Protein 2CTT (pdb70)

Nearest PDB structures (foldseek):
  2ctt-assembly1_A  TM=7.002E-01  e=6.666E-19  Homo sapiens
  1exk-assembly1_A  TM=6.443E-01  e=7.193E-05  Escherichia coli
  6ak2-assembly1_A  TM=3.833E-01  e=8.171E+00  Rattus norvegicus
  2p4e-assembly3_A  TM=3.391E-01  e=7.148E+00  Homo sapiens
  2ctt-assembly1_A  TM=6.867E-01  e=6.403E-18  Homo sapiens

Sequence (104 aa):
GSSGSSGMELTFNQAAKGVNKEFTVNIMDTCERCNGKGNEPGTKVQHCHYCGGSGMETINTGPFVMRSTCRRCGGRGSIIISPCVVCRGAGQAKQKKRSGPSSGGSSGSSGMELTFNQAAKGVNKEFTVNIMDTCERCNGKGNEPGTKVQHCHYCGGSGMETINTGPFVMRSTCRRCGGRGSIIISPCVVCRGAGQAKQKKRSGPSSGGSSGSSGMELTFNQAAKGVNKEFTVNIMDTCERCNGKGNEPGTKVQHCHYCGGSGMETINTGPFVMRSTCRRCGGRGSIIISPCVVCRGAGQAKQKKRSGPSSGGSSGSSGMELTFNQAAKGVNKEFTVNIMDTCERCNGKGNEPGTKVQHCHYCGGSGMETINTGPFVMRSTCRRCGGRGSIIISPCVVCRGAGQAKQKKRSGPSSGGSSGSSGMELTFNQAAKGVNKEFTVNIMDTCERCNGKGNEPGTKVQHCHYCGGSGMETINTGPFVMRSTCRRCGGRGSIIISPCVVCRGAGQAKQKKRSGPSSGGSSGSSGMELTFNQAAKGVNKEFTVNIMDTCERCNGKGNEPGTKVQHCHYCGGSGMETINTGPFVMRSTCRRCGGRGSIIISPCVVCRGAGQAKQKKRSGPSSGGSSGSSGMELTFNQAAKGVNKEFTVNIMDTCERCNGKGNEPGTKVQHCHYCGGSGMETINTGPFVMRSTCRRCGGRGSIIISPCVVCRGAGQAKQKKRSGPSSGGSSGSSGMELTFNQAAKGVNKEFTVNIMDTCERCNGKGNEPGTKVQHCHYCGGSGMETINTGPFVMRSTCRRCGGRGSIIISPCVVCRGAGQAKQKKRSGPSSGGSSGSSGMELTFNQAAKGVNKEFTVNIMDTCERCNGKGNEPGTKVQHCHYCGGSGMETINTGPFVMRSTCRRCGGRGSIIISPCVVCRGAGQAKQKKRSGPSSGGSSGSSGMELTFNQAAKGVNKEFTVNIMDTCERCNGKGNEPGTKVQHCHYCGGSGMETINTGPFVMRSTCRRCGGRGSIIISPCVVCRGAGQAKQKKRSGPSSGGSSGSSGMELTFNQAAKGVNKEFTVNIMDTCERCNGKGNEPGTKVQHCHYCGGSGMETINTGPFVMRSTCRRCGGRGSIIISPCVVCRGAGQAKQKKRSGPSSGGSSGSSGMELTFNQAAKGVNKEFTVNIMDTCERCNGKGNEPGTKVQHCHYCGGSGMETINTGPFVMRSTCRRCGGRGSIIISPCVVCRGAGQAKQKKRSGPSSGGSSGSSGMELTFNQAAKGVNKEFTVNIMDTCERCNGKGNEPGTKVQHCHYCGGSGMETINTGPFVMRSTCRRCGGRGSIIISPCVVCRGAGQAKQKKRSGPSSGGSSGSSGMELTFNQAAKGVNKEFTVNIMDTCERCNGKGNEPGTKVQHCHYCGGSGMETINTGPFVMRSTCRRCGGRGSIIISPCVVCRGAGQAKQKKRSGPSSGGSSGSSGMELTFNQAAKGVNKEFTVNIMDTCERCNGKGNEPGTKVQHCHYCGGSGMETINTGPFVMRSTCRRCGGRGSIIISPCVVCRGAGQAKQKKRSGPSSGGSSGSSGMELTFNQAAKGVNKEFTVNIMDTCERCNGKGNEPGTKVQHCHYCGGSGMETINTGPFVMRSTCRRCGGRGSIIISPCVVCRGAGQAKQKKRSGPSSGGSSGSSGMELTFNQAAKGVNKEFTVNIMDTCERCNGKGNEPGTKVQHCHYCGGSGMETINTGPFVMRSTCRRCGGRGSIIISPCVVCRGAGQAKQKKRSGPSSGGSSGSSGMELTFNQAAKGVNKEFTVNIMDTCERCNGKGNEPGTKVQHCHYCGGSGMETINTGPFVMRSTCRRCGGRGSIIISPCVVCRGAGQAKQKKRSGPSSGGSSGSSGMELTFNQAAKGVNKEFTVNIMDTCERCNGKGNEPGTKVQHCHYCGGSGMETINTGPFVMRSTCRRCGGRGSIIISPCVVCRGAGQAKQKKRSGPSSGGSSGSSGMELTFNQAAKGVNKEFTVNIMDTCERCNGKGNEPGTKVQHCHYCGGSGMETINTGPFVMRSTCRRCGGRGSIIISPCVVCRGAGQAKQKKRSGPSSG

GO terms:
  GO:0005515 protein binding (F, IPI)
  GO:0005133 type II interferon receptor binding (F, IDA)
  GO:0042645 mitochondrial nucleoid (C, IDA)
  GO:0034341 response to type II interferon (P, IDA)
  GO:0005634 nucleus (C, IDA)
  GO:0005737 cytoplasm (C, IDA)
  GO:0005759 mitochondrial matrix (C, IDA)
  GO:0043066 negative regulation of apoptotic process (P, IDA)
  GO:0044877 protein-containing complex binding (F, IDA)
  GO:0031398 positive regulation of protein ubiquitination (P, IDA)
  GO:0060336 negative regulation of type II interferon-mediated signaling pathway (P, IDA)
  GO:0006457 protein folding (P, IDA)
  GO:0007528 neuromuscular junction development (P, IDA)
  GO:0106137 IkappaB kinase complex binding (F, IDA)
  GO:0005829 cytosol (C, IMP)
  GO:0051059 NF-kappaB binding (F, IPI)
  GO:0019901 protein kinase binding (F, IPI)
  GO:0140662 ATP-dependent protein folding chaperone (F, IMP)
  GO:0005739 mitochondrion (C, HTP)
  GO:0005739 mitochondrion (C, IDA)

Organism: Homo sapiens (NCBI:txid9606)

Radius of gyration: 23.82 Å; Cα contacts (8 Å, |Δi|>4): 148; chains: 1; bounding box: 48×72×36 Å

Solvent-accessible surface area: 9103 Å² total; per-residue (Å²): 134,120,120,81,115,122,63,182,155,127,102,183,124,121,70,76,194,67,114,79,151,162,160,88,143,98,64,108,56,69,4,121,123,6,112,33,128,0,22,35,97,72,55,170,65,110,111,0,151,125,22,43,48,83,10,57,22,62,60,126,51,64,136,112,77,88,176,62,86,5,187,150,19,45,37,109,3,29,42,28,102,37,75,2,81,77,9,182,31,77,15,96,5,155,28,201,101,233,96,34,92,118,114,111

InterPro domains:
  IPR001305 Heat shock protein DnaJ, cysteine-rich domain [PF00684] (236-296)
  IPR001305 Heat shock protein DnaJ, cysteine-rich domain [PS51188] (223-301)
  IPR001305 Heat shock protein DnaJ, cysteine-rich domain [cd10719] (236-296)
  IPR001623 DnaJ domain [PF00226] (93-155)
  IPR001623 DnaJ domain [PR00625] (95-113)
  IPR001623 DnaJ domain [PR00625] (113-128)
  IPR001623 DnaJ domain [PR00625] (130-150)
  IPR001623 DnaJ domain [PR00625] (150-169)
  IPR001623 DnaJ domain [PS50076] (93-158)
  IPR001623 DnaJ domain [SM00271] (92-150)
  IPR001623 DnaJ domain [cd06257] (93-147)
  IPR002939 Chaperone DnaJ, C-terminal [PF01556] (210-413)
  IPR008971 HSP40/DnaJ peptide-binding [SSF49493] (338-424)
  IPR012724 Chaperone DnaJ [MF_01152] (90-477)
  IPR018253 DnaJ domain, conserved site [PS00636] (135-154)
  IPR036410 Heat shock protein DnaJ, cysteine-rich domain superfamily [SSF57938] (223-299)
  IPR036869 Chaperone J-domain superfamily [G3DSA:1.10.287.110] (89-203)
  IPR036869 Chaperone J-domain superfamily [SSF46565] (90-196)
  IPR051938 Apoptosis and cytoskeleton modulation protein [PTHR44145] (1-462)

Foldseek 3Di:
DDDDDDDDDDDDDDDDDDADPADDPPQKFFDDQCRLQFAGPPDDWAFDDQVQAAQKHWADDPPDIDIDGDDQCRGGGIHHPGTDDQCNRVRMHRDRDRDDPDDD

CATH classification: 2.10.230.10

Structure (mmCIF, N/CA/C/O backbone):
data_2CTT
#
_entry.id   2CTT
#
loop_
_entity.id
_entity.type
_entity.pdbx_description
1 polymer 'DnaJ homolog subfamily A member 3'
2 non-polymer 'ZINC ION'
#
loop_
_atom_site.group_PDB
_atom_site.id
_atom_site.type_symbol
_atom_site.label_atom_id
_atom_site.label_alt_id
_atom_site.label_comp_id
_atom_site.label_asym_id
_atom_site.label_entity_id
_atom_site.label_seq_id
_atom_site.pdbx_PDB_ins_code
_atom_site.Cartn_x
_atom_site.Cartn_y
_atom_site.Cartn_z
_atom_site.occupancy
_atom_site.B_iso_or_equiv
_atom_site.auth_seq_id
_atom_site.auth_comp_id
_atom_site.auth_asym_id
_atom_site.auth_atom_id
_atom_site.pdbx_PDB_model_num
ATOM 1 N N . GLY A 1 1 ? 32.613 63.372 -23.659 1.00 0.00 1 GLY A N 1
ATOM 2 C CA . GLY A 1 1 ? 31.652 62.576 -24.400 1.00 0.00 1 GLY A CA 1
ATOM 3 C C . GLY A 1 1 ? 30.220 62.984 -24.118 1.00 0.00 1 GLY A C 1
ATOM 4 O O . GLY A 1 1 ? 29.846 63.206 -22.966 1.00 0.00 1 GLY A O 1
ATOM 8 N N . SER A 1 2 ? 29.416 63.085 -25.171 1.00 0.00 2 SER A N 1
ATOM 9 C CA . SER A 1 2 ? 28.018 63.475 -25.032 1.00 0.00 2 SER A CA 1
ATOM 10 C C . SER A 1 2 ? 27.274 63.312 -26.354 1.00 0.00 2 SER A C 1
ATOM 11 O O . SER A 1 2 ? 27.770 63.702 -27.410 1.00 0.00 2 SER A O 1
ATOM 19 N N . SER A 1 3 ? 26.080 62.732 -26.286 1.00 0.00 3 SER A N 1
ATOM 20 C CA . SER A 1 3 ? 25.267 62.514 -27.477 1.00 0.00 3 SER A CA 1
ATOM 21 C C . SER A 1 3 ? 23.850 62.094 -27.098 1.00 0.00 3 SER A C 1
ATOM 22 O O . SER A 1 3 ? 23.564 61.812 -25.935 1.00 0.00 3 SER A O 1
ATOM 30 N N . GLY A 1 4 ? 22.967 62.054 -28.091 1.00 0.00 4 GLY A N 1
ATOM 31 C CA . GLY A 1 4 ? 21.590 61.667 -27.843 1.00 0.00 4 GLY A CA 1
ATOM 32 C C . GLY A 1 4 ? 20.767 61.607 -29.115 1.00 0.00 4 GLY A C 1
ATOM 33 O O . GLY A 1 4 ? 19.856 62.411 -29.311 1.00 0.00 4 GLY A O 1
ATOM 37 N N . SER A 1 5 ? 21.089 60.652 -29.981 1.00 0.00 5 SER A N 1
ATOM 38 C CA . SER A 1 5 ? 20.376 60.493 -31.244 1.00 0.00 5 SER A CA 1
ATOM 39 C C . SER A 1 5 ? 19.456 59.277 -31.198 1.00 0.00 5 SER A C 1
ATOM 40 O O . SER A 1 5 ? 19.453 58.523 -30.226 1.00 0.00 5 SER A O 1
ATOM 48 N N . SER A 1 6 ? 18.676 59.094 -32.259 1.00 0.00 6 SER A N 1
ATOM 49 C CA . SER A 1 6 ? 17.748 57.972 -32.340 1.00 0.00 6 SER A CA 1
ATOM 50 C C . SER A 1 6 ? 17.890 57.244 -33.673 1.00 0.00 6 SER A C 1
ATOM 51 O O . SER A 1 6 ? 18.472 57.770 -34.621 1.00 0.00 6 SER A O 1
ATOM 59 N N . GLY A 1 7 ? 17.354 56.029 -33.737 1.00 0.00 7 GLY A N 1
ATOM 60 C CA . GLY A 1 7 ? 17.432 55.247 -34.958 1.00 0.00 7 GLY A CA 1
ATOM 61 C C . GLY A 1 7 ? 16.542 54.021 -34.918 1.00 0.00 7 GLY A C 1
ATOM 62 O O . GLY A 1 7 ? 15.860 53.709 -35.894 1.00 0.00 7 GLY A O 1
ATOM 66 N N . MET A 1 8 ? 16.550 53.322 -33.788 1.00 0.00 8 MET A N 1
ATOM 67 C CA . MET A 1 8 ? 15.737 52.122 -33.626 1.00 0.00 8 MET A CA 1
ATOM 68 C C . MET A 1 8 ? 16.096 51.077 -34.678 1.00 0.00 8 MET A C 1
ATOM 69 O O . MET A 1 8 ? 15.220 50.401 -35.217 1.00 0.00 8 MET A O 1
ATOM 83 N N . GLU A 1 9 ? 17.388 50.950 -34.964 1.00 0.00 9 GLU A N 1
ATOM 84 C CA . GLU A 1 9 ? 17.860 49.988 -35.952 1.00 0.00 9 GLU A CA 1
ATOM 85 C C . GLU A 1 9 ? 17.688 48.559 -35.445 1.00 0.00 9 GLU A C 1
ATOM 86 O O . GLU A 1 9 ? 16.901 47.785 -35.992 1.00 0.00 9 GLU A O 1
ATOM 98 N N . LEU A 1 10 ? 18.429 48.215 -34.398 1.00 0.00 10 LEU A N 1
ATOM 99 C CA . LEU A 1 10 ? 18.359 46.879 -33.816 1.00 0.00 10 LEU A CA 1
ATOM 100 C C . LEU A 1 10 ? 17.992 46.948 -32.337 1.00 0.00 10 LEU A C 1
ATOM 101 O O . LEU A 1 10 ? 17.968 48.025 -31.741 1.00 0.00 10 LEU A O 1
ATOM 117 N N . THR A 1 11 ? 17.707 45.790 -31.749 1.00 0.00 11 THR A N 1
ATOM 118 C CA . THR A 1 11 ? 17.342 45.717 -30.340 1.00 0.00 11 THR A CA 1
ATOM 119 C C . THR A 1 11 ? 18.305 44.824 -29.568 1.00 0.00 11 THR A C 1
ATOM 120 O O . THR A 1 11 ? 18.309 43.605 -29.738 1.00 0.00 11 THR A O 1
ATOM 131 N N . PHE A 1 12 ? 19.121 45.438 -28.717 1.00 0.00 12 PHE A N 1
ATOM 132 C CA . PHE A 1 12 ? 20.091 44.698 -27.918 1.00 0.00 12 PHE A CA 1
ATOM 133 C C . PHE A 1 12 ? 19.980 45.074 -26.443 1.00 0.00 12 PHE A C 1
ATOM 134 O O . PHE A 1 12 ? 20.982 45.138 -25.732 1.00 0.00 12 PHE A O 1
ATOM 151 N N . ASN A 1 13 ? 18.755 45.324 -25.992 1.00 0.00 13 ASN A N 1
ATOM 152 C CA . ASN A 1 13 ? 18.513 45.695 -24.603 1.00 0.00 13 ASN A CA 1
ATOM 153 C C . ASN A 1 13 ? 18.425 44.457 -23.716 1.00 0.00 13 ASN A C 1
ATOM 154 O O . ASN A 1 13 ? 19.182 44.315 -22.756 1.00 0.00 13 ASN A O 1
ATOM 165 N N . GLN A 1 14 ? 17.496 43.565 -24.045 1.00 0.00 14 GLN A N 1
ATOM 166 C CA . GLN A 1 14 ? 17.309 42.340 -23.278 1.00 0.00 14 GLN A CA 1
ATOM 167 C C . GLN A 1 14 ? 17.695 41.117 -24.104 1.00 0.00 14 GLN A C 1
ATOM 168 O O . GLN A 1 14 ? 17.930 41.217 -25.308 1.00 0.00 14 GLN A O 1
ATOM 182 N N . ALA A 1 15 ? 17.758 39.962 -23.448 1.00 0.00 15 ALA A N 1
ATOM 183 C CA . ALA A 1 15 ? 18.114 38.720 -24.122 1.00 0.00 15 ALA A CA 1
ATOM 184 C C . ALA A 1 15 ? 16.911 38.123 -24.844 1.00 0.00 15 ALA A C 1
ATOM 185 O O . ALA A 1 15 ? 15.799 38.641 -24.751 1.00 0.00 15 ALA A O 1
ATOM 192 N N . ALA A 1 16 ? 17.142 37.030 -25.564 1.00 0.00 16 ALA A N 1
ATOM 193 C CA . ALA A 1 16 ? 16.076 36.361 -26.301 1.00 0.00 16 ALA A CA 1
ATOM 194 C C . ALA A 1 16 ? 14.837 36.180 -25.430 1.00 0.00 16 ALA A C 1
ATOM 195 O O . ALA A 1 16 ? 14.864 36.452 -24.230 1.00 0.00 16 ALA A O 1
ATOM 202 N N . LYS A 1 17 ? 13.752 35.719 -26.043 1.00 0.00 17 LYS A N 1
ATOM 203 C CA . LYS A 1 17 ? 12.502 35.500 -25.324 1.00 0.00 17 LYS A CA 1
ATOM 204 C C . LYS A 1 17 ? 12.511 34.148 -24.617 1.00 0.00 17 LYS A C 1
ATOM 205 O O . LYS A 1 17 ? 12.085 34.034 -23.469 1.00 0.00 17 LYS A O 1
ATOM 224 N N . GLY A 1 18 ? 12.999 33.125 -25.312 1.00 0.00 18 GLY A N 1
ATOM 225 C CA . GLY A 1 18 ? 13.055 31.795 -24.734 1.00 0.00 18 GLY A CA 1
ATOM 226 C C . GLY A 1 18 ? 13.809 31.765 -23.419 1.00 0.00 18 GLY A C 1
ATOM 227 O O . GLY A 1 18 ? 13.251 31.399 -22.384 1.00 0.00 18 GLY A O 1
ATOM 231 N N . VAL A 1 19 ? 15.080 32.150 -23.459 1.00 0.00 19 VAL A N 1
ATOM 232 C CA . VAL A 1 19 ? 15.912 32.165 -22.262 1.00 0.00 19 VAL A CA 1
ATOM 233 C C . VAL A 1 19 ? 15.417 33.205 -21.262 1.00 0.00 19 VAL A C 1
ATOM 234 O O . VAL A 1 19 ? 15.908 34.333 -21.231 1.00 0.00 19 VAL A O 1
ATOM 247 N N . ASN A 1 20 ? 14.442 32.817 -20.447 1.00 0.00 20 ASN A N 1
ATOM 248 C CA . ASN A 1 20 ? 13.881 33.716 -19.445 1.00 0.00 20 ASN A CA 1
ATOM 249 C C . ASN A 1 20 ? 14.909 34.039 -18.366 1.00 0.00 20 ASN A C 1
ATOM 250 O O . ASN A 1 20 ? 15.593 33.150 -17.858 1.00 0.00 20 ASN A O 1
ATOM 261 N N . LYS A 1 21 ? 15.014 35.318 -18.020 1.00 0.00 21 LYS A N 1
ATOM 262 C CA . LYS A 1 21 ? 15.957 35.760 -17.000 1.00 0.00 21 LYS A CA 1
ATOM 263 C C . LYS A 1 21 ? 15.472 35.374 -15.606 1.00 0.00 21 LYS A C 1
ATOM 264 O O . LYS A 1 21 ? 14.310 35.586 -15.263 1.00 0.00 21 LYS A O 1
ATOM 283 N N . GLU A 1 22 ? 16.372 34.808 -14.807 1.00 0.00 22 GLU A N 1
ATOM 284 C CA . GLU A 1 22 ? 16.034 34.394 -13.450 1.00 0.00 22 GLU A CA 1
ATOM 285 C C . GLU A 1 22 ? 14.952 33.317 -13.464 1.00 0.00 22 GLU A C 1
ATOM 286 O O . GLU A 1 22 ? 14.012 33.357 -12.670 1.00 0.00 22 GLU A O 1
ATOM 298 N N . PHE A 1 23 ? 15.092 32.357 -14.372 1.00 0.00 23 PHE A N 1
ATOM 299 C CA . PHE A 1 23 ? 14.127 31.271 -14.491 1.00 0.00 23 PHE A CA 1
ATOM 300 C C . PHE A 1 23 ? 13.754 30.721 -13.117 1.00 0.00 23 PHE A C 1
ATOM 301 O O . PHE A 1 23 ? 12.584 30.719 -12.732 1.00 0.00 23 PHE A O 1
ATOM 318 N N . THR A 1 24 ? 14.758 30.255 -12.380 1.00 0.00 24 THR A N 1
ATOM 319 C CA . THR A 1 24 ? 14.537 29.701 -11.050 1.00 0.00 24 THR A CA 1
ATOM 320 C C . THR A 1 24 ? 15.855 29.520 -10.305 1.00 0.00 24 THR A C 1
ATOM 321 O O . THR A 1 24 ? 16.736 28.785 -10.751 1.00 0.00 24 THR A O 1
ATOM 332 N N . VAL A 1 25 ? 15.983 30.194 -9.166 1.00 0.00 25 VAL A N 1
ATOM 333 C CA . VAL A 1 25 ? 17.192 30.105 -8.357 1.00 0.00 25 VAL A CA 1
ATOM 334 C C . VAL A 1 25 ? 17.570 28.652 -8.090 1.00 0.00 25 VAL A C 1
ATOM 335 O O . VAL A 1 25 ? 18.658 28.207 -8.451 1.00 0.00 25 VAL A O 1
ATOM 348 N N . ASN A 1 26 ? 16.661 27.918 -7.455 1.00 0.00 26 ASN A N 1
ATOM 349 C CA . ASN A 1 26 ? 16.899 26.514 -7.139 1.00 0.00 26 ASN A CA 1
ATOM 350 C C . ASN A 1 26 ? 17.510 25.784 -8.331 1.00 0.00 26 ASN A C 1
ATOM 351 O O . ASN A 1 26 ? 17.072 25.957 -9.469 1.00 0.00 26 ASN A O 1
ATOM 362 N N . ILE A 1 27 ? 18.524 24.968 -8.062 1.00 0.00 27 ILE A N 1
ATOM 363 C CA . ILE A 1 27 ? 19.194 24.211 -9.111 1.00 0.00 27 ILE A CA 1
ATOM 364 C C . ILE A 1 27 ? 18.873 22.724 -9.006 1.00 0.00 27 ILE A C 1
ATOM 365 O O . ILE A 1 27 ? 19.028 22.119 -7.945 1.00 0.00 27 ILE A O 1
ATOM 381 N N . MET A 1 28 ? 18.428 22.140 -10.114 1.00 0.00 28 MET A N 1
ATOM 382 C CA . MET A 1 28 ? 18.089 20.722 -10.147 1.00 0.00 28 MET A CA 1
ATOM 383 C C . MET A 1 28 ? 18.795 20.021 -11.303 1.00 0.00 28 MET A C 1
ATOM 384 O O . MET A 1 28 ? 18.574 20.350 -12.468 1.00 0.00 28 MET A O 1
ATOM 398 N N . ASP A 1 29 ? 19.644 19.054 -10.973 1.00 0.00 29 ASP A N 1
ATOM 399 C CA . ASP A 1 29 ? 20.382 18.306 -11.984 1.00 0.00 29 ASP A CA 1
ATOM 400 C C . ASP A 1 29 ? 20.339 16.810 -11.692 1.00 0.00 29 ASP A C 1
ATOM 401 O O . ASP A 1 29 ? 19.858 16.384 -10.641 1.00 0.00 29 ASP A O 1
ATOM 410 N N . THR A 1 30 ? 20.845 16.014 -12.629 1.00 0.00 30 THR A N 1
ATOM 411 C CA . THR A 1 30 ? 20.863 14.565 -12.473 1.00 0.00 30 THR A CA 1
ATOM 412 C C . THR A 1 30 ? 21.755 14.147 -11.310 1.00 0.00 30 THR A C 1
ATOM 413 O O . THR A 1 30 ? 22.906 14.574 -11.212 1.00 0.00 30 THR A O 1
ATOM 424 N N . CYS A 1 31 ? 21.217 13.311 -10.429 1.00 0.00 31 CYS A N 1
ATOM 425 C CA . CYS A 1 31 ? 21.964 12.834 -9.271 1.00 0.00 31 CYS A CA 1
ATOM 426 C C . CYS A 1 31 ? 23.348 12.340 -9.682 1.00 0.00 31 CYS A C 1
ATOM 427 O O . CYS A 1 31 ? 23.597 12.069 -10.856 1.00 0.00 31 CYS A O 1
ATOM 434 N N . GLU A 1 32 ? 24.243 12.226 -8.706 1.00 0.00 32 GLU A N 1
ATOM 435 C CA . GLU A 1 32 ? 25.602 11.766 -8.967 1.00 0.00 32 GLU A CA 1
ATOM 436 C C . GLU A 1 32 ? 25.867 10.432 -8.275 1.00 0.00 32 GLU A C 1
ATOM 437 O O . GLU A 1 32 ? 26.597 9.586 -8.792 1.00 0.00 32 GLU A O 1
ATOM 449 N N . ARG A 1 33 ? 25.268 10.251 -7.102 1.00 0.00 33 ARG A N 1
ATOM 450 C CA . ARG A 1 33 ? 25.439 9.022 -6.337 1.00 0.00 33 ARG A CA 1
ATOM 451 C C . ARG A 1 33 ? 24.826 7.834 -7.073 1.00 0.00 33 ARG A C 1
ATOM 452 O O . ARG A 1 33 ? 25.405 6.748 -7.113 1.00 0.00 33 ARG A O 1
ATOM 473 N N . CYS A 1 34 ? 23.650 8.048 -7.653 1.00 0.00 34 CYS A N 1
ATOM 474 C CA . CYS A 1 34 ? 22.956 6.996 -8.387 1.00 0.00 34 CYS A CA 1
ATOM 475 C C . CYS A 1 34 ? 23.039 7.236 -9.891 1.00 0.00 34 CYS A C 1
ATOM 476 O O . CYS A 1 34 ? 22.702 6.363 -10.689 1.00 0.00 34 CYS A O 1
ATOM 483 N N . ASN A 1 35 ? 23.489 8.428 -10.270 1.00 0.00 35 ASN A N 1
ATOM 484 C CA . ASN A 1 35 ? 23.616 8.784 -11.679 1.00 0.00 35 ASN A CA 1
ATOM 485 C C . ASN A 1 35 ? 22.254 8.779 -12.366 1.00 0.00 35 ASN A C 1
ATOM 486 O O . ASN A 1 35 ? 22.125 8.342 -13.509 1.00 0.00 35 ASN A O 1
ATOM 497 N N . GLY A 1 36 ? 21.238 9.268 -11.660 1.00 0.00 36 GLY A N 1
ATOM 498 C CA . GLY A 1 36 ? 19.899 9.311 -12.218 1.00 0.00 36 GLY A CA 1
ATOM 499 C C . GLY A 1 36 ? 19.269 7.936 -12.317 1.00 0.00 36 GLY A C 1
ATOM 500 O O . GLY A 1 36 ? 18.490 7.666 -13.232 1.00 0.00 36 GLY A O 1
ATOM 504 N N . LYS A 1 37 ? 19.606 7.063 -11.375 1.00 0.00 37 LYS A N 1
ATOM 505 C CA . LYS A 1 37 ? 19.068 5.707 -11.359 1.00 0.00 37 LYS A CA 1
ATOM 506 C C . LYS A 1 37 ? 18.006 5.556 -10.274 1.00 0.00 37 LYS A C 1
ATOM 507 O O . LYS A 1 37 ? 16.914 5.050 -10.527 1.00 0.00 37 LYS A O 1
ATOM 526 N N . GLY A 1 38 ? 18.335 6.000 -9.064 1.00 0.00 38 GLY A N 1
ATOM 527 C CA . GLY A 1 38 ? 17.398 5.906 -7.960 1.00 0.00 38 GLY A CA 1
ATOM 528 C C . GLY A 1 38 ? 17.721 4.760 -7.022 1.00 0.00 38 GLY A C 1
ATOM 529 O O . GLY A 1 38 ? 16.826 4.183 -6.405 1.00 0.00 38 GLY A O 1
ATOM 533 N N . ASN A 1 39 ? 19.003 4.428 -6.915 1.00 0.00 39 ASN A N 1
ATOM 534 C CA . ASN A 1 39 ? 19.442 3.342 -6.046 1.00 0.00 39 ASN A CA 1
ATOM 535 C C . ASN A 1 39 ? 20.892 3.540 -5.617 1.00 0.00 39 ASN A C 1
ATOM 536 O O . ASN A 1 39 ? 21.661 4.223 -6.292 1.00 0.00 39 ASN A O 1
ATOM 547 N N . GLU A 1 40 ? 21.258 2.938 -4.489 1.00 0.00 40 GLU A N 1
ATOM 548 C CA . GLU A 1 40 ? 22.616 3.049 -3.970 1.00 0.00 40 GLU A CA 1
ATOM 549 C C . GLU A 1 40 ? 23.620 2.428 -4.937 1.00 0.00 40 GLU A C 1
ATOM 550 O O . GLU A 1 40 ? 23.389 1.365 -5.513 1.00 0.00 40 GLU A O 1
ATOM 562 N N . PRO A 1 41 ? 24.763 3.107 -5.119 1.00 0.00 41 PRO A N 1
ATOM 563 C CA . PRO A 1 41 ? 25.826 2.641 -6.014 1.00 0.00 41 PRO A CA 1
ATOM 564 C C . PRO A 1 41 ? 26.533 1.401 -5.479 1.00 0.00 41 PRO A C 1
ATOM 565 O O . PRO A 1 41 ? 27.503 0.925 -6.067 1.00 0.00 41 PRO A O 1
ATOM 576 N N . GLY A 1 42 ? 26.040 0.881 -4.359 1.00 0.00 42 GLY A N 1
ATOM 577 C CA . GLY A 1 42 ? 26.638 -0.300 -3.763 1.00 0.00 42 GLY A CA 1
ATOM 578 C C . GLY A 1 42 ? 25.603 -1.331 -3.358 1.00 0.00 42 GLY A C 1
ATOM 579 O O . GLY A 1 42 ? 25.821 -2.108 -2.427 1.00 0.00 42 GLY A O 1
ATOM 583 N N . THR A 1 43 ? 24.472 -1.339 -4.056 1.00 0.00 43 THR A N 1
ATOM 584 C CA . THR A 1 43 ? 23.399 -2.280 -3.762 1.00 0.00 43 THR A CA 1
ATOM 585 C C . THR A 1 43 ? 22.881 -2.939 -5.035 1.00 0.00 43 THR A C 1
ATOM 586 O O . THR A 1 43 ? 23.153 -2.474 -6.142 1.00 0.00 43 THR A O 1
ATOM 597 N N . LYS A 1 44 ? 22.131 -4.024 -4.872 1.00 0.00 44 LYS A N 1
ATOM 598 C CA . LYS A 1 44 ? 21.572 -4.746 -6.008 1.00 0.00 44 LYS A CA 1
ATOM 599 C C . LYS A 1 44 ? 20.114 -4.359 -6.236 1.00 0.00 44 LYS A C 1
ATOM 600 O O . LYS A 1 44 ? 19.567 -3.516 -5.524 1.00 0.00 44 LYS A O 1
ATOM 619 N N . VAL A 1 45 ? 19.490 -4.980 -7.232 1.00 0.00 45 VAL A N 1
ATOM 620 C CA . VAL A 1 45 ? 18.095 -4.701 -7.551 1.00 0.00 45 VAL A CA 1
ATOM 621 C C . VAL A 1 45 ? 17.345 -5.982 -7.900 1.00 0.00 45 VAL A C 1
ATOM 622 O O . VAL A 1 45 ? 17.940 -6.954 -8.365 1.00 0.00 45 VAL A O 1
ATOM 635 N N . GLN A 1 46 ? 16.036 -5.975 -7.673 1.00 0.00 46 GLN A N 1
ATOM 636 C CA . GLN A 1 46 ? 15.204 -7.137 -7.963 1.00 0.00 46 GLN A CA 1
ATOM 637 C C . GLN A 1 46 ? 14.191 -6.822 -9.058 1.00 0.00 46 GLN A C 1
ATOM 638 O O . GLN A 1 46 ? 13.778 -5.674 -9.224 1.00 0.00 46 GLN A O 1
ATOM 652 N N . HIS A 1 47 ? 13.795 -7.848 -9.805 1.00 0.00 47 HIS A N 1
ATOM 653 C CA . HIS A 1 47 ? 12.830 -7.680 -10.885 1.00 0.00 47 HIS A CA 1
ATOM 654 C C . HIS A 1 47 ? 11.416 -7.528 -10.331 1.00 0.00 47 HIS A C 1
ATOM 655 O O . HIS A 1 47 ? 10.994 -8.288 -9.459 1.00 0.00 47 HIS A O 1
ATOM 669 N N . CYS A 1 48 ? 10.689 -6.540 -10.843 1.00 0.00 48 CYS A N 1
ATOM 670 C CA . CYS A 1 48 ? 9.323 -6.287 -10.400 1.00 0.00 48 CYS A CA 1
ATOM 671 C C . CYS A 1 48 ? 8.322 -7.065 -11.249 1.00 0.00 48 CYS A C 1
ATOM 672 O O . CYS A 1 48 ? 8.457 -7.144 -12.470 1.00 0.00 48 CYS A O 1
ATOM 679 N N . HIS A 1 49 ? 7.319 -7.639 -10.592 1.00 0.00 49 HIS A N 1
ATOM 680 C CA . HIS A 1 49 ? 6.294 -8.411 -11.286 1.00 0.00 49 HIS A CA 1
ATOM 681 C C . HIS A 1 49 ? 5.075 -7.546 -11.591 1.00 0.00 49 HIS A C 1
ATOM 682 O O . HIS A 1 49 ? 4.518 -7.604 -12.687 1.00 0.00 49 HIS A O 1
ATOM 696 N N . TYR A 1 50 ? 4.665 -6.746 -10.613 1.00 0.00 50 TYR A N 1
ATOM 697 C CA . TYR A 1 50 ? 3.510 -5.871 -10.775 1.00 0.00 50 TYR A CA 1
ATOM 698 C C . TYR A 1 50 ? 3.402 -5.372 -12.213 1.00 0.00 50 TYR A C 1
ATOM 699 O O . TYR A 1 50 ? 2.419 -5.642 -12.904 1.00 0.00 50 TYR A O 1
ATOM 717 N N . CYS A 1 51 ? 4.420 -4.643 -12.657 1.00 0.00 51 CYS A N 1
ATOM 718 C CA . CYS A 1 51 ? 4.442 -4.105 -14.012 1.00 0.00 51 CYS A CA 1
ATOM 719 C C . CYS A 1 51 ? 5.151 -5.063 -14.966 1.00 0.00 51 CYS A C 1
ATOM 720 O O . CYS A 1 51 ? 4.739 -5.233 -16.112 1.00 0.00 51 CYS A O 1
ATOM 727 N N . GLY A 1 52 ? 6.222 -5.686 -14.482 1.00 0.00 52 GLY A N 1
ATOM 728 C CA . GLY A 1 52 ? 6.971 -6.619 -15.304 1.00 0.00 52 GLY A CA 1
ATOM 729 C C . GLY A 1 52 ? 8.063 -5.938 -16.105 1.00 0.00 52 GLY A C 1
ATOM 730 O O . GLY A 1 52 ? 8.572 -6.498 -17.075 1.00 0.00 52 GLY A O 1
ATOM 734 N N . GLY A 1 53 ? 8.423 -4.724 -15.700 1.00 0.00 53 GLY A N 1
ATOM 735 C CA . GLY A 1 53 ? 9.458 -3.985 -16.399 1.00 0.00 53 GLY A CA 1
ATOM 736 C C . GLY A 1 53 ? 8.893 -2.883 -17.273 1.00 0.00 53 GLY A C 1
ATOM 737 O O . GLY A 1 53 ? 9.596 -2.334 -18.122 1.00 0.00 53 GLY A O 1
ATOM 741 N N . SER A 1 54 ? 7.620 -2.560 -17.068 1.00 0.00 54 SER A N 1
ATOM 742 C CA . SER A 1 54 ? 6.960 -1.521 -17.848 1.00 0.00 54 SER A CA 1
ATOM 743 C C . SER A 1 54 ? 6.639 -0.309 -16.978 1.00 0.00 54 SER A C 1
ATOM 744 O O . SER A 1 54 ? 6.330 0.768 -17.484 1.00 0.00 54 SER A O 1
ATOM 752 N N . GLY A 1 55 ? 6.716 -0.495 -15.664 1.00 0.00 55 GLY A N 1
ATOM 753 C CA . GLY A 1 55 ? 6.432 0.590 -14.743 1.00 0.00 55 GLY A CA 1
ATOM 754 C C . GLY A 1 55 ? 4.970 0.990 -14.753 1.00 0.00 55 GLY A C 1
ATOM 755 O O . GLY A 1 55 ? 4.625 2.113 -14.386 1.00 0.00 55 GLY A O 1
ATOM 759 N N . MET A 1 56 ? 4.109 0.070 -15.175 1.00 0.00 56 MET A N 1
ATOM 760 C CA . MET A 1 56 ? 2.676 0.334 -15.232 1.00 0.00 56 MET A CA 1
ATOM 761 C C . MET A 1 56 ? 1.899 -0.705 -14.429 1.00 0.00 56 MET A C 1
ATOM 762 O O . MET A 1 56 ? 2.178 -1.901 -14.512 1.00 0.00 56 MET A O 1
ATOM 776 N N . GLU A 1 57 ? 0.925 -0.240 -13.654 1.00 0.00 57 GLU A N 1
ATOM 777 C CA . GLU A 1 57 ? 0.110 -1.131 -12.836 1.00 0.00 57 GLU A CA 1
ATOM 778 C C . GLU A 1 57 ? -1.363 -1.028 -13.221 1.00 0.00 57 GLU A C 1
ATOM 779 O O . GLU A 1 57 ? -1.812 -0.003 -13.736 1.00 0.00 57 GLU A O 1
ATOM 791 N N . THR A 1 58 ? -2.111 -2.097 -12.968 1.00 0.00 58 THR A N 1
ATOM 792 C CA . THR A 1 58 ? -3.533 -2.129 -13.289 1.00 0.00 58 THR A CA 1
ATOM 793 C C . THR A 1 58 ? -4.363 -2.510 -12.070 1.00 0.00 58 THR A C 1
ATOM 794 O O . THR A 1 58 ? -4.038 -3.461 -11.358 1.00 0.00 58 THR A O 1
ATOM 805 N N . ILE A 1 59 ? -5.437 -1.764 -11.834 1.00 0.00 59 ILE A N 1
ATOM 806 C CA . ILE A 1 59 ? -6.315 -2.026 -10.701 1.00 0.00 59 ILE A CA 1
ATOM 807 C C . ILE A 1 59 ? -7.649 -2.603 -11.161 1.00 0.00 59 ILE A C 1
ATOM 808 O O . ILE A 1 59 ? -8.525 -1.876 -11.626 1.00 0.00 59 ILE A O 1
ATOM 824 N N . ASN A 1 60 ? -7.797 -3.918 -11.026 1.00 0.00 60 ASN A N 1
ATOM 825 C CA . ASN A 1 60 ? -9.025 -4.594 -11.427 1.00 0.00 60 ASN A CA 1
ATOM 826 C C . ASN A 1 60 ? -10.071 -4.525 -10.319 1.00 0.00 60 ASN A C 1
ATOM 827 O O . ASN A 1 60 ? -10.015 -5.280 -9.348 1.00 0.00 60 ASN A O 1
ATOM 838 N N . THR A 1 61 ? -11.027 -3.613 -10.471 1.00 0.00 61 THR A N 1
ATOM 839 C CA . THR A 1 61 ? -12.085 -3.444 -9.483 1.00 0.00 61 THR A CA 1
ATOM 840 C C . THR A 1 61 ? -13.461 -3.593 -10.122 1.00 0.00 61 THR A C 1
ATOM 841 O O . THR A 1 61 ? -13.910 -2.719 -10.863 1.00 0.00 61 THR A O 1
ATOM 852 N N . GLY A 1 62 ? -14.128 -4.705 -9.828 1.00 0.00 62 GLY A N 1
ATOM 853 C CA . GLY A 1 62 ? -15.447 -4.948 -10.382 1.00 0.00 62 GLY A CA 1
ATOM 854 C C . GLY A 1 62 ? -15.421 -5.122 -11.888 1.00 0.00 62 GLY A C 1
ATOM 855 O O . GLY A 1 62 ? -14.426 -5.558 -12.467 1.00 0.00 62 GLY A O 1
ATOM 859 N N . PRO A 1 63 ? -16.537 -4.776 -12.547 1.00 0.00 63 PRO A N 1
ATOM 860 C CA . PRO A 1 63 ? -16.664 -4.889 -14.003 1.00 0.00 63 PRO A CA 1
ATOM 861 C C . PRO A 1 63 ? -15.797 -3.874 -14.740 1.00 0.00 63 PRO A C 1
ATOM 862 O O . PRO A 1 63 ? -15.772 -3.842 -15.971 1.00 0.00 63 PRO A O 1
ATOM 873 N N . PHE A 1 64 ? -15.088 -3.046 -13.981 1.00 0.00 64 PHE A N 1
ATOM 874 C CA . PHE A 1 64 ? -14.220 -2.029 -14.563 1.00 0.00 64 PHE A CA 1
ATOM 875 C C . PHE A 1 64 ? -12.792 -2.169 -14.042 1.00 0.00 64 PHE A C 1
ATOM 876 O O . PHE A 1 64 ? -12.523 -2.964 -13.141 1.00 0.00 64 PHE A O 1
ATOM 893 N N . VAL A 1 65 ? -11.881 -1.390 -14.615 1.00 0.00 65 VAL A N 1
ATOM 894 C CA . VAL A 1 65 ? -10.481 -1.425 -14.209 1.00 0.00 65 VAL A CA 1
ATOM 895 C C . VAL A 1 65 ? -9.843 -0.044 -14.311 1.00 0.00 65 VAL A C 1
ATOM 896 O O . VAL A 1 65 ? -10.206 0.755 -15.174 1.00 0.00 65 VAL A O 1
ATOM 909 N N . MET A 1 66 ? -8.891 0.229 -13.426 1.00 0.00 66 MET A N 1
ATOM 910 C CA . MET A 1 66 ? -8.201 1.514 -13.418 1.00 0.00 66 MET A CA 1
ATOM 911 C C . MET A 1 66 ? -6.748 1.354 -13.852 1.00 0.00 66 MET A C 1
ATOM 912 O O . MET A 1 66 ? -6.258 0.236 -14.012 1.00 0.00 66 MET A O 1
ATOM 926 N N . ARG A 1 67 ? -6.064 2.478 -14.040 1.00 0.00 67 ARG A N 1
ATOM 927 C CA . ARG A 1 67 ? -4.666 2.461 -14.456 1.00 0.00 67 ARG A CA 1
ATOM 928 C C . ARG A 1 67 ? -3.849 3.473 -13.659 1.00 0.00 67 ARG A C 1
ATOM 929 O O . ARG A 1 67 ? -4.138 4.670 -13.675 1.00 0.00 67 ARG A O 1
ATOM 950 N N . SER A 1 68 ? -2.829 2.984 -12.962 1.00 0.00 68 SER A N 1
ATOM 951 C CA . SER A 1 68 ? -1.972 3.845 -12.154 1.00 0.00 68 SER A CA 1
ATOM 952 C C . SER A 1 68 ? -0.537 3.327 -12.142 1.00 0.00 68 SER A C 1
ATOM 953 O O . SER A 1 68 ? -0.297 2.125 -12.260 1.00 0.00 68 SER A O 1
ATOM 961 N N . THR A 1 69 ? 0.415 4.243 -12.000 1.00 0.00 69 THR A N 1
ATOM 962 C CA . THR A 1 69 ? 1.827 3.881 -11.973 1.00 0.00 69 THR A CA 1
ATOM 963 C C . THR A 1 69 ? 2.115 2.873 -10.867 1.00 0.00 69 THR A C 1
ATOM 964 O O . THR A 1 69 ? 1.673 3.041 -9.729 1.00 0.00 69 THR A O 1
ATOM 975 N N . CYS A 1 70 ? 2.860 1.826 -11.206 1.00 0.00 70 CYS A N 1
ATOM 976 C CA . CYS A 1 70 ? 3.208 0.790 -10.241 1.00 0.00 70 CYS A CA 1
ATOM 977 C C . CYS A 1 70 ? 3.560 1.403 -8.888 1.00 0.00 70 CYS A C 1
ATOM 978 O O . CYS A 1 70 ? 4.020 2.542 -8.812 1.00 0.00 70 CYS A O 1
ATOM 985 N N . ARG A 1 71 ? 3.341 0.639 -7.823 1.00 0.00 71 ARG A N 1
ATOM 986 C CA . ARG A 1 71 ? 3.634 1.106 -6.474 1.00 0.00 71 ARG A CA 1
ATOM 987 C C . ARG A 1 71 ? 4.838 0.370 -5.893 1.00 0.00 71 ARG A C 1
ATOM 988 O O . ARG A 1 71 ? 5.637 0.950 -5.157 1.00 0.00 71 ARG A O 1
ATOM 1009 N N . ARG A 1 72 ? 4.961 -0.910 -6.229 1.00 0.00 72 ARG A N 1
ATOM 1010 C CA . ARG A 1 72 ? 6.066 -1.726 -5.739 1.00 0.00 72 ARG A CA 1
ATOM 1011 C C . ARG A 1 72 ? 7.405 -1.162 -6.204 1.00 0.00 72 ARG A C 1
ATOM 1012 O O . ARG A 1 72 ? 8.342 -1.030 -5.416 1.00 0.00 72 ARG A O 1
ATOM 1033 N N . CYS A 1 73 ? 7.488 -0.830 -7.488 1.00 0.00 73 CYS A N 1
ATOM 1034 C CA . CYS A 1 73 ? 8.712 -0.281 -8.059 1.00 0.00 73 CYS A CA 1
ATOM 1035 C C . CYS A 1 73 ? 8.618 1.236 -8.190 1.00 0.00 73 CYS A C 1
ATOM 1036 O O . CYS A 1 73 ? 9.575 1.955 -7.905 1.00 0.00 73 CYS A O 1
ATOM 1043 N N . GLY A 1 74 ? 7.457 1.717 -8.624 1.00 0.00 74 GLY A N 1
ATOM 1044 C CA . GLY A 1 74 ? 7.259 3.145 -8.785 1.00 0.00 74 GLY A CA 1
ATOM 1045 C C . GLY A 1 74 ? 7.456 3.600 -10.218 1.00 0.00 74 GLY A C 1
ATOM 1046 O O . GLY A 1 74 ? 7.936 4.705 -10.465 1.00 0.00 74 GLY A O 1
ATOM 1050 N N . GLY A 1 75 ? 7.086 2.743 -11.165 1.00 0.00 75 GLY A N 1
ATOM 1051 C CA . GLY A 1 75 ? 7.235 3.080 -12.569 1.00 0.00 75 GLY A CA 1
ATOM 1052 C C . GLY A 1 75 ? 8.665 2.940 -13.051 1.00 0.00 75 GLY A C 1
ATOM 1053 O O . GLY A 1 75 ? 9.131 3.730 -13.871 1.00 0.00 75 GLY A O 1
ATOM 1057 N N . ARG A 1 76 ? 9.364 1.932 -12.539 1.00 0.00 76 ARG A N 1
ATOM 1058 C CA . ARG A 1 76 ? 10.751 1.692 -12.920 1.00 0.00 76 ARG A CA 1
ATOM 1059 C C . ARG A 1 76 ? 10.908 0.318 -13.564 1.00 0.00 76 ARG A C 1
ATOM 1060 O O . ARG A 1 76 ? 11.672 0.149 -14.513 1.00 0.00 76 ARG A O 1
ATOM 1081 N N . GLY A 1 77 ? 10.178 -0.663 -13.041 1.00 0.00 77 GLY A N 1
ATOM 1082 C CA . GLY A 1 77 ? 10.251 -2.010 -13.577 1.00 0.00 77 GLY A CA 1
ATOM 1083 C C . GLY A 1 77 ? 11.117 -2.923 -12.732 1.00 0.00 77 GLY A C 1
ATOM 1084 O O . GLY A 1 77 ? 11.471 -4.023 -13.158 1.00 0.00 77 GLY A O 1
ATOM 1088 N N . SER A 1 78 ? 11.460 -2.468 -11.531 1.00 0.00 78 SER A N 1
ATOM 1089 C CA . SER A 1 78 ? 12.295 -3.250 -10.627 1.00 0.00 78 SER A CA 1
ATOM 1090 C C . SER A 1 78 ? 12.228 -2.693 -9.208 1.00 0.00 78 SER A C 1
ATOM 1091 O O . SER A 1 78 ? 11.967 -1.506 -9.007 1.00 0.00 78 SER A O 1
ATOM 1099 N N . ILE A 1 79 ? 12.467 -3.558 -8.228 1.00 0.00 79 ILE A N 1
ATOM 1100 C CA . ILE A 1 79 ? 12.435 -3.153 -6.828 1.00 0.00 79 ILE A CA 1
ATOM 1101 C C . ILE A 1 79 ? 13.835 -2.826 -6.319 1.00 0.00 79 ILE A C 1
ATOM 1102 O O . ILE A 1 79 ? 14.738 -3.662 -6.376 1.00 0.00 79 ILE A O 1
ATOM 1118 N N . ILE A 1 80 ? 14.007 -1.607 -5.819 1.00 0.00 80 ILE A N 1
ATOM 1119 C CA . ILE A 1 80 ? 15.296 -1.172 -5.297 1.00 0.00 80 ILE A CA 1
ATOM 1120 C C . ILE A 1 80 ? 15.416 -1.474 -3.807 1.00 0.00 80 ILE A C 1
ATOM 1121 O O . ILE A 1 80 ? 14.972 -0.691 -2.967 1.00 0.00 80 ILE A O 1
ATOM 1137 N N . ILE A 1 81 ? 16.020 -2.613 -3.487 1.00 0.00 81 ILE A N 1
ATOM 1138 C CA . ILE A 1 81 ? 16.201 -3.017 -2.098 1.00 0.00 81 ILE A CA 1
ATOM 1139 C C . ILE A 1 81 ? 16.615 -1.833 -1.230 1.00 0.00 81 ILE A C 1
ATOM 1140 O O . ILE A 1 81 ? 16.181 -1.708 -0.085 1.00 0.00 81 ILE A O 1
ATOM 1156 N N . SER A 1 82 ? 17.456 -0.966 -1.785 1.00 0.00 82 SER A N 1
ATOM 1157 C CA . SER A 1 82 ? 17.931 0.208 -1.061 1.00 0.00 82 SER A CA 1
ATOM 1158 C C . SER A 1 82 ? 17.943 1.436 -1.966 1.00 0.00 82 SER A C 1
ATOM 1159 O O . SER A 1 82 ? 18.805 1.592 -2.832 1.00 0.00 82 SER A O 1
ATOM 1167 N N . PRO A 1 83 ? 16.964 2.330 -1.764 1.00 0.00 83 PRO A N 1
ATOM 1168 C CA . PRO A 1 83 ? 16.840 3.560 -2.551 1.00 0.00 83 PRO A CA 1
ATOM 1169 C C . PRO A 1 83 ? 17.950 4.559 -2.243 1.00 0.00 83 PRO A C 1
ATOM 1170 O O . PRO A 1 83 ? 18.378 4.694 -1.096 1.00 0.00 83 PRO A O 1
ATOM 1181 N N . CYS A 1 84 ? 18.413 5.259 -3.274 1.00 0.00 84 CYS A N 1
ATOM 1182 C CA . CYS A 1 84 ? 19.473 6.247 -3.114 1.00 0.00 84 CYS A CA 1
ATOM 1183 C C . CYS A 1 84 ? 19.329 6.990 -1.789 1.00 0.00 84 CYS A C 1
ATOM 1184 O O . CYS A 1 84 ? 18.235 7.083 -1.232 1.00 0.00 84 CYS A O 1
ATOM 1191 N N . VAL A 1 85 ? 20.442 7.518 -1.289 1.00 0.00 85 VAL A N 1
ATOM 1192 C CA . VAL A 1 85 ? 20.440 8.255 -0.031 1.00 0.00 85 VAL A CA 1
ATOM 1193 C C . VAL A 1 85 ? 20.532 9.757 -0.273 1.00 0.00 85 VAL A C 1
ATOM 1194 O O . VAL A 1 85 ? 20.446 10.554 0.661 1.00 0.00 85 VAL A O 1
ATOM 1207 N N . VAL A 1 86 ? 20.708 10.138 -1.534 1.00 0.00 86 VAL A N 1
ATOM 1208 C CA . VAL A 1 86 ? 20.809 11.545 -1.901 1.00 0.00 86 VAL A CA 1
ATOM 1209 C C . VAL A 1 86 ? 19.510 12.047 -2.521 1.00 0.00 86 VAL A C 1
ATOM 1210 O O . VAL A 1 86 ? 18.947 13.050 -2.083 1.00 0.00 86 VAL A O 1
ATOM 1223 N N . CYS A 1 87 ? 19.039 11.342 -3.545 1.00 0.00 87 CYS A N 1
ATOM 1224 C CA . CYS A 1 87 ? 17.806 11.715 -4.227 1.00 0.00 87 CYS A CA 1
ATOM 1225 C C . CYS A 1 87 ? 16.635 10.870 -3.734 1.00 0.00 87 CYS A C 1
ATOM 1226 O O . CYS A 1 87 ? 15.497 11.057 -4.165 1.00 0.00 87 CYS A O 1
ATOM 1233 N N . ARG A 1 88 ? 16.922 9.941 -2.828 1.00 0.00 88 ARG A N 1
ATOM 1234 C CA . ARG A 1 88 ? 15.894 9.068 -2.276 1.00 0.00 88 ARG A CA 1
ATOM 1235 C C . ARG A 1 88 ? 15.076 8.420 -3.390 1.00 0.00 88 ARG A C 1
ATOM 1236 O O . ARG A 1 88 ? 13.881 8.174 -3.233 1.00 0.00 88 ARG A O 1
ATOM 1257 N N . GLY A 1 89 ? 15.729 8.148 -4.516 1.00 0.00 89 GLY A N 1
ATOM 1258 C CA . GLY A 1 89 ? 15.047 7.533 -5.639 1.00 0.00 89 GLY A CA 1
ATOM 1259 C C . GLY A 1 89 ? 14.240 8.531 -6.445 1.00 0.00 89 GLY A C 1
ATOM 1260 O O . GLY A 1 89 ? 13.167 8.207 -6.952 1.00 0.00 89 GLY A O 1
ATOM 1264 N N . ALA A 1 90 ? 14.756 9.751 -6.561 1.00 0.00 90 ALA A N 1
ATOM 1265 C CA . ALA A 1 90 ? 14.076 10.800 -7.311 1.00 0.00 90 ALA A CA 1
ATOM 1266 C C . ALA A 1 90 ? 14.619 10.899 -8.732 1.00 0.00 90 ALA A C 1
ATOM 1267 O O . ALA A 1 90 ? 13.879 11.187 -9.672 1.00 0.00 90 ALA A O 1
ATOM 1274 N N . GLY A 1 91 ? 15.918 10.658 -8.883 1.00 0.00 91 GLY A N 1
ATOM 1275 C CA . GLY A 1 91 ? 16.538 10.725 -10.194 1.00 0.00 91 GLY A CA 1
ATOM 1276 C C . GLY A 1 91 ? 17.281 12.028 -10.417 1.00 0.00 91 GLY A C 1
ATOM 1277 O O . GLY A 1 91 ? 18.025 12.166 -11.387 1.00 0.00 91 GLY A O 1
ATOM 1281 N N . GLN A 1 92 ? 17.076 12.986 -9.518 1.00 0.00 92 GLN A N 1
ATOM 1282 C CA . GLN A 1 92 ? 17.731 14.284 -9.624 1.00 0.00 92 GLN A CA 1
ATOM 1283 C C . GLN A 1 92 ? 17.949 14.898 -8.245 1.00 0.00 92 GLN A C 1
ATOM 1284 O O . GLN A 1 92 ? 17.219 14.601 -7.300 1.00 0.00 92 GLN A O 1
ATOM 1298 N N . ALA A 1 93 ? 18.960 15.754 -8.137 1.00 0.00 93 ALA A N 1
ATOM 1299 C CA . ALA A 1 93 ? 19.274 16.410 -6.874 1.00 0.00 93 ALA A CA 1
ATOM 1300 C C . ALA A 1 93 ? 19.843 17.805 -7.107 1.00 0.00 93 ALA A C 1
ATOM 1301 O O . ALA A 1 93 ? 19.932 18.270 -8.244 1.00 0.00 93 ALA A O 1
ATOM 1308 N N . LYS A 1 94 ? 20.228 18.471 -6.023 1.00 0.00 94 LYS A N 1
ATOM 1309 C CA . LYS A 1 94 ? 20.790 19.814 -6.108 1.00 0.00 94 LYS A CA 1
ATOM 1310 C C . LYS A 1 94 ? 22.286 19.760 -6.398 1.00 0.00 94 LYS A C 1
ATOM 1311 O O . LYS A 1 94 ? 23.071 19.297 -5.570 1.00 0.00 94 LYS A O 1
ATOM 1330 N N . GLN A 1 95 ? 22.674 20.237 -7.576 1.00 0.00 95 GLN A N 1
ATOM 1331 C CA . GLN A 1 95 ? 24.077 20.243 -7.973 1.00 0.00 95 GLN A CA 1
ATOM 1332 C C . GLN A 1 95 ? 24.593 21.670 -8.125 1.00 0.00 95 GLN A C 1
ATOM 1333 O O . GLN A 1 95 ? 24.484 22.270 -9.195 1.00 0.00 95 GLN A O 1
ATOM 1347 N N . LYS A 1 96 ? 25.157 22.208 -7.049 1.00 0.00 96 LYS A N 1
ATOM 1348 C CA . LYS A 1 96 ? 25.692 23.564 -7.062 1.00 0.00 96 LYS A CA 1
ATOM 1349 C C . LYS A 1 96 ? 26.477 23.827 -8.343 1.00 0.00 96 LYS A C 1
ATOM 1350 O O . LYS A 1 96 ? 27.588 23.326 -8.516 1.00 0.00 96 LYS A O 1
ATOM 1369 N N . LYS A 1 97 ? 25.893 24.617 -9.237 1.00 0.00 97 LYS A N 1
ATOM 1370 C CA . LYS A 1 97 ? 26.538 24.950 -10.502 1.00 0.00 97 LYS A CA 1
ATOM 1371 C C . LYS A 1 97 ? 26.547 26.459 -10.728 1.00 0.00 97 LYS A C 1
ATOM 1372 O O . LYS A 1 97 ? 25.656 27.170 -10.265 1.00 0.00 97 LYS A O 1
ATOM 1391 N N . ARG A 1 98 ? 27.559 26.939 -11.443 1.00 0.00 98 ARG A N 1
ATOM 1392 C CA . ARG A 1 98 ? 27.683 28.363 -11.730 1.00 0.00 98 ARG A CA 1
ATOM 1393 C C . ARG A 1 98 ? 27.232 28.672 -13.155 1.00 0.00 98 ARG A C 1
ATOM 1394 O O . ARG A 1 98 ? 26.367 29.520 -13.374 1.00 0.00 98 ARG A O 1
ATOM 1415 N N . SER A 1 99 ? 27.825 27.977 -14.121 1.00 0.00 99 SER A N 1
ATOM 1416 C CA . SER A 1 99 ? 27.488 28.180 -15.526 1.00 0.00 99 SER A CA 1
ATOM 1417 C C . SER A 1 99 ? 26.421 27.187 -15.977 1.00 0.00 99 SER A C 1
ATOM 1418 O O . SER A 1 99 ? 25.331 27.577 -16.392 1.00 0.00 99 SER A O 1
ATOM 1426 N N . GLY A 1 100 ? 26.745 25.900 -15.891 1.00 0.00 100 GLY A N 1
ATOM 1427 C CA . GLY A 1 100 ? 25.805 24.870 -16.294 1.00 0.00 100 GLY A CA 1
ATOM 1428 C C . GLY A 1 100 ? 25.599 24.828 -17.795 1.00 0.00 100 GLY A C 1
ATOM 1429 O O . GLY A 1 100 ? 24.573 25.267 -18.315 1.00 0.00 100 GLY A O 1
ATOM 1433 N N . PRO A 1 101 ? 26.593 24.291 -18.518 1.00 0.00 101 PRO A N 1
ATOM 1434 C CA . PRO A 1 101 ? 26.540 24.181 -19.979 1.00 0.00 101 PRO A CA 1
ATOM 1435 C C . PRO A 1 101 ? 25.514 23.155 -20.447 1.00 0.00 101 PRO A C 1
ATOM 1436 O O . PRO A 1 101 ? 25.775 21.952 -20.435 1.00 0.00 101 PRO A O 1
ATOM 1447 N N . SER A 1 102 ? 24.346 23.639 -20.859 1.00 0.00 102 SER A N 1
ATOM 1448 C CA . SER A 1 102 ? 23.279 22.763 -21.328 1.00 0.00 102 SER A CA 1
ATOM 1449 C C . SER A 1 102 ? 23.830 21.682 -22.252 1.00 0.00 102 SER A C 1
ATOM 1450 O O . SER A 1 102 ? 23.722 20.490 -21.965 1.00 0.00 102 SER A O 1
ATOM 1458 N N . SER A 1 103 ? 24.422 22.108 -23.364 1.00 0.00 103 SER A N 1
ATOM 1459 C CA . SER A 1 103 ? 24.987 21.177 -24.334 1.00 0.00 103 SER A CA 1
ATOM 1460 C C . SER A 1 103 ? 26.309 20.604 -23.830 1.00 0.00 103 SER A C 1
ATOM 1461 O O . SER A 1 103 ? 27.348 21.260 -23.897 1.00 0.00 103 SER A O 1
ATOM 1469 N N . GLY A 1 104 ? 26.260 19.375 -23.326 1.00 0.00 104 GLY A N 1
ATOM 1470 C CA . GLY A 1 104 ? 27.458 18.733 -22.818 1.00 0.00 104 GLY A CA 1
ATOM 1471 C C . GLY A 1 104 ? 27.163 17.757 -21.697 1.00 0.00 104 GLY A C 1
ATOM 1472 O O . GLY A 1 104 ? 26.321 18.055 -20.851 1.00 0.00 104 GLY A O 1
ATOM 1478 N N . GLY A 1 1 ? 60.925 63.387 -9.364 1.00 0.00 1 GLY A N 2
ATOM 1479 C CA . GLY A 1 1 ? 61.140 62.103 -10.006 1.00 0.00 1 GLY A CA 2
ATOM 1480 C C . GLY A 1 1 ? 59.899 61.593 -10.711 1.00 0.00 1 GLY A C 2
ATOM 1481 O O . GLY A 1 1 ? 58.785 61.746 -10.210 1.00 0.00 1 GLY A O 2
ATOM 1485 N N . SER A 1 2 ? 60.090 60.984 -11.877 1.00 0.00 2 SER A N 2
ATOM 1486 C CA . SER A 1 2 ? 58.976 60.454 -12.655 1.00 0.00 2 SER A CA 2
ATOM 1487 C C . SER A 1 2 ? 59.458 59.394 -13.640 1.00 0.00 2 SER A C 2
ATOM 1488 O O . SER A 1 2 ? 60.659 59.162 -13.782 1.00 0.00 2 SER A O 2
ATOM 1496 N N . SER A 1 3 ? 58.512 58.752 -14.318 1.00 0.00 3 SER A N 2
ATOM 1497 C CA . SER A 1 3 ? 58.838 57.713 -15.288 1.00 0.00 3 SER A CA 2
ATOM 1498 C C . SER A 1 3 ? 57.589 57.255 -16.034 1.00 0.00 3 SER A C 2
ATOM 1499 O O . SER A 1 3 ? 56.481 57.709 -15.750 1.00 0.00 3 SER A O 2
ATOM 1507 N N . GLY A 1 4 ? 57.776 56.352 -16.992 1.00 0.00 4 GLY A N 2
ATOM 1508 C CA . GLY A 1 4 ? 56.657 55.848 -17.766 1.00 0.00 4 GLY A CA 2
ATOM 1509 C C . GLY A 1 4 ? 57.079 54.809 -18.786 1.00 0.00 4 GLY A C 2
ATOM 1510 O O . GLY A 1 4 ? 58.207 54.835 -19.279 1.00 0.00 4 GLY A O 2
ATOM 1514 N N . SER A 1 5 ? 56.172 53.890 -19.103 1.00 0.00 5 SER A N 2
ATOM 1515 C CA . SER A 1 5 ? 56.457 52.834 -20.067 1.00 0.00 5 SER A CA 2
ATOM 1516 C C . SER A 1 5 ? 55.209 52.003 -20.348 1.00 0.00 5 SER A C 2
ATOM 1517 O O . SER A 1 5 ? 54.293 51.943 -19.528 1.00 0.00 5 SER A O 2
ATOM 1525 N N . SER A 1 6 ? 55.182 51.363 -21.512 1.00 0.00 6 SER A N 2
ATOM 1526 C CA . SER A 1 6 ? 54.046 50.538 -21.905 1.00 0.00 6 SER A CA 2
ATOM 1527 C C . SER A 1 6 ? 54.333 49.802 -23.210 1.00 0.00 6 SER A C 2
ATOM 1528 O O . SER A 1 6 ? 55.206 50.200 -23.981 1.00 0.00 6 SER A O 2
ATOM 1536 N N . GLY A 1 7 ? 53.591 48.726 -23.452 1.00 0.00 7 GLY A N 2
ATOM 1537 C CA . GLY A 1 7 ? 53.781 47.951 -24.664 1.00 0.00 7 GLY A CA 2
ATOM 1538 C C . GLY A 1 7 ? 52.538 47.917 -25.531 1.00 0.00 7 GLY A C 2
ATOM 1539 O O . GLY A 1 7 ? 51.543 48.575 -25.227 1.00 0.00 7 GLY A O 2
ATOM 1543 N N . MET A 1 8 ? 52.595 47.150 -26.614 1.00 0.00 8 MET A N 2
ATOM 1544 C CA . MET A 1 8 ? 51.464 47.034 -27.528 1.00 0.00 8 MET A CA 2
ATOM 1545 C C . MET A 1 8 ? 51.602 45.796 -28.409 1.00 0.00 8 MET A C 2
ATOM 1546 O O . MET A 1 8 ? 52.705 45.433 -28.816 1.00 0.00 8 MET A O 2
ATOM 1560 N N . GLU A 1 9 ? 50.475 45.153 -28.699 1.00 0.00 9 GLU A N 2
ATOM 1561 C CA . GLU A 1 9 ? 50.473 43.955 -29.531 1.00 0.00 9 GLU A CA 2
ATOM 1562 C C . GLU A 1 9 ? 49.460 44.083 -30.665 1.00 0.00 9 GLU A C 2
ATOM 1563 O O . GLU A 1 9 ? 48.607 44.971 -30.654 1.00 0.00 9 GLU A O 2
ATOM 1575 N N . LEU A 1 10 ? 49.561 43.190 -31.643 1.00 0.00 10 LEU A N 2
ATOM 1576 C CA . LEU A 1 10 ? 48.654 43.202 -32.787 1.00 0.00 10 LEU A CA 2
ATOM 1577 C C . LEU A 1 10 ? 48.436 41.791 -33.323 1.00 0.00 10 LEU A C 2
ATOM 1578 O O . LEU A 1 10 ? 49.345 40.960 -33.306 1.00 0.00 10 LEU A O 2
ATOM 1594 N N . THR A 1 11 ? 47.224 41.526 -33.802 1.00 0.00 11 THR A N 2
ATOM 1595 C CA . THR A 1 11 ? 46.886 40.217 -34.345 1.00 0.00 11 THR A CA 2
ATOM 1596 C C . THR A 1 11 ? 45.577 40.266 -35.124 1.00 0.00 11 THR A C 2
ATOM 1597 O O . THR A 1 11 ? 44.803 41.215 -34.999 1.00 0.00 11 THR A O 2
ATOM 1608 N N . PHE A 1 12 ? 45.334 39.236 -35.929 1.00 0.00 12 PHE A N 2
ATOM 1609 C CA . PHE A 1 12 ? 44.117 39.162 -36.729 1.00 0.00 12 PHE A CA 2
ATOM 1610 C C . PHE A 1 12 ? 43.458 37.793 -36.591 1.00 0.00 12 PHE A C 2
ATOM 1611 O O . PHE A 1 12 ? 43.581 36.942 -37.471 1.00 0.00 12 PHE A O 2
ATOM 1628 N N . ASN A 1 13 ? 42.758 37.590 -35.480 1.00 0.00 13 ASN A N 2
ATOM 1629 C CA . ASN A 1 13 ? 42.079 36.324 -35.226 1.00 0.00 13 ASN A CA 2
ATOM 1630 C C . ASN A 1 13 ? 41.240 36.403 -33.953 1.00 0.00 13 ASN A C 2
ATOM 1631 O O . ASN A 1 13 ? 41.749 36.734 -32.883 1.00 0.00 13 ASN A O 2
ATOM 1642 N N . GLN A 1 14 ? 39.954 36.096 -34.080 1.00 0.00 14 GLN A N 2
ATOM 1643 C CA . GLN A 1 14 ? 39.045 36.132 -32.940 1.00 0.00 14 GLN A CA 2
ATOM 1644 C C . GLN A 1 14 ? 37.697 35.515 -33.299 1.00 0.00 14 GLN A C 2
ATOM 1645 O O . GLN A 1 14 ? 37.140 35.792 -34.361 1.00 0.00 14 GLN A O 2
ATOM 1659 N N . ALA A 1 15 ? 37.179 34.678 -32.406 1.00 0.00 15 ALA A N 2
ATOM 1660 C CA . ALA A 1 15 ? 35.896 34.023 -32.628 1.00 0.00 15 ALA A CA 2
ATOM 1661 C C . ALA A 1 15 ? 35.405 33.332 -31.360 1.00 0.00 15 ALA A C 2
ATOM 1662 O O . ALA A 1 15 ? 36.026 32.385 -30.878 1.00 0.00 15 ALA A O 2
ATOM 1669 N N . ALA A 1 16 ? 34.288 33.812 -30.825 1.00 0.00 16 ALA A N 2
ATOM 1670 C CA . ALA A 1 16 ? 33.714 33.240 -29.614 1.00 0.00 16 ALA A CA 2
ATOM 1671 C C . ALA A 1 16 ? 32.323 33.806 -29.344 1.00 0.00 16 ALA A C 2
ATOM 1672 O O . ALA A 1 16 ? 32.143 35.021 -29.255 1.00 0.00 16 ALA A O 2
ATOM 1679 N N . LYS A 1 17 ? 31.343 32.919 -29.216 1.00 0.00 17 LYS A N 2
ATOM 1680 C CA . LYS A 1 17 ? 29.968 33.329 -28.956 1.00 0.00 17 LYS A CA 2
ATOM 1681 C C . LYS A 1 17 ? 29.322 32.432 -27.905 1.00 0.00 17 LYS A C 2
ATOM 1682 O O . LYS A 1 17 ? 28.993 31.278 -28.177 1.00 0.00 17 LYS A O 2
ATOM 1701 N N . GLY A 1 18 ? 29.142 32.971 -26.703 1.00 0.00 18 GLY A N 2
ATOM 1702 C CA . GLY A 1 18 ? 28.535 32.206 -25.630 1.00 0.00 18 GLY A CA 2
ATOM 1703 C C . GLY A 1 18 ? 27.021 32.199 -25.708 1.00 0.00 18 GLY A C 2
ATOM 1704 O O . GLY A 1 18 ? 26.444 32.513 -26.749 1.00 0.00 18 GLY A O 2
ATOM 1708 N N . VAL A 1 19 ? 26.374 31.837 -24.604 1.00 0.00 19 VAL A N 2
ATOM 1709 C CA . VAL A 1 19 ? 24.918 31.790 -24.551 1.00 0.00 19 VAL A CA 2
ATOM 1710 C C . VAL A 1 19 ? 24.374 32.751 -23.501 1.00 0.00 19 VAL A C 2
ATOM 1711 O O . VAL A 1 19 ? 24.984 32.949 -22.451 1.00 0.00 19 VAL A O 2
ATOM 1724 N N . ASN A 1 20 ? 23.222 33.346 -23.792 1.00 0.00 20 ASN A N 2
ATOM 1725 C CA . ASN A 1 20 ? 22.595 34.288 -22.872 1.00 0.00 20 ASN A CA 2
ATOM 1726 C C . ASN A 1 20 ? 21.288 33.724 -22.322 1.00 0.00 20 ASN A C 2
ATOM 1727 O O . ASN A 1 20 ? 20.331 33.506 -23.066 1.00 0.00 20 ASN A O 2
ATOM 1738 N N . LYS A 1 21 ? 21.255 33.490 -21.015 1.00 0.00 21 LYS A N 2
ATOM 1739 C CA . LYS A 1 21 ? 20.066 32.953 -20.363 1.00 0.00 21 LYS A CA 2
ATOM 1740 C C . LYS A 1 21 ? 19.988 33.411 -18.910 1.00 0.00 21 LYS A C 2
ATOM 1741 O O . LYS A 1 21 ? 20.994 33.427 -18.201 1.00 0.00 21 LYS A O 2
ATOM 1760 N N . GLU A 1 22 ? 18.788 33.780 -18.474 1.00 0.00 22 GLU A N 2
ATOM 1761 C CA . GLU A 1 22 ? 18.581 34.237 -17.105 1.00 0.00 22 GLU A CA 2
ATOM 1762 C C . GLU A 1 22 ? 18.293 33.061 -16.176 1.00 0.00 22 GLU A C 2
ATOM 1763 O O . GLU A 1 22 ? 17.167 32.884 -15.710 1.00 0.00 22 GLU A O 2
ATOM 1775 N N . PHE A 1 23 ? 19.319 32.258 -15.913 1.00 0.00 23 PHE A N 2
ATOM 1776 C CA . PHE A 1 23 ? 19.177 31.098 -15.041 1.00 0.00 23 PHE A CA 2
ATOM 1777 C C . PHE A 1 23 ? 18.742 31.519 -13.641 1.00 0.00 23 PHE A C 2
ATOM 1778 O O . PHE A 1 23 ? 19.168 32.556 -13.131 1.00 0.00 23 PHE A O 2
ATOM 1795 N N . THR A 1 24 ? 17.889 30.707 -13.023 1.00 0.00 24 THR A N 2
ATOM 1796 C CA . THR A 1 24 ? 17.394 30.995 -11.683 1.00 0.00 24 THR A CA 2
ATOM 1797 C C . THR A 1 24 ? 18.308 30.398 -10.619 1.00 0.00 24 THR A C 2
ATOM 1798 O O . THR A 1 24 ? 19.166 29.568 -10.918 1.00 0.00 24 THR A O 2
ATOM 1809 N N . VAL A 1 25 ? 18.119 30.827 -9.375 1.00 0.00 25 VAL A N 2
ATOM 1810 C CA . VAL A 1 25 ? 18.926 30.333 -8.265 1.00 0.00 25 VAL A CA 2
ATOM 1811 C C . VAL A 1 25 ? 18.395 29.000 -7.750 1.00 0.00 25 VAL A C 2
ATOM 1812 O O . VAL A 1 25 ? 18.328 28.772 -6.543 1.00 0.00 25 VAL A O 2
ATOM 1825 N N . ASN A 1 26 ? 18.019 28.122 -8.675 1.00 0.00 26 ASN A N 2
ATOM 1826 C CA . ASN A 1 26 ? 17.493 26.810 -8.314 1.00 0.00 26 ASN A CA 2
ATOM 1827 C C . ASN A 1 26 ? 18.119 25.718 -9.175 1.00 0.00 26 ASN A C 2
ATOM 1828 O O . ASN A 1 26 ? 17.548 25.306 -10.185 1.00 0.00 26 ASN A O 2
ATOM 1839 N N . ILE A 1 27 ? 19.296 25.253 -8.769 1.00 0.00 27 ILE A N 2
ATOM 1840 C CA . ILE A 1 27 ? 19.999 24.208 -9.502 1.00 0.00 27 ILE A CA 2
ATOM 1841 C C . ILE A 1 27 ? 19.378 22.840 -9.239 1.00 0.00 27 ILE A C 2
ATOM 1842 O O . ILE A 1 27 ? 19.410 22.338 -8.116 1.00 0.00 27 ILE A O 2
ATOM 1858 N N . MET A 1 28 ? 18.815 22.241 -10.283 1.00 0.00 28 MET A N 2
ATOM 1859 C CA . MET A 1 28 ? 18.189 20.929 -10.166 1.00 0.00 28 MET A CA 2
ATOM 1860 C C . MET A 1 28 ? 18.611 20.020 -11.316 1.00 0.00 28 MET A C 2
ATOM 1861 O O . MET A 1 28 ? 18.184 20.206 -12.455 1.00 0.00 28 MET A O 2
ATOM 1875 N N . ASP A 1 29 ? 19.452 19.038 -11.010 1.00 0.00 29 ASP A N 2
ATOM 1876 C CA . ASP A 1 29 ? 19.931 18.100 -12.019 1.00 0.00 29 ASP A CA 2
ATOM 1877 C C . ASP A 1 29 ? 19.742 16.659 -11.555 1.00 0.00 29 ASP A C 2
ATOM 1878 O O . ASP A 1 29 ? 19.462 16.405 -10.383 1.00 0.00 29 ASP A O 2
ATOM 1887 N N . THR A 1 30 ? 19.896 15.719 -12.482 1.00 0.00 30 THR A N 2
ATOM 1888 C CA . THR A 1 30 ? 19.740 14.304 -12.169 1.00 0.00 30 THR A CA 2
ATOM 1889 C C . THR A 1 30 ? 20.855 13.818 -11.251 1.00 0.00 30 THR A C 2
ATOM 1890 O O . THR A 1 30 ? 22.024 14.151 -11.447 1.00 0.00 30 THR A O 2
ATOM 1901 N N . CYS A 1 31 ? 20.487 13.028 -10.247 1.00 0.00 31 CYS A N 2
ATOM 1902 C CA . CYS A 1 31 ? 21.457 12.495 -9.298 1.00 0.00 31 CYS A CA 2
ATOM 1903 C C . CYS A 1 31 ? 22.612 11.814 -10.025 1.00 0.00 31 CYS A C 2
ATOM 1904 O O . CYS A 1 31 ? 22.479 11.408 -11.179 1.00 0.00 31 CYS A O 2
ATOM 1911 N N . GLU A 1 32 ? 23.746 11.694 -9.342 1.00 0.00 32 GLU A N 2
ATOM 1912 C CA . GLU A 1 32 ? 24.925 11.063 -9.923 1.00 0.00 32 GLU A CA 2
ATOM 1913 C C . GLU A 1 32 ? 25.255 9.759 -9.203 1.00 0.00 32 GLU A C 2
ATOM 1914 O O . GLU A 1 32 ? 25.707 8.794 -9.820 1.00 0.00 32 GLU A O 2
ATOM 1926 N N . ARG A 1 33 ? 25.027 9.738 -7.894 1.00 0.00 33 ARG A N 2
ATOM 1927 C CA . ARG A 1 33 ? 25.302 8.555 -7.089 1.00 0.00 33 ARG A CA 2
ATOM 1928 C C . ARG A 1 33 ? 24.507 7.355 -7.597 1.00 0.00 33 ARG A C 2
ATOM 1929 O O . ARG A 1 33 ? 25.031 6.245 -7.693 1.00 0.00 33 ARG A O 2
ATOM 1950 N N . CYS A 1 34 ? 23.239 7.586 -7.920 1.00 0.00 34 CYS A N 2
ATOM 1951 C CA . CYS A 1 34 ? 22.370 6.526 -8.417 1.00 0.00 34 CYS A CA 2
ATOM 1952 C C . CYS A 1 34 ? 22.060 6.726 -9.897 1.00 0.00 34 CYS A C 2
ATOM 1953 O O . CYS A 1 34 ? 21.482 5.854 -10.544 1.00 0.00 34 CYS A O 2
ATOM 1960 N N . ASN A 1 35 ? 22.448 7.882 -10.427 1.00 0.00 35 ASN A N 2
ATOM 1961 C CA . ASN A 1 35 ? 22.211 8.198 -11.831 1.00 0.00 35 ASN A CA 2
ATOM 1962 C C . ASN A 1 35 ? 20.717 8.259 -12.130 1.00 0.00 35 ASN A C 2
ATOM 1963 O O . ASN A 1 35 ? 20.257 7.755 -13.154 1.00 0.00 35 ASN A O 2
ATOM 1974 N N . GLY A 1 36 ? 19.963 8.880 -11.228 1.00 0.00 36 GLY A N 2
ATOM 1975 C CA . GLY A 1 36 ? 18.528 8.995 -11.413 1.00 0.00 36 GLY A CA 2
ATOM 1976 C C . GLY A 1 36 ? 17.816 7.664 -11.275 1.00 0.00 36 GLY A C 2
ATOM 1977 O O . GLY A 1 36 ? 16.691 7.501 -11.747 1.00 0.00 36 GLY A O 2
ATOM 1981 N N . LYS A 1 37 ? 18.473 6.708 -10.627 1.00 0.00 37 LYS A N 2
ATOM 1982 C CA . LYS A 1 37 ? 17.897 5.384 -10.427 1.00 0.00 37 LYS A CA 2
ATOM 1983 C C . LYS A 1 37 ? 17.055 5.343 -9.156 1.00 0.00 37 LYS A C 2
ATOM 1984 O O . LYS A 1 37 ? 15.864 5.036 -9.198 1.00 0.00 37 LYS A O 2
ATOM 2003 N N . GLY A 1 38 ? 17.681 5.656 -8.026 1.00 0.00 38 GLY A N 2
ATOM 2004 C CA . GLY A 1 38 ? 16.973 5.650 -6.759 1.00 0.00 38 GLY A CA 2
ATOM 2005 C C . GLY A 1 38 ? 17.513 4.609 -5.798 1.00 0.00 38 GLY A C 2
ATOM 2006 O O . GLY A 1 38 ? 16.837 4.225 -4.845 1.00 0.00 38 GLY A O 2
ATOM 2010 N N . ASN A 1 39 ? 18.735 4.150 -6.050 1.00 0.00 39 ASN A N 2
ATOM 2011 C CA . ASN A 1 39 ? 19.364 3.146 -5.201 1.00 0.00 39 ASN A CA 2
ATOM 2012 C C . ASN A 1 39 ? 20.872 3.365 -5.124 1.00 0.00 39 ASN A C 2
ATOM 2013 O O . ASN A 1 39 ? 21.455 4.037 -5.974 1.00 0.00 39 ASN A O 2
ATOM 2024 N N . GLU A 1 40 ? 21.496 2.793 -4.100 1.00 0.00 40 GLU A N 2
ATOM 2025 C CA . GLU A 1 40 ? 22.936 2.927 -3.912 1.00 0.00 40 GLU A CA 2
ATOM 2026 C C . GLU A 1 40 ? 23.698 2.263 -5.056 1.00 0.00 40 GLU A C 2
ATOM 2027 O O . GLU A 1 40 ? 23.340 1.185 -5.531 1.00 0.00 40 GLU A O 2
ATOM 2039 N N . PRO A 1 41 ? 24.774 2.922 -5.511 1.00 0.00 41 PRO A N 2
ATOM 2040 C CA . PRO A 1 41 ? 25.609 2.416 -6.604 1.00 0.00 41 PRO A CA 2
ATOM 2041 C C . PRO A 1 41 ? 26.412 1.185 -6.198 1.00 0.00 41 PRO A C 2
ATOM 2042 O O . PRO A 1 41 ? 27.243 0.695 -6.961 1.00 0.00 41 PRO A O 2
ATOM 2053 N N . GLY A 1 42 ? 26.159 0.690 -4.990 1.00 0.00 42 GLY A N 2
ATOM 2054 C CA . GLY A 1 42 ? 26.867 -0.479 -4.504 1.00 0.00 42 GLY A CA 2
ATOM 2055 C C . GLY A 1 42 ? 25.944 -1.658 -4.265 1.00 0.00 42 GLY A C 2
ATOM 2056 O O . GLY A 1 42 ? 26.401 -2.786 -4.077 1.00 0.00 42 GLY A O 2
ATOM 2060 N N . THR A 1 43 ? 24.641 -1.398 -4.272 1.00 0.00 43 THR A N 2
ATOM 2061 C CA . THR A 1 43 ? 23.651 -2.445 -4.051 1.00 0.00 43 THR A CA 2
ATOM 2062 C C . THR A 1 43 ? 23.082 -2.950 -5.372 1.00 0.00 43 THR A C 2
ATOM 2063 O O . THR A 1 43 ? 23.362 -2.394 -6.434 1.00 0.00 43 THR A O 2
ATOM 2074 N N . LYS A 1 44 ? 22.279 -4.007 -5.300 1.00 0.00 44 LYS A N 2
ATOM 2075 C CA . LYS A 1 44 ? 21.667 -4.586 -6.490 1.00 0.00 44 LYS A CA 2
ATOM 2076 C C . LYS A 1 44 ? 20.207 -4.162 -6.612 1.00 0.00 44 LYS A C 2
ATOM 2077 O O . LYS A 1 44 ? 19.674 -3.476 -5.740 1.00 0.00 44 LYS A O 2
ATOM 2096 N N . VAL A 1 45 ? 19.565 -4.575 -7.700 1.00 0.00 45 VAL A N 2
ATOM 2097 C CA . VAL A 1 45 ? 18.166 -4.239 -7.935 1.00 0.00 45 VAL A CA 2
ATOM 2098 C C . VAL A 1 45 ? 17.385 -5.453 -8.429 1.00 0.00 45 VAL A C 2
ATOM 2099 O O . VAL A 1 45 ? 17.926 -6.306 -9.132 1.00 0.00 45 VAL A O 2
ATOM 2112 N N . GLN A 1 46 ? 16.111 -5.521 -8.057 1.00 0.00 46 GLN A N 2
ATOM 2113 C CA . GLN A 1 46 ? 15.256 -6.631 -8.462 1.00 0.00 46 GLN A CA 2
ATOM 2114 C C . GLN A 1 46 ? 14.211 -6.171 -9.474 1.00 0.00 46 GLN A C 2
ATOM 2115 O O . GLN A 1 46 ? 13.746 -5.032 -9.428 1.00 0.00 46 GLN A O 2
ATOM 2129 N N . HIS A 1 47 ? 13.847 -7.065 -10.389 1.00 0.00 47 HIS A N 2
ATOM 2130 C CA . HIS A 1 47 ? 12.857 -6.751 -11.412 1.00 0.00 47 HIS A CA 2
ATOM 2131 C C . HIS A 1 47 ? 11.445 -6.800 -10.835 1.00 0.00 47 HIS A C 2
ATOM 2132 O O . HIS A 1 47 ? 11.088 -7.736 -10.120 1.00 0.00 47 HIS A O 2
ATOM 2146 N N . CYS A 1 48 ? 10.647 -5.785 -11.151 1.00 0.00 48 CYS A N 2
ATOM 2147 C CA . CYS A 1 48 ? 9.275 -5.712 -10.664 1.00 0.00 48 CYS A CA 2
ATOM 2148 C C . CYS A 1 48 ? 8.304 -6.311 -11.677 1.00 0.00 48 CYS A C 2
ATOM 2149 O O . CYS A 1 48 ? 8.394 -6.039 -12.875 1.00 0.00 48 CYS A O 2
ATOM 2156 N N . HIS A 1 49 ? 7.377 -7.129 -11.189 1.00 0.00 49 HIS A N 2
ATOM 2157 C CA . HIS A 1 49 ? 6.389 -7.766 -12.052 1.00 0.00 49 HIS A CA 2
ATOM 2158 C C . HIS A 1 49 ? 5.145 -6.894 -12.191 1.00 0.00 49 HIS A C 2
ATOM 2159 O O . HIS A 1 49 ? 4.602 -6.740 -13.285 1.00 0.00 49 HIS A O 2
ATOM 2173 N N . TYR A 1 50 ? 4.699 -6.326 -11.076 1.00 0.00 50 TYR A N 2
ATOM 2174 C CA . TYR A 1 50 ? 3.517 -5.472 -11.073 1.00 0.00 50 TYR A CA 2
ATOM 2175 C C . TYR A 1 50 ? 3.409 -4.688 -12.377 1.00 0.00 50 TYR A C 2
ATOM 2176 O O . TYR A 1 50 ? 2.433 -4.819 -13.115 1.00 0.00 50 TYR A O 2
ATOM 2194 N N . CYS A 1 51 ? 4.420 -3.871 -12.654 1.00 0.00 51 CYS A N 2
ATOM 2195 C CA . CYS A 1 51 ? 4.442 -3.065 -13.869 1.00 0.00 51 CYS A CA 2
ATOM 2196 C C . CYS A 1 51 ? 5.248 -3.754 -14.966 1.00 0.00 51 CYS A C 2
ATOM 2197 O O . CYS A 1 51 ? 4.871 -3.728 -16.137 1.00 0.00 51 CYS A O 2
ATOM 2204 N N . GLY A 1 52 ? 6.360 -4.371 -14.577 1.00 0.00 52 GLY A N 2
ATOM 2205 C CA . GLY A 1 52 ? 7.201 -5.059 -15.538 1.00 0.00 52 GLY A CA 2
ATOM 2206 C C . GLY A 1 52 ? 8.297 -4.169 -16.091 1.00 0.00 52 GLY A C 2
ATOM 2207 O O . GLY A 1 52 ? 8.863 -4.452 -17.146 1.00 0.00 52 GLY A O 2
ATOM 2211 N N . GLY A 1 53 ? 8.596 -3.088 -15.377 1.00 0.00 53 GLY A N 2
ATOM 2212 C CA . GLY A 1 53 ? 9.628 -2.169 -15.820 1.00 0.00 53 GLY A CA 2
ATOM 2213 C C . GLY A 1 53 ? 9.061 -0.968 -16.550 1.00 0.00 53 GLY A C 2
ATOM 2214 O O . GLY A 1 53 ? 9.670 -0.462 -17.493 1.00 0.00 53 GLY A O 2
ATOM 2218 N N . SER A 1 54 ? 7.892 -0.510 -16.114 1.00 0.00 54 SER A N 2
ATOM 2219 C CA . SER A 1 54 ? 7.239 0.636 -16.736 1.00 0.00 54 SER A CA 2
ATOM 2220 C C . SER A 1 54 ? 6.850 1.674 -15.688 1.00 0.00 54 SER A C 2
ATOM 2221 O O . SER A 1 54 ? 6.801 2.870 -15.972 1.00 0.00 54 SER A O 2
ATOM 2229 N N . GLY A 1 55 ? 6.574 1.207 -14.475 1.00 0.00 55 GLY A N 2
ATOM 2230 C CA . GLY A 1 55 ? 6.193 2.106 -13.402 1.00 0.00 55 GLY A CA 2
ATOM 2231 C C . GLY A 1 55 ? 4.706 2.402 -13.394 1.00 0.00 55 GLY A C 2
ATOM 2232 O O . GLY A 1 55 ? 4.284 3.486 -12.993 1.00 0.00 55 GLY A O 2
ATOM 2236 N N . MET A 1 56 ? 3.910 1.435 -13.840 1.00 0.00 56 MET A N 2
ATOM 2237 C CA . MET A 1 56 ? 2.461 1.598 -13.883 1.00 0.00 56 MET A CA 2
ATOM 2238 C C . MET A 1 56 ? 1.758 0.318 -13.443 1.00 0.00 56 MET A C 2
ATOM 2239 O O . MET A 1 56 ? 2.168 -0.783 -13.808 1.00 0.00 56 MET A O 2
ATOM 2253 N N . GLU A 1 57 ? 0.697 0.472 -12.656 1.00 0.00 57 GLU A N 2
ATOM 2254 C CA . GLU A 1 57 ? -0.062 -0.672 -12.166 1.00 0.00 57 GLU A CA 2
ATOM 2255 C C . GLU A 1 57 ? -1.498 -0.634 -12.681 1.00 0.00 57 GLU A C 2
ATOM 2256 O O . GLU A 1 57 ? -2.056 0.438 -12.922 1.00 0.00 57 GLU A O 2
ATOM 2268 N N . THR A 1 58 ? -2.093 -1.811 -12.849 1.00 0.00 58 THR A N 2
ATOM 2269 C CA . THR A 1 58 ? -3.462 -1.913 -13.336 1.00 0.00 58 THR A CA 2
ATOM 2270 C C . THR A 1 58 ? -4.363 -2.589 -12.309 1.00 0.00 58 THR A C 2
ATOM 2271 O O . THR A 1 58 ? -4.047 -3.669 -11.808 1.00 0.00 58 THR A O 2
ATOM 2282 N N . ILE A 1 59 ? -5.484 -1.947 -11.999 1.00 0.00 59 ILE A N 2
ATOM 2283 C CA . ILE A 1 59 ? -6.431 -2.489 -11.032 1.00 0.00 59 ILE A CA 2
ATOM 2284 C C . ILE A 1 59 ? -7.670 -3.042 -11.726 1.00 0.00 59 ILE A C 2
ATOM 2285 O O . ILE A 1 59 ? -8.602 -2.302 -12.038 1.00 0.00 59 ILE A O 2
ATOM 2301 N N . ASN A 1 60 ? -7.674 -4.350 -11.964 1.00 0.00 60 ASN A N 2
ATOM 2302 C CA . ASN A 1 60 ? -8.800 -5.004 -12.621 1.00 0.00 60 ASN A CA 2
ATOM 2303 C C . ASN A 1 60 ? -9.907 -5.318 -11.619 1.00 0.00 60 ASN A C 2
ATOM 2304 O O . ASN A 1 60 ? -9.847 -6.317 -10.902 1.00 0.00 60 ASN A O 2
ATOM 2315 N N . THR A 1 61 ? -10.919 -4.457 -11.574 1.00 0.00 61 THR A N 2
ATOM 2316 C CA . THR A 1 61 ? -12.040 -4.640 -10.661 1.00 0.00 61 THR A CA 2
ATOM 2317 C C . THR A 1 61 ? -13.359 -4.724 -11.419 1.00 0.00 61 THR A C 2
ATOM 2318 O O . THR A 1 61 ? -13.872 -3.718 -11.906 1.00 0.00 61 THR A O 2
ATOM 2329 N N . GLY A 1 62 ? -13.905 -5.933 -11.516 1.00 0.00 62 GLY A N 2
ATOM 2330 C CA . GLY A 1 62 ? -15.162 -6.126 -12.216 1.00 0.00 62 GLY A CA 2
ATOM 2331 C C . GLY A 1 62 ? -15.037 -5.884 -13.708 1.00 0.00 62 GLY A C 2
ATOM 2332 O O . GLY A 1 62 ? -13.979 -6.086 -14.304 1.00 0.00 62 GLY A O 2
ATOM 2336 N N . PRO A 1 63 ? -16.138 -5.444 -14.334 1.00 0.00 63 PRO A N 2
ATOM 2337 C CA . PRO A 1 63 ? -16.173 -5.166 -15.773 1.00 0.00 63 PRO A CA 2
ATOM 2338 C C . PRO A 1 63 ? -15.350 -3.938 -16.147 1.00 0.00 63 PRO A C 2
ATOM 2339 O O . PRO A 1 63 ? -15.238 -3.588 -17.322 1.00 0.00 63 PRO A O 2
ATOM 2350 N N . PHE A 1 64 ? -14.774 -3.288 -15.140 1.00 0.00 64 PHE A N 2
ATOM 2351 C CA . PHE A 1 64 ? -13.961 -2.099 -15.364 1.00 0.00 64 PHE A CA 2
ATOM 2352 C C . PHE A 1 64 ? -12.584 -2.254 -14.727 1.00 0.00 64 PHE A C 2
ATOM 2353 O O . PHE A 1 64 ? -12.360 -3.153 -13.916 1.00 0.00 64 PHE A O 2
ATOM 2370 N N . VAL A 1 65 ? -11.663 -1.371 -15.100 1.00 0.00 65 VAL A N 2
ATOM 2371 C CA . VAL A 1 65 ? -10.307 -1.409 -14.566 1.00 0.00 65 VAL A CA 2
ATOM 2372 C C . VAL A 1 65 ? -9.749 -0.002 -14.382 1.00 0.00 65 VAL A C 2
ATOM 2373 O O . VAL A 1 65 ? -9.925 0.863 -15.240 1.00 0.00 65 VAL A O 2
ATOM 2386 N N . MET A 1 66 ? -9.077 0.220 -13.257 1.00 0.00 66 MET A N 2
ATOM 2387 C CA . MET A 1 66 ? -8.492 1.523 -12.961 1.00 0.00 66 MET A CA 2
ATOM 2388 C C . MET A 1 66 ? -7.010 1.548 -13.322 1.00 0.00 66 MET A C 2
ATOM 2389 O O . MET A 1 66 ? -6.424 0.516 -13.652 1.00 0.00 66 MET A O 2
ATOM 2403 N N . ARG A 1 67 ? -6.409 2.732 -13.257 1.00 0.00 67 ARG A N 2
ATOM 2404 C CA . ARG A 1 67 ? -4.996 2.890 -13.578 1.00 0.00 67 ARG A CA 2
ATOM 2405 C C . ARG A 1 67 ? -4.306 3.797 -12.563 1.00 0.00 67 ARG A C 2
ATOM 2406 O O . ARG A 1 67 ? -4.632 4.979 -12.449 1.00 0.00 67 ARG A O 2
ATOM 2427 N N . SER A 1 68 ? -3.352 3.235 -11.827 1.00 0.00 68 SER A N 2
ATOM 2428 C CA . SER A 1 68 ? -2.620 3.991 -10.818 1.00 0.00 68 SER A CA 2
ATOM 2429 C C . SER A 1 68 ? -1.151 3.578 -10.789 1.00 0.00 68 SER A C 2
ATOM 2430 O O . SER A 1 68 ? -0.806 2.445 -11.129 1.00 0.00 68 SER A O 2
ATOM 2438 N N . THR A 1 69 ? -0.290 4.504 -10.381 1.00 0.00 69 THR A N 2
ATOM 2439 C CA . THR A 1 69 ? 1.141 4.238 -10.308 1.00 0.00 69 THR A CA 2
ATOM 2440 C C . THR A 1 69 ? 1.428 3.002 -9.463 1.00 0.00 69 THR A C 2
ATOM 2441 O O . THR A 1 69 ? 0.813 2.795 -8.417 1.00 0.00 69 THR A O 2
ATOM 2452 N N . CYS A 1 70 ? 2.367 2.182 -9.923 1.00 0.00 70 CYS A N 2
ATOM 2453 C CA . CYS A 1 70 ? 2.737 0.965 -9.210 1.00 0.00 70 CYS A CA 2
ATOM 2454 C C . CYS A 1 70 ? 2.901 1.238 -7.717 1.00 0.00 70 CYS A C 2
ATOM 2455 O O . CYS A 1 70 ? 3.091 2.381 -7.302 1.00 0.00 70 CYS A O 2
ATOM 2462 N N . ARG A 1 71 ? 2.827 0.180 -6.917 1.00 0.00 71 ARG A N 2
ATOM 2463 C CA . ARG A 1 71 ? 2.967 0.305 -5.471 1.00 0.00 71 ARG A CA 2
ATOM 2464 C C . ARG A 1 71 ? 4.172 -0.486 -4.970 1.00 0.00 71 ARG A C 2
ATOM 2465 O O . ARG A 1 71 ? 4.838 -0.083 -4.017 1.00 0.00 71 ARG A O 2
ATOM 2486 N N . ARG A 1 72 ? 4.446 -1.612 -5.620 1.00 0.00 72 ARG A N 2
ATOM 2487 C CA . ARG A 1 72 ? 5.569 -2.460 -5.241 1.00 0.00 72 ARG A CA 2
ATOM 2488 C C . ARG A 1 72 ? 6.892 -1.721 -5.417 1.00 0.00 72 ARG A C 2
ATOM 2489 O O . ARG A 1 72 ? 7.698 -1.638 -4.489 1.00 0.00 72 ARG A O 2
ATOM 2510 N N . CYS A 1 73 ? 7.110 -1.185 -6.613 1.00 0.00 73 CYS A N 2
ATOM 2511 C CA . CYS A 1 73 ? 8.335 -0.453 -6.912 1.00 0.00 73 CYS A CA 2
ATOM 2512 C C . CYS A 1 73 ? 8.170 1.032 -6.606 1.00 0.00 73 CYS A C 2
ATOM 2513 O O . CYS A 1 73 ? 9.047 1.656 -6.010 1.00 0.00 73 CYS A O 2
ATOM 2520 N N . GLY A 1 74 ? 7.037 1.594 -7.018 1.00 0.00 74 GLY A N 2
ATOM 2521 C CA . GLY A 1 74 ? 6.777 3.001 -6.778 1.00 0.00 74 GLY A CA 2
ATOM 2522 C C . GLY A 1 74 ? 6.953 3.844 -8.026 1.00 0.00 74 GLY A C 2
ATOM 2523 O O . GLY A 1 74 ? 7.355 5.004 -7.949 1.00 0.00 74 GLY A O 2
ATOM 2527 N N . GLY A 1 75 ? 6.652 3.258 -9.181 1.00 0.00 75 GLY A N 2
ATOM 2528 C CA . GLY A 1 75 ? 6.788 3.977 -10.435 1.00 0.00 75 GLY A CA 2
ATOM 2529 C C . GLY A 1 75 ? 8.225 4.042 -10.913 1.00 0.00 75 GLY A C 2
ATOM 2530 O O . GLY A 1 75 ? 8.664 5.062 -11.444 1.00 0.00 75 GLY A O 2
ATOM 2534 N N . ARG A 1 76 ? 8.959 2.950 -10.725 1.00 0.00 76 ARG A N 2
ATOM 2535 C CA . ARG A 1 76 ? 10.356 2.889 -11.139 1.00 0.00 76 ARG A CA 2
ATOM 2536 C C . ARG A 1 76 ? 10.581 1.746 -12.125 1.00 0.00 76 ARG A C 2
ATOM 2537 O O . ARG A 1 76 ? 11.391 1.856 -13.044 1.00 0.00 76 ARG A O 2
ATOM 2558 N N . GLY A 1 77 ? 9.858 0.648 -11.925 1.00 0.00 77 GLY A N 2
ATOM 2559 C CA . GLY A 1 77 ? 9.993 -0.499 -12.803 1.00 0.00 77 GLY A CA 2
ATOM 2560 C C . GLY A 1 77 ? 10.777 -1.629 -12.165 1.00 0.00 77 GLY A C 2
ATOM 2561 O O . GLY A 1 77 ? 10.873 -2.721 -12.725 1.00 0.00 77 GLY A O 2
ATOM 2565 N N . SER A 1 78 ? 11.341 -1.366 -10.990 1.00 0.00 78 SER A N 2
ATOM 2566 C CA . SER A 1 78 ? 12.125 -2.368 -10.277 1.00 0.00 78 SER A CA 2
ATOM 2567 C C . SER A 1 78 ? 12.108 -2.102 -8.775 1.00 0.00 78 SER A C 2
ATOM 2568 O O . SER A 1 78 ? 11.782 -1.001 -8.332 1.00 0.00 78 SER A O 2
ATOM 2576 N N . ILE A 1 79 ? 12.463 -3.119 -7.997 1.00 0.00 79 ILE A N 2
ATOM 2577 C CA . ILE A 1 79 ? 12.490 -2.996 -6.545 1.00 0.00 79 ILE A CA 2
ATOM 2578 C C . ILE A 1 79 ? 13.884 -2.626 -6.051 1.00 0.00 79 ILE A C 2
ATOM 2579 O O . ILE A 1 79 ? 14.863 -3.307 -6.356 1.00 0.00 79 ILE A O 2
ATOM 2595 N N . ILE A 1 80 ? 13.966 -1.543 -5.284 1.00 0.00 80 ILE A N 2
ATOM 2596 C CA . ILE A 1 80 ? 15.240 -1.084 -4.745 1.00 0.00 80 ILE A CA 2
ATOM 2597 C C . ILE A 1 80 ? 15.477 -1.640 -3.345 1.00 0.00 80 ILE A C 2
ATOM 2598 O O . ILE A 1 80 ? 14.677 -1.420 -2.435 1.00 0.00 80 ILE A O 2
ATOM 2614 N N . ILE A 1 81 ? 16.581 -2.360 -3.179 1.00 0.00 81 ILE A N 2
ATOM 2615 C CA . ILE A 1 81 ? 16.925 -2.945 -1.889 1.00 0.00 81 ILE A CA 2
ATOM 2616 C C . ILE A 1 81 ? 17.500 -1.894 -0.945 1.00 0.00 81 ILE A C 2
ATOM 2617 O O . ILE A 1 81 ? 17.327 -1.976 0.271 1.00 0.00 81 ILE A O 2
ATOM 2633 N N . SER A 1 82 ? 18.183 -0.906 -1.514 1.00 0.00 82 SER A N 2
ATOM 2634 C CA . SER A 1 82 ? 18.786 0.161 -0.723 1.00 0.00 82 SER A CA 2
ATOM 2635 C C . SER A 1 82 ? 18.555 1.519 -1.378 1.00 0.00 82 SER A C 2
ATOM 2636 O O . SER A 1 82 ? 19.017 1.789 -2.487 1.00 0.00 82 SER A O 2
ATOM 2644 N N . PRO A 1 83 ? 17.823 2.397 -0.675 1.00 0.00 83 PRO A N 2
ATOM 2645 C CA . PRO A 1 83 ? 17.514 3.743 -1.167 1.00 0.00 83 PRO A CA 2
ATOM 2646 C C . PRO A 1 83 ? 18.744 4.644 -1.200 1.00 0.00 83 PRO A C 2
ATOM 2647 O O . PRO A 1 83 ? 19.512 4.698 -0.240 1.00 0.00 83 PRO A O 2
ATOM 2658 N N . CYS A 1 84 ? 18.924 5.352 -2.311 1.00 0.00 84 CYS A N 2
ATOM 2659 C CA . CYS A 1 84 ? 20.059 6.252 -2.469 1.00 0.00 84 CYS A CA 2
ATOM 2660 C C . CYS A 1 84 ? 20.290 7.065 -1.199 1.00 0.00 84 CYS A C 2
ATOM 2661 O O . CYS A 1 84 ? 19.375 7.258 -0.398 1.00 0.00 84 CYS A O 2
ATOM 2668 N N . VAL A 1 85 ? 21.518 7.541 -1.022 1.00 0.00 85 VAL A N 2
ATOM 2669 C CA . VAL A 1 85 ? 21.870 8.335 0.149 1.00 0.00 85 VAL A CA 2
ATOM 2670 C C . VAL A 1 85 ? 22.028 9.808 -0.213 1.00 0.00 85 VAL A C 2
ATOM 2671 O O . VAL A 1 85 ? 22.250 10.651 0.656 1.00 0.00 85 VAL A O 2
ATOM 2684 N N . VAL A 1 86 ? 21.912 10.110 -1.502 1.00 0.00 86 VAL A N 2
ATOM 2685 C CA . VAL A 1 86 ? 22.040 11.482 -1.979 1.00 0.00 86 VAL A CA 2
ATOM 2686 C C . VAL A 1 86 ? 20.675 12.085 -2.291 1.00 0.00 86 VAL A C 2
ATOM 2687 O O . VAL A 1 86 ? 20.354 13.186 -1.842 1.00 0.00 86 VAL A O 2
ATOM 2700 N N . CYS A 1 87 ? 19.875 11.358 -3.062 1.00 0.00 87 CYS A N 2
ATOM 2701 C CA . CYS A 1 87 ? 18.543 11.820 -3.435 1.00 0.00 87 CYS A CA 2
ATOM 2702 C C . CYS A 1 87 ? 17.473 11.135 -2.590 1.00 0.00 87 CYS A C 2
ATOM 2703 O O . CYS A 1 87 ? 16.324 11.575 -2.548 1.00 0.00 87 CYS A O 2
ATOM 2710 N N . ARG A 1 88 ? 17.860 10.055 -1.917 1.00 0.00 88 ARG A N 2
ATOM 2711 C CA . ARG A 1 88 ? 16.934 9.308 -1.074 1.00 0.00 88 ARG A CA 2
ATOM 2712 C C . ARG A 1 88 ? 15.844 8.650 -1.914 1.00 0.00 88 ARG A C 2
ATOM 2713 O O . ARG A 1 88 ? 14.658 8.755 -1.604 1.00 0.00 88 ARG A O 2
ATOM 2734 N N . GLY A 1 89 ? 16.254 7.971 -2.981 1.00 0.00 89 GLY A N 2
ATOM 2735 C CA . GLY A 1 89 ? 15.301 7.306 -3.850 1.00 0.00 89 GLY A CA 2
ATOM 2736 C C . GLY A 1 89 ? 14.366 8.281 -4.538 1.00 0.00 89 GLY A C 2
ATOM 2737 O O . GLY A 1 89 ? 13.156 8.061 -4.587 1.00 0.00 89 GLY A O 2
ATOM 2741 N N . ALA A 1 90 ? 14.927 9.362 -5.069 1.00 0.00 90 ALA A N 2
ATOM 2742 C CA . ALA A 1 90 ? 14.135 10.374 -5.757 1.00 0.00 90 ALA A CA 2
ATOM 2743 C C . ALA A 1 90 ? 14.452 10.398 -7.249 1.00 0.00 90 ALA A C 2
ATOM 2744 O O . ALA A 1 90 ? 13.567 10.604 -8.078 1.00 0.00 90 ALA A O 2
ATOM 2751 N N . GLY A 1 91 ? 15.721 10.186 -7.583 1.00 0.00 91 GLY A N 2
ATOM 2752 C CA . GLY A 1 91 ? 16.132 10.188 -8.975 1.00 0.00 91 GLY A CA 2
ATOM 2753 C C . GLY A 1 91 ? 16.668 11.535 -9.419 1.00 0.00 91 GLY A C 2
ATOM 2754 O O . GLY A 1 91 ? 17.176 11.671 -10.532 1.00 0.00 91 GLY A O 2
ATOM 2758 N N . GLN A 1 92 ? 16.554 12.532 -8.548 1.00 0.00 92 GLN A N 2
ATOM 2759 C CA . GLN A 1 92 ? 17.030 13.875 -8.858 1.00 0.00 92 GLN A CA 2
ATOM 2760 C C . GLN A 1 92 ? 17.768 14.479 -7.668 1.00 0.00 92 GLN A C 2
ATOM 2761 O O . GLN A 1 92 ? 17.574 14.061 -6.527 1.00 0.00 92 GLN A O 2
ATOM 2775 N N . ALA A 1 93 ? 18.615 15.466 -7.943 1.00 0.00 93 ALA A N 2
ATOM 2776 C CA . ALA A 1 93 ? 19.381 16.129 -6.895 1.00 0.00 93 ALA A CA 2
ATOM 2777 C C . ALA A 1 93 ? 19.921 17.472 -7.376 1.00 0.00 93 ALA A C 2
ATOM 2778 O O . ALA A 1 93 ? 19.668 17.886 -8.508 1.00 0.00 93 ALA A O 2
ATOM 2785 N N . LYS A 1 94 ? 20.665 18.150 -6.509 1.00 0.00 94 LYS A N 2
ATOM 2786 C CA . LYS A 1 94 ? 21.242 19.446 -6.844 1.00 0.00 94 LYS A CA 2
ATOM 2787 C C . LYS A 1 94 ? 22.673 19.291 -7.348 1.00 0.00 94 LYS A C 2
ATOM 2788 O O . LYS A 1 94 ? 23.626 19.384 -6.574 1.00 0.00 94 LYS A O 2
ATOM 2807 N N . GLN A 1 95 ? 22.816 19.056 -8.648 1.00 0.00 95 GLN A N 2
ATOM 2808 C CA . GLN A 1 95 ? 24.132 18.889 -9.253 1.00 0.00 95 GLN A CA 2
ATOM 2809 C C . GLN A 1 95 ? 24.520 20.123 -10.062 1.00 0.00 95 GLN A C 2
ATOM 2810 O O . GLN A 1 95 ? 24.165 20.247 -11.235 1.00 0.00 95 GLN A O 2
ATOM 2824 N N . LYS A 1 96 ? 25.250 21.035 -9.428 1.00 0.00 96 LYS A N 2
ATOM 2825 C CA . LYS A 1 96 ? 25.687 22.259 -10.088 1.00 0.00 96 LYS A CA 2
ATOM 2826 C C . LYS A 1 96 ? 27.054 22.070 -10.737 1.00 0.00 96 LYS A C 2
ATOM 2827 O O . LYS A 1 96 ? 28.068 22.540 -10.221 1.00 0.00 96 LYS A O 2
ATOM 2846 N N . LYS A 1 97 ? 27.075 21.378 -11.871 1.00 0.00 97 LYS A N 2
ATOM 2847 C CA . LYS A 1 97 ? 28.318 21.128 -12.592 1.00 0.00 97 LYS A CA 2
ATOM 2848 C C . LYS A 1 97 ? 28.181 21.514 -14.062 1.00 0.00 97 LYS A C 2
ATOM 2849 O O . LYS A 1 97 ? 27.198 21.165 -14.716 1.00 0.00 97 LYS A O 2
ATOM 2868 N N . ARG A 1 98 ? 29.173 22.235 -14.574 1.00 0.00 98 ARG A N 2
ATOM 2869 C CA . ARG A 1 98 ? 29.162 22.668 -15.966 1.00 0.00 98 ARG A CA 2
ATOM 2870 C C . ARG A 1 98 ? 27.740 22.961 -16.434 1.00 0.00 98 ARG A C 2
ATOM 2871 O O . ARG A 1 98 ? 27.343 22.568 -17.532 1.00 0.00 98 ARG A O 2
ATOM 2892 N N . SER A 1 99 ? 26.976 23.652 -15.594 1.00 0.00 99 SER A N 2
ATOM 2893 C CA . SER A 1 99 ? 25.596 23.993 -15.919 1.00 0.00 99 SER A CA 2
ATOM 2894 C C . SER A 1 99 ? 25.543 25.065 -17.004 1.00 0.00 99 SER A C 2
ATOM 2895 O O . SER A 1 99 ? 24.787 24.952 -17.968 1.00 0.00 99 SER A O 2
ATOM 2903 N N . GLY A 1 100 ? 26.352 26.107 -16.837 1.00 0.00 100 GLY A N 2
ATOM 2904 C CA . GLY A 1 100 ? 26.383 27.185 -17.808 1.00 0.00 100 GLY A CA 2
ATOM 2905 C C . GLY A 1 100 ? 27.427 28.233 -17.478 1.00 0.00 100 GLY A C 2
ATOM 2906 O O . GLY A 1 100 ? 28.276 28.042 -16.607 1.00 0.00 100 GLY A O 2
ATOM 2910 N N . PRO A 1 101 ? 27.373 29.371 -18.186 1.00 0.00 101 PRO A N 2
ATOM 2911 C CA . PRO A 1 101 ? 28.315 30.476 -17.982 1.00 0.00 101 PRO A CA 2
ATOM 2912 C C . PRO A 1 101 ? 28.101 31.181 -16.647 1.00 0.00 101 PRO A C 2
ATOM 2913 O O . PRO A 1 101 ? 27.050 31.778 -16.411 1.00 0.00 101 PRO A O 2
ATOM 2924 N N . SER A 1 102 ? 29.103 31.109 -15.777 1.00 0.00 102 SER A N 2
ATOM 2925 C CA . SER A 1 102 ? 29.023 31.738 -14.464 1.00 0.00 102 SER A CA 2
ATOM 2926 C C . SER A 1 102 ? 30.041 32.868 -14.340 1.00 0.00 102 SER A C 2
ATOM 2927 O O . SER A 1 102 ? 29.677 34.027 -14.143 1.00 0.00 102 SER A O 2
ATOM 2935 N N . SER A 1 103 ? 31.318 32.521 -14.458 1.00 0.00 103 SER A N 2
ATOM 2936 C CA . SER A 1 103 ? 32.390 33.504 -14.355 1.00 0.00 103 SER A CA 2
ATOM 2937 C C . SER A 1 103 ? 33.108 33.667 -15.692 1.00 0.00 103 SER A C 2
ATOM 2938 O O . SER A 1 103 ? 32.944 32.854 -16.601 1.00 0.00 103 SER A O 2
ATOM 2946 N N . GLY A 1 104 ? 33.905 34.726 -15.804 1.00 0.00 104 GLY A N 2
ATOM 2947 C CA . GLY A 1 104 ? 34.635 34.978 -17.032 1.00 0.00 104 GLY A CA 2
ATOM 2948 C C . GLY A 1 104 ? 35.314 36.334 -17.035 1.00 0.00 104 GLY A C 2
ATOM 2949 O O . GLY A 1 104 ? 36.479 36.420 -17.420 1.00 0.00 104 GLY A O 2
ATOM 2955 N N . GLY A 1 1 ? 62.628 -25.388 -48.666 1.00 0.00 1 GLY A N 3
ATOM 2956 C CA . GLY A 1 1 ? 61.721 -24.257 -48.610 1.00 0.00 1 GLY A CA 3
ATOM 2957 C C . GLY A 1 1 ? 61.316 -23.909 -47.191 1.00 0.00 1 GLY A C 3
ATOM 2958 O O . GLY A 1 1 ? 61.132 -24.794 -46.356 1.00 0.00 1 GLY A O 3
ATOM 2962 N N . SER A 1 2 ? 61.179 -22.616 -46.917 1.00 0.00 2 SER A N 3
ATOM 2963 C CA . SER A 1 2 ? 60.799 -22.152 -45.588 1.00 0.00 2 SER A CA 3
ATOM 2964 C C . SER A 1 2 ? 59.938 -20.896 -45.676 1.00 0.00 2 SER A C 3
ATOM 2965 O O . SER A 1 2 ? 59.806 -20.294 -46.742 1.00 0.00 2 SER A O 3
ATOM 2973 N N . SER A 1 3 ? 59.353 -20.506 -44.548 1.00 0.00 3 SER A N 3
ATOM 2974 C CA . SER A 1 3 ? 58.501 -19.324 -44.497 1.00 0.00 3 SER A CA 3
ATOM 2975 C C . SER A 1 3 ? 58.317 -18.848 -43.059 1.00 0.00 3 SER A C 3
ATOM 2976 O O . SER A 1 3 ? 58.585 -19.584 -42.111 1.00 0.00 3 SER A O 3
ATOM 2984 N N . GLY A 1 4 ? 57.858 -17.609 -42.907 1.00 0.00 4 GLY A N 3
ATOM 2985 C CA . GLY A 1 4 ? 57.646 -17.055 -41.583 1.00 0.00 4 GLY A CA 3
ATOM 2986 C C . GLY A 1 4 ? 56.569 -15.989 -41.566 1.00 0.00 4 GLY A C 3
ATOM 2987 O O . GLY A 1 4 ? 56.283 -15.370 -42.591 1.00 0.00 4 GLY A O 3
ATOM 2991 N N . SER A 1 5 ? 55.969 -15.774 -40.400 1.00 0.00 5 SER A N 3
ATOM 2992 C CA . SER A 1 5 ? 54.913 -14.779 -40.255 1.00 0.00 5 SER A CA 3
ATOM 2993 C C . SER A 1 5 ? 54.793 -14.320 -38.805 1.00 0.00 5 SER A C 3
ATOM 2994 O O . SER A 1 5 ? 55.249 -15.002 -37.887 1.00 0.00 5 SER A O 3
ATOM 3002 N N . SER A 1 6 ? 54.177 -13.159 -38.607 1.00 0.00 6 SER A N 3
ATOM 3003 C CA . SER A 1 6 ? 54.001 -12.605 -37.270 1.00 0.00 6 SER A CA 3
ATOM 3004 C C . SER A 1 6 ? 52.936 -11.512 -37.270 1.00 0.00 6 SER A C 3
ATOM 3005 O O . SER A 1 6 ? 52.771 -10.792 -38.253 1.00 0.00 6 SER A O 3
ATOM 3013 N N . GLY A 1 7 ? 52.216 -11.396 -36.158 1.00 0.00 7 GLY A N 3
ATOM 3014 C CA . GLY A 1 7 ? 51.176 -10.389 -36.050 1.00 0.00 7 GLY A CA 3
ATOM 3015 C C . GLY A 1 7 ? 50.937 -9.954 -34.618 1.00 0.00 7 GLY A C 3
ATOM 3016 O O . GLY A 1 7 ? 51.348 -10.635 -33.679 1.00 0.00 7 GLY A O 3
ATOM 3020 N N . MET A 1 8 ? 50.273 -8.815 -34.451 1.00 0.00 8 MET A N 3
ATOM 3021 C CA . MET A 1 8 ? 49.981 -8.290 -33.122 1.00 0.00 8 MET A CA 3
ATOM 3022 C C . MET A 1 8 ? 48.622 -7.598 -33.098 1.00 0.00 8 MET A C 3
ATOM 3023 O O . MET A 1 8 ? 47.961 -7.474 -34.128 1.00 0.00 8 MET A O 3
ATOM 3037 N N . GLU A 1 9 ? 48.211 -7.150 -31.915 1.00 0.00 9 GLU A N 3
ATOM 3038 C CA . GLU A 1 9 ? 46.930 -6.472 -31.758 1.00 0.00 9 GLU A CA 3
ATOM 3039 C C . GLU A 1 9 ? 46.965 -5.509 -30.575 1.00 0.00 9 GLU A C 3
ATOM 3040 O O . GLU A 1 9 ? 47.771 -5.665 -29.657 1.00 0.00 9 GLU A O 3
ATOM 3052 N N . LEU A 1 10 ? 46.087 -4.513 -30.605 1.00 0.00 10 LEU A N 3
ATOM 3053 C CA . LEU A 1 10 ? 46.016 -3.523 -29.536 1.00 0.00 10 LEU A CA 3
ATOM 3054 C C . LEU A 1 10 ? 44.574 -3.093 -29.286 1.00 0.00 10 LEU A C 3
ATOM 3055 O O . LEU A 1 10 ? 43.663 -3.483 -30.016 1.00 0.00 10 LEU A O 3
ATOM 3071 N N . THR A 1 11 ? 44.374 -2.286 -28.249 1.00 0.00 11 THR A N 3
ATOM 3072 C CA . THR A 1 11 ? 43.044 -1.802 -27.903 1.00 0.00 11 THR A CA 3
ATOM 3073 C C . THR A 1 11 ? 43.107 -0.404 -27.298 1.00 0.00 11 THR A C 3
ATOM 3074 O O . THR A 1 11 ? 44.189 0.145 -27.091 1.00 0.00 11 THR A O 3
ATOM 3085 N N . PHE A 1 12 ? 41.941 0.168 -27.017 1.00 0.00 12 PHE A N 3
ATOM 3086 C CA . PHE A 1 12 ? 41.864 1.503 -26.437 1.00 0.00 12 PHE A CA 3
ATOM 3087 C C . PHE A 1 12 ? 40.565 1.683 -25.656 1.00 0.00 12 PHE A C 3
ATOM 3088 O O . PHE A 1 12 ? 39.539 1.096 -25.995 1.00 0.00 12 PHE A O 3
ATOM 3105 N N . ASN A 1 13 ? 40.620 2.499 -24.609 1.00 0.00 13 ASN A N 3
ATOM 3106 C CA . ASN A 1 13 ? 39.448 2.756 -23.778 1.00 0.00 13 ASN A CA 3
ATOM 3107 C C . ASN A 1 13 ? 39.237 4.255 -23.585 1.00 0.00 13 ASN A C 3
ATOM 3108 O O . ASN A 1 13 ? 40.098 5.062 -23.933 1.00 0.00 13 ASN A O 3
ATOM 3119 N N . GLN A 1 14 ? 38.086 4.617 -23.027 1.00 0.00 14 GLN A N 3
ATOM 3120 C CA . GLN A 1 14 ? 37.763 6.019 -22.787 1.00 0.00 14 GLN A CA 3
ATOM 3121 C C . GLN A 1 14 ? 37.135 6.204 -21.409 1.00 0.00 14 GLN A C 3
ATOM 3122 O O . GLN A 1 14 ? 36.671 5.245 -20.794 1.00 0.00 14 GLN A O 3
ATOM 3136 N N . ALA A 1 15 ? 37.125 7.444 -20.932 1.00 0.00 15 ALA A N 3
ATOM 3137 C CA . ALA A 1 15 ? 36.552 7.756 -19.628 1.00 0.00 15 ALA A CA 3
ATOM 3138 C C . ALA A 1 15 ? 36.360 9.259 -19.457 1.00 0.00 15 ALA A C 3
ATOM 3139 O O . ALA A 1 15 ? 36.718 10.043 -20.335 1.00 0.00 15 ALA A O 3
ATOM 3146 N N . ALA A 1 16 ? 35.792 9.653 -18.323 1.00 0.00 16 ALA A N 3
ATOM 3147 C CA . ALA A 1 16 ? 35.553 11.063 -18.037 1.00 0.00 16 ALA A CA 3
ATOM 3148 C C . ALA A 1 16 ? 35.008 11.252 -16.626 1.00 0.00 16 ALA A C 3
ATOM 3149 O O . ALA A 1 16 ? 33.909 10.799 -16.307 1.00 0.00 16 ALA A O 3
ATOM 3156 N N . LYS A 1 17 ? 35.784 11.925 -15.782 1.00 0.00 17 LYS A N 3
ATOM 3157 C CA . LYS A 1 17 ? 35.379 12.175 -14.404 1.00 0.00 17 LYS A CA 3
ATOM 3158 C C . LYS A 1 17 ? 36.296 13.202 -13.746 1.00 0.00 17 LYS A C 3
ATOM 3159 O O . LYS A 1 17 ? 37.516 13.142 -13.892 1.00 0.00 17 LYS A O 3
ATOM 3178 N N . GLY A 1 18 ? 35.700 14.142 -13.019 1.00 0.00 18 GLY A N 3
ATOM 3179 C CA . GLY A 1 18 ? 36.478 15.166 -12.349 1.00 0.00 18 GLY A CA 3
ATOM 3180 C C . GLY A 1 18 ? 35.808 15.671 -11.086 1.00 0.00 18 GLY A C 3
ATOM 3181 O O . GLY A 1 18 ? 34.684 15.279 -10.772 1.00 0.00 18 GLY A O 3
ATOM 3185 N N . VAL A 1 19 ? 36.499 16.542 -10.358 1.00 0.00 19 VAL A N 3
ATOM 3186 C CA . VAL A 1 19 ? 35.964 17.101 -9.122 1.00 0.00 19 VAL A CA 3
ATOM 3187 C C . VAL A 1 19 ? 35.287 18.444 -9.374 1.00 0.00 19 VAL A C 3
ATOM 3188 O O . VAL A 1 19 ? 35.721 19.219 -10.225 1.00 0.00 19 VAL A O 3
ATOM 3201 N N . ASN A 1 20 ? 34.221 18.712 -8.627 1.00 0.00 20 ASN A N 3
ATOM 3202 C CA . ASN A 1 20 ? 33.483 19.962 -8.769 1.00 0.00 20 ASN A CA 3
ATOM 3203 C C . ASN A 1 20 ? 33.118 20.536 -7.404 1.00 0.00 20 ASN A C 3
ATOM 3204 O O . ASN A 1 20 ? 32.468 19.876 -6.593 1.00 0.00 20 ASN A O 3
ATOM 3215 N N . LYS A 1 21 ? 33.541 21.771 -7.155 1.00 0.00 21 LYS A N 3
ATOM 3216 C CA . LYS A 1 21 ? 33.258 22.437 -5.889 1.00 0.00 21 LYS A CA 3
ATOM 3217 C C . LYS A 1 21 ? 33.747 23.882 -5.913 1.00 0.00 21 LYS A C 3
ATOM 3218 O O . LYS A 1 21 ? 34.948 24.139 -5.982 1.00 0.00 21 LYS A O 3
ATOM 3237 N N . GLU A 1 22 ? 32.807 24.821 -5.855 1.00 0.00 22 GLU A N 3
ATOM 3238 C CA . GLU A 1 22 ? 33.143 26.239 -5.870 1.00 0.00 22 GLU A CA 3
ATOM 3239 C C . GLU A 1 22 ? 32.510 26.961 -4.684 1.00 0.00 22 GLU A C 3
ATOM 3240 O O . GLU A 1 22 ? 33.187 27.674 -3.943 1.00 0.00 22 GLU A O 3
ATOM 3252 N N . PHE A 1 23 ? 31.206 26.772 -4.512 1.00 0.00 23 PHE A N 3
ATOM 3253 C CA . PHE A 1 23 ? 30.479 27.406 -3.418 1.00 0.00 23 PHE A CA 3
ATOM 3254 C C . PHE A 1 23 ? 29.031 26.925 -3.376 1.00 0.00 23 PHE A C 3
ATOM 3255 O O . PHE A 1 23 ? 28.599 26.143 -4.224 1.00 0.00 23 PHE A O 3
ATOM 3272 N N . THR A 1 24 ? 28.285 27.397 -2.382 1.00 0.00 24 THR A N 3
ATOM 3273 C CA . THR A 1 24 ? 26.888 27.016 -2.228 1.00 0.00 24 THR A CA 3
ATOM 3274 C C . THR A 1 24 ? 25.969 27.974 -2.977 1.00 0.00 24 THR A C 3
ATOM 3275 O O . THR A 1 24 ? 25.981 29.180 -2.732 1.00 0.00 24 THR A O 3
ATOM 3286 N N . VAL A 1 25 ? 25.174 27.430 -3.893 1.00 0.00 25 VAL A N 3
ATOM 3287 C CA . VAL A 1 25 ? 24.247 28.237 -4.677 1.00 0.00 25 VAL A CA 3
ATOM 3288 C C . VAL A 1 25 ? 23.018 27.429 -5.077 1.00 0.00 25 VAL A C 3
ATOM 3289 O O . VAL A 1 25 ? 23.021 26.201 -5.010 1.00 0.00 25 VAL A O 3
ATOM 3302 N N . ASN A 1 26 ? 21.967 28.128 -5.494 1.00 0.00 26 ASN A N 3
ATOM 3303 C CA . ASN A 1 26 ? 20.729 27.476 -5.906 1.00 0.00 26 ASN A CA 3
ATOM 3304 C C . ASN A 1 26 ? 20.953 26.620 -7.149 1.00 0.00 26 ASN A C 3
ATOM 3305 O O . ASN A 1 26 ? 20.842 27.103 -8.276 1.00 0.00 26 ASN A O 3
ATOM 3316 N N . ILE A 1 27 ? 21.267 25.347 -6.935 1.00 0.00 27 ILE A N 3
ATOM 3317 C CA . ILE A 1 27 ? 21.504 24.423 -8.037 1.00 0.00 27 ILE A CA 3
ATOM 3318 C C . ILE A 1 27 ? 20.952 23.037 -7.721 1.00 0.00 27 ILE A C 3
ATOM 3319 O O . ILE A 1 27 ? 21.339 22.415 -6.733 1.00 0.00 27 ILE A O 3
ATOM 3335 N N . MET A 1 28 ? 20.047 22.559 -8.569 1.00 0.00 28 MET A N 3
ATOM 3336 C CA . MET A 1 28 ? 19.445 21.244 -8.382 1.00 0.00 28 MET A CA 3
ATOM 3337 C C . MET A 1 28 ? 19.199 20.563 -9.724 1.00 0.00 28 MET A C 3
ATOM 3338 O O . MET A 1 28 ? 18.273 20.920 -10.453 1.00 0.00 28 MET A O 3
ATOM 3352 N N . ASP A 1 29 ? 20.035 19.581 -10.046 1.00 0.00 29 ASP A N 3
ATOM 3353 C CA . ASP A 1 29 ? 19.908 18.849 -11.300 1.00 0.00 29 ASP A CA 3
ATOM 3354 C C . ASP A 1 29 ? 19.846 17.345 -11.049 1.00 0.00 29 ASP A C 3
ATOM 3355 O O . ASP A 1 29 ? 20.149 16.875 -9.951 1.00 0.00 29 ASP A O 3
ATOM 3364 N N . THR A 1 30 ? 19.451 16.595 -12.072 1.00 0.00 30 THR A N 3
ATOM 3365 C CA . THR A 1 30 ? 19.347 15.145 -11.962 1.00 0.00 30 THR A CA 3
ATOM 3366 C C . THR A 1 30 ? 20.548 14.562 -11.226 1.00 0.00 30 THR A C 3
ATOM 3367 O O . THR A 1 30 ? 21.691 14.945 -11.480 1.00 0.00 30 THR A O 3
ATOM 3378 N N . CYS A 1 31 ? 20.284 13.634 -10.313 1.00 0.00 31 CYS A N 3
ATOM 3379 C CA . CYS A 1 31 ? 21.343 12.997 -9.540 1.00 0.00 31 CYS A CA 3
ATOM 3380 C C . CYS A 1 31 ? 22.390 12.376 -10.461 1.00 0.00 31 CYS A C 3
ATOM 3381 O O . CYS A 1 31 ? 22.155 12.201 -11.655 1.00 0.00 31 CYS A O 3
ATOM 3388 N N . GLU A 1 32 ? 23.547 12.046 -9.894 1.00 0.00 32 GLU A N 3
ATOM 3389 C CA . GLU A 1 32 ? 24.630 11.446 -10.664 1.00 0.00 32 GLU A CA 3
ATOM 3390 C C . GLU A 1 32 ? 24.973 10.058 -10.130 1.00 0.00 32 GLU A C 3
ATOM 3391 O O . GLU A 1 32 ? 25.297 9.150 -10.895 1.00 0.00 32 GLU A O 3
ATOM 3403 N N . ARG A 1 33 ? 24.899 9.903 -8.812 1.00 0.00 33 ARG A N 3
ATOM 3404 C CA . ARG A 1 33 ? 25.203 8.627 -8.175 1.00 0.00 33 ARG A CA 3
ATOM 3405 C C . ARG A 1 33 ? 24.279 7.528 -8.690 1.00 0.00 33 ARG A C 3
ATOM 3406 O O . ARG A 1 33 ? 24.699 6.386 -8.879 1.00 0.00 33 ARG A O 3
ATOM 3427 N N . CYS A 1 34 ? 23.018 7.881 -8.915 1.00 0.00 34 CYS A N 3
ATOM 3428 C CA . CYS A 1 34 ? 22.032 6.925 -9.407 1.00 0.00 34 CYS A CA 3
ATOM 3429 C C . CYS A 1 34 ? 21.563 7.301 -10.810 1.00 0.00 34 CYS A C 3
ATOM 3430 O O . CYS A 1 34 ? 20.862 6.534 -11.468 1.00 0.00 34 CYS A O 3
ATOM 3437 N N . ASN A 1 35 ? 21.955 8.489 -11.260 1.00 0.00 35 ASN A N 3
ATOM 3438 C CA . ASN A 1 35 ? 21.575 8.967 -12.585 1.00 0.00 35 ASN A CA 3
ATOM 3439 C C . ASN A 1 35 ? 20.061 9.122 -12.693 1.00 0.00 35 ASN A C 3
ATOM 3440 O O . ASN A 1 35 ? 19.451 8.691 -13.670 1.00 0.00 35 ASN A O 3
ATOM 3451 N N . GLY A 1 36 ? 19.460 9.741 -11.681 1.00 0.00 36 GLY A N 3
ATOM 3452 C CA . GLY A 1 36 ? 18.023 9.942 -11.681 1.00 0.00 36 GLY A CA 3
ATOM 3453 C C . GLY A 1 36 ? 17.255 8.635 -11.671 1.00 0.00 36 GLY A C 3
ATOM 3454 O O . GLY A 1 36 ? 16.191 8.527 -12.280 1.00 0.00 36 GLY A O 3
ATOM 3458 N N . LYS A 1 37 ? 17.796 7.638 -10.979 1.00 0.00 37 LYS A N 3
ATOM 3459 C CA . LYS A 1 37 ? 17.155 6.331 -10.891 1.00 0.00 37 LYS A CA 3
ATOM 3460 C C . LYS A 1 37 ? 16.532 6.122 -9.515 1.00 0.00 37 LYS A C 3
ATOM 3461 O O . LYS A 1 37 ? 15.347 5.813 -9.400 1.00 0.00 37 LYS A O 3
ATOM 3480 N N . GLY A 1 38 ? 17.340 6.293 -8.472 1.00 0.00 38 GLY A N 3
ATOM 3481 C CA . GLY A 1 38 ? 16.849 6.120 -7.117 1.00 0.00 38 GLY A CA 3
ATOM 3482 C C . GLY A 1 38 ? 17.467 4.921 -6.426 1.00 0.00 38 GLY A C 3
ATOM 3483 O O . GLY A 1 38 ? 16.884 4.364 -5.496 1.00 0.00 38 GLY A O 3
ATOM 3487 N N . ASN A 1 39 ? 18.650 4.521 -6.881 1.00 0.00 39 ASN A N 3
ATOM 3488 C CA . ASN A 1 39 ? 19.346 3.379 -6.301 1.00 0.00 39 ASN A CA 3
ATOM 3489 C C . ASN A 1 39 ? 20.858 3.551 -6.409 1.00 0.00 39 ASN A C 3
ATOM 3490 O O . ASN A 1 39 ? 21.353 4.212 -7.322 1.00 0.00 39 ASN A O 3
ATOM 3501 N N . GLU A 1 40 ? 21.585 2.951 -5.472 1.00 0.00 40 GLU A N 3
ATOM 3502 C CA . GLU A 1 40 ? 23.041 3.039 -5.463 1.00 0.00 40 GLU A CA 3
ATOM 3503 C C . GLU A 1 40 ? 23.633 2.386 -6.708 1.00 0.00 40 GLU A C 3
ATOM 3504 O O . GLU A 1 40 ? 23.166 1.348 -7.177 1.00 0.00 40 GLU A O 3
ATOM 3516 N N . PRO A 1 41 ? 24.687 3.008 -7.258 1.00 0.00 41 PRO A N 3
ATOM 3517 C CA . PRO A 1 41 ? 25.366 2.506 -8.456 1.00 0.00 41 PRO A CA 3
ATOM 3518 C C . PRO A 1 41 ? 26.141 1.220 -8.187 1.00 0.00 41 PRO A C 3
ATOM 3519 O O . PRO A 1 41 ? 26.921 0.767 -9.024 1.00 0.00 41 PRO A O 3
ATOM 3530 N N . GLY A 1 42 ? 25.921 0.636 -7.013 1.00 0.00 42 GLY A N 3
ATOM 3531 C CA . GLY A 1 42 ? 26.607 -0.592 -6.655 1.00 0.00 42 GLY A CA 3
ATOM 3532 C C . GLY A 1 42 ? 25.748 -1.509 -5.807 1.00 0.00 42 GLY A C 3
ATOM 3533 O O . GLY A 1 42 ? 26.264 -2.333 -5.051 1.00 0.00 42 GLY A O 3
ATOM 3537 N N . THR A 1 43 ? 24.432 -1.367 -5.931 1.00 0.00 43 THR A N 3
ATOM 3538 C CA . THR A 1 43 ? 23.499 -2.187 -5.168 1.00 0.00 43 THR A CA 3
ATOM 3539 C C . THR A 1 43 ? 22.683 -3.089 -6.086 1.00 0.00 43 THR A C 3
ATOM 3540 O O . THR A 1 43 ? 22.692 -2.923 -7.306 1.00 0.00 43 THR A O 3
ATOM 3551 N N . LYS A 1 44 ? 21.975 -4.044 -5.493 1.00 0.00 44 LYS A N 3
ATOM 3552 C CA . LYS A 1 44 ? 21.150 -4.973 -6.257 1.00 0.00 44 LYS A CA 3
ATOM 3553 C C . LYS A 1 44 ? 19.734 -4.431 -6.425 1.00 0.00 44 LYS A C 3
ATOM 3554 O O . LYS A 1 44 ? 19.357 -3.444 -5.792 1.00 0.00 44 LYS A O 3
ATOM 3573 N N . VAL A 1 45 ? 18.953 -5.083 -7.281 1.00 0.00 45 VAL A N 3
ATOM 3574 C CA . VAL A 1 45 ? 17.578 -4.668 -7.530 1.00 0.00 45 VAL A CA 3
ATOM 3575 C C . VAL A 1 45 ? 16.679 -5.872 -7.787 1.00 0.00 45 VAL A C 3
ATOM 3576 O O . VAL A 1 45 ? 17.121 -6.883 -8.331 1.00 0.00 45 VAL A O 3
ATOM 3589 N N . GLN A 1 46 ? 15.415 -5.754 -7.394 1.00 0.00 46 GLN A N 3
ATOM 3590 C CA . GLN A 1 46 ? 14.453 -6.834 -7.583 1.00 0.00 46 GLN A CA 3
ATOM 3591 C C . GLN A 1 46 ? 13.424 -6.466 -8.646 1.00 0.00 46 GLN A C 3
ATOM 3592 O O . GLN A 1 46 ? 12.844 -5.380 -8.615 1.00 0.00 46 GLN A O 3
ATOM 3606 N N . HIS A 1 47 ? 13.201 -7.378 -9.588 1.00 0.00 47 HIS A N 3
ATOM 3607 C CA . HIS A 1 47 ? 12.241 -7.150 -10.662 1.00 0.00 47 HIS A CA 3
ATOM 3608 C C . HIS A 1 47 ? 10.817 -7.111 -10.118 1.00 0.00 47 HIS A C 3
ATOM 3609 O O . HIS A 1 47 ? 10.333 -8.087 -9.545 1.00 0.00 47 HIS A O 3
ATOM 3623 N N . CYS A 1 48 ? 10.150 -5.976 -10.300 1.00 0.00 48 CYS A N 3
ATOM 3624 C CA . CYS A 1 48 ? 8.781 -5.808 -9.827 1.00 0.00 48 CYS A CA 3
ATOM 3625 C C . CYS A 1 48 ? 7.793 -6.499 -10.763 1.00 0.00 48 CYS A C 3
ATOM 3626 O O . CYS A 1 48 ? 7.815 -6.283 -11.975 1.00 0.00 48 CYS A O 3
ATOM 3633 N N . HIS A 1 49 ? 6.928 -7.331 -10.191 1.00 0.00 49 HIS A N 3
ATOM 3634 C CA . HIS A 1 49 ? 5.932 -8.054 -10.974 1.00 0.00 49 HIS A CA 3
ATOM 3635 C C . HIS A 1 49 ? 4.695 -7.191 -11.208 1.00 0.00 49 HIS A C 3
ATOM 3636 O O . HIS A 1 49 ? 4.126 -7.187 -12.300 1.00 0.00 49 HIS A O 3
ATOM 3650 N N . TYR A 1 50 ? 4.284 -6.464 -10.175 1.00 0.00 50 TYR A N 3
ATOM 3651 C CA . TYR A 1 50 ? 3.113 -5.600 -10.267 1.00 0.00 50 TYR A CA 3
ATOM 3652 C C . TYR A 1 50 ? 2.991 -4.993 -11.662 1.00 0.00 50 TYR A C 3
ATOM 3653 O O . TYR A 1 50 ? 2.000 -5.206 -12.360 1.00 0.00 50 TYR A O 3
ATOM 3671 N N . CYS A 1 51 ? 4.008 -4.237 -12.061 1.00 0.00 51 CYS A N 3
ATOM 3672 C CA . CYS A 1 51 ? 4.018 -3.598 -13.372 1.00 0.00 51 CYS A CA 3
ATOM 3673 C C . CYS A 1 51 ? 4.828 -4.419 -14.371 1.00 0.00 51 CYS A C 3
ATOM 3674 O O . CYS A 1 51 ? 4.466 -4.526 -15.541 1.00 0.00 51 CYS A O 3
ATOM 3681 N N . GLY A 1 52 ? 5.929 -4.997 -13.898 1.00 0.00 52 GLY A N 3
ATOM 3682 C CA . GLY A 1 52 ? 6.773 -5.801 -14.762 1.00 0.00 52 GLY A CA 3
ATOM 3683 C C . GLY A 1 52 ? 7.842 -4.979 -15.455 1.00 0.00 52 GLY A C 3
ATOM 3684 O O . GLY A 1 52 ? 8.459 -5.435 -16.418 1.00 0.00 52 GLY A O 3
ATOM 3688 N N . GLY A 1 53 ? 8.062 -3.763 -14.966 1.00 0.00 53 GLY A N 3
ATOM 3689 C CA . GLY A 1 53 ? 9.063 -2.895 -15.558 1.00 0.00 53 GLY A CA 3
ATOM 3690 C C . GLY A 1 53 ? 8.449 -1.746 -16.333 1.00 0.00 53 GLY A C 3
ATOM 3691 O O . GLY A 1 53 ? 9.136 -1.062 -17.091 1.00 0.00 53 GLY A O 3
ATOM 3695 N N . SER A 1 54 ? 7.150 -1.535 -16.145 1.00 0.00 54 SER A N 3
ATOM 3696 C CA . SER A 1 54 ? 6.441 -0.465 -16.838 1.00 0.00 54 SER A CA 3
ATOM 3697 C C . SER A 1 54 ? 6.155 0.697 -15.892 1.00 0.00 54 SER A C 3
ATOM 3698 O O . SER A 1 54 ? 5.992 1.838 -16.323 1.00 0.00 54 SER A O 3
ATOM 3706 N N . GLY A 1 55 ? 6.094 0.398 -14.598 1.00 0.00 55 GLY A N 3
ATOM 3707 C CA . GLY A 1 55 ? 5.827 1.427 -13.610 1.00 0.00 55 GLY A CA 3
ATOM 3708 C C . GLY A 1 55 ? 4.354 1.776 -13.520 1.00 0.00 55 GLY A C 3
ATOM 3709 O O . GLY A 1 55 ? 3.997 2.903 -13.179 1.00 0.00 55 GLY A O 3
ATOM 3713 N N . MET A 1 56 ? 3.498 0.807 -13.828 1.00 0.00 56 MET A N 3
ATOM 3714 C CA . MET A 1 56 ? 2.056 1.019 -13.781 1.00 0.00 56 MET A CA 3
ATOM 3715 C C . MET A 1 56 ? 1.347 -0.201 -13.201 1.00 0.00 56 MET A C 3
ATOM 3716 O O . MET A 1 56 ? 1.692 -1.339 -13.518 1.00 0.00 56 MET A O 3
ATOM 3730 N N . GLU A 1 57 ? 0.355 0.046 -12.351 1.00 0.00 57 GLU A N 3
ATOM 3731 C CA . GLU A 1 57 ? -0.401 -1.034 -11.727 1.00 0.00 57 GLU A CA 3
ATOM 3732 C C . GLU A 1 57 ? -1.790 -1.155 -12.348 1.00 0.00 57 GLU A C 3
ATOM 3733 O O . GLU A 1 57 ? -2.388 -0.161 -12.760 1.00 0.00 57 GLU A O 3
ATOM 3745 N N . THR A 1 58 ? -2.297 -2.383 -12.414 1.00 0.00 58 THR A N 3
ATOM 3746 C CA . THR A 1 58 ? -3.613 -2.636 -12.986 1.00 0.00 58 THR A CA 3
ATOM 3747 C C . THR A 1 58 ? -4.603 -3.078 -11.914 1.00 0.00 58 THR A C 3
ATOM 3748 O O . THR A 1 58 ? -4.341 -4.020 -11.165 1.00 0.00 58 THR A O 3
ATOM 3759 N N . ILE A 1 59 ? -5.740 -2.394 -11.847 1.00 0.00 59 ILE A N 3
ATOM 3760 C CA . ILE A 1 59 ? -6.769 -2.719 -10.868 1.00 0.00 59 ILE A CA 3
ATOM 3761 C C . ILE A 1 59 ? -7.947 -3.431 -11.524 1.00 0.00 59 ILE A C 3
ATOM 3762 O O . ILE A 1 59 ? -8.772 -2.805 -12.188 1.00 0.00 59 ILE A O 3
ATOM 3778 N N . ASN A 1 60 ? -8.020 -4.744 -11.331 1.00 0.00 60 ASN A N 3
ATOM 3779 C CA . ASN A 1 60 ? -9.098 -5.542 -11.902 1.00 0.00 60 ASN A CA 3
ATOM 3780 C C . ASN A 1 60 ? -10.367 -5.425 -11.063 1.00 0.00 60 ASN A C 3
ATOM 3781 O O . ASN A 1 60 ? -10.495 -6.064 -10.018 1.00 0.00 60 ASN A O 3
ATOM 3792 N N . THR A 1 61 ? -11.303 -4.603 -11.527 1.00 0.00 61 THR A N 3
ATOM 3793 C CA . THR A 1 61 ? -12.561 -4.401 -10.819 1.00 0.00 61 THR A CA 3
ATOM 3794 C C . THR A 1 61 ? -13.750 -4.528 -11.764 1.00 0.00 61 THR A C 3
ATOM 3795 O O . THR A 1 61 ? -13.944 -3.695 -12.649 1.00 0.00 61 THR A O 3
ATOM 3806 N N . GLY A 1 62 ? -14.545 -5.576 -11.571 1.00 0.00 62 GLY A N 3
ATOM 3807 C CA . GLY A 1 62 ? -15.706 -5.793 -12.414 1.00 0.00 62 GLY A CA 3
ATOM 3808 C C . GLY A 1 62 ? -15.335 -6.012 -13.867 1.00 0.00 62 GLY A C 3
ATOM 3809 O O . GLY A 1 62 ? -14.226 -6.441 -14.189 1.00 0.00 62 GLY A O 3
ATOM 3813 N N . PRO A 1 63 ? -16.277 -5.716 -14.774 1.00 0.00 63 PRO A N 3
ATOM 3814 C CA . PRO A 1 63 ? -16.067 -5.876 -16.216 1.00 0.00 63 PRO A CA 3
ATOM 3815 C C . PRO A 1 63 ? -15.072 -4.863 -16.773 1.00 0.00 63 PRO A C 3
ATOM 3816 O O . PRO A 1 63 ? -14.695 -4.928 -17.943 1.00 0.00 63 PRO A O 3
ATOM 3827 N N . PHE A 1 64 ? -14.651 -3.928 -15.928 1.00 0.00 64 PHE A N 3
ATOM 3828 C CA . PHE A 1 64 ? -13.701 -2.900 -16.337 1.00 0.00 64 PHE A CA 3
ATOM 3829 C C . PHE A 1 64 ? -12.423 -2.981 -15.507 1.00 0.00 64 PHE A C 3
ATOM 3830 O O . PHE A 1 64 ? -12.341 -3.744 -14.544 1.00 0.00 64 PHE A O 3
ATOM 3847 N N . VAL A 1 65 ? -11.426 -2.188 -15.888 1.00 0.00 65 VAL A N 3
ATOM 3848 C CA . VAL A 1 65 ? -10.151 -2.168 -15.180 1.00 0.00 65 VAL A CA 3
ATOM 3849 C C . VAL A 1 65 ? -9.584 -0.755 -15.110 1.00 0.00 65 VAL A C 3
ATOM 3850 O O . VAL A 1 65 ? -9.645 -0.002 -16.082 1.00 0.00 65 VAL A O 3
ATOM 3863 N N . MET A 1 66 ? -9.031 -0.402 -13.955 1.00 0.00 66 MET A N 3
ATOM 3864 C CA . MET A 1 66 ? -8.450 0.921 -13.758 1.00 0.00 66 MET A CA 3
ATOM 3865 C C . MET A 1 66 ? -6.939 0.887 -13.965 1.00 0.00 66 MET A C 3
ATOM 3866 O O . MET A 1 66 ? -6.347 -0.182 -14.119 1.00 0.00 66 MET A O 3
ATOM 3880 N N . ARG A 1 67 ? -6.320 2.063 -13.968 1.00 0.00 67 ARG A N 3
ATOM 3881 C CA . ARG A 1 67 ? -4.878 2.167 -14.157 1.00 0.00 67 ARG A CA 3
ATOM 3882 C C . ARG A 1 67 ? -4.288 3.247 -13.255 1.00 0.00 67 ARG A C 3
ATOM 3883 O O . ARG A 1 67 ? -4.574 4.433 -13.420 1.00 0.00 67 ARG A O 3
ATOM 3904 N N . SER A 1 68 ? -3.463 2.828 -12.300 1.00 0.00 68 SER A N 3
ATOM 3905 C CA . SER A 1 68 ? -2.837 3.759 -11.369 1.00 0.00 68 SER A CA 3
ATOM 3906 C C . SER A 1 68 ? -1.371 3.398 -11.145 1.00 0.00 68 SER A C 3
ATOM 3907 O O . SER A 1 68 ? -1.002 2.223 -11.135 1.00 0.00 68 SER A O 3
ATOM 3915 N N . THR A 1 69 ? -0.538 4.419 -10.964 1.00 0.00 69 THR A N 3
ATOM 3916 C CA . THR A 1 69 ? 0.887 4.211 -10.741 1.00 0.00 69 THR A CA 3
ATOM 3917 C C . THR A 1 69 ? 1.130 3.067 -9.763 1.00 0.00 69 THR A C 3
ATOM 3918 O O . THR A 1 69 ? 0.445 2.949 -8.747 1.00 0.00 69 THR A O 3
ATOM 3929 N N . CYS A 1 70 ? 2.109 2.225 -10.077 1.00 0.00 70 CYS A N 3
ATOM 3930 C CA . CYS A 1 70 ? 2.443 1.089 -9.226 1.00 0.00 70 CYS A CA 3
ATOM 3931 C C . CYS A 1 70 ? 2.600 1.526 -7.773 1.00 0.00 70 CYS A C 3
ATOM 3932 O O . CYS A 1 70 ? 2.806 2.706 -7.487 1.00 0.00 70 CYS A O 3
ATOM 3939 N N . ARG A 1 71 ? 2.502 0.566 -6.858 1.00 0.00 71 ARG A N 3
ATOM 3940 C CA . ARG A 1 71 ? 2.632 0.851 -5.434 1.00 0.00 71 ARG A CA 3
ATOM 3941 C C . ARG A 1 71 ? 3.847 0.139 -4.846 1.00 0.00 71 ARG A C 3
ATOM 3942 O O . ARG A 1 71 ? 4.486 0.641 -3.922 1.00 0.00 71 ARG A O 3
ATOM 3963 N N . ARG A 1 72 ? 4.158 -1.034 -5.388 1.00 0.00 72 ARG A N 3
ATOM 3964 C CA . ARG A 1 72 ? 5.294 -1.816 -4.916 1.00 0.00 72 ARG A CA 3
ATOM 3965 C C . ARG A 1 72 ? 6.611 -1.138 -5.282 1.00 0.00 72 ARG A C 3
ATOM 3966 O O . ARG A 1 72 ? 7.500 -0.989 -4.443 1.00 0.00 72 ARG A O 3
ATOM 3987 N N . CYS A 1 73 ? 6.730 -0.729 -6.541 1.00 0.00 73 CYS A N 3
ATOM 3988 C CA . CYS A 1 73 ? 7.938 -0.068 -7.020 1.00 0.00 73 CYS A CA 3
ATOM 3989 C C . CYS A 1 73 ? 7.791 1.450 -6.950 1.00 0.00 73 CYS A C 3
ATOM 3990 O O . CYS A 1 73 ? 8.712 2.155 -6.541 1.00 0.00 73 CYS A O 3
ATOM 3997 N N . GLY A 1 74 ? 6.625 1.945 -7.354 1.00 0.00 74 GLY A N 3
ATOM 3998 C CA . GLY A 1 74 ? 6.378 3.375 -7.330 1.00 0.00 74 GLY A CA 3
ATOM 3999 C C . GLY A 1 74 ? 6.609 4.026 -8.679 1.00 0.00 74 GLY A C 3
ATOM 4000 O O . GLY A 1 74 ? 7.024 5.181 -8.756 1.00 0.00 74 GLY A O 3
ATOM 4004 N N . GLY A 1 75 ? 6.339 3.282 -9.748 1.00 0.00 75 GLY A N 3
ATOM 4005 C CA . GLY A 1 75 ? 6.528 3.810 -11.086 1.00 0.00 75 GLY A CA 3
ATOM 4006 C C . GLY A 1 75 ? 7.980 3.783 -11.521 1.00 0.00 75 GLY A C 3
ATOM 4007 O O . GLY A 1 75 ? 8.453 4.705 -12.184 1.00 0.00 75 GLY A O 3
ATOM 4011 N N . ARG A 1 76 ? 8.688 2.723 -11.146 1.00 0.00 76 ARG A N 3
ATOM 4012 C CA . ARG A 1 76 ? 10.096 2.581 -11.499 1.00 0.00 76 ARG A CA 3
ATOM 4013 C C . ARG A 1 76 ? 10.322 1.327 -12.340 1.00 0.00 76 ARG A C 3
ATOM 4014 O O . ARG A 1 76 ? 11.079 1.346 -13.309 1.00 0.00 76 ARG A O 3
ATOM 4035 N N . GLY A 1 77 ? 9.659 0.239 -11.960 1.00 0.00 77 GLY A N 3
ATOM 4036 C CA . GLY A 1 77 ? 9.801 -1.008 -12.689 1.00 0.00 77 GLY A CA 3
ATOM 4037 C C . GLY A 1 77 ? 10.468 -2.090 -11.863 1.00 0.00 77 GLY A C 3
ATOM 4038 O O . GLY A 1 77 ? 10.448 -3.264 -12.232 1.00 0.00 77 GLY A O 3
ATOM 4042 N N . SER A 1 78 ? 11.062 -1.694 -10.741 1.00 0.00 78 SER A N 3
ATOM 4043 C CA . SER A 1 78 ? 11.742 -2.638 -9.863 1.00 0.00 78 SER A CA 3
ATOM 4044 C C . SER A 1 78 ? 11.811 -2.100 -8.437 1.00 0.00 78 SER A C 3
ATOM 4045 O O . SER A 1 78 ? 11.613 -0.908 -8.201 1.00 0.00 78 SER A O 3
ATOM 4053 N N . ILE A 1 79 ? 12.094 -2.988 -7.489 1.00 0.00 79 ILE A N 3
ATOM 4054 C CA . ILE A 1 79 ? 12.190 -2.603 -6.087 1.00 0.00 79 ILE A CA 3
ATOM 4055 C C . ILE A 1 79 ? 13.637 -2.330 -5.690 1.00 0.00 79 ILE A C 3
ATOM 4056 O O . ILE A 1 79 ? 14.509 -3.182 -5.859 1.00 0.00 79 ILE A O 3
ATOM 4072 N N . ILE A 1 80 ? 13.883 -1.137 -5.159 1.00 0.00 80 ILE A N 3
ATOM 4073 C CA . ILE A 1 80 ? 15.224 -0.752 -4.735 1.00 0.00 80 ILE A CA 3
ATOM 4074 C C . ILE A 1 80 ? 15.489 -1.180 -3.296 1.00 0.00 80 ILE A C 3
ATOM 4075 O O . ILE A 1 80 ? 14.856 -0.683 -2.364 1.00 0.00 80 ILE A O 3
ATOM 4091 N N . ILE A 1 81 ? 16.429 -2.103 -3.122 1.00 0.00 81 ILE A N 3
ATOM 4092 C CA . ILE A 1 81 ? 16.780 -2.595 -1.796 1.00 0.00 81 ILE A CA 3
ATOM 4093 C C . ILE A 1 81 ? 17.539 -1.538 -1.000 1.00 0.00 81 ILE A C 3
ATOM 4094 O O . ILE A 1 81 ? 17.396 -1.443 0.218 1.00 0.00 81 ILE A O 3
ATOM 4110 N N . SER A 1 82 ? 18.345 -0.745 -1.699 1.00 0.00 82 SER A N 3
ATOM 4111 C CA . SER A 1 82 ? 19.128 0.304 -1.058 1.00 0.00 82 SER A CA 3
ATOM 4112 C C . SER A 1 82 ? 18.926 1.642 -1.764 1.00 0.00 82 SER A C 3
ATOM 4113 O O . SER A 1 82 ? 19.375 1.852 -2.891 1.00 0.00 82 SER A O 3
ATOM 4121 N N . PRO A 1 83 ? 18.233 2.569 -1.086 1.00 0.00 83 PRO A N 3
ATOM 4122 C CA . PRO A 1 83 ? 17.955 3.902 -1.627 1.00 0.00 83 PRO A CA 3
ATOM 4123 C C . PRO A 1 83 ? 19.209 4.765 -1.717 1.00 0.00 83 PRO A C 3
ATOM 4124 O O . PRO A 1 83 ? 20.025 4.790 -0.795 1.00 0.00 83 PRO A O 3
ATOM 4135 N N . CYS A 1 84 ? 19.357 5.471 -2.833 1.00 0.00 84 CYS A N 3
ATOM 4136 C CA . CYS A 1 84 ? 20.512 6.335 -3.044 1.00 0.00 84 CYS A CA 3
ATOM 4137 C C . CYS A 1 84 ? 20.915 7.031 -1.747 1.00 0.00 84 CYS A C 3
ATOM 4138 O O . CYS A 1 84 ? 20.074 7.310 -0.892 1.00 0.00 84 CYS A O 3
ATOM 4145 N N . VAL A 1 85 ? 22.207 7.309 -1.607 1.00 0.00 85 VAL A N 3
ATOM 4146 C CA . VAL A 1 85 ? 22.722 7.973 -0.416 1.00 0.00 85 VAL A CA 3
ATOM 4147 C C . VAL A 1 85 ? 22.983 9.452 -0.681 1.00 0.00 85 VAL A C 3
ATOM 4148 O O . VAL A 1 85 ? 23.431 10.182 0.203 1.00 0.00 85 VAL A O 3
ATOM 4161 N N . VAL A 1 86 ? 22.700 9.887 -1.904 1.00 0.00 86 VAL A N 3
ATOM 4162 C CA . VAL A 1 86 ? 22.903 11.279 -2.286 1.00 0.00 86 VAL A CA 3
ATOM 4163 C C . VAL A 1 86 ? 21.571 11.994 -2.485 1.00 0.00 86 VAL A C 3
ATOM 4164 O O . VAL A 1 86 ? 21.415 13.156 -2.109 1.00 0.00 86 VAL A O 3
ATOM 4177 N N . CYS A 1 87 ? 20.612 11.292 -3.079 1.00 0.00 87 CYS A N 3
ATOM 4178 C CA . CYS A 1 87 ? 19.292 11.858 -3.328 1.00 0.00 87 CYS A CA 3
ATOM 4179 C C . CYS A 1 87 ? 18.237 11.182 -2.458 1.00 0.00 87 CYS A C 3
ATOM 4180 O O . CYS A 1 87 ? 17.150 11.722 -2.249 1.00 0.00 87 CYS A O 3
ATOM 4187 N N . ARG A 1 88 ? 18.565 9.998 -1.952 1.00 0.00 88 ARG A N 3
ATOM 4188 C CA . ARG A 1 88 ? 17.646 9.247 -1.105 1.00 0.00 88 ARG A CA 3
ATOM 4189 C C . ARG A 1 88 ? 16.445 8.755 -1.908 1.00 0.00 88 ARG A C 3
ATOM 4190 O O . ARG A 1 88 ? 15.319 8.741 -1.414 1.00 0.00 88 ARG A O 3
ATOM 4211 N N . GLY A 1 89 ? 16.695 8.352 -3.150 1.00 0.00 89 GLY A N 3
ATOM 4212 C CA . GLY A 1 89 ? 15.625 7.866 -4.002 1.00 0.00 89 GLY A CA 3
ATOM 4213 C C . GLY A 1 89 ? 14.768 8.988 -4.554 1.00 0.00 89 GLY A C 3
ATOM 4214 O O . GLY A 1 89 ? 13.553 8.844 -4.681 1.00 0.00 89 GLY A O 3
ATOM 4218 N N . ALA A 1 90 ? 15.402 10.109 -4.881 1.00 0.00 90 ALA A N 3
ATOM 4219 C CA . ALA A 1 90 ? 14.690 11.260 -5.422 1.00 0.00 90 ALA A CA 3
ATOM 4220 C C . ALA A 1 90 ? 15.008 11.457 -6.900 1.00 0.00 90 ALA A C 3
ATOM 4221 O O . ALA A 1 90 ? 14.133 11.805 -7.692 1.00 0.00 90 ALA A O 3
ATOM 4228 N N . GLY A 1 91 ? 16.266 11.232 -7.265 1.00 0.00 91 GLY A N 3
ATOM 4229 C CA . GLY A 1 91 ? 16.677 11.391 -8.648 1.00 0.00 91 GLY A CA 3
ATOM 4230 C C . GLY A 1 91 ? 17.078 12.817 -8.973 1.00 0.00 91 GLY A C 3
ATOM 4231 O O . GLY A 1 91 ? 17.092 13.213 -10.138 1.00 0.00 91 GLY A O 3
ATOM 4235 N N . GLN A 1 92 ? 17.403 13.589 -7.941 1.00 0.00 92 GLN A N 3
ATOM 4236 C CA . GLN A 1 92 ? 17.804 14.979 -8.124 1.00 0.00 92 GLN A CA 3
ATOM 4237 C C . GLN A 1 92 ? 18.699 15.442 -6.980 1.00 0.00 92 GLN A C 3
ATOM 4238 O O . GLN A 1 92 ? 18.409 15.190 -5.811 1.00 0.00 92 GLN A O 3
ATOM 4252 N N . ALA A 1 93 ? 19.788 16.121 -7.325 1.00 0.00 93 ALA A N 3
ATOM 4253 C CA . ALA A 1 93 ? 20.725 16.621 -6.326 1.00 0.00 93 ALA A CA 3
ATOM 4254 C C . ALA A 1 93 ? 21.349 17.940 -6.771 1.00 0.00 93 ALA A C 3
ATOM 4255 O O . ALA A 1 93 ? 20.986 18.492 -7.809 1.00 0.00 93 ALA A O 3
ATOM 4262 N N . LYS A 1 94 ? 22.290 18.441 -5.977 1.00 0.00 94 LYS A N 3
ATOM 4263 C CA . LYS A 1 94 ? 22.966 19.694 -6.289 1.00 0.00 94 LYS A CA 3
ATOM 4264 C C . LYS A 1 94 ? 23.960 19.508 -7.430 1.00 0.00 94 LYS A C 3
ATOM 4265 O O . LYS A 1 94 ? 25.171 19.470 -7.210 1.00 0.00 94 LYS A O 3
ATOM 4284 N N . GLN A 1 95 ? 23.441 19.393 -8.648 1.00 0.00 95 GLN A N 3
ATOM 4285 C CA . GLN A 1 95 ? 24.285 19.211 -9.824 1.00 0.00 95 GLN A CA 3
ATOM 4286 C C . GLN A 1 95 ? 24.392 20.506 -10.622 1.00 0.00 95 GLN A C 3
ATOM 4287 O O . GLN A 1 95 ? 23.383 21.113 -10.981 1.00 0.00 95 GLN A O 3
ATOM 4301 N N . LYS A 1 96 ? 25.623 20.925 -10.898 1.00 0.00 96 LYS A N 3
ATOM 4302 C CA . LYS A 1 96 ? 25.864 22.147 -11.655 1.00 0.00 96 LYS A CA 3
ATOM 4303 C C . LYS A 1 96 ? 24.904 22.254 -12.836 1.00 0.00 96 LYS A C 3
ATOM 4304 O O . LYS A 1 96 ? 24.249 21.280 -13.207 1.00 0.00 96 LYS A O 3
ATOM 4323 N N . LYS A 1 97 ? 24.828 23.443 -13.425 1.00 0.00 97 LYS A N 3
ATOM 4324 C CA . LYS A 1 97 ? 23.951 23.676 -14.566 1.00 0.00 97 LYS A CA 3
ATOM 4325 C C . LYS A 1 97 ? 24.557 23.104 -15.844 1.00 0.00 97 LYS A C 3
ATOM 4326 O O . LYS A 1 97 ? 25.602 23.562 -16.305 1.00 0.00 97 LYS A O 3
ATOM 4345 N N . ARG A 1 98 ? 23.893 22.102 -16.411 1.00 0.00 98 ARG A N 3
ATOM 4346 C CA . ARG A 1 98 ? 24.366 21.468 -17.635 1.00 0.00 98 ARG A CA 3
ATOM 4347 C C . ARG A 1 98 ? 23.483 21.847 -18.820 1.00 0.00 98 ARG A C 3
ATOM 4348 O O . ARG A 1 98 ? 23.979 22.246 -19.874 1.00 0.00 98 ARG A O 3
ATOM 4369 N N . SER A 1 99 ? 22.173 21.720 -18.640 1.00 0.00 99 SER A N 3
ATOM 4370 C CA . SER A 1 99 ? 21.221 22.045 -19.696 1.00 0.00 99 SER A CA 3
ATOM 4371 C C . SER A 1 99 ? 19.864 22.422 -19.107 1.00 0.00 99 SER A C 3
ATOM 4372 O O . SER A 1 99 ? 19.135 21.568 -18.603 1.00 0.00 99 SER A O 3
ATOM 4380 N N . GLY A 1 100 ? 19.533 23.707 -19.176 1.00 0.00 100 GLY A N 3
ATOM 4381 C CA . GLY A 1 100 ? 18.266 24.176 -18.646 1.00 0.00 100 GLY A CA 3
ATOM 4382 C C . GLY A 1 100 ? 17.399 24.826 -19.706 1.00 0.00 100 GLY A C 3
ATOM 4383 O O . GLY A 1 100 ? 16.428 24.242 -20.188 1.00 0.00 100 GLY A O 3
ATOM 4387 N N . PRO A 1 101 ? 17.748 26.064 -20.085 1.00 0.00 101 PRO A N 3
ATOM 4388 C CA . PRO A 1 101 ? 17.007 26.821 -21.098 1.00 0.00 101 PRO A CA 3
ATOM 4389 C C . PRO A 1 101 ? 17.179 26.239 -22.497 1.00 0.00 101 PRO A C 3
ATOM 4390 O O . PRO A 1 101 ? 16.601 26.739 -23.462 1.00 0.00 101 PRO A O 3
ATOM 4401 N N . SER A 1 102 ? 17.976 25.181 -22.599 1.00 0.00 102 SER A N 3
ATOM 4402 C CA . SER A 1 102 ? 18.227 24.533 -23.881 1.00 0.00 102 SER A CA 3
ATOM 4403 C C . SER A 1 102 ? 17.819 23.063 -23.836 1.00 0.00 102 SER A C 3
ATOM 4404 O O . SER A 1 102 ? 18.072 22.368 -22.853 1.00 0.00 102 SER A O 3
ATOM 4412 N N . SER A 1 103 ? 17.186 22.598 -24.908 1.00 0.00 103 SER A N 3
ATOM 4413 C CA . SER A 1 103 ? 16.740 21.212 -24.991 1.00 0.00 103 SER A CA 3
ATOM 4414 C C . SER A 1 103 ? 15.729 20.901 -23.892 1.00 0.00 103 SER A C 3
ATOM 4415 O O . SER A 1 103 ? 15.908 19.963 -23.116 1.00 0.00 103 SER A O 3
ATOM 4423 N N . GLY A 1 104 ? 14.665 21.696 -23.832 1.00 0.00 104 GLY A N 3
ATOM 4424 C CA . GLY A 1 104 ? 13.641 21.490 -22.825 1.00 0.00 104 GLY A CA 3
ATOM 4425 C C . GLY A 1 104 ? 12.281 21.203 -23.431 1.00 0.00 104 GLY A C 3
ATOM 4426 O O . GLY A 1 104 ? 11.642 22.127 -23.932 1.00 0.00 104 GLY A O 3
ATOM 4432 N N . GLY A 1 1 ? 38.211 -30.218 -55.958 1.00 0.00 1 GLY A N 4
ATOM 4433 C CA . GLY A 1 1 ? 38.172 -29.720 -54.596 1.00 0.00 1 GLY A CA 4
ATOM 4434 C C . GLY A 1 1 ? 39.502 -29.145 -54.151 1.00 0.00 1 GLY A C 4
ATOM 4435 O O . GLY A 1 1 ? 40.496 -29.865 -54.053 1.00 0.00 1 GLY A O 4
ATOM 4439 N N . SER A 1 2 ? 39.522 -27.844 -53.882 1.00 0.00 2 SER A N 4
ATOM 4440 C CA . SER A 1 2 ? 40.742 -27.171 -53.451 1.00 0.00 2 SER A CA 4
ATOM 4441 C C . SER A 1 2 ? 40.418 -25.849 -52.761 1.00 0.00 2 SER A C 4
ATOM 4442 O O . SER A 1 2 ? 39.405 -25.215 -53.053 1.00 0.00 2 SER A O 4
ATOM 4450 N N . SER A 1 3 ? 41.288 -25.440 -51.842 1.00 0.00 3 SER A N 4
ATOM 4451 C CA . SER A 1 3 ? 41.094 -24.196 -51.107 1.00 0.00 3 SER A CA 4
ATOM 4452 C C . SER A 1 3 ? 39.898 -24.301 -50.166 1.00 0.00 3 SER A C 4
ATOM 4453 O O . SER A 1 3 ? 39.099 -23.373 -50.054 1.00 0.00 3 SER A O 4
ATOM 4461 N N . GLY A 1 4 ? 39.782 -25.442 -49.492 1.00 0.00 4 GLY A N 4
ATOM 4462 C CA . GLY A 1 4 ? 38.681 -25.649 -48.570 1.00 0.00 4 GLY A CA 4
ATOM 4463 C C . GLY A 1 4 ? 38.690 -24.658 -47.423 1.00 0.00 4 GLY A C 4
ATOM 4464 O O . GLY A 1 4 ? 39.738 -24.120 -47.067 1.00 0.00 4 GLY A O 4
ATOM 4468 N N . SER A 1 5 ? 37.518 -24.414 -46.845 1.00 0.00 5 SER A N 4
ATOM 4469 C CA . SER A 1 5 ? 37.394 -23.476 -45.735 1.00 0.00 5 SER A CA 4
ATOM 4470 C C . SER A 1 5 ? 35.993 -23.526 -45.135 1.00 0.00 5 SER A C 4
ATOM 4471 O O . SER A 1 5 ? 35.123 -24.248 -45.622 1.00 0.00 5 SER A O 4
ATOM 4479 N N . SER A 1 6 ? 35.782 -22.753 -44.074 1.00 0.00 6 SER A N 4
ATOM 4480 C CA . SER A 1 6 ? 34.487 -22.712 -43.404 1.00 0.00 6 SER A CA 4
ATOM 4481 C C . SER A 1 6 ? 33.974 -21.279 -43.303 1.00 0.00 6 SER A C 4
ATOM 4482 O O . SER A 1 6 ? 34.646 -20.336 -43.718 1.00 0.00 6 SER A O 4
ATOM 4490 N N . GLY A 1 7 ? 32.776 -21.124 -42.747 1.00 0.00 7 GLY A N 4
ATOM 4491 C CA . GLY A 1 7 ? 32.191 -19.804 -42.601 1.00 0.00 7 GLY A CA 4
ATOM 4492 C C . GLY A 1 7 ? 32.220 -19.312 -41.167 1.00 0.00 7 GLY A C 4
ATOM 4493 O O . GLY A 1 7 ? 33.014 -19.789 -40.357 1.00 0.00 7 GLY A O 4
ATOM 4497 N N . MET A 1 8 ? 31.353 -18.355 -40.853 1.00 0.00 8 MET A N 4
ATOM 4498 C CA . MET A 1 8 ? 31.284 -17.799 -39.507 1.00 0.00 8 MET A CA 4
ATOM 4499 C C . MET A 1 8 ? 29.872 -17.315 -39.191 1.00 0.00 8 MET A C 4
ATOM 4500 O O . MET A 1 8 ? 28.979 -17.385 -40.035 1.00 0.00 8 MET A O 4
ATOM 4514 N N . GLU A 1 9 ? 29.678 -16.825 -37.971 1.00 0.00 9 GLU A N 4
ATOM 4515 C CA . GLU A 1 9 ? 28.374 -16.330 -37.545 1.00 0.00 9 GLU A CA 4
ATOM 4516 C C . GLU A 1 9 ? 28.414 -14.824 -37.308 1.00 0.00 9 GLU A C 4
ATOM 4517 O O . GLU A 1 9 ? 29.468 -14.194 -37.416 1.00 0.00 9 GLU A O 4
ATOM 4529 N N . LEU A 1 10 ? 27.260 -14.251 -36.985 1.00 0.00 10 LEU A N 4
ATOM 4530 C CA . LEU A 1 10 ? 27.162 -12.817 -36.732 1.00 0.00 10 LEU A CA 4
ATOM 4531 C C . LEU A 1 10 ? 26.465 -12.545 -35.403 1.00 0.00 10 LEU A C 4
ATOM 4532 O O . LEU A 1 10 ? 26.016 -13.469 -34.724 1.00 0.00 10 LEU A O 4
ATOM 4548 N N . THR A 1 11 ? 26.377 -11.270 -35.037 1.00 0.00 11 THR A N 4
ATOM 4549 C CA . THR A 1 11 ? 25.735 -10.876 -33.790 1.00 0.00 11 THR A CA 4
ATOM 4550 C C . THR A 1 11 ? 25.052 -9.520 -33.928 1.00 0.00 11 THR A C 4
ATOM 4551 O O . THR A 1 11 ? 25.460 -8.687 -34.738 1.00 0.00 11 THR A O 4
ATOM 4562 N N . PHE A 1 12 ? 24.010 -9.303 -33.132 1.00 0.00 12 PHE A N 4
ATOM 4563 C CA . PHE A 1 12 ? 23.270 -8.047 -33.166 1.00 0.00 12 PHE A CA 4
ATOM 4564 C C . PHE A 1 12 ? 23.387 -7.311 -31.835 1.00 0.00 12 PHE A C 4
ATOM 4565 O O . PHE A 1 12 ? 23.920 -7.844 -30.863 1.00 0.00 12 PHE A O 4
ATOM 4582 N N . ASN A 1 13 ? 22.885 -6.080 -31.800 1.00 0.00 13 ASN A N 4
ATOM 4583 C CA . ASN A 1 13 ? 22.935 -5.269 -30.589 1.00 0.00 13 ASN A CA 4
ATOM 4584 C C . ASN A 1 13 ? 21.602 -4.566 -30.351 1.00 0.00 13 ASN A C 4
ATOM 4585 O O . ASN A 1 13 ? 20.679 -4.674 -31.158 1.00 0.00 13 ASN A O 4
ATOM 4596 N N . GLN A 1 14 ? 21.510 -3.845 -29.238 1.00 0.00 14 GLN A N 4
ATOM 4597 C CA . GLN A 1 14 ? 20.290 -3.124 -28.894 1.00 0.00 14 GLN A CA 4
ATOM 4598 C C . GLN A 1 14 ? 20.585 -1.653 -28.622 1.00 0.00 14 GLN A C 4
ATOM 4599 O O . GLN A 1 14 ? 21.735 -1.220 -28.678 1.00 0.00 14 GLN A O 4
ATOM 4613 N N . ALA A 1 15 ? 19.538 -0.889 -28.328 1.00 0.00 15 ALA A N 4
ATOM 4614 C CA . ALA A 1 15 ? 19.685 0.534 -28.047 1.00 0.00 15 ALA A CA 4
ATOM 4615 C C . ALA A 1 15 ? 18.746 0.972 -26.928 1.00 0.00 15 ALA A C 4
ATOM 4616 O O . ALA A 1 15 ? 17.846 0.230 -26.534 1.00 0.00 15 ALA A O 4
ATOM 4623 N N . ALA A 1 16 ? 18.962 2.181 -26.420 1.00 0.00 16 ALA A N 4
ATOM 4624 C CA . ALA A 1 16 ? 18.133 2.718 -25.348 1.00 0.00 16 ALA A CA 4
ATOM 4625 C C . ALA A 1 16 ? 17.799 4.185 -25.595 1.00 0.00 16 ALA A C 4
ATOM 4626 O O . ALA A 1 16 ? 18.304 4.798 -26.536 1.00 0.00 16 ALA A O 4
ATOM 4633 N N . LYS A 1 17 ? 16.945 4.744 -24.744 1.00 0.00 17 LYS A N 4
ATOM 4634 C CA . LYS A 1 17 ? 16.543 6.140 -24.868 1.00 0.00 17 LYS A CA 4
ATOM 4635 C C . LYS A 1 17 ? 16.123 6.708 -23.516 1.00 0.00 17 LYS A C 4
ATOM 4636 O O . LYS A 1 17 ? 15.577 5.995 -22.675 1.00 0.00 17 LYS A O 4
ATOM 4655 N N . GLY A 1 18 ? 16.380 7.997 -23.315 1.00 0.00 18 GLY A N 4
ATOM 4656 C CA . GLY A 1 18 ? 16.021 8.638 -22.064 1.00 0.00 18 GLY A CA 4
ATOM 4657 C C . GLY A 1 18 ? 15.670 10.102 -22.243 1.00 0.00 18 GLY A C 4
ATOM 4658 O O . GLY A 1 18 ? 16.077 10.731 -23.220 1.00 0.00 18 GLY A O 4
ATOM 4662 N N . VAL A 1 19 ? 14.909 10.646 -21.299 1.00 0.00 19 VAL A N 4
ATOM 4663 C CA . VAL A 1 19 ? 14.501 12.045 -21.357 1.00 0.00 19 VAL A CA 4
ATOM 4664 C C . VAL A 1 19 ? 14.133 12.568 -19.973 1.00 0.00 19 VAL A C 4
ATOM 4665 O O . VAL A 1 19 ? 13.660 11.818 -19.121 1.00 0.00 19 VAL A O 4
ATOM 4678 N N . ASN A 1 20 ? 14.353 13.861 -19.757 1.00 0.00 20 ASN A N 4
ATOM 4679 C CA . ASN A 1 20 ? 14.044 14.485 -18.476 1.00 0.00 20 ASN A CA 4
ATOM 4680 C C . ASN A 1 20 ? 13.896 15.996 -18.628 1.00 0.00 20 ASN A C 4
ATOM 4681 O O . ASN A 1 20 ? 14.644 16.633 -19.370 1.00 0.00 20 ASN A O 4
ATOM 4692 N N . LYS A 1 21 ? 12.925 16.564 -17.921 1.00 0.00 21 LYS A N 4
ATOM 4693 C CA . LYS A 1 21 ? 12.678 18.000 -17.975 1.00 0.00 21 LYS A CA 4
ATOM 4694 C C . LYS A 1 21 ? 12.233 18.527 -16.615 1.00 0.00 21 LYS A C 4
ATOM 4695 O O . LYS A 1 21 ? 11.694 17.782 -15.797 1.00 0.00 21 LYS A O 4
ATOM 4714 N N . GLU A 1 22 ? 12.462 19.815 -16.381 1.00 0.00 22 GLU A N 4
ATOM 4715 C CA . GLU A 1 22 ? 12.084 20.441 -15.119 1.00 0.00 22 GLU A CA 4
ATOM 4716 C C . GLU A 1 22 ? 12.210 21.959 -15.205 1.00 0.00 22 GLU A C 4
ATOM 4717 O O . GLU A 1 22 ? 12.962 22.486 -16.026 1.00 0.00 22 GLU A O 4
ATOM 4729 N N . PHE A 1 23 ? 11.466 22.658 -14.354 1.00 0.00 23 PHE A N 4
ATOM 4730 C CA . PHE A 1 23 ? 11.492 24.116 -14.334 1.00 0.00 23 PHE A CA 4
ATOM 4731 C C . PHE A 1 23 ? 11.785 24.636 -12.930 1.00 0.00 23 PHE A C 4
ATOM 4732 O O . PHE A 1 23 ? 10.870 24.963 -12.172 1.00 0.00 23 PHE A O 4
ATOM 4749 N N . THR A 1 24 ? 13.067 24.708 -12.587 1.00 0.00 24 THR A N 4
ATOM 4750 C CA . THR A 1 24 ? 13.482 25.186 -11.274 1.00 0.00 24 THR A CA 4
ATOM 4751 C C . THR A 1 24 ? 14.671 26.134 -11.385 1.00 0.00 24 THR A C 4
ATOM 4752 O O . THR A 1 24 ? 15.683 25.807 -12.004 1.00 0.00 24 THR A O 4
ATOM 4763 N N . VAL A 1 25 ? 14.542 27.310 -10.779 1.00 0.00 25 VAL A N 4
ATOM 4764 C CA . VAL A 1 25 ? 15.607 28.306 -10.808 1.00 0.00 25 VAL A CA 4
ATOM 4765 C C . VAL A 1 25 ? 16.752 27.912 -9.882 1.00 0.00 25 VAL A C 4
ATOM 4766 O O . VAL A 1 25 ? 17.903 28.280 -10.111 1.00 0.00 25 VAL A O 4
ATOM 4779 N N . ASN A 1 26 ? 16.427 27.161 -8.834 1.00 0.00 26 ASN A N 4
ATOM 4780 C CA . ASN A 1 26 ? 17.429 26.717 -7.872 1.00 0.00 26 ASN A CA 4
ATOM 4781 C C . ASN A 1 26 ? 18.265 25.577 -8.445 1.00 0.00 26 ASN A C 4
ATOM 4782 O O . ASN A 1 26 ? 17.789 24.801 -9.274 1.00 0.00 26 ASN A O 4
ATOM 4793 N N . ILE A 1 27 ? 19.512 25.481 -7.996 1.00 0.00 27 ILE A N 4
ATOM 4794 C CA . ILE A 1 27 ? 20.413 24.434 -8.462 1.00 0.00 27 ILE A CA 4
ATOM 4795 C C . ILE A 1 27 ? 19.757 23.061 -8.367 1.00 0.00 27 ILE A C 4
ATOM 4796 O O . ILE A 1 27 ? 19.729 22.448 -7.301 1.00 0.00 27 ILE A O 4
ATOM 4812 N N . MET A 1 28 ? 19.231 22.584 -9.490 1.00 0.00 28 MET A N 4
ATOM 4813 C CA . MET A 1 28 ? 18.577 21.281 -9.534 1.00 0.00 28 MET A CA 4
ATOM 4814 C C . MET A 1 28 ? 18.866 20.573 -10.854 1.00 0.00 28 MET A C 4
ATOM 4815 O O . MET A 1 28 ? 18.574 21.098 -11.928 1.00 0.00 28 MET A O 4
ATOM 4829 N N . ASP A 1 29 ? 19.441 19.378 -10.765 1.00 0.00 29 ASP A N 4
ATOM 4830 C CA . ASP A 1 29 ? 19.768 18.597 -11.953 1.00 0.00 29 ASP A CA 4
ATOM 4831 C C . ASP A 1 29 ? 19.695 17.102 -11.657 1.00 0.00 29 ASP A C 4
ATOM 4832 O O . ASP A 1 29 ? 19.426 16.694 -10.527 1.00 0.00 29 ASP A O 4
ATOM 4841 N N . THR A 1 30 ? 19.936 16.289 -12.681 1.00 0.00 30 THR A N 4
ATOM 4842 C CA . THR A 1 30 ? 19.895 14.840 -12.532 1.00 0.00 30 THR A CA 4
ATOM 4843 C C . THR A 1 30 ? 20.981 14.355 -11.578 1.00 0.00 30 THR A C 4
ATOM 4844 O O . THR A 1 30 ? 22.150 14.719 -11.715 1.00 0.00 30 THR A O 4
ATOM 4855 N N . CYS A 1 31 ? 20.589 13.531 -10.612 1.00 0.00 31 CYS A N 4
ATOM 4856 C CA . CYS A 1 31 ? 21.528 12.995 -9.635 1.00 0.00 31 CYS A CA 4
ATOM 4857 C C . CYS A 1 31 ? 22.771 12.438 -10.324 1.00 0.00 31 CYS A C 4
ATOM 4858 O O . CYS A 1 31 ? 22.736 12.095 -11.505 1.00 0.00 31 CYS A O 4
ATOM 4865 N N . GLU A 1 32 ? 23.866 12.350 -9.576 1.00 0.00 32 GLU A N 4
ATOM 4866 C CA . GLU A 1 32 ? 25.119 11.834 -10.115 1.00 0.00 32 GLU A CA 4
ATOM 4867 C C . GLU A 1 32 ? 25.468 10.488 -9.488 1.00 0.00 32 GLU A C 4
ATOM 4868 O O . GLU A 1 32 ? 26.125 9.653 -10.110 1.00 0.00 32 GLU A O 4
ATOM 4880 N N . ARG A 1 33 ? 25.024 10.284 -8.252 1.00 0.00 33 ARG A N 4
ATOM 4881 C CA . ARG A 1 33 ? 25.290 9.040 -7.540 1.00 0.00 33 ARG A CA 4
ATOM 4882 C C . ARG A 1 33 ? 24.548 7.874 -8.186 1.00 0.00 33 ARG A C 4
ATOM 4883 O O . ARG A 1 33 ? 25.118 6.804 -8.400 1.00 0.00 33 ARG A O 4
ATOM 4904 N N . CYS A 1 34 ? 23.273 8.088 -8.493 1.00 0.00 34 CYS A N 4
ATOM 4905 C CA . CYS A 1 34 ? 22.451 7.056 -9.113 1.00 0.00 34 CYS A CA 4
ATOM 4906 C C . CYS A 1 34 ? 22.235 7.351 -10.595 1.00 0.00 34 CYS A C 4
ATOM 4907 O O . CYS A 1 34 ? 21.701 6.522 -11.331 1.00 0.00 34 CYS A O 4
ATOM 4914 N N . ASN A 1 35 ? 22.654 8.537 -11.024 1.00 0.00 35 ASN A N 4
ATOM 4915 C CA . ASN A 1 35 ? 22.506 8.941 -12.418 1.00 0.00 35 ASN A CA 4
ATOM 4916 C C . ASN A 1 35 ? 21.034 9.001 -12.813 1.00 0.00 35 ASN A C 4
ATOM 4917 O O . ASN A 1 35 ? 20.661 8.617 -13.921 1.00 0.00 35 ASN A O 4
ATOM 4928 N N . GLY A 1 36 ? 20.200 9.488 -11.898 1.00 0.00 36 GLY A N 4
ATOM 4929 C CA . GLY A 1 36 ? 18.778 9.590 -12.170 1.00 0.00 36 GLY A CA 4
ATOM 4930 C C . GLY A 1 36 ? 18.094 8.238 -12.195 1.00 0.00 36 GLY A C 4
ATOM 4931 O O . GLY A 1 36 ? 17.139 8.030 -12.944 1.00 0.00 36 GLY A O 4
ATOM 4935 N N . LYS A 1 37 ? 18.582 7.315 -11.374 1.00 0.00 37 LYS A N 4
ATOM 4936 C CA . LYS A 1 37 ? 18.013 5.974 -11.303 1.00 0.00 37 LYS A CA 4
ATOM 4937 C C . LYS A 1 37 ? 17.153 5.813 -10.053 1.00 0.00 37 LYS A C 4
ATOM 4938 O O . LYS A 1 37 ? 15.990 5.423 -10.134 1.00 0.00 37 LYS A O 4
ATOM 4957 N N . GLY A 1 38 ? 17.735 6.119 -8.897 1.00 0.00 38 GLY A N 4
ATOM 4958 C CA . GLY A 1 38 ? 17.007 6.003 -7.647 1.00 0.00 38 GLY A CA 4
ATOM 4959 C C . GLY A 1 38 ? 17.544 4.893 -6.765 1.00 0.00 38 GLY A C 4
ATOM 4960 O O . GLY A 1 38 ? 16.846 4.405 -5.877 1.00 0.00 38 GLY A O 4
ATOM 4964 N N . ASN A 1 39 ? 18.786 4.491 -7.011 1.00 0.00 39 ASN A N 4
ATOM 4965 C CA . ASN A 1 39 ? 19.415 3.430 -6.234 1.00 0.00 39 ASN A CA 4
ATOM 4966 C C . ASN A 1 39 ? 20.925 3.633 -6.157 1.00 0.00 39 ASN A C 4
ATOM 4967 O O . ASN A 1 39 ? 21.525 4.239 -7.043 1.00 0.00 39 ASN A O 4
ATOM 4978 N N . GLU A 1 40 ? 21.532 3.121 -5.090 1.00 0.00 40 GLU A N 4
ATOM 4979 C CA . GLU A 1 40 ? 22.972 3.246 -4.898 1.00 0.00 40 GLU A CA 4
ATOM 4980 C C . GLU A 1 40 ? 23.734 2.530 -6.009 1.00 0.00 40 GLU A C 4
ATOM 4981 O O . GLU A 1 40 ? 23.374 1.433 -6.437 1.00 0.00 40 GLU A O 4
ATOM 4993 N N . PRO A 1 41 ? 24.813 3.165 -6.490 1.00 0.00 41 PRO A N 4
ATOM 4994 C CA . PRO A 1 41 ? 25.649 2.608 -7.558 1.00 0.00 41 PRO A CA 4
ATOM 4995 C C . PRO A 1 41 ? 26.448 1.395 -7.096 1.00 0.00 41 PRO A C 4
ATOM 4996 O O . PRO A 1 41 ? 27.417 0.995 -7.740 1.00 0.00 41 PRO A O 4
ATOM 5007 N N . GLY A 1 42 ? 26.034 0.812 -5.975 1.00 0.00 42 GLY A N 4
ATOM 5008 C CA . GLY A 1 42 ? 26.723 -0.351 -5.445 1.00 0.00 42 GLY A CA 4
ATOM 5009 C C . GLY A 1 42 ? 25.765 -1.402 -4.918 1.00 0.00 42 GLY A C 4
ATOM 5010 O O . GLY A 1 42 ? 26.184 -2.487 -4.513 1.00 0.00 42 GLY A O 4
ATOM 5014 N N . THR A 1 43 ? 24.476 -1.080 -4.922 1.00 0.00 43 THR A N 4
ATOM 5015 C CA . THR A 1 43 ? 23.456 -2.003 -4.438 1.00 0.00 43 THR A CA 4
ATOM 5016 C C . THR A 1 43 ? 22.813 -2.765 -5.591 1.00 0.00 43 THR A C 4
ATOM 5017 O O . THR A 1 43 ? 22.910 -2.358 -6.749 1.00 0.00 43 THR A O 4
ATOM 5028 N N . LYS A 1 44 ? 22.154 -3.872 -5.267 1.00 0.00 44 LYS A N 4
ATOM 5029 C CA . LYS A 1 44 ? 21.492 -4.692 -6.275 1.00 0.00 44 LYS A CA 4
ATOM 5030 C C . LYS A 1 44 ? 20.035 -4.272 -6.446 1.00 0.00 44 LYS A C 4
ATOM 5031 O O . LYS A 1 44 ? 19.584 -3.300 -5.841 1.00 0.00 44 LYS A O 4
ATOM 5050 N N . VAL A 1 45 ? 19.304 -5.012 -7.274 1.00 0.00 45 VAL A N 4
ATOM 5051 C CA . VAL A 1 45 ? 17.898 -4.718 -7.522 1.00 0.00 45 VAL A CA 4
ATOM 5052 C C . VAL A 1 45 ? 17.100 -5.998 -7.745 1.00 0.00 45 VAL A C 4
ATOM 5053 O O . VAL A 1 45 ? 17.626 -6.988 -8.253 1.00 0.00 45 VAL A O 4
ATOM 5066 N N . GLN A 1 46 ? 15.828 -5.969 -7.361 1.00 0.00 46 GLN A N 4
ATOM 5067 C CA . GLN A 1 46 ? 14.957 -7.128 -7.519 1.00 0.00 46 GLN A CA 4
ATOM 5068 C C . GLN A 1 46 ? 13.876 -6.859 -8.562 1.00 0.00 46 GLN A C 4
ATOM 5069 O O . GLN A 1 46 ? 13.113 -5.900 -8.446 1.00 0.00 46 GLN A O 4
ATOM 5083 N N . HIS A 1 47 ? 13.818 -7.712 -9.580 1.00 0.00 47 HIS A N 4
ATOM 5084 C CA . HIS A 1 47 ? 12.830 -7.566 -10.643 1.00 0.00 47 HIS A CA 4
ATOM 5085 C C . HIS A 1 47 ? 11.417 -7.518 -10.069 1.00 0.00 47 HIS A C 4
ATOM 5086 O O . HIS A 1 47 ? 11.023 -8.385 -9.289 1.00 0.00 47 HIS A O 4
ATOM 5100 N N . CYS A 1 48 ? 10.659 -6.499 -10.460 1.00 0.00 48 CYS A N 4
ATOM 5101 C CA . CYS A 1 48 ? 9.291 -6.336 -9.984 1.00 0.00 48 CYS A CA 4
ATOM 5102 C C . CYS A 1 48 ? 8.327 -7.200 -10.794 1.00 0.00 48 CYS A C 4
ATOM 5103 O O . CYS A 1 48 ? 8.574 -7.495 -11.963 1.00 0.00 48 CYS A O 4
ATOM 5110 N N . HIS A 1 49 ? 7.229 -7.601 -10.163 1.00 0.00 49 HIS A N 4
ATOM 5111 C CA . HIS A 1 49 ? 6.227 -8.430 -10.824 1.00 0.00 49 HIS A CA 4
ATOM 5112 C C . HIS A 1 49 ? 4.977 -7.617 -11.148 1.00 0.00 49 HIS A C 4
ATOM 5113 O O . HIS A 1 49 ? 4.413 -7.735 -12.235 1.00 0.00 49 HIS A O 4
ATOM 5127 N N . TYR A 1 50 ? 4.550 -6.794 -10.197 1.00 0.00 50 TYR A N 4
ATOM 5128 C CA . TYR A 1 50 ? 3.365 -5.964 -10.380 1.00 0.00 50 TYR A CA 4
ATOM 5129 C C . TYR A 1 50 ? 3.262 -5.472 -11.820 1.00 0.00 50 TYR A C 4
ATOM 5130 O O . TYR A 1 50 ? 2.328 -5.822 -12.543 1.00 0.00 50 TYR A O 4
ATOM 5148 N N . CYS A 1 51 ? 4.228 -4.659 -12.232 1.00 0.00 51 CYS A N 4
ATOM 5149 C CA . CYS A 1 51 ? 4.249 -4.117 -13.585 1.00 0.00 51 CYS A CA 4
ATOM 5150 C C . CYS A 1 51 ? 5.029 -5.032 -14.525 1.00 0.00 51 CYS A C 4
ATOM 5151 O O . CYS A 1 51 ? 4.686 -5.172 -15.698 1.00 0.00 51 CYS A O 4
ATOM 5158 N N . GLY A 1 52 ? 6.080 -5.654 -14.000 1.00 0.00 52 GLY A N 4
ATOM 5159 C CA . GLY A 1 52 ? 6.892 -6.548 -14.805 1.00 0.00 52 GLY A CA 4
ATOM 5160 C C . GLY A 1 52 ? 7.974 -5.814 -15.573 1.00 0.00 52 GLY A C 4
ATOM 5161 O O . GLY A 1 52 ? 8.512 -6.334 -16.550 1.00 0.00 52 GLY A O 4
ATOM 5165 N N . GLY A 1 53 ? 8.292 -4.601 -15.131 1.00 0.00 53 GLY A N 4
ATOM 5166 C CA . GLY A 1 53 ? 9.314 -3.814 -15.797 1.00 0.00 53 GLY A CA 4
ATOM 5167 C C . GLY A 1 53 ? 8.728 -2.772 -16.729 1.00 0.00 53 GLY A C 4
ATOM 5168 O O . GLY A 1 53 ? 9.388 -2.329 -17.668 1.00 0.00 53 GLY A O 4
ATOM 5172 N N . SER A 1 54 ? 7.483 -2.382 -16.471 1.00 0.00 54 SER A N 4
ATOM 5173 C CA . SER A 1 54 ? 6.806 -1.390 -17.297 1.00 0.00 54 SER A CA 4
ATOM 5174 C C . SER A 1 54 ? 6.492 -0.134 -16.491 1.00 0.00 54 SER A C 4
ATOM 5175 O O . SER A 1 54 ? 6.271 0.938 -17.052 1.00 0.00 54 SER A O 4
ATOM 5183 N N . GLY A 1 55 ? 6.476 -0.276 -15.169 1.00 0.00 55 GLY A N 4
ATOM 5184 C CA . GLY A 1 55 ? 6.188 0.855 -14.305 1.00 0.00 55 GLY A CA 4
ATOM 5185 C C . GLY A 1 55 ? 4.728 1.260 -14.347 1.00 0.00 55 GLY A C 4
ATOM 5186 O O . GLY A 1 55 ? 4.403 2.444 -14.269 1.00 0.00 55 GLY A O 4
ATOM 5190 N N . MET A 1 56 ? 3.845 0.274 -14.473 1.00 0.00 56 MET A N 4
ATOM 5191 C CA . MET A 1 56 ? 2.412 0.535 -14.526 1.00 0.00 56 MET A CA 4
ATOM 5192 C C . MET A 1 56 ? 1.628 -0.604 -13.882 1.00 0.00 56 MET A C 4
ATOM 5193 O O . MET A 1 56 ? 1.923 -1.777 -14.107 1.00 0.00 56 MET A O 4
ATOM 5207 N N . GLU A 1 57 ? 0.628 -0.249 -13.081 1.00 0.00 57 GLU A N 4
ATOM 5208 C CA . GLU A 1 57 ? -0.197 -1.243 -12.404 1.00 0.00 57 GLU A CA 4
ATOM 5209 C C . GLU A 1 57 ? -1.641 -1.176 -12.892 1.00 0.00 57 GLU A C 4
ATOM 5210 O O . GLU A 1 57 ? -2.121 -0.119 -13.303 1.00 0.00 57 GLU A O 4
ATOM 5222 N N . THR A 1 58 ? -2.329 -2.312 -12.845 1.00 0.00 58 THR A N 4
ATOM 5223 C CA . THR A 1 58 ? -3.717 -2.384 -13.283 1.00 0.00 58 THR A CA 4
ATOM 5224 C C . THR A 1 58 ? -4.623 -2.878 -12.162 1.00 0.00 58 THR A C 4
ATOM 5225 O O . THR A 1 58 ? -4.331 -3.883 -11.512 1.00 0.00 58 THR A O 4
ATOM 5236 N N . ILE A 1 59 ? -5.723 -2.167 -11.939 1.00 0.00 59 ILE A N 4
ATOM 5237 C CA . ILE A 1 59 ? -6.673 -2.535 -10.897 1.00 0.00 59 ILE A CA 4
ATOM 5238 C C . ILE A 1 59 ? -7.934 -3.150 -11.494 1.00 0.00 59 ILE A C 4
ATOM 5239 O O . ILE A 1 59 ? -8.784 -2.445 -12.036 1.00 0.00 59 ILE A O 4
ATOM 5255 N N . ASN A 1 60 ? -8.049 -4.470 -11.389 1.00 0.00 60 ASN A N 4
ATOM 5256 C CA . ASN A 1 60 ? -9.207 -5.181 -11.918 1.00 0.00 60 ASN A CA 4
ATOM 5257 C C . ASN A 1 60 ? -10.370 -5.137 -10.931 1.00 0.00 60 ASN A C 4
ATOM 5258 O O . ASN A 1 60 ? -10.424 -5.922 -9.982 1.00 0.00 60 ASN A O 4
ATOM 5269 N N . THR A 1 61 ? -11.299 -4.215 -11.160 1.00 0.00 61 THR A N 4
ATOM 5270 C CA . THR A 1 61 ? -12.460 -4.068 -10.291 1.00 0.00 61 THR A CA 4
ATOM 5271 C C . THR A 1 61 ? -13.757 -4.145 -11.089 1.00 0.00 61 THR A C 4
ATOM 5272 O O . THR A 1 61 ? -14.013 -3.313 -11.958 1.00 0.00 61 THR A O 4
ATOM 5283 N N . GLY A 1 62 ? -14.574 -5.149 -10.786 1.00 0.00 62 GLY A N 4
ATOM 5284 C CA . GLY A 1 62 ? -15.835 -5.316 -11.484 1.00 0.00 62 GLY A CA 4
ATOM 5285 C C . GLY A 1 62 ? -15.660 -5.387 -12.988 1.00 0.00 62 GLY A C 4
ATOM 5286 O O . GLY A 1 62 ? -14.597 -5.745 -13.495 1.00 0.00 62 GLY A O 4
ATOM 5290 N N . PRO A 1 63 ? -16.725 -5.043 -13.729 1.00 0.00 63 PRO A N 4
ATOM 5291 C CA . PRO A 1 63 ? -16.709 -5.063 -15.195 1.00 0.00 63 PRO A CA 4
ATOM 5292 C C . PRO A 1 63 ? -15.824 -3.968 -15.780 1.00 0.00 63 PRO A C 4
ATOM 5293 O O . PRO A 1 63 ? -15.736 -3.812 -16.998 1.00 0.00 63 PRO A O 4
ATOM 5304 N N . PHE A 1 64 ? -15.171 -3.211 -14.905 1.00 0.00 64 PHE A N 4
ATOM 5305 C CA . PHE A 1 64 ? -14.293 -2.129 -15.335 1.00 0.00 64 PHE A CA 4
ATOM 5306 C C . PHE A 1 64 ? -12.887 -2.311 -14.769 1.00 0.00 64 PHE A C 4
ATOM 5307 O O . PHE A 1 64 ? -12.650 -3.186 -13.937 1.00 0.00 64 PHE A O 4
ATOM 5324 N N . VAL A 1 65 ? -11.959 -1.478 -15.228 1.00 0.00 65 VAL A N 4
ATOM 5325 C CA . VAL A 1 65 ? -10.577 -1.546 -14.768 1.00 0.00 65 VAL A CA 4
ATOM 5326 C C . VAL A 1 65 ? -9.954 -0.156 -14.693 1.00 0.00 65 VAL A C 4
ATOM 5327 O O . VAL A 1 65 ? -10.251 0.713 -15.513 1.00 0.00 65 VAL A O 4
ATOM 5340 N N . MET A 1 66 ? -9.088 0.046 -13.705 1.00 0.00 66 MET A N 4
ATOM 5341 C CA . MET A 1 66 ? -8.422 1.331 -13.525 1.00 0.00 66 MET A CA 4
ATOM 5342 C C . MET A 1 66 ? -6.945 1.234 -13.896 1.00 0.00 66 MET A C 4
ATOM 5343 O O . MET A 1 66 ? -6.432 0.146 -14.160 1.00 0.00 66 MET A O 4
ATOM 5357 N N . ARG A 1 67 ? -6.268 2.377 -13.915 1.00 0.00 67 ARG A N 4
ATOM 5358 C CA . ARG A 1 67 ? -4.851 2.420 -14.255 1.00 0.00 67 ARG A CA 4
ATOM 5359 C C . ARG A 1 67 ? -4.097 3.364 -13.323 1.00 0.00 67 ARG A C 4
ATOM 5360 O O . ARG A 1 67 ? -4.335 4.571 -13.320 1.00 0.00 67 ARG A O 4
ATOM 5381 N N . SER A 1 68 ? -3.186 2.804 -12.533 1.00 0.00 68 SER A N 4
ATOM 5382 C CA . SER A 1 68 ? -2.399 3.594 -11.594 1.00 0.00 68 SER A CA 4
ATOM 5383 C C . SER A 1 68 ? -0.941 3.144 -11.592 1.00 0.00 68 SER A C 4
ATOM 5384 O O . SER A 1 68 ? -0.644 1.961 -11.765 1.00 0.00 68 SER A O 4
ATOM 5392 N N . THR A 1 69 ? -0.034 4.095 -11.394 1.00 0.00 69 THR A N 4
ATOM 5393 C CA . THR A 1 69 ? 1.392 3.799 -11.370 1.00 0.00 69 THR A CA 4
ATOM 5394 C C . THR A 1 69 ? 1.721 2.767 -10.298 1.00 0.00 69 THR A C 4
ATOM 5395 O O . THR A 1 69 ? 1.147 2.784 -9.209 1.00 0.00 69 THR A O 4
ATOM 5406 N N . CYS A 1 70 ? 2.650 1.870 -10.611 1.00 0.00 70 CYS A N 4
ATOM 5407 C CA . CYS A 1 70 ? 3.057 0.830 -9.674 1.00 0.00 70 CYS A CA 4
ATOM 5408 C C . CYS A 1 70 ? 3.482 1.436 -8.340 1.00 0.00 70 CYS A C 4
ATOM 5409 O O . CYS A 1 70 ? 4.081 2.511 -8.297 1.00 0.00 70 CYS A O 4
ATOM 5416 N N . ARG A 1 71 ? 3.166 0.740 -7.253 1.00 0.00 71 ARG A N 4
ATOM 5417 C CA . ARG A 1 71 ? 3.514 1.209 -5.917 1.00 0.00 71 ARG A CA 4
ATOM 5418 C C . ARG A 1 71 ? 4.618 0.349 -5.309 1.00 0.00 71 ARG A C 4
ATOM 5419 O O . ARG A 1 71 ? 5.339 0.789 -4.413 1.00 0.00 71 ARG A O 4
ATOM 5440 N N . ARG A 1 72 ? 4.743 -0.879 -5.801 1.00 0.00 72 ARG A N 4
ATOM 5441 C CA . ARG A 1 72 ? 5.758 -1.801 -5.305 1.00 0.00 72 ARG A CA 4
ATOM 5442 C C . ARG A 1 72 ? 7.157 -1.326 -5.685 1.00 0.00 72 ARG A C 4
ATOM 5443 O O . ARG A 1 72 ? 8.079 -1.358 -4.869 1.00 0.00 72 ARG A O 4
ATOM 5464 N N . CYS A 1 73 ? 7.309 -0.886 -6.930 1.00 0.00 73 CYS A N 4
ATOM 5465 C CA . CYS A 1 73 ? 8.595 -0.406 -7.420 1.00 0.00 73 CYS A CA 4
ATOM 5466 C C . CYS A 1 73 ? 8.613 1.118 -7.497 1.00 0.00 73 CYS A C 4
ATOM 5467 O O . CYS A 1 73 ? 9.627 1.753 -7.210 1.00 0.00 73 CYS A O 4
ATOM 5474 N N . GLY A 1 74 ? 7.481 1.699 -7.886 1.00 0.00 74 GLY A N 4
ATOM 5475 C CA . GLY A 1 74 ? 7.388 3.143 -7.993 1.00 0.00 74 GLY A CA 4
ATOM 5476 C C . GLY A 1 74 ? 7.539 3.630 -9.420 1.00 0.00 74 GLY A C 4
ATOM 5477 O O . GLY A 1 74 ? 8.040 4.728 -9.660 1.00 0.00 74 GLY A O 4
ATOM 5481 N N . GLY A 1 75 ? 7.105 2.810 -10.373 1.00 0.00 75 GLY A N 4
ATOM 5482 C CA . GLY A 1 75 ? 7.205 3.179 -11.773 1.00 0.00 75 GLY A CA 4
ATOM 5483 C C . GLY A 1 75 ? 8.620 3.059 -12.304 1.00 0.00 75 GLY A C 4
ATOM 5484 O O . GLY A 1 75 ? 9.058 3.878 -13.112 1.00 0.00 75 GLY A O 4
ATOM 5488 N N . ARG A 1 76 ? 9.336 2.036 -11.850 1.00 0.00 76 ARG A N 4
ATOM 5489 C CA . ARG A 1 76 ? 10.710 1.813 -12.283 1.00 0.00 76 ARG A CA 4
ATOM 5490 C C . ARG A 1 76 ? 10.852 0.455 -12.964 1.00 0.00 76 ARG A C 4
ATOM 5491 O O . ARG A 1 76 ? 11.640 0.295 -13.895 1.00 0.00 76 ARG A O 4
ATOM 5512 N N . GLY A 1 77 ? 10.083 -0.522 -12.491 1.00 0.00 77 GLY A N 4
ATOM 5513 C CA . GLY A 1 77 ? 10.139 -1.854 -13.066 1.00 0.00 77 GLY A CA 4
ATOM 5514 C C . GLY A 1 77 ? 10.768 -2.864 -12.127 1.00 0.00 77 GLY A C 4
ATOM 5515 O O . GLY A 1 77 ? 10.705 -4.069 -12.369 1.00 0.00 77 GLY A O 4
ATOM 5519 N N . SER A 1 78 ? 11.378 -2.372 -11.054 1.00 0.00 78 SER A N 4
ATOM 5520 C CA . SER A 1 78 ? 12.027 -3.241 -10.078 1.00 0.00 78 SER A CA 4
ATOM 5521 C C . SER A 1 78 ? 12.044 -2.590 -8.698 1.00 0.00 78 SER A C 4
ATOM 5522 O O . SER A 1 78 ? 11.858 -1.380 -8.569 1.00 0.00 78 SER A O 4
ATOM 5530 N N . ILE A 1 79 ? 12.267 -3.402 -7.671 1.00 0.00 79 ILE A N 4
ATOM 5531 C CA . ILE A 1 79 ? 12.309 -2.907 -6.301 1.00 0.00 79 ILE A CA 4
ATOM 5532 C C . ILE A 1 79 ? 13.738 -2.589 -5.875 1.00 0.00 79 ILE A C 4
ATOM 5533 O O . ILE A 1 79 ? 14.625 -3.439 -5.956 1.00 0.00 79 ILE A O 4
ATOM 5549 N N . ILE A 1 80 ? 13.954 -1.359 -5.419 1.00 0.00 80 ILE A N 4
ATOM 5550 C CA . ILE A 1 80 ? 15.275 -0.930 -4.978 1.00 0.00 80 ILE A CA 4
ATOM 5551 C C . ILE A 1 80 ? 15.509 -1.288 -3.514 1.00 0.00 80 ILE A C 4
ATOM 5552 O O . ILE A 1 80 ? 14.982 -0.634 -2.613 1.00 0.00 80 ILE A O 4
ATOM 5568 N N . ILE A 1 81 ? 16.303 -2.328 -3.284 1.00 0.00 81 ILE A N 4
ATOM 5569 C CA . ILE A 1 81 ? 16.608 -2.771 -1.929 1.00 0.00 81 ILE A CA 4
ATOM 5570 C C . ILE A 1 81 ? 17.151 -1.623 -1.085 1.00 0.00 81 ILE A C 4
ATOM 5571 O O . ILE A 1 81 ? 16.825 -1.498 0.095 1.00 0.00 81 ILE A O 4
ATOM 5587 N N . SER A 1 82 ? 17.981 -0.785 -1.699 1.00 0.00 82 SER A N 4
ATOM 5588 C CA . SER A 1 82 ? 18.571 0.353 -1.004 1.00 0.00 82 SER A CA 4
ATOM 5589 C C . SER A 1 82 ? 18.475 1.617 -1.853 1.00 0.00 82 SER A C 4
ATOM 5590 O O . SER A 1 82 ? 19.135 1.756 -2.883 1.00 0.00 82 SER A O 4
ATOM 5598 N N . PRO A 1 83 ? 17.633 2.563 -1.410 1.00 0.00 83 PRO A N 4
ATOM 5599 C CA . PRO A 1 83 ? 17.430 3.834 -2.112 1.00 0.00 83 PRO A CA 4
ATOM 5600 C C . PRO A 1 83 ? 18.651 4.743 -2.030 1.00 0.00 83 PRO A C 4
ATOM 5601 O O . PRO A 1 83 ? 19.383 4.730 -1.039 1.00 0.00 83 PRO A O 4
ATOM 5612 N N . CYS A 1 84 ? 18.866 5.534 -3.076 1.00 0.00 84 CYS A N 4
ATOM 5613 C CA . CYS A 1 84 ? 19.999 6.451 -3.122 1.00 0.00 84 CYS A CA 4
ATOM 5614 C C . CYS A 1 84 ? 20.208 7.125 -1.770 1.00 0.00 84 CYS A C 4
ATOM 5615 O O . CYS A 1 84 ? 19.305 7.158 -0.933 1.00 0.00 84 CYS A O 4
ATOM 5622 N N . VAL A 1 85 ? 21.406 7.663 -1.562 1.00 0.00 85 VAL A N 4
ATOM 5623 C CA . VAL A 1 85 ? 21.735 8.338 -0.312 1.00 0.00 85 VAL A CA 4
ATOM 5624 C C . VAL A 1 85 ? 21.935 9.833 -0.531 1.00 0.00 85 VAL A C 4
ATOM 5625 O O . VAL A 1 85 ? 22.053 10.601 0.424 1.00 0.00 85 VAL A O 4
ATOM 5638 N N . VAL A 1 86 ? 21.973 10.240 -1.796 1.00 0.00 86 VAL A N 4
ATOM 5639 C CA . VAL A 1 86 ? 22.157 11.645 -2.142 1.00 0.00 86 VAL A CA 4
ATOM 5640 C C . VAL A 1 86 ? 20.841 12.283 -2.571 1.00 0.00 86 VAL A C 4
ATOM 5641 O O . VAL A 1 86 ? 20.571 13.443 -2.262 1.00 0.00 86 VAL A O 4
ATOM 5654 N N . CYS A 1 87 ? 20.024 11.516 -3.286 1.00 0.00 87 CYS A N 4
ATOM 5655 C CA . CYS A 1 87 ? 18.735 12.005 -3.759 1.00 0.00 87 CYS A CA 4
ATOM 5656 C C . CYS A 1 87 ? 17.588 11.267 -3.073 1.00 0.00 87 CYS A C 4
ATOM 5657 O O . CYS A 1 87 ? 16.432 11.682 -3.155 1.00 0.00 87 CYS A O 4
ATOM 5664 N N . ARG A 1 88 ? 17.918 10.171 -2.398 1.00 0.00 88 ARG A N 4
ATOM 5665 C CA . ARG A 1 88 ? 16.916 9.374 -1.699 1.00 0.00 88 ARG A CA 4
ATOM 5666 C C . ARG A 1 88 ? 15.837 8.891 -2.663 1.00 0.00 88 ARG A C 4
ATOM 5667 O O . ARG A 1 88 ? 14.644 9.040 -2.400 1.00 0.00 88 ARG A O 4
ATOM 5688 N N . GLY A 1 89 ? 16.264 8.312 -3.781 1.00 0.00 89 GLY A N 4
ATOM 5689 C CA . GLY A 1 89 ? 15.322 7.816 -4.767 1.00 0.00 89 GLY A CA 4
ATOM 5690 C C . GLY A 1 89 ? 14.457 8.918 -5.346 1.00 0.00 89 GLY A C 4
ATOM 5691 O O . GLY A 1 89 ? 13.276 8.708 -5.622 1.00 0.00 89 GLY A O 4
ATOM 5695 N N . ALA A 1 90 ? 15.044 10.095 -5.530 1.00 0.00 90 ALA A N 4
ATOM 5696 C CA . ALA A 1 90 ? 14.319 11.233 -6.081 1.00 0.00 90 ALA A CA 4
ATOM 5697 C C . ALA A 1 90 ? 14.570 11.371 -7.579 1.00 0.00 90 ALA A C 4
ATOM 5698 O O . ALA A 1 90 ? 13.689 11.788 -8.330 1.00 0.00 90 ALA A O 4
ATOM 5705 N N . GLY A 1 91 ? 15.779 11.019 -8.007 1.00 0.00 91 GLY A N 4
ATOM 5706 C CA . GLY A 1 91 ? 16.123 11.112 -9.413 1.00 0.00 91 GLY A CA 4
ATOM 5707 C C . GLY A 1 91 ? 16.847 12.401 -9.749 1.00 0.00 91 GLY A C 4
ATOM 5708 O O . GLY A 1 91 ? 17.372 12.556 -10.851 1.00 0.00 91 GLY A O 4
ATOM 5712 N N . GLN A 1 92 ? 16.872 13.328 -8.798 1.00 0.00 92 GLN A N 4
ATOM 5713 C CA . GLN A 1 92 ? 17.535 14.612 -9.000 1.00 0.00 92 GLN A CA 4
ATOM 5714 C C . GLN A 1 92 ? 18.200 15.089 -7.713 1.00 0.00 92 GLN A C 4
ATOM 5715 O O . GLN A 1 92 ? 17.748 14.772 -6.614 1.00 0.00 92 GLN A O 4
ATOM 5729 N N . ALA A 1 93 ? 19.278 15.854 -7.859 1.00 0.00 93 ALA A N 4
ATOM 5730 C CA . ALA A 1 93 ? 20.004 16.377 -6.709 1.00 0.00 93 ALA A CA 4
ATOM 5731 C C . ALA A 1 93 ? 20.651 17.719 -7.032 1.00 0.00 93 ALA A C 4
ATOM 5732 O O . ALA A 1 93 ? 20.689 18.140 -8.189 1.00 0.00 93 ALA A O 4
ATOM 5739 N N . LYS A 1 94 ? 21.158 18.390 -6.003 1.00 0.00 94 LYS A N 4
ATOM 5740 C CA . LYS A 1 94 ? 21.805 19.685 -6.177 1.00 0.00 94 LYS A CA 4
ATOM 5741 C C . LYS A 1 94 ? 23.190 19.523 -6.793 1.00 0.00 94 LYS A C 4
ATOM 5742 O O . LYS A 1 94 ? 24.111 19.022 -6.149 1.00 0.00 94 LYS A O 4
ATOM 5761 N N . GLN A 1 95 ? 23.331 19.953 -8.043 1.00 0.00 95 GLN A N 4
ATOM 5762 C CA . GLN A 1 95 ? 24.605 19.856 -8.745 1.00 0.00 95 GLN A CA 4
ATOM 5763 C C . GLN A 1 95 ? 25.224 21.236 -8.943 1.00 0.00 95 GLN A C 4
ATOM 5764 O O . GLN A 1 95 ? 24.979 21.899 -9.951 1.00 0.00 95 GLN A O 4
ATOM 5778 N N . LYS A 1 96 ? 26.027 21.664 -7.975 1.00 0.00 96 LYS A N 4
ATOM 5779 C CA . LYS A 1 96 ? 26.682 22.964 -8.042 1.00 0.00 96 LYS A CA 4
ATOM 5780 C C . LYS A 1 96 ? 27.227 23.228 -9.442 1.00 0.00 96 LYS A C 4
ATOM 5781 O O . LYS A 1 96 ? 27.682 22.310 -10.126 1.00 0.00 96 LYS A O 4
ATOM 5800 N N . LYS A 1 97 ? 27.179 24.487 -9.864 1.00 0.00 97 LYS A N 4
ATOM 5801 C CA . LYS A 1 97 ? 27.669 24.872 -11.182 1.00 0.00 97 LYS A CA 4
ATOM 5802 C C . LYS A 1 97 ? 29.182 25.068 -11.163 1.00 0.00 97 LYS A C 4
ATOM 5803 O O . LYS A 1 97 ? 29.713 25.800 -10.328 1.00 0.00 97 LYS A O 4
ATOM 5822 N N . ARG A 1 98 ? 29.871 24.409 -12.089 1.00 0.00 98 ARG A N 4
ATOM 5823 C CA . ARG A 1 98 ? 31.322 24.511 -12.179 1.00 0.00 98 ARG A CA 4
ATOM 5824 C C . ARG A 1 98 ? 31.764 25.971 -12.201 1.00 0.00 98 ARG A C 4
ATOM 5825 O O . ARG A 1 98 ? 32.432 26.441 -11.280 1.00 0.00 98 ARG A O 4
ATOM 5846 N N . SER A 1 99 ? 31.387 26.682 -13.258 1.00 0.00 99 SER A N 4
ATOM 5847 C CA . SER A 1 99 ? 31.749 28.088 -13.402 1.00 0.00 99 SER A CA 4
ATOM 5848 C C . SER A 1 99 ? 31.347 28.882 -12.162 1.00 0.00 99 SER A C 4
ATOM 5849 O O . SER A 1 99 ? 32.197 29.424 -11.457 1.00 0.00 99 SER A O 4
ATOM 5857 N N . GLY A 1 100 ? 30.044 28.945 -11.904 1.00 0.00 100 GLY A N 4
ATOM 5858 C CA . GLY A 1 100 ? 29.552 29.674 -10.750 1.00 0.00 100 GLY A CA 4
ATOM 5859 C C . GLY A 1 100 ? 28.106 29.346 -10.431 1.00 0.00 100 GLY A C 4
ATOM 5860 O O . GLY A 1 100 ? 27.267 29.212 -11.321 1.00 0.00 100 GLY A O 4
ATOM 5864 N N . PRO A 1 101 ? 27.799 29.210 -9.132 1.00 0.00 101 PRO A N 4
ATOM 5865 C CA . PRO A 1 101 ? 26.446 28.893 -8.668 1.00 0.00 101 PRO A CA 4
ATOM 5866 C C . PRO A 1 101 ? 25.475 30.050 -8.877 1.00 0.00 101 PRO A C 4
ATOM 5867 O O . PRO A 1 101 ? 25.860 31.217 -8.804 1.00 0.00 101 PRO A O 4
ATOM 5878 N N . SER A 1 102 ? 24.214 29.720 -9.138 1.00 0.00 102 SER A N 4
ATOM 5879 C CA . SER A 1 102 ? 23.189 30.732 -9.361 1.00 0.00 102 SER A CA 4
ATOM 5880 C C . SER A 1 102 ? 22.871 31.478 -8.068 1.00 0.00 102 SER A C 4
ATOM 5881 O O . SER A 1 102 ? 21.910 31.152 -7.371 1.00 0.00 102 SER A O 4
ATOM 5889 N N . SER A 1 103 ? 23.686 32.480 -7.755 1.00 0.00 103 SER A N 4
ATOM 5890 C CA . SER A 1 103 ? 23.495 33.270 -6.544 1.00 0.00 103 SER A CA 4
ATOM 5891 C C . SER A 1 103 ? 24.352 34.533 -6.579 1.00 0.00 103 SER A C 4
ATOM 5892 O O . SER A 1 103 ? 25.283 34.643 -7.376 1.00 0.00 103 SER A O 4
ATOM 5900 N N . GLY A 1 104 ? 24.028 35.484 -5.709 1.00 0.00 104 GLY A N 4
ATOM 5901 C CA . GLY A 1 104 ? 24.777 36.727 -5.656 1.00 0.00 104 GLY A CA 4
ATOM 5902 C C . GLY A 1 104 ? 24.330 37.718 -6.712 1.00 0.00 104 GLY A C 4
ATOM 5903 O O . GLY A 1 104 ? 25.028 38.704 -6.940 1.00 0.00 104 GLY A O 4
ATOM 5909 N N . GLY A 1 1 ? 34.866 81.471 27.730 1.00 0.00 1 GLY A N 5
ATOM 5910 C CA . GLY A 1 1 ? 33.843 80.472 27.482 1.00 0.00 1 GLY A CA 5
ATOM 5911 C C . GLY A 1 1 ? 34.363 79.058 27.645 1.00 0.00 1 GLY A C 5
ATOM 5912 O O . GLY A 1 1 ? 35.362 78.831 28.327 1.00 0.00 1 GLY A O 5
ATOM 5916 N N . SER A 1 2 ? 33.682 78.103 27.018 1.00 0.00 2 SER A N 5
ATOM 5917 C CA . SER A 1 2 ? 34.078 76.702 27.101 1.00 0.00 2 SER A CA 5
ATOM 5918 C C . SER A 1 2 ? 33.471 75.898 25.956 1.00 0.00 2 SER A C 5
ATOM 5919 O O . SER A 1 2 ? 32.543 76.352 25.287 1.00 0.00 2 SER A O 5
ATOM 5927 N N . SER A 1 3 ? 34.003 74.699 25.736 1.00 0.00 3 SER A N 5
ATOM 5928 C CA . SER A 1 3 ? 33.517 73.832 24.669 1.00 0.00 3 SER A CA 5
ATOM 5929 C C . SER A 1 3 ? 33.760 72.364 25.009 1.00 0.00 3 SER A C 5
ATOM 5930 O O . SER A 1 3 ? 34.799 72.008 25.564 1.00 0.00 3 SER A O 5
ATOM 5938 N N . GLY A 1 4 ? 32.793 71.517 24.672 1.00 0.00 4 GLY A N 5
ATOM 5939 C CA . GLY A 1 4 ? 32.919 70.098 24.949 1.00 0.00 4 GLY A CA 5
ATOM 5940 C C . GLY A 1 4 ? 33.225 69.289 23.704 1.00 0.00 4 GLY A C 5
ATOM 5941 O O . GLY A 1 4 ? 33.781 69.811 22.738 1.00 0.00 4 GLY A O 5
ATOM 5945 N N . SER A 1 5 ? 32.863 68.011 23.727 1.00 0.00 5 SER A N 5
ATOM 5946 C CA . SER A 1 5 ? 33.107 67.126 22.593 1.00 0.00 5 SER A CA 5
ATOM 5947 C C . SER A 1 5 ? 32.448 65.768 22.812 1.00 0.00 5 SER A C 5
ATOM 5948 O O . SER A 1 5 ? 32.081 65.417 23.933 1.00 0.00 5 SER A O 5
ATOM 5956 N N . SER A 1 6 ? 32.300 65.008 21.732 1.00 0.00 6 SER A N 5
ATOM 5957 C CA . SER A 1 6 ? 31.682 63.690 21.803 1.00 0.00 6 SER A CA 5
ATOM 5958 C C . SER A 1 6 ? 32.300 62.743 20.778 1.00 0.00 6 SER A C 5
ATOM 5959 O O . SER A 1 6 ? 33.154 63.140 19.987 1.00 0.00 6 SER A O 5
ATOM 5967 N N . GLY A 1 7 ? 31.860 61.489 20.799 1.00 0.00 7 GLY A N 5
ATOM 5968 C CA . GLY A 1 7 ? 32.379 60.505 19.868 1.00 0.00 7 GLY A CA 5
ATOM 5969 C C . GLY A 1 7 ? 31.351 59.454 19.501 1.00 0.00 7 GLY A C 5
ATOM 5970 O O . GLY A 1 7 ? 30.211 59.503 19.964 1.00 0.00 7 GLY A O 5
ATOM 5974 N N . MET A 1 8 ? 31.752 58.501 18.665 1.00 0.00 8 MET A N 5
ATOM 5975 C CA . MET A 1 8 ? 30.855 57.434 18.236 1.00 0.00 8 MET A CA 5
ATOM 5976 C C . MET A 1 8 ? 31.606 56.391 17.415 1.00 0.00 8 MET A C 5
ATOM 5977 O O . MET A 1 8 ? 32.764 56.592 17.049 1.00 0.00 8 MET A O 5
ATOM 5991 N N . GLU A 1 9 ? 30.940 55.276 17.130 1.00 0.00 9 GLU A N 5
ATOM 5992 C CA . GLU A 1 9 ? 31.546 54.202 16.353 1.00 0.00 9 GLU A CA 5
ATOM 5993 C C . GLU A 1 9 ? 30.531 53.100 16.063 1.00 0.00 9 GLU A C 5
ATOM 5994 O O . GLU A 1 9 ? 29.637 52.836 16.869 1.00 0.00 9 GLU A O 5
ATOM 6006 N N . LEU A 1 10 ? 30.674 52.461 14.907 1.00 0.00 10 LEU A N 5
ATOM 6007 C CA . LEU A 1 10 ? 29.769 51.388 14.509 1.00 0.00 10 LEU A CA 5
ATOM 6008 C C . LEU A 1 10 ? 30.272 50.692 13.249 1.00 0.00 10 LEU A C 5
ATOM 6009 O O . LEU A 1 10 ? 30.613 51.342 12.260 1.00 0.00 10 LEU A O 5
ATOM 6025 N N . THR A 1 11 ? 30.315 49.363 13.289 1.00 0.00 11 THR A N 5
ATOM 6026 C CA . THR A 1 11 ? 30.775 48.578 12.151 1.00 0.00 11 THR A CA 5
ATOM 6027 C C . THR A 1 11 ? 30.341 47.122 12.276 1.00 0.00 11 THR A C 5
ATOM 6028 O O . THR A 1 11 ? 30.208 46.596 13.382 1.00 0.00 11 THR A O 5
ATOM 6039 N N . PHE A 1 12 ? 30.122 46.474 11.137 1.00 0.00 12 PHE A N 5
ATOM 6040 C CA . PHE A 1 12 ? 29.703 45.078 11.119 1.00 0.00 12 PHE A CA 5
ATOM 6041 C C . PHE A 1 12 ? 29.682 44.534 9.694 1.00 0.00 12 PHE A C 5
ATOM 6042 O O . PHE A 1 12 ? 29.323 45.242 8.754 1.00 0.00 12 PHE A O 5
ATOM 6059 N N . ASN A 1 13 ? 30.069 43.272 9.542 1.00 0.00 13 ASN A N 5
ATOM 6060 C CA . ASN A 1 13 ? 30.095 42.633 8.232 1.00 0.00 13 ASN A CA 5
ATOM 6061 C C . ASN A 1 13 ? 30.301 41.127 8.365 1.00 0.00 13 ASN A C 5
ATOM 6062 O O . ASN A 1 13 ? 31.305 40.675 8.913 1.00 0.00 13 ASN A O 5
ATOM 6073 N N . GLN A 1 14 ? 29.343 40.357 7.858 1.00 0.00 14 GLN A N 5
ATOM 6074 C CA . GLN A 1 14 ? 29.420 38.902 7.921 1.00 0.00 14 GLN A CA 5
ATOM 6075 C C . GLN A 1 14 ? 28.812 38.271 6.673 1.00 0.00 14 GLN A C 5
ATOM 6076 O O . GLN A 1 14 ? 28.276 38.967 5.811 1.00 0.00 14 GLN A O 5
ATOM 6090 N N . ALA A 1 15 ? 28.901 36.948 6.582 1.00 0.00 15 ALA A N 5
ATOM 6091 C CA . ALA A 1 15 ? 28.358 36.222 5.440 1.00 0.00 15 ALA A CA 5
ATOM 6092 C C . ALA A 1 15 ? 28.437 34.715 5.659 1.00 0.00 15 ALA A C 5
ATOM 6093 O O . ALA A 1 15 ? 29.515 34.167 5.888 1.00 0.00 15 ALA A O 5
ATOM 6100 N N . ALA A 1 16 ? 27.288 34.051 5.589 1.00 0.00 16 ALA A N 5
ATOM 6101 C CA . ALA A 1 16 ? 27.228 32.607 5.778 1.00 0.00 16 ALA A CA 5
ATOM 6102 C C . ALA A 1 16 ? 25.889 32.047 5.310 1.00 0.00 16 ALA A C 5
ATOM 6103 O O . ALA A 1 16 ? 24.914 32.784 5.163 1.00 0.00 16 ALA A O 5
ATOM 6110 N N . LYS A 1 17 ? 25.848 30.740 5.078 1.00 0.00 17 LYS A N 5
ATOM 6111 C CA . LYS A 1 17 ? 24.629 30.080 4.627 1.00 0.00 17 LYS A CA 5
ATOM 6112 C C . LYS A 1 17 ? 24.284 28.899 5.529 1.00 0.00 17 LYS A C 5
ATOM 6113 O O . LYS A 1 17 ? 24.976 27.882 5.528 1.00 0.00 17 LYS A O 5
ATOM 6132 N N . GLY A 1 18 ? 23.207 29.041 6.297 1.00 0.00 18 GLY A N 5
ATOM 6133 C CA . GLY A 1 18 ? 22.789 27.977 7.191 1.00 0.00 18 GLY A CA 5
ATOM 6134 C C . GLY A 1 18 ? 21.363 28.153 7.674 1.00 0.00 18 GLY A C 5
ATOM 6135 O O . GLY A 1 18 ? 21.118 28.819 8.680 1.00 0.00 18 GLY A O 5
ATOM 6139 N N . VAL A 1 19 ? 20.419 27.555 6.955 1.00 0.00 19 VAL A N 5
ATOM 6140 C CA . VAL A 1 19 ? 19.009 27.649 7.315 1.00 0.00 19 VAL A CA 5
ATOM 6141 C C . VAL A 1 19 ? 18.279 26.343 7.024 1.00 0.00 19 VAL A C 5
ATOM 6142 O O . VAL A 1 19 ? 18.785 25.485 6.302 1.00 0.00 19 VAL A O 5
ATOM 6155 N N . ASN A 1 20 ? 17.085 26.199 7.590 1.00 0.00 20 ASN A N 5
ATOM 6156 C CA . ASN A 1 20 ? 16.285 24.997 7.392 1.00 0.00 20 ASN A CA 5
ATOM 6157 C C . ASN A 1 20 ? 15.177 25.243 6.371 1.00 0.00 20 ASN A C 5
ATOM 6158 O O . ASN A 1 20 ? 14.935 24.418 5.491 1.00 0.00 20 ASN A O 5
ATOM 6169 N N . LYS A 1 21 ? 14.508 26.384 6.496 1.00 0.00 21 LYS A N 5
ATOM 6170 C CA . LYS A 1 21 ? 13.428 26.742 5.585 1.00 0.00 21 LYS A CA 5
ATOM 6171 C C . LYS A 1 21 ? 13.843 26.519 4.134 1.00 0.00 21 LYS A C 5
ATOM 6172 O O . LYS A 1 21 ? 15.013 26.269 3.846 1.00 0.00 21 LYS A O 5
ATOM 6191 N N . GLU A 1 22 ? 12.878 26.612 3.226 1.00 0.00 22 GLU A N 5
ATOM 6192 C CA . GLU A 1 22 ? 13.145 26.421 1.805 1.00 0.00 22 GLU A CA 5
ATOM 6193 C C . GLU A 1 22 ? 12.916 27.715 1.029 1.00 0.00 22 GLU A C 5
ATOM 6194 O O . GLU A 1 22 ? 12.143 28.576 1.450 1.00 0.00 22 GLU A O 5
ATOM 6206 N N . PHE A 1 23 ? 13.595 27.846 -0.106 1.00 0.00 23 PHE A N 5
ATOM 6207 C CA . PHE A 1 23 ? 13.468 29.035 -0.940 1.00 0.00 23 PHE A CA 5
ATOM 6208 C C . PHE A 1 23 ? 13.194 28.654 -2.392 1.00 0.00 23 PHE A C 5
ATOM 6209 O O . PHE A 1 23 ? 13.215 27.476 -2.752 1.00 0.00 23 PHE A O 5
ATOM 6226 N N . THR A 1 24 ? 12.936 29.659 -3.223 1.00 0.00 24 THR A N 5
ATOM 6227 C CA . THR A 1 24 ? 12.657 29.431 -4.635 1.00 0.00 24 THR A CA 5
ATOM 6228 C C . THR A 1 24 ? 13.480 28.268 -5.178 1.00 0.00 24 THR A C 5
ATOM 6229 O O . THR A 1 24 ? 14.686 28.187 -4.947 1.00 0.00 24 THR A O 5
ATOM 6240 N N . VAL A 1 25 ? 12.820 27.369 -5.902 1.00 0.00 25 VAL A N 5
ATOM 6241 C CA . VAL A 1 25 ? 13.492 26.211 -6.479 1.00 0.00 25 VAL A CA 5
ATOM 6242 C C . VAL A 1 25 ? 14.900 26.567 -6.942 1.00 0.00 25 VAL A C 5
ATOM 6243 O O . VAL A 1 25 ? 15.126 27.633 -7.512 1.00 0.00 25 VAL A O 5
ATOM 6256 N N . ASN A 1 26 ? 15.844 25.665 -6.694 1.00 0.00 26 ASN A N 5
ATOM 6257 C CA . ASN A 1 26 ? 17.232 25.883 -7.085 1.00 0.00 26 ASN A CA 5
ATOM 6258 C C . ASN A 1 26 ? 17.646 24.912 -8.187 1.00 0.00 26 ASN A C 5
ATOM 6259 O O . ASN A 1 26 ? 16.911 23.979 -8.514 1.00 0.00 26 ASN A O 5
ATOM 6270 N N . ILE A 1 27 ? 18.825 25.139 -8.755 1.00 0.00 27 ILE A N 5
ATOM 6271 C CA . ILE A 1 27 ? 19.337 24.283 -9.818 1.00 0.00 27 ILE A CA 5
ATOM 6272 C C . ILE A 1 27 ? 18.904 22.835 -9.615 1.00 0.00 27 ILE A C 5
ATOM 6273 O O . ILE A 1 27 ? 19.022 22.289 -8.518 1.00 0.00 27 ILE A O 5
ATOM 6289 N N . MET A 1 28 ? 18.404 22.218 -10.681 1.00 0.00 28 MET A N 5
ATOM 6290 C CA . MET A 1 28 ? 17.956 20.832 -10.620 1.00 0.00 28 MET A CA 5
ATOM 6291 C C . MET A 1 28 ? 18.576 20.010 -11.746 1.00 0.00 28 MET A C 5
ATOM 6292 O O . MET A 1 28 ? 18.322 20.263 -12.924 1.00 0.00 28 MET A O 5
ATOM 6306 N N . ASP A 1 29 ? 19.390 19.028 -11.376 1.00 0.00 29 ASP A N 5
ATOM 6307 C CA . ASP A 1 29 ? 20.046 18.169 -12.355 1.00 0.00 29 ASP A CA 5
ATOM 6308 C C . ASP A 1 29 ? 19.886 16.698 -11.982 1.00 0.00 29 ASP A C 5
ATOM 6309 O O . ASP A 1 29 ? 19.343 16.370 -10.927 1.00 0.00 29 ASP A O 5
ATOM 6318 N N . THR A 1 30 ? 20.363 15.816 -12.855 1.00 0.00 30 THR A N 5
ATOM 6319 C CA . THR A 1 30 ? 20.271 14.381 -12.619 1.00 0.00 30 THR A CA 5
ATOM 6320 C C . THR A 1 30 ? 21.337 13.917 -11.633 1.00 0.00 30 THR A C 5
ATOM 6321 O O . THR A 1 30 ? 22.491 14.340 -11.706 1.00 0.00 30 THR A O 5
ATOM 6332 N N . CYS A 1 31 ? 20.944 13.044 -10.711 1.00 0.00 31 CYS A N 5
ATOM 6333 C CA . CYS A 1 31 ? 21.866 12.521 -9.710 1.00 0.00 31 CYS A CA 5
ATOM 6334 C C . CYS A 1 31 ? 23.143 12.001 -10.365 1.00 0.00 31 CYS A C 5
ATOM 6335 O O . CYS A 1 31 ? 23.176 11.751 -11.570 1.00 0.00 31 CYS A O 5
ATOM 6342 N N . GLU A 1 32 ? 24.190 11.841 -9.563 1.00 0.00 32 GLU A N 5
ATOM 6343 C CA . GLU A 1 32 ? 25.469 11.352 -10.065 1.00 0.00 32 GLU A CA 5
ATOM 6344 C C . GLU A 1 32 ? 25.825 10.010 -9.431 1.00 0.00 32 GLU A C 5
ATOM 6345 O O . GLU A 1 32 ? 26.488 9.177 -10.048 1.00 0.00 32 GLU A O 5
ATOM 6357 N N . ARG A 1 33 ? 25.379 9.809 -8.195 1.00 0.00 33 ARG A N 5
ATOM 6358 C CA . ARG A 1 33 ? 25.651 8.570 -7.477 1.00 0.00 33 ARG A CA 5
ATOM 6359 C C . ARG A 1 33 ? 24.867 7.408 -8.080 1.00 0.00 33 ARG A C 5
ATOM 6360 O O . ARG A 1 33 ? 25.380 6.295 -8.200 1.00 0.00 33 ARG A O 5
ATOM 6381 N N . CYS A 1 34 ? 23.622 7.674 -8.458 1.00 0.00 34 CYS A N 5
ATOM 6382 C CA . CYS A 1 34 ? 22.766 6.652 -9.048 1.00 0.00 34 CYS A CA 5
ATOM 6383 C C . CYS A 1 34 ? 22.562 6.907 -10.538 1.00 0.00 34 CYS A C 5
ATOM 6384 O O . CYS A 1 34 ? 22.046 6.054 -11.259 1.00 0.00 34 CYS A O 5
ATOM 6391 N N . ASN A 1 35 ? 22.972 8.087 -10.993 1.00 0.00 35 ASN A N 5
ATOM 6392 C CA . ASN A 1 35 ? 22.835 8.454 -12.397 1.00 0.00 35 ASN A CA 5
ATOM 6393 C C . ASN A 1 35 ? 21.366 8.503 -12.805 1.00 0.00 35 ASN A C 5
ATOM 6394 O O . ASN A 1 35 ? 21.004 8.100 -13.910 1.00 0.00 35 ASN A O 5
ATOM 6405 N N . GLY A 1 36 ? 20.523 8.999 -11.905 1.00 0.00 36 GLY A N 5
ATOM 6406 C CA . GLY A 1 36 ? 19.103 9.092 -12.190 1.00 0.00 36 GLY A CA 5
ATOM 6407 C C . GLY A 1 36 ? 18.412 7.744 -12.139 1.00 0.00 36 GLY A C 5
ATOM 6408 O O . GLY A 1 36 ? 17.431 7.512 -12.846 1.00 0.00 36 GLY A O 5
ATOM 6412 N N . LYS A 1 37 ? 18.925 6.850 -11.300 1.00 0.00 37 LYS A N 5
ATOM 6413 C CA . LYS A 1 37 ? 18.352 5.516 -11.158 1.00 0.00 37 LYS A CA 5
ATOM 6414 C C . LYS A 1 37 ? 17.481 5.428 -9.909 1.00 0.00 37 LYS A C 5
ATOM 6415 O O . LYS A 1 37 ? 16.324 5.015 -9.974 1.00 0.00 37 LYS A O 5
ATOM 6434 N N . GLY A 1 38 ? 18.046 5.821 -8.771 1.00 0.00 38 GLY A N 5
ATOM 6435 C CA . GLY A 1 38 ? 17.306 5.779 -7.523 1.00 0.00 38 GLY A CA 5
ATOM 6436 C C . GLY A 1 38 ? 17.812 4.702 -6.584 1.00 0.00 38 GLY A C 5
ATOM 6437 O O . GLY A 1 38 ? 17.078 4.228 -5.719 1.00 0.00 38 GLY A O 5
ATOM 6441 N N . ASN A 1 39 ? 19.072 4.313 -6.757 1.00 0.00 39 ASN A N 5
ATOM 6442 C CA . ASN A 1 39 ? 19.675 3.282 -5.919 1.00 0.00 39 ASN A CA 5
ATOM 6443 C C . ASN A 1 39 ? 21.195 3.415 -5.903 1.00 0.00 39 ASN A C 5
ATOM 6444 O O . ASN A 1 39 ? 21.786 4.001 -6.809 1.00 0.00 39 ASN A O 5
ATOM 6455 N N . GLU A 1 40 ? 21.820 2.867 -4.866 1.00 0.00 40 GLU A N 5
ATOM 6456 C CA . GLU A 1 40 ? 23.271 2.925 -4.732 1.00 0.00 40 GLU A CA 5
ATOM 6457 C C . GLU A 1 40 ? 23.953 2.184 -5.878 1.00 0.00 40 GLU A C 5
ATOM 6458 O O . GLU A 1 40 ? 23.500 1.130 -6.327 1.00 0.00 40 GLU A O 5
ATOM 6470 N N . PRO A 1 41 ? 25.069 2.747 -6.365 1.00 0.00 41 PRO A N 5
ATOM 6471 C CA . PRO A 1 41 ? 25.838 2.157 -7.465 1.00 0.00 41 PRO A CA 5
ATOM 6472 C C . PRO A 1 41 ? 26.549 0.872 -7.052 1.00 0.00 41 PRO A C 5
ATOM 6473 O O . PRO A 1 41 ? 27.372 0.341 -7.795 1.00 0.00 41 PRO A O 5
ATOM 6484 N N . GLY A 1 42 ? 26.223 0.378 -5.862 1.00 0.00 42 GLY A N 5
ATOM 6485 C CA . GLY A 1 42 ? 26.840 -0.841 -5.371 1.00 0.00 42 GLY A CA 5
ATOM 6486 C C . GLY A 1 42 ? 25.831 -1.799 -4.768 1.00 0.00 42 GLY A C 5
ATOM 6487 O O . GLY A 1 42 ? 26.197 -2.718 -4.035 1.00 0.00 42 GLY A O 5
ATOM 6491 N N . THR A 1 43 ? 24.556 -1.584 -5.075 1.00 0.00 43 THR A N 5
ATOM 6492 C CA . THR A 1 43 ? 23.491 -2.433 -4.557 1.00 0.00 43 THR A CA 5
ATOM 6493 C C . THR A 1 43 ? 22.863 -3.267 -5.667 1.00 0.00 43 THR A C 5
ATOM 6494 O O . THR A 1 43 ? 23.183 -3.096 -6.844 1.00 0.00 43 THR A O 5
ATOM 6505 N N . LYS A 1 44 ? 21.965 -4.170 -5.287 1.00 0.00 44 LYS A N 5
ATOM 6506 C CA . LYS A 1 44 ? 21.289 -5.030 -6.250 1.00 0.00 44 LYS A CA 5
ATOM 6507 C C . LYS A 1 44 ? 19.816 -4.653 -6.377 1.00 0.00 44 LYS A C 5
ATOM 6508 O O . LYS A 1 44 ? 19.257 -3.993 -5.502 1.00 0.00 44 LYS A O 5
ATOM 6527 N N . VAL A 1 45 ? 19.193 -5.079 -7.471 1.00 0.00 45 VAL A N 5
ATOM 6528 C CA . VAL A 1 45 ? 17.785 -4.788 -7.711 1.00 0.00 45 VAL A CA 5
ATOM 6529 C C . VAL A 1 45 ? 17.038 -6.033 -8.176 1.00 0.00 45 VAL A C 5
ATOM 6530 O O . VAL A 1 45 ? 17.582 -6.856 -8.912 1.00 0.00 45 VAL A O 5
ATOM 6543 N N . GLN A 1 46 ? 15.789 -6.164 -7.742 1.00 0.00 46 GLN A N 5
ATOM 6544 C CA . GLN A 1 46 ? 14.967 -7.310 -8.114 1.00 0.00 46 GLN A CA 5
ATOM 6545 C C . GLN A 1 46 ? 13.838 -6.889 -9.049 1.00 0.00 46 GLN A C 5
ATOM 6546 O O . GLN A 1 46 ? 13.176 -5.876 -8.823 1.00 0.00 46 GLN A O 5
ATOM 6560 N N . HIS A 1 47 ? 13.624 -7.674 -10.100 1.00 0.00 47 HIS A N 5
ATOM 6561 C CA . HIS A 1 47 ? 12.575 -7.383 -11.070 1.00 0.00 47 HIS A CA 5
ATOM 6562 C C . HIS A 1 47 ? 11.210 -7.320 -10.392 1.00 0.00 47 HIS A C 5
ATOM 6563 O O . HIS A 1 47 ? 10.846 -8.210 -9.622 1.00 0.00 47 HIS A O 5
ATOM 6577 N N . CYS A 1 48 ? 10.458 -6.263 -10.681 1.00 0.00 48 CYS A N 5
ATOM 6578 C CA . CYS A 1 48 ? 9.134 -6.082 -10.098 1.00 0.00 48 CYS A CA 5
ATOM 6579 C C . CYS A 1 48 ? 8.077 -6.823 -10.911 1.00 0.00 48 CYS A C 5
ATOM 6580 O O . CYS A 1 48 ? 8.216 -6.994 -12.123 1.00 0.00 48 CYS A O 5
ATOM 6587 N N . HIS A 1 49 ? 7.019 -7.261 -10.236 1.00 0.00 49 HIS A N 5
ATOM 6588 C CA . HIS A 1 49 ? 5.936 -7.983 -10.896 1.00 0.00 49 HIS A CA 5
ATOM 6589 C C . HIS A 1 49 ? 4.736 -7.070 -11.127 1.00 0.00 49 HIS A C 5
ATOM 6590 O O . HIS A 1 49 ? 4.172 -7.035 -12.221 1.00 0.00 49 HIS A O 5
ATOM 6604 N N . TYR A 1 50 ? 4.351 -6.334 -10.091 1.00 0.00 50 TYR A N 5
ATOM 6605 C CA . TYR A 1 50 ? 3.216 -5.423 -10.180 1.00 0.00 50 TYR A CA 5
ATOM 6606 C C . TYR A 1 50 ? 3.132 -4.791 -11.566 1.00 0.00 50 TYR A C 5
ATOM 6607 O O . TYR A 1 50 ? 2.127 -4.927 -12.264 1.00 0.00 50 TYR A O 5
ATOM 6625 N N . CYS A 1 51 ? 4.197 -4.099 -11.958 1.00 0.00 51 CYS A N 5
ATOM 6626 C CA . CYS A 1 51 ? 4.247 -3.445 -13.260 1.00 0.00 51 CYS A CA 5
ATOM 6627 C C . CYS A 1 51 ? 4.997 -4.305 -14.273 1.00 0.00 51 CYS A C 5
ATOM 6628 O O . CYS A 1 51 ? 4.634 -4.359 -15.447 1.00 0.00 51 CYS A O 5
ATOM 6635 N N . GLY A 1 52 ? 6.045 -4.978 -13.808 1.00 0.00 52 GLY A N 5
ATOM 6636 C CA . GLY A 1 52 ? 6.830 -5.827 -14.686 1.00 0.00 52 GLY A CA 5
ATOM 6637 C C . GLY A 1 52 ? 7.886 -5.053 -15.450 1.00 0.00 52 GLY A C 5
ATOM 6638 O O . GLY A 1 52 ? 8.357 -5.498 -16.495 1.00 0.00 52 GLY A O 5
ATOM 6642 N N . GLY A 1 53 ? 8.258 -3.888 -14.927 1.00 0.00 53 GLY A N 5
ATOM 6643 C CA . GLY A 1 53 ? 9.261 -3.069 -15.581 1.00 0.00 53 GLY A CA 5
ATOM 6644 C C . GLY A 1 53 ? 8.652 -1.924 -16.367 1.00 0.00 53 GLY A C 5
ATOM 6645 O O . GLY A 1 53 ? 9.107 -1.606 -17.465 1.00 0.00 53 GLY A O 5
ATOM 6649 N N . SER A 1 54 ? 7.619 -1.305 -15.804 1.00 0.00 54 SER A N 5
ATOM 6650 C CA . SER A 1 54 ? 6.943 -0.193 -16.462 1.00 0.00 54 SER A CA 5
ATOM 6651 C C . SER A 1 54 ? 6.759 0.976 -15.500 1.00 0.00 54 SER A C 5
ATOM 6652 O O . SER A 1 54 ? 6.841 2.138 -15.894 1.00 0.00 54 SER A O 5
ATOM 6660 N N . GLY A 1 55 ? 6.508 0.659 -14.233 1.00 0.00 55 GLY A N 5
ATOM 6661 C CA . GLY A 1 55 ? 6.315 1.693 -13.233 1.00 0.00 55 GLY A CA 5
ATOM 6662 C C . GLY A 1 55 ? 4.863 2.109 -13.102 1.00 0.00 55 GLY A C 5
ATOM 6663 O O . GLY A 1 55 ? 4.568 3.255 -12.765 1.00 0.00 55 GLY A O 5
ATOM 6667 N N . MET A 1 56 ? 3.955 1.177 -13.371 1.00 0.00 56 MET A N 5
ATOM 6668 C CA . MET A 1 56 ? 2.526 1.454 -13.282 1.00 0.00 56 MET A CA 5
ATOM 6669 C C . MET A 1 56 ? 1.754 0.202 -12.880 1.00 0.00 56 MET A C 5
ATOM 6670 O O . MET A 1 56 ? 2.009 -0.887 -13.393 1.00 0.00 56 MET A O 5
ATOM 6684 N N . GLU A 1 57 ? 0.808 0.365 -11.959 1.00 0.00 57 GLU A N 5
ATOM 6685 C CA . GLU A 1 57 ? 0.000 -0.754 -11.489 1.00 0.00 57 GLU A CA 5
ATOM 6686 C C . GLU A 1 57 ? -1.388 -0.726 -12.122 1.00 0.00 57 GLU A C 5
ATOM 6687 O O . GLU A 1 57 ? -1.893 0.334 -12.494 1.00 0.00 57 GLU A O 5
ATOM 6699 N N . THR A 1 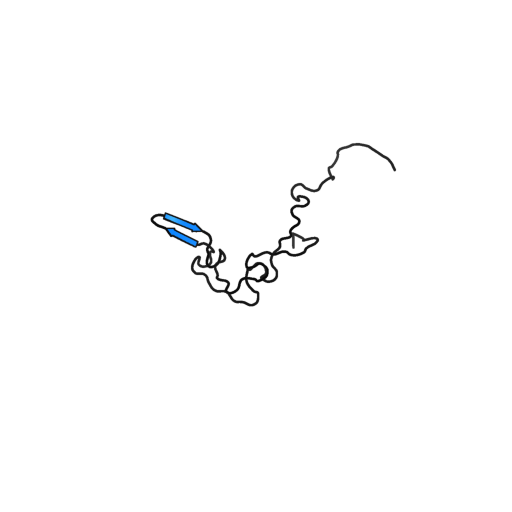58 ? -2.001 -1.900 -12.243 1.00 0.00 58 THR A N 5
ATOM 6700 C CA . THR A 1 58 ? -3.329 -2.012 -12.832 1.00 0.00 58 THR A CA 5
ATOM 6701 C C . THR A 1 58 ? -4.331 -2.569 -11.828 1.00 0.00 58 THR A C 5
ATOM 6702 O O . THR A 1 58 ? -4.095 -3.610 -11.214 1.00 0.00 58 THR A O 5
ATOM 6713 N N . ILE A 1 59 ? -5.450 -1.871 -11.665 1.00 0.00 59 ILE A N 5
ATOM 6714 C CA . ILE A 1 59 ? -6.488 -2.298 -10.736 1.00 0.00 59 ILE A CA 5
ATOM 6715 C C . ILE A 1 59 ? -7.701 -2.845 -11.481 1.00 0.00 59 ILE A C 5
ATOM 6716 O O . ILE A 1 59 ? -8.571 -2.089 -11.911 1.00 0.00 59 ILE A O 5
ATOM 6732 N N . ASN A 1 60 ? -7.753 -4.165 -11.629 1.00 0.00 60 ASN A N 5
ATOM 6733 C CA . ASN A 1 60 ? -8.860 -4.814 -12.321 1.00 0.00 60 ASN A CA 5
ATOM 6734 C C . ASN A 1 60 ? -10.064 -4.968 -11.396 1.00 0.00 60 ASN A C 5
ATOM 6735 O O . ASN A 1 60 ? -10.094 -5.851 -10.539 1.00 0.00 60 ASN A O 5
ATOM 6746 N N . THR A 1 61 ? -11.057 -4.102 -11.577 1.00 0.00 61 THR A N 5
ATOM 6747 C CA . THR A 1 61 ? -12.263 -4.140 -10.759 1.00 0.00 61 THR A CA 5
ATOM 6748 C C . THR A 1 61 ? -13.514 -4.195 -11.628 1.00 0.00 61 THR A C 5
ATOM 6749 O O . THR A 1 61 ? -13.821 -3.249 -12.352 1.00 0.00 61 THR A O 5
ATOM 6760 N N . GLY A 1 62 ? -14.234 -5.311 -11.551 1.00 0.00 62 GLY A N 5
ATOM 6761 C CA . GLY A 1 62 ? -15.445 -5.468 -12.336 1.00 0.00 62 GLY A CA 5
ATOM 6762 C C . GLY A 1 62 ? -15.178 -5.429 -13.827 1.00 0.00 62 GLY A C 5
ATOM 6763 O O . GLY A 1 62 ? -14.090 -5.766 -14.294 1.00 0.00 62 GLY A O 5
ATOM 6767 N N . PRO A 1 63 ? -16.190 -5.011 -14.603 1.00 0.00 63 PRO A N 5
ATOM 6768 C CA . PRO A 1 63 ? -16.084 -4.921 -16.062 1.00 0.00 63 PRO A CA 5
ATOM 6769 C C . PRO A 1 63 ? -15.150 -3.801 -16.507 1.00 0.00 63 PRO A C 5
ATOM 6770 O O . PRO A 1 63 ? -14.992 -3.549 -17.702 1.00 0.00 63 PRO A O 5
ATOM 6781 N N . PHE A 1 64 ? -14.533 -3.131 -15.540 1.00 0.00 64 PHE A N 5
ATOM 6782 C CA . PHE A 1 64 ? -13.615 -2.036 -15.832 1.00 0.00 64 PHE A CA 5
ATOM 6783 C C . PHE A 1 64 ? -12.312 -2.197 -15.055 1.00 0.00 64 PHE A C 5
ATOM 6784 O O . PHE A 1 64 ? -12.208 -3.037 -14.161 1.00 0.00 64 PHE A O 5
ATOM 6801 N N . VAL A 1 65 ? -11.319 -1.385 -15.403 1.00 0.00 65 VAL A N 5
ATOM 6802 C CA . VAL A 1 65 ? -10.022 -1.436 -14.739 1.00 0.00 65 VAL A CA 5
ATOM 6803 C C . VAL A 1 65 ? -9.406 -0.045 -14.628 1.00 0.00 65 VAL A C 5
ATOM 6804 O O . VAL A 1 65 ? -9.503 0.762 -15.552 1.00 0.00 65 VAL A O 5
ATOM 6817 N N . MET A 1 66 ? -8.772 0.227 -13.492 1.00 0.00 66 MET A N 5
ATOM 6818 C CA . MET A 1 66 ? -8.139 1.520 -13.262 1.00 0.00 66 MET A CA 5
ATOM 6819 C C . MET A 1 66 ? -6.635 1.440 -13.505 1.00 0.00 66 MET A C 5
ATOM 6820 O O . MET A 1 66 ? -6.089 0.358 -13.720 1.00 0.00 66 MET A O 5
ATOM 6834 N N . ARG A 1 67 ? -5.972 2.591 -13.468 1.00 0.00 67 ARG A N 5
ATOM 6835 C CA . ARG A 1 67 ? -4.532 2.650 -13.686 1.00 0.00 67 ARG A CA 5
ATOM 6836 C C . ARG A 1 67 ? -3.875 3.630 -12.718 1.00 0.00 67 ARG A C 5
ATOM 6837 O O . ARG A 1 67 ? -4.114 4.836 -12.782 1.00 0.00 67 ARG A O 5
ATOM 6858 N N . SER A 1 68 ? -3.048 3.103 -11.821 1.00 0.00 68 SER A N 5
ATOM 6859 C CA . SER A 1 68 ? -2.360 3.930 -10.836 1.00 0.00 68 SER A CA 5
ATOM 6860 C C . SER A 1 68 ? -0.901 3.508 -10.696 1.00 0.00 68 SER A C 5
ATOM 6861 O O . SER A 1 68 ? -0.570 2.327 -10.808 1.00 0.00 68 SER A O 5
ATOM 6869 N N . THR A 1 69 ? -0.031 4.483 -10.450 1.00 0.00 69 THR A N 5
ATOM 6870 C CA . THR A 1 69 ? 1.393 4.214 -10.296 1.00 0.00 69 THR A CA 5
ATOM 6871 C C . THR A 1 69 ? 1.632 3.021 -9.378 1.00 0.00 69 THR A C 5
ATOM 6872 O O . THR A 1 69 ? 0.928 2.838 -8.385 1.00 0.00 69 THR A O 5
ATOM 6883 N N . CYS A 1 70 ? 2.629 2.210 -9.717 1.00 0.00 70 CYS A N 5
ATOM 6884 C CA . CYS A 1 70 ? 2.961 1.033 -8.924 1.00 0.00 70 CYS A CA 5
ATOM 6885 C C . CYS A 1 70 ? 3.150 1.402 -7.455 1.00 0.00 70 CYS A C 5
ATOM 6886 O O . CYS A 1 70 ? 3.264 2.578 -7.110 1.00 0.00 70 CYS A O 5
ATOM 6893 N N . ARG A 1 71 ? 3.184 0.389 -6.596 1.00 0.00 71 ARG A N 5
ATOM 6894 C CA . ARG A 1 71 ? 3.358 0.607 -5.165 1.00 0.00 71 ARG A CA 5
ATOM 6895 C C . ARG A 1 71 ? 4.575 -0.152 -4.644 1.00 0.00 71 ARG A C 5
ATOM 6896 O O . ARG A 1 71 ? 5.302 0.338 -3.780 1.00 0.00 71 ARG A O 5
ATOM 6917 N N . ARG A 1 72 ? 4.790 -1.351 -5.175 1.00 0.00 72 ARG A N 5
ATOM 6918 C CA . ARG A 1 72 ? 5.917 -2.179 -4.763 1.00 0.00 72 ARG A CA 5
ATOM 6919 C C . ARG A 1 72 ? 7.242 -1.505 -5.108 1.00 0.00 72 ARG A C 5
ATOM 6920 O O . ARG A 1 72 ? 8.105 -1.331 -4.247 1.00 0.00 72 ARG A O 5
ATOM 6941 N N . CYS A 1 73 ? 7.396 -1.127 -6.373 1.00 0.00 73 CYS A N 5
ATOM 6942 C CA . CYS A 1 73 ? 8.614 -0.473 -6.833 1.00 0.00 73 CYS A CA 5
ATOM 6943 C C . CYS A 1 73 ? 8.520 1.040 -6.657 1.00 0.00 73 CYS A C 5
ATOM 6944 O O . CYS A 1 73 ? 9.473 1.686 -6.223 1.00 0.00 73 CYS A O 5
ATOM 6951 N N . GLY A 1 74 ? 7.362 1.599 -6.996 1.00 0.00 74 GLY A N 5
ATOM 6952 C CA . GLY A 1 74 ? 7.164 3.030 -6.868 1.00 0.00 74 GLY A CA 5
ATOM 6953 C C . GLY A 1 74 ? 7.276 3.752 -8.196 1.00 0.00 74 GLY A C 5
ATOM 6954 O O . GLY A 1 74 ? 7.711 4.902 -8.251 1.00 0.00 74 GLY A O 5
ATOM 6958 N N . GLY A 1 75 ? 6.884 3.075 -9.272 1.00 0.00 75 GLY A N 5
ATOM 6959 C CA . GLY A 1 75 ? 6.953 3.675 -10.592 1.00 0.00 75 GLY A CA 5
ATOM 6960 C C . GLY A 1 75 ? 8.358 3.664 -11.161 1.00 0.00 75 GLY A C 5
ATOM 6961 O O . GLY A 1 75 ? 8.790 4.634 -11.784 1.00 0.00 75 GLY A O 5
ATOM 6965 N N . ARG A 1 76 ? 9.074 2.565 -10.945 1.00 0.00 76 ARG A N 5
ATOM 6966 C CA . ARG A 1 76 ? 10.439 2.433 -11.439 1.00 0.00 76 ARG A CA 5
ATOM 6967 C C . ARG A 1 76 ? 10.575 1.210 -12.341 1.00 0.00 76 ARG A C 5
ATOM 6968 O O . ARG A 1 76 ? 11.247 1.257 -13.371 1.00 0.00 76 ARG A O 5
ATOM 6989 N N . GLY A 1 77 ? 9.933 0.115 -11.946 1.00 0.00 77 GLY A N 5
ATOM 6990 C CA . GLY A 1 77 ? 9.996 -1.105 -12.729 1.00 0.00 77 GLY A CA 5
ATOM 6991 C C . GLY A 1 77 ? 10.647 -2.247 -11.973 1.00 0.00 77 GLY A C 5
ATOM 6992 O O . GLY A 1 77 ? 10.548 -3.405 -12.378 1.00 0.00 77 GLY A O 5
ATOM 6996 N N . SER A 1 78 ? 11.315 -1.920 -10.871 1.00 0.00 78 SER A N 5
ATOM 6997 C CA . SER A 1 78 ? 11.989 -2.927 -10.059 1.00 0.00 78 SER A CA 5
ATOM 6998 C C . SER A 1 78 ? 12.004 -2.518 -8.589 1.00 0.00 78 SER A C 5
ATOM 6999 O O . SER A 1 78 ? 11.707 -1.372 -8.250 1.00 0.00 78 SER A O 5
ATOM 7007 N N . ILE A 1 79 ? 12.354 -3.462 -7.723 1.00 0.00 79 ILE A N 5
ATOM 7008 C CA . ILE A 1 79 ? 12.409 -3.201 -6.290 1.00 0.00 79 ILE A CA 5
ATOM 7009 C C . ILE A 1 79 ? 13.826 -2.848 -5.850 1.00 0.00 79 ILE A C 5
ATOM 7010 O O . ILE A 1 79 ? 14.751 -3.647 -6.001 1.00 0.00 79 ILE A O 5
ATOM 7026 N N . ILE A 1 80 ? 13.988 -1.648 -5.304 1.00 0.00 80 ILE A N 5
ATOM 7027 C CA . ILE A 1 80 ? 15.292 -1.190 -4.840 1.00 0.00 80 ILE A CA 5
ATOM 7028 C C . ILE A 1 80 ? 15.504 -1.537 -3.370 1.00 0.00 80 ILE A C 5
ATOM 7029 O O . ILE A 1 80 ? 14.960 -0.880 -2.482 1.00 0.00 80 ILE A O 5
ATOM 7045 N N . ILE A 1 81 ? 16.301 -2.571 -3.120 1.00 0.00 81 ILE A N 5
ATOM 7046 C CA . ILE A 1 81 ? 16.587 -3.003 -1.758 1.00 0.00 81 ILE A CA 5
ATOM 7047 C C . ILE A 1 81 ? 17.225 -1.879 -0.948 1.00 0.00 81 ILE A C 5
ATOM 7048 O O . ILE A 1 81 ? 17.013 -1.773 0.260 1.00 0.00 81 ILE A O 5
ATOM 7064 N N . SER A 1 82 ? 18.007 -1.041 -1.622 1.00 0.00 82 SER A N 5
ATOM 7065 C CA . SER A 1 82 ? 18.678 0.074 -0.965 1.00 0.00 82 SER A CA 5
ATOM 7066 C C . SER A 1 82 ? 18.555 1.348 -1.796 1.00 0.00 82 SER A C 5
ATOM 7067 O O . SER A 1 82 ? 19.168 1.491 -2.854 1.00 0.00 82 SER A O 5
ATOM 7075 N N . PRO A 1 83 ? 17.743 2.297 -1.307 1.00 0.00 83 PRO A N 5
ATOM 7076 C CA . PRO A 1 83 ? 17.520 3.576 -1.987 1.00 0.00 83 PRO A CA 5
ATOM 7077 C C . PRO A 1 83 ? 18.753 4.474 -1.952 1.00 0.00 83 PRO A C 5
ATOM 7078 O O . PRO A 1 83 ? 19.460 4.536 -0.946 1.00 0.00 83 PRO A O 5
ATOM 7089 N N . CYS A 1 84 ? 19.004 5.168 -3.056 1.00 0.00 84 CYS A N 5
ATOM 7090 C CA . CYS A 1 84 ? 20.151 6.063 -3.152 1.00 0.00 84 CYS A CA 5
ATOM 7091 C C . CYS A 1 84 ? 20.329 6.860 -1.863 1.00 0.00 84 CYS A C 5
ATOM 7092 O O . CYS A 1 84 ? 19.399 6.988 -1.066 1.00 0.00 84 CYS A O 5
ATOM 7099 N N . VAL A 1 85 ? 21.530 7.395 -1.665 1.00 0.00 85 VAL A N 5
ATOM 7100 C CA . VAL A 1 85 ? 21.830 8.180 -0.474 1.00 0.00 85 VAL A CA 5
ATOM 7101 C C . VAL A 1 85 ? 21.971 9.660 -0.813 1.00 0.00 85 VAL A C 5
ATOM 7102 O O . VAL A 1 85 ? 22.163 10.495 0.071 1.00 0.00 85 VAL A O 5
ATOM 7115 N N . VAL A 1 86 ? 21.874 9.979 -2.100 1.00 0.00 86 VAL A N 5
ATOM 7116 C CA . VAL A 1 86 ? 21.989 11.358 -2.556 1.00 0.00 86 VAL A CA 5
ATOM 7117 C C . VAL A 1 86 ? 20.629 11.921 -2.953 1.00 0.00 86 VAL A C 5
ATOM 7118 O O . VAL A 1 86 ? 20.207 12.966 -2.455 1.00 0.00 86 VAL A O 5
ATOM 7131 N N . CYS A 1 87 ? 19.945 11.222 -3.853 1.00 0.00 87 CYS A N 5
ATOM 7132 C CA . CYS A 1 87 ? 18.632 11.651 -4.319 1.00 0.00 87 CYS A CA 5
ATOM 7133 C C . CYS A 1 87 ? 17.525 10.876 -3.611 1.00 0.00 87 CYS A C 5
ATOM 7134 O O . CYS A 1 87 ? 16.341 11.080 -3.879 1.00 0.00 87 CYS A O 5
ATOM 7141 N N . ARG A 1 88 ? 17.918 9.986 -2.706 1.00 0.00 88 ARG A N 5
ATOM 7142 C CA . ARG A 1 88 ? 16.960 9.179 -1.961 1.00 0.00 88 ARG A CA 5
ATOM 7143 C C . ARG A 1 88 ? 15.871 8.637 -2.883 1.00 0.00 88 ARG A C 5
ATOM 7144 O O . ARG A 1 88 ? 14.683 8.723 -2.575 1.00 0.00 88 ARG A O 5
ATOM 7165 N N . GLY A 1 89 ? 16.286 8.080 -4.016 1.00 0.00 89 GLY A N 5
ATOM 7166 C CA . GLY A 1 89 ? 15.335 7.534 -4.966 1.00 0.00 89 GLY A CA 5
ATOM 7167 C C . GLY A 1 89 ? 14.460 8.602 -5.590 1.00 0.00 89 GLY A C 5
ATOM 7168 O O . GLY A 1 89 ? 13.265 8.393 -5.798 1.00 0.00 89 GLY A O 5
ATOM 7172 N N . ALA A 1 90 ? 15.055 9.752 -5.889 1.00 0.00 90 ALA A N 5
ATOM 7173 C CA . ALA A 1 90 ? 14.322 10.858 -6.493 1.00 0.00 90 ALA A CA 5
ATOM 7174 C C . ALA A 1 90 ? 14.612 10.958 -7.987 1.00 0.00 90 ALA A C 5
ATOM 7175 O O . ALA A 1 90 ? 13.783 11.438 -8.759 1.00 0.00 90 ALA A O 5
ATOM 7182 N N . GLY A 1 91 ? 15.794 10.501 -8.388 1.00 0.00 91 GLY A N 5
ATOM 7183 C CA . GLY A 1 91 ? 16.172 10.549 -9.788 1.00 0.00 91 GLY A CA 5
ATOM 7184 C C . GLY A 1 91 ? 16.919 11.819 -10.144 1.00 0.00 91 GLY A C 5
ATOM 7185 O O . GLY A 1 91 ? 17.521 11.913 -11.213 1.00 0.00 91 GLY A O 5
ATOM 7189 N N . GLN A 1 92 ? 16.880 12.798 -9.246 1.00 0.00 92 GLN A N 5
ATOM 7190 C CA . GLN A 1 92 ? 17.557 14.069 -9.473 1.00 0.00 92 GLN A CA 5
ATOM 7191 C C . GLN A 1 92 ? 18.078 14.650 -8.162 1.00 0.00 92 GLN A C 5
ATOM 7192 O O . GLN A 1 92 ? 17.597 14.304 -7.084 1.00 0.00 92 GLN A O 5
ATOM 7206 N N . ALA A 1 93 ? 19.065 15.534 -8.264 1.00 0.00 93 ALA A N 5
ATOM 7207 C CA . ALA A 1 93 ? 19.650 16.164 -7.086 1.00 0.00 93 ALA A CA 5
ATOM 7208 C C . ALA A 1 93 ? 19.962 17.634 -7.348 1.00 0.00 93 ALA A C 5
ATOM 7209 O O . ALA A 1 93 ? 19.769 18.132 -8.457 1.00 0.00 93 ALA A O 5
ATOM 7216 N N . LYS A 1 94 ? 20.443 18.324 -6.319 1.00 0.00 94 LYS A N 5
ATOM 7217 C CA . LYS A 1 94 ? 20.782 19.737 -6.437 1.00 0.00 94 LYS A CA 5
ATOM 7218 C C . LYS A 1 94 ? 22.239 19.914 -6.851 1.00 0.00 94 LYS A C 5
ATOM 7219 O O . LYS A 1 94 ? 23.149 19.745 -6.039 1.00 0.00 94 LYS A O 5
ATOM 7238 N N . GLN A 1 95 ? 22.453 20.257 -8.117 1.00 0.00 95 GLN A N 5
ATOM 7239 C CA . GLN A 1 95 ? 23.800 20.458 -8.636 1.00 0.00 95 GLN A CA 5
ATOM 7240 C C . GLN A 1 95 ? 24.213 21.922 -8.527 1.00 0.00 95 GLN A C 5
ATOM 7241 O O . GLN A 1 95 ? 24.090 22.686 -9.485 1.00 0.00 95 GLN A O 5
ATOM 7255 N N . LYS A 1 96 ? 24.703 22.308 -7.354 1.00 0.00 96 LYS A N 5
ATOM 7256 C CA . LYS A 1 96 ? 25.135 23.680 -7.119 1.00 0.00 96 LYS A CA 5
ATOM 7257 C C . LYS A 1 96 ? 26.229 24.083 -8.103 1.00 0.00 96 LYS A C 5
ATOM 7258 O O . LYS A 1 96 ? 26.067 25.030 -8.874 1.00 0.00 96 LYS A O 5
ATOM 7277 N N . LYS A 1 97 ? 27.341 23.358 -8.074 1.00 0.00 97 LYS A N 5
ATOM 7278 C CA . LYS A 1 97 ? 28.461 23.637 -8.966 1.00 0.00 97 LYS A CA 5
ATOM 7279 C C . LYS A 1 97 ? 28.317 22.870 -10.276 1.00 0.00 97 LYS A C 5
ATOM 7280 O O . LYS A 1 97 ? 28.674 21.695 -10.361 1.00 0.00 97 LYS A O 5
ATOM 7299 N N . ARG A 1 98 ? 27.793 23.542 -11.296 1.00 0.00 98 ARG A N 5
ATOM 7300 C CA . ARG A 1 98 ? 27.602 22.924 -12.602 1.00 0.00 98 ARG A CA 5
ATOM 7301 C C . ARG A 1 98 ? 28.130 23.827 -13.713 1.00 0.00 98 ARG A C 5
ATOM 7302 O O . ARG A 1 98 ? 28.626 23.348 -14.733 1.00 0.00 98 ARG A O 5
ATOM 7323 N N . SER A 1 99 ? 28.018 25.135 -13.509 1.00 0.00 99 SER A N 5
ATOM 7324 C CA . SER A 1 99 ? 28.479 26.105 -14.495 1.00 0.00 99 SER A CA 5
ATOM 7325 C C . SER A 1 99 ? 28.483 27.515 -13.910 1.00 0.00 99 SER A C 5
ATOM 7326 O O . SER A 1 99 ? 27.431 28.074 -13.605 1.00 0.00 99 SER A O 5
ATOM 7334 N N . GLY A 1 100 ? 29.675 28.082 -13.758 1.00 0.00 100 GLY A N 5
ATOM 7335 C CA . GLY A 1 100 ? 29.795 29.421 -13.211 1.00 0.00 100 GLY A CA 5
ATOM 7336 C C . GLY A 1 100 ? 30.972 30.181 -13.790 1.00 0.00 100 GLY A C 5
ATOM 7337 O O . GLY A 1 100 ? 32.055 30.229 -13.207 1.00 0.00 100 GLY A O 5
ATOM 7341 N N . PRO A 1 101 ? 30.766 30.792 -14.966 1.00 0.00 101 PRO A N 5
ATOM 7342 C CA . PRO A 1 101 ? 31.807 31.563 -15.651 1.00 0.00 101 PRO A CA 5
ATOM 7343 C C . PRO A 1 101 ? 32.139 32.862 -14.924 1.00 0.00 101 PRO A C 5
ATOM 7344 O O . PRO A 1 101 ? 33.308 33.215 -14.767 1.00 0.00 101 PRO A O 5
ATOM 7355 N N . SER A 1 102 ? 31.104 33.569 -14.481 1.00 0.00 102 SER A N 5
ATOM 7356 C CA . SER A 1 102 ? 31.286 34.830 -13.773 1.00 0.00 102 SER A CA 5
ATOM 7357 C C . SER A 1 102 ? 30.094 35.121 -12.867 1.00 0.00 102 SER A C 5
ATOM 7358 O O . SER A 1 102 ? 29.093 34.405 -12.889 1.00 0.00 102 SER A O 5
ATOM 7366 N N . SER A 1 103 ? 30.209 36.179 -12.070 1.00 0.00 103 SER A N 5
ATOM 7367 C CA . SER A 1 103 ? 29.143 36.564 -11.152 1.00 0.00 103 SER A CA 5
ATOM 7368 C C . SER A 1 103 ? 27.978 37.197 -11.907 1.00 0.00 103 SER A C 5
ATOM 7369 O O . SER A 1 103 ? 28.176 37.921 -12.882 1.00 0.00 103 SER A O 5
ATOM 7377 N N . GLY A 1 104 ? 26.762 36.918 -11.448 1.00 0.00 104 GLY A N 5
ATOM 7378 C CA . GLY A 1 104 ? 25.582 37.467 -12.091 1.00 0.00 104 GLY A CA 5
ATOM 7379 C C . GLY A 1 104 ? 24.310 37.160 -11.327 1.00 0.00 104 GLY A C 5
ATOM 7380 O O . GLY A 1 104 ? 24.374 36.952 -10.116 1.00 0.00 104 GLY A O 5
ATOM 7386 N N . GLY A 1 1 ? 57.889 49.887 -7.328 1.00 0.00 1 GLY A N 6
ATOM 7387 C CA . GLY A 1 1 ? 56.913 49.052 -6.652 1.00 0.00 1 GLY A CA 6
ATOM 7388 C C . GLY A 1 1 ? 55.581 49.017 -7.375 1.00 0.00 1 GLY A C 6
ATOM 7389 O O . GLY A 1 1 ? 55.418 49.644 -8.422 1.00 0.00 1 GLY A O 6
ATOM 7393 N N . SER A 1 2 ? 54.626 48.280 -6.817 1.00 0.00 2 SER A N 6
ATOM 7394 C CA . SER A 1 2 ? 53.303 48.161 -7.418 1.00 0.00 2 SER A CA 6
ATOM 7395 C C . SER A 1 2 ? 52.339 47.447 -6.475 1.00 0.00 2 SER A C 6
ATOM 7396 O O . SER A 1 2 ? 52.725 47.009 -5.391 1.00 0.00 2 SER A O 6
ATOM 7404 N N . SER A 1 3 ? 51.083 47.334 -6.895 1.00 0.00 3 SER A N 6
ATOM 7405 C CA . SER A 1 3 ? 50.063 46.678 -6.087 1.00 0.00 3 SER A CA 6
ATOM 7406 C C . SER A 1 3 ? 48.850 46.311 -6.937 1.00 0.00 3 SER A C 6
ATOM 7407 O O . SER A 1 3 ? 48.779 46.651 -8.117 1.00 0.00 3 SER A O 6
ATOM 7415 N N . GLY A 1 4 ? 47.896 45.615 -6.327 1.00 0.00 4 GLY A N 6
ATOM 7416 C CA . GLY A 1 4 ? 46.698 45.213 -7.041 1.00 0.00 4 GLY A CA 6
ATOM 7417 C C . GLY A 1 4 ? 45.578 44.799 -6.108 1.00 0.00 4 GLY A C 6
ATOM 7418 O O . GLY A 1 4 ? 45.678 44.968 -4.893 1.00 0.00 4 GLY A O 6
ATOM 7422 N N . SER A 1 5 ? 44.506 44.256 -6.676 1.00 0.00 5 SER A N 6
ATOM 7423 C CA . SER A 1 5 ? 43.359 43.821 -5.887 1.00 0.00 5 SER A CA 6
ATOM 7424 C C . SER A 1 5 ? 42.412 42.971 -6.728 1.00 0.00 5 SER A C 6
ATOM 7425 O O . SER A 1 5 ? 42.576 42.856 -7.943 1.00 0.00 5 SER A O 6
ATOM 7433 N N . SER A 1 6 ? 41.419 42.378 -6.073 1.00 0.00 6 SER A N 6
ATOM 7434 C CA . SER A 1 6 ? 40.447 41.535 -6.758 1.00 0.00 6 SER A CA 6
ATOM 7435 C C . SER A 1 6 ? 39.128 41.495 -5.992 1.00 0.00 6 SER A C 6
ATOM 7436 O O . SER A 1 6 ? 38.995 42.099 -4.929 1.00 0.00 6 SER A O 6
ATOM 7444 N N . GLY A 1 7 ? 38.153 40.776 -6.542 1.00 0.00 7 GLY A N 6
ATOM 7445 C CA . GLY A 1 7 ? 36.857 40.669 -5.898 1.00 0.00 7 GLY A CA 6
ATOM 7446 C C . GLY A 1 7 ? 36.274 39.273 -5.996 1.00 0.00 7 GLY A C 6
ATOM 7447 O O . GLY A 1 7 ? 36.863 38.390 -6.619 1.00 0.00 7 GLY A O 6
ATOM 7451 N N . MET A 1 8 ? 35.115 39.073 -5.378 1.00 0.00 8 MET A N 6
ATOM 7452 C CA . MET A 1 8 ? 34.453 37.774 -5.399 1.00 0.00 8 MET A CA 6
ATOM 7453 C C . MET A 1 8 ? 33.236 37.798 -6.318 1.00 0.00 8 MET A C 6
ATOM 7454 O O . MET A 1 8 ? 32.842 36.770 -6.867 1.00 0.00 8 MET A O 6
ATOM 7468 N N . GLU A 1 9 ? 32.645 38.978 -6.479 1.00 0.00 9 GLU A N 6
ATOM 7469 C CA . GLU A 1 9 ? 31.472 39.134 -7.331 1.00 0.00 9 GLU A CA 6
ATOM 7470 C C . GLU A 1 9 ? 30.474 38.004 -7.096 1.00 0.00 9 GLU A C 6
ATOM 7471 O O . GLU A 1 9 ? 30.019 37.355 -8.039 1.00 0.00 9 GLU A O 6
ATOM 7483 N N . LEU A 1 10 ? 30.139 37.772 -5.832 1.00 0.00 10 LEU A N 6
ATOM 7484 C CA . LEU A 1 10 ? 29.196 36.720 -5.470 1.00 0.00 10 LEU A CA 6
ATOM 7485 C C . LEU A 1 10 ? 27.868 36.906 -6.198 1.00 0.00 10 LEU A C 6
ATOM 7486 O O . LEU A 1 10 ? 27.688 37.864 -6.951 1.00 0.00 10 LEU A O 6
ATOM 7502 N N . THR A 1 11 ? 26.938 35.985 -5.966 1.00 0.00 11 THR A N 6
ATOM 7503 C CA . THR A 1 11 ? 25.626 36.047 -6.598 1.00 0.00 11 THR A CA 6
ATOM 7504 C C . THR A 1 11 ? 24.515 36.091 -5.555 1.00 0.00 11 THR A C 6
ATOM 7505 O O . THR A 1 11 ? 24.759 35.894 -4.364 1.00 0.00 11 THR A O 6
ATOM 7516 N N . PHE A 1 12 ? 23.293 36.351 -6.009 1.00 0.00 12 PHE A N 6
ATOM 7517 C CA . PHE A 1 12 ? 22.144 36.421 -5.114 1.00 0.00 12 PHE A CA 6
ATOM 7518 C C . PHE A 1 12 ? 20.838 36.390 -5.903 1.00 0.00 12 PHE A C 6
ATOM 7519 O O . PHE A 1 12 ? 20.740 36.969 -6.984 1.00 0.00 12 PHE A O 6
ATOM 7536 N N . ASN A 1 13 ? 19.838 35.709 -5.353 1.00 0.00 13 ASN A N 6
ATOM 7537 C CA . ASN A 1 13 ? 18.538 35.601 -6.005 1.00 0.00 13 ASN A CA 6
ATOM 7538 C C . ASN A 1 13 ? 17.444 36.225 -5.145 1.00 0.00 13 ASN A C 6
ATOM 7539 O O . ASN A 1 13 ? 17.620 36.414 -3.941 1.00 0.00 13 ASN A O 6
ATOM 7550 N N . GLN A 1 14 ? 16.315 36.543 -5.770 1.00 0.00 14 GLN A N 6
ATOM 7551 C CA . GLN A 1 14 ? 15.193 37.146 -5.061 1.00 0.00 14 GLN A CA 6
ATOM 7552 C C . GLN A 1 14 ? 14.339 36.078 -4.385 1.00 0.00 14 GLN A C 6
ATOM 7553 O O . GLN A 1 14 ? 13.460 35.485 -5.010 1.00 0.00 14 GLN A O 6
ATOM 7567 N N . ALA A 1 15 ? 14.603 35.839 -3.105 1.00 0.00 15 ALA A N 6
ATOM 7568 C CA . ALA A 1 15 ? 13.858 34.844 -2.344 1.00 0.00 15 ALA A CA 6
ATOM 7569 C C . ALA A 1 15 ? 13.691 35.276 -0.891 1.00 0.00 15 ALA A C 6
ATOM 7570 O O . ALA A 1 15 ? 14.436 36.121 -0.395 1.00 0.00 15 ALA A O 6
ATOM 7577 N N . ALA A 1 16 ? 12.709 34.691 -0.213 1.00 0.00 16 ALA A N 6
ATOM 7578 C CA . ALA A 1 16 ? 12.446 35.015 1.183 1.00 0.00 16 ALA A CA 6
ATOM 7579 C C . ALA A 1 16 ? 13.292 34.155 2.115 1.00 0.00 16 ALA A C 6
ATOM 7580 O O . ALA A 1 16 ? 12.799 33.634 3.116 1.00 0.00 16 ALA A O 6
ATOM 7587 N N . LYS A 1 17 ? 14.570 34.009 1.780 1.00 0.00 17 LYS A N 6
ATOM 7588 C CA . LYS A 1 17 ? 15.487 33.212 2.587 1.00 0.00 17 LYS A CA 6
ATOM 7589 C C . LYS A 1 17 ? 16.926 33.679 2.395 1.00 0.00 17 LYS A C 6
ATOM 7590 O O . LYS A 1 17 ? 17.295 34.162 1.326 1.00 0.00 17 LYS A O 6
ATOM 7609 N N . GLY A 1 18 ? 17.736 33.529 3.439 1.00 0.00 18 GLY A N 6
ATOM 7610 C CA . GLY A 1 18 ? 19.126 33.939 3.364 1.00 0.00 18 GLY A CA 6
ATOM 7611 C C . GLY A 1 18 ? 19.976 32.965 2.571 1.00 0.00 18 GLY A C 6
ATOM 7612 O O . GLY A 1 18 ? 20.027 31.776 2.885 1.00 0.00 18 GLY A O 6
ATOM 7616 N N . VAL A 1 19 ? 20.643 33.469 1.538 1.00 0.00 19 VAL A N 6
ATOM 7617 C CA . VAL A 1 19 ? 21.494 32.636 0.697 1.00 0.00 19 VAL A CA 6
ATOM 7618 C C . VAL A 1 19 ? 22.880 33.251 0.537 1.00 0.00 19 VAL A C 6
ATOM 7619 O O . VAL A 1 19 ? 23.484 33.175 -0.532 1.00 0.00 19 VAL A O 6
ATOM 7632 N N . ASN A 1 20 ? 23.378 33.861 1.608 1.00 0.00 20 ASN A N 6
ATOM 7633 C CA . ASN A 1 20 ? 24.694 34.489 1.586 1.00 0.00 20 ASN A CA 6
ATOM 7634 C C . ASN A 1 20 ? 25.750 33.524 1.055 1.00 0.00 20 ASN A C 6
ATOM 7635 O O . ASN A 1 20 ? 26.497 33.850 0.133 1.00 0.00 20 ASN A O 6
ATOM 7646 N N . LYS A 1 21 ? 25.804 32.334 1.643 1.00 0.00 21 LYS A N 6
ATOM 7647 C CA . LYS A 1 21 ? 26.766 31.319 1.230 1.00 0.00 21 LYS A CA 6
ATOM 7648 C C . LYS A 1 21 ? 26.844 31.232 -0.291 1.00 0.00 21 LYS A C 6
ATOM 7649 O O . LYS A 1 21 ? 25.881 31.546 -0.990 1.00 0.00 21 LYS A O 6
ATOM 7668 N N . GLU A 1 22 ? 27.996 30.801 -0.796 1.00 0.00 22 GLU A N 6
ATOM 7669 C CA . GLU A 1 22 ? 28.198 30.672 -2.235 1.00 0.00 22 GLU A CA 6
ATOM 7670 C C . GLU A 1 22 ? 27.138 29.764 -2.853 1.00 0.00 22 GLU A C 6
ATOM 7671 O O . GLU A 1 22 ? 26.364 30.189 -3.710 1.00 0.00 22 GLU A O 6
ATOM 7683 N N . PHE A 1 23 ? 27.112 28.510 -2.413 1.00 0.00 23 PHE A N 6
ATOM 7684 C CA . PHE A 1 23 ? 26.149 27.541 -2.923 1.00 0.00 23 PHE A CA 6
ATOM 7685 C C . PHE A 1 23 ? 24.800 28.202 -3.189 1.00 0.00 23 PHE A C 6
ATOM 7686 O O . PHE A 1 23 ? 24.279 28.938 -2.350 1.00 0.00 23 PHE A O 6
ATOM 7703 N N . THR A 1 24 ? 24.238 27.935 -4.364 1.00 0.00 24 THR A N 6
ATOM 7704 C CA . THR A 1 24 ? 22.951 28.505 -4.742 1.00 0.00 24 THR A CA 6
ATOM 7705 C C . THR A 1 24 ? 21.821 27.507 -4.519 1.00 0.00 24 THR A C 6
ATOM 7706 O O . THR A 1 24 ? 22.032 26.294 -4.562 1.00 0.00 24 THR A O 6
ATOM 7717 N N . VAL A 1 25 ? 20.619 28.023 -4.280 1.00 0.00 25 VAL A N 6
ATOM 7718 C CA . VAL A 1 25 ? 19.455 27.176 -4.052 1.00 0.00 25 VAL A CA 6
ATOM 7719 C C . VAL A 1 25 ? 18.909 26.627 -5.365 1.00 0.00 25 VAL A C 6
ATOM 7720 O O . VAL A 1 25 ? 18.419 25.500 -5.421 1.00 0.00 25 VAL A O 6
ATOM 7733 N N . ASN A 1 26 ? 18.997 27.431 -6.419 1.00 0.00 26 ASN A N 6
ATOM 7734 C CA . ASN A 1 26 ? 18.512 27.025 -7.733 1.00 0.00 26 ASN A CA 6
ATOM 7735 C C . ASN A 1 26 ? 19.487 26.060 -8.399 1.00 0.00 26 ASN A C 6
ATOM 7736 O O . ASN A 1 26 ? 19.917 26.279 -9.532 1.00 0.00 26 ASN A O 6
ATOM 7747 N N . ILE A 1 27 ? 19.832 24.991 -7.688 1.00 0.00 27 ILE A N 6
ATOM 7748 C CA . ILE A 1 27 ? 20.754 23.991 -8.211 1.00 0.00 27 ILE A CA 6
ATOM 7749 C C . ILE A 1 27 ? 20.169 22.588 -8.094 1.00 0.00 27 ILE A C 6
ATOM 7750 O O . ILE A 1 27 ? 20.279 21.944 -7.051 1.00 0.00 27 ILE A O 6
ATOM 7766 N N . MET A 1 28 ? 19.548 22.120 -9.172 1.00 0.00 28 MET A N 6
ATOM 7767 C CA . MET A 1 28 ? 18.948 20.792 -9.191 1.00 0.00 28 MET A CA 6
ATOM 7768 C C . MET A 1 28 ? 19.092 20.150 -10.567 1.00 0.00 28 MET A C 6
ATOM 7769 O O . MET A 1 28 ? 18.528 20.632 -11.550 1.00 0.00 28 MET A O 6
ATOM 7783 N N . ASP A 1 29 ? 19.851 19.061 -10.631 1.00 0.00 29 ASP A N 6
ATOM 7784 C CA . ASP A 1 29 ? 20.068 18.353 -11.887 1.00 0.00 29 ASP A CA 6
ATOM 7785 C C . ASP A 1 29 ? 20.158 16.848 -11.654 1.00 0.00 29 ASP A C 6
ATOM 7786 O O . ASP A 1 29 ? 20.249 16.389 -10.514 1.00 0.00 29 ASP A O 6
ATOM 7795 N N . THR A 1 30 ? 20.129 16.083 -12.741 1.00 0.00 30 THR A N 6
ATOM 7796 C CA . THR A 1 30 ? 20.205 14.630 -12.655 1.00 0.00 30 THR A CA 6
ATOM 7797 C C . THR A 1 30 ? 21.238 14.193 -11.623 1.00 0.00 30 THR A C 6
ATOM 7798 O O . THR A 1 30 ? 22.377 14.660 -11.633 1.00 0.00 30 THR A O 6
ATOM 7809 N N . CYS A 1 31 ? 20.834 13.293 -10.732 1.00 0.00 31 CYS A N 6
ATOM 7810 C CA . CYS A 1 31 ? 21.725 12.792 -9.693 1.00 0.00 31 CYS A CA 6
ATOM 7811 C C . CYS A 1 31 ? 23.060 12.353 -10.286 1.00 0.00 31 CYS A C 6
ATOM 7812 O O . CYS A 1 31 ? 23.176 12.148 -11.494 1.00 0.00 31 CYS A O 6
ATOM 7819 N N . GLU A 1 32 ? 24.065 12.210 -9.427 1.00 0.00 32 GLU A N 6
ATOM 7820 C CA . GLU A 1 32 ? 25.392 11.795 -9.867 1.00 0.00 32 GLU A CA 6
ATOM 7821 C C . GLU A 1 32 ? 25.764 10.440 -9.272 1.00 0.00 32 GLU A C 6
ATOM 7822 O O . GLU A 1 32 ? 26.521 9.675 -9.869 1.00 0.00 32 GLU A O 6
ATOM 7834 N N . ARG A 1 33 ? 25.226 10.151 -8.091 1.00 0.00 33 ARG A N 6
ATOM 7835 C CA . ARG A 1 33 ? 25.502 8.890 -7.414 1.00 0.00 33 ARG A CA 6
ATOM 7836 C C . ARG A 1 33 ? 24.783 7.734 -8.103 1.00 0.00 33 ARG A C 6
ATOM 7837 O O . ARG A 1 33 ? 25.371 6.679 -8.344 1.00 0.00 33 ARG A O 6
ATOM 7858 N N . CYS A 1 34 ? 23.509 7.940 -8.418 1.00 0.00 34 CYS A N 6
ATOM 7859 C CA . CYS A 1 34 ? 22.709 6.915 -9.079 1.00 0.00 34 CYS A CA 6
ATOM 7860 C C . CYS A 1 34 ? 22.602 7.191 -10.576 1.00 0.00 34 CYS A C 6
ATOM 7861 O O . CYS A 1 34 ? 22.171 6.333 -11.346 1.00 0.00 34 CYS A O 6
ATOM 7868 N N . ASN A 1 35 ? 22.998 8.393 -10.981 1.00 0.00 35 ASN A N 6
ATOM 7869 C CA . ASN A 1 35 ? 22.947 8.782 -12.385 1.00 0.00 35 ASN A CA 6
ATOM 7870 C C . ASN A 1 35 ? 21.508 8.802 -12.892 1.00 0.00 35 ASN A C 6
ATOM 7871 O O . ASN A 1 35 ? 21.222 8.351 -14.000 1.00 0.00 35 ASN A O 6
ATOM 7882 N N . GLY A 1 36 ? 20.604 9.331 -12.071 1.00 0.00 36 GLY A N 6
ATOM 7883 C CA . GLY A 1 36 ? 19.206 9.401 -12.453 1.00 0.00 36 GLY A CA 6
ATOM 7884 C C . GLY A 1 36 ? 18.552 8.034 -12.513 1.00 0.00 36 GLY A C 6
ATOM 7885 O O . GLY A 1 36 ? 17.647 7.805 -13.316 1.00 0.00 36 GLY A O 6
ATOM 7889 N N . LYS A 1 37 ? 19.011 7.123 -11.663 1.00 0.00 37 LYS A N 6
ATOM 7890 C CA . LYS A 1 37 ? 18.466 5.771 -11.621 1.00 0.00 37 LYS A CA 6
ATOM 7891 C C . LYS A 1 37 ? 17.557 5.588 -10.410 1.00 0.00 37 LYS A C 6
ATOM 7892 O O . LYS A 1 37 ? 16.442 5.083 -10.530 1.00 0.00 37 LYS A O 6
ATOM 7911 N N . GLY A 1 38 ? 18.042 6.003 -9.244 1.00 0.00 38 GLY A N 6
ATOM 7912 C CA . GLY A 1 38 ? 17.259 5.877 -8.028 1.00 0.00 38 GLY A CA 6
ATOM 7913 C C . GLY A 1 38 ? 17.697 4.702 -7.176 1.00 0.00 38 GLY A C 6
ATOM 7914 O O . GLY A 1 38 ? 16.882 4.088 -6.488 1.00 0.00 38 GLY A O 6
ATOM 7918 N N . ASN A 1 39 ? 18.987 4.386 -7.224 1.00 0.00 39 ASN A N 6
ATOM 7919 C CA . ASN A 1 39 ? 19.530 3.274 -6.452 1.00 0.00 39 ASN A CA 6
ATOM 7920 C C . ASN A 1 39 ? 21.027 3.456 -6.216 1.00 0.00 39 ASN A C 6
ATOM 7921 O O . ASN A 1 39 ? 21.708 4.134 -6.984 1.00 0.00 39 ASN A O 6
ATOM 7932 N N . GLU A 1 40 ? 21.531 2.845 -5.149 1.00 0.00 40 GLU A N 6
ATOM 7933 C CA . GLU A 1 40 ? 22.946 2.940 -4.812 1.00 0.00 40 GLU A CA 6
ATOM 7934 C C . GLU A 1 40 ? 23.809 2.321 -5.908 1.00 0.00 40 GLU A C 6
ATOM 7935 O O . GLU A 1 40 ? 23.488 1.272 -6.468 1.00 0.00 40 GLU A O 6
ATOM 7947 N N . PRO A 1 41 ? 24.931 2.985 -6.224 1.00 0.00 41 PRO A N 6
ATOM 7948 C CA . PRO A 1 41 ? 25.863 2.520 -7.255 1.00 0.00 41 PRO A CA 6
ATOM 7949 C C . PRO A 1 41 ? 26.611 1.260 -6.834 1.00 0.00 41 PRO A C 6
ATOM 7950 O O . PRO A 1 41 ? 27.577 0.855 -7.480 1.00 0.00 41 PRO A O 6
ATOM 7961 N N . GLY A 1 42 ? 26.158 0.644 -5.746 1.00 0.00 42 GLY A N 6
ATOM 7962 C CA . GLY A 1 42 ? 26.797 -0.564 -5.258 1.00 0.00 42 GLY A CA 6
ATOM 7963 C C . GLY A 1 42 ? 25.842 -1.454 -4.487 1.00 0.00 42 GLY A C 6
ATOM 7964 O O . GLY A 1 42 ? 26.217 -2.054 -3.479 1.00 0.00 42 GLY A O 6
ATOM 7968 N N . THR A 1 43 ? 24.602 -1.539 -4.960 1.00 0.00 43 THR A N 6
ATOM 7969 C CA . THR A 1 43 ? 23.590 -2.359 -4.307 1.00 0.00 43 THR A CA 6
ATOM 7970 C C . THR A 1 43 ? 22.882 -3.261 -5.311 1.00 0.00 43 THR A C 6
ATOM 7971 O O . THR A 1 43 ? 23.196 -3.251 -6.501 1.00 0.00 43 THR A O 6
ATOM 7982 N N . LYS A 1 44 ? 21.923 -4.042 -4.824 1.00 0.00 44 LYS A N 6
ATOM 7983 C CA . LYS A 1 44 ? 21.167 -4.950 -5.679 1.00 0.00 44 LYS A CA 6
ATOM 7984 C C . LYS A 1 44 ? 19.712 -4.506 -5.792 1.00 0.00 44 LYS A C 6
ATOM 7985 O O . LYS A 1 44 ? 19.204 -3.784 -4.934 1.00 0.00 44 LYS A O 6
ATOM 8004 N N . VAL A 1 45 ? 19.046 -4.943 -6.856 1.00 0.00 45 VAL A N 6
ATOM 8005 C CA . VAL A 1 45 ? 17.648 -4.593 -7.080 1.00 0.00 45 VAL A CA 6
ATOM 8006 C C . VAL A 1 45 ? 16.896 -5.736 -7.751 1.00 0.00 45 VAL A C 6
ATOM 8007 O O . VAL A 1 45 ? 17.484 -6.537 -8.478 1.00 0.00 45 VAL A O 6
ATOM 8020 N N . GLN A 1 46 ? 15.592 -5.806 -7.503 1.00 0.00 46 GLN A N 6
ATOM 8021 C CA . GLN A 1 46 ? 14.759 -6.852 -8.084 1.00 0.00 46 GLN A CA 6
ATOM 8022 C C . GLN A 1 46 ? 13.840 -6.282 -9.159 1.00 0.00 46 GLN A C 6
ATOM 8023 O O . GLN A 1 46 ? 13.636 -5.070 -9.237 1.00 0.00 46 GLN A O 6
ATOM 8037 N N . HIS A 1 47 ? 13.286 -7.164 -9.986 1.00 0.00 47 HIS A N 6
ATOM 8038 C CA . HIS A 1 47 ? 12.388 -6.748 -11.057 1.00 0.00 47 HIS A CA 6
ATOM 8039 C C . HIS A 1 47 ? 10.936 -6.772 -10.588 1.00 0.00 47 HIS A C 6
ATOM 8040 O O . HIS A 1 47 ? 10.411 -7.820 -10.212 1.00 0.00 47 HIS A O 6
ATOM 8054 N N . CYS A 1 48 ? 10.292 -5.609 -10.612 1.00 0.00 48 CYS A N 6
ATOM 8055 C CA . CYS A 1 48 ? 8.902 -5.496 -10.188 1.00 0.00 48 CYS A CA 6
ATOM 8056 C C . CYS A 1 48 ? 7.962 -6.061 -11.249 1.00 0.00 48 CYS A C 6
ATOM 8057 O O . CYS A 1 48 ? 7.942 -5.594 -12.389 1.00 0.00 48 CYS A O 6
ATOM 8064 N N . HIS A 1 49 ? 7.185 -7.070 -10.867 1.00 0.00 49 HIS A N 6
ATOM 8065 C CA . HIS A 1 49 ? 6.242 -7.699 -11.785 1.00 0.00 49 HIS A CA 6
ATOM 8066 C C . HIS A 1 49 ? 4.961 -6.879 -11.894 1.00 0.00 49 HIS A C 6
ATOM 8067 O O . HIS A 1 49 ? 4.339 -6.819 -12.955 1.00 0.00 49 HIS A O 6
ATOM 8081 N N . TYR A 1 50 ? 4.572 -6.248 -10.792 1.00 0.00 50 TYR A N 6
ATOM 8082 C CA . TYR A 1 50 ? 3.363 -5.434 -10.763 1.00 0.00 50 TYR A CA 6
ATOM 8083 C C . TYR A 1 50 ? 3.222 -4.622 -12.047 1.00 0.00 50 TYR A C 6
ATOM 8084 O O . TYR A 1 50 ? 2.227 -4.738 -12.763 1.00 0.00 50 TYR A O 6
ATOM 8102 N N . CYS A 1 51 ? 4.226 -3.800 -12.333 1.00 0.00 51 CYS A N 6
ATOM 8103 C CA . CYS A 1 51 ? 4.217 -2.968 -13.530 1.00 0.00 51 CYS A CA 6
ATOM 8104 C C . CYS A 1 51 ? 5.056 -3.599 -14.637 1.00 0.00 51 CYS A C 6
ATOM 8105 O O . CYS A 1 51 ? 4.694 -3.546 -15.812 1.00 0.00 51 CYS A O 6
ATOM 8112 N N . GLY A 1 52 ? 6.179 -4.198 -14.253 1.00 0.00 52 GLY A N 6
ATOM 8113 C CA . GLY A 1 52 ? 7.052 -4.832 -15.225 1.00 0.00 52 GLY A CA 6
ATOM 8114 C C . GLY A 1 52 ? 8.130 -3.895 -15.733 1.00 0.00 52 GLY A C 6
ATOM 8115 O O . GLY A 1 52 ? 8.739 -4.145 -16.772 1.00 0.00 52 GLY A O 6
ATOM 8119 N N . GLY A 1 53 ? 8.365 -2.812 -14.998 1.00 0.00 53 GLY A N 6
ATOM 8120 C CA . GLY A 1 53 ? 9.376 -1.850 -15.398 1.00 0.00 53 GLY A CA 6
ATOM 8121 C C . GLY A 1 53 ? 8.777 -0.599 -16.008 1.00 0.00 53 GLY A C 6
ATOM 8122 O O . GLY A 1 53 ? 9.493 0.232 -16.566 1.00 0.00 53 GLY A O 6
ATOM 8126 N N . SER A 1 54 ? 7.458 -0.465 -15.905 1.00 0.00 54 SER A N 6
ATOM 8127 C CA . SER A 1 54 ? 6.762 0.691 -16.457 1.00 0.00 54 SER A CA 6
ATOM 8128 C C . SER A 1 54 ? 6.475 1.722 -15.369 1.00 0.00 54 SER A C 6
ATOM 8129 O O . SER A 1 54 ? 6.321 2.910 -15.650 1.00 0.00 54 SER A O 6
ATOM 8137 N N . GLY A 1 55 ? 6.404 1.258 -14.125 1.00 0.00 55 GLY A N 6
ATOM 8138 C CA . GLY A 1 55 ? 6.136 2.151 -13.014 1.00 0.00 55 GLY A CA 6
ATOM 8139 C C . GLY A 1 55 ? 4.662 2.475 -12.874 1.00 0.00 55 GLY A C 6
ATOM 8140 O O . GLY A 1 55 ? 4.298 3.541 -12.378 1.00 0.00 55 GLY A O 6
ATOM 8144 N N . MET A 1 56 ? 3.810 1.554 -13.313 1.00 0.00 56 MET A N 6
ATOM 8145 C CA . MET A 1 56 ? 2.367 1.748 -13.234 1.00 0.00 56 MET A CA 6
ATOM 8146 C C . MET A 1 56 ? 1.659 0.435 -12.914 1.00 0.00 56 MET A C 6
ATOM 8147 O O . MET A 1 56 ? 2.011 -0.616 -13.447 1.00 0.00 56 MET A O 6
ATOM 8161 N N . GLU A 1 57 ? 0.660 0.505 -12.039 1.00 0.00 57 GLU A N 6
ATOM 8162 C CA . GLU A 1 57 ? -0.096 -0.680 -11.649 1.00 0.00 57 GLU A CA 6
ATOM 8163 C C . GLU A 1 57 ? -1.488 -0.668 -12.274 1.00 0.00 57 GLU A C 6
ATOM 8164 O O . GLU A 1 57 ? -1.998 0.384 -12.662 1.00 0.00 57 GLU A O 6
ATOM 8176 N N . THR A 1 58 ? -2.097 -1.846 -12.371 1.00 0.00 58 THR A N 6
ATOM 8177 C CA . THR A 1 58 ? -3.428 -1.972 -12.950 1.00 0.00 58 THR A CA 6
ATOM 8178 C C . THR A 1 58 ? -4.379 -2.683 -11.994 1.00 0.00 58 THR A C 6
ATOM 8179 O O . THR A 1 58 ? -4.073 -3.764 -11.489 1.00 0.00 58 THR A O 6
ATOM 8190 N N . ILE A 1 59 ? -5.532 -2.071 -11.750 1.00 0.00 59 ILE A N 6
ATOM 8191 C CA . ILE A 1 59 ? -6.528 -2.647 -10.855 1.00 0.00 59 ILE A CA 6
ATOM 8192 C C . ILE A 1 59 ? -7.695 -3.239 -11.639 1.00 0.00 59 ILE A C 6
ATOM 8193 O O . ILE A 1 59 ? -8.629 -2.529 -12.012 1.00 0.00 59 ILE A O 6
ATOM 8209 N N . ASN A 1 60 ? -7.635 -4.543 -11.885 1.00 0.00 60 ASN A N 6
ATOM 8210 C CA . ASN A 1 60 ? -8.687 -5.231 -12.624 1.00 0.00 60 ASN A CA 6
ATOM 8211 C C . ASN A 1 60 ? -9.887 -5.514 -11.725 1.00 0.00 60 ASN A C 6
ATOM 8212 O O . ASN A 1 60 ? -9.890 -6.477 -10.958 1.00 0.00 60 ASN A O 6
ATOM 8223 N N . THR A 1 61 ? -10.908 -4.668 -11.826 1.00 0.00 61 THR A N 6
ATOM 8224 C CA . THR A 1 61 ? -12.113 -4.825 -11.022 1.00 0.00 61 THR A CA 6
ATOM 8225 C C . THR A 1 61 ? -13.357 -4.884 -11.903 1.00 0.00 61 THR A C 6
ATOM 8226 O O . THR A 1 61 ? -13.656 -3.942 -12.635 1.00 0.00 61 THR A O 6
ATOM 8237 N N . GLY A 1 62 ? -14.079 -5.998 -11.825 1.00 0.00 62 GLY A N 6
ATOM 8238 C CA . GLY A 1 62 ? -15.282 -6.158 -12.620 1.00 0.00 62 GLY A CA 6
ATOM 8239 C C . GLY A 1 62 ? -15.014 -6.045 -14.107 1.00 0.00 62 GLY A C 6
ATOM 8240 O O . GLY A 1 62 ? -13.903 -6.287 -14.580 1.00 0.00 62 GLY A O 6
ATOM 8244 N N . PRO A 1 63 ? -16.050 -5.670 -14.873 1.00 0.00 63 PRO A N 6
ATOM 8245 C CA . PRO A 1 63 ? -15.946 -5.518 -16.327 1.00 0.00 63 PRO A CA 6
ATOM 8246 C C . PRO A 1 63 ? -15.092 -4.319 -16.725 1.00 0.00 63 PRO A C 6
ATOM 8247 O O . PRO A 1 63 ? -14.949 -4.011 -17.908 1.00 0.00 63 PRO A O 6
ATOM 8258 N N . PHE A 1 64 ? -14.525 -3.646 -15.729 1.00 0.00 64 PHE A N 6
ATOM 8259 C CA . PHE A 1 64 ? -13.685 -2.480 -15.975 1.00 0.00 64 PHE A CA 6
ATOM 8260 C C . PHE A 1 64 ? -12.350 -2.607 -15.246 1.00 0.00 64 PHE A C 6
ATOM 8261 O O . PHE A 1 64 ? -12.141 -3.538 -14.468 1.00 0.00 64 PHE A O 6
ATOM 8278 N N . VAL A 1 65 ? -11.449 -1.665 -15.505 1.00 0.00 65 VAL A N 6
ATOM 8279 C CA . VAL A 1 65 ? -10.135 -1.670 -14.874 1.00 0.00 65 VAL A CA 6
ATOM 8280 C C . VAL A 1 65 ? -9.644 -0.250 -14.615 1.00 0.00 65 VAL A C 6
ATOM 8281 O O . VAL A 1 65 ? -9.890 0.657 -15.410 1.00 0.00 65 VAL A O 6
ATOM 8294 N N . MET A 1 66 ? -8.947 -0.065 -13.499 1.00 0.00 66 MET A N 6
ATOM 8295 C CA . MET A 1 66 ? -8.420 1.245 -13.136 1.00 0.00 66 MET A CA 6
ATOM 8296 C C . MET A 1 66 ? -6.916 1.313 -13.381 1.00 0.00 66 MET A C 6
ATOM 8297 O O . MET A 1 66 ? -6.286 0.308 -13.713 1.00 0.00 66 MET A O 6
ATOM 8311 N N . ARG A 1 67 ? -6.346 2.502 -13.217 1.00 0.00 67 ARG A N 6
ATOM 8312 C CA . ARG A 1 67 ? -4.917 2.700 -13.422 1.00 0.00 67 ARG A CA 6
ATOM 8313 C C . ARG A 1 67 ? -4.338 3.628 -12.358 1.00 0.00 67 ARG A C 6
ATOM 8314 O O . ARG A 1 67 ? -4.701 4.802 -12.280 1.00 0.00 67 ARG A O 6
ATOM 8335 N N . SER A 1 68 ? -3.437 3.094 -11.541 1.00 0.00 68 SER A N 6
ATOM 8336 C CA . SER A 1 68 ? -2.811 3.872 -10.478 1.00 0.00 68 SER A CA 6
ATOM 8337 C C . SER A 1 68 ? -1.338 3.503 -10.330 1.00 0.00 68 SER A C 6
ATOM 8338 O O . SER A 1 68 ? -0.948 2.355 -10.546 1.00 0.00 68 SER A O 6
ATOM 8346 N N . THR A 1 69 ? -0.523 4.485 -9.958 1.00 0.00 69 THR A N 6
ATOM 8347 C CA . THR A 1 69 ? 0.907 4.266 -9.782 1.00 0.00 69 THR A CA 6
ATOM 8348 C C . THR A 1 69 ? 1.174 3.000 -8.976 1.00 0.00 69 THR A C 6
ATOM 8349 O O . THR A 1 69 ? 0.510 2.739 -7.972 1.00 0.00 69 THR A O 6
ATOM 8360 N N . CYS A 1 70 ? 2.150 2.216 -9.421 1.00 0.00 70 CYS A N 6
ATOM 8361 C CA . CYS A 1 70 ? 2.506 0.976 -8.741 1.00 0.00 70 CYS A CA 6
ATOM 8362 C C . CYS A 1 70 ? 2.730 1.218 -7.251 1.00 0.00 70 CYS A C 6
ATOM 8363 O O . CYS A 1 70 ? 3.063 2.328 -6.835 1.00 0.00 70 CYS A O 6
ATOM 8370 N N . ARG A 1 71 ? 2.546 0.171 -6.453 1.00 0.00 71 ARG A N 6
ATOM 8371 C CA . ARG A 1 71 ? 2.728 0.269 -5.010 1.00 0.00 71 ARG A CA 6
ATOM 8372 C C . ARG A 1 71 ? 3.961 -0.510 -4.563 1.00 0.00 71 ARG A C 6
ATOM 8373 O O . ARG A 1 71 ? 4.611 -0.152 -3.581 1.00 0.00 71 ARG A O 6
ATOM 8394 N N . ARG A 1 72 ? 4.276 -1.577 -5.289 1.00 0.00 72 ARG A N 6
ATOM 8395 C CA . ARG A 1 72 ? 5.429 -2.408 -4.967 1.00 0.00 72 ARG A CA 6
ATOM 8396 C C . ARG A 1 72 ? 6.729 -1.633 -5.160 1.00 0.00 72 ARG A C 6
ATOM 8397 O O . ARG A 1 72 ? 7.550 -1.537 -4.247 1.00 0.00 72 ARG A O 6
ATOM 8418 N N . CYS A 1 73 ? 6.911 -1.081 -6.356 1.00 0.00 73 CYS A N 6
ATOM 8419 C CA . CYS A 1 73 ? 8.110 -0.315 -6.671 1.00 0.00 73 CYS A CA 6
ATOM 8420 C C . CYS A 1 73 ? 7.900 1.168 -6.379 1.00 0.00 73 CYS A C 6
ATOM 8421 O O . CYS A 1 73 ? 8.793 1.844 -5.869 1.00 0.00 73 CYS A O 6
ATOM 8428 N N . GLY A 1 74 ? 6.713 1.668 -6.708 1.00 0.00 74 GLY A N 6
ATOM 8429 C CA . GLY A 1 74 ? 6.407 3.067 -6.474 1.00 0.00 74 GLY A CA 6
ATOM 8430 C C . GLY A 1 74 ? 6.624 3.922 -7.707 1.00 0.00 74 GLY A C 6
ATOM 8431 O O . GLY A 1 74 ? 7.010 5.086 -7.604 1.00 0.00 74 GLY A O 6
ATOM 8435 N N . GLY A 1 75 ? 6.376 3.343 -8.878 1.00 0.00 75 GLY A N 6
ATOM 8436 C CA . GLY A 1 75 ? 6.554 4.074 -10.119 1.00 0.00 75 GLY A CA 6
ATOM 8437 C C . GLY A 1 75 ? 8.004 4.132 -10.555 1.00 0.00 75 GLY A C 6
ATOM 8438 O O . GLY A 1 75 ? 8.450 5.130 -11.121 1.00 0.00 75 GLY A O 6
ATOM 8442 N N . ARG A 1 76 ? 8.744 3.060 -10.289 1.00 0.00 76 ARG A N 6
ATOM 8443 C CA . ARG A 1 76 ? 10.153 2.994 -10.656 1.00 0.00 76 ARG A CA 6
ATOM 8444 C C . ARG A 1 76 ? 10.393 1.913 -11.706 1.00 0.00 76 ARG A C 6
ATOM 8445 O O . ARG A 1 76 ? 11.152 2.111 -12.653 1.00 0.00 76 ARG A O 6
ATOM 8466 N N . GLY A 1 77 ? 9.738 0.769 -11.530 1.00 0.00 77 GLY A N 6
ATOM 8467 C CA . GLY A 1 77 ? 9.893 -0.326 -12.469 1.00 0.00 77 GLY A CA 6
ATOM 8468 C C . GLY A 1 77 ? 10.739 -1.454 -11.910 1.00 0.00 77 GLY A C 6
ATOM 8469 O O . GLY A 1 77 ? 10.974 -2.456 -12.585 1.00 0.00 77 GLY A O 6
ATOM 8473 N N . SER A 1 78 ? 11.198 -1.290 -10.674 1.00 0.00 78 SER A N 6
ATOM 8474 C CA . SER A 1 78 ? 12.027 -2.300 -10.026 1.00 0.00 78 SER A CA 6
ATOM 8475 C C . SER A 1 78 ? 12.099 -2.060 -8.521 1.00 0.00 78 SER A C 6
ATOM 8476 O O . SER A 1 78 ? 11.887 -0.943 -8.049 1.00 0.00 78 SER A O 6
ATOM 8484 N N . ILE A 1 79 ? 12.399 -3.118 -7.774 1.00 0.00 79 ILE A N 6
ATOM 8485 C CA . ILE A 1 79 ? 12.500 -3.023 -6.323 1.00 0.00 79 ILE A CA 6
ATOM 8486 C C . ILE A 1 79 ? 13.940 -2.777 -5.887 1.00 0.00 79 ILE A C 6
ATOM 8487 O O . ILE A 1 79 ? 14.747 -3.705 -5.823 1.00 0.00 79 ILE A O 6
ATOM 8503 N N . ILE A 1 80 ? 14.255 -1.521 -5.587 1.00 0.00 80 ILE A N 6
ATOM 8504 C CA . ILE A 1 80 ? 15.597 -1.154 -5.154 1.00 0.00 80 ILE A CA 6
ATOM 8505 C C . ILE A 1 80 ? 15.786 -1.419 -3.664 1.00 0.00 80 ILE A C 6
ATOM 8506 O O . ILE A 1 80 ? 15.479 -0.569 -2.828 1.00 0.00 80 ILE A O 6
ATOM 8522 N N . ILE A 1 81 ? 16.295 -2.603 -3.340 1.00 0.00 81 ILE A N 6
ATOM 8523 C CA . ILE A 1 81 ? 16.528 -2.979 -1.951 1.00 0.00 81 ILE A CA 6
ATOM 8524 C C . ILE A 1 81 ? 17.204 -1.849 -1.181 1.00 0.00 81 ILE A C 6
ATOM 8525 O O . ILE A 1 81 ? 17.009 -1.703 0.025 1.00 0.00 81 ILE A O 6
ATOM 8541 N N . SER A 1 82 ? 17.998 -1.051 -1.888 1.00 0.00 82 SER A N 6
ATOM 8542 C CA . SER A 1 82 ? 18.704 0.065 -1.271 1.00 0.00 82 SER A CA 6
ATOM 8543 C C . SER A 1 82 ? 18.575 1.326 -2.121 1.00 0.00 82 SER A C 6
ATOM 8544 O O . SER A 1 82 ? 19.282 1.513 -3.111 1.00 0.00 82 SER A O 6
ATOM 8552 N N . PRO A 1 83 ? 17.649 2.212 -1.725 1.00 0.00 83 PRO A N 6
ATOM 8553 C CA . PRO A 1 83 ? 17.405 3.471 -2.435 1.00 0.00 83 PRO A CA 6
ATOM 8554 C C . PRO A 1 83 ? 18.557 4.458 -2.280 1.00 0.00 83 PRO A C 6
ATOM 8555 O O . PRO A 1 83 ? 19.139 4.584 -1.202 1.00 0.00 83 PRO A O 6
ATOM 8566 N N . CYS A 1 84 ? 18.882 5.156 -3.363 1.00 0.00 84 CYS A N 6
ATOM 8567 C CA . CYS A 1 84 ? 19.965 6.131 -3.348 1.00 0.00 84 CYS A CA 6
ATOM 8568 C C . CYS A 1 84 ? 20.025 6.857 -2.007 1.00 0.00 84 CYS A C 6
ATOM 8569 O O . CYS A 1 84 ? 19.020 6.971 -1.305 1.00 0.00 84 CYS A O 6
ATOM 8576 N N . VAL A 1 85 ? 21.211 7.347 -1.658 1.00 0.00 85 VAL A N 6
ATOM 8577 C CA . VAL A 1 85 ? 21.402 8.063 -0.403 1.00 0.00 85 VAL A CA 6
ATOM 8578 C C . VAL A 1 85 ? 21.536 9.563 -0.640 1.00 0.00 85 VAL A C 6
ATOM 8579 O O . VAL A 1 85 ? 21.615 10.347 0.305 1.00 0.00 85 VAL A O 6
ATOM 8592 N N . VAL A 1 86 ? 21.561 9.955 -1.910 1.00 0.00 86 VAL A N 6
ATOM 8593 C CA . VAL A 1 86 ? 21.684 11.362 -2.273 1.00 0.00 86 VAL A CA 6
ATOM 8594 C C . VAL A 1 86 ? 20.342 11.935 -2.714 1.00 0.00 86 VAL A C 6
ATOM 8595 O O . VAL A 1 86 ? 19.944 13.017 -2.281 1.00 0.00 86 VAL A O 6
ATOM 8608 N N . CYS A 1 87 ? 19.648 11.202 -3.578 1.00 0.00 87 CYS A N 6
ATOM 8609 C CA . CYS A 1 87 ? 18.349 11.636 -4.079 1.00 0.00 87 CYS A CA 6
ATOM 8610 C C . CYS A 1 87 ? 17.223 10.823 -3.448 1.00 0.00 87 CYS A C 6
ATOM 8611 O O . CYS A 1 87 ? 16.048 11.167 -3.575 1.00 0.00 87 CYS A O 6
ATOM 8618 N N . ARG A 1 88 ? 17.591 9.742 -2.767 1.00 0.00 88 ARG A N 6
ATOM 8619 C CA . ARG A 1 88 ? 16.612 8.879 -2.117 1.00 0.00 88 ARG A CA 6
ATOM 8620 C C . ARG A 1 88 ? 15.595 8.354 -3.126 1.00 0.00 88 ARG A C 6
ATOM 8621 O O . ARG A 1 88 ? 14.404 8.263 -2.832 1.00 0.00 88 ARG A O 6
ATOM 8642 N N . GLY A 1 89 ? 16.075 8.009 -4.317 1.00 0.00 89 GLY A N 6
ATOM 8643 C CA . GLY A 1 89 ? 15.195 7.498 -5.351 1.00 0.00 89 GLY A CA 6
ATOM 8644 C C . GLY A 1 89 ? 14.331 8.581 -5.966 1.00 0.00 89 GLY A C 6
ATOM 8645 O O . GLY A 1 89 ? 13.157 8.358 -6.257 1.00 0.00 89 GLY A O 6
ATOM 8649 N N . ALA A 1 90 ? 14.913 9.760 -6.161 1.00 0.00 90 ALA A N 6
ATOM 8650 C CA . ALA A 1 90 ? 14.189 10.882 -6.745 1.00 0.00 90 ALA A CA 6
ATOM 8651 C C . ALA A 1 90 ? 14.537 11.053 -8.220 1.00 0.00 90 ALA A C 6
ATOM 8652 O O . ALA A 1 90 ? 13.678 11.383 -9.036 1.00 0.00 90 ALA A O 6
ATOM 8659 N N . GLY A 1 91 ? 15.804 10.826 -8.554 1.00 0.00 91 GLY A N 6
ATOM 8660 C CA . GLY A 1 91 ? 16.243 10.960 -9.931 1.00 0.00 91 GLY A CA 6
ATOM 8661 C C . GLY A 1 91 ? 17.021 12.239 -10.169 1.00 0.00 91 GLY A C 6
ATOM 8662 O O . GLY A 1 91 ? 17.613 12.424 -11.232 1.00 0.00 91 GLY A O 6
ATOM 8666 N N . GLN A 1 92 ? 17.018 13.125 -9.178 1.00 0.00 92 GLN A N 6
ATOM 8667 C CA . GLN A 1 92 ? 17.727 14.394 -9.287 1.00 0.00 92 GLN A CA 6
ATOM 8668 C C . GLN A 1 92 ? 18.368 14.775 -7.956 1.00 0.00 92 GLN A C 6
ATOM 8669 O O . GLN A 1 92 ? 17.905 14.364 -6.893 1.00 0.00 92 GLN A O 6
ATOM 8683 N N . ALA A 1 93 ? 19.436 15.564 -8.023 1.00 0.00 93 ALA A N 6
ATOM 8684 C CA . ALA A 1 93 ? 20.139 16.002 -6.824 1.00 0.00 93 ALA A CA 6
ATOM 8685 C C . ALA A 1 93 ? 20.700 17.409 -7.000 1.00 0.00 93 ALA A C 6
ATOM 8686 O O . ALA A 1 93 ? 20.502 18.043 -8.037 1.00 0.00 93 ALA A O 6
ATOM 8693 N N . LYS A 1 94 ? 21.402 17.893 -5.980 1.00 0.00 94 LYS A N 6
ATOM 8694 C CA . LYS A 1 94 ? 21.993 19.225 -6.021 1.00 0.00 94 LYS A CA 6
ATOM 8695 C C . LYS A 1 94 ? 23.188 19.260 -6.969 1.00 0.00 94 LYS A C 6
ATOM 8696 O O . LYS A 1 94 ? 24.336 19.147 -6.538 1.00 0.00 94 LYS A O 6
ATOM 8715 N N . GLN A 1 95 ? 22.910 19.420 -8.258 1.00 0.00 95 GLN A N 6
ATOM 8716 C CA . GLN A 1 95 ? 23.964 19.472 -9.265 1.00 0.00 95 GLN A CA 6
ATOM 8717 C C . GLN A 1 95 ? 23.980 20.825 -9.968 1.00 0.00 95 GLN A C 6
ATOM 8718 O O . GLN A 1 95 ? 23.008 21.211 -10.618 1.00 0.00 95 GLN A O 6
ATOM 8732 N N . LYS A 1 96 ? 25.090 21.543 -9.833 1.00 0.00 96 LYS A N 6
ATOM 8733 C CA . LYS A 1 96 ? 25.234 22.854 -10.455 1.00 0.00 96 LYS A CA 6
ATOM 8734 C C . LYS A 1 96 ? 24.519 22.899 -11.802 1.00 0.00 96 LYS A C 6
ATOM 8735 O O . LYS A 1 96 ? 24.926 22.234 -12.755 1.00 0.00 96 LYS A O 6
ATOM 8754 N N . LYS A 1 97 ? 23.452 23.687 -11.875 1.00 0.00 97 LYS A N 6
ATOM 8755 C CA . LYS A 1 97 ? 22.682 23.822 -13.106 1.00 0.00 97 LYS A CA 6
ATOM 8756 C C . LYS A 1 97 ? 23.415 24.703 -14.113 1.00 0.00 97 LYS A C 6
ATOM 8757 O O . LYS A 1 97 ? 24.097 25.656 -13.737 1.00 0.00 97 LYS A O 6
ATOM 8776 N N . ARG A 1 98 ? 23.269 24.377 -15.393 1.00 0.00 98 ARG A N 6
ATOM 8777 C CA . ARG A 1 98 ? 23.917 25.140 -16.454 1.00 0.00 98 ARG A CA 6
ATOM 8778 C C . ARG A 1 98 ? 23.488 24.632 -17.827 1.00 0.00 98 ARG A C 6
ATOM 8779 O O . ARG A 1 98 ? 23.706 23.468 -18.166 1.00 0.00 98 ARG A O 6
ATOM 8800 N N . SER A 1 99 ? 22.878 25.512 -18.614 1.00 0.00 99 SER A N 6
ATOM 8801 C CA . SER A 1 99 ? 22.415 25.152 -19.949 1.00 0.00 99 SER A CA 6
ATOM 8802 C C . SER A 1 99 ? 21.543 23.901 -19.903 1.00 0.00 99 SER A C 6
ATOM 8803 O O . SER A 1 99 ? 21.661 23.017 -20.749 1.00 0.00 99 SER A O 6
ATOM 8811 N N . GLY A 1 100 ? 20.665 23.836 -18.906 1.00 0.00 100 GLY A N 6
ATOM 8812 C CA . GLY A 1 100 ? 19.785 22.690 -18.766 1.00 0.00 100 GLY A CA 6
ATOM 8813 C C . GLY A 1 100 ? 18.331 23.043 -19.009 1.00 0.00 100 GLY A C 6
ATOM 8814 O O . GLY A 1 100 ? 17.698 23.740 -18.215 1.00 0.00 100 GLY A O 6
ATOM 8818 N N . PRO A 1 101 ? 17.780 22.557 -20.131 1.00 0.00 101 PRO A N 6
ATOM 8819 C CA . PRO A 1 101 ? 16.386 22.813 -20.504 1.00 0.00 101 PRO A CA 6
ATOM 8820 C C . PRO A 1 101 ? 15.400 22.092 -19.590 1.00 0.00 101 PRO A C 6
ATOM 8821 O O . PRO A 1 101 ? 15.799 21.336 -18.705 1.00 0.00 101 PRO A O 6
ATOM 8832 N N . SER A 1 102 ? 14.111 22.331 -19.812 1.00 0.00 102 SER A N 6
ATOM 8833 C CA . SER A 1 102 ? 13.069 21.706 -19.007 1.00 0.00 102 SER A CA 6
ATOM 8834 C C . SER A 1 102 ? 11.734 21.712 -19.747 1.00 0.00 102 SER A C 6
ATOM 8835 O O . SER A 1 102 ? 11.344 22.718 -20.338 1.00 0.00 102 SER A O 6
ATOM 8843 N N . SER A 1 103 ? 11.039 20.579 -19.708 1.00 0.00 103 SER A N 6
ATOM 8844 C CA . SER A 1 103 ? 9.749 20.451 -20.378 1.00 0.00 103 SER A CA 6
ATOM 8845 C C . SER A 1 103 ? 9.111 19.100 -20.072 1.00 0.00 103 SER A C 6
ATOM 8846 O O . SER A 1 103 ? 9.698 18.264 -19.387 1.00 0.00 103 SER A O 6
ATOM 8854 N N . GLY A 1 104 ? 7.902 18.894 -20.586 1.00 0.00 104 GLY A N 6
ATOM 8855 C CA . GLY A 1 104 ? 7.202 17.644 -20.358 1.00 0.00 104 GLY A CA 6
ATOM 8856 C C . GLY A 1 104 ? 7.006 16.847 -21.633 1.00 0.00 104 GLY A C 6
ATOM 8857 O O . GLY A 1 104 ? 7.128 17.414 -22.717 1.00 0.00 104 GLY A O 6
ATOM 8863 N N . GLY A 1 1 ? 65.194 39.128 22.963 1.00 0.00 1 GLY A N 7
ATOM 8864 C CA . GLY A 1 1 ? 64.015 38.359 23.316 1.00 0.00 1 GLY A CA 7
ATOM 8865 C C . GLY A 1 1 ? 63.004 38.297 22.189 1.00 0.00 1 GLY A C 7
ATOM 8866 O O . GLY A 1 1 ? 63.154 38.975 21.173 1.00 0.00 1 GLY A O 7
ATOM 8870 N N . SER A 1 2 ? 61.970 37.480 22.367 1.00 0.00 2 SER A N 7
ATOM 8871 C CA . SER A 1 2 ? 60.933 37.327 21.354 1.00 0.00 2 SER A CA 7
ATOM 8872 C C . SER A 1 2 ? 59.650 36.777 21.969 1.00 0.00 2 SER A C 7
ATOM 8873 O O . SER A 1 2 ? 59.611 36.436 23.151 1.00 0.00 2 SER A O 7
ATOM 8881 N N . SER A 1 3 ? 58.600 36.695 21.158 1.00 0.00 3 SER A N 7
ATOM 8882 C CA . SER A 1 3 ? 57.313 36.190 21.622 1.00 0.00 3 SER A CA 7
ATOM 8883 C C . SER A 1 3 ? 56.416 35.824 20.443 1.00 0.00 3 SER A C 7
ATOM 8884 O O . SER A 1 3 ? 56.753 36.082 19.289 1.00 0.00 3 SER A O 7
ATOM 8892 N N . GLY A 1 4 ? 55.271 35.220 20.744 1.00 0.00 4 GLY A N 7
ATOM 8893 C CA . GLY A 1 4 ? 54.342 34.827 19.700 1.00 0.00 4 GLY A CA 7
ATOM 8894 C C . GLY A 1 4 ? 52.903 34.816 20.178 1.00 0.00 4 GLY A C 7
ATOM 8895 O O . GLY A 1 4 ? 52.622 35.152 21.328 1.00 0.00 4 GLY A O 7
ATOM 8899 N N . SER A 1 5 ? 51.990 34.431 19.292 1.00 0.00 5 SER A N 7
ATOM 8900 C CA . SER A 1 5 ? 50.572 34.383 19.628 1.00 0.00 5 SER A CA 7
ATOM 8901 C C . SER A 1 5 ? 49.762 33.786 18.481 1.00 0.00 5 SER A C 7
ATOM 8902 O O . SER A 1 5 ? 50.278 33.583 17.382 1.00 0.00 5 SER A O 7
ATOM 8910 N N . SER A 1 6 ? 48.490 33.507 18.746 1.00 0.00 6 SER A N 7
ATOM 8911 C CA . SER A 1 6 ? 47.608 32.930 17.738 1.00 0.00 6 SER A CA 7
ATOM 8912 C C . SER A 1 6 ? 46.150 33.263 18.038 1.00 0.00 6 SER A C 7
ATOM 8913 O O . SER A 1 6 ? 45.840 33.893 19.048 1.00 0.00 6 SER A O 7
ATOM 8921 N N . GLY A 1 7 ? 45.257 32.834 17.150 1.00 0.00 7 GLY A N 7
ATOM 8922 C CA . GLY A 1 7 ? 43.842 33.096 17.336 1.00 0.00 7 GLY A CA 7
ATOM 8923 C C . GLY A 1 7 ? 42.968 32.177 16.505 1.00 0.00 7 GLY A C 7
ATOM 8924 O O . GLY A 1 7 ? 43.466 31.266 15.845 1.00 0.00 7 GLY A O 7
ATOM 8928 N N . MET A 1 8 ? 41.661 32.417 16.537 1.00 0.00 8 MET A N 7
ATOM 8929 C CA . MET A 1 8 ? 40.717 31.603 15.780 1.00 0.00 8 MET A CA 7
ATOM 8930 C C . MET A 1 8 ? 39.423 32.370 15.523 1.00 0.00 8 MET A C 7
ATOM 8931 O O . MET A 1 8 ? 39.095 33.311 16.245 1.00 0.00 8 MET A O 7
ATOM 8945 N N . GLU A 1 9 ? 38.694 31.961 14.490 1.00 0.00 9 GLU A N 7
ATOM 8946 C CA . GLU A 1 9 ? 37.437 32.611 14.138 1.00 0.00 9 GLU A CA 7
ATOM 8947 C C . GLU A 1 9 ? 36.258 31.665 14.347 1.00 0.00 9 GLU A C 7
ATOM 8948 O O . GLU A 1 9 ? 36.430 30.448 14.427 1.00 0.00 9 GLU A O 7
ATOM 8960 N N . LEU A 1 10 ? 35.060 32.233 14.435 1.00 0.00 10 LEU A N 7
ATOM 8961 C CA . LEU A 1 10 ? 33.851 31.442 14.635 1.00 0.00 10 LEU A CA 7
ATOM 8962 C C . LEU A 1 10 ? 32.612 32.222 14.206 1.00 0.00 10 LEU A C 7
ATOM 8963 O O . LEU A 1 10 ? 32.690 33.411 13.895 1.00 0.00 10 LEU A O 7
ATOM 8979 N N . THR A 1 11 ? 31.468 31.545 14.192 1.00 0.00 11 THR A N 7
ATOM 8980 C CA . THR A 1 11 ? 30.213 32.174 13.802 1.00 0.00 11 THR A CA 7
ATOM 8981 C C . THR A 1 11 ? 29.210 32.158 14.951 1.00 0.00 11 THR A C 7
ATOM 8982 O O . THR A 1 11 ? 29.470 31.581 16.007 1.00 0.00 11 THR A O 7
ATOM 8993 N N . PHE A 1 12 ? 28.064 32.795 14.737 1.00 0.00 12 PHE A N 7
ATOM 8994 C CA . PHE A 1 12 ? 27.021 32.855 15.756 1.00 0.00 12 PHE A CA 7
ATOM 8995 C C . PHE A 1 12 ? 25.743 33.467 15.190 1.00 0.00 12 PHE A C 7
ATOM 8996 O O . PHE A 1 12 ? 25.789 34.425 14.420 1.00 0.00 12 PHE A O 7
ATOM 9013 N N . ASN A 1 13 ? 24.603 32.905 15.579 1.00 0.00 13 ASN A N 7
ATOM 9014 C CA . ASN A 1 13 ? 23.311 33.394 15.110 1.00 0.00 13 ASN A CA 7
ATOM 9015 C C . ASN A 1 13 ? 22.168 32.679 15.823 1.00 0.00 13 ASN A C 7
ATOM 9016 O O . ASN A 1 13 ? 22.361 31.618 16.416 1.00 0.00 13 ASN A O 7
ATOM 9027 N N . GLN A 1 14 ? 20.978 33.267 15.759 1.00 0.00 14 GLN A N 7
ATOM 9028 C CA . GLN A 1 14 ? 19.803 32.685 16.398 1.00 0.00 14 GLN A CA 7
ATOM 9029 C C . GLN A 1 14 ? 19.559 31.265 15.898 1.00 0.00 14 GLN A C 7
ATOM 9030 O O . GLN A 1 14 ? 20.051 30.876 14.840 1.00 0.00 14 GLN A O 7
ATOM 9044 N N . ALA A 1 15 ? 18.794 30.496 16.667 1.00 0.00 15 ALA A N 7
ATOM 9045 C CA . ALA A 1 15 ? 18.483 29.120 16.301 1.00 0.00 15 ALA A CA 7
ATOM 9046 C C . ALA A 1 15 ? 17.138 29.032 15.588 1.00 0.00 15 ALA A C 7
ATOM 9047 O O . ALA A 1 15 ? 16.089 29.251 16.193 1.00 0.00 15 ALA A O 7
ATOM 9054 N N . ALA A 1 16 ? 17.177 28.711 14.299 1.00 0.00 16 ALA A N 7
ATOM 9055 C CA . ALA A 1 16 ? 15.960 28.593 13.505 1.00 0.00 16 ALA A CA 7
ATOM 9056 C C . ALA A 1 16 ? 15.584 27.131 13.290 1.00 0.00 16 ALA A C 7
ATOM 9057 O O . ALA A 1 16 ? 16.453 26.268 13.158 1.00 0.00 16 ALA A O 7
ATOM 9064 N N . LYS A 1 17 ? 14.284 26.858 13.255 1.00 0.00 17 LYS A N 7
ATOM 9065 C CA . LYS A 1 17 ? 13.792 25.500 13.056 1.00 0.00 17 LYS A CA 7
ATOM 9066 C C . LYS A 1 17 ? 12.991 25.396 11.762 1.00 0.00 17 LYS A C 7
ATOM 9067 O O . LYS A 1 17 ? 11.972 24.709 11.705 1.00 0.00 17 LYS A O 7
ATOM 9086 N N . GLY A 1 18 ? 13.460 26.083 10.724 1.00 0.00 18 GLY A N 7
ATOM 9087 C CA . GLY A 1 18 ? 12.775 26.053 9.445 1.00 0.00 18 GLY A CA 7
ATOM 9088 C C . GLY A 1 18 ? 13.736 26.009 8.274 1.00 0.00 18 GLY A C 7
ATOM 9089 O O . GLY A 1 18 ? 14.950 25.914 8.460 1.00 0.00 18 GLY A O 7
ATOM 9093 N N . VAL A 1 19 ? 13.194 26.075 7.062 1.00 0.00 19 VAL A N 7
ATOM 9094 C CA . VAL A 1 19 ? 14.011 26.041 5.855 1.00 0.00 19 VAL A CA 7
ATOM 9095 C C . VAL A 1 19 ? 14.271 27.448 5.328 1.00 0.00 19 VAL A C 7
ATOM 9096 O O . VAL A 1 19 ? 13.369 28.283 5.287 1.00 0.00 19 VAL A O 7
ATOM 9109 N N . ASN A 1 20 ? 15.512 27.703 4.925 1.00 0.00 20 ASN A N 7
ATOM 9110 C CA . ASN A 1 20 ? 15.891 29.010 4.400 1.00 0.00 20 ASN A CA 7
ATOM 9111 C C . ASN A 1 20 ? 14.928 29.456 3.304 1.00 0.00 20 ASN A C 7
ATOM 9112 O O . ASN A 1 20 ? 14.556 28.672 2.431 1.00 0.00 20 ASN A O 7
ATOM 9123 N N . LYS A 1 21 ? 14.528 30.722 3.355 1.00 0.00 21 LYS A N 7
ATOM 9124 C CA . LYS A 1 21 ? 13.609 31.276 2.367 1.00 0.00 21 LYS A CA 7
ATOM 9125 C C . LYS A 1 21 ? 14.370 32.018 1.273 1.00 0.00 21 LYS A C 7
ATOM 9126 O O . LYS A 1 21 ? 15.361 32.695 1.544 1.00 0.00 21 LYS A O 7
ATOM 9145 N N . GLU A 1 22 ? 13.899 31.886 0.037 1.00 0.00 22 GLU A N 7
ATOM 9146 C CA . GLU A 1 22 ? 14.536 32.546 -1.097 1.00 0.00 22 GLU A CA 7
ATOM 9147 C C . GLU A 1 22 ? 13.719 32.347 -2.371 1.00 0.00 22 GLU A C 7
ATOM 9148 O O . GLU A 1 22 ? 13.513 31.219 -2.819 1.00 0.00 22 GLU A O 7
ATOM 9160 N N . PHE A 1 23 ? 13.257 33.451 -2.948 1.00 0.00 23 PHE A N 7
ATOM 9161 C CA . PHE A 1 23 ? 12.462 33.399 -4.169 1.00 0.00 23 PHE A CA 7
ATOM 9162 C C . PHE A 1 23 ? 13.355 33.468 -5.404 1.00 0.00 23 PHE A C 7
ATOM 9163 O O . PHE A 1 23 ? 13.132 34.279 -6.303 1.00 0.00 23 PHE A O 7
ATOM 9180 N N . THR A 1 24 ? 14.371 32.610 -5.441 1.00 0.00 24 THR A N 7
ATOM 9181 C CA . THR A 1 24 ? 15.300 32.574 -6.563 1.00 0.00 24 THR A CA 7
ATOM 9182 C C . THR A 1 24 ? 15.590 31.140 -6.991 1.00 0.00 24 THR A C 7
ATOM 9183 O O . THR A 1 24 ? 16.092 30.336 -6.205 1.00 0.00 24 THR A O 7
ATOM 9194 N N . VAL A 1 25 ? 15.270 30.825 -8.242 1.00 0.00 25 VAL A N 7
ATOM 9195 C CA . VAL A 1 25 ? 15.498 29.487 -8.776 1.00 0.00 25 VAL A CA 7
ATOM 9196 C C . VAL A 1 25 ? 16.752 28.862 -8.175 1.00 0.00 25 VAL A C 7
ATOM 9197 O O . VAL A 1 25 ? 17.768 29.533 -7.998 1.00 0.00 25 VAL A O 7
ATOM 9210 N N . ASN A 1 26 ? 16.673 27.573 -7.864 1.00 0.00 26 ASN A N 7
ATOM 9211 C CA . ASN A 1 26 ? 17.802 26.856 -7.282 1.00 0.00 26 ASN A CA 7
ATOM 9212 C C . ASN A 1 26 ? 18.408 25.885 -8.291 1.00 0.00 26 ASN A C 7
ATOM 9213 O O . ASN A 1 26 ? 17.778 25.540 -9.291 1.00 0.00 26 ASN A O 7
ATOM 9224 N N . ILE A 1 27 ? 19.633 25.447 -8.021 1.00 0.00 27 ILE A N 7
ATOM 9225 C CA . ILE A 1 27 ? 20.323 24.515 -8.904 1.00 0.00 27 ILE A CA 7
ATOM 9226 C C . ILE A 1 27 ? 19.799 23.094 -8.720 1.00 0.00 27 ILE A C 7
ATOM 9227 O O . ILE A 1 27 ? 19.838 22.545 -7.620 1.00 0.00 27 ILE A O 7
ATOM 9243 N N . MET A 1 28 ? 19.310 22.505 -9.806 1.00 0.00 28 MET A N 7
ATOM 9244 C CA . MET A 1 28 ? 18.782 21.146 -9.765 1.00 0.00 28 MET A CA 7
ATOM 9245 C C . MET A 1 28 ? 19.100 20.400 -11.057 1.00 0.00 28 MET A C 7
ATOM 9246 O O . MET A 1 28 ? 18.572 20.728 -12.120 1.00 0.00 28 MET A O 7
ATOM 9260 N N . ASP A 1 29 ? 19.965 19.397 -10.958 1.00 0.00 29 ASP A N 7
ATOM 9261 C CA . ASP A 1 29 ? 20.353 18.604 -12.119 1.00 0.00 29 ASP A CA 7
ATOM 9262 C C . ASP A 1 29 ? 20.216 17.113 -11.828 1.00 0.00 29 ASP A C 7
ATOM 9263 O O . ASP A 1 29 ? 19.791 16.716 -10.742 1.00 0.00 29 ASP A O 7
ATOM 9272 N N . THR A 1 30 ? 20.580 16.288 -12.806 1.00 0.00 30 THR A N 7
ATOM 9273 C CA . THR A 1 30 ? 20.496 14.841 -12.656 1.00 0.00 30 THR A CA 7
ATOM 9274 C C . THR A 1 30 ? 21.516 14.333 -11.643 1.00 0.00 30 THR A C 7
ATOM 9275 O O . THR A 1 30 ? 22.704 14.644 -11.732 1.00 0.00 30 THR A O 7
ATOM 9286 N N . CYS A 1 31 ? 21.044 13.550 -10.678 1.00 0.00 31 CYS A N 7
ATOM 9287 C CA . CYS A 1 31 ? 21.914 12.998 -9.647 1.00 0.00 31 CYS A CA 7
ATOM 9288 C C . CYS A 1 31 ? 23.201 12.449 -10.257 1.00 0.00 31 CYS A C 7
ATOM 9289 O O . CYS A 1 31 ? 23.272 12.200 -11.460 1.00 0.00 31 CYS A O 7
ATOM 9296 N N . GLU A 1 32 ? 24.215 12.264 -9.418 1.00 0.00 32 GLU A N 7
ATOM 9297 C CA . GLU A 1 32 ? 25.499 11.745 -9.875 1.00 0.00 32 GLU A CA 7
ATOM 9298 C C . GLU A 1 32 ? 25.785 10.379 -9.259 1.00 0.00 32 GLU A C 7
ATOM 9299 O O . GLU A 1 32 ? 26.426 9.529 -9.877 1.00 0.00 32 GLU A O 7
ATOM 9311 N N . ARG A 1 33 ? 25.305 10.176 -8.036 1.00 0.00 33 ARG A N 7
ATOM 9312 C CA . ARG A 1 33 ? 25.510 8.914 -7.334 1.00 0.00 33 ARG A CA 7
ATOM 9313 C C . ARG A 1 33 ? 24.714 7.791 -7.993 1.00 0.00 33 ARG A C 7
ATOM 9314 O O . ARG A 1 33 ? 25.228 6.691 -8.200 1.00 0.00 33 ARG A O 7
ATOM 9335 N N . CYS A 1 34 ? 23.458 8.075 -8.319 1.00 0.00 34 CYS A N 7
ATOM 9336 C CA . CYS A 1 34 ? 22.590 7.090 -8.952 1.00 0.00 34 CYS A CA 7
ATOM 9337 C C . CYS A 1 34 ? 22.467 7.356 -10.450 1.00 0.00 34 CYS A C 7
ATOM 9338 O O . CYS A 1 34 ? 21.966 6.520 -11.200 1.00 0.00 34 CYS A O 7
ATOM 9345 N N . ASN A 1 35 ? 22.928 8.527 -10.877 1.00 0.00 35 ASN A N 7
ATOM 9346 C CA . ASN A 1 35 ? 22.870 8.905 -12.284 1.00 0.00 35 ASN A CA 7
ATOM 9347 C C . ASN A 1 35 ? 21.424 8.987 -12.766 1.00 0.00 35 ASN A C 7
ATOM 9348 O O . ASN A 1 35 ? 21.106 8.574 -13.880 1.00 0.00 35 ASN A O 7
ATOM 9359 N N . GLY A 1 36 ? 20.553 9.524 -11.917 1.00 0.00 36 GLY A N 7
ATOM 9360 C CA . GLY A 1 36 ? 19.152 9.651 -12.274 1.00 0.00 36 GLY A CA 7
ATOM 9361 C C . GLY A 1 36 ? 18.443 8.312 -12.325 1.00 0.00 36 GLY A C 7
ATOM 9362 O O . GLY A 1 36 ? 17.537 8.111 -13.134 1.00 0.00 36 GLY A O 7
ATOM 9366 N N . LYS A 1 37 ? 18.857 7.391 -11.461 1.00 0.00 37 LYS A N 7
ATOM 9367 C CA . LYS A 1 37 ? 18.256 6.064 -11.411 1.00 0.00 37 LYS A CA 7
ATOM 9368 C C . LYS A 1 37 ? 17.383 5.908 -10.169 1.00 0.00 37 LYS A C 7
ATOM 9369 O O . LYS A 1 37 ? 16.268 5.395 -10.244 1.00 0.00 37 LYS A O 7
ATOM 9388 N N . GLY A 1 38 ? 17.899 6.356 -9.029 1.00 0.00 38 GLY A N 7
ATOM 9389 C CA . GLY A 1 38 ? 17.152 6.258 -7.788 1.00 0.00 38 GLY A CA 7
ATOM 9390 C C . GLY A 1 38 ? 17.578 5.071 -6.947 1.00 0.00 38 GLY A C 7
ATOM 9391 O O . GLY A 1 38 ? 16.783 4.527 -6.182 1.00 0.00 38 GLY A O 7
ATOM 9395 N N . ASN A 1 39 ? 18.837 4.668 -7.090 1.00 0.00 39 ASN A N 7
ATOM 9396 C CA . ASN A 1 39 ? 19.366 3.536 -6.338 1.00 0.00 39 ASN A CA 7
ATOM 9397 C C . ASN A 1 39 ? 20.867 3.690 -6.108 1.00 0.00 39 ASN A C 7
ATOM 9398 O O . ASN A 1 39 ? 21.575 4.266 -6.933 1.00 0.00 39 ASN A O 7
ATOM 9409 N N . GLU A 1 40 ? 21.343 3.170 -4.980 1.00 0.00 40 GLU A N 7
ATOM 9410 C CA . GLU A 1 40 ? 22.759 3.251 -4.642 1.00 0.00 40 GLU A CA 7
ATOM 9411 C C . GLU A 1 40 ? 23.606 2.493 -5.661 1.00 0.00 40 GLU A C 7
ATOM 9412 O O . GLU A 1 40 ? 23.241 1.414 -6.128 1.00 0.00 40 GLU A O 7
ATOM 9424 N N . PRO A 1 41 ? 24.764 3.070 -6.013 1.00 0.00 41 PRO A N 7
ATOM 9425 C CA . PRO A 1 41 ? 25.687 2.467 -6.980 1.00 0.00 41 PRO A CA 7
ATOM 9426 C C . PRO A 1 41 ? 26.365 1.216 -6.431 1.00 0.00 41 PRO A C 7
ATOM 9427 O O . PRO A 1 41 ? 27.273 0.667 -7.053 1.00 0.00 41 PRO A O 7
ATOM 9438 N N . GLY A 1 42 ? 25.916 0.770 -5.262 1.00 0.00 42 GLY A N 7
ATOM 9439 C CA . GLY A 1 42 ? 26.491 -0.414 -4.650 1.00 0.00 42 GLY A CA 7
ATOM 9440 C C . GLY A 1 42 ? 25.436 -1.355 -4.105 1.00 0.00 42 GLY A C 7
ATOM 9441 O O . GLY A 1 42 ? 25.700 -2.133 -3.187 1.00 0.00 42 GLY A O 7
ATOM 9445 N N . THR A 1 43 ? 24.234 -1.286 -4.670 1.00 0.00 43 THR A N 7
ATOM 9446 C CA . THR A 1 43 ? 23.134 -2.137 -4.234 1.00 0.00 43 THR A CA 7
ATOM 9447 C C . THR A 1 43 ? 22.551 -2.923 -5.402 1.00 0.00 43 THR A C 7
ATOM 9448 O O . THR A 1 43 ? 22.833 -2.630 -6.564 1.00 0.00 43 THR A O 7
ATOM 9459 N N . LYS A 1 44 ? 21.736 -3.924 -5.087 1.00 0.00 44 LYS A N 7
ATOM 9460 C CA . LYS A 1 44 ? 21.110 -4.753 -6.110 1.00 0.00 44 LYS A CA 7
ATOM 9461 C C . LYS A 1 44 ? 19.670 -4.315 -6.360 1.00 0.00 44 LYS A C 7
ATOM 9462 O O . LYS A 1 44 ? 19.172 -3.391 -5.718 1.00 0.00 44 LYS A O 7
ATOM 9481 N N . VAL A 1 45 ? 19.007 -4.986 -7.296 1.00 0.00 45 VAL A N 7
ATOM 9482 C CA . VAL A 1 45 ? 17.623 -4.667 -7.629 1.00 0.00 45 VAL A CA 7
ATOM 9483 C C . VAL A 1 45 ? 16.841 -5.925 -7.989 1.00 0.00 45 VAL A C 7
ATOM 9484 O O . VAL A 1 45 ? 17.395 -6.875 -8.541 1.00 0.00 45 VAL A O 7
ATOM 9497 N N . GLN A 1 46 ? 15.550 -5.923 -7.673 1.00 0.00 46 GLN A N 7
ATOM 9498 C CA . GLN A 1 46 ? 14.691 -7.065 -7.964 1.00 0.00 46 GLN A CA 7
ATOM 9499 C C . GLN A 1 46 ? 13.649 -6.709 -9.019 1.00 0.00 46 GLN A C 7
ATOM 9500 O O . GLN A 1 46 ? 13.017 -5.654 -8.951 1.00 0.00 46 GLN A O 7
ATOM 9514 N N . HIS A 1 47 ? 13.476 -7.594 -9.996 1.00 0.00 47 HIS A N 7
ATOM 9515 C CA . HIS A 1 47 ? 12.510 -7.372 -11.066 1.00 0.00 47 HIS A CA 7
ATOM 9516 C C . HIS A 1 47 ? 11.087 -7.348 -10.517 1.00 0.00 47 HIS A C 7
ATOM 9517 O O . HIS A 1 47 ? 10.640 -8.301 -9.879 1.00 0.00 47 HIS A O 7
ATOM 9531 N N . CYS A 1 48 ? 10.380 -6.251 -10.769 1.00 0.00 48 CYS A N 7
ATOM 9532 C CA . CYS A 1 48 ? 9.008 -6.100 -10.299 1.00 0.00 48 CYS A CA 7
ATOM 9533 C C . CYS A 1 48 ? 8.034 -6.825 -11.224 1.00 0.00 48 CYS A C 7
ATOM 9534 O O . CYS A 1 48 ? 8.135 -6.729 -12.448 1.00 0.00 48 CYS A O 7
ATOM 9541 N N . HIS A 1 49 ? 7.091 -7.549 -10.630 1.00 0.00 49 HIS A N 7
ATOM 9542 C CA . HIS A 1 49 ? 6.098 -8.290 -11.400 1.00 0.00 49 HIS A CA 7
ATOM 9543 C C . HIS A 1 49 ? 4.842 -7.451 -11.616 1.00 0.00 49 HIS A C 7
ATOM 9544 O O . HIS A 1 49 ? 4.213 -7.517 -12.673 1.00 0.00 49 HIS A O 7
ATOM 9558 N N . TYR A 1 50 ? 4.482 -6.663 -10.608 1.00 0.00 50 TYR A N 7
ATOM 9559 C CA . TYR A 1 50 ? 3.299 -5.814 -10.687 1.00 0.00 50 TYR A CA 7
ATOM 9560 C C . TYR A 1 50 ? 3.162 -5.198 -12.076 1.00 0.00 50 TYR A C 7
ATOM 9561 O O . TYR A 1 50 ? 2.170 -5.419 -12.771 1.00 0.00 50 TYR A O 7
ATOM 9579 N N . CYS A 1 51 ? 4.166 -4.424 -12.474 1.00 0.00 51 CYS A N 7
ATOM 9580 C CA . CYS A 1 51 ? 4.160 -3.775 -13.779 1.00 0.00 51 CYS A CA 7
ATOM 9581 C C . CYS A 1 51 ? 4.917 -4.612 -14.807 1.00 0.00 51 CYS A C 7
ATOM 9582 O O . CYS A 1 51 ? 4.508 -4.714 -15.962 1.00 0.00 51 CYS A O 7
ATOM 9589 N N . GLY A 1 52 ? 6.023 -5.210 -14.376 1.00 0.00 52 GLY A N 7
ATOM 9590 C CA . GLY A 1 52 ? 6.820 -6.030 -15.269 1.00 0.00 52 GLY A CA 7
ATOM 9591 C C . GLY A 1 52 ? 7.883 -5.232 -15.997 1.00 0.00 52 GLY A C 7
ATOM 9592 O O . GLY A 1 52 ? 8.373 -5.648 -17.045 1.00 0.00 52 GLY A O 7
ATOM 9596 N N . GLY A 1 53 ? 8.240 -4.079 -15.439 1.00 0.00 53 GLY A N 7
ATOM 9597 C CA . GLY A 1 53 ? 9.248 -3.237 -16.056 1.00 0.00 53 GLY A CA 7
ATOM 9598 C C . GLY A 1 53 ? 8.645 -2.151 -16.925 1.00 0.00 53 GLY A C 7
ATOM 9599 O O . GLY A 1 53 ? 9.223 -1.768 -17.942 1.00 0.00 53 GLY A O 7
ATOM 9603 N N . SER A 1 54 ? 7.478 -1.656 -16.525 1.00 0.00 54 SER A N 7
ATOM 9604 C CA . SER A 1 54 ? 6.793 -0.611 -17.278 1.00 0.00 54 SER A CA 7
ATOM 9605 C C . SER A 1 54 ? 6.440 0.566 -16.375 1.00 0.00 54 SER A C 7
ATOM 9606 O O . SER A 1 54 ? 6.334 1.704 -16.831 1.00 0.00 54 SER A O 7
ATOM 9614 N N . GLY A 1 55 ? 6.257 0.284 -15.088 1.00 0.00 55 GLY A N 7
ATOM 9615 C CA . GLY A 1 55 ? 5.917 1.328 -14.140 1.00 0.00 55 GLY A CA 7
ATOM 9616 C C . GLY A 1 55 ? 4.434 1.642 -14.130 1.00 0.00 55 GLY A C 7
ATOM 9617 O O . GLY A 1 55 ? 4.035 2.777 -13.870 1.00 0.00 55 GLY A O 7
ATOM 9621 N N . MET A 1 56 ? 3.616 0.635 -14.416 1.00 0.00 56 MET A N 7
ATOM 9622 C CA . MET A 1 56 ? 2.168 0.809 -14.439 1.00 0.00 56 MET A CA 7
ATOM 9623 C C . MET A 1 56 ? 1.465 -0.403 -13.838 1.00 0.00 56 MET A C 7
ATOM 9624 O O . MET A 1 56 ? 1.699 -1.537 -14.255 1.00 0.00 56 MET A O 7
ATOM 9638 N N . GLU A 1 57 ? 0.603 -0.156 -12.856 1.00 0.00 57 GLU A N 7
ATOM 9639 C CA . GLU A 1 57 ? -0.133 -1.229 -12.198 1.00 0.00 57 GLU A CA 7
ATOM 9640 C C . GLU A 1 57 ? -1.562 -1.312 -12.727 1.00 0.00 57 GLU A C 7
ATOM 9641 O O . GLU A 1 57 ? -2.149 -0.305 -13.125 1.00 0.00 57 GLU A O 7
ATOM 9653 N N . THR A 1 58 ? -2.117 -2.520 -12.727 1.00 0.00 58 THR A N 7
ATOM 9654 C CA . THR A 1 58 ? -3.476 -2.736 -13.208 1.00 0.00 58 THR A CA 7
ATOM 9655 C C . THR A 1 58 ? -4.406 -3.134 -12.067 1.00 0.00 58 THR A C 7
ATOM 9656 O O . THR A 1 58 ? -4.189 -4.147 -11.402 1.00 0.00 58 THR A O 7
ATOM 9667 N N . ILE A 1 59 ? -5.441 -2.331 -11.847 1.00 0.00 59 ILE A N 7
ATOM 9668 C CA . ILE A 1 59 ? -6.405 -2.600 -10.787 1.00 0.00 59 ILE A CA 7
ATOM 9669 C C . ILE A 1 59 ? -7.684 -3.211 -11.349 1.00 0.00 59 ILE A C 7
ATOM 9670 O O . ILE A 1 59 ? -8.573 -2.497 -11.811 1.00 0.00 59 ILE A O 7
ATOM 9686 N N . ASN A 1 60 ? -7.770 -4.536 -11.305 1.00 0.00 60 ASN A N 7
ATOM 9687 C CA . ASN A 1 60 ? -8.942 -5.244 -11.809 1.00 0.00 60 ASN A CA 7
ATOM 9688 C C . ASN A 1 60 ? -10.083 -5.195 -10.798 1.00 0.00 60 ASN A C 7
ATOM 9689 O O . ASN A 1 60 ? -10.113 -5.968 -9.840 1.00 0.00 60 ASN A O 7
ATOM 9700 N N . THR A 1 61 ? -11.023 -4.281 -11.019 1.00 0.00 61 THR A N 7
ATOM 9701 C CA . THR A 1 61 ? -12.167 -4.130 -10.128 1.00 0.00 61 THR A CA 7
ATOM 9702 C C . THR A 1 61 ? -13.480 -4.250 -10.894 1.00 0.00 61 THR A C 7
ATOM 9703 O O . THR A 1 61 ? -13.839 -3.366 -11.670 1.00 0.00 61 THR A O 7
ATOM 9714 N N . GLY A 1 62 ? -14.193 -5.349 -10.669 1.00 0.00 62 GLY A N 7
ATOM 9715 C CA . GLY A 1 62 ? -15.459 -5.563 -11.345 1.00 0.00 62 GLY A CA 7
ATOM 9716 C C . GLY A 1 62 ? -15.298 -5.708 -12.845 1.00 0.00 62 GLY A C 7
ATOM 9717 O O . GLY A 1 62 ? -14.269 -6.172 -13.339 1.00 0.00 62 GLY A O 7
ATOM 9721 N N . PRO A 1 63 ? -16.333 -5.306 -13.597 1.00 0.00 63 PRO A N 7
ATOM 9722 C CA . PRO A 1 63 ? -16.326 -5.385 -15.061 1.00 0.00 63 PRO A CA 7
ATOM 9723 C C . PRO A 1 63 ? -15.357 -4.390 -15.690 1.00 0.00 63 PRO A C 7
ATOM 9724 O O . PRO A 1 63 ? -15.101 -4.434 -16.894 1.00 0.00 63 PRO A O 7
ATOM 9735 N N . PHE A 1 64 ? -14.820 -3.494 -14.869 1.00 0.00 64 PHE A N 7
ATOM 9736 C CA . PHE A 1 64 ? -13.879 -2.488 -15.346 1.00 0.00 64 PHE A CA 7
ATOM 9737 C C . PHE A 1 64 ? -12.529 -2.631 -14.649 1.00 0.00 64 PHE A C 7
ATOM 9738 O O . PHE A 1 64 ? -12.382 -3.418 -13.713 1.00 0.00 64 PHE A O 7
ATOM 9755 N N . VAL A 1 65 ? -11.546 -1.866 -15.112 1.00 0.00 65 VAL A N 7
ATOM 9756 C CA . VAL A 1 65 ? -10.208 -1.907 -14.534 1.00 0.00 65 VAL A CA 7
ATOM 9757 C C . VAL A 1 65 ? -9.593 -0.513 -14.474 1.00 0.00 65 VAL A C 7
ATOM 9758 O O . VAL A 1 65 ? -9.695 0.263 -15.423 1.00 0.00 65 VAL A O 7
ATOM 9771 N N . MET A 1 66 ? -8.953 -0.203 -13.351 1.00 0.00 66 MET A N 7
ATOM 9772 C CA . MET A 1 66 ? -8.319 1.097 -13.168 1.00 0.00 66 MET A CA 7
ATOM 9773 C C . MET A 1 66 ? -6.807 0.995 -13.342 1.00 0.00 66 MET A C 7
ATOM 9774 O O . MET A 1 66 ? -6.200 -0.018 -12.994 1.00 0.00 66 MET A O 7
ATOM 9788 N N . ARG A 1 67 ? -6.205 2.049 -13.884 1.00 0.00 67 ARG A N 7
ATOM 9789 C CA . ARG A 1 67 ? -4.765 2.076 -14.106 1.00 0.00 67 ARG A CA 7
ATOM 9790 C C . ARG A 1 67 ? -4.100 3.135 -13.232 1.00 0.00 67 ARG A C 7
ATOM 9791 O O . ARG A 1 67 ? -4.347 4.330 -13.392 1.00 0.00 67 ARG A O 7
ATOM 9812 N N . SER A 1 68 ? -3.255 2.688 -12.308 1.00 0.00 68 SER A N 7
ATOM 9813 C CA . SER A 1 68 ? -2.558 3.597 -11.406 1.00 0.00 68 SER A CA 7
ATOM 9814 C C . SER A 1 68 ? -1.084 3.222 -11.289 1.00 0.00 68 SER A C 7
ATOM 9815 O O . SER A 1 68 ? -0.720 2.048 -11.377 1.00 0.00 68 SER A O 7
ATOM 9823 N N . THR A 1 69 ? -0.237 4.227 -11.089 1.00 0.00 69 THR A N 7
ATOM 9824 C CA . THR A 1 69 ? 1.198 4.005 -10.961 1.00 0.00 69 THR A CA 7
ATOM 9825 C C . THR A 1 69 ? 1.494 2.887 -9.968 1.00 0.00 69 THR A C 7
ATOM 9826 O O . THR A 1 69 ? 0.973 2.879 -8.853 1.00 0.00 69 THR A O 7
ATOM 9837 N N . CYS A 1 70 ? 2.335 1.944 -10.379 1.00 0.00 70 CYS A N 7
ATOM 9838 C CA . CYS A 1 70 ? 2.702 0.821 -9.526 1.00 0.00 70 CYS A CA 7
ATOM 9839 C C . CYS A 1 70 ? 3.008 1.293 -8.107 1.00 0.00 70 CYS A C 7
ATOM 9840 O O . CYS A 1 70 ? 3.487 2.408 -7.903 1.00 0.00 70 CYS A O 7
ATOM 9847 N N . ARG A 1 71 ? 2.728 0.435 -7.131 1.00 0.00 71 ARG A N 7
ATOM 9848 C CA . ARG A 1 71 ? 2.972 0.765 -5.732 1.00 0.00 71 ARG A CA 7
ATOM 9849 C C . ARG A 1 71 ? 4.190 0.014 -5.201 1.00 0.00 71 ARG A C 7
ATOM 9850 O O . ARG A 1 71 ? 4.906 0.510 -4.331 1.00 0.00 71 ARG A O 7
ATOM 9871 N N . ARG A 1 72 ? 4.418 -1.183 -5.731 1.00 0.00 72 ARG A N 7
ATOM 9872 C CA . ARG A 1 72 ? 5.548 -2.002 -5.310 1.00 0.00 72 ARG A CA 7
ATOM 9873 C C . ARG A 1 72 ? 6.871 -1.336 -5.680 1.00 0.00 72 ARG A C 7
ATOM 9874 O O . ARG A 1 72 ? 7.721 -1.100 -4.821 1.00 0.00 72 ARG A O 7
ATOM 9895 N N . CYS A 1 73 ? 7.037 -1.037 -6.964 1.00 0.00 73 CYS A N 7
ATOM 9896 C CA . CYS A 1 73 ? 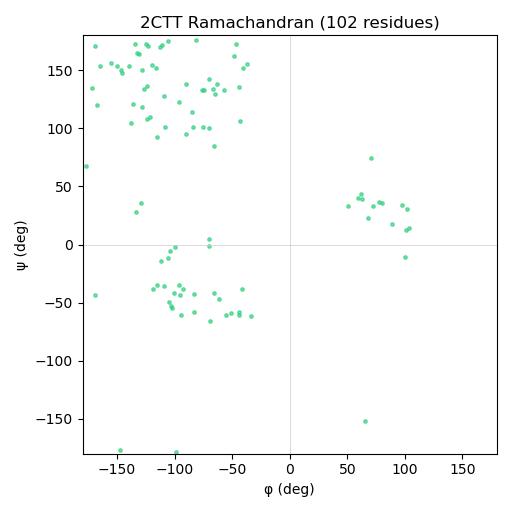8.255 -0.400 -7.449 1.00 0.00 73 CYS A CA 7
ATOM 9897 C C . CYS A 1 73 ? 8.136 1.120 -7.386 1.00 0.00 73 CYS A C 7
ATOM 9898 O O . CYS A 1 73 ? 9.092 1.814 -7.042 1.00 0.00 73 CYS A O 7
ATOM 9905 N N . GLY A 1 74 ? 6.955 1.630 -7.720 1.00 0.00 74 GLY A N 7
ATOM 9906 C CA . GLY A 1 74 ? 6.732 3.064 -7.695 1.00 0.00 74 GLY A CA 7
ATOM 9907 C C . GLY A 1 74 ? 6.900 3.701 -9.060 1.00 0.00 74 GLY A C 7
ATOM 9908 O O . GLY A 1 74 ? 7.314 4.855 -9.167 1.00 0.00 74 GLY A O 7
ATOM 9912 N N . GLY A 1 75 ? 6.580 2.947 -10.107 1.00 0.00 75 GLY A N 7
ATOM 9913 C CA . GLY A 1 75 ? 6.706 3.462 -11.458 1.00 0.00 75 GLY A CA 7
ATOM 9914 C C . GLY A 1 75 ? 8.139 3.448 -11.952 1.00 0.00 75 GLY A C 7
ATOM 9915 O O . GLY A 1 75 ? 8.595 4.401 -12.584 1.00 0.00 75 GLY A O 7
ATOM 9919 N N . ARG A 1 76 ? 8.853 2.364 -11.662 1.00 0.00 76 ARG A N 7
ATOM 9920 C CA . ARG A 1 76 ? 10.243 2.231 -12.079 1.00 0.00 76 ARG A CA 7
ATOM 9921 C C . ARG A 1 76 ? 10.452 0.946 -12.874 1.00 0.00 76 ARG A C 7
ATOM 9922 O O . ARG A 1 76 ? 11.221 0.916 -13.834 1.00 0.00 76 ARG A O 7
ATOM 9943 N N . GLY A 1 77 ? 9.763 -0.115 -12.466 1.00 0.00 77 GLY A N 7
ATOM 9944 C CA . GLY A 1 77 ? 9.887 -1.388 -13.151 1.00 0.00 77 GLY A CA 7
ATOM 9945 C C . GLY A 1 77 ? 10.512 -2.458 -12.277 1.00 0.00 77 GLY A C 7
ATOM 9946 O O . GLY A 1 77 ? 10.392 -3.649 -12.561 1.00 0.00 77 GLY A O 7
ATOM 9950 N N . SER A 1 78 ? 11.184 -2.032 -11.212 1.00 0.00 78 SER A N 7
ATOM 9951 C CA . SER A 1 78 ? 11.836 -2.961 -10.297 1.00 0.00 78 SER A CA 7
ATOM 9952 C C . SER A 1 78 ? 11.820 -2.420 -8.871 1.00 0.00 78 SER A C 7
ATOM 9953 O O . SER A 1 78 ? 11.595 -1.230 -8.649 1.00 0.00 78 SER A O 7
ATOM 9961 N N . ILE A 1 79 ? 12.062 -3.303 -7.908 1.00 0.00 79 ILE A N 7
ATOM 9962 C CA . ILE A 1 79 ? 12.077 -2.915 -6.503 1.00 0.00 79 ILE A CA 7
ATOM 9963 C C . ILE A 1 79 ? 13.494 -2.601 -6.035 1.00 0.00 79 ILE A C 7
ATOM 9964 O O . ILE A 1 79 ? 14.369 -3.467 -6.048 1.00 0.00 79 ILE A O 7
ATOM 9980 N N . ILE A 1 80 ? 13.712 -1.358 -5.619 1.00 0.00 80 ILE A N 7
ATOM 9981 C CA . ILE A 1 80 ? 15.022 -0.931 -5.143 1.00 0.00 80 ILE A CA 7
ATOM 9982 C C . ILE A 1 80 ? 15.198 -1.245 -3.662 1.00 0.00 80 ILE A C 7
ATOM 9983 O O . ILE A 1 80 ? 14.679 -0.534 -2.800 1.00 0.00 80 ILE A O 7
ATOM 9999 N N . ILE A 1 81 ? 15.935 -2.312 -3.372 1.00 0.00 81 ILE A N 7
ATOM 10000 C CA . ILE A 1 81 ? 16.183 -2.718 -1.994 1.00 0.00 81 ILE A CA 7
ATOM 10001 C C . ILE A 1 81 ? 16.763 -1.568 -1.178 1.00 0.00 81 ILE A C 7
ATOM 10002 O O . ILE A 1 81 ? 16.427 -1.393 -0.007 1.00 0.00 81 ILE A O 7
ATOM 10018 N N . SER A 1 82 ? 17.634 -0.784 -1.805 1.00 0.00 82 SER A N 7
ATOM 10019 C CA . SER A 1 82 ? 18.263 0.349 -1.137 1.00 0.00 82 SER A CA 7
ATOM 10020 C C . SER A 1 82 ? 18.256 1.582 -2.036 1.00 0.00 82 SER A C 7
ATOM 10021 O O . SER A 1 82 ? 19.010 1.680 -3.004 1.00 0.00 82 SER A O 7
ATOM 10029 N N . PRO A 1 83 ? 17.384 2.547 -1.708 1.00 0.00 83 PRO A N 7
ATOM 10030 C CA . PRO A 1 83 ? 17.258 3.792 -2.472 1.00 0.00 83 PRO A CA 7
ATOM 10031 C C . PRO A 1 83 ? 18.473 4.699 -2.308 1.00 0.00 83 PRO A C 7
ATOM 10032 O O . PRO A 1 83 ? 19.181 4.629 -1.304 1.00 0.00 83 PRO A O 7
ATOM 10043 N N . CYS A 1 84 ? 18.708 5.549 -3.301 1.00 0.00 84 CYS A N 7
ATOM 10044 C CA . CYS A 1 84 ? 19.838 6.471 -3.268 1.00 0.00 84 CYS A CA 7
ATOM 10045 C C . CYS A 1 84 ? 19.901 7.205 -1.932 1.00 0.00 84 CYS A C 7
ATOM 10046 O O . CYS A 1 84 ? 18.919 7.258 -1.193 1.00 0.00 84 CYS A O 7
ATOM 10053 N N . VAL A 1 85 ? 21.066 7.771 -1.629 1.00 0.00 85 VAL A N 7
ATOM 10054 C CA . VAL A 1 85 ? 21.258 8.504 -0.384 1.00 0.00 85 VAL A CA 7
ATOM 10055 C C . VAL A 1 85 ? 21.404 9.999 -0.643 1.00 0.00 85 VAL A C 7
ATOM 10056 O O . VAL A 1 85 ? 21.461 10.799 0.291 1.00 0.00 85 VAL A O 7
ATOM 10069 N N . VAL A 1 86 ? 21.463 10.370 -1.918 1.00 0.00 86 VAL A N 7
ATOM 10070 C CA . VAL A 1 86 ? 21.600 11.770 -2.301 1.00 0.00 86 VAL A CA 7
ATOM 10071 C C . VAL A 1 86 ? 20.267 12.346 -2.765 1.00 0.00 86 VAL A C 7
ATOM 10072 O O . VAL A 1 86 ? 19.823 13.386 -2.277 1.00 0.00 86 VAL A O 7
ATOM 10085 N N . CYS A 1 87 ? 19.632 11.664 -3.711 1.00 0.00 87 CYS A N 7
ATOM 10086 C CA . CYS A 1 87 ? 18.348 12.106 -4.243 1.00 0.00 87 CYS A CA 7
ATOM 10087 C C . CYS A 1 87 ? 17.200 11.316 -3.622 1.00 0.00 87 CYS A C 7
ATOM 10088 O O . CYS A 1 87 ? 16.030 11.637 -3.826 1.00 0.00 87 CYS A O 7
ATOM 10095 N N . ARG A 1 88 ? 17.545 10.281 -2.862 1.00 0.00 88 ARG A N 7
ATOM 10096 C CA . ARG A 1 88 ? 16.544 9.444 -2.212 1.00 0.00 88 ARG A CA 7
ATOM 10097 C C . ARG A 1 88 ? 15.507 8.955 -3.218 1.00 0.00 88 ARG A C 7
ATOM 10098 O O . ARG A 1 88 ? 14.311 8.925 -2.929 1.00 0.00 88 ARG A O 7
ATOM 10119 N N . GLY A 1 89 ? 15.974 8.571 -4.403 1.00 0.00 89 GLY A N 7
ATOM 10120 C CA . GLY A 1 89 ? 15.074 8.089 -5.434 1.00 0.00 89 GLY A CA 7
ATOM 10121 C C . GLY A 1 89 ? 14.245 9.201 -6.046 1.00 0.00 89 GLY A C 7
ATOM 10122 O O . GLY A 1 89 ? 13.062 9.017 -6.331 1.00 0.00 89 GLY A O 7
ATOM 10126 N N . ALA A 1 90 ? 14.867 10.358 -6.248 1.00 0.00 90 ALA A N 7
ATOM 10127 C CA . ALA A 1 90 ? 14.178 11.503 -6.830 1.00 0.00 90 ALA A CA 7
ATOM 10128 C C . ALA A 1 90 ? 14.534 11.667 -8.304 1.00 0.00 90 ALA A C 7
ATOM 10129 O O . ALA A 1 90 ? 13.721 12.131 -9.101 1.00 0.00 90 ALA A O 7
ATOM 10136 N N . GLY A 1 91 ? 15.757 11.283 -8.659 1.00 0.00 91 GLY A N 7
ATOM 10137 C CA . GLY A 1 91 ? 16.199 11.396 -10.036 1.00 0.00 91 GLY A CA 7
ATOM 10138 C C . GLY A 1 91 ? 17.043 12.633 -10.275 1.00 0.00 91 GLY A C 7
ATOM 10139 O O . GLY A 1 91 ? 17.682 12.763 -11.318 1.00 0.00 91 GLY A O 7
ATOM 10143 N N . GLN A 1 92 ? 17.043 13.543 -9.306 1.00 0.00 92 GLN A N 7
ATOM 10144 C CA . GLN A 1 92 ? 17.812 14.776 -9.418 1.00 0.00 92 GLN A CA 7
ATOM 10145 C C . GLN A 1 92 ? 18.394 15.179 -8.066 1.00 0.00 92 GLN A C 7
ATOM 10146 O O . GLN A 1 92 ? 17.885 14.784 -7.018 1.00 0.00 92 GLN A O 7
ATOM 10160 N N . ALA A 1 93 ? 19.463 15.968 -8.099 1.00 0.00 93 ALA A N 7
ATOM 10161 C CA . ALA A 1 93 ? 20.113 16.425 -6.877 1.00 0.00 93 ALA A CA 7
ATOM 10162 C C . ALA A 1 93 ? 20.832 17.751 -7.102 1.00 0.00 93 ALA A C 7
ATOM 10163 O O . ALA A 1 93 ? 21.001 18.193 -8.238 1.00 0.00 93 ALA A O 7
ATOM 10170 N N . LYS A 1 94 ? 21.254 18.382 -6.011 1.00 0.00 94 LYS A N 7
ATOM 10171 C CA . LYS A 1 94 ? 21.957 19.657 -6.087 1.00 0.00 94 LYS A CA 7
ATOM 10172 C C . LYS A 1 94 ? 23.328 19.485 -6.732 1.00 0.00 94 LYS A C 7
ATOM 10173 O O . LYS A 1 94 ? 24.181 18.765 -6.214 1.00 0.00 94 LYS A O 7
ATOM 10192 N N . GLN A 1 95 ? 23.534 20.152 -7.863 1.00 0.00 95 GLN A N 7
ATOM 10193 C CA . GLN A 1 95 ? 24.803 20.072 -8.577 1.00 0.00 95 GLN A CA 7
ATOM 10194 C C . GLN A 1 95 ? 25.584 21.375 -8.445 1.00 0.00 95 GLN A C 7
ATOM 10195 O O . GLN A 1 95 ? 25.234 22.386 -9.054 1.00 0.00 95 GLN A O 7
ATOM 10209 N N . LYS A 1 96 ? 26.644 21.345 -7.644 1.00 0.00 96 LYS A N 7
ATOM 10210 C CA . LYS A 1 96 ? 27.477 22.523 -7.432 1.00 0.00 96 LYS A CA 7
ATOM 10211 C C . LYS A 1 96 ? 26.663 23.663 -6.828 1.00 0.00 96 LYS A C 7
ATOM 10212 O O . LYS A 1 96 ? 26.675 24.785 -7.336 1.00 0.00 96 LYS A O 7
ATOM 10231 N N . LYS A 1 97 ? 25.957 23.370 -5.742 1.00 0.00 97 LYS A N 7
ATOM 10232 C CA . LYS A 1 97 ? 25.139 24.371 -5.067 1.00 0.00 97 LYS A CA 7
ATOM 10233 C C . LYS A 1 97 ? 25.935 25.079 -3.975 1.00 0.00 97 LYS A C 7
ATOM 10234 O O . LYS A 1 97 ? 26.655 24.441 -3.206 1.00 0.00 97 LYS A O 7
ATOM 10253 N N . ARG A 1 98 ? 25.801 26.399 -3.913 1.00 0.00 98 ARG A N 7
ATOM 10254 C CA . ARG A 1 98 ? 26.508 27.193 -2.916 1.00 0.00 98 ARG A CA 7
ATOM 10255 C C . ARG A 1 98 ? 25.543 28.103 -2.161 1.00 0.00 98 ARG A C 7
ATOM 10256 O O . ARG A 1 98 ? 25.678 29.326 -2.188 1.00 0.00 98 ARG A O 7
ATOM 10277 N N . SER A 1 99 ? 24.569 27.497 -1.489 1.00 0.00 99 SER A N 7
ATOM 10278 C CA . SER A 1 99 ? 23.579 28.253 -0.731 1.00 0.00 99 SER A CA 7
ATOM 10279 C C . SER A 1 99 ? 24.109 28.605 0.655 1.00 0.00 99 SER A C 7
ATOM 10280 O O . SER A 1 99 ? 24.359 29.771 0.959 1.00 0.00 99 SER A O 7
ATOM 10288 N N . GLY A 1 100 ? 24.279 27.587 1.494 1.00 0.00 100 GLY A N 7
ATOM 10289 C CA . GLY A 1 100 ? 24.778 27.808 2.838 1.00 0.00 100 GLY A CA 7
ATOM 10290 C C . GLY A 1 100 ? 25.982 28.729 2.865 1.00 0.00 100 GLY A C 7
ATOM 10291 O O . GLY A 1 100 ? 26.874 28.645 2.020 1.00 0.00 100 GLY A O 7
ATOM 10295 N N . PRO A 1 101 ? 26.018 29.634 3.855 1.00 0.00 101 PRO A N 7
ATOM 10296 C CA . PRO A 1 101 ? 27.116 30.592 4.012 1.00 0.00 101 PRO A CA 7
ATOM 10297 C C . PRO A 1 101 ? 28.414 29.921 4.447 1.00 0.00 101 PRO A C 7
ATOM 10298 O O . PRO A 1 101 ? 29.482 30.204 3.905 1.00 0.00 101 PRO A O 7
ATOM 10309 N N . SER A 1 102 ? 28.314 29.030 5.428 1.00 0.00 102 SER A N 7
ATOM 10310 C CA . SER A 1 102 ? 29.482 28.320 5.937 1.00 0.00 102 SER A CA 7
ATOM 10311 C C . SER A 1 102 ? 29.693 27.010 5.185 1.00 0.00 102 SER A C 7
ATOM 10312 O O . SER A 1 102 ? 29.171 25.966 5.575 1.00 0.00 102 SER A O 7
ATOM 10320 N N . SER A 1 103 ? 30.462 27.074 4.102 1.00 0.00 103 SER A N 7
ATOM 10321 C CA . SER A 1 103 ? 30.740 25.895 3.291 1.00 0.00 103 SER A CA 7
ATOM 10322 C C . SER A 1 103 ? 32.237 25.603 3.252 1.00 0.00 103 SER A C 7
ATOM 10323 O O . SER A 1 103 ? 33.011 26.349 2.654 1.00 0.00 103 SER A O 7
ATOM 10331 N N . GLY A 1 104 ? 32.637 24.510 3.896 1.00 0.00 104 GLY A N 7
ATOM 10332 C CA . GLY A 1 104 ? 34.039 24.137 3.923 1.00 0.00 104 GLY A CA 7
ATOM 10333 C C . GLY A 1 104 ? 34.453 23.344 2.700 1.00 0.00 104 GLY A C 7
ATOM 10334 O O . GLY A 1 104 ? 33.911 23.581 1.621 1.00 0.00 104 GLY A O 7
ATOM 10340 N N . GLY A 1 1 ? 61.846 45.844 38.277 1.00 0.00 1 GLY A N 8
ATOM 10341 C CA . GLY A 1 1 ? 61.202 44.733 37.601 1.00 0.00 1 GLY A CA 8
ATOM 10342 C C . GLY A 1 1 ? 59.905 45.137 36.928 1.00 0.00 1 GLY A C 8
ATOM 10343 O O . GLY A 1 1 ? 59.156 45.961 37.453 1.00 0.00 1 GLY A O 8
ATOM 10347 N N . SER A 1 2 ? 59.639 44.557 35.762 1.00 0.00 2 SER A N 8
ATOM 10348 C CA . SER A 1 2 ? 58.427 44.866 35.014 1.00 0.00 2 SER A CA 8
ATOM 10349 C C . SER A 1 2 ? 58.008 43.683 34.146 1.00 0.00 2 SER A C 8
ATOM 10350 O O . SER A 1 2 ? 58.741 42.702 34.018 1.00 0.00 2 SER A O 8
ATOM 10358 N N . SER A 1 3 ? 56.822 43.782 33.553 1.00 0.00 3 SER A N 8
ATOM 10359 C CA . SER A 1 3 ? 56.303 42.720 32.700 1.00 0.00 3 SER A CA 8
ATOM 10360 C C . SER A 1 3 ? 55.508 43.299 31.533 1.00 0.00 3 SER A C 8
ATOM 10361 O O . SER A 1 3 ? 54.754 44.257 31.696 1.00 0.00 3 SER A O 8
ATOM 10369 N N . GLY A 1 4 ? 55.685 42.709 30.355 1.00 0.00 4 GLY A N 8
ATOM 10370 C CA . GLY A 1 4 ? 54.979 43.179 29.177 1.00 0.00 4 GLY A CA 8
ATOM 10371 C C . GLY A 1 4 ? 54.669 42.060 28.202 1.00 0.00 4 GLY A C 8
ATOM 10372 O O . GLY A 1 4 ? 55.149 40.938 28.361 1.00 0.00 4 GLY A O 8
ATOM 10376 N N . SER A 1 5 ? 53.862 42.366 27.191 1.00 0.00 5 SER A N 8
ATOM 10377 C CA . SER A 1 5 ? 53.484 41.376 26.189 1.00 0.00 5 SER A CA 8
ATOM 10378 C C . SER A 1 5 ? 53.004 42.054 24.909 1.00 0.00 5 SER A C 8
ATOM 10379 O O . SER A 1 5 ? 52.325 43.079 24.954 1.00 0.00 5 SER A O 8
ATOM 10387 N N . SER A 1 6 ? 53.364 41.473 23.769 1.00 0.00 6 SER A N 8
ATOM 10388 C CA . SER A 1 6 ? 52.975 42.022 22.476 1.00 0.00 6 SER A CA 8
ATOM 10389 C C . SER A 1 6 ? 51.957 41.118 21.786 1.00 0.00 6 SER A C 8
ATOM 10390 O O . SER A 1 6 ? 50.834 41.532 21.503 1.00 0.00 6 SER A O 8
ATOM 10398 N N . GLY A 1 7 ? 52.360 39.880 21.518 1.00 0.00 7 GLY A N 8
ATOM 10399 C CA . GLY A 1 7 ? 51.473 38.936 20.864 1.00 0.00 7 GLY A CA 8
ATOM 10400 C C . GLY A 1 7 ? 51.420 39.135 19.362 1.00 0.00 7 GLY A C 8
ATOM 10401 O O . GLY A 1 7 ? 51.712 40.222 18.863 1.00 0.00 7 GLY A O 8
ATOM 10405 N N . MET A 1 8 ? 51.049 38.083 18.640 1.00 0.00 8 MET A N 8
ATOM 10406 C CA . MET A 1 8 ? 50.959 38.148 17.186 1.00 0.00 8 MET A CA 8
ATOM 10407 C C . MET A 1 8 ? 50.309 36.888 16.624 1.00 0.00 8 MET A C 8
ATOM 10408 O O . MET A 1 8 ? 50.025 35.944 17.362 1.00 0.00 8 MET A O 8
ATOM 10422 N N . GLU A 1 9 ? 50.075 36.881 15.316 1.00 0.00 9 GLU A N 8
ATOM 10423 C CA . GLU A 1 9 ? 49.456 35.736 14.657 1.00 0.00 9 GLU A CA 8
ATOM 10424 C C . GLU A 1 9 ? 49.452 35.916 13.142 1.00 0.00 9 GLU A C 8
ATOM 10425 O O . GLU A 1 9 ? 49.837 36.968 12.630 1.00 0.00 9 GLU A O 8
ATOM 10437 N N . LEU A 1 10 ? 49.016 34.883 12.430 1.00 0.00 10 LEU A N 8
ATOM 10438 C CA . LEU A 1 10 ? 48.962 34.926 10.973 1.00 0.00 10 LEU A CA 8
ATOM 10439 C C . LEU A 1 10 ? 47.882 33.990 10.440 1.00 0.00 10 LEU A C 8
ATOM 10440 O O . LEU A 1 10 ? 47.839 32.810 10.790 1.00 0.00 10 LEU A O 8
ATOM 10456 N N . THR A 1 11 ? 47.010 34.524 9.590 1.00 0.00 11 THR A N 8
ATOM 10457 C CA . THR A 1 11 ? 45.931 33.737 9.008 1.00 0.00 11 THR A CA 8
ATOM 10458 C C . THR A 1 11 ? 45.860 33.932 7.498 1.00 0.00 11 THR A C 8
ATOM 10459 O O . THR A 1 11 ? 45.777 35.060 7.011 1.00 0.00 11 THR A O 8
ATOM 10470 N N . PHE A 1 12 ? 45.893 32.827 6.760 1.00 0.00 12 PHE A N 8
ATOM 10471 C CA . PHE A 1 12 ? 45.833 32.878 5.304 1.00 0.00 12 PHE A CA 8
ATOM 10472 C C . PHE A 1 12 ? 44.387 32.958 4.822 1.00 0.00 12 PHE A C 8
ATOM 10473 O O . PHE A 1 12 ? 44.010 33.889 4.112 1.00 0.00 12 PHE A O 8
ATOM 10490 N N . ASN A 1 13 ? 43.584 31.974 5.213 1.00 0.00 13 ASN A N 8
ATOM 10491 C CA . ASN A 1 13 ? 42.180 31.932 4.820 1.00 0.00 13 ASN A CA 8
ATOM 10492 C C . ASN A 1 13 ? 42.024 32.212 3.328 1.00 0.00 13 ASN A C 8
ATOM 10493 O O . ASN A 1 13 ? 41.151 32.977 2.919 1.00 0.00 13 ASN A O 8
ATOM 10504 N N . GLN A 1 14 ? 42.875 31.586 2.522 1.00 0.00 14 GLN A N 8
ATOM 10505 C CA . GLN A 1 14 ? 42.832 31.767 1.076 1.00 0.00 14 GLN A CA 8
ATOM 10506 C C . GLN A 1 14 ? 42.156 30.580 0.399 1.00 0.00 14 GLN A C 8
ATOM 10507 O O . GLN A 1 14 ? 42.739 29.502 0.287 1.00 0.00 14 GLN A O 8
ATOM 10521 N N . ALA A 1 15 ? 40.922 30.785 -0.051 1.00 0.00 15 ALA A N 8
ATOM 10522 C CA . ALA A 1 15 ? 40.167 29.732 -0.719 1.00 0.00 15 ALA A CA 8
ATOM 10523 C C . ALA A 1 15 ? 40.773 29.401 -2.078 1.00 0.00 15 ALA A C 8
ATOM 10524 O O . ALA A 1 15 ? 40.693 30.196 -3.014 1.00 0.00 15 ALA A O 8
ATOM 10531 N N . ALA A 1 16 ? 41.379 28.222 -2.179 1.00 0.00 16 ALA A N 8
ATOM 10532 C CA . ALA A 1 16 ? 41.997 27.785 -3.425 1.00 0.00 16 ALA A CA 8
ATOM 10533 C C . ALA A 1 16 ? 40.992 27.805 -4.573 1.00 0.00 16 ALA A C 8
ATOM 10534 O O . ALA A 1 16 ? 40.066 26.995 -4.615 1.00 0.00 16 ALA A O 8
ATOM 10541 N N . LYS A 1 17 ? 41.181 28.735 -5.502 1.00 0.00 17 LYS A N 8
ATOM 10542 C CA . LYS A 1 17 ? 40.292 28.861 -6.651 1.00 0.00 17 LYS A CA 8
ATOM 10543 C C . LYS A 1 17 ? 40.847 29.860 -7.661 1.00 0.00 17 LYS A C 8
ATOM 10544 O O . LYS A 1 17 ? 41.629 30.742 -7.311 1.00 0.00 17 LYS A O 8
ATOM 10563 N N . GLY A 1 18 ? 40.434 29.716 -8.917 1.00 0.00 18 GLY A N 8
ATOM 10564 C CA . GLY A 1 18 ? 40.899 30.614 -9.958 1.00 0.00 18 GLY A CA 8
ATOM 10565 C C . GLY A 1 18 ? 39.781 31.456 -10.540 1.00 0.00 18 GLY A C 8
ATOM 10566 O O . GLY A 1 18 ? 39.075 32.153 -9.810 1.00 0.00 18 GLY A O 8
ATOM 10570 N N . VAL A 1 19 ? 39.619 31.394 -11.858 1.00 0.00 19 VAL A N 8
ATOM 10571 C CA . VAL A 1 19 ? 38.579 32.157 -12.537 1.00 0.00 19 VAL A CA 8
ATOM 10572 C C . VAL A 1 19 ? 37.303 31.336 -12.685 1.00 0.00 19 VAL A C 8
ATOM 10573 O O . VAL A 1 19 ? 37.286 30.316 -13.372 1.00 0.00 19 VAL A O 8
ATOM 10586 N N . ASN A 1 20 ? 36.236 31.790 -12.036 1.00 0.00 20 ASN A N 8
ATOM 10587 C CA . ASN A 1 20 ? 34.954 31.097 -12.096 1.00 0.00 20 ASN A CA 8
ATOM 10588 C C . ASN A 1 20 ? 33.818 32.015 -11.655 1.00 0.00 20 ASN A C 8
ATOM 10589 O O . ASN A 1 20 ? 34.048 33.043 -11.017 1.00 0.00 20 ASN A O 8
ATOM 10600 N N . LYS A 1 21 ? 32.592 31.637 -11.998 1.00 0.00 21 LYS A N 8
ATOM 10601 C CA . LYS A 1 21 ? 31.418 32.424 -11.637 1.00 0.00 21 LYS A CA 8
ATOM 10602 C C . LYS A 1 21 ? 30.230 31.518 -11.330 1.00 0.00 21 LYS A C 8
ATOM 10603 O O . LYS A 1 21 ? 30.043 30.486 -11.973 1.00 0.00 21 LYS A O 8
ATOM 10622 N N . GLU A 1 22 ? 29.428 31.914 -10.346 1.00 0.00 22 GLU A N 8
ATOM 10623 C CA . GLU A 1 22 ? 28.257 31.138 -9.956 1.00 0.00 22 GLU A CA 8
ATOM 10624 C C . GLU A 1 22 ? 27.339 31.955 -9.052 1.00 0.00 22 GLU A C 8
ATOM 10625 O O . GLU A 1 22 ? 27.802 32.728 -8.213 1.00 0.00 22 GLU A O 8
ATOM 10637 N N . PHE A 1 23 ? 26.034 31.779 -9.230 1.00 0.00 23 PHE A N 8
ATOM 10638 C CA . PHE A 1 23 ? 25.049 32.501 -8.433 1.00 0.00 23 PHE A CA 8
ATOM 10639 C C . PHE A 1 23 ? 24.207 31.535 -7.605 1.00 0.00 23 PHE A C 8
ATOM 10640 O O . PHE A 1 23 ? 24.234 30.324 -7.823 1.00 0.00 23 PHE A O 8
ATOM 10657 N N . THR A 1 24 ? 23.457 32.081 -6.652 1.00 0.00 24 THR A N 8
ATOM 10658 C CA . THR A 1 24 ? 22.607 31.269 -5.789 1.00 0.00 24 THR A CA 8
ATOM 10659 C C . THR A 1 24 ? 21.232 31.060 -6.412 1.00 0.00 24 THR A C 8
ATOM 10660 O O . THR A 1 24 ? 20.288 31.793 -6.117 1.00 0.00 24 THR A O 8
ATOM 10671 N N . VAL A 1 25 ? 21.124 30.054 -7.274 1.00 0.00 25 VAL A N 8
ATOM 10672 C CA . VAL A 1 25 ? 19.863 29.748 -7.938 1.00 0.00 25 VAL A CA 8
ATOM 10673 C C . VAL A 1 25 ? 19.421 28.318 -7.644 1.00 0.00 25 VAL A C 8
ATOM 10674 O O . VAL A 1 25 ? 20.062 27.606 -6.873 1.00 0.00 25 VAL A O 8
ATOM 10687 N N . ASN A 1 26 ? 18.321 27.905 -8.265 1.00 0.00 26 ASN A N 8
ATOM 10688 C CA . ASN A 1 26 ? 17.793 26.560 -8.070 1.00 0.00 26 ASN A CA 8
ATOM 10689 C C . ASN A 1 26 ? 18.437 25.576 -9.043 1.00 0.00 26 ASN A C 8
ATOM 10690 O O . ASN A 1 26 ? 17.948 25.378 -10.155 1.00 0.00 26 ASN A O 8
ATOM 10701 N N . ILE A 1 27 ? 19.536 24.964 -8.614 1.00 0.00 27 ILE A N 8
ATOM 10702 C CA . ILE A 1 27 ? 20.246 24.000 -9.446 1.00 0.00 27 ILE A CA 8
ATOM 10703 C C . ILE A 1 27 ? 19.717 22.588 -9.224 1.00 0.00 27 ILE A C 8
ATOM 10704 O O . ILE A 1 27 ? 19.817 22.042 -8.126 1.00 0.00 27 ILE A O 8
ATOM 10720 N N . MET A 1 28 ? 19.155 22.000 -10.276 1.00 0.00 28 MET A N 8
ATOM 10721 C CA . MET A 1 28 ? 18.613 20.648 -10.196 1.00 0.00 28 MET A CA 8
ATOM 10722 C C . MET A 1 28 ? 19.032 19.822 -11.408 1.00 0.00 28 MET A C 8
ATOM 10723 O O . MET A 1 28 ? 18.487 19.985 -12.500 1.00 0.00 28 MET A O 8
ATOM 10737 N N . ASP A 1 29 ? 20.003 18.937 -11.208 1.00 0.00 29 ASP A N 8
ATOM 10738 C CA . ASP A 1 29 ? 20.494 18.086 -12.285 1.00 0.00 29 ASP A CA 8
ATOM 10739 C C . ASP A 1 29 ? 20.326 16.611 -11.931 1.00 0.00 29 ASP A C 8
ATOM 10740 O O . ASP A 1 29 ? 19.717 16.270 -10.916 1.00 0.00 29 ASP A O 8
ATOM 10749 N N . THR A 1 30 ? 20.868 15.739 -12.776 1.00 0.00 30 THR A N 8
ATOM 10750 C CA . THR A 1 30 ? 20.776 14.302 -12.554 1.00 0.00 30 THR A CA 8
ATOM 10751 C C . THR A 1 30 ? 21.747 13.850 -11.469 1.00 0.00 30 THR A C 8
ATOM 10752 O O . THR A 1 30 ? 22.930 14.190 -11.500 1.00 0.00 30 THR A O 8
ATOM 10763 N N . CYS A 1 31 ? 21.240 13.081 -10.511 1.00 0.00 31 CYS A N 8
ATOM 10764 C CA . CYS A 1 31 ? 22.062 12.582 -9.416 1.00 0.00 31 CYS A CA 8
ATOM 10765 C C . CYS A 1 31 ? 23.306 11.876 -9.947 1.00 0.00 31 CYS A C 8
ATOM 10766 O O . CYS A 1 31 ? 23.314 11.372 -11.069 1.00 0.00 31 CYS A O 8
ATOM 10773 N N . GLU A 1 32 ? 24.356 11.846 -9.132 1.00 0.00 32 GLU A N 8
ATOM 10774 C CA . GLU A 1 32 ? 25.606 11.203 -9.521 1.00 0.00 32 GLU A CA 8
ATOM 10775 C C . GLU A 1 32 ? 25.820 9.912 -8.736 1.00 0.00 32 GLU A C 8
ATOM 10776 O O . GLU A 1 32 ? 26.376 8.943 -9.254 1.00 0.00 32 GLU A O 8
ATOM 10788 N N . ARG A 1 33 ? 25.376 9.907 -7.484 1.00 0.00 33 ARG A N 8
ATOM 10789 C CA . ARG A 1 33 ? 25.521 8.736 -6.626 1.00 0.00 33 ARG A CA 8
ATOM 10790 C C . ARG A 1 33 ? 24.756 7.546 -7.198 1.00 0.00 33 ARG A C 8
ATOM 10791 O O . ARG A 1 33 ? 25.219 6.407 -7.130 1.00 0.00 33 ARG A O 8
ATOM 10812 N N . CYS A 1 34 ? 23.583 7.818 -7.759 1.00 0.00 34 CYS A N 8
ATOM 10813 C CA . CYS A 1 34 ? 22.753 6.770 -8.342 1.00 0.00 34 CYS A CA 8
ATOM 10814 C C . CYS A 1 34 ? 22.621 6.957 -9.851 1.00 0.00 34 CYS A C 8
ATOM 10815 O O . CYS A 1 34 ? 22.022 6.131 -10.538 1.00 0.00 34 CYS A O 8
ATOM 10822 N N . ASN A 1 35 ? 23.185 8.048 -10.358 1.00 0.00 35 ASN A N 8
ATOM 10823 C CA . ASN A 1 35 ? 23.131 8.343 -11.785 1.00 0.00 35 ASN A CA 8
ATOM 10824 C C . ASN A 1 35 ? 21.690 8.540 -12.245 1.00 0.00 35 ASN A C 8
ATOM 10825 O O . ASN A 1 35 ? 21.283 8.021 -13.284 1.00 0.00 35 ASN A O 8
ATOM 10836 N N . GLY A 1 36 ? 20.922 9.293 -11.464 1.00 0.00 36 GLY A N 8
ATOM 10837 C CA . GLY A 1 36 ? 19.535 9.546 -11.808 1.00 0.00 36 GLY A CA 8
ATOM 10838 C C . GLY A 1 36 ? 18.712 8.274 -11.868 1.00 0.00 36 GLY A C 8
ATOM 10839 O O . GLY A 1 36 ? 17.780 8.165 -12.665 1.00 0.00 36 GLY A O 8
ATOM 10843 N N . LYS A 1 37 ? 19.057 7.308 -11.023 1.00 0.00 37 LYS A N 8
ATOM 10844 C CA . LYS A 1 37 ? 18.344 6.036 -10.983 1.00 0.00 37 LYS A CA 8
ATOM 10845 C C . LYS A 1 37 ? 17.448 5.954 -9.751 1.00 0.00 37 LYS A C 8
ATOM 10846 O O . LYS A 1 37 ? 16.254 5.676 -9.858 1.00 0.00 37 LYS A O 8
ATOM 10865 N N . GLY A 1 38 ? 18.032 6.199 -8.582 1.00 0.00 38 GLY A N 8
ATOM 10866 C CA . GLY A 1 38 ? 17.271 6.148 -7.348 1.00 0.00 38 GLY A CA 8
ATOM 10867 C C . GLY A 1 38 ? 17.668 4.979 -6.469 1.00 0.00 38 GLY A C 8
ATOM 10868 O O . GLY A 1 38 ? 16.913 4.573 -5.586 1.00 0.00 38 GLY A O 8
ATOM 10872 N N . ASN A 1 39 ? 18.857 4.436 -6.711 1.00 0.00 39 ASN A N 8
ATOM 10873 C CA . ASN A 1 39 ? 19.352 3.305 -5.935 1.00 0.00 39 ASN A CA 8
ATOM 10874 C C . ASN A 1 39 ? 20.815 3.507 -5.551 1.00 0.00 39 ASN A C 8
ATOM 10875 O O . ASN A 1 39 ? 21.578 4.135 -6.284 1.00 0.00 39 ASN A O 8
ATOM 10886 N N . GLU A 1 40 ? 21.198 2.970 -4.397 1.00 0.00 40 GLU A N 8
ATOM 10887 C CA . GLU A 1 40 ? 22.569 3.093 -3.916 1.00 0.00 40 GLU A CA 8
ATOM 10888 C C . GLU A 1 40 ? 23.543 2.401 -4.865 1.00 0.00 40 GLU A C 8
ATOM 10889 O O . GLU A 1 40 ? 23.264 1.332 -5.409 1.00 0.00 40 GLU A O 8
ATOM 10901 N N . PRO A 1 41 ? 24.713 3.024 -5.070 1.00 0.00 41 PRO A N 8
ATOM 10902 C CA . PRO A 1 41 ? 25.752 2.486 -5.953 1.00 0.00 41 PRO A CA 8
ATOM 10903 C C . PRO A 1 41 ? 26.407 1.233 -5.383 1.00 0.00 41 PRO A C 8
ATOM 10904 O O . PRO A 1 41 ? 27.432 0.774 -5.883 1.00 0.00 41 PRO A O 8
ATOM 10915 N N . GLY A 1 42 ? 25.807 0.684 -4.331 1.00 0.00 42 GLY A N 8
ATOM 10916 C CA . GLY A 1 42 ? 26.347 -0.512 -3.710 1.00 0.00 42 GLY A CA 8
ATOM 10917 C C . GLY A 1 42 ? 25.278 -1.547 -3.419 1.00 0.00 42 GLY A C 8
ATOM 10918 O O . GLY A 1 42 ? 25.518 -2.512 -2.692 1.00 0.00 42 GLY A O 8
ATOM 10922 N N . THR A 1 43 ? 24.092 -1.347 -3.986 1.00 0.00 43 THR A N 8
ATOM 10923 C CA . THR A 1 43 ? 22.982 -2.269 -3.782 1.00 0.00 43 THR A CA 8
ATOM 10924 C C . THR A 1 43 ? 22.591 -2.956 -5.086 1.00 0.00 43 THR A C 8
ATOM 10925 O O . THR A 1 43 ? 23.245 -2.778 -6.114 1.00 0.00 43 THR A O 8
ATOM 10936 N N . LYS A 1 44 ? 21.520 -3.740 -5.037 1.00 0.00 44 LYS A N 8
ATOM 10937 C CA . LYS A 1 44 ? 21.039 -4.453 -6.215 1.00 0.00 44 LYS A CA 8
ATOM 10938 C C . LYS A 1 44 ? 19.619 -4.022 -6.569 1.00 0.00 44 LYS A C 8
ATOM 10939 O O . LYS A 1 44 ? 19.030 -3.176 -5.897 1.00 0.00 44 LYS A O 8
ATOM 10958 N N . VAL A 1 45 ? 19.074 -4.612 -7.629 1.00 0.00 45 VAL A N 8
ATOM 10959 C CA . VAL A 1 45 ? 17.722 -4.291 -8.071 1.00 0.00 45 VAL A CA 8
ATOM 10960 C C . VAL A 1 45 ? 17.033 -5.514 -8.664 1.00 0.00 45 VAL A C 8
ATOM 10961 O O . VAL A 1 45 ? 17.658 -6.314 -9.359 1.00 0.00 45 VAL A O 8
ATOM 10974 N N . GLN A 1 46 ? 15.740 -5.652 -8.386 1.00 0.00 46 GLN A N 8
ATOM 10975 C CA . GLN A 1 46 ? 14.966 -6.779 -8.892 1.00 0.00 46 GLN A CA 8
ATOM 10976 C C . GLN A 1 46 ? 13.951 -6.318 -9.933 1.00 0.00 46 GLN A C 8
ATOM 10977 O O . GLN A 1 46 ? 13.547 -5.154 -9.948 1.00 0.00 46 GLN A O 8
ATOM 10991 N N . HIS A 1 47 ? 13.541 -7.237 -10.801 1.00 0.00 47 HIS A N 8
ATOM 10992 C CA . HIS A 1 47 ? 12.572 -6.924 -11.845 1.00 0.00 47 HIS A CA 8
ATOM 10993 C C . HIS A 1 47 ? 11.149 -6.970 -11.297 1.00 0.00 47 HIS A C 8
ATOM 10994 O O . HIS A 1 47 ? 10.669 -8.023 -10.873 1.00 0.00 47 HIS A O 8
ATOM 11008 N N . CYS A 1 48 ? 10.479 -5.823 -11.307 1.00 0.00 48 CYS A N 8
ATOM 11009 C CA . CYS A 1 48 ? 9.111 -5.731 -10.810 1.00 0.00 48 CYS A CA 8
ATOM 11010 C C . CYS A 1 48 ? 8.121 -6.273 -11.837 1.00 0.00 48 CYS A C 8
ATOM 11011 O O . CYS A 1 48 ? 8.176 -5.918 -13.015 1.00 0.00 48 CYS A O 8
ATOM 11018 N N . HIS A 1 49 ? 7.217 -7.134 -11.383 1.00 0.00 49 HIS A N 8
ATOM 11019 C CA . HIS A 1 49 ? 6.214 -7.725 -12.262 1.00 0.00 49 HIS A CA 8
ATOM 11020 C C . HIS A 1 49 ? 4.959 -6.859 -12.313 1.00 0.00 49 HIS A C 8
ATOM 11021 O O . HIS A 1 49 ? 4.351 -6.691 -13.370 1.00 0.00 49 HIS A O 8
ATOM 11035 N N . TYR A 1 50 ? 4.576 -6.312 -11.164 1.00 0.00 50 TYR A N 8
ATOM 11036 C CA . TYR A 1 50 ? 3.392 -5.466 -11.077 1.00 0.00 50 TYR A CA 8
ATOM 11037 C C . TYR A 1 50 ? 3.219 -4.638 -12.347 1.00 0.00 50 TYR A C 8
ATOM 11038 O O . TYR A 1 50 ? 2.235 -4.789 -13.072 1.00 0.00 50 TYR A O 8
ATOM 11056 N N . CYS A 1 51 ? 4.184 -3.763 -12.611 1.00 0.00 51 CYS A N 8
ATOM 11057 C CA . CYS A 1 51 ? 4.142 -2.910 -13.792 1.00 0.00 51 CYS A CA 8
ATOM 11058 C C . CYS A 1 51 ? 4.894 -3.552 -14.954 1.00 0.00 51 CYS A C 8
ATOM 11059 O O . CYS A 1 51 ? 4.476 -3.455 -16.107 1.00 0.00 51 CYS A O 8
ATOM 11066 N N . GLY A 1 52 ? 6.007 -4.209 -14.640 1.00 0.00 52 GLY A N 8
ATOM 11067 C CA . GLY A 1 52 ? 6.800 -4.858 -15.668 1.00 0.00 52 GLY A CA 8
ATOM 11068 C C . GLY A 1 52 ? 7.830 -3.929 -16.279 1.00 0.00 52 GLY A C 8
ATOM 11069 O O . GLY A 1 52 ? 8.299 -4.157 -17.393 1.00 0.00 52 GLY A O 8
ATOM 11073 N N . GLY A 1 53 ? 8.183 -2.876 -15.547 1.00 0.00 53 GLY A N 8
ATOM 11074 C CA . GLY A 1 53 ? 9.160 -1.924 -16.040 1.00 0.00 53 GLY A CA 8
ATOM 11075 C C . GLY A 1 53 ? 8.516 -0.701 -16.661 1.00 0.00 53 GLY A C 8
ATOM 11076 O O . GLY A 1 53 ? 9.068 -0.101 -17.584 1.00 0.00 53 GLY A O 8
ATOM 11080 N N . SER A 1 54 ? 7.344 -0.330 -16.156 1.00 0.00 54 SER A N 8
ATOM 11081 C CA . SER A 1 54 ? 6.621 0.827 -16.671 1.00 0.00 54 SER A CA 8
ATOM 11082 C C . SER A 1 54 ? 6.284 1.801 -15.547 1.00 0.00 54 SER A C 8
ATOM 11083 O O . SER A 1 54 ? 6.153 3.004 -15.771 1.00 0.00 54 SER A O 8
ATOM 11091 N N . GLY A 1 55 ? 6.144 1.272 -14.335 1.00 0.00 55 GLY A N 8
ATOM 11092 C CA . GLY A 1 55 ? 5.823 2.108 -13.193 1.00 0.00 55 GLY A CA 8
ATOM 11093 C C . GLY A 1 55 ? 4.337 2.383 -13.075 1.00 0.00 55 GLY A C 8
ATOM 11094 O O . GLY A 1 55 ? 3.931 3.425 -12.562 1.00 0.00 55 GLY A O 8
ATOM 11098 N N . MET A 1 56 ? 3.524 1.445 -13.551 1.00 0.00 56 MET A N 8
ATOM 11099 C CA . MET A 1 56 ? 2.074 1.592 -13.496 1.00 0.00 56 MET A CA 8
ATOM 11100 C C . MET A 1 56 ? 1.409 0.277 -13.102 1.00 0.00 56 MET A C 8
ATOM 11101 O O . MET A 1 56 ? 1.740 -0.780 -13.636 1.00 0.00 56 MET A O 8
ATOM 11115 N N . GLU A 1 57 ? 0.470 0.352 -12.163 1.00 0.00 57 GLU A N 8
ATOM 11116 C CA . GLU A 1 57 ? -0.240 -0.833 -11.698 1.00 0.00 57 GLU A CA 8
ATOM 11117 C C . GLU A 1 57 ? -1.660 -0.871 -12.255 1.00 0.00 57 GLU A C 8
ATOM 11118 O O . GLU A 1 57 ? -2.297 0.167 -12.436 1.00 0.00 57 GLU A O 8
ATOM 11130 N N . THR A 1 58 ? -2.150 -2.077 -12.527 1.00 0.00 58 THR A N 8
ATOM 11131 C CA . THR A 1 58 ? -3.493 -2.252 -13.066 1.00 0.00 58 THR A CA 8
ATOM 11132 C C . THR A 1 58 ? -4.400 -2.955 -12.063 1.00 0.00 58 THR A C 8
ATOM 11133 O O . THR A 1 58 ? -4.087 -4.047 -11.588 1.00 0.00 58 THR A O 8
ATOM 11144 N N . ILE A 1 59 ? -5.526 -2.324 -11.746 1.00 0.00 59 ILE A N 8
ATOM 11145 C CA . ILE A 1 59 ? -6.479 -2.892 -10.801 1.00 0.00 59 ILE A CA 8
ATOM 11146 C C . ILE A 1 59 ? -7.690 -3.474 -11.523 1.00 0.00 59 ILE A C 8
ATOM 11147 O O . ILE A 1 59 ? -8.619 -2.751 -11.880 1.00 0.00 59 ILE A O 8
ATOM 11163 N N . ASN A 1 60 ? -7.672 -4.786 -11.734 1.00 0.00 60 ASN A N 8
ATOM 11164 C CA . ASN A 1 60 ? -8.769 -5.466 -12.413 1.00 0.00 60 ASN A CA 8
ATOM 11165 C C . ASN A 1 60 ? -9.935 -5.703 -11.459 1.00 0.00 60 ASN A C 8
ATOM 11166 O O . ASN A 1 60 ? -9.908 -6.626 -10.644 1.00 0.00 60 ASN A O 8
ATOM 11177 N N . THR A 1 61 ? -10.960 -4.864 -11.565 1.00 0.00 61 THR A N 8
ATOM 11178 C CA . THR A 1 61 ? -12.136 -4.981 -10.713 1.00 0.00 61 THR A CA 8
ATOM 11179 C C . THR A 1 61 ? -13.416 -4.999 -11.541 1.00 0.00 61 THR A C 8
ATOM 11180 O O . THR A 1 61 ? -13.843 -3.971 -12.065 1.00 0.00 61 THR A O 8
ATOM 11191 N N . GLY A 1 62 ? -14.026 -6.175 -11.653 1.00 0.00 62 GLY A N 8
ATOM 11192 C CA . GLY A 1 62 ? -15.252 -6.305 -12.418 1.00 0.00 62 GLY A CA 8
ATOM 11193 C C . GLY A 1 62 ? -15.034 -6.094 -13.904 1.00 0.00 62 GLY A C 8
ATOM 11194 O O . GLY A 1 62 ? -13.940 -6.303 -14.428 1.00 0.00 62 GLY A O 8
ATOM 11198 N N . PRO A 1 63 ? -16.094 -5.670 -14.607 1.00 0.00 63 PRO A N 8
ATOM 11199 C CA . PRO A 1 63 ? -16.039 -5.422 -16.051 1.00 0.00 63 PRO A CA 8
ATOM 11200 C C . PRO A 1 63 ? -15.196 -4.199 -16.397 1.00 0.00 63 PRO A C 8
ATOM 11201 O O . PRO A 1 63 ? -15.082 -3.821 -17.563 1.00 0.00 63 PRO A O 8
ATOM 11212 N N . PHE A 1 64 ? -14.608 -3.583 -15.377 1.00 0.00 64 PHE A N 8
ATOM 11213 C CA . PHE A 1 64 ? -13.776 -2.402 -15.573 1.00 0.00 64 PHE A CA 8
ATOM 11214 C C . PHE A 1 64 ? -12.427 -2.565 -14.880 1.00 0.00 64 PHE A C 8
ATOM 11215 O O . PHE A 1 64 ? -12.213 -3.517 -14.130 1.00 0.00 64 PHE A O 8
ATOM 11232 N N . VAL A 1 65 ? -11.519 -1.628 -15.136 1.00 0.00 65 VAL A N 8
ATOM 11233 C CA . VAL A 1 65 ? -10.191 -1.667 -14.537 1.00 0.00 65 VAL A CA 8
ATOM 11234 C C . VAL A 1 65 ? -9.681 -0.261 -14.240 1.00 0.00 65 VAL A C 8
ATOM 11235 O O . VAL A 1 65 ? -9.893 0.665 -15.022 1.00 0.00 65 VAL A O 8
ATOM 11248 N N . MET A 1 66 ? -9.008 -0.110 -13.104 1.00 0.00 66 MET A N 8
ATOM 11249 C CA . MET A 1 66 ? -8.467 1.184 -12.703 1.00 0.00 66 MET A CA 8
ATOM 11250 C C . MET A 1 66 ? -6.970 1.258 -12.988 1.00 0.00 66 MET A C 8
ATOM 11251 O O . MET A 1 66 ? -6.350 0.263 -13.364 1.00 0.00 66 MET A O 8
ATOM 11265 N N . ARG A 1 67 ? -6.396 2.443 -12.806 1.00 0.00 67 ARG A N 8
ATOM 11266 C CA . ARG A 1 67 ? -4.972 2.646 -13.045 1.00 0.00 67 ARG A CA 8
ATOM 11267 C C . ARG A 1 67 ? -4.358 3.522 -11.957 1.00 0.00 67 ARG A C 8
ATOM 11268 O O . ARG A 1 67 ? -4.712 4.692 -11.815 1.00 0.00 67 ARG A O 8
ATOM 11289 N N . SER A 1 68 ? -3.436 2.946 -11.191 1.00 0.00 68 SER A N 8
ATOM 11290 C CA . SER A 1 68 ? -2.776 3.673 -10.113 1.00 0.00 68 SER A CA 8
ATOM 11291 C C . SER A 1 68 ? -1.285 3.348 -10.073 1.00 0.00 68 SER A C 8
ATOM 11292 O O . SER A 1 68 ? -0.869 2.241 -10.416 1.00 0.00 68 SER A O 8
ATOM 11300 N N . THR A 1 69 ? -0.485 4.322 -9.650 1.00 0.00 69 THR A N 8
ATOM 11301 C CA . THR A 1 69 ? 0.959 4.142 -9.565 1.00 0.00 69 THR A CA 8
ATOM 11302 C C . THR A 1 69 ? 1.310 2.855 -8.829 1.00 0.00 69 THR A C 8
ATOM 11303 O O . THR A 1 69 ? 0.702 2.524 -7.810 1.00 0.00 69 THR A O 8
ATOM 11314 N N . CYS A 1 70 ? 2.295 2.131 -9.349 1.00 0.00 70 CYS A N 8
ATOM 11315 C CA . CYS A 1 70 ? 2.729 0.879 -8.741 1.00 0.00 70 CYS A CA 8
ATOM 11316 C C . CYS A 1 70 ? 2.978 1.058 -7.246 1.00 0.00 70 CYS A C 8
ATOM 11317 O O . CYS A 1 70 ? 3.136 2.179 -6.763 1.00 0.00 70 CYS A O 8
ATOM 11324 N N . ARG A 1 71 ? 3.013 -0.055 -6.520 1.00 0.00 71 ARG A N 8
ATOM 11325 C CA . ARG A 1 71 ? 3.243 -0.021 -5.081 1.00 0.00 71 ARG A CA 8
ATOM 11326 C C . ARG A 1 71 ? 4.475 -0.839 -4.707 1.00 0.00 71 ARG A C 8
ATOM 11327 O O . ARG A 1 71 ? 5.170 -0.527 -3.740 1.00 0.00 71 ARG A O 8
ATOM 11348 N N . ARG A 1 72 ? 4.741 -1.887 -5.481 1.00 0.00 72 ARG A N 8
ATOM 11349 C CA . ARG A 1 72 ? 5.888 -2.750 -5.231 1.00 0.00 72 ARG A CA 8
ATOM 11350 C C . ARG A 1 72 ? 7.195 -2.008 -5.495 1.00 0.00 72 ARG A C 8
ATOM 11351 O O . ARG A 1 72 ? 8.094 -1.993 -4.653 1.00 0.00 72 ARG A O 8
ATOM 11372 N N . CYS A 1 73 ? 7.294 -1.395 -6.669 1.00 0.00 73 CYS A N 8
ATOM 11373 C CA . CYS A 1 73 ? 8.490 -0.652 -7.046 1.00 0.00 73 CYS A CA 8
ATOM 11374 C C . CYS A 1 73 ? 8.353 0.823 -6.678 1.00 0.00 73 CYS A C 8
ATOM 11375 O O . CYS A 1 73 ? 9.274 1.425 -6.129 1.00 0.00 73 CYS A O 8
ATOM 11382 N N . GLY A 1 74 ? 7.194 1.399 -6.985 1.00 0.00 74 GLY A N 8
ATOM 11383 C CA . GLY A 1 74 ? 6.957 2.797 -6.680 1.00 0.00 74 GLY A CA 8
ATOM 11384 C C . GLY A 1 74 ? 7.027 3.679 -7.910 1.00 0.00 74 GLY A C 8
ATOM 11385 O O . GLY A 1 74 ? 7.426 4.840 -7.829 1.00 0.00 74 GLY A O 8
ATOM 11389 N N . GLY A 1 75 ? 6.638 3.127 -9.056 1.00 0.00 75 GLY A N 8
ATOM 11390 C CA . GLY A 1 75 ? 6.668 3.885 -10.293 1.00 0.00 75 GLY A CA 8
ATOM 11391 C C . GLY A 1 75 ? 8.062 3.982 -10.880 1.00 0.00 75 GLY A C 8
ATOM 11392 O O . GLY A 1 75 ? 8.446 5.022 -11.416 1.00 0.00 75 GLY A O 8
ATOM 11396 N N . ARG A 1 76 ? 8.823 2.897 -10.778 1.00 0.00 76 ARG A N 8
ATOM 11397 C CA . ARG A 1 76 ? 10.183 2.866 -11.300 1.00 0.00 76 ARG A CA 8
ATOM 11398 C C . ARG A 1 76 ? 10.353 1.733 -12.308 1.00 0.00 76 ARG A C 8
ATOM 11399 O O . ARG A 1 76 ? 11.067 1.872 -13.300 1.00 0.00 76 ARG A O 8
ATOM 11420 N N . GLY A 1 77 ? 9.690 0.610 -12.045 1.00 0.00 77 GLY A N 8
ATOM 11421 C CA . GLY A 1 77 ? 9.781 -0.531 -12.938 1.00 0.00 77 GLY A CA 8
ATOM 11422 C C . GLY A 1 77 ? 10.602 -1.662 -12.351 1.00 0.00 77 GLY A C 8
ATOM 11423 O O . GLY A 1 77 ? 10.665 -2.752 -12.919 1.00 0.00 77 GLY A O 8
ATOM 11427 N N . SER A 1 78 ? 11.234 -1.403 -11.210 1.00 0.00 78 SER A N 8
ATOM 11428 C CA . SER A 1 78 ? 12.059 -2.407 -10.549 1.00 0.00 78 SER A CA 8
ATOM 11429 C C . SER A 1 78 ? 12.090 -2.177 -9.041 1.00 0.00 78 SER A C 8
ATOM 11430 O O . SER A 1 78 ? 11.737 -1.100 -8.559 1.00 0.00 78 SER A O 8
ATOM 11438 N N . ILE A 1 79 ? 12.514 -3.196 -8.302 1.00 0.00 79 ILE A N 8
ATOM 11439 C CA . ILE A 1 79 ? 12.592 -3.106 -6.849 1.00 0.00 79 ILE A CA 8
ATOM 11440 C C . ILE A 1 79 ? 13.986 -2.681 -6.399 1.00 0.00 79 ILE A C 8
ATOM 11441 O O . ILE A 1 79 ? 14.975 -3.355 -6.688 1.00 0.00 79 ILE A O 8
ATOM 11457 N N . ILE A 1 80 ? 14.056 -1.561 -5.688 1.00 0.00 80 ILE A N 8
ATOM 11458 C CA . ILE A 1 80 ? 15.328 -1.048 -5.195 1.00 0.00 80 ILE A CA 8
ATOM 11459 C C . ILE A 1 80 ? 15.555 -1.447 -3.740 1.00 0.00 80 ILE A C 8
ATOM 11460 O O . ILE A 1 80 ? 15.052 -0.797 -2.823 1.00 0.00 80 ILE A O 8
ATOM 11476 N N . ILE A 1 81 ? 16.316 -2.517 -3.537 1.00 0.00 81 ILE A N 8
ATOM 11477 C CA . ILE A 1 81 ? 16.611 -3.000 -2.194 1.00 0.00 81 ILE A CA 8
ATOM 11478 C C . ILE A 1 81 ? 16.836 -1.840 -1.230 1.00 0.00 81 ILE A C 8
ATOM 11479 O O . ILE A 1 81 ? 16.409 -1.887 -0.077 1.00 0.00 81 ILE A O 8
ATOM 11495 N N . SER A 1 82 ? 17.508 -0.799 -1.711 1.00 0.00 82 SER A N 8
ATOM 11496 C CA . SER A 1 82 ? 17.791 0.373 -0.892 1.00 0.00 82 SER A CA 8
ATOM 11497 C C . SER A 1 82 ? 17.785 1.642 -1.738 1.00 0.00 82 SER A C 8
ATOM 11498 O O . SER A 1 82 ? 18.513 1.765 -2.723 1.00 0.00 82 SER A O 8
ATOM 11506 N N . PRO A 1 83 ? 16.943 2.610 -1.346 1.00 0.00 83 PRO A N 8
ATOM 11507 C CA . PRO A 1 83 ? 16.821 3.888 -2.053 1.00 0.00 83 PRO A CA 8
ATOM 11508 C C . PRO A 1 83 ? 18.059 4.763 -1.888 1.00 0.00 83 PRO A C 8
ATOM 11509 O O . PRO A 1 83 ? 18.658 4.813 -0.813 1.00 0.00 83 PRO A O 8
ATOM 11520 N N . CYS A 1 84 ? 18.439 5.451 -2.960 1.00 0.00 84 CYS A N 8
ATOM 11521 C CA . CYS A 1 84 ? 19.606 6.324 -2.934 1.00 0.00 84 CYS A CA 8
ATOM 11522 C C . CYS A 1 84 ? 19.660 7.122 -1.635 1.00 0.00 84 CYS A C 8
ATOM 11523 O O . CYS A 1 84 ? 18.653 7.273 -0.943 1.00 0.00 84 CYS A O 8
ATOM 11530 N N . VAL A 1 85 ? 20.844 7.631 -1.309 1.00 0.00 85 VAL A N 8
ATOM 11531 C CA . VAL A 1 85 ? 21.031 8.415 -0.093 1.00 0.00 85 VAL A CA 8
ATOM 11532 C C . VAL A 1 85 ? 21.302 9.879 -0.420 1.00 0.00 85 VAL A C 8
ATOM 11533 O O . VAL A 1 85 ? 21.419 10.715 0.477 1.00 0.00 85 VAL A O 8
ATOM 11546 N N . VAL A 1 86 ? 21.402 10.183 -1.710 1.00 0.00 86 VAL A N 8
ATOM 11547 C CA . VAL A 1 86 ? 21.658 11.548 -2.156 1.00 0.00 86 VAL A CA 8
ATOM 11548 C C . VAL A 1 86 ? 20.368 12.237 -2.585 1.00 0.00 86 VAL A C 8
ATOM 11549 O O . VAL A 1 86 ? 20.041 13.322 -2.103 1.00 0.00 86 VAL A O 8
ATOM 11562 N N . CYS A 1 87 ? 19.638 11.601 -3.495 1.00 0.00 87 CYS A N 8
ATOM 11563 C CA . CYS A 1 87 ? 18.383 12.152 -3.991 1.00 0.00 87 CYS A CA 8
ATOM 11564 C C . CYS A 1 87 ? 17.189 11.437 -3.363 1.00 0.00 87 CYS A C 8
ATOM 11565 O O . CYS A 1 87 ? 16.056 11.911 -3.444 1.00 0.00 87 CYS A O 8
ATOM 11572 N N . ARG A 1 88 ? 17.453 10.295 -2.736 1.00 0.00 88 ARG A N 8
ATOM 11573 C CA . ARG A 1 88 ? 16.402 9.515 -2.095 1.00 0.00 88 ARG A CA 8
ATOM 11574 C C . ARG A 1 88 ? 15.402 9.000 -3.125 1.00 0.00 88 ARG A C 8
ATOM 11575 O O . ARG A 1 88 ? 14.191 9.125 -2.947 1.00 0.00 88 ARG A O 8
ATOM 11596 N N . GLY A 1 89 ? 15.918 8.420 -4.205 1.00 0.00 89 GLY A N 8
ATOM 11597 C CA . GLY A 1 89 ? 15.057 7.896 -5.249 1.00 0.00 89 GLY A CA 8
ATOM 11598 C C . GLY A 1 89 ? 14.276 8.985 -5.958 1.00 0.00 89 GLY A C 8
ATOM 11599 O O . GLY A 1 89 ? 13.091 8.820 -6.246 1.00 0.00 89 GLY A O 8
ATOM 11603 N N . ALA A 1 90 ? 14.941 10.101 -6.238 1.00 0.00 90 ALA A N 8
ATOM 11604 C CA . ALA A 1 90 ? 14.302 11.220 -6.918 1.00 0.00 90 ALA A CA 8
ATOM 11605 C C . ALA A 1 90 ? 14.734 11.295 -8.379 1.00 0.00 90 ALA A C 8
ATOM 11606 O O . ALA A 1 90 ? 13.952 11.677 -9.249 1.00 0.00 90 ALA A O 8
ATOM 11613 N N . GLY A 1 91 ? 15.985 10.928 -8.641 1.00 0.00 91 GLY A N 8
ATOM 11614 C CA . GLY A 1 91 ? 16.499 10.962 -9.997 1.00 0.00 91 GLY A CA 8
ATOM 11615 C C . GLY A 1 91 ? 17.285 12.225 -10.288 1.00 0.00 91 GLY A C 8
ATOM 11616 O O . GLY A 1 91 ? 18.038 12.284 -11.259 1.00 0.00 91 GLY A O 8
ATOM 11620 N N . GLN A 1 92 ? 17.108 13.237 -9.446 1.00 0.00 92 GLN A N 8
ATOM 11621 C CA . GLN A 1 92 ? 17.806 14.506 -9.619 1.00 0.00 92 GLN A CA 8
ATOM 11622 C C . GLN A 1 92 ? 18.133 15.136 -8.270 1.00 0.00 92 GLN A C 8
ATOM 11623 O O . GLN A 1 92 ? 17.380 14.992 -7.307 1.00 0.00 92 GLN A O 8
ATOM 11637 N N . ALA A 1 93 ? 19.262 15.835 -8.207 1.00 0.00 93 ALA A N 8
ATOM 11638 C CA . ALA A 1 93 ? 19.688 16.489 -6.976 1.00 0.00 93 ALA A CA 8
ATOM 11639 C C . ALA A 1 93 ? 20.375 17.818 -7.269 1.00 0.00 93 ALA A C 8
ATOM 11640 O O . ALA A 1 93 ? 20.593 18.174 -8.428 1.00 0.00 93 ALA A O 8
ATOM 11647 N N . LYS A 1 94 ? 20.712 18.551 -6.213 1.00 0.00 94 LYS A N 8
ATOM 11648 C CA . LYS A 1 94 ? 21.374 19.842 -6.357 1.00 0.00 94 LYS A CA 8
ATOM 11649 C C . LYS A 1 94 ? 22.840 19.662 -6.738 1.00 0.00 94 LYS A C 8
ATOM 11650 O O . LYS A 1 94 ? 23.646 19.192 -5.935 1.00 0.00 94 LYS A O 8
ATOM 11669 N N . GLN A 1 95 ? 23.178 20.040 -7.967 1.00 0.00 95 GLN A N 8
ATOM 11670 C CA . GLN A 1 95 ? 24.548 19.920 -8.452 1.00 0.00 95 GLN A CA 8
ATOM 11671 C C . GLN A 1 95 ? 25.231 21.283 -8.495 1.00 0.00 95 GLN A C 8
ATOM 11672 O O . GLN A 1 95 ? 24.592 22.316 -8.298 1.00 0.00 95 GLN A O 8
ATOM 11686 N N . LYS A 1 96 ? 26.535 21.278 -8.753 1.00 0.00 96 LYS A N 8
ATOM 11687 C CA . LYS A 1 96 ? 27.306 22.513 -8.823 1.00 0.00 96 LYS A CA 8
ATOM 11688 C C . LYS A 1 96 ? 27.548 22.922 -10.272 1.00 0.00 96 LYS A C 8
ATOM 11689 O O . LYS A 1 96 ? 28.667 23.269 -10.652 1.00 0.00 96 LYS A O 8
ATOM 11708 N N . LYS A 1 97 ? 26.493 22.881 -11.078 1.00 0.00 97 LYS A N 8
ATOM 11709 C CA . LYS A 1 97 ? 26.589 23.250 -12.486 1.00 0.00 97 LYS A CA 8
ATOM 11710 C C . LYS A 1 97 ? 25.792 24.518 -12.771 1.00 0.00 97 LYS A C 8
ATOM 11711 O O . LYS A 1 97 ? 24.759 24.767 -12.149 1.00 0.00 97 LYS A O 8
ATOM 11730 N N . ARG A 1 98 ? 26.277 25.316 -13.717 1.00 0.00 98 ARG A N 8
ATOM 11731 C CA . ARG A 1 98 ? 25.608 26.559 -14.085 1.00 0.00 98 ARG A CA 8
ATOM 11732 C C . ARG A 1 98 ? 24.731 26.360 -15.317 1.00 0.00 98 ARG A C 8
ATOM 11733 O O . ARG A 1 98 ? 25.218 26.369 -16.447 1.00 0.00 98 ARG A O 8
ATOM 11754 N N . SER A 1 99 ? 23.433 26.179 -15.090 1.00 0.00 99 SER A N 8
ATOM 11755 C CA . SER A 1 99 ? 22.488 25.973 -16.181 1.00 0.00 99 SER A CA 8
ATOM 11756 C C . SER A 1 99 ? 22.456 27.185 -17.108 1.00 0.00 99 SER A C 8
ATOM 11757 O O . SER A 1 99 ? 23.134 28.182 -16.867 1.00 0.00 99 SER A O 8
ATOM 11765 N N . GLY A 1 100 ? 21.661 27.089 -18.170 1.00 0.00 100 GLY A N 8
ATOM 11766 C CA . GLY A 1 100 ? 21.554 28.183 -19.117 1.00 0.00 100 GLY A CA 8
ATOM 11767 C C . GLY A 1 100 ? 21.781 27.735 -20.547 1.00 0.00 100 GLY A C 8
ATOM 11768 O O . GLY A 1 100 ? 22.396 26.700 -20.806 1.00 0.00 100 GLY A O 8
ATOM 11772 N N . PRO A 1 101 ? 21.275 28.525 -21.506 1.00 0.00 101 PRO A N 8
ATOM 11773 C CA . PRO A 1 101 ? 21.412 28.223 -22.934 1.00 0.00 101 PRO A CA 8
ATOM 11774 C C . PRO A 1 101 ? 22.847 28.382 -23.425 1.00 0.00 101 PRO A C 8
ATOM 11775 O O . PRO A 1 101 ? 23.247 27.767 -24.414 1.00 0.00 101 PRO A O 8
ATOM 11786 N N . SER A 1 102 ? 23.619 29.209 -22.727 1.00 0.00 102 SER A N 8
ATOM 11787 C CA . SER A 1 102 ? 25.009 29.451 -23.094 1.00 0.00 102 SER A CA 8
ATOM 11788 C C . SER A 1 102 ? 25.850 28.194 -22.894 1.00 0.00 102 SER A C 8
ATOM 11789 O O . SER A 1 102 ? 26.471 28.008 -21.848 1.00 0.00 102 SER A O 8
ATOM 11797 N N . SER A 1 103 ? 25.865 27.332 -23.907 1.00 0.00 103 SER A N 8
ATOM 11798 C CA . SER A 1 103 ? 26.625 26.090 -23.842 1.00 0.00 103 SER A CA 8
ATOM 11799 C C . SER A 1 103 ? 27.635 26.011 -24.983 1.00 0.00 103 SER A C 8
ATOM 11800 O O . SER A 1 103 ? 28.838 25.892 -24.756 1.00 0.00 103 SER A O 8
ATOM 11808 N N . GLY A 1 104 ? 27.134 26.078 -26.213 1.00 0.00 104 GLY A N 8
ATOM 11809 C CA . GLY A 1 104 ? 28.004 26.012 -27.373 1.00 0.00 104 GLY A CA 8
ATOM 11810 C C . GLY A 1 104 ? 27.269 25.578 -28.625 1.00 0.00 104 GLY A C 8
ATOM 11811 O O . GLY A 1 104 ? 27.764 24.704 -29.337 1.00 0.00 104 GLY A O 8
ATOM 11817 N N . GLY A 1 1 ? 37.693 76.068 -28.929 1.00 0.00 1 GLY A N 9
ATOM 11818 C CA . GLY A 1 1 ? 39.069 75.606 -28.935 1.00 0.00 1 GLY A CA 9
ATOM 11819 C C . GLY A 1 1 ? 39.196 74.171 -29.406 1.00 0.00 1 GLY A C 9
ATOM 11820 O O . GLY A 1 1 ? 38.194 73.498 -29.646 1.00 0.00 1 GLY A O 9
ATOM 11824 N N . SER A 1 2 ? 40.432 73.701 -29.539 1.00 0.00 2 SER A N 9
ATOM 11825 C CA . SER A 1 2 ? 40.688 72.338 -29.990 1.00 0.00 2 SER A CA 9
ATOM 11826 C C . SER A 1 2 ? 41.892 71.743 -29.266 1.00 0.00 2 SER A C 9
ATOM 11827 O O . SER A 1 2 ? 42.761 72.469 -28.784 1.00 0.00 2 SER A O 9
ATOM 11835 N N . SER A 1 3 ? 41.936 70.417 -29.195 1.00 0.00 3 SER A N 9
ATOM 11836 C CA . SER A 1 3 ? 43.031 69.723 -28.527 1.00 0.00 3 SER A CA 9
ATOM 11837 C C . SER A 1 3 ? 43.669 68.695 -29.456 1.00 0.00 3 SER A C 9
ATOM 11838 O O . SER A 1 3 ? 44.866 68.754 -29.737 1.00 0.00 3 SER A O 9
ATOM 11846 N N . GLY A 1 4 ? 42.861 67.753 -29.932 1.00 0.00 4 GLY A N 9
ATOM 11847 C CA . GLY A 1 4 ? 43.363 66.725 -30.824 1.00 0.00 4 GLY A CA 9
ATOM 11848 C C . GLY A 1 4 ? 44.276 65.741 -30.120 1.00 0.00 4 GLY A C 9
ATOM 11849 O O . GLY A 1 4 ? 45.018 66.113 -29.211 1.00 0.00 4 GLY A O 9
ATOM 11853 N N . SER A 1 5 ? 44.220 64.480 -30.538 1.00 0.00 5 SER A N 9
ATOM 11854 C CA . SER A 1 5 ? 45.044 63.438 -29.937 1.00 0.00 5 SER A CA 9
ATOM 11855 C C . SER A 1 5 ? 44.925 62.133 -30.718 1.00 0.00 5 SER A C 9
ATOM 11856 O O . SER A 1 5 ? 44.139 62.030 -31.660 1.00 0.00 5 SER A O 9
ATOM 11864 N N . SER A 1 6 ? 45.712 61.139 -30.320 1.00 0.00 6 SER A N 9
ATOM 11865 C CA . SER A 1 6 ? 45.699 59.841 -30.984 1.00 0.00 6 SER A CA 9
ATOM 11866 C C . SER A 1 6 ? 45.836 58.710 -29.970 1.00 0.00 6 SER A C 9
ATOM 11867 O O . SER A 1 6 ? 46.029 58.949 -28.779 1.00 0.00 6 SER A O 9
ATOM 11875 N N . GLY A 1 7 ? 45.736 57.475 -30.452 1.00 0.00 7 GLY A N 9
ATOM 11876 C CA . GLY A 1 7 ? 45.851 56.324 -29.575 1.00 0.00 7 GLY A CA 9
ATOM 11877 C C . GLY A 1 7 ? 46.368 55.095 -30.297 1.00 0.00 7 GLY A C 9
ATOM 11878 O O . GLY A 1 7 ? 46.824 55.182 -31.436 1.00 0.00 7 GLY A O 9
ATOM 11882 N N . MET A 1 8 ? 46.298 53.947 -29.631 1.00 0.00 8 MET A N 9
ATOM 11883 C CA . MET A 1 8 ? 46.764 52.695 -30.216 1.00 0.00 8 MET A CA 9
ATOM 11884 C C . MET A 1 8 ? 45.692 51.614 -30.111 1.00 0.00 8 MET A C 9
ATOM 11885 O O . MET A 1 8 ? 44.872 51.629 -29.194 1.00 0.00 8 MET A O 9
ATOM 11899 N N . GLU A 1 9 ? 45.706 50.679 -31.056 1.00 0.00 9 GLU A N 9
ATOM 11900 C CA . GLU A 1 9 ? 44.734 49.592 -31.068 1.00 0.00 9 GLU A CA 9
ATOM 11901 C C . GLU A 1 9 ? 45.332 48.321 -30.472 1.00 0.00 9 GLU A C 9
ATOM 11902 O O . GLU A 1 9 ? 46.521 48.270 -30.155 1.00 0.00 9 GLU A O 9
ATOM 11914 N N . LEU A 1 10 ? 44.499 47.297 -30.322 1.00 0.00 10 LEU A N 9
ATOM 11915 C CA . LEU A 1 10 ? 44.944 46.024 -29.764 1.00 0.00 10 LEU A CA 9
ATOM 11916 C C . LEU A 1 10 ? 43.997 44.896 -30.159 1.00 0.00 10 LEU A C 9
ATOM 11917 O O . LEU A 1 10 ? 42.952 45.131 -30.767 1.00 0.00 10 LEU A O 9
ATOM 11933 N N . THR A 1 11 ? 44.369 43.668 -29.809 1.00 0.00 11 THR A N 9
ATOM 11934 C CA . THR A 1 11 ? 43.553 42.503 -30.126 1.00 0.00 11 THR A CA 9
ATOM 11935 C C . THR A 1 11 ? 42.970 41.880 -28.863 1.00 0.00 11 THR A C 9
ATOM 11936 O O . THR A 1 11 ? 43.556 41.974 -27.784 1.00 0.00 11 THR A O 9
ATOM 11947 N N . PHE A 1 12 ? 41.812 41.243 -29.003 1.00 0.00 12 PHE A N 9
ATOM 11948 C CA . PHE A 1 12 ? 41.149 40.604 -27.872 1.00 0.00 12 PHE A CA 9
ATOM 11949 C C . PHE A 1 12 ? 40.041 39.670 -28.348 1.00 0.00 12 PHE A C 9
ATOM 11950 O O . PHE A 1 12 ? 39.455 39.875 -29.411 1.00 0.00 12 PHE A O 9
ATOM 11967 N N . ASN A 1 13 ? 39.759 38.642 -27.554 1.00 0.00 13 ASN A N 9
ATOM 11968 C CA . ASN A 1 13 ? 38.721 37.675 -27.894 1.00 0.00 13 ASN A CA 9
ATOM 11969 C C . ASN A 1 13 ? 37.971 37.220 -26.646 1.00 0.00 13 ASN A C 9
ATOM 11970 O O . ASN A 1 13 ? 38.528 37.202 -25.548 1.00 0.00 13 ASN A O 9
ATOM 11981 N N . GLN A 1 14 ? 36.706 36.854 -26.823 1.00 0.00 14 GLN A N 9
ATOM 11982 C CA . GLN A 1 14 ? 35.880 36.399 -25.710 1.00 0.00 14 GLN A CA 9
ATOM 11983 C C . GLN A 1 14 ? 34.718 35.547 -26.209 1.00 0.00 14 GLN A C 9
ATOM 11984 O O . GLN A 1 14 ? 34.532 35.376 -27.413 1.00 0.00 14 GLN A O 9
ATOM 11998 N N . ALA A 1 15 ? 33.938 35.014 -25.274 1.00 0.00 15 ALA A N 9
ATOM 11999 C CA . ALA A 1 15 ? 32.793 34.181 -25.618 1.00 0.00 15 ALA A CA 9
ATOM 12000 C C . ALA A 1 15 ? 31.523 34.686 -24.941 1.00 0.00 15 ALA A C 9
ATOM 12001 O O . ALA A 1 15 ? 31.574 35.571 -24.087 1.00 0.00 15 ALA A O 9
ATOM 12008 N N . ALA A 1 16 ? 30.386 34.118 -25.328 1.00 0.00 16 ALA A N 9
ATOM 12009 C CA . ALA A 1 16 ? 29.103 34.511 -24.757 1.00 0.00 16 ALA A CA 9
ATOM 12010 C C . ALA A 1 16 ? 28.675 33.547 -23.656 1.00 0.00 16 ALA A C 9
ATOM 12011 O O . ALA A 1 16 ? 27.846 32.663 -23.877 1.00 0.00 16 ALA A O 9
ATOM 12018 N N . LYS A 1 17 ? 29.244 33.722 -22.468 1.00 0.00 17 LYS A N 9
ATOM 12019 C CA . LYS A 1 17 ? 28.921 32.869 -21.331 1.00 0.00 17 LYS A CA 9
ATOM 12020 C C . LYS A 1 17 ? 28.421 33.699 -20.152 1.00 0.00 17 LYS A C 9
ATOM 12021 O O . LYS A 1 17 ? 28.692 34.895 -20.064 1.00 0.00 17 LYS A O 9
ATOM 12040 N N . GLY A 1 18 ? 27.690 33.054 -19.248 1.00 0.00 18 GLY A N 9
ATOM 12041 C CA . GLY A 1 18 ? 27.166 33.748 -18.086 1.00 0.00 18 GLY A CA 9
ATOM 12042 C C . GLY A 1 18 ? 25.940 33.069 -17.510 1.00 0.00 18 GLY A C 9
ATOM 12043 O O . GLY A 1 18 ? 24.917 32.941 -18.183 1.00 0.00 18 GLY A O 9
ATOM 12047 N N . VAL A 1 19 ? 26.042 32.629 -16.259 1.00 0.00 19 VAL A N 9
ATOM 12048 C CA . VAL A 1 19 ? 24.933 31.958 -15.592 1.00 0.00 19 VAL A CA 9
ATOM 12049 C C . VAL A 1 19 ? 23.842 32.951 -15.206 1.00 0.00 19 VAL A C 9
ATOM 12050 O O . VAL A 1 19 ? 24.035 34.163 -15.288 1.00 0.00 19 VAL A O 9
ATOM 12063 N N . ASN A 1 20 ? 22.695 32.427 -14.786 1.00 0.00 20 ASN A N 9
ATOM 12064 C CA . ASN A 1 20 ? 21.571 33.268 -14.387 1.00 0.00 20 ASN A CA 9
ATOM 12065 C C . ASN A 1 20 ? 21.336 33.184 -12.882 1.00 0.00 20 ASN A C 9
ATOM 12066 O O . ASN A 1 20 ? 21.650 32.176 -12.248 1.00 0.00 20 ASN A O 9
ATOM 12077 N N . LYS A 1 21 ? 20.782 34.250 -12.315 1.00 0.00 21 LYS A N 9
ATOM 12078 C CA . LYS A 1 21 ? 20.502 34.299 -10.885 1.00 0.00 21 LYS A CA 9
ATOM 12079 C C . LYS A 1 21 ? 19.097 34.832 -10.623 1.00 0.00 21 LYS A C 9
ATOM 12080 O O . LYS A 1 21 ? 18.919 36.011 -10.319 1.00 0.00 21 LYS A O 9
ATOM 12099 N N . GLU A 1 22 ? 18.105 33.956 -10.742 1.00 0.00 22 GLU A N 9
ATOM 12100 C CA . GLU A 1 22 ? 16.716 34.341 -10.517 1.00 0.00 22 GLU A CA 9
ATOM 12101 C C . GLU A 1 22 ? 16.362 34.260 -9.035 1.00 0.00 22 GLU A C 9
ATOM 12102 O O . GLU A 1 22 ? 17.137 33.745 -8.228 1.00 0.00 22 GLU A O 9
ATOM 12114 N N . PHE A 1 23 ? 15.187 34.771 -8.684 1.00 0.00 23 PHE A N 9
ATOM 12115 C CA . PHE A 1 23 ? 14.730 34.758 -7.299 1.00 0.00 23 PHE A CA 9
ATOM 12116 C C . PHE A 1 23 ? 14.382 33.341 -6.855 1.00 0.00 23 PHE A C 9
ATOM 12117 O O . PHE A 1 23 ? 14.969 32.812 -5.910 1.00 0.00 23 PHE A O 9
ATOM 12134 N N . THR A 1 24 ? 13.423 32.730 -7.543 1.00 0.00 24 THR A N 9
ATOM 12135 C CA . THR A 1 24 ? 12.994 31.375 -7.219 1.00 0.00 24 THR A CA 9
ATOM 12136 C C . THR A 1 24 ? 13.691 30.351 -8.108 1.00 0.00 24 THR A C 9
ATOM 12137 O O . THR A 1 24 ? 13.191 29.999 -9.176 1.00 0.00 24 THR A O 9
ATOM 12148 N N . VAL A 1 25 ? 14.848 29.875 -7.659 1.00 0.00 25 VAL A N 9
ATOM 12149 C CA . VAL A 1 25 ? 15.613 28.889 -8.413 1.00 0.00 25 VAL A CA 9
ATOM 12150 C C . VAL A 1 25 ? 16.829 28.416 -7.624 1.00 0.00 25 VAL A C 9
ATOM 12151 O O . VAL A 1 25 ? 17.345 29.135 -6.769 1.00 0.00 25 VAL A O 9
ATOM 12164 N N . ASN A 1 26 ? 17.282 27.201 -7.917 1.00 0.00 26 ASN A N 9
ATOM 12165 C CA . ASN A 1 26 ? 18.437 26.631 -7.234 1.00 0.00 26 ASN A CA 9
ATOM 12166 C C . ASN A 1 26 ? 19.096 25.552 -8.088 1.00 0.00 26 ASN A C 9
ATOM 12167 O O . ASN A 1 26 ? 18.431 24.877 -8.874 1.00 0.00 26 ASN A O 9
ATOM 12178 N N . ILE A 1 27 ? 20.406 25.396 -7.928 1.00 0.00 27 ILE A N 9
ATOM 12179 C CA . ILE A 1 27 ? 21.154 24.399 -8.683 1.00 0.00 27 ILE A CA 9
ATOM 12180 C C . ILE A 1 27 ? 20.460 23.041 -8.638 1.00 0.00 27 ILE A C 9
ATOM 12181 O O . ILE A 1 27 ? 20.415 22.391 -7.594 1.00 0.00 27 ILE A O 9
ATOM 12197 N N . MET A 1 28 ? 19.923 22.620 -9.778 1.00 0.00 28 MET A N 9
ATOM 12198 C CA . MET A 1 28 ? 19.234 21.338 -9.869 1.00 0.00 28 MET A CA 9
ATOM 12199 C C . MET A 1 28 ? 19.659 20.580 -11.123 1.00 0.00 28 MET A C 9
ATOM 12200 O O . MET A 1 28 ? 19.313 20.967 -12.240 1.00 0.00 28 MET A O 9
ATOM 12214 N N . ASP A 1 29 ? 20.410 19.502 -10.931 1.00 0.00 29 ASP A N 9
ATOM 12215 C CA . ASP A 1 29 ? 20.881 18.690 -12.047 1.00 0.00 29 ASP A CA 9
ATOM 12216 C C . ASP A 1 29 ? 20.734 17.203 -11.738 1.00 0.00 29 ASP A C 9
ATOM 12217 O O . ASP A 1 29 ? 20.482 16.817 -10.596 1.00 0.00 29 ASP A O 9
ATOM 12226 N N . THR A 1 30 ? 20.893 16.372 -12.763 1.00 0.00 30 THR A N 9
ATOM 12227 C CA . THR A 1 30 ? 20.776 14.928 -12.602 1.00 0.00 30 THR A CA 9
ATOM 12228 C C . THR A 1 30 ? 21.744 14.413 -11.542 1.00 0.00 30 THR A C 9
ATOM 12229 O O . THR A 1 30 ? 22.928 14.750 -11.552 1.00 0.00 30 THR A O 9
ATOM 12240 N N . CYS A 1 31 ? 21.232 13.594 -10.629 1.00 0.00 31 CYS A N 9
ATOM 12241 C CA . CYS A 1 31 ? 22.051 13.032 -9.562 1.00 0.00 31 CYS A CA 9
ATOM 12242 C C . CYS A 1 31 ? 23.349 12.454 -10.119 1.00 0.00 31 CYS A C 9
ATOM 12243 O O . CYS A 1 31 ? 23.407 12.034 -11.274 1.00 0.00 31 CYS A O 9
ATOM 12250 N N . GLU A 1 32 ? 24.387 12.437 -9.288 1.00 0.00 32 GLU A N 9
ATOM 12251 C CA . GLU A 1 32 ? 25.684 11.912 -9.698 1.00 0.00 32 GLU A CA 9
ATOM 12252 C C . GLU A 1 32 ? 25.934 10.539 -9.083 1.00 0.00 32 GLU A C 9
ATOM 12253 O O . GLU A 1 32 ? 26.636 9.707 -9.659 1.00 0.00 32 GLU A O 9
ATOM 12265 N N . ARG A 1 33 ? 25.356 10.309 -7.908 1.00 0.00 33 ARG A N 9
ATOM 12266 C CA . ARG A 1 33 ? 25.517 9.038 -7.213 1.00 0.00 33 ARG A CA 9
ATOM 12267 C C . ARG A 1 33 ? 24.815 7.913 -7.967 1.00 0.00 33 ARG A C 9
ATOM 12268 O O . ARG A 1 33 ? 25.430 6.901 -8.307 1.00 0.00 33 ARG A O 9
ATOM 12289 N N . CYS A 1 34 ? 23.525 8.096 -8.226 1.00 0.00 34 CYS A N 9
ATOM 12290 C CA . CYS A 1 34 ? 22.738 7.096 -8.939 1.00 0.00 34 CYS A CA 9
ATOM 12291 C C . CYS A 1 34 ? 22.718 7.387 -10.437 1.00 0.00 34 CYS A C 9
ATOM 12292 O O . CYS A 1 34 ? 22.279 6.560 -11.234 1.00 0.00 34 CYS A O 9
ATOM 12299 N N . ASN A 1 35 ? 23.199 8.569 -10.811 1.00 0.00 35 ASN A N 9
ATOM 12300 C CA . ASN A 1 35 ? 23.236 8.969 -12.212 1.00 0.00 35 ASN A CA 9
ATOM 12301 C C . ASN A 1 35 ? 21.827 9.057 -12.791 1.00 0.00 35 ASN A C 9
ATOM 12302 O O . ASN A 1 35 ? 21.587 8.657 -13.929 1.00 0.00 35 ASN A O 9
ATOM 12313 N N . GLY A 1 36 ? 20.899 9.584 -11.998 1.00 0.00 36 GLY A N 9
ATOM 12314 C CA . GLY A 1 36 ? 19.526 9.715 -12.449 1.00 0.00 36 GLY A CA 9
ATOM 12315 C C . GLY A 1 36 ? 18.824 8.377 -12.565 1.00 0.00 36 GLY A C 9
ATOM 12316 O O . GLY A 1 36 ? 17.917 8.211 -13.381 1.00 0.00 36 GLY A O 9
ATOM 12320 N N . LYS A 1 37 ? 19.243 7.417 -11.747 1.00 0.00 37 LYS A N 9
ATOM 12321 C CA . LYS A 1 37 ? 18.649 6.085 -11.761 1.00 0.00 37 LYS A CA 9
ATOM 12322 C C . LYS A 1 37 ? 17.649 5.924 -10.621 1.00 0.00 37 LYS A C 9
ATOM 12323 O O . LYS A 1 37 ? 16.538 5.436 -10.821 1.00 0.00 37 LYS A O 9
ATOM 12342 N N . GLY A 1 38 ? 18.052 6.339 -9.423 1.00 0.00 38 GLY A N 9
ATOM 12343 C CA . GLY A 1 38 ? 17.178 6.233 -8.269 1.00 0.00 38 GLY A CA 9
ATOM 12344 C C . GLY A 1 38 ? 17.624 5.154 -7.302 1.00 0.00 38 GLY A C 9
ATOM 12345 O O . GLY A 1 38 ? 16.898 4.808 -6.371 1.00 0.00 38 GLY A O 9
ATOM 12349 N N . ASN A 1 39 ? 18.821 4.621 -7.523 1.00 0.00 39 ASN A N 9
ATOM 12350 C CA . ASN A 1 39 ? 19.362 3.574 -6.664 1.00 0.00 39 ASN A CA 9
ATOM 12351 C C . ASN A 1 39 ? 20.846 3.803 -6.395 1.00 0.00 39 ASN A C 9
ATOM 12352 O O . ASN A 1 39 ? 21.522 4.502 -7.149 1.00 0.00 39 ASN A O 9
ATOM 12363 N N . GLU A 1 40 ? 21.345 3.208 -5.316 1.00 0.00 40 GLU A N 9
ATOM 12364 C CA . GLU A 1 40 ? 22.749 3.348 -4.948 1.00 0.00 40 GLU A CA 9
ATOM 12365 C C . GLU A 1 40 ? 23.655 2.748 -6.019 1.00 0.00 40 GLU A C 9
ATOM 12366 O O . GLU A 1 40 ? 23.364 1.701 -6.599 1.00 0.00 40 GLU A O 9
ATOM 12378 N N . PRO A 1 41 ? 24.780 3.425 -6.290 1.00 0.00 41 PRO A N 9
ATOM 12379 C CA . PRO A 1 41 ? 25.752 2.979 -7.293 1.00 0.00 41 PRO A CA 9
ATOM 12380 C C . PRO A 1 41 ? 26.497 1.721 -6.857 1.00 0.00 41 PRO A C 9
ATOM 12381 O O . PRO A 1 41 ? 27.519 1.361 -7.440 1.00 0.00 41 PRO A O 9
ATOM 12392 N N . GLY A 1 42 ? 25.978 1.057 -5.829 1.00 0.00 42 GLY A N 9
ATOM 12393 C CA . GLY A 1 42 ? 26.608 -0.153 -5.334 1.00 0.00 42 GLY A CA 9
ATOM 12394 C C . GLY A 1 42 ? 25.651 -1.023 -4.543 1.00 0.00 42 GLY A C 9
ATOM 12395 O O . GLY A 1 42 ? 26.014 -1.572 -3.502 1.00 0.00 42 GLY A O 9
ATOM 12399 N N . THR A 1 43 ? 24.422 -1.148 -5.036 1.00 0.00 43 THR A N 9
ATOM 12400 C CA . THR A 1 43 ? 23.409 -1.954 -4.367 1.00 0.00 43 THR A CA 9
ATOM 12401 C C . THR A 1 43 ? 22.745 -2.922 -5.341 1.00 0.00 43 THR A C 9
ATOM 12402 O O . THR A 1 43 ? 23.145 -3.023 -6.501 1.00 0.00 43 THR A O 9
ATOM 12413 N N . LYS A 1 44 ? 21.729 -3.631 -4.862 1.00 0.00 44 LYS A N 9
ATOM 12414 C CA . LYS A 1 44 ? 21.007 -4.590 -5.690 1.00 0.00 44 LYS A CA 9
ATOM 12415 C C . LYS A 1 44 ? 19.545 -4.184 -5.843 1.00 0.00 44 LYS A C 9
ATOM 12416 O O . LYS A 1 44 ? 18.996 -3.475 -4.999 1.00 0.00 44 LYS A O 9
ATOM 12435 N N . VAL A 1 45 ? 18.918 -4.640 -6.923 1.00 0.00 45 VAL A N 9
ATOM 12436 C CA . VAL A 1 45 ? 17.519 -4.327 -7.184 1.00 0.00 45 VAL A CA 9
ATOM 12437 C C . VAL A 1 45 ? 16.814 -5.492 -7.871 1.00 0.00 45 VAL A C 9
ATOM 12438 O O . VAL A 1 45 ? 17.439 -6.272 -8.588 1.00 0.00 45 VAL A O 9
ATOM 12451 N N . GLN A 1 46 ? 15.508 -5.602 -7.646 1.00 0.00 46 GLN A N 9
ATOM 12452 C CA . GLN A 1 46 ? 14.719 -6.672 -8.243 1.00 0.00 46 GLN A CA 9
ATOM 12453 C C . GLN A 1 46 ? 13.782 -6.124 -9.315 1.00 0.00 46 GLN A C 9
ATOM 12454 O O . GLN A 1 46 ? 13.500 -4.926 -9.354 1.00 0.00 46 GLN A O 9
ATOM 12468 N N . HIS A 1 47 ? 13.301 -7.009 -10.183 1.00 0.00 47 HIS A N 9
ATOM 12469 C CA . HIS A 1 47 ? 12.395 -6.614 -11.255 1.00 0.00 47 HIS A CA 9
ATOM 12470 C C . HIS A 1 47 ? 10.945 -6.661 -10.786 1.00 0.00 47 HIS A C 9
ATOM 12471 O O . HIS A 1 47 ? 10.431 -7.721 -10.429 1.00 0.00 47 HIS A O 9
ATOM 12485 N N . CYS A 1 48 ? 10.289 -5.505 -10.789 1.00 0.00 48 CYS A N 9
ATOM 12486 C CA . CYS A 1 48 ? 8.898 -5.413 -10.362 1.00 0.00 48 CYS A CA 9
ATOM 12487 C C . CYS A 1 48 ? 7.973 -6.084 -11.374 1.00 0.00 48 CYS A C 9
ATOM 12488 O O . CYS A 1 48 ? 8.037 -5.803 -12.571 1.00 0.00 48 CYS A O 9
ATOM 12495 N N . HIS A 1 49 ? 7.114 -6.972 -10.884 1.00 0.00 49 HIS A N 9
ATOM 12496 C CA . HIS A 1 49 ? 6.175 -7.683 -11.745 1.00 0.00 49 HIS A CA 9
ATOM 12497 C C . HIS A 1 49 ? 4.885 -6.887 -11.915 1.00 0.00 49 HIS A C 9
ATOM 12498 O O . HIS A 1 49 ? 4.330 -6.812 -13.012 1.00 0.00 49 HIS A O 9
ATOM 12512 N N . TYR A 1 50 ? 4.412 -6.295 -10.824 1.00 0.00 50 TYR A N 9
ATOM 12513 C CA . TYR A 1 50 ? 3.185 -5.508 -10.851 1.00 0.00 50 TYR A CA 9
ATOM 12514 C C . TYR A 1 50 ? 3.071 -4.722 -12.154 1.00 0.00 50 TYR A C 9
ATOM 12515 O O . TYR A 1 50 ? 2.144 -4.927 -12.938 1.00 0.00 50 TYR A O 9
ATOM 12533 N N . CYS A 1 51 ? 4.023 -3.822 -12.379 1.00 0.00 51 CYS A N 9
ATOM 12534 C CA . CYS A 1 51 ? 4.032 -3.004 -13.586 1.00 0.00 51 CYS A CA 9
ATOM 12535 C C . CYS A 1 51 ? 4.876 -3.656 -14.678 1.00 0.00 51 CYS A C 9
ATOM 12536 O O . CYS A 1 51 ? 4.531 -3.604 -15.858 1.00 0.00 51 CYS A O 9
ATOM 12543 N N . GLY A 1 52 ? 5.984 -4.270 -14.275 1.00 0.00 52 GLY A N 9
ATOM 12544 C CA . GLY A 1 52 ? 6.860 -4.922 -15.230 1.00 0.00 52 GLY A CA 9
ATOM 12545 C C . GLY A 1 52 ? 7.914 -3.985 -15.786 1.00 0.00 52 GLY A C 9
ATOM 12546 O O . GLY A 1 52 ? 8.506 -4.254 -16.830 1.00 0.00 52 GLY A O 9
ATOM 12550 N N . GLY A 1 53 ? 8.149 -2.879 -15.085 1.00 0.00 53 GLY A N 9
ATOM 12551 C CA . GLY A 1 53 ? 9.137 -1.915 -15.531 1.00 0.00 53 GLY A CA 9
ATOM 12552 C C . GLY A 1 53 ? 8.511 -0.728 -16.238 1.00 0.00 53 GLY A C 9
ATOM 12553 O O . GLY A 1 53 ? 9.099 -0.168 -17.163 1.00 0.00 53 GLY A O 9
ATOM 12557 N N . SER A 1 54 ? 7.315 -0.346 -15.804 1.00 0.00 54 SER A N 9
ATOM 12558 C CA . SER A 1 54 ? 6.606 0.778 -16.405 1.00 0.00 54 SER A CA 9
ATOM 12559 C C . SER A 1 54 ? 6.142 1.762 -15.336 1.00 0.00 54 SER A C 9
ATOM 12560 O O . SER A 1 54 ? 6.005 2.957 -15.594 1.00 0.00 54 SER A O 9
ATOM 12568 N N . GLY A 1 55 ? 5.902 1.250 -14.133 1.00 0.00 55 GLY A N 9
ATOM 12569 C CA . GLY A 1 55 ? 5.456 2.096 -13.042 1.00 0.00 55 GLY A CA 9
ATOM 12570 C C . GLY A 1 55 ? 3.954 2.304 -13.045 1.00 0.00 55 GLY A C 9
ATOM 12571 O O . GLY A 1 55 ? 3.464 3.344 -12.608 1.00 0.00 55 GLY A O 9
ATOM 12575 N N . MET A 1 56 ? 3.223 1.311 -13.541 1.00 0.00 56 MET A N 9
ATOM 12576 C CA . MET A 1 56 ? 1.768 1.390 -13.600 1.00 0.00 56 MET A CA 9
ATOM 12577 C C . MET A 1 56 ? 1.134 0.071 -13.169 1.00 0.00 56 MET A C 9
ATOM 12578 O O . MET A 1 56 ? 1.447 -0.986 -13.717 1.00 0.00 56 MET A O 9
ATOM 12592 N N . GLU A 1 57 ? 0.243 0.142 -12.185 1.00 0.00 57 GLU A N 9
ATOM 12593 C CA . GLU A 1 57 ? -0.433 -1.048 -11.681 1.00 0.00 57 GLU A CA 9
ATOM 12594 C C . GLU A 1 57 ? -1.816 -1.195 -12.309 1.00 0.00 57 GLU A C 9
ATOM 12595 O O . GLU A 1 57 ? -2.462 -0.206 -12.656 1.00 0.00 57 GLU A O 9
ATOM 12607 N N . THR A 1 58 ? -2.265 -2.438 -12.453 1.00 0.00 58 THR A N 9
ATOM 12608 C CA . THR A 1 58 ? -3.569 -2.717 -13.041 1.00 0.00 58 THR A CA 9
ATOM 12609 C C . THR A 1 58 ? -4.536 -3.266 -11.998 1.00 0.00 58 THR A C 9
ATOM 12610 O O . THR A 1 58 ? -4.248 -4.263 -11.335 1.00 0.00 58 THR A O 9
ATOM 12621 N N . ILE A 1 59 ? -5.683 -2.610 -11.859 1.00 0.00 59 ILE A N 9
ATOM 12622 C CA . ILE A 1 59 ? -6.693 -3.035 -10.897 1.00 0.00 59 ILE A CA 9
ATOM 12623 C C . ILE A 1 59 ? -7.902 -3.640 -11.602 1.00 0.00 59 ILE A C 9
ATOM 12624 O O . ILE A 1 59 ? -8.801 -2.923 -12.039 1.00 0.00 59 ILE A O 9
ATOM 12640 N N . ASN A 1 60 ? -7.918 -4.965 -11.706 1.00 0.00 60 ASN A N 9
ATOM 12641 C CA . ASN A 1 60 ? -9.018 -5.668 -12.356 1.00 0.00 60 ASN A CA 9
ATOM 12642 C C . ASN A 1 60 ? -10.228 -5.758 -11.431 1.00 0.00 60 ASN A C 9
ATOM 12643 O O . ASN A 1 60 ? -10.272 -6.592 -10.526 1.00 0.00 60 ASN A O 9
ATOM 12654 N N . THR A 1 61 ? -11.211 -4.893 -11.665 1.00 0.00 61 THR A N 9
ATOM 12655 C CA . THR A 1 61 ? -12.421 -4.874 -10.853 1.00 0.00 61 THR A CA 9
ATOM 12656 C C . THR A 1 61 ? -13.666 -5.025 -11.720 1.00 0.00 61 THR A C 9
ATOM 12657 O O . THR A 1 61 ? -14.002 -4.137 -12.502 1.00 0.00 61 THR A O 9
ATOM 12668 N N . GLY A 1 62 ? -14.348 -6.157 -11.575 1.00 0.00 62 GLY A N 9
ATOM 12669 C CA . GLY A 1 62 ? -15.550 -6.404 -12.351 1.00 0.00 62 GLY A CA 9
ATOM 12670 C C . GLY A 1 62 ? -15.293 -6.370 -13.844 1.00 0.00 62 GLY A C 9
ATOM 12671 O O . GLY A 1 62 ? -14.196 -6.674 -14.314 1.00 0.00 62 GLY A O 9
ATOM 12675 N N . PRO A 1 63 ? -16.322 -5.993 -14.617 1.00 0.00 63 PRO A N 9
ATOM 12676 C CA . PRO A 1 63 ? -16.227 -5.913 -16.078 1.00 0.00 63 PRO A CA 9
ATOM 12677 C C . PRO A 1 63 ? -15.334 -4.766 -16.539 1.00 0.00 63 PRO A C 9
ATOM 12678 O O . PRO A 1 63 ? -15.195 -4.516 -17.736 1.00 0.00 63 PRO A O 9
ATOM 12689 N N . PHE A 1 64 ? -14.730 -4.071 -15.581 1.00 0.00 64 PHE A N 9
ATOM 12690 C CA . PHE A 1 64 ? -13.850 -2.950 -15.888 1.00 0.00 64 PHE A CA 9
ATOM 12691 C C . PHE A 1 64 ? -12.516 -3.089 -15.161 1.00 0.00 64 PHE A C 9
ATOM 12692 O O . PHE A 1 64 ? -12.332 -3.993 -14.346 1.00 0.00 64 PHE A O 9
ATOM 12709 N N . VAL A 1 65 ? -11.588 -2.186 -15.461 1.00 0.00 65 VAL A N 9
ATOM 12710 C CA . VAL A 1 65 ? -10.271 -2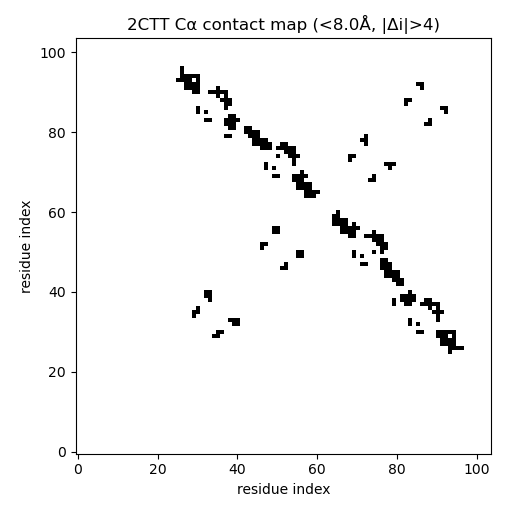.207 -14.836 1.00 0.00 65 VAL A CA 9
ATOM 12711 C C . VAL A 1 65 ? -9.749 -0.793 -14.606 1.00 0.00 65 VAL A C 9
ATOM 12712 O O . VAL A 1 65 ? -9.846 0.065 -15.483 1.00 0.00 65 VAL A O 9
ATOM 12725 N N . MET A 1 66 ? -9.196 -0.558 -13.421 1.00 0.00 66 MET A N 9
ATOM 12726 C CA . MET A 1 66 ? -8.657 0.752 -13.076 1.00 0.00 66 MET A CA 9
ATOM 12727 C C . MET A 1 66 ? -7.133 0.750 -13.148 1.00 0.00 66 MET A C 9
ATOM 12728 O O . MET A 1 66 ? -6.495 -0.285 -12.956 1.00 0.00 66 MET A O 9
ATOM 12742 N N . ARG A 1 67 ? -6.556 1.915 -13.426 1.00 0.00 67 ARG A N 9
ATOM 12743 C CA . ARG A 1 67 ? -5.108 2.045 -13.524 1.00 0.00 67 ARG A CA 9
ATOM 12744 C C . ARG A 1 67 ? -4.581 3.044 -12.498 1.00 0.00 67 ARG A C 9
ATOM 12745 O O . ARG A 1 67 ? -4.873 4.238 -12.572 1.00 0.00 67 ARG A O 9
ATOM 12766 N N . SER A 1 68 ? -3.803 2.548 -11.542 1.00 0.00 68 SER A N 9
ATOM 12767 C CA . SER A 1 68 ? -3.239 3.395 -10.498 1.00 0.00 68 SER A CA 9
ATOM 12768 C C . SER A 1 68 ? -1.740 3.151 -10.351 1.00 0.00 68 SER A C 9
ATOM 12769 O O . SER A 1 68 ? -1.250 2.050 -10.604 1.00 0.00 68 SER A O 9
ATOM 12777 N N . THR A 1 69 ? -1.015 4.186 -9.938 1.00 0.00 69 THR A N 9
ATOM 12778 C CA . THR A 1 69 ? 0.427 4.086 -9.757 1.00 0.00 69 THR A CA 9
ATOM 12779 C C . THR A 1 69 ? 0.796 2.842 -8.957 1.00 0.00 69 THR A C 9
ATOM 12780 O O . THR A 1 69 ? 0.162 2.530 -7.948 1.00 0.00 69 THR A O 9
ATOM 12791 N N . CYS A 1 70 ? 1.826 2.136 -9.411 1.00 0.00 70 CYS A N 9
ATOM 12792 C CA . CYS A 1 70 ? 2.280 0.926 -8.736 1.00 0.00 70 CYS A CA 9
ATOM 12793 C C . CYS A 1 70 ? 2.537 1.192 -7.256 1.00 0.00 70 CYS A C 9
ATOM 12794 O O . CYS A 1 70 ? 2.844 2.317 -6.861 1.00 0.00 70 CYS A O 9
ATOM 12801 N N . ARG A 1 71 ? 2.410 0.149 -6.442 1.00 0.00 71 ARG A N 9
ATOM 12802 C CA . ARG A 1 71 ? 2.627 0.269 -5.006 1.00 0.00 71 ARG A CA 9
ATOM 12803 C C . ARG A 1 71 ? 3.860 -0.520 -4.574 1.00 0.00 71 ARG A C 9
ATOM 12804 O O . ARG A 1 71 ? 4.537 -0.155 -3.613 1.00 0.00 71 ARG A O 9
ATOM 12825 N N . ARG A 1 72 ? 4.145 -1.602 -5.292 1.00 0.00 72 ARG A N 9
ATOM 12826 C CA . ARG A 1 72 ? 5.295 -2.443 -4.982 1.00 0.00 72 ARG A CA 9
ATOM 12827 C C . ARG A 1 72 ? 6.599 -1.683 -5.202 1.00 0.00 72 ARG A C 9
ATOM 12828 O O . ARG A 1 72 ? 7.496 -1.709 -4.358 1.00 0.00 72 ARG A O 9
ATOM 12849 N N . CYS A 1 73 ? 6.699 -1.006 -6.341 1.00 0.00 73 CYS A N 9
ATOM 12850 C CA . CYS A 1 73 ? 7.893 -0.239 -6.674 1.00 0.00 73 CYS A CA 9
ATOM 12851 C C . CYS A 1 73 ? 7.682 1.246 -6.393 1.00 0.00 73 CYS A C 9
ATOM 12852 O O . CYS A 1 73 ? 8.568 1.923 -5.874 1.00 0.00 73 CYS A O 9
ATOM 12859 N N . GLY A 1 74 ? 6.500 1.746 -6.740 1.00 0.00 74 GLY A N 9
ATOM 12860 C CA . GLY A 1 74 ? 6.192 3.147 -6.518 1.00 0.00 74 GLY A CA 9
ATOM 12861 C C . GLY A 1 74 ? 6.394 3.989 -7.762 1.00 0.00 74 GLY A C 9
ATOM 12862 O O . GLY A 1 74 ? 6.835 5.135 -7.680 1.00 0.00 74 GLY A O 9
ATOM 12866 N N . GLY A 1 75 ? 6.072 3.419 -8.919 1.00 0.00 75 GLY A N 9
ATOM 12867 C CA . GLY A 1 75 ? 6.228 4.139 -10.170 1.00 0.00 75 GLY A CA 9
ATOM 12868 C C . GLY A 1 75 ? 7.677 4.239 -10.603 1.00 0.00 75 GLY A C 9
ATOM 12869 O O . GLY A 1 75 ? 8.116 5.282 -11.089 1.00 0.00 75 GLY A O 9
ATOM 12873 N N . ARG A 1 76 ? 8.423 3.153 -10.426 1.00 0.00 76 ARG A N 9
ATOM 12874 C CA . ARG A 1 76 ? 9.832 3.125 -10.800 1.00 0.00 76 ARG A CA 9
ATOM 12875 C C . ARG A 1 76 ? 10.096 2.042 -11.842 1.00 0.00 76 ARG A C 9
ATOM 12876 O O . ARG A 1 76 ? 10.871 2.241 -12.776 1.00 0.00 76 ARG A O 9
ATOM 12897 N N . GLY A 1 77 ? 9.446 0.894 -11.673 1.00 0.00 77 GLY A N 9
ATOM 12898 C CA . GLY A 1 77 ? 9.624 -0.203 -12.606 1.00 0.00 77 GLY A CA 9
ATOM 12899 C C . GLY A 1 77 ? 10.448 -1.333 -12.021 1.00 0.00 77 GLY A C 9
ATOM 12900 O O . GLY A 1 77 ? 10.590 -2.390 -12.636 1.00 0.00 77 GLY A O 9
ATOM 12904 N N . SER A 1 78 ? 10.995 -1.109 -10.830 1.00 0.00 78 SER A N 9
ATOM 12905 C CA . SER A 1 78 ? 11.814 -2.115 -10.164 1.00 0.00 78 SER A CA 9
ATOM 12906 C C . SER A 1 78 ? 11.906 -1.837 -8.667 1.00 0.00 78 SER A C 9
ATOM 12907 O O . SER A 1 78 ? 11.752 -0.698 -8.226 1.00 0.00 78 SER A O 9
ATOM 12915 N N . ILE A 1 79 ? 12.157 -2.886 -7.891 1.00 0.00 79 ILE A N 9
ATOM 12916 C CA . ILE A 1 79 ? 12.270 -2.756 -6.444 1.00 0.00 79 ILE A CA 9
ATOM 12917 C C . ILE A 1 79 ? 13.721 -2.551 -6.022 1.00 0.00 79 ILE A C 9
ATOM 12918 O O . ILE A 1 79 ? 14.498 -3.504 -5.952 1.00 0.00 79 ILE A O 9
ATOM 12934 N N . ILE A 1 80 ? 14.079 -1.303 -5.740 1.00 0.00 80 ILE A N 9
ATOM 12935 C CA . ILE A 1 80 ? 15.436 -0.974 -5.321 1.00 0.00 80 ILE A CA 9
ATOM 12936 C C . ILE A 1 80 ? 15.639 -1.262 -3.838 1.00 0.00 80 ILE A C 9
ATOM 12937 O O . ILE A 1 80 ? 15.367 -0.413 -2.988 1.00 0.00 80 ILE A O 9
ATOM 12953 N N . ILE A 1 81 ? 16.120 -2.462 -3.534 1.00 0.00 81 ILE A N 9
ATOM 12954 C CA . ILE A 1 81 ? 16.362 -2.860 -2.153 1.00 0.00 81 ILE A CA 9
ATOM 12955 C C . ILE A 1 81 ? 16.995 -1.724 -1.356 1.00 0.00 81 ILE A C 9
ATOM 12956 O O . ILE A 1 81 ? 16.725 -1.561 -0.166 1.00 0.00 81 ILE A O 9
ATOM 12972 N N . SER A 1 82 ? 17.836 -0.940 -2.021 1.00 0.00 82 SER A N 9
ATOM 12973 C CA . SER A 1 82 ? 18.509 0.181 -1.375 1.00 0.00 82 SER A CA 9
ATOM 12974 C C . SER A 1 82 ? 18.446 1.430 -2.248 1.00 0.00 82 SER A C 9
ATOM 12975 O O . SER A 1 82 ? 19.217 1.599 -3.193 1.00 0.00 82 SER A O 9
ATOM 12983 N N . PRO A 1 83 ? 17.503 2.329 -1.927 1.00 0.00 83 PRO A N 9
ATOM 12984 C CA . PRO A 1 83 ? 17.315 3.579 -2.669 1.00 0.00 83 PRO A CA 9
ATOM 12985 C C . PRO A 1 83 ? 18.462 4.560 -2.453 1.00 0.00 83 PRO A C 9
ATOM 12986 O O . PRO A 1 83 ? 19.063 4.600 -1.379 1.00 0.00 83 PRO A O 9
ATOM 12997 N N . CYS A 1 84 ? 18.760 5.350 -3.479 1.00 0.00 84 CYS A N 9
ATOM 12998 C CA . CYS A 1 84 ? 19.835 6.331 -3.401 1.00 0.00 84 CYS A CA 9
ATOM 12999 C C . CYS A 1 84 ? 19.770 7.107 -2.089 1.00 0.00 84 CYS A C 9
ATOM 13000 O O . CYS A 1 84 ? 18.697 7.280 -1.510 1.00 0.00 84 CYS A O 9
ATOM 13007 N N . VAL A 1 85 ? 20.925 7.573 -1.625 1.00 0.00 85 VAL A N 9
ATOM 13008 C CA . VAL A 1 85 ? 21.000 8.332 -0.383 1.00 0.00 85 VAL A CA 9
ATOM 13009 C C . VAL A 1 85 ? 21.298 9.802 -0.654 1.00 0.00 85 VAL A C 9
ATOM 13010 O O . VAL A 1 85 ? 21.494 10.589 0.273 1.00 0.00 85 VAL A O 9
ATOM 13023 N N . VAL A 1 86 ? 21.331 10.168 -1.931 1.00 0.00 86 VAL A N 9
ATOM 13024 C CA . VAL A 1 86 ? 21.604 11.545 -2.325 1.00 0.00 86 VAL A CA 9
ATOM 13025 C C . VAL A 1 86 ? 20.335 12.241 -2.804 1.00 0.00 86 VAL A C 9
ATOM 13026 O O . VAL A 1 86 ? 20.060 13.382 -2.430 1.00 0.00 86 VAL A O 9
ATOM 13039 N N . CYS A 1 87 ? 19.563 11.548 -3.634 1.00 0.00 87 CYS A N 9
ATOM 13040 C CA . CYS A 1 87 ? 18.322 12.098 -4.165 1.00 0.00 87 CYS A CA 9
ATOM 13041 C C . CYS A 1 87 ? 17.112 11.369 -3.586 1.00 0.00 87 CYS A C 9
ATOM 13042 O O . CYS A 1 87 ? 15.984 11.855 -3.669 1.00 0.00 87 CYS A O 9
ATOM 13049 N N . ARG A 1 88 ? 17.356 10.201 -3.001 1.00 0.00 88 ARG A N 9
ATOM 13050 C CA . ARG A 1 88 ? 16.288 9.405 -2.409 1.00 0.00 88 ARG A CA 9
ATOM 13051 C C . ARG A 1 88 ? 15.343 8.879 -3.485 1.00 0.00 88 ARG A C 9
ATOM 13052 O O . ARG A 1 88 ? 14.125 9.009 -3.373 1.00 0.00 88 ARG A O 9
ATOM 13073 N N . GLY A 1 89 ? 15.914 8.284 -4.528 1.00 0.00 89 GLY A N 9
ATOM 13074 C CA . GLY A 1 89 ? 15.108 7.748 -5.610 1.00 0.00 89 GLY A CA 9
ATOM 13075 C C . GLY A 1 89 ? 14.313 8.820 -6.327 1.00 0.00 89 GLY A C 9
ATOM 13076 O O . GLY A 1 89 ? 13.143 8.622 -6.652 1.00 0.00 89 GLY A O 9
ATOM 13080 N N . ALA A 1 90 ? 14.949 9.961 -6.574 1.00 0.00 90 ALA A N 9
ATOM 13081 C CA . ALA A 1 90 ? 14.294 11.069 -7.258 1.00 0.00 90 ALA A CA 9
ATOM 13082 C C . ALA A 1 90 ? 14.820 11.224 -8.681 1.00 0.00 90 ALA A C 9
ATOM 13083 O O . ALA A 1 90 ? 14.066 11.540 -9.600 1.00 0.00 90 ALA A O 9
ATOM 13090 N N . GLY A 1 91 ? 16.119 11.000 -8.855 1.00 0.00 91 GLY A N 9
ATOM 13091 C CA . GLY A 1 91 ? 16.723 11.120 -10.169 1.00 0.00 91 GLY A CA 9
ATOM 13092 C C . GLY A 1 91 ? 17.470 12.428 -10.345 1.00 0.00 91 GLY A C 9
ATOM 13093 O O . GLY A 1 91 ? 18.299 12.558 -11.245 1.00 0.00 91 GLY A O 9
ATOM 13097 N N . GLN A 1 92 ? 17.174 13.397 -9.486 1.00 0.00 92 GLN A N 9
ATOM 13098 C CA . GLN A 1 92 ? 17.823 14.701 -9.553 1.00 0.00 92 GLN A CA 9
ATOM 13099 C C . GLN A 1 92 ? 18.393 15.097 -8.195 1.00 0.00 92 GLN A C 9
ATOM 13100 O O . GLN A 1 92 ? 17.976 14.577 -7.161 1.00 0.00 92 GLN A O 9
ATOM 13114 N N . ALA A 1 93 ? 19.350 16.019 -8.207 1.00 0.00 93 ALA A N 9
ATOM 13115 C CA . ALA A 1 93 ? 19.977 16.485 -6.976 1.00 0.00 93 ALA A CA 9
ATOM 13116 C C . ALA A 1 93 ? 20.836 17.719 -7.230 1.00 0.00 93 ALA A C 9
ATOM 13117 O O . ALA A 1 93 ? 21.098 18.080 -8.378 1.00 0.00 93 ALA A O 9
ATOM 13124 N N . LYS A 1 94 ? 21.272 18.362 -6.153 1.00 0.00 94 LYS A N 9
ATOM 13125 C CA . LYS A 1 94 ? 22.103 19.556 -6.258 1.00 0.00 94 LYS A CA 9
ATOM 13126 C C . LYS A 1 94 ? 23.532 19.192 -6.646 1.00 0.00 94 LYS A C 9
ATOM 13127 O O . LYS A 1 94 ? 24.300 18.694 -5.823 1.00 0.00 94 LYS A O 9
ATOM 13146 N N . GLN A 1 95 ? 23.883 19.446 -7.903 1.00 0.00 95 GLN A N 9
ATOM 13147 C CA . GLN A 1 95 ? 25.221 19.145 -8.398 1.00 0.00 95 GLN A CA 9
ATOM 13148 C C . GLN A 1 95 ? 25.969 20.424 -8.758 1.00 0.00 95 GLN A C 9
ATOM 13149 O O . GLN A 1 95 ? 25.875 20.915 -9.883 1.00 0.00 95 GLN A O 9
ATOM 13163 N N . LYS A 1 96 ? 26.712 20.960 -7.795 1.00 0.00 96 LYS A N 9
ATOM 13164 C CA . LYS A 1 96 ? 27.477 22.182 -8.010 1.00 0.00 96 LYS A CA 9
ATOM 13165 C C . LYS A 1 96 ? 28.084 22.206 -9.409 1.00 0.00 96 LYS A C 9
ATOM 13166 O O . LYS A 1 96 ? 27.981 23.202 -10.125 1.00 0.00 96 LYS A O 9
ATOM 13185 N N . LYS A 1 97 ? 28.715 21.102 -9.794 1.00 0.00 97 LYS A N 9
ATOM 13186 C CA . LYS A 1 97 ? 29.336 20.994 -11.109 1.00 0.00 97 LYS A CA 9
ATOM 13187 C C . LYS A 1 97 ? 28.513 20.096 -12.027 1.00 0.00 97 LYS A C 9
ATOM 13188 O O . LYS A 1 97 ? 28.010 19.055 -11.605 1.00 0.00 97 LYS A O 9
ATOM 13207 N N . ARG A 1 98 ? 28.381 20.506 -13.285 1.00 0.00 98 ARG A N 9
ATOM 13208 C CA . ARG A 1 98 ? 27.620 19.738 -14.263 1.00 0.00 98 ARG A CA 9
ATOM 13209 C C . ARG A 1 98 ? 28.540 18.849 -15.093 1.00 0.00 98 ARG A C 9
ATOM 13210 O O . ARG A 1 98 ? 29.506 19.324 -15.690 1.00 0.00 98 ARG A O 9
ATOM 13231 N N . SER A 1 99 ? 28.235 17.556 -15.124 1.00 0.00 99 SER A N 9
ATOM 13232 C CA . SER A 1 99 ? 29.038 16.599 -15.877 1.00 0.00 99 SER A CA 9
ATOM 13233 C C . SER A 1 99 ? 28.168 15.802 -16.844 1.00 0.00 99 SER A C 9
ATOM 13234 O O . SER A 1 99 ? 27.236 15.111 -16.434 1.00 0.00 99 SER A O 9
ATOM 13242 N N . GLY A 1 100 ? 28.479 15.906 -18.133 1.00 0.00 100 GLY A N 9
ATOM 13243 C CA . GLY A 1 100 ? 27.717 15.191 -19.140 1.00 0.00 100 GLY A CA 9
ATOM 13244 C C . GLY A 1 100 ? 26.420 15.893 -19.493 1.00 0.00 100 GLY A C 9
ATOM 13245 O O . GLY A 1 100 ? 25.647 16.290 -18.621 1.00 0.00 100 GLY A O 9
ATOM 13249 N N . PRO A 1 101 ? 26.169 16.057 -20.800 1.00 0.00 101 PRO A N 9
ATOM 13250 C CA . PRO A 1 101 ? 24.958 16.718 -21.296 1.00 0.00 101 PRO A CA 9
ATOM 13251 C C . PRO A 1 101 ? 23.703 15.884 -21.059 1.00 0.00 101 PRO A C 9
ATOM 13252 O O . PRO A 1 101 ? 23.769 14.796 -20.486 1.00 0.00 101 PRO A O 9
ATOM 13263 N N . SER A 1 102 ? 22.562 16.401 -21.503 1.00 0.00 102 SER A N 9
ATOM 13264 C CA . SER A 1 102 ? 21.292 15.705 -21.335 1.00 0.00 102 SER A CA 9
ATOM 13265 C C . SER A 1 102 ? 21.398 14.258 -21.809 1.00 0.00 102 SER A C 9
ATOM 13266 O O . SER A 1 102 ? 21.971 13.979 -22.862 1.00 0.00 102 SER A O 9
ATOM 13274 N N . SER A 1 103 ? 20.842 13.342 -21.022 1.00 0.00 103 SER A N 9
ATOM 13275 C CA . SER A 1 103 ? 20.877 11.924 -21.358 1.00 0.00 103 SER A CA 9
ATOM 13276 C C . SER A 1 103 ? 19.672 11.537 -22.211 1.00 0.00 103 SER A C 9
ATOM 13277 O O . SER A 1 103 ? 18.685 12.268 -22.278 1.00 0.00 103 SER A O 9
ATOM 13285 N N . GLY A 1 104 ? 19.763 10.382 -22.863 1.00 0.00 104 GLY A N 9
ATOM 13286 C CA . GLY A 1 104 ? 18.675 9.917 -23.704 1.00 0.00 104 GLY A CA 9
ATOM 13287 C C . GLY A 1 104 ? 17.432 9.576 -22.907 1.00 0.00 104 GLY A C 9
ATOM 13288 O O . GLY A 1 104 ? 16.396 10.207 -23.113 1.00 0.00 104 GLY A O 9
ATOM 13294 N N . GLY A 1 1 ? 20.014 7.150 57.112 1.00 0.00 1 GLY A N 10
ATOM 13295 C CA . GLY A 1 1 ? 21.323 7.514 56.603 1.00 0.00 1 GLY A CA 10
ATOM 13296 C C . GLY A 1 1 ? 21.491 7.171 55.136 1.00 0.00 1 GLY A C 10
ATOM 13297 O O . GLY A 1 1 ? 20.863 6.239 54.634 1.00 0.00 1 GLY A O 10
ATOM 13301 N N . SER A 1 2 ? 22.339 7.928 54.446 1.00 0.00 2 SER A N 10
ATOM 13302 C CA . SER A 1 2 ? 22.583 7.703 53.026 1.00 0.00 2 SER A CA 10
ATOM 13303 C C . SER A 1 2 ? 23.907 8.327 52.597 1.00 0.00 2 SER A C 10
ATOM 13304 O O . SER A 1 2 ? 24.119 9.530 52.752 1.00 0.00 2 SER A O 10
ATOM 13312 N N . SER A 1 3 ? 24.796 7.499 52.057 1.00 0.00 3 SER A N 10
ATOM 13313 C CA . SER A 1 3 ? 26.102 7.967 51.609 1.00 0.00 3 SER A CA 10
ATOM 13314 C C . SER A 1 3 ? 25.971 8.822 50.352 1.00 0.00 3 SER A C 10
ATOM 13315 O O . SER A 1 3 ? 26.473 9.944 50.295 1.00 0.00 3 SER A O 10
ATOM 13323 N N . GLY A 1 4 ? 25.291 8.282 49.345 1.00 0.00 4 GLY A N 10
ATOM 13324 C CA . GLY A 1 4 ? 25.105 9.007 48.102 1.00 0.00 4 GLY A CA 10
ATOM 13325 C C . GLY A 1 4 ? 26.056 8.547 47.014 1.00 0.00 4 GLY A C 10
ATOM 13326 O O . GLY A 1 4 ? 26.823 7.605 47.209 1.00 0.00 4 GLY A O 10
ATOM 13330 N N . SER A 1 5 ? 26.004 9.212 45.864 1.00 0.00 5 SER A N 10
ATOM 13331 C CA . SER A 1 5 ? 26.863 8.862 44.739 1.00 0.00 5 SER A CA 10
ATOM 13332 C C . SER A 1 5 ? 27.035 10.050 43.797 1.00 0.00 5 SER A C 10
ATOM 13333 O O . SER A 1 5 ? 26.366 11.073 43.942 1.00 0.00 5 SER A O 10
ATOM 13341 N N . SER A 1 6 ? 27.938 9.906 42.832 1.00 0.00 6 SER A N 10
ATOM 13342 C CA . SER A 1 6 ? 28.202 10.968 41.868 1.00 0.00 6 SER A CA 10
ATOM 13343 C C . SER A 1 6 ? 28.839 10.404 40.601 1.00 0.00 6 SER A C 10
ATOM 13344 O O . SER A 1 6 ? 29.126 9.211 40.515 1.00 0.00 6 SER A O 10
ATOM 13352 N N . GLY A 1 7 ? 29.057 11.274 39.619 1.00 0.00 7 GLY A N 10
ATOM 13353 C CA . GLY A 1 7 ? 29.658 10.846 38.370 1.00 0.00 7 GLY A CA 10
ATOM 13354 C C . GLY A 1 7 ? 30.294 11.993 37.609 1.00 0.00 7 GLY A C 10
ATOM 13355 O O . GLY A 1 7 ? 30.410 13.102 38.129 1.00 0.00 7 GLY A O 10
ATOM 13359 N N . MET A 1 8 ? 30.710 11.725 36.376 1.00 0.00 8 MET A N 10
ATOM 13360 C CA . MET A 1 8 ? 31.338 12.744 35.543 1.00 0.00 8 MET A CA 10
ATOM 13361 C C . MET A 1 8 ? 31.039 12.501 34.067 1.00 0.00 8 MET A C 10
ATOM 13362 O O . MET A 1 8 ? 30.725 11.381 33.665 1.00 0.00 8 MET A O 10
ATOM 13376 N N . GLU A 1 9 ? 31.139 13.557 33.266 1.00 0.00 9 GLU A N 10
ATOM 13377 C CA . GLU A 1 9 ? 30.877 13.457 31.835 1.00 0.00 9 GLU A CA 10
ATOM 13378 C C . GLU A 1 9 ? 31.718 14.464 31.056 1.00 0.00 9 GLU A C 10
ATOM 13379 O O . GLU A 1 9 ? 31.612 15.673 31.267 1.00 0.00 9 GLU A O 10
ATOM 13391 N N . LEU A 1 10 ? 32.554 13.958 30.156 1.00 0.00 10 LEU A N 10
ATOM 13392 C CA . LEU A 1 10 ? 33.414 14.812 29.345 1.00 0.00 10 LEU A CA 10
ATOM 13393 C C . LEU A 1 10 ? 32.944 14.839 27.895 1.00 0.00 10 LEU A C 10
ATOM 13394 O O . LEU A 1 10 ? 32.834 15.903 27.285 1.00 0.00 10 LEU A O 10
ATOM 13410 N N . THR A 1 11 ? 32.664 13.660 27.347 1.00 0.00 11 THR A N 10
ATOM 13411 C CA . THR A 1 11 ? 32.203 13.548 25.968 1.00 0.00 11 THR A CA 10
ATOM 13412 C C . THR A 1 11 ? 33.001 14.463 25.046 1.00 0.00 11 THR A C 10
ATOM 13413 O O . THR A 1 11 ? 32.431 15.228 24.268 1.00 0.00 11 THR A O 10
ATOM 13424 N N . PHE A 1 12 ? 34.325 14.379 25.138 1.00 0.00 12 PHE A N 10
ATOM 13425 C CA . PHE A 1 12 ? 35.202 15.200 24.311 1.00 0.00 12 PHE A CA 10
ATOM 13426 C C . PHE A 1 12 ? 34.639 15.346 22.900 1.00 0.00 12 PHE A C 10
ATOM 13427 O O . PHE A 1 12 ? 34.014 14.428 22.372 1.00 0.00 12 PHE A O 10
ATOM 13444 N N . ASN A 1 13 ? 34.867 16.508 22.296 1.00 0.00 13 ASN A N 10
ATOM 13445 C CA . ASN A 1 13 ? 34.382 16.776 20.947 1.00 0.00 13 ASN A CA 10
ATOM 13446 C C . ASN A 1 13 ? 35.383 17.625 20.169 1.00 0.00 13 ASN A C 10
ATOM 13447 O O . ASN A 1 13 ? 36.305 18.200 20.746 1.00 0.00 13 ASN A O 10
ATOM 13458 N N . GLN A 1 14 ? 35.192 17.700 18.856 1.00 0.00 14 GLN A N 10
ATOM 13459 C CA . GLN A 1 14 ? 36.077 18.479 17.998 1.00 0.00 14 GLN A CA 10
ATOM 13460 C C . GLN A 1 14 ? 35.276 19.330 17.019 1.00 0.00 14 GLN A C 10
ATOM 13461 O O . GLN A 1 14 ? 34.515 18.808 16.206 1.00 0.00 14 GLN A O 10
ATOM 13475 N N . ALA A 1 15 ? 35.453 20.645 17.103 1.00 0.00 15 ALA A N 10
ATOM 13476 C CA . ALA A 1 15 ? 34.748 21.568 16.223 1.00 0.00 15 ALA A CA 10
ATOM 13477 C C . ALA A 1 15 ? 34.818 21.105 14.772 1.00 0.00 15 ALA A C 10
ATOM 13478 O O . ALA A 1 15 ? 35.846 21.250 14.112 1.00 0.00 15 ALA A O 10
ATOM 13485 N N . ALA A 1 16 ? 33.716 20.546 14.281 1.00 0.00 16 ALA A N 10
ATOM 13486 C CA . ALA A 1 16 ? 33.652 20.062 12.907 1.00 0.00 16 ALA A CA 10
ATOM 13487 C C . ALA A 1 16 ? 32.761 20.956 12.052 1.00 0.00 16 ALA A C 10
ATOM 13488 O O . ALA A 1 16 ? 31.566 21.092 12.313 1.00 0.00 16 ALA A O 10
ATOM 13495 N N . LYS A 1 17 ? 33.350 21.565 11.028 1.00 0.00 17 LYS A N 10
ATOM 13496 C CA . LYS A 1 17 ? 32.610 22.446 10.133 1.00 0.00 17 LYS A CA 10
ATOM 13497 C C . LYS A 1 17 ? 32.736 21.981 8.685 1.00 0.00 17 LYS A C 10
ATOM 13498 O O . LYS A 1 17 ? 33.838 21.885 8.147 1.00 0.00 17 LYS A O 10
ATOM 13517 N N . GLY A 1 18 ? 31.598 21.695 8.059 1.00 0.00 18 GLY A N 10
ATOM 13518 C CA . GLY A 1 18 ? 31.604 21.245 6.679 1.00 0.00 18 GLY A CA 10
ATOM 13519 C C . GLY A 1 18 ? 30.227 21.296 6.048 1.00 0.00 18 GLY A C 10
ATOM 13520 O O . GLY A 1 18 ? 29.527 20.285 5.984 1.00 0.00 18 GLY A O 10
ATOM 13524 N N . VAL A 1 19 ? 29.835 22.477 5.580 1.00 0.00 19 VAL A N 10
ATOM 13525 C CA . VAL A 1 19 ? 28.532 22.656 4.951 1.00 0.00 19 VAL A CA 10
ATOM 13526 C C . VAL A 1 19 ? 28.654 23.441 3.649 1.00 0.00 19 VAL A C 10
ATOM 13527 O O . VAL A 1 19 ? 29.198 24.544 3.626 1.00 0.00 19 VAL A O 10
ATOM 13540 N N . ASN A 1 20 ? 28.142 22.864 2.567 1.00 0.00 20 ASN A N 10
ATOM 13541 C CA . ASN A 1 20 ? 28.194 23.510 1.260 1.00 0.00 20 ASN A CA 10
ATOM 13542 C C . ASN A 1 20 ? 26.791 23.857 0.770 1.00 0.00 20 ASN A C 10
ATOM 13543 O O . ASN A 1 20 ? 26.550 24.957 0.272 1.00 0.00 20 ASN A O 10
ATOM 13554 N N . LYS A 1 21 ? 25.869 22.912 0.914 1.00 0.00 21 LYS A N 10
ATOM 13555 C CA . LYS A 1 21 ? 24.489 23.117 0.489 1.00 0.00 21 LYS A CA 10
ATOM 13556 C C . LYS A 1 21 ? 23.513 22.545 1.512 1.00 0.00 21 LYS A C 10
ATOM 13557 O O . LYS A 1 21 ? 23.682 21.420 1.981 1.00 0.00 21 LYS A O 10
ATOM 13576 N N . GLU A 1 22 ? 22.493 23.326 1.851 1.00 0.00 22 GLU A N 10
ATOM 13577 C CA . GLU A 1 22 ? 21.490 22.895 2.819 1.00 0.00 22 GLU A CA 10
ATOM 13578 C C . GLU A 1 22 ? 20.081 23.124 2.280 1.00 0.00 22 GLU A C 10
ATOM 13579 O O . GLU A 1 22 ? 19.335 22.176 2.039 1.00 0.00 22 GLU A O 10
ATOM 13591 N N . PHE A 1 23 ? 19.724 24.391 2.094 1.00 0.00 23 PHE A N 10
ATOM 13592 C CA . PHE A 1 23 ? 18.404 24.746 1.586 1.00 0.00 23 PHE A CA 10
ATOM 13593 C C . PHE A 1 23 ? 18.292 24.431 0.097 1.00 0.00 23 PHE A C 10
ATOM 13594 O O . PHE A 1 23 ? 19.272 24.051 -0.546 1.00 0.00 23 PHE A O 10
ATOM 13611 N N . THR A 1 24 ? 17.089 24.592 -0.447 1.00 0.00 24 THR A N 10
ATOM 13612 C CA . THR A 1 24 ? 16.847 24.324 -1.859 1.00 0.00 24 THR A CA 10
ATOM 13613 C C . THR A 1 24 ? 16.803 25.617 -2.665 1.00 0.00 24 THR A C 10
ATOM 13614 O O . THR A 1 24 ? 15.728 26.140 -2.960 1.00 0.00 24 THR A O 10
ATOM 13625 N N . VAL A 1 25 ? 17.978 26.128 -3.018 1.00 0.00 25 VAL A N 10
ATOM 13626 C CA . VAL A 1 25 ? 18.073 27.361 -3.792 1.00 0.00 25 VAL A CA 10
ATOM 13627 C C . VAL A 1 25 ? 19.000 27.187 -4.990 1.00 0.00 25 VAL A C 10
ATOM 13628 O O . VAL A 1 25 ? 18.699 27.644 -6.092 1.00 0.00 25 VAL A O 10
ATOM 13641 N N . ASN A 1 26 ? 20.128 26.522 -4.767 1.00 0.00 26 ASN A N 10
ATOM 13642 C CA . ASN A 1 26 ? 21.100 26.287 -5.829 1.00 0.00 26 ASN A CA 10
ATOM 13643 C C . ASN A 1 26 ? 20.541 25.329 -6.876 1.00 0.00 26 ASN A C 10
ATOM 13644 O O . ASN A 1 26 ? 19.762 24.431 -6.557 1.00 0.00 26 ASN A O 10
ATOM 13655 N N . ILE A 1 27 ? 20.944 25.528 -8.127 1.00 0.00 27 ILE A N 10
ATOM 13656 C CA . ILE A 1 27 ? 20.484 24.681 -9.221 1.00 0.00 27 ILE A CA 10
ATOM 13657 C C . ILE A 1 27 ? 20.641 23.204 -8.876 1.00 0.00 27 ILE A C 10
ATOM 13658 O O . ILE A 1 27 ? 21.619 22.804 -8.245 1.00 0.00 27 ILE A O 10
ATOM 13674 N N . MET A 1 28 ? 19.672 22.398 -9.296 1.00 0.00 28 MET A N 10
ATOM 13675 C CA . MET A 1 28 ? 19.704 20.964 -9.034 1.00 0.00 28 MET A CA 10
ATOM 13676 C C . MET A 1 28 ? 19.526 20.171 -10.326 1.00 0.00 28 MET A C 10
ATOM 13677 O O . MET A 1 28 ? 18.513 20.305 -11.012 1.00 0.00 28 MET A O 10
ATOM 13691 N N . ASP A 1 29 ? 20.516 19.347 -10.650 1.00 0.00 29 ASP A N 10
ATOM 13692 C CA . ASP A 1 29 ? 20.468 18.533 -11.858 1.00 0.00 29 ASP A CA 10
ATOM 13693 C C . ASP A 1 29 ? 20.364 17.051 -11.511 1.00 0.00 29 ASP A C 10
ATOM 13694 O O . ASP A 1 29 ? 20.147 16.686 -10.355 1.00 0.00 29 ASP A O 10
ATOM 13703 N N . THR A 1 30 ? 20.521 16.199 -12.520 1.00 0.00 30 THR A N 10
ATOM 13704 C CA . THR A 1 30 ? 20.442 14.758 -12.323 1.00 0.00 30 THR A CA 10
ATOM 13705 C C . THR A 1 30 ? 21.463 14.287 -11.293 1.00 0.00 30 THR A C 10
ATOM 13706 O O . THR A 1 30 ? 22.622 14.703 -11.319 1.00 0.00 30 THR A O 10
ATOM 13717 N N . CYS A 1 31 ? 21.027 13.418 -10.389 1.00 0.00 31 CYS A N 10
ATOM 13718 C CA . CYS A 1 31 ? 21.903 12.890 -9.350 1.00 0.00 31 CYS A CA 10
ATOM 13719 C C . CYS A 1 31 ? 23.190 12.335 -9.954 1.00 0.00 31 CYS A C 10
ATOM 13720 O O . CYS A 1 31 ? 23.249 12.038 -11.146 1.00 0.00 31 CYS A O 10
ATOM 13727 N N . GLU A 1 32 ? 24.217 12.199 -9.121 1.00 0.00 32 GLU A N 10
ATOM 13728 C CA . GLU A 1 32 ? 25.503 11.681 -9.573 1.00 0.00 32 GLU A CA 10
ATOM 13729 C C . GLU A 1 32 ? 25.776 10.305 -8.973 1.00 0.00 32 GLU A C 10
ATOM 13730 O O . GLU A 1 32 ? 26.414 9.458 -9.600 1.00 0.00 32 GLU A O 10
ATOM 13742 N N . ARG A 1 33 ? 25.289 10.089 -7.756 1.00 0.00 33 ARG A N 10
ATOM 13743 C CA . ARG A 1 33 ? 25.482 8.817 -7.070 1.00 0.00 33 ARG A CA 10
ATOM 13744 C C . ARG A 1 33 ? 24.750 7.692 -7.796 1.00 0.00 33 ARG A C 10
ATOM 13745 O O . ARG A 1 33 ? 25.326 6.640 -8.075 1.00 0.00 33 ARG A O 10
ATOM 13766 N N . CYS A 1 34 ? 23.476 7.920 -8.098 1.00 0.00 34 CYS A N 10
ATOM 13767 C CA . CYS A 1 34 ? 22.664 6.927 -8.790 1.00 0.00 34 CYS A CA 10
ATOM 13768 C C . CYS A 1 34 ? 22.581 7.235 -10.282 1.00 0.00 34 CYS A C 10
ATOM 13769 O O . CYS A 1 34 ? 22.112 6.416 -11.071 1.00 0.00 34 CYS A O 10
ATOM 13776 N N . ASN A 1 35 ? 23.041 8.423 -10.661 1.00 0.00 35 ASN A N 10
ATOM 13777 C CA . ASN A 1 35 ? 23.019 8.841 -12.059 1.00 0.00 35 ASN A CA 10
ATOM 13778 C C . ASN A 1 35 ? 21.588 8.914 -12.582 1.00 0.00 35 ASN A C 10
ATOM 13779 O O . ASN A 1 35 ? 21.312 8.535 -13.719 1.00 0.00 35 ASN A O 10
ATOM 13790 N N . GLY A 1 36 ? 20.681 9.406 -11.743 1.00 0.00 36 GLY A N 10
ATOM 13791 C CA . GLY A 1 36 ? 19.290 9.521 -12.138 1.00 0.00 36 GLY A CA 10
ATOM 13792 C C . GLY A 1 36 ? 18.588 8.178 -12.187 1.00 0.00 36 GLY A C 10
ATOM 13793 O O . GLY A 1 36 ? 17.664 7.980 -12.976 1.00 0.00 36 GLY A O 10
ATOM 13797 N N . LYS A 1 37 ? 19.028 7.252 -11.343 1.00 0.00 37 LYS A N 10
ATOM 13798 C CA . LYS A 1 37 ? 18.437 5.920 -11.292 1.00 0.00 37 LYS A CA 10
ATOM 13799 C C . LYS A 1 37 ? 17.463 5.801 -10.124 1.00 0.00 37 LYS A C 10
ATOM 13800 O O . LYS A 1 37 ? 16.321 5.379 -10.297 1.00 0.00 37 LYS A O 10
ATOM 13819 N N . GLY A 1 38 ? 17.923 6.178 -8.935 1.00 0.00 38 GLY A N 10
ATOM 13820 C CA . GLY A 1 38 ? 17.079 6.107 -7.757 1.00 0.00 38 GLY A CA 10
ATOM 13821 C C . GLY A 1 38 ? 17.501 5.005 -6.806 1.00 0.00 38 GLY A C 10
ATOM 13822 O O . GLY A 1 38 ? 16.682 4.475 -6.057 1.00 0.00 38 GLY A O 10
ATOM 13826 N N . ASN A 1 39 ? 18.784 4.658 -6.837 1.00 0.00 39 ASN A N 10
ATOM 13827 C CA . ASN A 1 39 ? 19.313 3.609 -5.973 1.00 0.00 39 ASN A CA 10
ATOM 13828 C C . ASN A 1 39 ? 20.833 3.702 -5.874 1.00 0.00 39 ASN A C 10
ATOM 13829 O O . ASN A 1 39 ? 21.482 4.326 -6.712 1.00 0.00 39 ASN A O 10
ATOM 13840 N N . GLU A 1 40 ? 21.392 3.075 -4.844 1.00 0.00 40 GLU A N 10
ATOM 13841 C CA . GLU A 1 40 ? 22.836 3.087 -4.635 1.00 0.00 40 GLU A CA 10
ATOM 13842 C C . GLU A 1 40 ? 23.557 2.393 -5.787 1.00 0.00 40 GLU A C 10
ATOM 13843 O O . GLU A 1 40 ? 23.163 1.320 -6.244 1.00 0.00 40 GLU A O 10
ATOM 13855 N N . PRO A 1 41 ? 24.641 3.020 -6.269 1.00 0.00 41 PRO A N 10
ATOM 13856 C CA . PRO A 1 41 ? 25.441 2.481 -7.373 1.00 0.00 41 PRO A CA 10
ATOM 13857 C C . PRO A 1 41 ? 26.221 1.235 -6.970 1.00 0.00 41 PRO A C 10
ATOM 13858 O O . PRO A 1 41 ? 26.996 0.694 -7.757 1.00 0.00 41 PRO A O 10
ATOM 13869 N N . GLY A 1 42 ? 26.009 0.782 -5.738 1.00 0.00 42 GLY A N 10
ATOM 13870 C CA . GLY A 1 42 ? 26.699 -0.399 -5.252 1.00 0.00 42 GLY A CA 10
ATOM 13871 C C . GLY A 1 42 ? 25.750 -1.425 -4.666 1.00 0.00 42 GLY A C 10
ATOM 13872 O O . GLY A 1 42 ? 26.164 -2.306 -3.912 1.00 0.00 42 GLY A O 10
ATOM 13876 N N . THR A 1 43 ? 24.471 -1.311 -5.010 1.00 0.00 43 THR A N 10
ATOM 13877 C CA . THR A 1 43 ? 23.460 -2.234 -4.511 1.00 0.00 43 THR A CA 10
ATOM 13878 C C . THR A 1 43 ? 22.823 -3.022 -5.650 1.00 0.00 43 THR A C 10
ATOM 13879 O O . THR A 1 43 ? 23.081 -2.754 -6.824 1.00 0.00 43 THR A O 10
ATOM 13890 N N . LYS A 1 44 ? 21.989 -3.994 -5.298 1.00 0.00 44 LYS A N 10
ATOM 13891 C CA . LYS A 1 44 ? 21.313 -4.820 -6.291 1.00 0.00 44 LYS A CA 10
ATOM 13892 C C . LYS A 1 44 ? 19.872 -4.362 -6.490 1.00 0.00 44 LYS A C 10
ATOM 13893 O O . LYS A 1 44 ? 19.405 -3.440 -5.820 1.00 0.00 44 LYS A O 10
ATOM 13912 N N . VAL A 1 45 ? 19.171 -5.011 -7.414 1.00 0.00 45 VAL A N 10
ATOM 13913 C CA . VAL A 1 45 ? 17.782 -4.672 -7.699 1.00 0.00 45 VAL A CA 10
ATOM 13914 C C . VAL A 1 45 ? 16.975 -5.914 -8.058 1.00 0.00 45 VAL A C 10
ATOM 13915 O O . VAL A 1 45 ? 17.484 -6.832 -8.701 1.00 0.00 45 VAL A O 10
ATOM 13928 N N . GLN A 1 46 ? 15.714 -5.936 -7.638 1.00 0.00 46 GLN A N 10
ATOM 13929 C CA . GLN A 1 46 ? 14.836 -7.066 -7.916 1.00 0.00 46 GLN A CA 10
ATOM 13930 C C . GLN A 1 46 ? 13.762 -6.686 -8.929 1.00 0.00 46 GLN A C 10
ATOM 13931 O O . GLN A 1 46 ? 13.302 -5.544 -8.962 1.00 0.00 46 GLN A O 10
ATOM 13945 N N . HIS A 1 47 ? 13.366 -7.649 -9.755 1.00 0.00 47 HIS A N 10
ATOM 13946 C CA . HIS A 1 47 ? 12.345 -7.415 -10.770 1.00 0.00 47 HIS A CA 10
ATOM 13947 C C . HIS A 1 47 ? 10.963 -7.300 -10.134 1.00 0.00 47 HIS A C 10
ATOM 13948 O O . HIS A 1 47 ? 10.617 -8.065 -9.233 1.00 0.00 47 HIS A O 10
ATOM 13962 N N . CYS A 1 48 ? 10.177 -6.338 -10.608 1.00 0.00 48 CYS A N 10
ATOM 13963 C CA . CYS A 1 48 ? 8.834 -6.122 -10.085 1.00 0.00 48 CYS A CA 10
ATOM 13964 C C . CYS A 1 48 ? 7.795 -6.846 -10.937 1.00 0.00 48 CYS A C 10
ATOM 13965 O O . CYS A 1 48 ? 7.871 -6.838 -12.167 1.00 0.00 48 CYS A O 10
ATOM 13972 N N . HIS A 1 49 ? 6.826 -7.470 -10.276 1.00 0.00 49 HIS A N 10
ATOM 13973 C CA . HIS A 1 49 ? 5.771 -8.198 -10.972 1.00 0.00 49 HIS A CA 10
ATOM 13974 C C . HIS A 1 49 ? 4.565 -7.298 -11.224 1.00 0.00 49 HIS A C 10
ATOM 13975 O O . HIS A 1 49 ? 3.971 -7.327 -12.302 1.00 0.00 49 HIS A O 10
ATOM 13989 N N . TYR A 1 50 ? 4.208 -6.501 -10.223 1.00 0.00 50 TYR A N 10
ATOM 13990 C CA . TYR A 1 50 ? 3.071 -5.595 -10.335 1.00 0.00 50 TYR A CA 10
ATOM 13991 C C . TYR A 1 50 ? 2.934 -5.067 -11.759 1.00 0.00 50 TYR A C 10
ATOM 13992 O O . TYR A 1 50 ? 1.904 -5.254 -12.407 1.00 0.00 50 TYR A O 10
ATOM 14010 N N . CYS A 1 51 ? 3.980 -4.405 -12.241 1.00 0.00 51 CYS A N 10
ATOM 14011 C CA . CYS A 1 51 ? 3.979 -3.848 -13.588 1.00 0.00 51 CYS A CA 10
ATOM 14012 C C . CYS A 1 51 ? 4.712 -4.770 -14.559 1.00 0.00 51 CYS A C 10
ATOM 14013 O O . CYS A 1 51 ? 4.284 -4.957 -15.697 1.00 0.00 51 CYS A O 10
ATOM 14020 N N . GLY A 1 52 ? 5.819 -5.345 -14.099 1.00 0.00 52 GLY A N 10
ATOM 14021 C CA . GLY A 1 52 ? 6.594 -6.240 -14.938 1.00 0.00 52 GLY A CA 10
ATOM 14022 C C . GLY A 1 52 ? 7.689 -5.520 -15.699 1.00 0.00 52 GLY A C 10
ATOM 14023 O O . GLY A 1 52 ? 8.244 -6.055 -16.657 1.00 0.00 52 GLY A O 10
ATOM 14027 N N . GLY A 1 53 ? 8.000 -4.300 -15.272 1.00 0.00 53 GLY A N 10
ATOM 14028 C CA . GLY A 1 53 ? 9.034 -3.524 -15.932 1.00 0.00 53 GLY A CA 10
ATOM 14029 C C . GLY A 1 53 ? 8.464 -2.420 -16.801 1.00 0.00 53 GLY A C 10
ATOM 14030 O O . GLY A 1 53 ? 9.045 -2.066 -17.827 1.00 0.00 53 GLY A O 10
ATOM 14034 N N . SER A 1 54 ? 7.322 -1.876 -16.392 1.00 0.00 54 SER A N 10
ATOM 14035 C CA . SER A 1 54 ? 6.671 -0.810 -17.144 1.00 0.00 54 SER A CA 10
ATOM 14036 C C . SER A 1 54 ? 6.417 0.404 -16.255 1.00 0.00 54 SER A C 10
ATOM 14037 O O . SER A 1 54 ? 6.329 1.533 -16.738 1.00 0.00 54 SER A O 10
ATOM 14045 N N . GLY A 1 55 ? 6.300 0.163 -14.953 1.00 0.00 55 GLY A N 10
ATOM 14046 C CA . GLY A 1 55 ? 6.057 1.245 -14.017 1.00 0.00 55 GLY A CA 10
ATOM 14047 C C . GLY A 1 55 ? 4.593 1.630 -13.943 1.00 0.00 55 GLY A C 10
ATOM 14048 O O . GLY A 1 55 ? 4.260 2.781 -13.662 1.00 0.00 55 GLY A O 10
ATOM 14052 N N . MET A 1 56 ? 3.715 0.665 -14.197 1.00 0.00 56 MET A N 10
ATOM 14053 C CA . MET A 1 56 ? 2.278 0.909 -14.158 1.00 0.00 56 MET A CA 10
ATOM 14054 C C . MET A 1 56 ? 1.540 -0.282 -13.555 1.00 0.00 56 MET A C 10
ATOM 14055 O O . MET A 1 56 ? 1.838 -1.433 -13.873 1.00 0.00 56 MET A O 10
ATOM 14069 N N . GLU A 1 57 ? 0.578 0.003 -12.683 1.00 0.00 57 GLU A N 10
ATOM 14070 C CA . GLU A 1 57 ? -0.201 -1.046 -12.036 1.00 0.00 57 GLU A CA 10
ATOM 14071 C C . GLU A 1 57 ? -1.622 -1.091 -12.591 1.00 0.00 57 GLU A C 10
ATOM 14072 O O . GLU A 1 57 ? -2.135 -0.093 -13.098 1.00 0.00 57 GLU A O 10
ATOM 14084 N N . THR A 1 58 ? -2.253 -2.257 -12.492 1.00 0.00 58 THR A N 10
ATOM 14085 C CA . THR A 1 58 ? -3.613 -2.433 -12.985 1.00 0.00 58 THR A CA 10
ATOM 14086 C C . THR A 1 58 ? -4.569 -2.780 -11.850 1.00 0.00 58 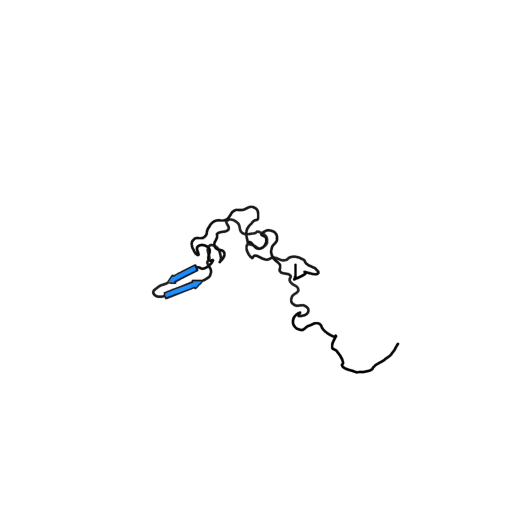THR A C 10
ATOM 14087 O O . THR A 1 58 ? -4.307 -3.689 -11.061 1.00 0.00 58 THR A O 10
ATOM 14098 N N . ILE A 1 59 ? -5.678 -2.052 -11.773 1.00 0.00 59 ILE A N 10
ATOM 14099 C CA . ILE A 1 59 ? -6.673 -2.285 -10.734 1.00 0.00 59 ILE A CA 10
ATOM 14100 C C . ILE A 1 59 ? -7.907 -2.980 -11.301 1.00 0.00 59 ILE A C 10
ATOM 14101 O O . ILE A 1 59 ? -8.789 -2.336 -11.867 1.00 0.00 59 ILE A O 10
ATOM 14117 N N . ASN A 1 60 ? -7.962 -4.299 -11.142 1.00 0.00 60 ASN A N 10
ATOM 14118 C CA . ASN A 1 60 ? -9.089 -5.081 -11.637 1.00 0.00 60 ASN A CA 10
ATOM 14119 C C . ASN A 1 60 ? -10.264 -5.016 -10.667 1.00 0.00 60 ASN A C 10
ATOM 14120 O O . ASN A 1 60 ? -10.301 -5.737 -9.669 1.00 0.00 60 ASN A O 10
ATOM 14131 N N . THR A 1 61 ? -11.225 -4.148 -10.967 1.00 0.00 61 THR A N 10
ATOM 14132 C CA . THR A 1 61 ? -12.402 -3.987 -10.122 1.00 0.00 61 THR A CA 10
ATOM 14133 C C . THR A 1 61 ? -13.682 -4.246 -10.908 1.00 0.00 61 THR A C 10
ATOM 14134 O O . THR A 1 61 ? -14.070 -3.449 -11.760 1.00 0.00 61 THR A O 10
ATOM 14145 N N . GLY A 1 62 ? -14.335 -5.367 -10.614 1.00 0.00 62 GLY A N 10
ATOM 14146 C CA . GLY A 1 62 ? -15.566 -5.710 -11.302 1.00 0.00 62 GLY A CA 10
ATOM 14147 C C . GLY A 1 62 ? -15.361 -5.914 -12.790 1.00 0.00 62 GLY A C 10
ATOM 14148 O O . GLY A 1 62 ? -14.294 -6.334 -13.240 1.00 0.00 62 GLY A O 10
ATOM 14152 N N . PRO A 1 63 ? -16.401 -5.613 -13.581 1.00 0.00 63 PRO A N 10
ATOM 14153 C CA . PRO A 1 63 ? -16.355 -5.759 -15.039 1.00 0.00 63 PRO A CA 10
ATOM 14154 C C . PRO A 1 63 ? -15.435 -4.735 -15.695 1.00 0.00 63 PRO A C 10
ATOM 14155 O O . PRO A 1 63 ? -15.174 -4.800 -16.897 1.00 0.00 63 PRO A O 10
ATOM 14166 N N . PHE A 1 64 ? -14.944 -3.791 -14.899 1.00 0.00 64 PHE A N 10
ATOM 14167 C CA . PHE A 1 64 ? -14.053 -2.753 -15.403 1.00 0.00 64 PHE A CA 10
ATOM 14168 C C . PHE A 1 64 ? -12.700 -2.809 -14.699 1.00 0.00 64 PHE A C 10
ATOM 14169 O O . PHE A 1 64 ? -12.543 -3.489 -13.685 1.00 0.00 64 PHE A O 10
ATOM 14186 N N . VAL A 1 65 ? -11.725 -2.090 -15.246 1.00 0.00 65 VAL A N 10
ATOM 14187 C CA . VAL A 1 65 ? -10.385 -2.056 -14.671 1.00 0.00 65 VAL A CA 10
ATOM 14188 C C . VAL A 1 65 ? -9.753 -0.679 -14.832 1.00 0.00 65 VAL A C 10
ATOM 14189 O O . VAL A 1 65 ? -9.846 -0.062 -15.893 1.00 0.00 65 VAL A O 10
ATOM 14202 N N . MET A 1 66 ? -9.108 -0.202 -13.772 1.00 0.00 66 MET A N 10
ATOM 14203 C CA . MET A 1 66 ? -8.458 1.103 -13.797 1.00 0.00 66 MET A CA 10
ATOM 14204 C C . MET A 1 66 ? -6.960 0.959 -14.049 1.00 0.00 66 MET A C 10
ATOM 14205 O O . MET A 1 66 ? -6.418 -0.145 -14.012 1.00 0.00 66 MET A O 10
ATOM 14219 N N . ARG A 1 67 ? -6.297 2.082 -14.306 1.00 0.00 67 ARG A N 10
ATOM 14220 C CA . ARG A 1 67 ? -4.863 2.081 -14.565 1.00 0.00 67 ARG A CA 10
ATOM 14221 C C . ARG A 1 67 ? -4.171 3.206 -13.802 1.00 0.00 67 ARG A C 10
ATOM 14222 O O . ARG A 1 67 ? -4.410 4.385 -14.062 1.00 0.00 67 ARG A O 10
ATOM 14243 N N . SER A 1 68 ? -3.312 2.834 -12.858 1.00 0.00 68 SER A N 10
ATOM 14244 C CA . SER A 1 68 ? -2.588 3.811 -12.054 1.00 0.00 68 SER A CA 10
ATOM 14245 C C . SER A 1 68 ? -1.128 3.402 -11.885 1.00 0.00 68 SER A C 10
ATOM 14246 O O . SER A 1 68 ? -0.786 2.223 -11.979 1.00 0.00 68 SER A O 10
ATOM 14254 N N . THR A 1 69 ? -0.270 4.386 -11.635 1.00 0.00 69 THR A N 10
ATOM 14255 C CA . THR A 1 69 ? 1.154 4.130 -11.454 1.00 0.00 69 THR A CA 10
ATOM 14256 C C . THR A 1 69 ? 1.388 3.026 -10.429 1.00 0.00 69 THR A C 10
ATOM 14257 O O . THR A 1 69 ? 0.672 2.927 -9.433 1.00 0.00 69 THR A O 10
ATOM 14268 N N . CYS A 1 70 ? 2.396 2.196 -10.681 1.00 0.00 70 CYS A N 10
ATOM 14269 C CA . CYS A 1 70 ? 2.725 1.098 -9.780 1.00 0.00 70 CYS A CA 10
ATOM 14270 C C . CYS A 1 70 ? 2.906 1.602 -8.351 1.00 0.00 70 CYS A C 10
ATOM 14271 O O . CYS A 1 70 ? 3.041 2.803 -8.118 1.00 0.00 70 CYS A O 10
ATOM 14278 N N . ARG A 1 71 ? 2.908 0.675 -7.399 1.00 0.00 71 ARG A N 10
ATOM 14279 C CA . ARG A 1 71 ? 3.071 1.024 -5.993 1.00 0.00 71 ARG A CA 10
ATOM 14280 C C . ARG A 1 71 ? 4.275 0.305 -5.390 1.00 0.00 71 ARG A C 10
ATOM 14281 O O . ARG A 1 71 ? 4.999 0.868 -4.570 1.00 0.00 71 ARG A O 10
ATOM 14302 N N . ARG A 1 72 ? 4.480 -0.941 -5.802 1.00 0.00 72 ARG A N 10
ATOM 14303 C CA . ARG A 1 72 ? 5.594 -1.738 -5.302 1.00 0.00 72 ARG A CA 10
ATOM 14304 C C . ARG A 1 72 ? 6.929 -1.106 -5.685 1.00 0.00 72 ARG A C 10
ATOM 14305 O O . ARG A 1 72 ? 7.788 -0.878 -4.832 1.00 0.00 72 ARG A O 10
ATOM 14326 N N . CYS A 1 73 ? 7.098 -0.826 -6.973 1.00 0.00 73 CYS A N 10
ATOM 14327 C CA . CYS A 1 73 ? 8.328 -0.222 -7.470 1.00 0.00 73 CYS A CA 10
ATOM 14328 C C . CYS A 1 73 ? 8.243 1.301 -7.424 1.00 0.00 73 CYS A C 10
ATOM 14329 O O . CYS A 1 73 ? 9.190 1.974 -7.019 1.00 0.00 73 CYS A O 10
ATOM 14336 N N . GLY A 1 74 ? 7.100 1.838 -7.841 1.00 0.00 74 GLY A N 10
ATOM 14337 C CA . GLY A 1 74 ? 6.912 3.277 -7.840 1.00 0.00 74 GLY A CA 10
ATOM 14338 C C . GLY A 1 74 ? 7.105 3.888 -9.213 1.00 0.00 74 GLY A C 10
ATOM 14339 O O . GLY A 1 74 ? 7.519 5.040 -9.335 1.00 0.00 74 GLY A O 10
ATOM 14343 N N . GLY A 1 75 ? 6.804 3.114 -10.252 1.00 0.00 75 GLY A N 10
ATOM 14344 C CA . GLY A 1 75 ? 6.955 3.603 -11.610 1.00 0.00 75 GLY A CA 10
ATOM 14345 C C . GLY A 1 75 ? 8.382 3.495 -12.110 1.00 0.00 75 GLY A C 10
ATOM 14346 O O . GLY A 1 75 ? 8.895 4.415 -12.747 1.00 0.00 75 GLY A O 10
ATOM 14350 N N . ARG A 1 76 ? 9.025 2.369 -11.820 1.00 0.00 76 ARG A N 10
ATOM 14351 C CA . ARG A 1 76 ? 10.403 2.145 -12.243 1.00 0.00 76 ARG A CA 10
ATOM 14352 C C . ARG A 1 76 ? 10.535 0.819 -12.985 1.00 0.00 76 ARG A C 10
ATOM 14353 O O . ARG A 1 76 ? 11.277 0.713 -13.960 1.00 0.00 76 ARG A O 10
ATOM 14374 N N . GLY A 1 77 ? 9.811 -0.192 -12.514 1.00 0.00 77 GLY A N 10
ATOM 14375 C CA . GLY A 1 77 ? 9.862 -1.498 -13.144 1.00 0.00 77 GLY A CA 10
ATOM 14376 C C . GLY A 1 77 ? 10.545 -2.535 -12.274 1.00 0.00 77 GLY A C 10
ATOM 14377 O O . GLY A 1 77 ? 10.495 -3.730 -12.566 1.00 0.00 77 GLY A O 10
ATOM 14381 N N . SER A 1 78 ? 11.185 -2.078 -11.203 1.00 0.00 78 SER A N 10
ATOM 14382 C CA . SER A 1 78 ? 11.885 -2.974 -10.290 1.00 0.00 78 SER A CA 10
ATOM 14383 C C . SER A 1 78 ? 11.855 -2.430 -8.865 1.00 0.00 78 SER A C 10
ATOM 14384 O O . SER A 1 78 ? 11.538 -1.262 -8.642 1.00 0.00 78 SER A O 10
ATOM 14392 N N . ILE A 1 79 ? 12.187 -3.287 -7.905 1.00 0.00 79 ILE A N 10
ATOM 14393 C CA . ILE A 1 79 ? 12.199 -2.893 -6.502 1.00 0.00 79 ILE A CA 10
ATOM 14394 C C . ILE A 1 79 ? 13.613 -2.558 -6.037 1.00 0.00 79 ILE A C 10
ATOM 14395 O O . ILE A 1 79 ? 14.511 -3.398 -6.093 1.00 0.00 79 ILE A O 10
ATOM 14411 N N . ILE A 1 80 ? 13.802 -1.325 -5.578 1.00 0.00 80 ILE A N 10
ATOM 14412 C CA . ILE A 1 80 ? 15.105 -0.880 -5.100 1.00 0.00 80 ILE A CA 10
ATOM 14413 C C . ILE A 1 80 ? 15.321 -1.275 -3.644 1.00 0.00 80 ILE A C 10
ATOM 14414 O O . ILE A 1 80 ? 14.879 -0.579 -2.729 1.00 0.00 80 ILE A O 10
ATOM 14430 N N . ILE A 1 81 ? 16.006 -2.395 -3.435 1.00 0.00 81 ILE A N 10
ATOM 14431 C CA . ILE A 1 81 ? 16.283 -2.881 -2.090 1.00 0.00 81 ILE A CA 10
ATOM 14432 C C . ILE A 1 81 ? 16.881 -1.780 -1.220 1.00 0.00 81 ILE A C 10
ATOM 14433 O O . ILE A 1 81 ? 16.569 -1.673 -0.034 1.00 0.00 81 ILE A O 10
ATOM 14449 N N . SER A 1 82 ? 17.742 -0.962 -1.819 1.00 0.00 82 SER A N 10
ATOM 14450 C CA . SER A 1 82 ? 18.385 0.130 -1.099 1.00 0.00 82 SER A CA 10
ATOM 14451 C C . SER A 1 82 ? 18.355 1.415 -1.921 1.00 0.00 82 SER A C 10
ATOM 14452 O O . SER A 1 82 ? 19.052 1.556 -2.926 1.00 0.00 82 SER A O 10
ATOM 14460 N N . PRO A 1 83 ? 17.528 2.377 -1.485 1.00 0.00 83 PRO A N 10
ATOM 14461 C CA . PRO A 1 83 ? 17.386 3.668 -2.164 1.00 0.00 83 PRO A CA 10
ATOM 14462 C C . PRO A 1 83 ? 18.630 4.538 -2.022 1.00 0.00 83 PRO A C 10
ATOM 14463 O O . PRO A 1 83 ? 19.362 4.436 -1.037 1.00 0.00 83 PRO A O 10
ATOM 14474 N N . CYS A 1 84 ? 18.864 5.393 -3.011 1.00 0.00 84 CYS A N 10
ATOM 14475 C CA . CYS A 1 84 ? 20.020 6.282 -2.997 1.00 0.00 84 CYS A CA 10
ATOM 14476 C C . CYS A 1 84 ? 20.211 6.904 -1.617 1.00 0.00 84 CYS A C 10
ATOM 14477 O O . CYS A 1 84 ? 19.336 6.811 -0.755 1.00 0.00 84 CYS A O 10
ATOM 14484 N N . VAL A 1 85 ? 21.361 7.539 -1.414 1.00 0.00 85 VAL A N 10
ATOM 14485 C CA . VAL A 1 85 ? 21.667 8.178 -0.139 1.00 0.00 85 VAL A CA 10
ATOM 14486 C C . VAL A 1 85 ? 21.873 9.679 -0.312 1.00 0.00 85 VAL A C 10
ATOM 14487 O O . VAL A 1 85 ? 22.036 10.411 0.664 1.00 0.00 85 VAL A O 10
ATOM 14500 N N . VAL A 1 86 ? 21.863 10.131 -1.562 1.00 0.00 86 VAL A N 10
ATOM 14501 C CA . VAL A 1 86 ? 22.047 11.546 -1.864 1.00 0.00 86 VAL A CA 10
ATOM 14502 C C . VAL A 1 86 ? 20.747 12.177 -2.351 1.00 0.00 86 VAL A C 10
ATOM 14503 O O . VAL A 1 86 ? 20.428 13.314 -2.002 1.00 0.00 86 VAL A O 10
ATOM 14516 N N . CYS A 1 87 ? 20.000 11.433 -3.158 1.00 0.00 87 CYS A N 10
ATOM 14517 C CA . CYS A 1 87 ? 18.734 11.918 -3.694 1.00 0.00 87 CYS A CA 10
ATOM 14518 C C . CYS A 1 87 ? 17.556 11.194 -3.048 1.00 0.00 87 CYS A C 10
ATOM 14519 O O . CYS A 1 87 ? 16.409 11.624 -3.166 1.00 0.00 87 CYS A O 10
ATOM 14526 N N . ARG A 1 88 ? 17.849 10.092 -2.365 1.00 0.00 88 ARG A N 10
ATOM 14527 C CA . ARG A 1 88 ? 16.816 9.307 -1.701 1.00 0.00 88 ARG A CA 10
ATOM 14528 C C . ARG A 1 88 ? 15.774 8.820 -2.704 1.00 0.00 88 ARG A C 10
ATOM 14529 O O . ARG A 1 88 ? 14.572 8.895 -2.452 1.00 0.00 88 ARG A O 10
ATOM 14550 N N . GLY A 1 89 ? 16.245 8.321 -3.843 1.00 0.00 89 GLY A N 10
ATOM 14551 C CA . GLY A 1 89 ? 15.342 7.830 -4.867 1.00 0.00 89 GLY A CA 10
ATOM 14552 C C . GLY A 1 89 ? 14.535 8.940 -5.510 1.00 0.00 89 GLY A C 10
ATOM 14553 O O . GLY A 1 89 ? 13.347 8.774 -5.784 1.00 0.00 89 GLY A O 10
ATOM 14557 N N . ALA A 1 90 ? 15.181 10.077 -5.748 1.00 0.00 90 ALA A N 10
ATOM 14558 C CA . ALA A 1 90 ? 14.515 11.219 -6.363 1.00 0.00 90 ALA A CA 10
ATOM 14559 C C . ALA A 1 90 ? 14.869 11.330 -7.842 1.00 0.00 90 ALA A C 10
ATOM 14560 O O . ALA A 1 90 ? 14.036 11.711 -8.662 1.00 0.00 90 ALA A O 10
ATOM 14567 N N . GLY A 1 91 ? 16.112 10.996 -8.175 1.00 0.00 91 GLY A N 10
ATOM 14568 C CA . GLY A 1 91 ? 16.554 11.066 -9.555 1.00 0.00 91 GLY A CA 10
ATOM 14569 C C . GLY A 1 91 ? 17.354 12.321 -9.845 1.00 0.00 91 GLY A C 10
ATOM 14570 O O . GLY A 1 91 ? 18.024 12.414 -10.873 1.00 0.00 91 GLY A O 10
ATOM 14574 N N . GLN A 1 92 ? 17.282 13.289 -8.937 1.00 0.00 92 GLN A N 10
ATOM 14575 C CA . GLN A 1 92 ? 18.004 14.545 -9.102 1.00 0.00 92 GLN A CA 10
ATOM 14576 C C . GLN A 1 92 ? 18.595 15.012 -7.775 1.00 0.00 92 GLN A C 10
ATOM 14577 O O . GLN A 1 92 ? 18.141 14.607 -6.706 1.00 0.00 92 GLN A O 10
ATOM 14591 N N . ALA A 1 93 ? 19.611 15.865 -7.853 1.00 0.00 93 ALA A N 10
ATOM 14592 C CA . ALA A 1 93 ? 20.263 16.388 -6.659 1.00 0.00 93 ALA A CA 10
ATOM 14593 C C . ALA A 1 93 ? 20.843 17.775 -6.913 1.00 0.00 93 ALA A C 10
ATOM 14594 O O . ALA A 1 93 ? 21.152 18.132 -8.050 1.00 0.00 93 ALA A O 10
ATOM 14601 N N . LYS A 1 94 ? 20.988 18.555 -5.847 1.00 0.00 94 LYS A N 10
ATOM 14602 C CA . LYS A 1 94 ? 21.532 19.903 -5.953 1.00 0.00 94 LYS A CA 10
ATOM 14603 C C . LYS A 1 94 ? 23.010 19.866 -6.328 1.00 0.00 94 LYS A C 10
ATOM 14604 O O . LYS A 1 94 ? 23.870 19.650 -5.474 1.00 0.00 94 LYS A O 10
ATOM 14623 N N . GLN A 1 95 ? 23.297 20.080 -7.608 1.00 0.00 95 GLN A N 10
ATOM 14624 C CA . GLN A 1 95 ? 24.672 20.072 -8.094 1.00 0.00 95 GLN A CA 10
ATOM 14625 C C . GLN A 1 95 ? 25.265 21.477 -8.073 1.00 0.00 95 GLN A C 10
ATOM 14626 O O . GLN A 1 95 ? 26.023 21.830 -7.170 1.00 0.00 95 GLN A O 10
ATOM 14640 N N . LYS A 1 96 ? 24.915 22.276 -9.076 1.00 0.00 96 LYS A N 10
ATOM 14641 C CA . LYS A 1 96 ? 25.412 23.643 -9.174 1.00 0.00 96 LYS A CA 10
ATOM 14642 C C . LYS A 1 96 ? 24.812 24.354 -10.383 1.00 0.00 96 LYS A C 10
ATOM 14643 O O . LYS A 1 96 ? 24.427 23.717 -11.363 1.00 0.00 96 LYS A O 10
ATOM 14662 N N . LYS A 1 97 ? 24.739 25.679 -10.308 1.00 0.00 97 LYS A N 10
ATOM 14663 C CA . LYS A 1 97 ? 24.189 26.478 -11.398 1.00 0.00 97 LYS A CA 10
ATOM 14664 C C . LYS A 1 97 ? 25.221 26.671 -12.505 1.00 0.00 97 LYS A C 10
ATOM 14665 O O . LYS A 1 97 ? 26.306 27.203 -12.269 1.00 0.00 97 LYS A O 10
ATOM 14684 N N . ARG A 1 98 ? 24.875 26.236 -13.712 1.00 0.00 98 ARG A N 10
ATOM 14685 C CA . ARG A 1 98 ? 25.771 26.362 -14.855 1.00 0.00 98 ARG A CA 10
ATOM 14686 C C . ARG A 1 98 ? 25.453 27.619 -15.659 1.00 0.00 98 ARG A C 10
ATOM 14687 O O . ARG A 1 98 ? 24.540 27.625 -16.486 1.00 0.00 98 ARG A O 10
ATOM 14708 N N . SER A 1 99 ? 26.212 28.681 -15.411 1.00 0.00 99 SER A N 10
ATOM 14709 C CA . SER A 1 99 ? 26.009 29.946 -16.109 1.00 0.00 99 SER A CA 10
ATOM 14710 C C . SER A 1 99 ? 26.458 29.842 -17.563 1.00 0.00 99 SER A C 10
ATOM 14711 O O . SER A 1 99 ? 27.609 29.511 -17.847 1.00 0.00 99 SER A O 10
ATOM 14719 N N . GLY A 1 100 ? 25.540 30.127 -18.482 1.00 0.00 100 GLY A N 10
ATOM 14720 C CA . GLY A 1 100 ? 25.860 30.060 -19.896 1.00 0.00 100 GLY A CA 10
ATOM 14721 C C . GLY A 1 100 ? 24.948 29.115 -20.653 1.00 0.00 100 GLY A C 10
ATOM 14722 O O . GLY A 1 100 ? 23.731 29.296 -20.698 1.00 0.00 100 GLY A O 10
ATOM 14726 N N . PRO A 1 101 ? 25.540 28.080 -21.266 1.00 0.00 101 PRO A N 10
ATOM 14727 C CA . PRO A 1 101 ? 24.791 27.083 -22.037 1.00 0.00 101 PRO A CA 10
ATOM 14728 C C . PRO A 1 101 ? 23.930 26.191 -21.149 1.00 0.00 101 PRO A C 10
ATOM 14729 O O . PRO A 1 101 ? 24.353 25.108 -20.744 1.00 0.00 101 PRO A O 10
ATOM 14740 N N . SER A 1 102 ? 22.720 26.652 -20.851 1.00 0.00 102 SER A N 10
ATOM 14741 C CA . SER A 1 102 ? 21.800 25.897 -20.008 1.00 0.00 102 SER A CA 10
ATOM 14742 C C . SER A 1 102 ? 21.190 24.731 -20.779 1.00 0.00 102 SER A C 10
ATOM 14743 O O . SER A 1 102 ? 20.297 24.918 -21.605 1.00 0.00 102 SER A O 10
ATOM 14751 N N . SER A 1 103 ? 21.679 23.526 -20.502 1.00 0.00 103 SER A N 10
ATOM 14752 C CA . SER A 1 103 ? 21.185 22.328 -21.171 1.00 0.00 103 SER A CA 10
ATOM 14753 C C . SER A 1 103 ? 21.389 21.094 -20.298 1.00 0.00 103 SER A C 10
ATOM 14754 O O . SER A 1 103 ? 22.285 21.058 -19.455 1.00 0.00 103 SER A O 10
ATOM 14762 N N . GLY A 1 104 ? 20.550 20.084 -20.505 1.00 0.00 104 GLY A N 10
ATOM 14763 C CA . GLY A 1 104 ? 20.654 18.862 -19.730 1.00 0.00 104 GLY A CA 10
ATOM 14764 C C . GLY A 1 104 ? 21.411 17.773 -20.463 1.00 0.00 104 GLY A C 10
ATOM 14765 O O . GLY A 1 104 ? 21.059 17.460 -21.599 1.00 0.00 104 GLY A O 10
ATOM 14771 N N . GLY A 1 1 ? 57.386 55.382 -68.400 1.00 0.00 1 GLY A N 11
ATOM 14772 C CA . GLY A 1 1 ? 56.201 54.599 -68.103 1.00 0.00 1 GLY A CA 11
ATOM 14773 C C . GLY A 1 1 ? 56.522 53.328 -67.341 1.00 0.00 1 GLY A C 11
ATOM 14774 O O . GLY A 1 1 ? 57.674 52.897 -67.296 1.00 0.00 1 GLY A O 11
ATOM 14778 N N . SER A 1 2 ? 55.501 52.728 -66.738 1.00 0.00 2 SER A N 11
ATOM 14779 C CA . SER A 1 2 ? 55.680 51.502 -65.969 1.00 0.00 2 SER A CA 11
ATOM 14780 C C . SER A 1 2 ? 54.333 50.909 -65.569 1.00 0.00 2 SER A C 11
ATOM 14781 O O . SER A 1 2 ? 53.283 51.506 -65.808 1.00 0.00 2 SER A O 11
ATOM 14789 N N . SER A 1 3 ? 54.370 49.729 -64.957 1.00 0.00 3 SER A N 11
ATOM 14790 C CA . SER A 1 3 ? 53.153 49.052 -64.527 1.00 0.00 3 SER A CA 11
ATOM 14791 C C . SER A 1 3 ? 53.441 48.098 -63.372 1.00 0.00 3 SER A C 11
ATOM 14792 O O . SER A 1 3 ? 54.591 47.918 -62.973 1.00 0.00 3 SER A O 11
ATOM 14800 N N . GLY A 1 4 ? 52.387 47.488 -62.839 1.00 0.00 4 GLY A N 11
ATOM 14801 C CA . GLY A 1 4 ? 52.546 46.559 -61.736 1.00 0.00 4 GLY A CA 11
ATOM 14802 C C . GLY A 1 4 ? 51.660 45.337 -61.873 1.00 0.00 4 GLY A C 11
ATOM 14803 O O . GLY A 1 4 ? 51.178 45.031 -62.964 1.00 0.00 4 GLY A O 11
ATOM 14807 N N . SER A 1 5 ? 51.445 44.636 -60.764 1.00 0.00 5 SER A N 11
ATOM 14808 C CA . SER A 1 5 ? 50.615 43.437 -60.767 1.00 0.00 5 SER A CA 11
ATOM 14809 C C . SER A 1 5 ? 50.004 43.197 -59.390 1.00 0.00 5 SER A C 11
ATOM 14810 O O . SER A 1 5 ? 50.270 43.936 -58.443 1.00 0.00 5 SER A O 11
ATOM 14818 N N . SER A 1 6 ? 49.181 42.157 -59.288 1.00 0.00 6 SER A N 11
ATOM 14819 C CA . SER A 1 6 ? 48.527 41.821 -58.029 1.00 0.00 6 SER A CA 11
ATOM 14820 C C . SER A 1 6 ? 48.459 40.308 -57.840 1.00 0.00 6 SER A C 11
ATOM 14821 O O . SER A 1 6 ? 48.599 39.545 -58.794 1.00 0.00 6 SER A O 11
ATOM 14829 N N . GLY A 1 7 ? 48.243 39.883 -56.599 1.00 0.00 7 GLY A N 11
ATOM 14830 C CA . GLY A 1 7 ? 48.159 38.464 -56.305 1.00 0.00 7 GLY A CA 11
ATOM 14831 C C . GLY A 1 7 ? 46.839 38.080 -55.668 1.00 0.00 7 GLY A C 11
ATOM 14832 O O . GLY A 1 7 ? 45.888 38.862 -55.675 1.00 0.00 7 GLY A O 11
ATOM 14836 N N . MET A 1 8 ? 46.778 36.872 -55.118 1.00 0.00 8 MET A N 11
ATOM 14837 C CA . MET A 1 8 ? 45.563 36.386 -54.474 1.00 0.00 8 MET A CA 11
ATOM 14838 C C . MET A 1 8 ? 45.898 35.508 -53.272 1.00 0.00 8 MET A C 11
ATOM 14839 O O . MET A 1 8 ? 47.064 35.211 -53.016 1.00 0.00 8 MET A O 11
ATOM 14853 N N . GLU A 1 9 ? 44.868 35.096 -52.540 1.00 0.00 9 GLU A N 11
ATOM 14854 C CA . GLU A 1 9 ? 45.055 34.253 -51.365 1.00 0.00 9 GLU A CA 11
ATOM 14855 C C . GLU A 1 9 ? 43.714 33.758 -50.831 1.00 0.00 9 GLU A C 11
ATOM 14856 O O . GLU A 1 9 ? 42.698 34.449 -50.935 1.00 0.00 9 GLU A O 11
ATOM 14868 N N . LEU A 1 10 ? 43.717 32.559 -50.261 1.00 0.00 10 LEU A N 11
ATOM 14869 C CA . LEU A 1 10 ? 42.501 31.970 -49.710 1.00 0.00 10 LEU A CA 11
ATOM 14870 C C . LEU A 1 10 ? 42.720 31.513 -48.272 1.00 0.00 10 LEU A C 11
ATOM 14871 O O . LEU A 1 10 ? 43.813 31.080 -47.905 1.00 0.00 10 LEU A O 11
ATOM 14887 N N . THR A 1 11 ? 41.673 31.611 -47.459 1.00 0.00 11 THR A N 11
ATOM 14888 C CA . THR A 1 11 ? 41.750 31.207 -46.061 1.00 0.00 11 THR A CA 11
ATOM 14889 C C . THR A 1 11 ? 40.365 30.909 -45.497 1.00 0.00 11 THR A C 11
ATOM 14890 O O . THR A 1 11 ? 39.383 31.554 -45.864 1.00 0.00 11 THR A O 11
ATOM 14901 N N . PHE A 1 12 ? 40.294 29.928 -44.603 1.00 0.00 12 PHE A N 11
ATOM 14902 C CA . PHE A 1 12 ? 39.028 29.545 -43.989 1.00 0.00 12 PHE A CA 11
ATOM 14903 C C . PHE A 1 12 ? 38.813 30.291 -42.675 1.00 0.00 12 PHE A C 11
ATOM 14904 O O . PHE A 1 12 ? 39.768 30.704 -42.021 1.00 0.00 12 PHE A O 11
ATOM 14921 N N . ASN A 1 13 ? 37.550 30.459 -42.298 1.00 0.00 13 ASN A N 11
ATOM 14922 C CA . ASN A 1 13 ? 37.208 31.156 -41.063 1.00 0.00 13 ASN A CA 11
ATOM 14923 C C . ASN A 1 13 ? 36.840 30.165 -39.963 1.00 0.00 13 ASN A C 11
ATOM 14924 O O . ASN A 1 13 ? 36.811 28.956 -40.188 1.00 0.00 13 ASN A O 11
ATOM 14935 N N . GLN A 1 14 ? 36.560 30.688 -38.773 1.00 0.00 14 GLN A N 11
ATOM 14936 C CA . GLN A 1 14 ? 36.195 29.849 -37.638 1.00 0.00 14 GLN A CA 11
ATOM 14937 C C . GLN A 1 14 ? 34.923 30.360 -36.970 1.00 0.00 14 GLN A C 11
ATOM 14938 O O . GLN A 1 14 ? 34.459 31.462 -37.259 1.00 0.00 14 GLN A O 11
ATOM 14952 N N . ALA A 1 15 ? 34.363 29.551 -36.076 1.00 0.00 15 ALA A N 11
ATOM 14953 C CA . ALA A 1 15 ? 33.145 29.923 -35.366 1.00 0.00 15 ALA A CA 11
ATOM 14954 C C . ALA A 1 15 ? 33.292 29.691 -33.866 1.00 0.00 15 ALA A C 11
ATOM 14955 O O . ALA A 1 15 ? 33.973 28.761 -33.436 1.00 0.00 15 ALA A O 11
ATOM 14962 N N . ALA A 1 16 ? 32.649 30.543 -33.075 1.00 0.00 16 ALA A N 11
ATOM 14963 C CA . ALA A 1 16 ? 32.707 30.430 -31.623 1.00 0.00 16 ALA A CA 11
ATOM 14964 C C . ALA A 1 16 ? 31.383 29.926 -31.058 1.00 0.00 16 ALA A C 11
ATOM 14965 O O . ALA A 1 16 ? 31.332 28.883 -30.405 1.00 0.00 16 ALA A O 11
ATOM 14972 N N . LYS A 1 17 ? 30.314 30.672 -31.313 1.00 0.00 17 LYS A N 11
ATOM 14973 C CA . LYS A 1 17 ? 28.989 30.300 -30.831 1.00 0.00 17 LYS A CA 11
ATOM 14974 C C . LYS A 1 17 ? 29.076 29.621 -29.468 1.00 0.00 17 LYS A C 11
ATOM 14975 O O . LYS A 1 17 ? 28.378 28.643 -29.205 1.00 0.00 17 LYS A O 11
ATOM 14994 N N . GLY A 1 18 ? 29.939 30.147 -28.604 1.00 0.00 18 GLY A N 11
ATOM 14995 C CA . GLY A 1 18 ? 30.100 29.579 -27.278 1.00 0.00 18 GLY A CA 11
ATOM 14996 C C . GLY A 1 18 ? 29.697 30.544 -26.181 1.00 0.00 18 GLY A C 11
ATOM 14997 O O . GLY A 1 18 ? 30.541 31.019 -25.421 1.00 0.00 18 GLY A O 11
ATOM 15001 N N . VAL A 1 19 ? 28.403 30.836 -26.099 1.00 0.00 19 VAL A N 11
ATOM 15002 C CA . VAL A 1 19 ? 27.889 31.752 -25.087 1.00 0.00 19 VAL A CA 11
ATOM 15003 C C . VAL A 1 19 ? 27.285 30.990 -23.913 1.00 0.00 19 VAL A C 11
ATOM 15004 O O . VAL A 1 19 ? 26.571 30.005 -24.100 1.00 0.00 19 VAL A O 11
ATOM 15017 N N . ASN A 1 20 ? 27.575 31.453 -22.701 1.00 0.00 20 ASN A N 11
ATOM 15018 C CA . ASN A 1 20 ? 27.060 30.815 -21.495 1.00 0.00 20 ASN A CA 11
ATOM 15019 C C . ASN A 1 20 ? 27.012 31.804 -20.335 1.00 0.00 20 ASN A C 11
ATOM 15020 O O . ASN A 1 20 ? 27.954 32.565 -20.113 1.00 0.00 20 ASN A O 11
ATOM 15031 N N . LYS A 1 21 ? 25.908 31.787 -19.596 1.00 0.00 21 LYS A N 11
ATOM 15032 C CA . LYS A 1 21 ? 25.735 32.681 -18.456 1.00 0.00 21 LYS A CA 11
ATOM 15033 C C . LYS A 1 21 ? 25.319 31.902 -17.213 1.00 0.00 21 LYS A C 11
ATOM 15034 O O . LYS A 1 21 ? 25.143 30.685 -17.262 1.00 0.00 21 LYS A O 11
ATOM 15053 N N . GLU A 1 22 ? 25.163 32.612 -16.100 1.00 0.00 22 GLU A N 11
ATOM 15054 C CA . GLU A 1 22 ? 24.766 31.986 -14.844 1.00 0.00 22 GLU A CA 11
ATOM 15055 C C . GLU A 1 22 ? 24.068 32.990 -13.932 1.00 0.00 22 GLU A C 11
ATOM 15056 O O . GLU A 1 22 ? 24.654 33.997 -13.534 1.00 0.00 22 GLU A O 11
ATOM 15068 N N . PHE A 1 23 ? 22.811 32.709 -13.605 1.00 0.00 23 PHE A N 11
ATOM 15069 C CA . PHE A 1 23 ? 22.030 33.587 -12.741 1.00 0.00 23 PHE A CA 11
ATOM 15070 C C . PHE A 1 23 ? 21.520 32.833 -11.517 1.00 0.00 23 PHE A C 11
ATOM 15071 O O . PHE A 1 23 ? 21.405 31.607 -11.531 1.00 0.00 23 PHE A O 11
ATOM 15088 N N . THR A 1 24 ? 21.216 33.575 -10.456 1.00 0.00 24 THR A N 11
ATOM 15089 C CA . THR A 1 24 ? 20.720 32.978 -9.223 1.00 0.00 24 THR A CA 11
ATOM 15090 C C . THR A 1 24 ? 19.396 32.260 -9.454 1.00 0.00 24 THR A C 11
ATOM 15091 O O . THR A 1 24 ? 18.325 32.819 -9.217 1.00 0.00 24 THR A O 11
ATOM 15102 N N . VAL A 1 25 ? 19.475 31.016 -9.917 1.00 0.00 25 VAL A N 11
ATOM 15103 C CA . VAL A 1 25 ? 18.282 30.220 -10.178 1.00 0.00 25 VAL A CA 11
ATOM 15104 C C . VAL A 1 25 ? 18.405 28.829 -9.565 1.00 0.00 25 VAL A C 11
ATOM 15105 O O . VAL A 1 25 ? 19.477 28.226 -9.579 1.00 0.00 25 VAL A O 11
ATOM 15118 N N . ASN A 1 26 ? 17.298 28.326 -9.027 1.00 0.00 26 ASN A N 11
ATOM 15119 C CA . ASN A 1 26 ? 17.281 27.006 -8.409 1.00 0.00 26 ASN A CA 11
ATOM 15120 C C . ASN A 1 26 ? 18.063 26.001 -9.249 1.00 0.00 26 ASN A C 11
ATOM 15121 O O . ASN A 1 26 ? 17.585 25.539 -10.286 1.00 0.00 26 ASN A O 11
ATOM 15132 N N . ILE A 1 27 ? 19.267 25.668 -8.795 1.00 0.00 27 ILE A N 11
ATOM 15133 C CA . ILE A 1 27 ? 20.113 24.717 -9.504 1.00 0.00 27 ILE A CA 11
ATOM 15134 C C . ILE A 1 27 ? 19.715 23.280 -9.183 1.00 0.00 27 ILE A C 11
ATOM 15135 O O . ILE A 1 27 ? 19.911 22.807 -8.064 1.00 0.00 27 ILE A O 11
ATOM 15151 N N . MET A 1 28 ? 19.158 22.591 -10.173 1.00 0.00 28 MET A N 11
ATOM 15152 C CA . MET A 1 28 ? 18.735 21.207 -9.997 1.00 0.00 28 MET A CA 11
ATOM 15153 C C . MET A 1 28 ? 19.135 20.358 -11.200 1.00 0.00 28 MET A C 11
ATOM 15154 O O . MET A 1 28 ? 18.575 20.503 -12.287 1.00 0.00 28 MET A O 11
ATOM 15168 N N . ASP A 1 29 ? 20.106 19.475 -10.999 1.00 0.00 29 ASP A N 11
ATOM 15169 C CA . ASP A 1 29 ? 20.581 18.603 -12.067 1.00 0.00 29 ASP A CA 11
ATOM 15170 C C . ASP A 1 29 ? 20.328 17.138 -11.725 1.00 0.00 29 ASP A C 11
ATOM 15171 O O . ASP A 1 29 ? 19.763 16.822 -10.678 1.00 0.00 29 ASP A O 11
ATOM 15180 N N . THR A 1 30 ? 20.750 16.247 -12.617 1.00 0.00 30 THR A N 11
ATOM 15181 C CA . THR A 1 30 ? 20.568 14.815 -12.411 1.00 0.00 30 THR A CA 11
ATOM 15182 C C . THR A 1 30 ? 21.608 14.262 -11.445 1.00 0.00 30 THR A C 11
ATOM 15183 O O . THR A 1 30 ? 22.798 14.555 -11.562 1.00 0.00 30 THR A O 11
ATOM 15194 N N . CYS A 1 31 ? 21.153 13.459 -10.489 1.00 0.00 31 CYS A N 11
ATOM 15195 C CA . CYS A 1 31 ? 22.044 12.863 -9.501 1.00 0.00 31 CYS A CA 11
ATOM 15196 C C . CYS A 1 31 ? 23.246 12.210 -10.176 1.00 0.00 31 CYS A C 11
ATOM 15197 O O . CYS A 1 31 ? 23.135 11.673 -11.278 1.00 0.00 31 CYS A O 11
ATOM 15204 N N . GLU A 1 32 ? 24.394 12.261 -9.508 1.00 0.00 32 GLU A N 11
ATOM 15205 C CA . GLU A 1 32 ? 25.617 11.675 -10.044 1.00 0.00 32 GLU A CA 11
ATOM 15206 C C . GLU A 1 32 ? 25.913 10.333 -9.382 1.00 0.00 32 GLU A C 11
ATOM 15207 O O . GLU A 1 32 ? 26.487 9.437 -10.000 1.00 0.00 32 GLU A O 11
ATOM 15219 N N . ARG A 1 33 ? 25.517 10.203 -8.120 1.00 0.00 33 ARG A N 11
ATOM 15220 C CA . ARG A 1 33 ? 25.742 8.971 -7.372 1.00 0.00 33 ARG A CA 11
ATOM 15221 C C . ARG A 1 33 ? 24.969 7.810 -7.992 1.00 0.00 33 ARG A C 11
ATOM 15222 O O . ARG A 1 33 ? 25.526 6.740 -8.238 1.00 0.00 33 ARG A O 11
ATOM 15243 N N . CYS A 1 34 ? 23.682 8.029 -8.242 1.00 0.00 34 CYS A N 11
ATOM 15244 C CA . CYS A 1 34 ? 22.832 7.003 -8.832 1.00 0.00 34 CYS A CA 11
ATOM 15245 C C . CYS A 1 34 ? 22.620 7.262 -10.321 1.00 0.00 34 CYS A C 11
ATOM 15246 O O . CYS A 1 34 ? 22.060 6.429 -11.033 1.00 0.00 34 CYS A O 11
ATOM 15253 N N . ASN A 1 35 ? 23.072 8.422 -10.784 1.00 0.00 35 ASN A N 11
ATOM 15254 C CA . ASN A 1 35 ? 22.932 8.792 -12.188 1.00 0.00 35 ASN A CA 11
ATOM 15255 C C . ASN A 1 35 ? 21.461 8.890 -12.581 1.00 0.00 35 ASN A C 11
ATOM 15256 O O . ASN A 1 35 ? 21.065 8.447 -13.658 1.00 0.00 35 ASN A O 11
ATOM 15267 N N . GLY A 1 36 ? 20.656 9.474 -11.698 1.00 0.00 36 GLY A N 11
ATOM 15268 C CA . GLY A 1 36 ? 19.239 9.620 -11.971 1.00 0.00 36 GLY A CA 11
ATOM 15269 C C . GLY A 1 36 ? 18.510 8.291 -11.982 1.00 0.00 36 GLY A C 11
ATOM 15270 O O . GLY A 1 36 ? 17.500 8.134 -12.668 1.00 0.00 36 GLY A O 11
ATOM 15274 N N . LYS A 1 37 ? 19.024 7.330 -11.222 1.00 0.00 37 LYS A N 11
ATOM 15275 C CA . LYS A 1 37 ? 18.417 6.007 -11.146 1.00 0.00 37 LYS A CA 11
ATOM 15276 C C . LYS A 1 37 ? 17.541 5.880 -9.903 1.00 0.00 37 LYS A C 11
ATOM 15277 O O . LYS A 1 37 ? 16.392 5.447 -9.983 1.00 0.00 37 LYS A O 11
ATOM 15296 N N . GLY A 1 38 ? 18.093 6.261 -8.755 1.00 0.00 38 GLY A N 11
ATOM 15297 C CA . GLY A 1 38 ? 17.347 6.183 -7.512 1.00 0.00 38 GLY A CA 11
ATOM 15298 C C . GLY A 1 38 ? 17.746 4.986 -6.671 1.00 0.00 38 GLY A C 11
ATOM 15299 O O . GLY A 1 38 ? 16.961 4.502 -5.857 1.00 0.00 38 GLY A O 11
ATOM 15303 N N . ASN A 1 39 ? 18.970 4.507 -6.869 1.00 0.00 39 ASN A N 11
ATOM 15304 C CA . ASN A 1 39 ? 19.471 3.358 -6.124 1.00 0.00 39 ASN A CA 11
ATOM 15305 C C . ASN A 1 39 ? 20.986 3.436 -5.957 1.00 0.00 39 ASN A C 11
ATOM 15306 O O . ASN A 1 39 ? 21.675 4.071 -6.755 1.00 0.00 39 ASN A O 11
ATOM 15317 N N . GLU A 1 40 ? 21.496 2.786 -4.916 1.00 0.00 40 GLU A N 11
ATOM 15318 C CA . GLU A 1 40 ? 22.928 2.782 -4.645 1.00 0.00 40 GLU A CA 11
ATOM 15319 C C . GLU A 1 40 ? 23.694 2.097 -5.774 1.00 0.00 40 GLU A C 11
ATOM 15320 O O . GLU A 1 40 ? 23.282 1.062 -6.299 1.00 0.00 40 GLU A O 11
ATOM 15332 N N . PRO A 1 41 ? 24.835 2.688 -6.159 1.00 0.00 41 PRO A N 11
ATOM 15333 C CA . PRO A 1 41 ? 25.682 2.153 -7.229 1.00 0.00 41 PRO A CA 11
ATOM 15334 C C . PRO A 1 41 ? 26.374 0.855 -6.826 1.00 0.00 41 PRO A C 11
ATOM 15335 O O . PRO A 1 41 ? 27.152 0.291 -7.594 1.00 0.00 41 PRO A O 11
ATOM 15346 N N . GLY A 1 42 ? 26.086 0.387 -5.615 1.00 0.00 42 GLY A N 11
ATOM 15347 C CA . GLY A 1 42 ? 26.690 -0.841 -5.132 1.00 0.00 42 GLY A CA 11
ATOM 15348 C C . GLY A 1 42 ? 25.682 -1.762 -4.473 1.00 0.00 42 GLY A C 11
ATOM 15349 O O . GLY A 1 42 ? 26.015 -2.495 -3.541 1.00 0.00 42 GLY A O 11
ATOM 15353 N N . THR A 1 43 ? 24.444 -1.724 -4.955 1.00 0.00 43 THR A N 11
ATOM 15354 C CA . THR A 1 43 ? 23.384 -2.559 -4.406 1.00 0.00 43 THR A CA 11
ATOM 15355 C C . THR A 1 43 ? 22.673 -3.340 -5.505 1.00 0.00 43 THR A C 11
ATOM 15356 O O . THR A 1 43 ? 22.871 -3.082 -6.692 1.00 0.00 43 THR A O 11
ATOM 15367 N N . LYS A 1 44 ? 21.843 -4.297 -5.103 1.00 0.00 44 LYS A N 11
ATOM 15368 C CA . LYS A 1 44 ? 21.099 -5.115 -6.054 1.00 0.00 44 LYS A CA 11
ATOM 15369 C C . LYS A 1 44 ? 19.702 -4.549 -6.283 1.00 0.00 44 LYS A C 11
ATOM 15370 O O . LYS A 1 44 ? 19.322 -3.544 -5.682 1.00 0.00 44 LYS A O 11
ATOM 15389 N N . VAL A 1 45 ? 18.939 -5.201 -7.155 1.00 0.00 45 VAL A N 11
ATOM 15390 C CA . VAL A 1 45 ? 17.583 -4.764 -7.461 1.00 0.00 45 VAL A CA 11
ATOM 15391 C C . VAL A 1 45 ? 16.671 -5.954 -7.736 1.00 0.00 45 VAL A C 11
ATOM 15392 O O . VAL A 1 45 ? 17.123 -7.001 -8.200 1.00 0.00 45 VAL A O 11
ATOM 15405 N N . GLN A 1 46 ? 15.384 -5.786 -7.447 1.00 0.00 46 GLN A N 11
ATOM 15406 C CA . GLN A 1 46 ? 14.408 -6.848 -7.663 1.00 0.00 46 GLN A CA 11
ATOM 15407 C C . GLN A 1 46 ? 13.466 -6.497 -8.810 1.00 0.00 46 GLN A C 11
ATOM 15408 O O . GLN A 1 46 ? 12.948 -5.382 -8.882 1.00 0.00 46 GLN A O 11
ATOM 15422 N N . HIS A 1 47 ? 13.249 -7.454 -9.705 1.00 0.00 47 HIS A N 11
ATOM 15423 C CA . HIS A 1 47 ? 12.368 -7.246 -10.849 1.00 0.00 47 HIS A CA 11
ATOM 15424 C C . HIS A 1 47 ? 10.910 -7.175 -10.407 1.00 0.00 47 HIS A C 11
ATOM 15425 O O . HIS A 1 47 ? 10.357 -8.149 -9.896 1.00 0.00 47 HIS A O 11
ATOM 15439 N N . CYS A 1 48 ? 10.293 -6.015 -10.606 1.00 0.00 48 CYS A N 11
ATOM 15440 C CA . CYS A 1 48 ? 8.899 -5.815 -10.226 1.00 0.00 48 CYS A CA 11
ATOM 15441 C C . CYS A 1 48 ? 7.966 -6.579 -11.161 1.00 0.00 48 CYS A C 11
ATOM 15442 O O . CYS A 1 48 ? 8.122 -6.538 -12.382 1.00 0.00 48 CYS A O 11
ATOM 15449 N N . HIS A 1 49 ? 6.996 -7.277 -10.579 1.00 0.00 49 HIS A N 11
ATOM 15450 C CA . HIS A 1 49 ? 6.036 -8.050 -11.360 1.00 0.00 49 HIS A CA 11
ATOM 15451 C C . HIS A 1 49 ? 4.806 -7.212 -11.694 1.00 0.00 49 HIS A C 11
ATOM 15452 O O . HIS A 1 49 ? 4.289 -7.268 -12.810 1.00 0.00 49 HIS A O 11
ATOM 15466 N N . TYR A 1 50 ? 4.343 -6.436 -10.720 1.00 0.00 50 TYR A N 11
ATOM 15467 C CA . TYR A 1 50 ? 3.172 -5.588 -10.910 1.00 0.00 50 TYR A CA 11
ATOM 15468 C C . TYR A 1 50 ? 3.122 -5.038 -12.332 1.00 0.00 50 TYR A C 11
ATOM 15469 O O . TYR A 1 50 ? 2.199 -5.332 -13.092 1.00 0.00 50 TYR A O 11
ATOM 15487 N N . CYS A 1 51 ? 4.123 -4.239 -12.685 1.00 0.00 51 CYS A N 11
ATOM 15488 C CA . CYS A 1 51 ? 4.196 -3.646 -14.015 1.00 0.00 51 CYS A CA 11
ATOM 15489 C C . CYS A 1 51 ? 5.037 -4.511 -14.951 1.00 0.00 51 CYS A C 11
ATOM 15490 O O . CYS A 1 51 ? 4.738 -4.631 -16.138 1.00 0.00 51 CYS A O 11
ATOM 15497 N N . GLY A 1 52 ? 6.090 -5.111 -14.405 1.00 0.00 52 GLY A N 11
ATOM 15498 C CA . GLY A 1 52 ? 6.958 -5.956 -15.204 1.00 0.00 52 GLY A CA 11
ATOM 15499 C C . GLY A 1 52 ? 8.060 -5.173 -15.890 1.00 0.00 52 GLY A C 11
ATOM 15500 O O . GLY A 1 52 ? 8.660 -5.647 -16.853 1.00 0.00 52 GLY A O 11
ATOM 15504 N N . GLY A 1 53 ? 8.326 -3.969 -15.392 1.00 0.00 53 GLY A N 11
ATOM 15505 C CA . GLY A 1 53 ? 9.361 -3.137 -15.977 1.00 0.00 53 GLY A CA 11
ATOM 15506 C C . GLY A 1 53 ? 8.798 -2.075 -16.901 1.00 0.00 53 GLY A C 11
ATOM 15507 O O . GLY A 1 53 ? 9.444 -1.682 -17.872 1.00 0.00 53 GLY A O 11
ATOM 15511 N N . SER A 1 54 ? 7.590 -1.610 -16.599 1.00 0.00 54 SER A N 11
ATOM 15512 C CA . SER A 1 54 ? 6.938 -0.590 -17.412 1.00 0.00 54 SER A CA 11
ATOM 15513 C C . SER A 1 54 ? 6.546 0.615 -16.563 1.00 0.00 54 SER A C 11
ATOM 15514 O O . SER A 1 54 ? 6.366 1.718 -17.076 1.00 0.00 54 SER A O 11
ATOM 15522 N N . GLY A 1 55 ? 6.417 0.394 -15.258 1.00 0.00 55 GLY A N 11
ATOM 15523 C CA . GLY A 1 55 ? 6.047 1.470 -14.357 1.00 0.00 55 GLY A CA 11
ATOM 15524 C C . GLY A 1 55 ? 4.561 1.767 -14.387 1.00 0.00 55 GLY A C 11
ATOM 15525 O O . GLY A 1 55 ? 4.147 2.913 -14.214 1.00 0.00 55 GLY A O 11
ATOM 15529 N N . MET A 1 56 ? 3.757 0.733 -14.609 1.00 0.00 56 MET A N 11
ATOM 15530 C CA . MET A 1 56 ? 2.308 0.889 -14.662 1.00 0.00 56 MET A CA 11
ATOM 15531 C C . MET A 1 56 ? 1.610 -0.270 -13.958 1.00 0.00 56 MET A C 11
ATOM 15532 O O . MET A 1 56 ? 1.966 -1.432 -14.154 1.00 0.00 56 MET A O 11
ATOM 15546 N N . GLU A 1 57 ? 0.615 0.054 -13.138 1.00 0.00 57 GLU A N 11
ATOM 15547 C CA . GLU A 1 57 ? -0.132 -0.962 -12.405 1.00 0.00 57 GLU A CA 11
ATOM 15548 C C . GLU A 1 57 ? -1.577 -1.031 -12.889 1.00 0.00 57 GLU A C 11
ATOM 15549 O O . GLU A 1 57 ? -2.140 -0.034 -13.344 1.00 0.00 57 GLU A O 11
ATOM 15561 N N . THR A 1 58 ? -2.173 -2.215 -12.790 1.00 0.00 58 THR A N 11
ATOM 15562 C CA . THR A 1 58 ? -3.551 -2.416 -13.218 1.00 0.00 58 THR A CA 11
ATOM 15563 C C . THR A 1 58 ? -4.445 -2.789 -12.041 1.00 0.00 58 THR A C 11
ATOM 15564 O O . THR A 1 58 ? -4.146 -3.721 -11.294 1.00 0.00 58 THR A O 11
ATOM 15575 N N . ILE A 1 59 ? -5.542 -2.056 -11.881 1.00 0.00 59 ILE A N 11
ATOM 15576 C CA . ILE A 1 59 ? -6.479 -2.312 -10.795 1.00 0.00 59 ILE A CA 11
ATOM 15577 C C . ILE A 1 59 ? -7.714 -3.053 -11.298 1.00 0.00 59 ILE A C 11
ATOM 15578 O O . ILE A 1 59 ? -8.615 -2.453 -11.883 1.00 0.00 59 ILE A O 11
ATOM 15594 N N . ASN A 1 60 ? -7.749 -4.361 -11.063 1.00 0.00 60 ASN A N 11
ATOM 15595 C CA . ASN A 1 60 ? -8.874 -5.184 -11.491 1.00 0.00 60 ASN A CA 11
ATOM 15596 C C . ASN A 1 60 ? -9.987 -5.169 -10.447 1.00 0.00 60 ASN A C 11
ATOM 15597 O O . ASN A 1 60 ? -9.878 -5.805 -9.398 1.00 0.00 60 ASN A O 11
ATOM 15608 N N . THR A 1 61 ? -11.058 -4.439 -10.742 1.00 0.00 61 THR A N 11
ATOM 15609 C CA . THR A 1 61 ? -12.191 -4.341 -9.830 1.00 0.00 61 THR A CA 11
ATOM 15610 C C . THR A 1 61 ? -13.511 -4.523 -10.571 1.00 0.00 61 THR A C 11
ATOM 15611 O O . THR A 1 61 ? -13.915 -3.669 -11.359 1.00 0.00 61 THR A O 11
ATOM 15622 N N . GLY A 1 62 ? -14.180 -5.642 -10.312 1.00 0.00 62 GLY A N 11
ATOM 15623 C CA . GLY A 1 62 ? -15.448 -5.915 -10.962 1.00 0.00 62 GLY A CA 11
ATOM 15624 C C . GLY A 1 62 ? -15.303 -6.111 -12.458 1.00 0.00 62 GLY A C 11
ATOM 15625 O O . GLY A 1 62 ? -14.250 -6.515 -12.954 1.00 0.00 62 GLY A O 11
ATOM 15629 N N . PRO A 1 63 ? -16.379 -5.821 -13.204 1.00 0.00 63 PRO A N 11
ATOM 15630 C CA . PRO A 1 63 ? -16.392 -5.961 -14.664 1.00 0.00 63 PRO A CA 11
ATOM 15631 C C . PRO A 1 63 ? -15.513 -4.922 -15.353 1.00 0.00 63 PRO A C 11
ATOM 15632 O O . PRO A 1 63 ? -15.326 -4.962 -16.569 1.00 0.00 63 PRO A O 11
ATOM 15643 N N . PHE A 1 64 ? -14.977 -3.994 -14.568 1.00 0.00 64 PHE A N 11
ATOM 15644 C CA . PHE A 1 64 ? -14.118 -2.944 -15.104 1.00 0.00 64 PHE A CA 11
ATOM 15645 C C . PHE A 1 64 ? -12.737 -2.987 -14.455 1.00 0.00 64 PHE A C 11
ATOM 15646 O O . PHE A 1 64 ? -12.523 -3.695 -13.471 1.00 0.00 64 PHE A O 11
ATOM 15663 N N . VAL A 1 65 ? -11.803 -2.225 -15.015 1.00 0.00 65 VAL A N 11
ATOM 15664 C CA . VAL A 1 65 ? -10.443 -2.175 -14.492 1.00 0.00 65 VAL A CA 11
ATOM 15665 C C . VAL A 1 65 ? -9.842 -0.783 -14.657 1.00 0.00 65 VAL A C 11
ATOM 15666 O O . VAL A 1 65 ? -9.981 -0.156 -15.707 1.00 0.00 65 VAL A O 11
ATOM 15679 N N . MET A 1 66 ? -9.172 -0.307 -13.613 1.00 0.00 66 MET A N 11
ATOM 15680 C CA . MET A 1 66 ? -8.548 1.011 -13.642 1.00 0.00 66 MET A CA 11
ATOM 15681 C C . MET A 1 66 ? -7.058 0.900 -13.953 1.00 0.00 66 MET A C 11
ATOM 15682 O O . MET A 1 66 ? -6.514 -0.201 -14.042 1.00 0.00 66 MET A O 11
ATOM 15696 N N . ARG A 1 67 ? -6.406 2.046 -14.117 1.00 0.00 67 ARG A N 11
ATOM 15697 C CA . ARG A 1 67 ? -4.980 2.076 -14.419 1.00 0.00 67 ARG A CA 11
ATOM 15698 C C . ARG A 1 67 ? -4.289 3.210 -13.667 1.00 0.00 67 ARG A C 11
ATOM 15699 O O . ARG A 1 67 ? -4.587 4.384 -13.883 1.00 0.00 67 ARG A O 11
ATOM 15720 N N . SER A 1 68 ? -3.364 2.849 -12.783 1.00 0.00 68 SER A N 11
ATOM 15721 C CA . SER A 1 68 ? -2.633 3.835 -11.995 1.00 0.00 68 SER A CA 11
ATOM 15722 C C . SER A 1 68 ? -1.169 3.434 -11.846 1.00 0.00 68 SER A C 11
ATOM 15723 O O . SER A 1 68 ? -0.836 2.249 -11.821 1.00 0.00 68 SER A O 11
ATOM 15731 N N . THR A 1 69 ? -0.296 4.432 -11.747 1.00 0.00 69 THR A N 11
ATOM 15732 C CA . THR A 1 69 ? 1.133 4.186 -11.601 1.00 0.00 69 THR A CA 11
ATOM 15733 C C . THR A 1 69 ? 1.402 3.106 -10.559 1.00 0.00 69 THR A C 11
ATOM 15734 O O . THR A 1 69 ? 0.771 3.078 -9.502 1.00 0.00 69 THR A O 11
ATOM 15745 N N . CYS A 1 70 ? 2.341 2.217 -10.864 1.00 0.00 70 CYS A N 11
ATOM 15746 C CA . CYS A 1 70 ? 2.694 1.134 -9.954 1.00 0.00 70 CYS A CA 11
ATOM 15747 C C . CYS A 1 70 ? 2.953 1.668 -8.548 1.00 0.00 70 CYS A C 11
ATOM 15748 O O . CYS A 1 70 ? 3.241 2.850 -8.365 1.00 0.00 70 CYS A O 11
ATOM 15755 N N . ARG A 1 71 ? 2.847 0.787 -7.558 1.00 0.00 71 ARG A N 11
ATOM 15756 C CA . ARG A 1 71 ? 3.068 1.169 -6.168 1.00 0.00 71 ARG A CA 11
ATOM 15757 C C . ARG A 1 71 ? 4.247 0.404 -5.575 1.00 0.00 71 ARG A C 11
ATOM 15758 O O . ARG A 1 71 ? 4.989 0.932 -4.747 1.00 0.00 71 ARG A O 11
ATOM 15779 N N . ARG A 1 72 ? 4.414 -0.842 -6.006 1.00 0.00 72 ARG A N 11
ATOM 15780 C CA . ARG A 1 72 ? 5.502 -1.680 -5.516 1.00 0.00 72 ARG A CA 11
ATOM 15781 C C . ARG A 1 72 ? 6.857 -1.077 -5.876 1.00 0.00 72 ARG A C 11
ATOM 15782 O O . ARG A 1 72 ? 7.745 -0.967 -5.030 1.00 0.00 72 ARG A O 11
ATOM 15803 N N . CYS A 1 73 ? 7.009 -0.688 -7.138 1.00 0.00 73 CYS A N 11
ATOM 15804 C CA . CYS A 1 73 ? 8.255 -0.098 -7.611 1.00 0.00 73 CYS A CA 11
ATOM 15805 C C . CYS A 1 73 ? 8.191 1.426 -7.556 1.00 0.00 73 CYS A C 11
ATOM 15806 O O . CYS A 1 73 ? 9.172 2.087 -7.222 1.00 0.00 73 CYS A O 11
ATOM 15813 N N . GLY A 1 74 ? 7.026 1.976 -7.885 1.00 0.00 74 GLY A N 11
ATOM 15814 C CA . GLY A 1 74 ? 6.854 3.417 -7.866 1.00 0.00 74 GLY A CA 11
ATOM 15815 C C . GLY A 1 74 ? 7.001 4.036 -9.242 1.00 0.00 74 GLY A C 11
ATOM 15816 O O . GLY A 1 74 ? 7.387 5.197 -9.369 1.00 0.00 74 GLY A O 11
ATOM 15820 N N . GLY A 1 75 ? 6.693 3.258 -10.275 1.00 0.00 75 GLY A N 11
ATOM 15821 C CA . GLY A 1 75 ? 6.801 3.754 -11.635 1.00 0.00 75 GLY A CA 11
ATOM 15822 C C . GLY A 1 75 ? 8.227 3.730 -12.150 1.00 0.00 75 GLY A C 11
ATOM 15823 O O . GLY A 1 75 ? 8.651 4.637 -12.865 1.00 0.00 75 GLY A O 11
ATOM 15827 N N . ARG A 1 76 ? 8.968 2.689 -11.784 1.00 0.00 76 ARG A N 11
ATOM 15828 C CA . ARG A 1 76 ? 10.355 2.552 -12.211 1.00 0.00 76 ARG A CA 11
ATOM 15829 C C . ARG A 1 76 ? 10.556 1.261 -13.000 1.00 0.00 76 ARG A C 11
ATOM 15830 O O . ARG A 1 76 ? 11.281 1.235 -13.993 1.00 0.00 76 ARG A O 11
ATOM 15851 N N . GLY A 1 77 ? 9.908 0.191 -12.548 1.00 0.00 77 GLY A N 11
ATOM 15852 C CA . GLY A 1 77 ? 10.029 -1.089 -13.223 1.00 0.00 77 GLY A CA 11
ATOM 15853 C C . GLY A 1 77 ? 10.621 -2.161 -12.330 1.00 0.00 77 GLY A C 11
ATOM 15854 O O . GLY A 1 77 ? 10.550 -3.349 -12.644 1.00 0.00 77 GLY A O 11
ATOM 15858 N N . SER A 1 78 ? 11.209 -1.742 -11.214 1.00 0.00 78 SER A N 11
ATOM 15859 C CA . SER A 1 78 ? 11.821 -2.675 -10.275 1.00 0.00 78 SER A CA 11
ATOM 15860 C C . SER A 1 78 ? 11.844 -2.091 -8.866 1.00 0.00 78 SER A C 11
ATOM 15861 O O . SER A 1 78 ? 11.663 -0.887 -8.678 1.00 0.00 78 SER A O 11
ATOM 15869 N N . ILE A 1 79 ? 12.068 -2.952 -7.879 1.00 0.00 79 ILE A N 11
ATOM 15870 C CA . ILE A 1 79 ? 12.115 -2.522 -6.487 1.00 0.00 79 ILE A CA 11
ATOM 15871 C C . ILE A 1 79 ? 13.550 -2.263 -6.041 1.00 0.00 79 ILE A C 11
ATOM 15872 O O . ILE A 1 79 ? 14.395 -3.158 -6.080 1.00 0.00 79 ILE A O 11
ATOM 15888 N N . ILE A 1 80 ? 13.818 -1.033 -5.615 1.00 0.00 80 ILE A N 11
ATOM 15889 C CA . ILE A 1 80 ? 15.150 -0.656 -5.158 1.00 0.00 80 ILE A CA 11
ATOM 15890 C C . ILE A 1 80 ? 15.363 -1.049 -3.700 1.00 0.00 80 ILE A C 11
ATOM 15891 O O . ILE A 1 80 ? 14.951 -0.332 -2.788 1.00 0.00 80 ILE A O 11
ATOM 15907 N N . ILE A 1 81 ? 16.009 -2.190 -3.489 1.00 0.00 81 ILE A N 11
ATOM 15908 C CA . ILE A 1 81 ? 16.279 -2.677 -2.141 1.00 0.00 81 ILE A CA 11
ATOM 15909 C C . ILE A 1 81 ? 16.930 -1.595 -1.287 1.00 0.00 81 ILE A C 11
ATOM 15910 O O . ILE A 1 81 ? 16.738 -1.549 -0.072 1.00 0.00 81 ILE A O 11
ATOM 15926 N N . SER A 1 82 ? 17.701 -0.723 -1.931 1.00 0.00 82 SER A N 11
ATOM 15927 C CA . SER A 1 82 ? 18.383 0.358 -1.229 1.00 0.00 82 SER A CA 11
ATOM 15928 C C . SER A 1 82 ? 18.286 1.662 -2.016 1.00 0.00 82 SER A C 11
ATOM 15929 O O . SER A 1 82 ? 18.943 1.849 -3.040 1.00 0.00 82 SER A O 11
ATOM 15937 N N . PRO A 1 83 ? 17.445 2.586 -1.527 1.00 0.00 83 PRO A N 11
ATOM 15938 C CA . PRO A 1 83 ? 17.241 3.888 -2.168 1.00 0.00 83 PRO A CA 11
ATOM 15939 C C . PRO A 1 83 ? 18.463 4.793 -2.044 1.00 0.00 83 PRO A C 11
ATOM 15940 O O . PRO A 1 83 ? 19.040 4.929 -0.965 1.00 0.00 83 PRO A O 11
ATOM 15951 N N . CYS A 1 84 ? 18.852 5.409 -3.155 1.00 0.00 84 CYS A N 11
ATOM 15952 C CA . CYS A 1 84 ? 20.005 6.301 -3.171 1.00 0.00 84 CYS A CA 11
ATOM 15953 C C . CYS A 1 84 ? 20.111 7.078 -1.862 1.00 0.00 84 CYS A C 11
ATOM 15954 O O . CYS A 1 84 ? 19.105 7.350 -1.206 1.00 0.00 84 CYS A O 11
ATOM 15961 N N . VAL A 1 85 ? 21.336 7.432 -1.488 1.00 0.00 85 VAL A N 11
ATOM 15962 C CA . VAL A 1 85 ? 21.574 8.179 -0.258 1.00 0.00 85 VAL A CA 11
ATOM 15963 C C . VAL A 1 85 ? 21.873 9.644 -0.554 1.00 0.00 85 VAL A C 11
ATOM 15964 O O . VAL A 1 85 ? 22.165 10.425 0.352 1.00 0.00 85 VAL A O 11
ATOM 15977 N N . VAL A 1 86 ? 21.797 10.012 -1.830 1.00 0.00 86 VAL A N 11
ATOM 15978 C CA . VAL A 1 86 ? 22.058 11.385 -2.246 1.00 0.00 86 VAL A CA 11
ATOM 15979 C C . VAL A 1 86 ? 20.760 12.118 -2.565 1.00 0.00 86 VAL A C 11
ATOM 15980 O O . VAL A 1 86 ? 20.461 13.158 -1.977 1.00 0.00 86 VAL A O 11
ATOM 15993 N N . CYS A 1 87 ? 19.991 11.570 -3.500 1.00 0.00 87 CYS A N 11
ATOM 15994 C CA . CYS A 1 87 ? 18.724 12.171 -3.898 1.00 0.00 87 CYS A CA 11
ATOM 15995 C C . CYS A 1 87 ? 17.552 11.466 -3.222 1.00 0.00 87 CYS A C 11
ATOM 15996 O O . CYS A 1 87 ? 16.418 11.944 -3.267 1.00 0.00 87 CYS A O 11
ATOM 16003 N N . ARG A 1 88 ? 17.833 10.328 -2.597 1.00 0.00 88 ARG A N 11
ATOM 16004 C CA . ARG A 1 88 ? 16.803 9.557 -1.913 1.00 0.00 88 ARG A CA 11
ATOM 16005 C C . ARG A 1 88 ? 15.770 9.030 -2.905 1.00 0.00 88 ARG A C 11
ATOM 16006 O O . ARG A 1 88 ? 14.565 9.174 -2.698 1.00 0.00 88 ARG A O 11
ATOM 16027 N N . GLY A 1 89 ? 16.250 8.420 -3.984 1.00 0.00 89 GLY A N 11
ATOM 16028 C CA . GLY A 1 89 ? 15.355 7.882 -4.992 1.00 0.00 89 GLY A CA 11
ATOM 16029 C C . GLY A 1 89 ? 14.481 8.949 -5.621 1.00 0.00 89 GLY A C 11
ATOM 16030 O O . GLY A 1 89 ? 13.282 8.747 -5.806 1.00 0.00 89 GLY A O 11
ATOM 16034 N N . ALA A 1 90 ? 15.083 10.088 -5.947 1.00 0.00 90 ALA A N 11
ATOM 16035 C CA . ALA A 1 90 ? 14.351 11.190 -6.558 1.00 0.00 90 ALA A CA 11
ATOM 16036 C C . ALA A 1 90 ? 14.682 11.313 -8.042 1.00 0.00 90 ALA A C 11
ATOM 16037 O O . ALA A 1 90 ? 13.831 11.686 -8.849 1.00 0.00 90 ALA A O 11
ATOM 16044 N N . GLY A 1 91 ? 15.925 10.998 -8.395 1.00 0.00 91 GLY A N 11
ATOM 16045 C CA . GLY A 1 91 ? 16.346 11.081 -9.781 1.00 0.00 91 GLY A CA 11
ATOM 16046 C C . GLY A 1 91 ? 17.183 12.313 -10.060 1.00 0.00 91 GLY A C 11
ATOM 16047 O O . GLY A 1 91 ? 17.911 12.364 -11.051 1.00 0.00 91 GLY A O 11
ATOM 16051 N N . GLN A 1 92 ? 17.078 13.308 -9.185 1.00 0.00 92 GLN A N 11
ATOM 16052 C CA . GLN A 1 92 ? 17.831 14.547 -9.345 1.00 0.00 92 GLN A CA 11
ATOM 16053 C C . GLN A 1 92 ? 18.449 14.983 -8.020 1.00 0.00 92 GLN A C 11
ATOM 16054 O O . GLN A 1 92 ? 18.001 14.572 -6.950 1.00 0.00 92 GLN A O 11
ATOM 16068 N N . ALA A 1 93 ? 19.480 15.817 -8.101 1.00 0.00 93 ALA A N 11
ATOM 16069 C CA . ALA A 1 93 ? 20.158 16.310 -6.908 1.00 0.00 93 ALA A CA 11
ATOM 16070 C C . ALA A 1 93 ? 20.753 17.694 -7.147 1.00 0.00 93 ALA A C 11
ATOM 16071 O O . ALA A 1 93 ? 20.743 18.200 -8.269 1.00 0.00 93 ALA A O 11
ATOM 16078 N N . LYS A 1 94 ? 21.270 18.302 -6.085 1.00 0.00 94 LYS A N 11
ATOM 16079 C CA . LYS A 1 94 ? 21.870 19.628 -6.178 1.00 0.00 94 LYS A CA 11
ATOM 16080 C C . LYS A 1 94 ? 23.337 19.534 -6.586 1.00 0.00 94 LYS A C 11
ATOM 16081 O O . LYS A 1 94 ? 24.183 19.115 -5.797 1.00 0.00 94 LYS A O 11
ATOM 16100 N N . GLN A 1 95 ? 23.629 19.927 -7.821 1.00 0.00 95 GLN A N 11
ATOM 16101 C CA . GLN A 1 95 ? 24.995 19.888 -8.331 1.00 0.00 95 GLN A CA 11
ATOM 16102 C C . GLN A 1 95 ? 25.723 21.196 -8.041 1.00 0.00 95 GLN A C 11
ATOM 16103 O O . GLN A 1 95 ? 25.755 22.100 -8.876 1.00 0.00 95 GLN A O 11
ATOM 16117 N N . LYS A 1 96 ? 26.306 21.291 -6.851 1.00 0.00 96 LYS A N 11
ATOM 16118 C CA . LYS A 1 96 ? 27.034 22.489 -6.449 1.00 0.00 96 LYS A CA 11
ATOM 16119 C C . LYS A 1 96 ? 26.074 23.635 -6.149 1.00 0.00 96 LYS A C 11
ATOM 16120 O O . LYS A 1 96 ? 26.217 24.735 -6.685 1.00 0.00 96 LYS A O 11
ATOM 16139 N N . LYS A 1 97 ? 25.096 23.372 -5.289 1.00 0.00 97 LYS A N 11
ATOM 16140 C CA . LYS A 1 97 ? 24.114 24.383 -4.915 1.00 0.00 97 LYS A CA 11
ATOM 16141 C C . LYS A 1 97 ? 24.173 24.672 -3.419 1.00 0.00 97 LYS A C 11
ATOM 16142 O O . LYS A 1 97 ? 23.674 23.892 -2.606 1.00 0.00 97 LYS A O 11
ATOM 16161 N N . ARG A 1 98 ? 24.784 25.797 -3.062 1.00 0.00 98 ARG A N 11
ATOM 16162 C CA . ARG A 1 98 ? 24.907 26.188 -1.663 1.00 0.00 98 ARG A CA 11
ATOM 16163 C C . ARG A 1 98 ? 24.293 27.565 -1.427 1.00 0.00 98 ARG A C 11
ATOM 16164 O O . ARG A 1 98 ? 24.898 28.423 -0.785 1.00 0.00 98 ARG A O 11
ATOM 16185 N N . SER A 1 99 ? 23.089 27.768 -1.952 1.00 0.00 99 SER A N 11
ATOM 16186 C CA . SER A 1 99 ? 22.395 29.042 -1.803 1.00 0.00 99 SER A CA 11
ATOM 16187 C C . SER A 1 99 ? 21.094 28.864 -1.027 1.00 0.00 99 SER A C 11
ATOM 16188 O O . SER A 1 99 ? 20.581 27.753 -0.899 1.00 0.00 99 SER A O 11
ATOM 16196 N N . GLY A 1 100 ? 20.565 29.969 -0.509 1.00 0.00 100 GLY A N 11
ATOM 16197 C CA . GLY A 1 100 ? 19.328 29.914 0.248 1.00 0.00 100 GLY A CA 11
ATOM 16198 C C . GLY A 1 100 ? 19.517 30.319 1.697 1.00 0.00 100 GLY A C 11
ATOM 16199 O O . GLY A 1 100 ? 20.640 30.441 2.188 1.00 0.00 100 GLY A O 11
ATOM 16203 N N . PRO A 1 101 ? 18.399 30.535 2.406 1.00 0.00 101 PRO A N 11
ATOM 16204 C CA . PRO A 1 101 ? 18.421 30.932 3.817 1.00 0.00 101 PRO A CA 11
ATOM 16205 C C . PRO A 1 101 ? 18.899 29.807 4.729 1.00 0.00 101 PRO A C 11
ATOM 16206 O O . PRO A 1 101 ? 18.734 28.629 4.415 1.00 0.00 101 PRO A O 11
ATOM 16217 N N . SER A 1 102 ? 19.492 30.179 5.859 1.00 0.00 102 SER A N 11
ATOM 16218 C CA . SER A 1 102 ? 19.997 29.201 6.815 1.00 0.00 102 SER A CA 11
ATOM 16219 C C . SER A 1 102 ? 18.895 28.759 7.773 1.00 0.00 102 SER A C 11
ATOM 16220 O O . SER A 1 102 ? 17.995 29.532 8.101 1.00 0.00 102 SER A O 11
ATOM 16228 N N . SER A 1 103 ? 18.973 27.509 8.219 1.00 0.00 103 SER A N 11
ATOM 16229 C CA . SER A 1 103 ? 17.981 26.962 9.137 1.00 0.00 103 SER A CA 11
ATOM 16230 C C . SER A 1 103 ? 17.987 27.721 10.460 1.00 0.00 103 SER A C 11
ATOM 16231 O O . SER A 1 103 ? 18.887 28.516 10.728 1.00 0.00 103 SER A O 11
ATOM 16239 N N . GLY A 1 104 ? 16.974 27.470 11.284 1.00 0.00 104 GLY A N 11
ATOM 16240 C CA . GLY A 1 104 ? 16.881 28.138 12.569 1.00 0.00 104 GLY A CA 11
ATOM 16241 C C . GLY A 1 104 ? 16.752 27.162 13.722 1.00 0.00 104 GLY A C 11
ATOM 16242 O O . GLY A 1 104 ? 16.765 25.954 13.488 1.00 0.00 104 GLY A O 11
ATOM 16248 N N . GLY A 1 1 ? 71.659 50.054 -1.753 1.00 0.00 1 GLY A N 12
ATOM 16249 C CA . GLY A 1 1 ? 70.986 49.117 -2.634 1.00 0.00 1 GLY A CA 12
ATOM 16250 C C . GLY A 1 1 ? 70.923 49.611 -4.066 1.00 0.00 1 GLY A C 12
ATOM 16251 O O . GLY A 1 1 ? 71.329 50.735 -4.360 1.00 0.00 1 GLY A O 12
ATOM 16255 N N . SER A 1 2 ? 70.414 48.768 -4.958 1.00 0.00 2 SER A N 12
ATOM 16256 C CA . SER A 1 2 ? 70.305 49.122 -6.369 1.00 0.00 2 SER A CA 12
ATOM 16257 C C . SER A 1 2 ? 68.922 48.773 -6.911 1.00 0.00 2 SER A C 12
ATOM 16258 O O . SER A 1 2 ? 68.425 47.665 -6.709 1.00 0.00 2 SER A O 12
ATOM 16266 N N . SER A 1 3 ? 68.305 49.727 -7.601 1.00 0.00 3 SER A N 12
ATOM 16267 C CA . SER A 1 3 ? 66.978 49.523 -8.169 1.00 0.00 3 SER A CA 12
ATOM 16268 C C . SER A 1 3 ? 66.910 50.062 -9.595 1.00 0.00 3 SER A C 12
ATOM 16269 O O . SER A 1 3 ? 67.546 51.062 -9.924 1.00 0.00 3 SER A O 12
ATOM 16277 N N . GLY A 1 4 ? 66.132 49.390 -10.438 1.00 0.00 4 GLY A N 12
ATOM 16278 C CA . GLY A 1 4 ? 65.993 49.814 -11.819 1.00 0.00 4 GLY A CA 12
ATOM 16279 C C . GLY A 1 4 ? 65.509 48.698 -12.723 1.00 0.00 4 GLY A C 12
ATOM 16280 O O . GLY A 1 4 ? 65.709 47.520 -12.428 1.00 0.00 4 GLY A O 12
ATOM 16284 N N . SER A 1 5 ? 64.868 49.069 -13.827 1.00 0.00 5 SER A N 12
ATOM 16285 C CA . SER A 1 5 ? 64.348 48.090 -14.775 1.00 0.00 5 SER A CA 12
ATOM 16286 C C . SER A 1 5 ? 64.028 48.747 -16.114 1.00 0.00 5 SER A C 12
ATOM 16287 O O . SER A 1 5 ? 63.936 49.971 -16.211 1.00 0.00 5 SER A O 12
ATOM 16295 N N . SER A 1 6 ? 63.861 47.924 -17.144 1.00 0.00 6 SER A N 12
ATOM 16296 C CA . SER A 1 6 ? 63.555 48.424 -18.480 1.00 0.00 6 SER A CA 12
ATOM 16297 C C . SER A 1 6 ? 63.029 47.304 -19.372 1.00 0.00 6 SER A C 12
ATOM 16298 O O . SER A 1 6 ? 63.159 46.124 -19.048 1.00 0.00 6 SER A O 12
ATOM 16306 N N . GLY A 1 7 ? 62.433 47.683 -20.498 1.00 0.00 7 GLY A N 12
ATOM 16307 C CA . GLY A 1 7 ? 61.896 46.700 -21.421 1.00 0.00 7 GLY A CA 12
ATOM 16308 C C . GLY A 1 7 ? 61.053 47.329 -22.513 1.00 0.00 7 GLY A C 12
ATOM 16309 O O . GLY A 1 7 ? 61.155 48.528 -22.771 1.00 0.00 7 GLY A O 12
ATOM 16313 N N . MET A 1 8 ? 60.220 46.518 -23.156 1.00 0.00 8 MET A N 12
ATOM 16314 C CA . MET A 1 8 ? 59.357 47.003 -24.227 1.00 0.00 8 MET A CA 12
ATOM 16315 C C . MET A 1 8 ? 58.321 45.950 -24.609 1.00 0.00 8 MET A C 12
ATOM 16316 O O . MET A 1 8 ? 58.462 44.776 -24.268 1.00 0.00 8 MET A O 12
ATOM 16330 N N . GLU A 1 9 ? 57.281 46.380 -25.317 1.00 0.00 9 GLU A N 12
ATOM 16331 C CA . GLU A 1 9 ? 56.221 45.473 -25.743 1.00 0.00 9 GLU A CA 12
ATOM 16332 C C . GLU A 1 9 ? 56.785 44.340 -26.595 1.00 0.00 9 GLU A C 12
ATOM 16333 O O . GLU A 1 9 ? 57.588 44.569 -27.501 1.00 0.00 9 GLU A O 12
ATOM 16345 N N . LEU A 1 10 ? 56.359 43.117 -26.299 1.00 0.00 10 LEU A N 12
ATOM 16346 C CA . LEU A 1 10 ? 56.822 41.946 -27.037 1.00 0.00 10 LEU A CA 12
ATOM 16347 C C . LEU A 1 10 ? 55.643 41.139 -27.572 1.00 0.00 10 LEU A C 12
ATOM 16348 O O . LEU A 1 10 ? 55.468 41.002 -28.784 1.00 0.00 10 LEU A O 12
ATOM 16364 N N . THR A 1 11 ? 54.833 40.609 -26.661 1.00 0.00 11 THR A N 12
ATOM 16365 C CA . THR A 1 11 ? 53.670 39.817 -27.040 1.00 0.00 11 THR A CA 12
ATOM 16366 C C . THR A 1 11 ? 52.478 40.124 -26.141 1.00 0.00 11 THR A C 12
ATOM 16367 O O . THR A 1 11 ? 52.630 40.719 -25.074 1.00 0.00 11 THR A O 12
ATOM 16378 N N . PHE A 1 12 ? 51.292 39.714 -26.578 1.00 0.00 12 PHE A N 12
ATOM 16379 C CA . PHE A 1 12 ? 50.073 39.946 -25.811 1.00 0.00 12 PHE A CA 12
ATOM 16380 C C . PHE A 1 12 ? 49.636 38.676 -25.087 1.00 0.00 12 PHE A C 12
ATOM 16381 O O . PHE A 1 12 ? 50.026 37.571 -25.460 1.00 0.00 12 PHE A O 12
ATOM 16398 N N . ASN A 1 13 ? 48.824 38.844 -24.048 1.00 0.00 13 ASN A N 12
ATOM 16399 C CA . ASN A 1 13 ? 48.334 37.712 -23.270 1.00 0.00 13 ASN A CA 12
ATOM 16400 C C . ASN A 1 13 ? 46.987 37.230 -23.800 1.00 0.00 13 ASN A C 12
ATOM 16401 O O . ASN A 1 13 ? 46.305 37.947 -24.532 1.00 0.00 13 ASN A O 12
ATOM 16412 N N . GLN A 1 14 ? 46.611 36.012 -23.424 1.00 0.00 14 GLN A N 12
ATOM 16413 C CA . GLN A 1 14 ? 45.346 35.435 -23.862 1.00 0.00 14 GLN A CA 12
ATOM 16414 C C . GLN A 1 14 ? 44.183 35.990 -23.046 1.00 0.00 14 GLN A C 12
ATOM 16415 O O . GLN A 1 14 ? 44.323 36.266 -21.855 1.00 0.00 14 GLN A O 12
ATOM 16429 N N . ALA A 1 15 ? 43.035 36.152 -23.696 1.00 0.00 15 ALA A N 12
ATOM 16430 C CA . ALA A 1 15 ? 41.848 36.673 -23.031 1.00 0.00 15 ALA A CA 12
ATOM 16431 C C . ALA A 1 15 ? 40.647 35.761 -23.257 1.00 0.00 15 ALA A C 12
ATOM 16432 O O . ALA A 1 15 ? 40.701 34.838 -24.069 1.00 0.00 15 ALA A O 12
ATOM 16439 N N . ALA A 1 16 ? 39.564 36.025 -22.533 1.00 0.00 16 ALA A N 12
ATOM 16440 C CA . ALA A 1 16 ? 38.350 35.228 -22.655 1.00 0.00 16 ALA A CA 12
ATOM 16441 C C . ALA A 1 16 ? 37.106 36.093 -22.483 1.00 0.00 16 ALA A C 12
ATOM 16442 O O . ALA A 1 16 ? 37.143 37.125 -21.812 1.00 0.00 16 ALA A O 12
ATOM 16449 N N . LYS A 1 17 ? 36.005 35.666 -23.092 1.00 0.00 17 LYS A N 12
ATOM 16450 C CA . LYS A 1 17 ? 34.749 36.400 -23.006 1.00 0.00 17 LYS A CA 12
ATOM 16451 C C . LYS A 1 17 ? 33.818 35.767 -21.977 1.00 0.00 17 LYS A C 12
ATOM 16452 O O . LYS A 1 17 ? 33.122 34.795 -22.270 1.00 0.00 17 LYS A O 12
ATOM 16471 N N . GLY A 1 18 ? 33.808 36.325 -20.770 1.00 0.00 18 GLY A N 12
ATOM 16472 C CA . GLY A 1 18 ? 32.958 35.802 -19.717 1.00 0.00 18 GLY A CA 12
ATOM 16473 C C . GLY A 1 18 ? 31.542 36.338 -19.795 1.00 0.00 18 GLY A C 12
ATOM 16474 O O . GLY A 1 18 ? 31.316 37.444 -20.287 1.00 0.00 18 GLY A O 12
ATOM 16478 N N . VAL A 1 19 ? 30.586 35.553 -19.310 1.00 0.00 19 VAL A N 12
ATOM 16479 C CA . VAL A 1 19 ? 29.184 35.955 -19.327 1.00 0.00 19 VAL A CA 12
ATOM 16480 C C . VAL A 1 19 ? 28.932 37.111 -18.366 1.00 0.00 19 VAL A C 12
ATOM 16481 O O . VAL A 1 19 ? 27.898 37.773 -18.434 1.00 0.00 19 VAL A O 12
ATOM 16494 N N . ASN A 1 20 ? 29.886 37.348 -17.471 1.00 0.00 20 ASN A N 12
ATOM 16495 C CA . ASN A 1 20 ? 29.768 38.424 -16.494 1.00 0.00 20 ASN A CA 12
ATOM 16496 C C . ASN A 1 20 ? 28.388 38.418 -15.843 1.00 0.00 20 ASN A C 12
ATOM 16497 O O . ASN A 1 20 ? 27.745 39.460 -15.714 1.00 0.00 20 ASN A O 12
ATOM 16508 N N . LYS A 1 21 ? 27.939 37.237 -15.432 1.00 0.00 21 LYS A N 12
ATOM 16509 C CA . LYS A 1 21 ? 26.637 37.093 -14.791 1.00 0.00 21 LYS A CA 12
ATOM 16510 C C . LYS A 1 21 ? 26.400 35.650 -14.359 1.00 0.00 21 LYS A C 12
ATOM 16511 O O . LYS A 1 21 ? 26.835 34.713 -15.028 1.00 0.00 21 LYS A O 12
ATOM 16530 N N . GLU A 1 22 ? 25.707 35.479 -13.238 1.00 0.00 22 GLU A N 12
ATOM 16531 C CA . GLU A 1 22 ? 25.412 34.149 -12.718 1.00 0.00 22 GLU A CA 12
ATOM 16532 C C . GLU A 1 22 ? 24.197 34.183 -11.794 1.00 0.00 22 GLU A C 12
ATOM 16533 O O . GLU A 1 22 ? 23.966 35.166 -11.090 1.00 0.00 22 GLU A O 12
ATOM 16545 N N . PHE A 1 23 ? 23.424 33.102 -11.803 1.00 0.00 23 PHE A N 12
ATOM 16546 C CA . PHE A 1 23 ? 22.232 33.007 -10.969 1.00 0.00 23 PHE A CA 12
ATOM 16547 C C . PHE A 1 23 ? 21.893 31.550 -10.668 1.00 0.00 23 PHE A C 12
ATOM 16548 O O . PHE A 1 23 ? 21.764 30.730 -11.578 1.00 0.00 23 PHE A O 12
ATOM 16565 N N . THR A 1 24 ? 21.750 31.234 -9.385 1.00 0.00 24 THR A N 12
ATOM 16566 C CA . THR A 1 24 ? 21.427 29.877 -8.963 1.00 0.00 24 THR A CA 12
ATOM 16567 C C . THR A 1 24 ? 20.330 29.876 -7.904 1.00 0.00 24 THR A C 12
ATOM 16568 O O . THR A 1 24 ? 20.392 30.629 -6.932 1.00 0.00 24 THR A O 12
ATOM 16579 N N . VAL A 1 25 ? 19.327 29.026 -8.099 1.00 0.00 25 VAL A N 12
ATOM 16580 C CA . VAL A 1 25 ? 18.217 28.926 -7.159 1.00 0.00 25 VAL A CA 12
ATOM 16581 C C . VAL A 1 25 ? 17.334 27.725 -7.478 1.00 0.00 25 VAL A C 12
ATOM 16582 O O . VAL A 1 25 ? 16.899 27.545 -8.615 1.00 0.00 25 VAL A O 12
ATOM 16595 N N . ASN A 1 26 ? 17.072 26.905 -6.465 1.00 0.00 26 ASN A N 12
ATOM 16596 C CA . ASN A 1 26 ? 16.240 25.720 -6.637 1.00 0.00 26 ASN A CA 12
ATOM 16597 C C . ASN A 1 26 ? 16.814 24.804 -7.714 1.00 0.00 26 ASN A C 12
ATOM 16598 O O . ASN A 1 26 ? 16.072 24.206 -8.494 1.00 0.00 26 ASN A O 12
ATOM 16609 N N . ILE A 1 27 ? 18.138 24.699 -7.749 1.00 0.00 27 ILE A N 12
ATOM 16610 C CA . ILE A 1 27 ? 18.811 23.855 -8.729 1.00 0.00 27 ILE A CA 12
ATOM 16611 C C . ILE A 1 27 ? 18.369 22.401 -8.598 1.00 0.00 27 ILE A C 12
ATOM 16612 O O . ILE A 1 27 ? 18.491 21.799 -7.532 1.00 0.00 27 ILE A O 12
ATOM 16628 N N . MET A 1 28 ? 17.857 21.844 -9.690 1.00 0.00 28 MET A N 12
ATOM 16629 C CA . MET A 1 28 ? 17.400 20.459 -9.698 1.00 0.00 28 MET A CA 12
ATOM 16630 C C . MET A 1 28 ? 17.802 19.761 -10.994 1.00 0.00 28 MET A C 12
ATOM 16631 O O . MET A 1 28 ? 17.217 20.007 -12.049 1.00 0.00 28 MET A O 12
ATOM 16645 N N . ASP A 1 29 ? 18.802 18.891 -10.906 1.00 0.00 29 ASP A N 12
ATOM 16646 C CA . ASP A 1 29 ? 19.281 18.158 -12.072 1.00 0.00 29 ASP A CA 12
ATOM 16647 C C . ASP A 1 29 ? 19.244 16.654 -11.820 1.00 0.00 29 ASP A C 12
ATOM 16648 O O . ASP A 1 29 ? 18.778 16.199 -10.775 1.00 0.00 29 ASP A O 12
ATOM 16657 N N . THR A 1 30 ? 19.738 15.884 -12.786 1.00 0.00 30 THR A N 12
ATOM 16658 C CA . THR A 1 30 ? 19.759 14.432 -12.670 1.00 0.00 30 THR A CA 12
ATOM 16659 C C . THR A 1 30 ? 20.814 13.975 -11.669 1.00 0.00 30 THR A C 12
ATOM 16660 O O . THR A 1 30 ? 21.976 14.373 -11.751 1.00 0.00 30 THR A O 12
ATOM 16671 N N . CYS A 1 31 ? 20.402 13.137 -10.723 1.00 0.00 31 CYS A N 12
ATOM 16672 C CA . CYS A 1 31 ? 21.311 12.626 -9.705 1.00 0.00 31 CYS A CA 12
ATOM 16673 C C . CYS A 1 31 ? 22.568 12.041 -10.343 1.00 0.00 31 CYS A C 12
ATOM 16674 O O . CYS A 1 31 ? 22.516 11.473 -11.433 1.00 0.00 31 CYS A O 12
ATOM 16681 N N . GLU A 1 32 ? 23.696 12.186 -9.654 1.00 0.00 32 GLU A N 12
ATOM 16682 C CA . GLU A 1 32 ? 24.967 11.672 -10.153 1.00 0.00 32 GLU A CA 12
ATOM 16683 C C . GLU A 1 32 ? 25.351 10.380 -9.438 1.00 0.00 32 GLU A C 12
ATOM 16684 O O . GLU A 1 32 ? 26.012 9.514 -10.011 1.00 0.00 32 GLU A O 12
ATOM 16696 N N . ARG A 1 33 ? 24.932 10.259 -8.183 1.00 0.00 33 ARG A N 12
ATOM 16697 C CA . ARG A 1 33 ? 25.233 9.075 -7.388 1.00 0.00 33 ARG A CA 12
ATOM 16698 C C . ARG A 1 33 ? 24.565 7.838 -7.981 1.00 0.00 33 ARG A C 12
ATOM 16699 O O . ARG A 1 33 ? 25.176 6.772 -8.071 1.00 0.00 33 ARG A O 12
ATOM 16720 N N . CYS A 1 34 ? 23.307 7.986 -8.382 1.00 0.00 34 CYS A N 12
ATOM 16721 C CA . CYS A 1 34 ? 22.555 6.882 -8.966 1.00 0.00 34 CYS A CA 12
ATOM 16722 C C . CYS A 1 34 ? 22.323 7.110 -10.457 1.00 0.00 34 CYS A C 12
ATOM 16723 O O . CYS A 1 34 ? 21.782 6.249 -11.150 1.00 0.00 34 CYS A O 12
ATOM 16730 N N . ASN A 1 35 ? 22.736 8.276 -10.943 1.00 0.00 35 ASN A N 12
ATOM 16731 C CA . ASN A 1 35 ? 22.573 8.617 -12.352 1.00 0.00 35 ASN A CA 12
ATOM 16732 C C . ASN A 1 35 ? 21.097 8.655 -12.735 1.00 0.00 35 ASN A C 12
ATOM 16733 O O . ASN A 1 35 ? 20.704 8.146 -13.784 1.00 0.00 35 ASN A O 12
ATOM 16744 N N . GLY A 1 36 ? 20.283 9.263 -11.877 1.00 0.00 36 GLY A N 12
ATOM 16745 C CA . GLY A 1 36 ? 18.860 9.357 -12.143 1.00 0.00 36 GLY A CA 12
ATOM 16746 C C . GLY A 1 36 ? 18.181 8.002 -12.148 1.00 0.00 36 GLY A C 12
ATOM 16747 O O . GLY A 1 36 ? 17.231 7.777 -12.899 1.00 0.00 36 GLY A O 12
ATOM 16751 N N . LYS A 1 37 ? 18.668 7.094 -11.309 1.00 0.00 37 LYS A N 12
ATOM 16752 C CA . LYS A 1 37 ? 18.103 5.753 -11.219 1.00 0.00 37 LYS A CA 12
ATOM 16753 C C . LYS A 1 37 ? 17.252 5.605 -9.961 1.00 0.00 37 LYS A C 12
ATOM 16754 O O . LYS A 1 37 ? 16.052 5.344 -10.040 1.00 0.00 37 LYS A O 12
ATOM 16773 N N . GLY A 1 38 ? 17.881 5.775 -8.803 1.00 0.00 38 GLY A N 12
ATOM 16774 C CA . GLY A 1 38 ? 17.165 5.658 -7.546 1.00 0.00 38 GLY A CA 12
ATOM 16775 C C . GLY A 1 38 ? 17.713 4.551 -6.667 1.00 0.00 38 GLY A C 12
ATOM 16776 O O . GLY A 1 38 ? 17.061 4.125 -5.715 1.00 0.00 38 GLY A O 12
ATOM 16780 N N . ASN A 1 39 ? 18.915 4.082 -6.989 1.00 0.00 39 ASN A N 12
ATOM 16781 C CA . ASN A 1 39 ? 19.549 3.016 -6.223 1.00 0.00 39 ASN A CA 12
ATOM 16782 C C . ASN A 1 39 ? 21.030 3.310 -6.004 1.00 0.00 39 ASN A C 12
ATOM 16783 O O . ASN A 1 39 ? 21.664 3.987 -6.813 1.00 0.00 39 ASN A O 12
ATOM 16794 N N . GLU A 1 40 ? 21.574 2.795 -4.906 1.00 0.00 40 GLU A N 12
ATOM 16795 C CA . GLU A 1 40 ? 22.981 3.003 -4.581 1.00 0.00 40 GLU A CA 12
ATOM 16796 C C . GLU A 1 40 ? 23.882 2.387 -5.647 1.00 0.00 40 GLU A C 12
ATOM 16797 O O . GLU A 1 40 ? 23.620 1.301 -6.166 1.00 0.00 40 GLU A O 12
ATOM 16809 N N . PRO A 1 41 ? 24.971 3.095 -5.982 1.00 0.00 41 PRO A N 12
ATOM 16810 C CA . PRO A 1 41 ? 25.934 2.637 -6.989 1.00 0.00 41 PRO A CA 12
ATOM 16811 C C . PRO A 1 41 ? 26.742 1.435 -6.513 1.00 0.00 41 PRO A C 12
ATOM 16812 O O . PRO A 1 41 ? 27.828 1.163 -7.024 1.00 0.00 41 PRO A O 12
ATOM 16823 N N . GLY A 1 42 ? 26.205 0.717 -5.531 1.00 0.00 42 GLY A N 12
ATOM 16824 C CA . GLY A 1 42 ? 26.890 -0.449 -5.004 1.00 0.00 42 GLY A CA 12
ATOM 16825 C C . GLY A 1 42 ? 25.957 -1.381 -4.257 1.00 0.00 42 GLY A C 12
ATOM 16826 O O . GLY A 1 42 ? 26.333 -1.965 -3.240 1.00 0.00 42 GLY A O 12
ATOM 16830 N N . THR A 1 43 ? 24.734 -1.521 -4.761 1.00 0.00 43 THR A N 12
ATOM 16831 C CA . THR A 1 43 ? 23.744 -2.387 -4.134 1.00 0.00 43 THR A CA 12
ATOM 16832 C C . THR A 1 43 ? 23.103 -3.320 -5.155 1.00 0.00 43 THR A C 12
ATOM 16833 O O . THR A 1 43 ? 23.480 -3.327 -6.327 1.00 0.00 43 THR A O 12
ATOM 16844 N N . LYS A 1 44 ? 22.132 -4.107 -4.704 1.00 0.00 44 LYS A N 12
ATOM 16845 C CA . LYS A 1 44 ? 21.437 -5.043 -5.578 1.00 0.00 44 LYS A CA 12
ATOM 16846 C C . LYS A 1 44 ? 19.950 -4.714 -5.656 1.00 0.00 44 LYS A C 12
ATOM 16847 O O . LYS A 1 44 ? 19.398 -4.074 -4.761 1.00 0.00 44 LYS A O 12
ATOM 16866 N N . VAL A 1 45 ? 19.306 -5.156 -6.732 1.00 0.00 45 VAL A N 12
ATOM 16867 C CA . VAL A 1 45 ? 17.882 -4.910 -6.925 1.00 0.00 45 VAL A CA 12
ATOM 16868 C C . VAL A 1 45 ? 17.215 -6.078 -7.642 1.00 0.00 45 VAL A C 12
ATOM 16869 O O . VAL A 1 45 ? 17.852 -6.786 -8.420 1.00 0.00 45 VAL A O 12
ATOM 16882 N N . GLN A 1 46 ? 15.927 -6.272 -7.375 1.00 0.00 46 GLN A N 12
ATOM 16883 C CA . GLN A 1 46 ? 15.173 -7.355 -7.995 1.00 0.00 46 GLN A CA 12
ATOM 16884 C C . GLN A 1 46 ? 14.185 -6.812 -9.022 1.00 0.00 46 GLN A C 12
ATOM 16885 O O . GLN A 1 46 ? 13.828 -5.633 -8.992 1.00 0.00 46 GLN A O 12
ATOM 16899 N N . HIS A 1 47 ? 13.746 -7.678 -9.929 1.00 0.00 47 HIS A N 12
ATOM 16900 C CA . HIS A 1 47 ? 12.798 -7.285 -10.966 1.00 0.00 47 HIS A CA 12
ATOM 16901 C C . HIS A 1 47 ? 11.378 -7.230 -10.410 1.00 0.00 47 HIS A C 12
ATOM 16902 O O . HIS A 1 47 ? 10.968 -8.098 -9.639 1.00 0.00 47 HIS A O 12
ATOM 16916 N N . CYS A 1 48 ? 10.631 -6.205 -10.807 1.00 0.00 48 CYS A N 12
ATOM 16917 C CA . CYS A 1 48 ? 9.258 -6.036 -10.348 1.00 0.00 48 CYS A CA 12
ATOM 16918 C C . CYS A 1 48 ? 8.279 -6.713 -11.303 1.00 0.00 48 CYS A C 12
ATOM 16919 O O . CYS A 1 48 ? 8.344 -6.520 -12.517 1.00 0.00 48 CYS A O 12
ATOM 16926 N N . HIS A 1 49 ? 7.371 -7.508 -10.745 1.00 0.00 49 HIS A N 12
ATOM 16927 C CA . HIS A 1 49 ? 6.377 -8.214 -11.546 1.00 0.00 49 HIS A CA 12
ATOM 16928 C C . HIS A 1 49 ? 5.143 -7.345 -11.769 1.00 0.00 49 HIS A C 12
ATOM 16929 O O . HIS A 1 49 ? 4.531 -7.381 -12.837 1.00 0.00 49 HIS A O 12
ATOM 16943 N N . TYR A 1 50 ? 4.782 -6.566 -10.755 1.00 0.00 50 TYR A N 12
ATOM 16944 C CA . TYR A 1 50 ? 3.620 -5.690 -10.840 1.00 0.00 50 TYR A CA 12
ATOM 16945 C C . TYR A 1 50 ? 3.506 -5.068 -12.228 1.00 0.00 50 TYR A C 12
ATOM 16946 O O . TYR A 1 50 ? 2.546 -5.317 -12.957 1.00 0.00 50 TYR A O 12
ATOM 16964 N N . CYS A 1 51 ? 4.495 -4.256 -12.588 1.00 0.00 51 CYS A N 12
ATOM 16965 C CA . CYS A 1 51 ? 4.509 -3.597 -13.888 1.00 0.00 51 CYS A CA 12
ATOM 16966 C C . CYS A 1 51 ? 5.205 -4.466 -14.931 1.00 0.00 51 CYS A C 12
ATOM 16967 O O . CYS A 1 51 ? 4.779 -4.533 -16.083 1.00 0.00 51 CYS A O 12
ATOM 16974 N N . GLY A 1 52 ? 6.281 -5.130 -14.518 1.00 0.00 52 GLY A N 12
ATOM 16975 C CA . GLY A 1 52 ? 7.019 -5.986 -15.428 1.00 0.00 52 GLY A CA 12
ATOM 16976 C C . GLY A 1 52 ? 8.132 -5.247 -16.145 1.00 0.00 52 GLY A C 12
ATOM 16977 O O . GLY A 1 52 ? 8.631 -5.707 -17.171 1.00 0.00 52 GLY A O 12
ATOM 16981 N N . GLY A 1 53 ? 8.520 -4.096 -15.604 1.00 0.00 53 GLY A N 12
ATOM 16982 C CA . GLY A 1 53 ? 9.577 -3.310 -16.213 1.00 0.00 53 GLY A CA 12
ATOM 16983 C C . GLY A 1 53 ? 9.042 -2.126 -16.994 1.00 0.00 53 GLY A C 12
ATOM 16984 O O . GLY A 1 53 ? 9.683 -1.650 -17.931 1.00 0.00 53 GLY A O 12
ATOM 16988 N N . SER A 1 54 ? 7.862 -1.650 -16.610 1.00 0.00 54 SER A N 12
ATOM 16989 C CA . SER A 1 54 ? 7.238 -0.517 -17.284 1.00 0.00 54 SER A CA 12
ATOM 16990 C C . SER A 1 54 ? 6.925 0.600 -16.294 1.00 0.00 54 SER A C 12
ATOM 16991 O O . SER A 1 54 ? 6.691 1.743 -16.684 1.00 0.00 54 SER A O 12
ATOM 16999 N N . GLY A 1 55 ? 6.924 0.260 -15.008 1.00 0.00 55 GLY A N 12
ATOM 17000 C CA . GLY A 1 55 ? 6.639 1.245 -13.981 1.00 0.00 55 GLY A CA 12
ATOM 17001 C C . GLY A 1 55 ? 5.174 1.630 -13.938 1.00 0.00 55 GLY A C 12
ATOM 17002 O O . GLY A 1 55 ? 4.828 2.736 -13.522 1.00 0.00 55 GLY A O 12
ATOM 17006 N N . MET A 1 56 ? 4.310 0.718 -14.371 1.00 0.00 56 MET A N 12
ATOM 17007 C CA . MET A 1 56 ? 2.874 0.969 -14.381 1.00 0.00 56 MET A CA 12
ATOM 17008 C C . MET A 1 56 ? 2.119 -0.162 -13.689 1.00 0.00 56 MET A C 12
ATOM 17009 O O . MET A 1 56 ? 2.435 -1.336 -13.879 1.00 0.00 56 MET A O 12
ATOM 17023 N N . GLU A 1 57 ? 1.123 0.200 -12.888 1.00 0.00 57 GLU A N 12
ATOM 17024 C CA . GLU A 1 57 ? 0.325 -0.786 -12.168 1.00 0.00 57 GLU A CA 12
ATOM 17025 C C . GLU A 1 57 ? -1.117 -0.789 -12.667 1.00 0.00 57 GLU A C 12
ATOM 17026 O O . GLU A 1 57 ? -1.627 0.230 -13.135 1.00 0.00 57 GLU A O 12
ATOM 17038 N N . THR A 1 58 ? -1.770 -1.943 -12.566 1.00 0.00 58 THR A N 12
ATOM 17039 C CA . THR A 1 58 ? -3.151 -2.080 -13.008 1.00 0.00 58 THR A CA 12
ATOM 17040 C C . THR A 1 58 ? -4.073 -2.410 -11.840 1.00 0.00 58 THR A C 12
ATOM 17041 O O . THR A 1 58 ? -3.797 -3.320 -11.057 1.00 0.00 58 THR A O 12
ATOM 17052 N N . ILE A 1 59 ? -5.167 -1.665 -11.727 1.00 0.00 59 ILE A N 12
ATOM 17053 C CA . ILE A 1 59 ? -6.130 -1.880 -10.654 1.00 0.00 59 ILE A CA 12
ATOM 17054 C C . ILE A 1 59 ? -7.433 -2.461 -11.192 1.00 0.00 59 ILE A C 12
ATOM 17055 O O . ILE A 1 59 ? -8.298 -1.730 -11.674 1.00 0.00 59 ILE A O 12
ATOM 17071 N N . ASN A 1 60 ? -7.567 -3.780 -11.106 1.00 0.00 60 ASN A N 12
ATOM 17072 C CA . ASN A 1 60 ? -8.766 -4.460 -11.584 1.00 0.00 60 ASN A CA 12
ATOM 17073 C C . ASN A 1 60 ? -9.910 -4.310 -10.586 1.00 0.00 60 ASN A C 12
ATOM 17074 O O . ASN A 1 60 ? -9.924 -4.956 -9.537 1.00 0.00 60 ASN A O 12
ATOM 17085 N N . THR A 1 61 ? -10.871 -3.454 -10.919 1.00 0.00 61 THR A N 12
ATOM 17086 C CA . THR A 1 61 ? -12.019 -3.218 -10.054 1.00 0.00 61 THR A CA 12
ATOM 17087 C C . THR A 1 61 ? -13.325 -3.324 -10.832 1.00 0.00 61 THR A C 12
ATOM 17088 O O . THR A 1 61 ? -13.625 -2.482 -11.678 1.00 0.00 61 THR A O 12
ATOM 17099 N N . GLY A 1 62 ? -14.101 -4.364 -10.540 1.00 0.00 62 GLY A N 12
ATOM 17100 C CA . GLY A 1 62 ? -15.367 -4.560 -11.222 1.00 0.00 62 GLY A CA 12
ATOM 17101 C C . GLY A 1 62 ? -15.194 -4.793 -12.709 1.00 0.00 62 GLY A C 12
ATOM 17102 O O . GLY A 1 62 ? -14.165 -5.291 -13.166 1.00 0.00 62 GLY A O 12
ATOM 17106 N N . PRO A 1 63 ? -16.221 -4.429 -13.492 1.00 0.00 63 PRO A N 12
ATOM 17107 C CA . PRO A 1 63 ? -16.203 -4.593 -14.949 1.00 0.00 63 PRO A CA 12
ATOM 17108 C C . PRO A 1 63 ? -15.222 -3.643 -15.627 1.00 0.00 63 PRO A C 12
ATOM 17109 O O . PRO A 1 63 ? -15.059 -3.669 -16.847 1.00 0.00 63 PRO A O 12
ATOM 17120 N N . PHE A 1 64 ? -14.569 -2.804 -14.828 1.00 0.00 64 PHE A N 12
ATOM 17121 C CA . PHE A 1 64 ? -13.604 -1.845 -15.352 1.00 0.00 64 PHE A CA 12
ATOM 17122 C C . PHE A 1 64 ? -12.250 -2.007 -14.667 1.00 0.00 64 PHE A C 12
ATOM 17123 O O . PHE A 1 64 ? -12.106 -2.791 -13.729 1.00 0.00 64 PHE A O 12
ATOM 17140 N N . VAL A 1 65 ? -11.259 -1.260 -15.144 1.00 0.00 65 VAL A N 12
ATOM 17141 C CA . VAL A 1 65 ? -9.917 -1.319 -14.578 1.00 0.00 65 VAL A CA 12
ATOM 17142 C C . VAL A 1 65 ? -9.238 0.045 -14.628 1.00 0.00 65 VAL A C 12
ATOM 17143 O O . VAL A 1 65 ? -9.346 0.767 -15.619 1.00 0.00 65 VAL A O 12
ATOM 17156 N N . MET A 1 66 ? -8.539 0.393 -13.553 1.00 0.00 66 MET A N 12
ATOM 17157 C CA . MET A 1 66 ? -7.841 1.671 -13.475 1.00 0.00 66 MET A CA 12
ATOM 17158 C C . MET A 1 66 ? -6.352 1.494 -13.753 1.00 0.00 66 MET A C 12
ATOM 17159 O O . MET A 1 66 ? -5.853 0.371 -13.824 1.00 0.00 66 MET A O 12
ATOM 17173 N N . ARG A 1 67 ? -5.647 2.611 -13.909 1.00 0.00 67 ARG A N 12
ATOM 17174 C CA . ARG A 1 67 ? -4.215 2.578 -14.180 1.00 0.00 67 ARG A CA 12
ATOM 17175 C C . ARG A 1 67 ? -3.483 3.637 -13.361 1.00 0.00 67 ARG A C 12
ATOM 17176 O O . ARG A 1 67 ? -3.690 4.836 -13.550 1.00 0.00 67 ARG A O 12
ATOM 17197 N N . SER A 1 68 ? -2.627 3.185 -12.450 1.00 0.00 68 SER A N 12
ATOM 17198 C CA . SER A 1 68 ? -1.867 4.093 -11.599 1.00 0.00 68 SER A CA 12
ATOM 17199 C C . SER A 1 68 ? -0.420 3.627 -11.462 1.00 0.00 68 SER A C 12
ATOM 17200 O O . SER A 1 68 ? -0.133 2.431 -11.508 1.00 0.00 68 SER A O 12
ATOM 17208 N N . THR A 1 69 ? 0.489 4.583 -11.295 1.00 0.00 69 THR A N 12
ATOM 17209 C CA . THR A 1 69 ? 1.906 4.273 -11.154 1.00 0.00 69 THR A CA 12
ATOM 17210 C C . THR A 1 69 ? 2.123 3.132 -10.166 1.00 0.00 69 THR A C 12
ATOM 17211 O O . THR A 1 69 ? 1.502 3.090 -9.104 1.00 0.00 69 THR A O 12
ATOM 17222 N N . CYS A 1 70 ? 3.010 2.208 -10.522 1.00 0.00 70 CYS A N 12
ATOM 17223 C CA . CYS A 1 70 ? 3.310 1.066 -9.667 1.00 0.00 70 CYS A CA 12
ATOM 17224 C C . CYS A 1 70 ? 3.690 1.524 -8.262 1.00 0.00 70 CYS A C 12
ATOM 17225 O O . CYS A 1 70 ? 4.105 2.665 -8.061 1.00 0.00 70 CYS A O 12
ATOM 17232 N N . ARG A 1 71 ? 3.545 0.625 -7.294 1.00 0.00 71 ARG A N 12
ATOM 17233 C CA . ARG A 1 71 ? 3.872 0.936 -5.907 1.00 0.00 71 ARG A CA 12
ATOM 17234 C C . ARG A 1 71 ? 4.997 0.039 -5.400 1.00 0.00 71 ARG A C 12
ATOM 17235 O O . ARG A 1 71 ? 5.781 0.438 -4.538 1.00 0.00 71 ARG A O 12
ATOM 17256 N N . ARG A 1 72 ? 5.069 -1.173 -5.939 1.00 0.00 72 ARG A N 12
ATOM 17257 C CA . ARG A 1 72 ? 6.097 -2.127 -5.539 1.00 0.00 72 ARG A CA 12
ATOM 17258 C C . ARG A 1 72 ? 7.486 -1.616 -5.908 1.00 0.00 72 ARG A C 12
ATOM 17259 O O . ARG A 1 72 ? 8.403 -1.628 -5.085 1.00 0.00 72 ARG A O 12
ATOM 17280 N N . CYS A 1 73 ? 7.636 -1.167 -7.149 1.00 0.00 73 CYS A N 12
ATOM 17281 C CA . CYS A 1 73 ? 8.913 -0.652 -7.628 1.00 0.00 73 CYS A CA 12
ATOM 17282 C C . CYS A 1 73 ? 8.978 0.866 -7.480 1.00 0.00 73 CYS A C 12
ATOM 17283 O O . CYS A 1 73 ? 9.994 1.416 -7.058 1.00 0.00 73 CYS A O 12
ATOM 17290 N N . GLY A 1 74 ? 7.884 1.536 -7.830 1.00 0.00 74 GLY A N 12
ATOM 17291 C CA . GLY A 1 74 ? 7.837 2.983 -7.728 1.00 0.00 74 GLY A CA 12
ATOM 17292 C C . GLY A 1 74 ? 7.915 3.662 -9.081 1.00 0.00 74 GLY A C 12
ATOM 17293 O O . GLY A 1 74 ? 8.305 4.825 -9.179 1.00 0.00 74 GLY A O 12
ATOM 17297 N N . GLY A 1 75 ? 7.544 2.933 -10.130 1.00 0.00 75 GLY A N 12
ATOM 17298 C CA . GLY A 1 75 ? 7.583 3.488 -11.470 1.00 0.00 75 GLY A CA 12
ATOM 17299 C C . GLY A 1 75 ? 8.949 3.353 -12.114 1.00 0.00 75 GLY A C 12
ATOM 17300 O O . GLY A 1 75 ? 9.377 4.228 -12.867 1.00 0.00 75 GLY A O 12
ATOM 17304 N N . ARG A 1 76 ? 9.635 2.254 -11.818 1.00 0.00 76 ARG A N 12
ATOM 17305 C CA . ARG A 1 76 ? 10.961 2.009 -12.371 1.00 0.00 76 ARG A CA 12
ATOM 17306 C C . ARG A 1 76 ? 11.008 0.667 -13.096 1.00 0.00 76 ARG A C 12
ATOM 17307 O O . ARG A 1 76 ? 11.590 0.552 -14.174 1.00 0.00 76 ARG A O 12
ATOM 17328 N N . GLY A 1 77 ? 10.391 -0.347 -12.496 1.00 0.00 77 GLY A N 12
ATOM 17329 C CA . GLY A 1 77 ? 10.375 -1.667 -13.098 1.00 0.00 77 GLY A CA 12
ATOM 17330 C C . GLY A 1 77 ? 11.137 -2.688 -12.277 1.00 0.00 77 GLY A C 12
ATOM 17331 O O . GLY A 1 77 ? 11.217 -3.859 -12.649 1.00 0.00 77 GLY A O 12
ATOM 17335 N N . SER A 1 78 ? 11.700 -2.244 -11.159 1.00 0.00 78 SER A N 12
ATOM 17336 C CA . SER A 1 78 ? 12.465 -3.126 -10.285 1.00 0.00 78 SER A CA 12
ATOM 17337 C C . SER A 1 78 ? 12.355 -2.681 -8.830 1.00 0.00 78 SER A C 12
ATOM 17338 O O . SER A 1 78 ? 12.147 -1.501 -8.546 1.00 0.00 78 SER A O 12
ATOM 17346 N N . ILE A 1 79 ? 12.495 -3.633 -7.914 1.00 0.00 79 ILE A N 12
ATOM 17347 C CA . ILE A 1 79 ? 12.412 -3.339 -6.489 1.00 0.00 79 ILE A CA 12
ATOM 17348 C C . ILE A 1 79 ? 13.794 -3.076 -5.901 1.00 0.00 79 ILE A C 12
ATOM 17349 O O . ILE A 1 79 ? 14.548 -4.009 -5.621 1.00 0.00 79 ILE A O 12
ATOM 17365 N N . ILE A 1 80 ? 14.119 -1.801 -5.714 1.00 0.00 80 ILE A N 12
ATOM 17366 C CA . ILE A 1 80 ? 15.410 -1.416 -5.156 1.00 0.00 80 ILE A CA 12
ATOM 17367 C C . ILE A 1 80 ? 15.458 -1.676 -3.654 1.00 0.00 80 ILE A C 12
ATOM 17368 O O . ILE A 1 80 ? 14.710 -1.072 -2.885 1.00 0.00 80 ILE A O 12
ATOM 17384 N N . ILE A 1 81 ? 16.344 -2.577 -3.243 1.00 0.00 81 ILE A N 12
ATOM 17385 C CA . ILE A 1 81 ? 16.492 -2.915 -1.833 1.00 0.00 81 ILE A CA 12
ATOM 17386 C C . ILE A 1 81 ? 17.035 -1.732 -1.039 1.00 0.00 81 ILE A C 12
ATOM 17387 O O . ILE A 1 81 ? 16.627 -1.494 0.098 1.00 0.00 81 ILE A O 12
ATOM 17403 N N . SER A 1 82 ? 17.957 -0.991 -1.646 1.00 0.00 82 SER A N 12
ATOM 17404 C CA . SER A 1 82 ? 18.557 0.167 -0.995 1.00 0.00 82 SER A CA 12
ATOM 17405 C C . SER A 1 82 ? 18.346 1.428 -1.828 1.00 0.00 82 SER A C 12
ATOM 17406 O O . SER A 1 82 ? 18.991 1.640 -2.855 1.00 0.00 82 SER A O 12
ATOM 17414 N N . PRO A 1 83 ? 17.421 2.287 -1.375 1.00 0.00 83 PRO A N 12
ATOM 17415 C CA . PRO A 1 83 ? 17.103 3.543 -2.062 1.00 0.00 83 PRO A CA 12
ATOM 17416 C C . PRO A 1 83 ? 18.235 4.560 -1.965 1.00 0.00 83 PRO A C 12
ATOM 17417 O O . PRO A 1 83 ? 18.782 4.794 -0.887 1.00 0.00 83 PRO A O 12
ATOM 17428 N N . CYS A 1 84 ? 18.582 5.161 -3.098 1.00 0.00 84 CYS A N 12
ATOM 17429 C CA . CYS A 1 84 ? 19.649 6.153 -3.142 1.00 0.00 84 CYS A CA 12
ATOM 17430 C C . CYS A 1 84 ? 19.671 6.986 -1.863 1.00 0.00 84 CYS A C 12
ATOM 17431 O O . CYS A 1 84 ? 18.644 7.165 -1.208 1.00 0.00 84 CYS A O 12
ATOM 17438 N N . VAL A 1 85 ? 20.849 7.492 -1.513 1.00 0.00 85 VAL A N 12
ATOM 17439 C CA . VAL A 1 85 ? 21.005 8.307 -0.314 1.00 0.00 85 VAL A CA 12
ATOM 17440 C C . VAL A 1 85 ? 21.173 9.780 -0.668 1.00 0.00 85 VAL A C 12
ATOM 17441 O O . VAL A 1 85 ? 21.314 10.630 0.211 1.00 0.00 85 VAL A O 12
ATOM 17454 N N . VAL A 1 86 ? 21.155 10.077 -1.964 1.00 0.00 86 VAL A N 12
ATOM 17455 C CA . VAL A 1 86 ? 21.303 11.449 -2.436 1.00 0.00 86 VAL A CA 12
ATOM 17456 C C . VAL A 1 86 ? 19.962 12.028 -2.870 1.00 0.00 86 VAL A C 12
ATOM 17457 O O . VAL A 1 86 ? 19.643 13.178 -2.567 1.00 0.00 86 VAL A O 12
ATOM 17470 N N . CYS A 1 87 ? 19.179 11.225 -3.582 1.00 0.00 87 CYS A N 12
ATOM 17471 C CA . CYS A 1 87 ? 17.871 11.656 -4.059 1.00 0.00 87 CYS A CA 12
ATOM 17472 C C . CYS A 1 87 ? 16.759 10.827 -3.422 1.00 0.00 87 CYS A C 12
ATOM 17473 O O . CYS A 1 87 ? 15.595 11.228 -3.420 1.00 0.00 87 CYS A O 12
ATOM 17480 N N . ARG A 1 88 ? 17.126 9.670 -2.883 1.00 0.00 88 ARG A N 12
ATOM 17481 C CA . ARG A 1 88 ? 16.161 8.784 -2.244 1.00 0.00 88 ARG A CA 12
ATOM 17482 C C . ARG A 1 88 ? 15.170 8.232 -3.265 1.00 0.00 88 ARG A C 12
ATOM 17483 O O . ARG A 1 88 ? 13.958 8.295 -3.066 1.00 0.00 88 ARG A O 12
ATOM 17504 N N . GLY A 1 89 ? 15.696 7.693 -4.361 1.00 0.00 89 GLY A N 12
ATOM 17505 C CA . GLY A 1 89 ? 14.844 7.140 -5.398 1.00 0.00 89 GLY A CA 12
ATOM 17506 C C . GLY A 1 89 ? 13.976 8.192 -6.058 1.00 0.00 89 GLY A C 12
ATOM 17507 O O . GLY A 1 89 ? 12.802 7.951 -6.338 1.00 0.00 89 GLY A O 12
ATOM 17511 N N . ALA A 1 90 ? 14.553 9.363 -6.305 1.00 0.00 90 ALA A N 12
ATOM 17512 C CA . ALA A 1 90 ? 13.824 10.456 -6.937 1.00 0.00 90 ALA A CA 12
ATOM 17513 C C . ALA A 1 90 ? 14.222 10.608 -8.401 1.00 0.00 90 ALA A C 12
ATOM 17514 O O . ALA A 1 90 ? 13.392 10.928 -9.250 1.00 0.00 90 ALA A O 12
ATOM 17521 N N . GLY A 1 91 ? 15.500 10.377 -8.689 1.00 0.00 91 GLY A N 12
ATOM 17522 C CA . GLY A 1 91 ? 15.985 10.494 -10.052 1.00 0.00 91 GLY A CA 12
ATOM 17523 C C . GLY A 1 91 ? 16.670 11.821 -10.311 1.00 0.00 91 GLY A C 12
ATOM 17524 O O . GLY A 1 91 ? 17.347 11.989 -11.325 1.00 0.00 91 GLY A O 12
ATOM 17528 N N . GLN A 1 92 ? 16.494 12.765 -9.393 1.00 0.00 92 GLN A N 12
ATOM 17529 C CA . GLN A 1 92 ? 17.099 14.085 -9.529 1.00 0.00 92 GLN A CA 12
ATOM 17530 C C . GLN A 1 92 ? 17.586 14.603 -8.179 1.00 0.00 92 GLN A C 12
ATOM 17531 O O . GLN A 1 92 ? 17.037 14.253 -7.135 1.00 0.00 92 GLN A O 12
ATOM 17545 N N . ALA A 1 93 ? 18.620 15.437 -8.209 1.00 0.00 93 ALA A N 12
ATOM 17546 C CA . ALA A 1 93 ? 19.180 16.004 -6.989 1.00 0.00 93 ALA A CA 12
ATOM 17547 C C . ALA A 1 93 ? 19.731 17.404 -7.236 1.00 0.00 93 ALA A C 12
ATOM 17548 O O . ALA A 1 93 ? 19.703 17.904 -8.361 1.00 0.00 93 ALA A O 12
ATOM 17555 N N . LYS A 1 94 ? 20.233 18.033 -6.179 1.00 0.00 94 LYS A N 12
ATOM 17556 C CA . LYS A 1 94 ? 20.792 19.375 -6.280 1.00 0.00 94 LYS A CA 12
ATOM 17557 C C . LYS A 1 94 ? 22.197 19.336 -6.872 1.00 0.00 94 LYS A C 12
ATOM 17558 O O . LYS A 1 94 ? 23.144 18.904 -6.216 1.00 0.00 94 LYS A O 12
ATOM 17577 N N . GLN A 1 95 ? 22.324 19.792 -8.114 1.00 0.00 95 GLN A N 12
ATOM 17578 C CA . GLN A 1 95 ? 23.615 19.809 -8.793 1.00 0.00 95 GLN A CA 12
ATOM 17579 C C . GLN A 1 95 ? 24.074 21.240 -9.052 1.00 0.00 95 GLN A C 12
ATOM 17580 O O . GLN A 1 95 ? 23.791 21.813 -10.105 1.00 0.00 95 GLN A O 12
ATOM 17594 N N . LYS A 1 96 ? 24.784 21.813 -8.087 1.00 0.00 96 LYS A N 12
ATOM 17595 C CA . LYS A 1 96 ? 25.285 23.177 -8.210 1.00 0.00 96 LYS A CA 12
ATOM 17596 C C . LYS A 1 96 ? 26.409 23.253 -9.238 1.00 0.00 96 LYS A C 12
ATOM 17597 O O . LYS A 1 96 ? 27.568 23.481 -8.890 1.00 0.00 96 LYS A O 12
ATOM 17616 N N . LYS A 1 97 ? 26.059 23.063 -10.506 1.00 0.00 97 LYS A N 12
ATOM 17617 C CA . LYS A 1 97 ? 27.038 23.112 -11.586 1.00 0.00 97 LYS A CA 12
ATOM 17618 C C . LYS A 1 97 ? 26.550 24.008 -12.721 1.00 0.00 97 LYS A C 12
ATOM 17619 O O . LYS A 1 97 ? 25.351 24.092 -12.986 1.00 0.00 97 LYS A O 12
ATOM 17638 N N . ARG A 1 98 ? 27.488 24.673 -13.387 1.00 0.00 98 ARG A N 12
ATOM 17639 C CA . ARG A 1 98 ? 27.153 25.562 -14.494 1.00 0.00 98 ARG A CA 12
ATOM 17640 C C . ARG A 1 98 ? 26.948 24.771 -15.783 1.00 0.00 98 ARG A C 12
ATOM 17641 O O . ARG A 1 98 ? 27.599 25.034 -16.794 1.00 0.00 98 ARG A O 12
ATOM 17662 N N . SER A 1 99 ? 26.041 23.801 -15.739 1.00 0.00 99 SER A N 12
ATOM 17663 C CA . SER A 1 99 ? 25.753 22.970 -16.901 1.00 0.00 99 SER A CA 12
ATOM 17664 C C . SER A 1 99 ? 24.249 22.845 -17.122 1.00 0.00 99 SER A C 12
ATOM 17665 O O . SER A 1 99 ? 23.469 22.841 -16.171 1.00 0.00 99 SER A O 12
ATOM 17673 N N . GLY A 1 100 ? 23.848 22.743 -18.386 1.00 0.00 100 GLY A N 12
ATOM 17674 C CA . GLY A 1 100 ? 22.439 22.620 -18.710 1.00 0.00 100 GLY A CA 12
ATOM 17675 C C . GLY A 1 100 ? 21.848 21.307 -18.237 1.00 0.00 100 GLY A C 12
ATOM 17676 O O . GLY A 1 100 ? 22.530 20.285 -18.166 1.00 0.00 100 GLY A O 12
ATOM 17680 N N . PRO A 1 101 ? 20.549 21.325 -17.902 1.00 0.00 101 PRO A N 12
ATOM 17681 C CA . PRO A 1 101 ? 19.838 20.135 -17.426 1.00 0.00 101 PRO A CA 12
ATOM 17682 C C . PRO A 1 101 ? 19.641 19.098 -18.527 1.00 0.00 101 PRO A C 12
ATOM 17683 O O . PRO A 1 101 ? 19.833 19.389 -19.708 1.00 0.00 101 PRO A O 12
ATOM 17694 N N . SER A 1 102 ? 19.255 17.889 -18.133 1.00 0.00 102 SER A N 12
ATOM 17695 C CA . SER A 1 102 ? 19.034 16.808 -19.087 1.00 0.00 102 SER A CA 12
ATOM 17696 C C . SER A 1 102 ? 17.607 16.280 -18.989 1.00 0.00 102 SER A C 12
ATOM 17697 O O . SER A 1 102 ? 17.023 16.235 -17.906 1.00 0.00 102 SER A O 12
ATOM 17705 N N . SER A 1 103 ? 17.050 15.880 -20.128 1.00 0.00 103 SER A N 12
ATOM 17706 C CA . SER A 1 103 ? 15.690 15.358 -20.172 1.00 0.00 103 SER A CA 12
ATOM 17707 C C . SER A 1 103 ? 15.659 13.977 -20.819 1.00 0.00 103 SER A C 12
ATOM 17708 O O . SER A 1 103 ? 15.803 13.844 -22.034 1.00 0.00 103 SER A O 12
ATOM 17716 N N . GLY A 1 104 ? 15.470 12.949 -19.997 1.00 0.00 104 GLY A N 12
ATOM 17717 C CA . GLY A 1 104 ? 15.424 11.590 -20.506 1.00 0.00 104 GLY A CA 12
ATOM 17718 C C . GLY A 1 104 ? 14.130 11.289 -21.237 1.00 0.00 104 GLY A C 12
ATOM 17719 O O . GLY A 1 104 ? 13.457 12.222 -21.672 1.00 0.00 104 GLY A O 12
ATOM 17725 N N . GLY A 1 1 ? 53.605 53.374 35.708 1.00 0.00 1 GLY A N 13
ATOM 17726 C CA . GLY A 1 1 ? 52.884 52.147 35.426 1.00 0.00 1 GLY A CA 13
ATOM 17727 C C . GLY A 1 1 ? 53.727 51.139 34.671 1.00 0.00 1 GLY A C 13
ATOM 17728 O O . GLY A 1 1 ? 54.739 51.495 34.067 1.00 0.00 1 GLY A O 13
ATOM 17732 N N . SER A 1 2 ? 53.310 49.878 34.705 1.00 0.00 2 SER A N 13
ATOM 17733 C CA . SER A 1 2 ? 54.037 48.814 34.022 1.00 0.00 2 SER A CA 13
ATOM 17734 C C . SER A 1 2 ? 53.239 48.286 32.834 1.00 0.00 2 SER A C 13
ATOM 17735 O O . SER A 1 2 ? 52.084 48.661 32.632 1.00 0.00 2 SER A O 13
ATOM 17743 N N . SER A 1 3 ? 53.864 47.413 32.050 1.00 0.00 3 SER A N 13
ATOM 17744 C CA . SER A 1 3 ? 53.215 46.836 30.879 1.00 0.00 3 SER A CA 13
ATOM 17745 C C . SER A 1 3 ? 54.058 45.708 30.291 1.00 0.00 3 SER A C 13
ATOM 17746 O O . SER A 1 3 ? 55.201 45.498 30.693 1.00 0.00 3 SER A O 13
ATOM 17754 N N . GLY A 1 4 ? 53.484 44.986 29.334 1.00 0.00 4 GLY A N 13
ATOM 17755 C CA . GLY A 1 4 ? 54.196 43.888 28.705 1.00 0.00 4 GLY A CA 13
ATOM 17756 C C . GLY A 1 4 ? 54.056 43.896 27.195 1.00 0.00 4 GLY A C 13
ATOM 17757 O O . GLY A 1 4 ? 53.740 44.926 26.599 1.00 0.00 4 GLY A O 13
ATOM 17761 N N . SER A 1 5 ? 54.292 42.745 26.575 1.00 0.00 5 SER A N 13
ATOM 17762 C CA . SER A 1 5 ? 54.196 42.624 25.125 1.00 0.00 5 SER A CA 13
ATOM 17763 C C . SER A 1 5 ? 54.000 41.168 24.713 1.00 0.00 5 SER A C 13
ATOM 17764 O O . SER A 1 5 ? 54.020 40.266 25.550 1.00 0.00 5 SER A O 13
ATOM 17772 N N . SER A 1 6 ? 53.810 40.947 23.416 1.00 0.00 6 SER A N 13
ATOM 17773 C CA . SER A 1 6 ? 53.606 39.602 22.891 1.00 0.00 6 SER A CA 13
ATOM 17774 C C . SER A 1 6 ? 53.584 39.611 21.366 1.00 0.00 6 SER A C 13
ATOM 17775 O O . SER A 1 6 ? 53.586 40.670 20.740 1.00 0.00 6 SER A O 13
ATOM 17783 N N . GLY A 1 7 ? 53.562 38.421 20.773 1.00 0.00 7 GLY A N 13
ATOM 17784 C CA . GLY A 1 7 ? 53.540 38.313 19.326 1.00 0.00 7 GLY A CA 13
ATOM 17785 C C . GLY A 1 7 ? 53.564 36.874 18.852 1.00 0.00 7 GLY A C 13
ATOM 17786 O O . GLY A 1 7 ? 53.889 35.966 19.617 1.00 0.00 7 GLY A O 13
ATOM 17790 N N . MET A 1 8 ? 53.217 36.663 17.586 1.00 0.00 8 MET A N 13
ATOM 17791 C CA . MET A 1 8 ? 53.200 35.323 17.011 1.00 0.00 8 MET A CA 13
ATOM 17792 C C . MET A 1 8 ? 53.009 35.383 15.499 1.00 0.00 8 MET A C 13
ATOM 17793 O O . MET A 1 8 ? 52.838 36.460 14.929 1.00 0.00 8 MET A O 13
ATOM 17807 N N . GLU A 1 9 ? 53.040 34.219 14.857 1.00 0.00 9 GLU A N 13
ATOM 17808 C CA . GLU A 1 9 ? 52.871 34.141 13.411 1.00 0.00 9 GLU A CA 13
ATOM 17809 C C . GLU A 1 9 ? 52.676 32.696 12.963 1.00 0.00 9 GLU A C 13
ATOM 17810 O O . GLU A 1 9 ? 53.189 31.766 13.586 1.00 0.00 9 GLU A O 13
ATOM 17822 N N . LEU A 1 10 ? 51.930 32.514 11.879 1.00 0.00 10 LEU A N 13
ATOM 17823 C CA . LEU A 1 10 ? 51.665 31.182 11.346 1.00 0.00 10 LEU A CA 13
ATOM 17824 C C . LEU A 1 10 ? 51.059 31.264 9.949 1.00 0.00 10 LEU A C 13
ATOM 17825 O O . LEU A 1 10 ? 50.592 32.321 9.524 1.00 0.00 10 LEU A O 13
ATOM 17841 N N . THR A 1 11 ? 51.068 30.140 9.238 1.00 0.00 11 THR A N 13
ATOM 17842 C CA . THR A 1 11 ? 50.518 30.085 7.890 1.00 0.00 11 THR A CA 13
ATOM 17843 C C . THR A 1 11 ? 50.007 28.687 7.562 1.00 0.00 11 THR A C 13
ATOM 17844 O O . THR A 1 11 ? 50.677 27.690 7.832 1.00 0.00 11 THR A O 13
ATOM 17855 N N . PHE A 1 12 ? 48.815 28.620 6.978 1.00 0.00 12 PHE A N 13
ATOM 17856 C CA . PHE A 1 12 ? 48.213 27.343 6.613 1.00 0.00 12 PHE A CA 13
ATOM 17857 C C . PHE A 1 12 ? 47.023 27.549 5.681 1.00 0.00 12 PHE A C 13
ATOM 17858 O O . PHE A 1 12 ? 46.439 28.631 5.632 1.00 0.00 12 PHE A O 13
ATOM 17875 N N . ASN A 1 13 ? 46.669 26.502 4.942 1.00 0.00 13 ASN A N 13
ATOM 17876 C CA . ASN A 1 13 ? 45.549 26.568 4.010 1.00 0.00 13 ASN A CA 13
ATOM 17877 C C . ASN A 1 13 ? 44.612 25.379 4.200 1.00 0.00 13 ASN A C 13
ATOM 17878 O O . ASN A 1 13 ? 44.917 24.451 4.949 1.00 0.00 13 ASN A O 13
ATOM 17889 N N . GLN A 1 14 ? 43.473 25.416 3.518 1.00 0.00 14 GLN A N 13
ATOM 17890 C CA . GLN A 1 14 ? 42.491 24.341 3.612 1.00 0.00 14 GLN A CA 13
ATOM 17891 C C . GLN A 1 14 ? 41.740 24.173 2.296 1.00 0.00 14 GLN A C 13
ATOM 17892 O O . GLN A 1 14 ? 41.739 25.068 1.452 1.00 0.00 14 GLN A O 13
ATOM 17906 N N . ALA A 1 15 ? 41.103 23.019 2.127 1.00 0.00 15 ALA A N 13
ATOM 17907 C CA . ALA A 1 15 ? 40.347 22.733 0.914 1.00 0.00 15 ALA A CA 13
ATOM 17908 C C . ALA A 1 15 ? 38.847 22.863 1.159 1.00 0.00 15 ALA A C 13
ATOM 17909 O O . ALA A 1 15 ? 38.393 22.857 2.302 1.00 0.00 15 ALA A O 13
ATOM 17916 N N . ALA A 1 16 ? 38.084 22.980 0.077 1.00 0.00 16 ALA A N 13
ATOM 17917 C CA . ALA A 1 16 ? 36.636 23.109 0.175 1.00 0.00 16 ALA A CA 13
ATOM 17918 C C . ALA A 1 16 ? 35.932 21.974 -0.561 1.00 0.00 16 ALA A C 13
ATOM 17919 O O . ALA A 1 16 ? 35.625 22.086 -1.748 1.00 0.00 16 ALA A O 13
ATOM 17926 N N . LYS A 1 17 ? 35.680 20.881 0.150 1.00 0.00 17 LYS A N 13
ATOM 17927 C CA . LYS A 1 17 ? 35.012 19.724 -0.435 1.00 0.00 17 LYS A CA 13
ATOM 17928 C C . LYS A 1 17 ? 33.503 19.806 -0.230 1.00 0.00 17 LYS A C 13
ATOM 17929 O O . LYS A 1 17 ? 33.006 20.710 0.441 1.00 0.00 17 LYS A O 13
ATOM 17948 N N . GLY A 1 18 ? 32.778 18.855 -0.812 1.00 0.00 18 GLY A N 13
ATOM 17949 C CA . GLY A 1 18 ? 31.333 18.838 -0.680 1.00 0.00 18 GLY A CA 13
ATOM 17950 C C . GLY A 1 18 ? 30.884 18.702 0.761 1.00 0.00 18 GLY A C 13
ATOM 17951 O O . GLY A 1 18 ? 30.648 17.594 1.244 1.00 0.00 18 GLY A O 13
ATOM 17955 N N . VAL A 1 19 ? 30.768 19.831 1.453 1.00 0.00 19 VAL A N 13
ATOM 17956 C CA . VAL A 1 19 ? 30.345 19.833 2.848 1.00 0.00 19 VAL A CA 13
ATOM 17957 C C . VAL A 1 19 ? 28.900 20.298 2.984 1.00 0.00 19 VAL A C 13
ATOM 17958 O O . VAL A 1 19 ? 28.385 21.016 2.128 1.00 0.00 19 VAL A O 13
ATOM 17971 N N . ASN A 1 20 ? 28.249 19.882 4.066 1.00 0.00 20 ASN A N 13
ATOM 17972 C CA . ASN A 1 20 ? 26.862 20.256 4.314 1.00 0.00 20 ASN A CA 13
ATOM 17973 C C . ASN A 1 20 ? 26.782 21.533 5.145 1.00 0.00 20 ASN A C 13
ATOM 17974 O O . ASN A 1 20 ? 27.478 21.678 6.150 1.00 0.00 20 ASN A O 13
ATOM 17985 N N . LYS A 1 21 ? 25.929 22.458 4.717 1.00 0.00 21 LYS A N 13
ATOM 17986 C CA . LYS A 1 21 ? 25.756 23.723 5.421 1.00 0.00 21 LYS A CA 13
ATOM 17987 C C . LYS A 1 21 ? 24.287 24.134 5.448 1.00 0.00 21 LYS A C 13
ATOM 17988 O O . LYS A 1 21 ? 23.460 23.557 4.744 1.00 0.00 21 LYS A O 13
ATOM 18007 N N . GLU A 1 22 ? 23.972 25.135 6.264 1.00 0.00 22 GLU A N 13
ATOM 18008 C CA . GLU A 1 22 ? 22.603 25.622 6.381 1.00 0.00 22 GLU A CA 13
ATOM 18009 C C . GLU A 1 22 ? 22.140 26.263 5.076 1.00 0.00 22 GLU A C 13
ATOM 18010 O O . GLU A 1 22 ? 20.975 26.149 4.694 1.00 0.00 22 GLU A O 13
ATOM 18022 N N . PHE A 1 23 ? 23.061 26.938 4.396 1.00 0.00 23 PHE A N 13
ATOM 18023 C CA . PHE A 1 23 ? 22.748 27.599 3.134 1.00 0.00 23 PHE A CA 13
ATOM 18024 C C . PHE A 1 23 ? 22.081 26.629 2.163 1.00 0.00 23 PHE A C 13
ATOM 18025 O O . PHE A 1 23 ? 22.272 25.415 2.249 1.00 0.00 23 PHE A O 13
ATOM 18042 N N . THR A 1 24 ? 21.296 27.173 1.238 1.00 0.00 24 THR A N 13
ATOM 18043 C CA . THR A 1 24 ? 20.599 26.358 0.251 1.00 0.00 24 THR A CA 13
ATOM 18044 C C . THR A 1 24 ? 21.117 26.634 -1.155 1.00 0.00 24 THR A C 13
ATOM 18045 O O . THR A 1 24 ? 21.113 27.775 -1.617 1.00 0.00 24 THR A O 13
ATOM 18056 N N . VAL A 1 25 ? 21.563 25.581 -1.834 1.00 0.00 25 VAL A N 13
ATOM 18057 C CA . VAL A 1 25 ? 22.084 25.710 -3.190 1.00 0.00 25 VAL A CA 13
ATOM 18058 C C . VAL A 1 25 ? 20.952 25.862 -4.200 1.00 0.00 25 VAL A C 13
ATOM 18059 O O . VAL A 1 25 ? 20.056 25.023 -4.275 1.00 0.00 25 VAL A O 13
ATOM 18072 N N . ASN A 1 26 ? 21.001 26.940 -4.977 1.00 0.00 26 ASN A N 13
ATOM 18073 C CA . ASN A 1 26 ? 19.980 27.202 -5.984 1.00 0.00 26 ASN A CA 13
ATOM 18074 C C . ASN A 1 26 ? 20.274 26.436 -7.270 1.00 0.00 26 ASN A C 13
ATOM 18075 O O . ASN A 1 26 ? 20.202 26.992 -8.367 1.00 0.00 26 ASN A O 13
ATOM 18086 N N . ILE A 1 27 ? 20.605 25.157 -7.128 1.00 0.00 27 ILE A N 13
ATOM 18087 C CA . ILE A 1 27 ? 20.908 24.314 -8.278 1.00 0.00 27 ILE A CA 13
ATOM 18088 C C . ILE A 1 27 ? 20.109 23.016 -8.234 1.00 0.00 27 ILE A C 13
ATOM 18089 O O . ILE A 1 27 ? 19.945 22.412 -7.174 1.00 0.00 27 ILE A O 13
ATOM 18105 N N . MET A 1 28 ? 19.616 22.592 -9.393 1.00 0.00 28 MET A N 13
ATOM 18106 C CA . MET A 1 28 ? 18.837 21.363 -9.487 1.00 0.00 28 MET A CA 13
ATOM 18107 C C . MET A 1 28 ? 19.142 20.624 -10.786 1.00 0.00 28 MET A C 13
ATOM 18108 O O . MET A 1 28 ? 18.791 21.086 -11.871 1.00 0.00 28 MET A O 13
ATOM 18122 N N . ASP A 1 29 ? 19.797 19.474 -10.667 1.00 0.00 29 ASP A N 13
ATOM 18123 C CA . ASP A 1 29 ? 20.149 18.671 -11.832 1.00 0.00 29 ASP A CA 13
ATOM 18124 C C . ASP A 1 29 ? 19.944 17.186 -11.550 1.00 0.00 29 ASP A C 13
ATOM 18125 O O . ASP A 1 29 ? 19.447 16.806 -10.489 1.00 0.00 29 ASP A O 13
ATOM 18134 N N . THR A 1 30 ? 20.330 16.348 -12.508 1.00 0.00 30 THR A N 13
ATOM 18135 C CA . THR A 1 30 ? 20.187 14.905 -12.364 1.00 0.00 30 THR A CA 13
ATOM 18136 C C . THR A 1 30 ? 21.256 14.336 -11.438 1.00 0.00 30 THR A C 13
ATOM 18137 O O . THR A 1 30 ? 22.450 14.558 -11.642 1.00 0.00 30 THR A O 13
ATOM 18148 N N . CYS A 1 31 ? 20.821 13.601 -10.420 1.00 0.00 31 CYS A N 13
ATOM 18149 C CA . CYS A 1 31 ? 21.741 12.999 -9.462 1.00 0.00 31 CYS A CA 13
ATOM 18150 C C . CYS A 1 31 ? 22.948 12.395 -10.173 1.00 0.00 31 CYS A C 13
ATOM 18151 O O . CYS A 1 31 ? 22.937 12.213 -11.390 1.00 0.00 31 CYS A O 13
ATOM 18158 N N . GLU A 1 32 ? 23.988 12.086 -9.404 1.00 0.00 32 GLU A N 13
ATOM 18159 C CA . GLU A 1 32 ? 25.203 11.503 -9.961 1.00 0.00 32 GLU A CA 13
ATOM 18160 C C . GLU A 1 32 ? 25.491 10.143 -9.332 1.00 0.00 32 GLU A C 13
ATOM 18161 O O . GLU A 1 32 ? 26.020 9.244 -9.986 1.00 0.00 32 GLU A O 13
ATOM 18173 N N . ARG A 1 33 ? 25.139 10.000 -8.058 1.00 0.00 33 ARG A N 13
ATOM 18174 C CA . ARG A 1 33 ? 25.361 8.751 -7.340 1.00 0.00 33 ARG A CA 13
ATOM 18175 C C . ARG A 1 33 ? 24.492 7.634 -7.909 1.00 0.00 33 ARG A C 13
ATOM 18176 O O . ARG A 1 33 ? 24.930 6.488 -8.023 1.00 0.00 33 ARG A O 13
ATOM 18197 N N . CYS A 1 34 ? 23.258 7.975 -8.267 1.00 0.00 34 CYS A N 13
ATOM 18198 C CA . CYS A 1 34 ? 22.327 7.002 -8.824 1.00 0.00 34 CYS A CA 13
ATOM 18199 C C . CYS A 1 34 ? 22.097 7.258 -10.310 1.00 0.00 34 CYS A C 13
ATOM 18200 O O . CYS A 1 34 ? 21.511 6.433 -11.010 1.00 0.00 34 CYS A O 13
ATOM 18207 N N . ASN A 1 35 ? 22.564 8.408 -10.786 1.00 0.00 35 ASN A N 13
ATOM 18208 C CA . ASN A 1 35 ? 22.410 8.774 -12.189 1.00 0.00 35 ASN A CA 13
ATOM 18209 C C . ASN A 1 35 ? 20.936 8.925 -12.553 1.00 0.00 35 ASN A C 13
ATOM 18210 O O . ASN A 1 35 ? 20.497 8.472 -13.610 1.00 0.00 35 ASN A O 13
ATOM 18221 N N . GLY A 1 36 ? 20.176 9.565 -11.669 1.00 0.00 36 GLY A N 13
ATOM 18222 C CA . GLY A 1 36 ? 18.760 9.764 -11.915 1.00 0.00 36 GLY A CA 13
ATOM 18223 C C . GLY A 1 36 ? 17.983 8.462 -11.921 1.00 0.00 36 GLY A C 13
ATOM 18224 O O . GLY A 1 36 ? 17.029 8.303 -12.683 1.00 0.00 36 GLY A O 13
ATOM 18228 N N . LYS A 1 37 ? 18.392 7.527 -11.071 1.00 0.00 37 LYS A N 13
ATOM 18229 C CA . LYS A 1 37 ? 17.729 6.232 -10.980 1.00 0.00 37 LYS A CA 13
ATOM 18230 C C . LYS A 1 37 ? 16.958 6.106 -9.670 1.00 0.00 37 LYS A C 13
ATOM 18231 O O . LYS A 1 37 ? 15.798 5.697 -9.658 1.00 0.00 37 LYS A O 13
ATOM 18250 N N . GLY A 1 38 ? 17.611 6.462 -8.567 1.00 0.00 38 GLY A N 13
ATOM 18251 C CA . GLY A 1 38 ? 16.970 6.383 -7.268 1.00 0.00 38 GLY A CA 13
ATOM 18252 C C . GLY A 1 38 ? 17.429 5.180 -6.468 1.00 0.00 38 GLY A C 13
ATOM 18253 O O . GLY A 1 38 ? 16.692 4.669 -5.626 1.00 0.00 38 GLY A O 13
ATOM 18257 N N . ASN A 1 39 ? 18.650 4.726 -6.732 1.00 0.00 39 ASN A N 13
ATOM 18258 C CA . ASN A 1 39 ? 19.205 3.574 -6.031 1.00 0.00 39 ASN A CA 13
ATOM 18259 C C . ASN A 1 39 ? 20.708 3.734 -5.827 1.00 0.00 39 ASN A C 13
ATOM 18260 O O . ASN A 1 39 ? 21.380 4.415 -6.601 1.00 0.00 39 ASN A O 13
ATOM 18271 N N . GLU A 1 40 ? 21.228 3.102 -4.779 1.00 0.00 40 GLU A N 13
ATOM 18272 C CA . GLU A 1 40 ? 22.652 3.175 -4.473 1.00 0.00 40 GLU A CA 13
ATOM 18273 C C . GLU A 1 40 ? 23.482 2.560 -5.595 1.00 0.00 40 GLU A C 13
ATOM 18274 O O . GLU A 1 40 ? 23.138 1.520 -6.158 1.00 0.00 40 GLU A O 13
ATOM 18286 N N . PRO A 1 41 ? 24.603 3.216 -5.930 1.00 0.00 41 PRO A N 13
ATOM 18287 C CA . PRO A 1 41 ? 25.506 2.753 -6.987 1.00 0.00 41 PRO A CA 13
ATOM 18288 C C . PRO A 1 41 ? 26.251 1.480 -6.597 1.00 0.00 41 PRO A C 13
ATOM 18289 O O . PRO A 1 41 ? 27.134 1.020 -7.320 1.00 0.00 41 PRO A O 13
ATOM 18300 N N . GLY A 1 42 ? 25.888 0.916 -5.449 1.00 0.00 42 GLY A N 13
ATOM 18301 C CA . GLY A 1 42 ? 26.532 -0.298 -4.984 1.00 0.00 42 GLY A CA 13
ATOM 18302 C C . GLY A 1 42 ? 25.561 -1.248 -4.310 1.00 0.00 42 GLY A C 13
ATOM 18303 O O . GLY A 1 42 ? 25.917 -1.937 -3.354 1.00 0.00 42 GLY A O 13
ATOM 18307 N N . THR A 1 43 ? 24.329 -1.284 -4.809 1.00 0.00 43 THR A N 13
ATOM 18308 C CA . THR A 1 43 ? 23.303 -2.154 -4.248 1.00 0.00 43 THR A CA 13
ATOM 18309 C C . THR A 1 43 ? 22.663 -3.017 -5.329 1.00 0.00 43 THR A C 13
ATOM 18310 O O . THR A 1 43 ? 22.900 -2.816 -6.520 1.00 0.00 43 THR A O 13
ATOM 18321 N N . LYS A 1 44 ? 21.849 -3.979 -4.906 1.00 0.00 44 LYS A N 13
ATOM 18322 C CA . LYS A 1 44 ? 21.172 -4.873 -5.838 1.00 0.00 44 LYS A CA 13
ATOM 18323 C C . LYS A 1 44 ? 19.751 -4.392 -6.118 1.00 0.00 44 LYS A C 13
ATOM 18324 O O . LYS A 1 44 ? 19.239 -3.506 -5.434 1.00 0.00 44 LYS A O 13
ATOM 18343 N N . VAL A 1 45 ? 19.120 -4.983 -7.127 1.00 0.00 45 VAL A N 13
ATOM 18344 C CA . VAL A 1 45 ? 17.757 -4.617 -7.496 1.00 0.00 45 VAL A CA 13
ATOM 18345 C C . VAL A 1 45 ? 16.937 -5.849 -7.862 1.00 0.00 45 VAL A C 13
ATOM 18346 O O . VAL A 1 45 ? 17.474 -6.838 -8.360 1.00 0.00 45 VAL A O 13
ATOM 18359 N N . GLN A 1 46 ? 15.634 -5.782 -7.611 1.00 0.00 46 GLN A N 13
ATOM 18360 C CA . GLN A 1 46 ? 14.739 -6.892 -7.915 1.00 0.00 46 GLN A CA 13
ATOM 18361 C C . GLN A 1 46 ? 13.786 -6.529 -9.048 1.00 0.00 46 GLN A C 13
ATOM 18362 O O . GLN A 1 46 ? 13.325 -5.391 -9.146 1.00 0.00 46 GLN A O 13
ATOM 18376 N N . HIS A 1 47 ? 13.493 -7.504 -9.904 1.00 0.00 47 HIS A N 13
ATOM 18377 C CA . HIS A 1 47 ? 12.593 -7.287 -11.031 1.00 0.00 47 HIS A CA 13
ATOM 18378 C C . HIS A 1 47 ? 11.141 -7.238 -10.566 1.00 0.00 47 HIS A C 13
ATOM 18379 O O . HIS A 1 47 ? 10.620 -8.212 -10.022 1.00 0.00 47 HIS A O 13
ATOM 18393 N N . CYS A 1 48 ? 10.493 -6.098 -10.783 1.00 0.00 48 CYS A N 13
ATOM 18394 C CA . CYS A 1 48 ? 9.102 -5.921 -10.385 1.00 0.00 48 CYS A CA 13
ATOM 18395 C C . CYS A 1 48 ? 8.166 -6.661 -11.337 1.00 0.00 48 CYS A C 13
ATOM 18396 O O . CYS A 1 48 ? 8.324 -6.597 -12.556 1.00 0.00 48 CYS A O 13
ATOM 18403 N N . HIS A 1 49 ? 7.190 -7.364 -10.770 1.00 0.00 49 HIS A N 13
ATOM 18404 C CA . HIS A 1 49 ? 6.227 -8.116 -11.568 1.00 0.00 49 HIS A CA 13
ATOM 18405 C C . HIS A 1 49 ? 4.995 -7.269 -11.872 1.00 0.00 49 HIS A C 13
ATOM 18406 O O . HIS A 1 49 ? 4.487 -7.275 -12.994 1.00 0.00 49 HIS A O 13
ATOM 18420 N N . TYR A 1 50 ? 4.518 -6.544 -10.866 1.00 0.00 50 TYR A N 13
ATOM 18421 C CA . TYR A 1 50 ? 3.344 -5.695 -11.026 1.00 0.00 50 TYR A CA 13
ATOM 18422 C C . TYR A 1 50 ? 3.272 -5.124 -12.438 1.00 0.00 50 TYR A C 13
ATOM 18423 O O . TYR A 1 50 ? 2.300 -5.345 -13.162 1.00 0.00 50 TYR A O 13
ATOM 18441 N N . CYS A 1 51 ? 4.308 -4.389 -12.826 1.00 0.00 51 CYS A N 13
ATOM 18442 C CA . CYS A 1 51 ? 4.365 -3.785 -14.151 1.00 0.00 51 CYS A CA 13
ATOM 18443 C C . CYS A 1 51 ? 5.219 -4.626 -15.096 1.00 0.00 51 CYS A C 13
ATOM 18444 O O . CYS A 1 51 ? 4.880 -4.802 -16.265 1.00 0.00 51 CYS A O 13
ATOM 18451 N N . GLY A 1 52 ? 6.329 -5.144 -14.579 1.00 0.00 52 GLY A N 13
ATOM 18452 C CA . GLY A 1 52 ? 7.214 -5.961 -15.389 1.00 0.00 52 GLY A CA 13
ATOM 18453 C C . GLY A 1 52 ? 8.274 -5.140 -16.096 1.00 0.00 52 GLY A C 13
ATOM 18454 O O . GLY A 1 52 ? 8.860 -5.587 -17.082 1.00 0.00 52 GLY A O 13
ATOM 18458 N N . GLY A 1 53 ? 8.522 -3.935 -15.593 1.00 0.00 53 GLY A N 13
ATOM 18459 C CA . GLY A 1 53 ? 9.517 -3.068 -16.197 1.00 0.00 53 GLY A CA 13
ATOM 18460 C C . GLY A 1 53 ? 8.897 -1.981 -17.051 1.00 0.00 53 GLY A C 13
ATOM 18461 O O . GLY A 1 53 ? 9.562 -1.402 -17.911 1.00 0.00 53 GLY A O 13
ATOM 18465 N N . SER A 1 54 ? 7.618 -1.702 -16.817 1.00 0.00 54 SER A N 13
ATOM 18466 C CA . SER A 1 54 ? 6.907 -0.681 -17.576 1.00 0.00 54 SER A CA 13
ATOM 18467 C C . SER A 1 54 ? 6.576 0.520 -16.694 1.00 0.00 54 SER A C 13
ATOM 18468 O O . SER A 1 54 ? 6.506 1.653 -17.168 1.00 0.00 54 SER A O 13
ATOM 18476 N N . GLY A 1 55 ? 6.374 0.262 -15.405 1.00 0.00 55 GLY A N 13
ATOM 18477 C CA . GLY A 1 55 ? 6.053 1.329 -14.476 1.00 0.00 55 GLY A CA 13
ATOM 18478 C C . GLY A 1 55 ? 4.570 1.643 -14.443 1.00 0.00 55 GLY A C 13
ATOM 18479 O O . GLY A 1 55 ? 4.176 2.789 -14.229 1.00 0.00 55 GLY A O 13
ATOM 18483 N N . MET A 1 56 ? 3.746 0.622 -14.657 1.00 0.00 56 MET A N 13
ATOM 18484 C CA . MET A 1 56 ? 2.298 0.796 -14.651 1.00 0.00 56 MET A CA 13
ATOM 18485 C C . MET A 1 56 ? 1.611 -0.395 -13.990 1.00 0.00 56 MET A C 13
ATOM 18486 O O . MET A 1 56 ? 2.036 -1.538 -14.156 1.00 0.00 56 MET A O 13
ATOM 18500 N N . GLU A 1 57 ? 0.548 -0.119 -13.242 1.00 0.00 57 GLU A N 13
ATOM 18501 C CA . GLU A 1 57 ? -0.196 -1.169 -12.556 1.00 0.00 57 GLU A CA 13
ATOM 18502 C C . GLU A 1 57 ? -1.646 -1.207 -13.031 1.00 0.00 57 GLU A C 13
ATOM 18503 O O . GLU A 1 57 ? -2.177 -0.212 -13.525 1.00 0.00 57 GLU A O 13
ATOM 18515 N N . THR A 1 58 ? -2.282 -2.364 -12.878 1.00 0.00 58 THR A N 13
ATOM 18516 C CA . THR A 1 58 ? -3.669 -2.535 -13.292 1.00 0.00 58 THR A CA 13
ATOM 18517 C C . THR A 1 58 ? -4.540 -2.985 -12.125 1.00 0.00 58 THR A C 13
ATOM 18518 O O . THR A 1 58 ? -4.257 -3.997 -11.482 1.00 0.00 58 THR A O 13
ATOM 18529 N N . ILE A 1 59 ? -5.600 -2.230 -11.857 1.00 0.00 59 ILE A N 13
ATOM 18530 C CA . ILE A 1 59 ? -6.513 -2.554 -10.768 1.00 0.00 59 ILE A CA 13
ATOM 18531 C C . ILE A 1 59 ? -7.778 -3.224 -11.293 1.00 0.00 59 ILE A C 13
ATOM 18532 O O . ILE A 1 59 ? -8.711 -2.554 -11.732 1.00 0.00 59 ILE A O 13
ATOM 18548 N N . ASN A 1 60 ? -7.803 -4.552 -11.242 1.00 0.00 60 ASN A N 13
ATOM 18549 C CA . ASN A 1 60 ? -8.955 -5.314 -11.711 1.00 0.00 60 ASN A CA 13
ATOM 18550 C C . ASN A 1 60 ? -10.068 -5.314 -10.667 1.00 0.00 60 ASN A C 13
ATOM 18551 O O . ASN A 1 60 ? -10.033 -6.081 -9.705 1.00 0.00 60 ASN A O 13
ATOM 18562 N N . THR A 1 61 ? -11.057 -4.448 -10.865 1.00 0.00 61 THR A N 13
ATOM 18563 C CA . THR A 1 61 ? -12.181 -4.347 -9.943 1.00 0.00 61 THR A CA 13
ATOM 18564 C C . THR A 1 61 ? -13.509 -4.505 -10.674 1.00 0.00 61 THR A C 13
ATOM 18565 O O . THR A 1 61 ? -13.833 -3.724 -11.568 1.00 0.00 61 THR A O 13
ATOM 18576 N N . GLY A 1 62 ? -14.275 -5.521 -10.288 1.00 0.00 62 GLY A N 13
ATOM 18577 C CA . GLY A 1 62 ? -15.560 -5.763 -10.918 1.00 0.00 62 GLY A CA 13
ATOM 18578 C C . GLY A 1 62 ? -15.442 -5.974 -12.415 1.00 0.00 62 GLY A C 13
ATOM 18579 O O . GLY A 1 62 ? -14.398 -6.380 -12.925 1.00 0.00 62 GLY A O 13
ATOM 18583 N N . PRO A 1 63 ? -16.533 -5.696 -13.143 1.00 0.00 63 PRO A N 13
ATOM 18584 C CA . PRO A 1 63 ? -16.572 -5.852 -14.600 1.00 0.00 63 PRO A CA 13
ATOM 18585 C C . PRO A 1 63 ? -15.710 -4.819 -15.318 1.00 0.00 63 PRO A C 13
ATOM 18586 O O . PRO A 1 63 ? -15.642 -4.798 -16.547 1.00 0.00 63 PRO A O 13
ATOM 18597 N N . PHE A 1 64 ? -15.053 -3.963 -14.542 1.00 0.00 64 PHE A N 13
ATOM 18598 C CA . PHE A 1 64 ? -14.195 -2.926 -15.104 1.00 0.00 64 PHE A CA 13
ATOM 18599 C C . PHE A 1 64 ? -12.801 -2.980 -14.487 1.00 0.00 64 PHE A C 13
ATOM 18600 O O . PHE A 1 64 ? -12.543 -3.767 -13.576 1.00 0.00 64 PHE A O 13
ATOM 18617 N N . VAL A 1 65 ? -11.905 -2.136 -14.989 1.00 0.00 65 VAL A N 13
ATOM 18618 C CA . VAL A 1 65 ? -10.537 -2.086 -14.487 1.00 0.00 65 VAL A CA 13
ATOM 18619 C C . VAL A 1 65 ? -9.981 -0.668 -14.547 1.00 0.00 65 VAL A C 13
ATOM 18620 O O . VAL A 1 65 ? -10.249 0.075 -15.490 1.00 0.00 65 VAL A O 13
ATOM 18633 N N . MET A 1 66 ? -9.205 -0.300 -13.532 1.00 0.00 66 MET A N 13
ATOM 18634 C CA . MET A 1 66 ? -8.610 1.030 -13.470 1.00 0.00 66 MET A CA 13
ATOM 18635 C C . MET A 1 66 ? -7.143 0.989 -13.885 1.00 0.00 66 MET A C 13
ATOM 18636 O O . MET A 1 66 ? -6.581 -0.084 -14.110 1.00 0.00 66 MET A O 13
ATOM 18650 N N . ARG A 1 67 ? -6.527 2.162 -13.985 1.00 0.00 67 ARG A N 13
ATOM 18651 C CA . ARG A 1 67 ? -5.126 2.260 -14.375 1.00 0.00 67 ARG A CA 13
ATOM 18652 C C . ARG A 1 67 ? -4.406 3.327 -13.556 1.00 0.00 67 ARG A C 13
ATOM 18653 O O . ARG A 1 67 ? -4.731 4.511 -13.638 1.00 0.00 67 ARG A O 13
ATOM 18674 N N . SER A 1 68 ? -3.427 2.898 -12.765 1.00 0.00 68 SER A N 13
ATOM 18675 C CA . SER A 1 68 ? -2.665 3.816 -11.927 1.00 0.00 68 SER A CA 13
ATOM 18676 C C . SER A 1 68 ? -1.206 3.379 -11.830 1.00 0.00 68 SER A C 13
ATOM 18677 O O . SER A 1 68 ? -0.899 2.187 -11.870 1.00 0.00 68 SER A O 13
ATOM 18685 N N . THR A 1 69 ? -0.310 4.353 -11.702 1.00 0.00 69 THR A N 13
ATOM 18686 C CA . THR A 1 69 ? 1.116 4.070 -11.600 1.00 0.00 69 THR A CA 13
ATOM 18687 C C . THR A 1 69 ? 1.383 2.933 -10.620 1.00 0.00 69 THR A C 13
ATOM 18688 O O . THR A 1 69 ? 0.716 2.817 -9.592 1.00 0.00 69 THR A O 13
ATOM 18699 N N . CYS A 1 70 ? 2.363 2.097 -10.945 1.00 0.00 70 CYS A N 13
ATOM 18700 C CA . CYS A 1 70 ? 2.719 0.969 -10.093 1.00 0.00 70 CYS A CA 13
ATOM 18701 C C . CYS A 1 70 ? 2.879 1.411 -8.642 1.00 0.00 70 CYS A C 13
ATOM 18702 O O . CYS A 1 70 ? 2.945 2.606 -8.350 1.00 0.00 70 CYS A O 13
ATOM 18709 N N . ARG A 1 71 ? 2.939 0.441 -7.736 1.00 0.00 71 ARG A N 13
ATOM 18710 C CA . ARG A 1 71 ? 3.090 0.730 -6.315 1.00 0.00 71 ARG A CA 13
ATOM 18711 C C . ARG A 1 71 ? 4.315 0.022 -5.743 1.00 0.00 71 ARG A C 13
ATOM 18712 O O . ARG A 1 71 ? 5.032 0.577 -4.910 1.00 0.00 71 ARG A O 13
ATOM 18733 N N . ARG A 1 72 ? 4.546 -1.206 -6.194 1.00 0.00 72 ARG A N 13
ATOM 18734 C CA . ARG A 1 72 ? 5.683 -1.991 -5.726 1.00 0.00 72 ARG A CA 13
ATOM 18735 C C . ARG A 1 72 ? 6.999 -1.300 -6.070 1.00 0.00 72 ARG A C 13
ATOM 18736 O O . ARG A 1 72 ? 7.845 -1.085 -5.202 1.00 0.00 72 ARG A O 13
ATOM 18757 N N . CYS A 1 73 ? 7.165 -0.954 -7.343 1.00 0.00 73 CYS A N 13
ATOM 18758 C CA . CYS A 1 73 ? 8.377 -0.289 -7.803 1.00 0.00 73 CYS A CA 13
ATOM 18759 C C . CYS A 1 73 ? 8.227 1.228 -7.729 1.00 0.00 73 CYS A C 13
ATOM 18760 O O . CYS A 1 73 ? 9.131 1.931 -7.278 1.00 0.00 73 CYS A O 13
ATOM 18767 N N . GLY A 1 74 ? 7.078 1.726 -8.176 1.00 0.00 74 GLY A N 13
ATOM 18768 C CA . GLY A 1 74 ? 6.830 3.155 -8.151 1.00 0.00 74 GLY A CA 13
ATOM 18769 C C . GLY A 1 74 ? 7.038 3.803 -9.506 1.00 0.00 74 GLY A C 13
ATOM 18770 O O . GLY A 1 74 ? 7.491 4.944 -9.593 1.00 0.00 74 GLY A O 13
ATOM 18774 N N . GLY A 1 75 ? 6.709 3.073 -10.567 1.00 0.00 75 GLY A N 13
ATOM 18775 C CA . GLY A 1 75 ? 6.872 3.599 -11.909 1.00 0.00 75 GLY A CA 13
ATOM 18776 C C . GLY A 1 75 ? 8.320 3.606 -12.357 1.00 0.00 75 GLY A C 13
ATOM 18777 O O . GLY A 1 75 ? 8.779 4.563 -12.981 1.00 0.00 75 GLY A O 13
ATOM 18781 N N . ARG A 1 76 ? 9.042 2.537 -12.038 1.00 0.00 76 ARG A N 13
ATOM 18782 C CA . ARG A 1 76 ? 10.447 2.425 -12.409 1.00 0.00 76 ARG A CA 13
ATOM 18783 C C . ARG A 1 76 ? 10.705 1.134 -13.180 1.00 0.00 76 ARG A C 13
ATOM 18784 O O . ARG A 1 76 ? 11.499 1.107 -14.119 1.00 0.00 76 ARG A O 13
ATOM 18805 N N . GLY A 1 77 ? 10.027 0.064 -12.776 1.00 0.00 77 GLY A N 13
ATOM 18806 C CA . GLY A 1 77 ? 10.196 -1.216 -13.439 1.00 0.00 77 GLY A CA 13
ATOM 18807 C C . GLY A 1 77 ? 10.807 -2.264 -12.529 1.00 0.00 77 GLY A C 13
ATOM 18808 O O . GLY A 1 77 ? 10.701 -3.462 -12.792 1.00 0.00 77 GLY A O 13
ATOM 18812 N N . SER A 1 78 ? 11.449 -1.812 -11.457 1.00 0.00 78 SER A N 13
ATOM 18813 C CA . SER A 1 78 ? 12.084 -2.719 -10.508 1.00 0.00 78 SER A CA 13
ATOM 18814 C C . SER A 1 78 ? 12.006 -2.163 -9.089 1.00 0.00 78 SER A C 13
ATOM 18815 O O . SER A 1 78 ? 11.719 -0.982 -8.889 1.00 0.00 78 SER A O 13
ATOM 18823 N N . ILE A 1 79 ? 12.263 -3.022 -8.109 1.00 0.00 79 ILE A N 13
ATOM 18824 C CA . ILE A 1 79 ? 12.223 -2.617 -6.709 1.00 0.00 79 ILE A CA 13
ATOM 18825 C C . ILE A 1 79 ? 13.622 -2.310 -6.185 1.00 0.00 79 ILE A C 13
ATOM 18826 O O . ILE A 1 79 ? 14.528 -3.138 -6.283 1.00 0.00 79 ILE A O 13
ATOM 18842 N N . ILE A 1 80 ? 13.790 -1.116 -5.628 1.00 0.00 80 ILE A N 13
ATOM 18843 C CA . ILE A 1 80 ? 15.077 -0.700 -5.086 1.00 0.00 80 ILE A CA 13
ATOM 18844 C C . ILE A 1 80 ? 15.189 -1.049 -3.605 1.00 0.00 80 ILE A C 13
ATOM 18845 O O . ILE A 1 80 ? 14.594 -0.386 -2.755 1.00 0.00 80 ILE A O 13
ATOM 18861 N N . ILE A 1 81 ? 15.956 -2.091 -3.305 1.00 0.00 81 ILE A N 13
ATOM 18862 C CA . ILE A 1 81 ? 16.148 -2.526 -1.927 1.00 0.00 81 ILE A CA 13
ATOM 18863 C C . ILE A 1 81 ? 16.761 -1.415 -1.081 1.00 0.00 81 ILE A C 13
ATOM 18864 O O . ILE A 1 81 ? 16.433 -1.265 0.096 1.00 0.00 81 ILE A O 13
ATOM 18880 N N . SER A 1 82 ? 17.650 -0.637 -1.689 1.00 0.00 82 SER A N 13
ATOM 18881 C CA . SER A 1 82 ? 18.311 0.459 -0.991 1.00 0.00 82 SER A CA 13
ATOM 18882 C C . SER A 1 82 ? 18.211 1.753 -1.794 1.00 0.00 82 SER A C 13
ATOM 18883 O O . SER A 1 82 ? 18.857 1.923 -2.828 1.00 0.00 82 SER A O 13
ATOM 18891 N N . PRO A 1 83 ? 17.382 2.688 -1.308 1.00 0.00 83 PRO A N 13
ATOM 18892 C CA . PRO A 1 83 ? 17.177 3.983 -1.963 1.00 0.00 83 PRO A CA 13
ATOM 18893 C C . PRO A 1 83 ? 18.405 4.882 -1.867 1.00 0.00 83 PRO A C 13
ATOM 18894 O O . PRO A 1 83 ? 19.103 4.890 -0.853 1.00 0.00 83 PRO A O 13
ATOM 18905 N N . CYS A 1 84 ? 18.663 5.639 -2.928 1.00 0.00 84 CYS A N 13
ATOM 18906 C CA . CYS A 1 84 ? 19.806 6.543 -2.963 1.00 0.00 84 CYS A CA 13
ATOM 18907 C C . CYS A 1 84 ? 19.893 7.361 -1.678 1.00 0.00 84 CYS A C 13
ATOM 18908 O O . CYS A 1 84 ? 18.879 7.654 -1.046 1.00 0.00 84 CYS A O 13
ATOM 18915 N N . VAL A 1 85 ? 21.113 7.727 -1.298 1.00 0.00 85 VAL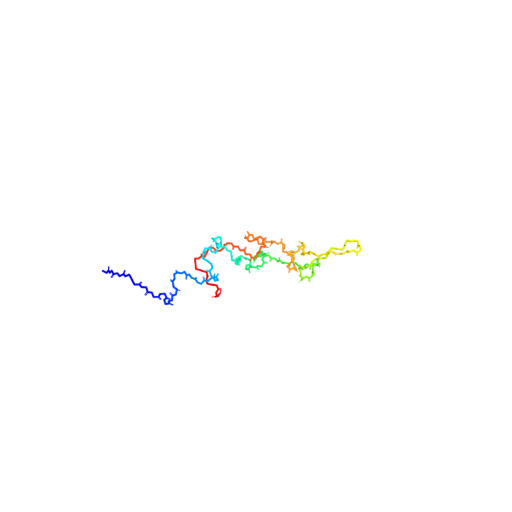 A N 13
ATOM 18916 C CA . VAL A 1 85 ? 21.334 8.512 -0.090 1.00 0.00 85 VAL A CA 13
ATOM 18917 C C . VAL A 1 85 ? 21.608 9.974 -0.426 1.00 0.00 85 VAL A C 13
ATOM 18918 O O . VAL A 1 85 ? 21.804 10.801 0.464 1.00 0.00 85 VAL A O 13
ATOM 18931 N N . VAL A 1 86 ? 21.621 10.285 -1.719 1.00 0.00 86 VAL A N 13
ATOM 18932 C CA . VAL A 1 86 ? 21.870 11.648 -2.174 1.00 0.00 86 VAL A CA 13
ATOM 18933 C C . VAL A 1 86 ? 20.574 12.332 -2.594 1.00 0.00 86 VAL A C 13
ATOM 18934 O O . VAL A 1 86 ? 20.347 13.501 -2.281 1.00 0.00 86 VAL A O 13
ATOM 18947 N N . CYS A 1 87 ? 19.726 11.596 -3.304 1.00 0.00 87 CYS A N 13
ATOM 18948 C CA . CYS A 1 87 ? 18.452 12.131 -3.768 1.00 0.00 87 CYS A CA 13
ATOM 18949 C C . CYS A 1 87 ? 17.286 11.471 -3.036 1.00 0.00 87 CYS A C 13
ATOM 18950 O O . CYS A 1 87 ? 16.150 11.941 -3.105 1.00 0.00 87 CYS A O 13
ATOM 18957 N N . ARG A 1 88 ? 17.577 10.380 -2.334 1.00 0.00 88 ARG A N 13
ATOM 18958 C CA . ARG A 1 88 ? 16.554 9.656 -1.590 1.00 0.00 88 ARG A CA 13
ATOM 18959 C C . ARG A 1 88 ? 15.495 9.089 -2.532 1.00 0.00 88 ARG A C 13
ATOM 18960 O O . ARG A 1 88 ? 14.298 9.173 -2.260 1.00 0.00 88 ARG A O 13
ATOM 18981 N N . GLY A 1 89 ? 15.946 8.513 -3.642 1.00 0.00 89 GLY A N 13
ATOM 18982 C CA . GLY A 1 89 ? 15.025 7.942 -4.608 1.00 0.00 89 GLY A CA 13
ATOM 18983 C C . GLY A 1 89 ? 14.210 8.998 -5.327 1.00 0.00 89 GLY A C 13
ATOM 18984 O O . GLY A 1 89 ? 13.011 8.826 -5.545 1.00 0.00 89 GLY A O 13
ATOM 18988 N N . ALA A 1 90 ? 14.862 10.096 -5.697 1.00 0.00 90 ALA A N 13
ATOM 18989 C CA . ALA A 1 90 ? 14.191 11.185 -6.396 1.00 0.00 90 ALA A CA 13
ATOM 18990 C C . ALA A 1 90 ? 14.675 11.291 -7.838 1.00 0.00 90 ALA A C 13
ATOM 18991 O O . ALA A 1 90 ? 13.903 11.616 -8.740 1.00 0.00 90 ALA A O 13
ATOM 18998 N N . GLY A 1 91 ? 15.958 11.017 -8.049 1.00 0.00 91 GLY A N 13
ATOM 18999 C CA . GLY A 1 91 ? 16.523 11.089 -9.384 1.00 0.00 91 GLY A CA 13
ATOM 19000 C C . GLY A 1 91 ? 17.215 12.411 -9.650 1.00 0.00 91 GLY A C 13
ATOM 19001 O O . GLY A 1 91 ? 18.033 12.517 -10.563 1.00 0.00 91 GLY A O 13
ATOM 19005 N N . GLN A 1 92 ? 16.884 13.422 -8.853 1.00 0.00 92 GLN A N 13
ATOM 19006 C CA . GLN A 1 92 ? 17.478 14.744 -9.009 1.00 0.00 92 GLN A CA 13
ATOM 19007 C C . GLN A 1 92 ? 18.167 15.187 -7.723 1.00 0.00 92 GLN A C 13
ATOM 19008 O O . GLN A 1 92 ? 17.793 14.764 -6.630 1.00 0.00 92 GLN A O 13
ATOM 19022 N N . ALA A 1 93 ? 19.176 16.041 -7.861 1.00 0.00 93 ALA A N 13
ATOM 19023 C CA . ALA A 1 93 ? 19.916 16.543 -6.710 1.00 0.00 93 ALA A CA 13
ATOM 19024 C C . ALA A 1 93 ? 20.659 17.830 -7.053 1.00 0.00 93 ALA A C 13
ATOM 19025 O O . ALA A 1 93 ? 20.559 18.338 -8.170 1.00 0.00 93 ALA A O 13
ATOM 19032 N N . LYS A 1 94 ? 21.404 18.353 -6.086 1.00 0.00 94 LYS A N 13
ATOM 19033 C CA . LYS A 1 94 ? 22.165 19.581 -6.284 1.00 0.00 94 LYS A CA 13
ATOM 19034 C C . LYS A 1 94 ? 23.567 19.274 -6.800 1.00 0.00 94 LYS A C 13
ATOM 19035 O O . LYS A 1 94 ? 24.397 18.725 -6.077 1.00 0.00 94 LYS A O 13
ATOM 19054 N N . GLN A 1 95 ? 23.824 19.634 -8.054 1.00 0.00 95 GLN A N 13
ATOM 19055 C CA . GLN A 1 95 ? 25.126 19.397 -8.665 1.00 0.00 95 GLN A CA 13
ATOM 19056 C C . GLN A 1 95 ? 25.819 20.715 -8.998 1.00 0.00 95 GLN A C 13
ATOM 19057 O O . GLN A 1 95 ? 25.623 21.276 -10.076 1.00 0.00 95 GLN A O 13
ATOM 19071 N N . LYS A 1 96 ? 26.629 21.204 -8.066 1.00 0.00 96 LYS A N 13
ATOM 19072 C CA . LYS A 1 96 ? 27.352 22.455 -8.260 1.00 0.00 96 LYS A CA 13
ATOM 19073 C C . LYS A 1 96 ? 28.045 22.478 -9.618 1.00 0.00 96 LYS A C 13
ATOM 19074 O O . LYS A 1 96 ? 28.006 23.481 -10.330 1.00 0.00 96 LYS A O 13
ATOM 19093 N N . LYS A 1 97 ? 28.679 21.365 -9.972 1.00 0.00 97 LYS A N 13
ATOM 19094 C CA . LYS A 1 97 ? 29.380 21.255 -11.246 1.00 0.00 97 LYS A CA 13
ATOM 19095 C C . LYS A 1 97 ? 28.477 20.643 -12.312 1.00 0.00 97 LYS A C 13
ATOM 19096 O O . LYS A 1 97 ? 27.701 19.730 -12.031 1.00 0.00 97 LYS A O 13
ATOM 19115 N N . ARG A 1 98 ? 28.585 21.151 -13.536 1.00 0.00 98 ARG A N 13
ATOM 19116 C CA . ARG A 1 98 ? 27.779 20.653 -14.643 1.00 0.00 98 ARG A CA 13
ATOM 19117 C C . ARG A 1 98 ? 26.317 21.060 -14.478 1.00 0.00 98 ARG A C 13
ATOM 19118 O O . ARG A 1 98 ? 25.410 20.266 -14.723 1.00 0.00 98 ARG A O 13
ATOM 19139 N N . SER A 1 99 ? 26.099 22.303 -14.060 1.00 0.00 99 SER A N 13
ATOM 19140 C CA . SER A 1 99 ? 24.748 22.814 -13.858 1.00 0.00 99 SER A CA 13
ATOM 19141 C C . SER A 1 99 ? 24.444 23.946 -14.835 1.00 0.00 99 SER A C 13
ATOM 19142 O O . SER A 1 99 ? 24.553 25.123 -14.492 1.00 0.00 99 SER A O 13
ATOM 19150 N N . GLY A 1 100 ? 24.062 23.580 -16.054 1.00 0.00 100 GLY A N 13
ATOM 19151 C CA . GLY A 1 100 ? 23.748 24.575 -17.063 1.00 0.00 100 GLY A CA 13
ATOM 19152 C C . GLY A 1 100 ? 22.332 25.101 -16.937 1.00 0.00 100 GLY A C 13
ATOM 19153 O O . GLY A 1 100 ? 21.358 24.386 -17.173 1.00 0.00 100 GLY A O 13
ATOM 19157 N N . PRO A 1 101 ? 22.203 26.381 -16.557 1.00 0.00 101 PRO A N 13
ATOM 19158 C CA . PRO A 1 101 ? 20.900 27.030 -16.390 1.00 0.00 101 PRO A CA 13
ATOM 19159 C C . PRO A 1 101 ? 20.189 27.253 -17.721 1.00 0.00 101 PRO A C 13
ATOM 19160 O O . PRO A 1 101 ? 20.248 28.341 -18.293 1.00 0.00 101 PRO A O 13
ATOM 19171 N N . SER A 1 102 ? 19.516 26.215 -18.208 1.00 0.00 102 SER A N 13
ATOM 19172 C CA . SER A 1 102 ? 18.797 26.296 -19.474 1.00 0.00 102 SER A CA 13
ATOM 19173 C C . SER A 1 102 ? 17.487 27.061 -19.306 1.00 0.00 102 SER A C 13
ATOM 19174 O O . SER A 1 102 ? 17.128 27.889 -20.142 1.00 0.00 102 SER A O 13
ATOM 19182 N N . SER A 1 103 ? 16.778 26.776 -18.218 1.00 0.00 103 SER A N 13
ATOM 19183 C CA . SER A 1 103 ? 15.507 27.434 -17.941 1.00 0.00 103 SER A CA 13
ATOM 19184 C C . SER A 1 103 ? 14.532 27.243 -19.099 1.00 0.00 103 SER A C 13
ATOM 19185 O O . SER A 1 103 ? 13.947 28.204 -19.597 1.00 0.00 103 SER A O 13
ATOM 19193 N N . GLY A 1 104 ? 14.364 25.994 -19.524 1.00 0.00 104 GLY A N 13
ATOM 19194 C CA . GLY A 1 104 ? 13.461 25.699 -20.621 1.00 0.00 104 GLY A CA 13
ATOM 19195 C C . GLY A 1 104 ? 12.474 24.601 -20.279 1.00 0.00 104 GLY A C 13
ATOM 19196 O O . GLY A 1 104 ? 12.896 23.530 -19.846 1.00 0.00 104 GLY A O 13
ATOM 19202 N N . GLY A 1 1 ? 5.587 -24.141 -55.042 1.00 0.00 1 GLY A N 14
ATOM 19203 C CA . GLY A 1 1 ? 6.616 -23.231 -54.576 1.00 0.00 1 GLY A CA 14
ATOM 19204 C C . GLY A 1 1 ? 7.073 -22.270 -55.656 1.00 0.00 1 GLY A C 14
ATOM 19205 O O . GLY A 1 1 ? 7.010 -22.586 -56.845 1.00 0.00 1 GLY A O 14
ATOM 19209 N N . SER A 1 2 ? 7.533 -21.093 -55.244 1.00 0.00 2 SER A N 14
ATOM 19210 C CA . SER A 1 2 ? 7.997 -20.081 -56.185 1.00 0.00 2 SER A CA 14
ATOM 19211 C C . SER A 1 2 ? 8.991 -19.135 -55.519 1.00 0.00 2 SER A C 14
ATOM 19212 O O . SER A 1 2 ? 9.222 -19.208 -54.312 1.00 0.00 2 SER A O 14
ATOM 19220 N N . SER A 1 3 ? 9.577 -18.246 -56.315 1.00 0.00 3 SER A N 14
ATOM 19221 C CA . SER A 1 3 ? 10.550 -17.287 -55.805 1.00 0.00 3 SER A CA 14
ATOM 19222 C C . SER A 1 3 ? 10.870 -16.228 -56.855 1.00 0.00 3 SER A C 14
ATOM 19223 O O . SER A 1 3 ? 10.401 -16.300 -57.990 1.00 0.00 3 SER A O 14
ATOM 19231 N N . GLY A 1 4 ? 11.675 -15.243 -56.467 1.00 0.00 4 GLY A N 14
ATOM 19232 C CA . GLY A 1 4 ? 12.046 -14.182 -57.385 1.00 0.00 4 GLY A CA 14
ATOM 19233 C C . GLY A 1 4 ? 12.101 -12.825 -56.712 1.00 0.00 4 GLY A C 14
ATOM 19234 O O . GLY A 1 4 ? 11.209 -12.470 -55.941 1.00 0.00 4 GLY A O 14
ATOM 19238 N N . SER A 1 5 ? 13.152 -12.065 -57.001 1.00 0.00 5 SER A N 14
ATOM 19239 C CA . SER A 1 5 ? 13.323 -10.742 -56.414 1.00 0.00 5 SER A CA 14
ATOM 19240 C C . SER A 1 5 ? 14.512 -10.019 -57.040 1.00 0.00 5 SER A C 14
ATOM 19241 O O . SER A 1 5 ? 15.306 -10.619 -57.764 1.00 0.00 5 SER A O 14
ATOM 19249 N N . SER A 1 6 ? 14.626 -8.725 -56.756 1.00 0.00 6 SER A N 14
ATOM 19250 C CA . SER A 1 6 ? 15.715 -7.918 -57.294 1.00 0.00 6 SER A CA 14
ATOM 19251 C C . SER A 1 6 ? 15.790 -6.567 -56.588 1.00 0.00 6 SER A C 14
ATOM 19252 O O . SER A 1 6 ? 14.845 -6.149 -55.921 1.00 0.00 6 SER A O 14
ATOM 19260 N N . GLY A 1 7 ? 16.924 -5.889 -56.740 1.00 0.00 7 GLY A N 14
ATOM 19261 C CA . GLY A 1 7 ? 17.103 -4.594 -56.112 1.00 0.00 7 GLY A CA 14
ATOM 19262 C C . GLY A 1 7 ? 18.563 -4.197 -56.008 1.00 0.00 7 GLY A C 14
ATOM 19263 O O . GLY A 1 7 ? 19.432 -4.846 -56.589 1.00 0.00 7 GLY A O 14
ATOM 19267 N N . MET A 1 8 ? 18.832 -3.127 -55.267 1.00 0.00 8 MET A N 14
ATOM 19268 C CA . MET A 1 8 ? 20.197 -2.645 -55.089 1.00 0.00 8 MET A CA 14
ATOM 19269 C C . MET A 1 8 ? 20.278 -1.657 -53.930 1.00 0.00 8 MET A C 14
ATOM 19270 O O . MET A 1 8 ? 19.305 -0.970 -53.620 1.00 0.00 8 MET A O 14
ATOM 19284 N N . GLU A 1 9 ? 21.443 -1.593 -53.293 1.00 0.00 9 GLU A N 14
ATOM 19285 C CA . GLU A 1 9 ? 21.649 -0.690 -52.167 1.00 0.00 9 GLU A CA 14
ATOM 19286 C C . GLU A 1 9 ? 23.106 -0.246 -52.085 1.00 0.00 9 GLU A C 14
ATOM 19287 O O . GLU A 1 9 ? 23.966 -0.763 -52.799 1.00 0.00 9 GLU A O 14
ATOM 19299 N N . LEU A 1 10 ? 23.377 0.717 -51.210 1.00 0.00 10 LEU A N 14
ATOM 19300 C CA . LEU A 1 10 ? 24.730 1.233 -51.034 1.00 0.00 10 LEU A CA 14
ATOM 19301 C C . LEU A 1 10 ? 24.926 1.776 -49.623 1.00 0.00 10 LEU A C 14
ATOM 19302 O O . LEU A 1 10 ? 23.964 1.960 -48.876 1.00 0.00 10 LEU A O 14
ATOM 19318 N N . THR A 1 11 ? 26.180 2.032 -49.262 1.00 0.00 11 THR A N 14
ATOM 19319 C CA . THR A 1 11 ? 26.503 2.555 -47.940 1.00 0.00 11 THR A CA 14
ATOM 19320 C C . THR A 1 11 ? 25.758 3.856 -47.666 1.00 0.00 11 THR A C 14
ATOM 19321 O O . THR A 1 11 ? 25.384 4.576 -48.592 1.00 0.00 11 THR A O 14
ATOM 19332 N N . PHE A 1 12 ? 25.545 4.153 -46.388 1.00 0.00 12 PHE A N 14
ATOM 19333 C CA . PHE A 1 12 ? 24.844 5.368 -45.993 1.00 0.00 12 PHE A CA 14
ATOM 19334 C C . PHE A 1 12 ? 25.076 5.674 -44.516 1.00 0.00 12 PHE A C 14
ATOM 19335 O O . PHE A 1 12 ? 25.510 4.811 -43.753 1.00 0.00 12 PHE A O 14
ATOM 19352 N N . ASN A 1 13 ? 24.784 6.909 -44.120 1.00 0.00 13 ASN A N 14
ATOM 19353 C CA . ASN A 1 13 ? 24.962 7.330 -42.735 1.00 0.00 13 ASN A CA 14
ATOM 19354 C C . ASN A 1 13 ? 24.230 8.641 -42.467 1.00 0.00 13 ASN A C 14
ATOM 19355 O O . ASN A 1 13 ? 24.019 9.442 -43.377 1.00 0.00 13 ASN A O 14
ATOM 19366 N N . GLN A 1 14 ? 23.848 8.853 -41.212 1.00 0.00 14 GLN A N 14
ATOM 19367 C CA . GLN A 1 14 ? 23.140 10.067 -40.824 1.00 0.00 14 GLN A CA 14
ATOM 19368 C C . GLN A 1 14 ? 23.316 10.349 -39.336 1.00 0.00 14 GLN A C 14
ATOM 19369 O O . GLN A 1 14 ? 23.333 9.429 -38.518 1.00 0.00 14 GLN A O 14
ATOM 19383 N N . ALA A 1 15 ? 23.449 11.626 -38.992 1.00 0.00 15 ALA A N 14
ATOM 19384 C CA . ALA A 1 15 ? 23.623 12.028 -37.602 1.00 0.00 15 ALA A CA 14
ATOM 19385 C C . ALA A 1 15 ? 22.492 12.946 -37.150 1.00 0.00 15 ALA A C 14
ATOM 19386 O O . ALA A 1 15 ? 22.063 13.829 -37.892 1.00 0.00 15 ALA A O 14
ATOM 19393 N N . ALA A 1 16 ? 22.012 12.729 -35.930 1.00 0.00 16 ALA A N 14
ATOM 19394 C CA . ALA A 1 16 ? 20.931 13.538 -35.379 1.00 0.00 16 ALA A CA 14
ATOM 19395 C C . ALA A 1 16 ? 20.869 13.410 -33.861 1.00 0.00 16 ALA A C 14
ATOM 19396 O O . ALA A 1 16 ? 20.821 12.304 -33.322 1.00 0.00 16 ALA A O 14
ATOM 19403 N N . LYS A 1 17 ? 20.870 14.548 -33.176 1.00 0.00 17 LYS A N 14
ATOM 19404 C CA . LYS A 1 17 ? 20.813 14.565 -31.719 1.00 0.00 17 LYS A CA 14
ATOM 19405 C C . LYS A 1 17 ? 20.093 15.812 -31.217 1.00 0.00 17 LYS A C 14
ATOM 19406 O O . LYS A 1 17 ? 19.712 16.679 -32.002 1.00 0.00 17 LYS A O 14
ATOM 19425 N N . GLY A 1 18 ? 19.911 15.897 -29.902 1.00 0.00 18 GLY A N 14
ATOM 19426 C CA . GLY A 1 18 ? 19.239 17.043 -29.319 1.00 0.00 18 GLY A CA 14
ATOM 19427 C C . GLY A 1 18 ? 19.195 16.980 -27.805 1.00 0.00 18 GLY A C 14
ATOM 19428 O O . GLY A 1 18 ? 19.469 15.937 -27.211 1.00 0.00 18 GLY A O 14
ATOM 19432 N N . VAL A 1 19 ? 18.850 18.100 -27.177 1.00 0.00 19 VAL A N 14
ATOM 19433 C CA . VAL A 1 19 ? 18.771 18.168 -25.723 1.00 0.00 19 VAL A CA 14
ATOM 19434 C C . VAL A 1 19 ? 17.625 19.068 -25.276 1.00 0.00 19 VAL A C 14
ATOM 19435 O O . VAL A 1 19 ? 17.249 20.006 -25.978 1.00 0.00 19 VAL A O 14
ATOM 19448 N N . ASN A 1 20 ? 17.073 18.776 -24.103 1.00 0.00 20 ASN A N 14
ATOM 19449 C CA . ASN A 1 20 ? 15.968 19.559 -23.562 1.00 0.00 20 ASN A CA 14
ATOM 19450 C C . ASN A 1 20 ? 16.409 20.989 -23.265 1.00 0.00 20 ASN A C 14
ATOM 19451 O O . ASN A 1 20 ? 17.584 21.329 -23.401 1.00 0.00 20 ASN A O 14
ATOM 19462 N N . LYS A 1 21 ? 15.458 21.823 -22.857 1.00 0.00 21 LYS A N 14
ATOM 19463 C CA . LYS A 1 21 ? 15.747 23.216 -22.539 1.00 0.00 21 LYS A CA 14
ATOM 19464 C C . LYS A 1 21 ? 15.216 23.579 -21.155 1.00 0.00 21 LYS A C 14
ATOM 19465 O O . LYS A 1 21 ? 15.889 24.259 -20.382 1.00 0.00 21 LYS A O 14
ATOM 19484 N N . GLU A 1 22 ? 14.006 23.120 -20.851 1.00 0.00 22 GLU A N 14
ATOM 19485 C CA . GLU A 1 22 ? 13.387 23.396 -19.560 1.00 0.00 22 GLU A CA 14
ATOM 19486 C C . GLU A 1 22 ? 14.435 23.445 -18.453 1.00 0.00 22 GLU A C 14
ATOM 19487 O O . GLU A 1 22 ? 15.349 22.621 -18.412 1.00 0.00 22 GLU A O 14
ATOM 19499 N N . PHE A 1 23 ? 14.297 24.416 -17.557 1.00 0.00 23 PHE A N 14
ATOM 19500 C CA . PHE A 1 23 ? 15.233 24.574 -16.450 1.00 0.00 23 PHE A CA 14
ATOM 19501 C C . PHE A 1 23 ? 14.515 25.068 -15.197 1.00 0.00 23 PHE A C 14
ATOM 19502 O O . PHE A 1 23 ? 13.306 25.306 -15.212 1.00 0.00 23 PHE A O 14
ATOM 19519 N N . THR A 1 24 ? 15.267 25.221 -14.112 1.00 0.00 24 THR A N 14
ATOM 19520 C CA . THR A 1 24 ? 14.704 25.684 -12.850 1.00 0.00 24 THR A CA 14
ATOM 19521 C C . THR A 1 24 ? 15.504 26.855 -12.289 1.00 0.00 24 THR A C 14
ATOM 19522 O O . THR A 1 24 ? 16.733 26.866 -12.350 1.00 0.00 24 THR A O 14
ATOM 19533 N N . VAL A 1 25 ? 14.797 27.839 -11.741 1.00 0.00 25 VAL A N 14
ATOM 19534 C CA . VAL A 1 25 ? 15.442 29.014 -11.167 1.00 0.00 25 VAL A CA 14
ATOM 19535 C C . VAL A 1 25 ? 16.617 28.618 -10.280 1.00 0.00 25 VAL A C 14
ATOM 19536 O O . VAL A 1 25 ? 17.619 29.329 -10.206 1.00 0.00 25 VAL A O 14
ATOM 19549 N N . ASN A 1 26 ? 16.487 27.478 -9.609 1.00 0.00 26 ASN A N 14
ATOM 19550 C CA . ASN A 1 26 ? 17.540 26.987 -8.726 1.00 0.00 26 ASN A CA 14
ATOM 19551 C C . ASN A 1 26 ? 18.410 25.956 -9.439 1.00 0.00 26 ASN A C 14
ATOM 19552 O O . ASN A 1 26 ? 18.136 25.580 -10.579 1.00 0.00 26 ASN A O 14
ATOM 19563 N N . ILE A 1 27 ? 19.458 25.503 -8.759 1.00 0.00 27 ILE A N 14
ATOM 19564 C CA . ILE A 1 27 ? 20.366 24.515 -9.326 1.00 0.00 27 ILE A CA 14
ATOM 19565 C C . ILE A 1 27 ? 19.794 23.107 -9.203 1.00 0.00 27 ILE A C 14
ATOM 19566 O O . ILE A 1 27 ? 19.728 22.547 -8.110 1.00 0.00 27 ILE A O 14
ATOM 19582 N N . MET A 1 28 ? 19.383 22.541 -10.333 1.00 0.00 28 MET A N 14
ATOM 19583 C CA . MET A 1 28 ? 18.818 21.196 -10.352 1.00 0.00 28 MET A CA 14
ATOM 19584 C C . MET A 1 28 ? 19.368 20.392 -11.526 1.00 0.00 28 MET A C 14
ATOM 19585 O O . MET A 1 28 ? 19.057 20.674 -12.683 1.00 0.00 28 MET A O 14
ATOM 19599 N N . ASP A 1 29 ? 20.187 19.392 -11.220 1.00 0.00 29 ASP A N 14
ATOM 19600 C CA . ASP A 1 29 ? 20.779 18.546 -12.251 1.00 0.00 29 ASP A CA 14
ATOM 19601 C C . ASP A 1 29 ? 20.631 17.071 -11.894 1.00 0.00 29 ASP A C 14
ATOM 19602 O O . ASP A 1 29 ? 19.983 16.720 -10.907 1.00 0.00 29 ASP A O 14
ATOM 19611 N N . THR A 1 30 ? 21.235 16.208 -12.705 1.00 0.00 30 THR A N 14
ATOM 19612 C CA . THR A 1 30 ? 21.169 14.770 -12.478 1.00 0.00 30 THR A CA 14
ATOM 19613 C C . THR A 1 30 ? 22.031 14.361 -11.289 1.00 0.00 30 THR A C 14
ATOM 19614 O O . THR A 1 30 ? 23.129 14.883 -11.097 1.00 0.00 30 THR A O 14
ATOM 19625 N N . CYS A 1 31 ? 21.527 13.423 -10.493 1.00 0.00 31 CYS A N 14
ATOM 19626 C CA . CYS A 1 31 ? 22.251 12.944 -9.322 1.00 0.00 31 CYS A CA 14
ATOM 19627 C C . CYS A 1 31 ? 23.661 12.499 -9.699 1.00 0.00 31 CYS A C 14
ATOM 19628 O O . CYS A 1 31 ? 23.901 12.047 -10.818 1.00 0.00 31 CYS A O 14
ATOM 19635 N N . GLU A 1 32 ? 24.590 12.631 -8.757 1.00 0.00 32 GLU A N 14
ATOM 19636 C CA . GLU A 1 32 ? 25.976 12.244 -8.991 1.00 0.00 32 GLU A CA 14
ATOM 19637 C C . GLU A 1 32 ? 26.303 10.937 -8.275 1.00 0.00 32 GLU A C 14
ATOM 19638 O O . GLU A 1 32 ? 27.223 10.216 -8.665 1.00 0.00 32 GLU A O 14
ATOM 19650 N N . ARG A 1 33 ? 25.545 10.638 -7.225 1.00 0.00 33 ARG A N 14
ATOM 19651 C CA . ARG A 1 33 ? 25.756 9.419 -6.453 1.00 0.00 33 ARG A CA 14
ATOM 19652 C C . ARG A 1 33 ? 25.232 8.200 -7.208 1.00 0.00 33 ARG A C 14
ATOM 19653 O O . ARG A 1 33 ? 25.942 7.208 -7.375 1.00 0.00 33 ARG A O 14
ATOM 19674 N N . CYS A 1 34 ? 23.985 8.282 -7.660 1.00 0.00 34 CYS A N 14
ATOM 19675 C CA . CYS A 1 34 ? 23.365 7.186 -8.396 1.00 0.00 34 CYS A CA 14
ATOM 19676 C C . CYS A 1 34 ? 23.471 7.414 -9.901 1.00 0.00 34 CYS A C 14
ATOM 19677 O O . CYS A 1 34 ? 23.202 6.513 -10.696 1.00 0.00 34 CYS A O 14
ATOM 19684 N N . ASN A 1 35 ? 23.864 8.624 -10.285 1.00 0.00 35 ASN A N 14
ATOM 19685 C CA . ASN A 1 35 ? 24.005 8.970 -11.695 1.00 0.00 35 ASN A CA 14
ATOM 19686 C C . ASN A 1 35 ? 22.661 8.890 -12.412 1.00 0.00 35 ASN A C 14
ATOM 19687 O O . ASN A 1 35 ? 22.572 8.388 -13.532 1.00 0.00 35 ASN A O 14
ATOM 19698 N N . GLY A 1 36 ? 21.617 9.389 -11.758 1.00 0.00 36 GLY A N 14
ATOM 19699 C CA . GLY A 1 36 ? 20.291 9.364 -12.348 1.00 0.00 36 GLY A CA 14
ATOM 19700 C C . GLY A 1 36 ? 19.696 7.971 -12.379 1.00 0.00 36 GLY A C 14
ATOM 19701 O O . GLY A 1 36 ? 18.764 7.702 -13.137 1.00 0.00 36 GLY A O 14
ATOM 19705 N N . LYS A 1 37 ? 20.235 7.081 -11.553 1.00 0.00 37 LYS A N 14
ATOM 19706 C CA . LYS A 1 37 ? 19.752 5.706 -11.488 1.00 0.00 37 LYS A CA 14
ATOM 19707 C C . LYS A 1 37 ? 18.583 5.586 -10.516 1.00 0.00 37 LYS A C 14
ATOM 19708 O O . LYS A 1 37 ? 17.516 5.087 -10.872 1.00 0.00 37 LYS A O 14
ATOM 19727 N N . GLY A 1 38 ? 18.791 6.047 -9.286 1.00 0.00 38 GLY A N 14
ATOM 19728 C CA . GLY A 1 38 ? 17.745 5.983 -8.283 1.00 0.00 38 GLY A CA 14
ATOM 19729 C C . GLY A 1 38 ? 18.040 4.962 -7.201 1.00 0.00 38 GLY A C 14
ATOM 19730 O O . GLY A 1 38 ? 17.161 4.605 -6.419 1.00 0.00 38 GLY A O 14
ATOM 19734 N N . ASN A 1 39 ? 19.282 4.490 -7.159 1.00 0.00 39 ASN A N 14
ATOM 19735 C CA . ASN A 1 39 ? 19.691 3.502 -6.167 1.00 0.00 39 ASN A CA 14
ATOM 19736 C C . ASN A 1 39 ? 21.148 3.706 -5.765 1.00 0.00 39 ASN A C 14
ATOM 19737 O O . ASN A 1 39 ? 21.870 4.486 -6.385 1.00 0.00 39 ASN A O 14
ATOM 19748 N N . GLU A 1 40 ? 21.574 2.998 -4.723 1.00 0.00 40 GLU A N 14
ATOM 19749 C CA . GLU A 1 40 ? 22.945 3.102 -4.238 1.00 0.00 40 GLU A CA 14
ATOM 19750 C C . GLU A 1 40 ? 23.925 2.513 -5.249 1.00 0.00 40 GLU A C 14
ATOM 19751 O O . GLU A 1 40 ? 23.670 1.481 -5.870 1.00 0.00 40 GLU A O 14
ATOM 19763 N N . PRO A 1 41 ? 25.074 3.184 -5.419 1.00 0.00 41 PRO A N 14
ATOM 19764 C CA . PRO A 1 41 ? 26.116 2.746 -6.352 1.00 0.00 41 PRO A CA 14
ATOM 19765 C C . PRO A 1 41 ? 26.814 1.474 -5.886 1.00 0.00 41 PRO A C 14
ATOM 19766 O O . PRO A 1 41 ? 27.876 1.115 -6.395 1.00 0.00 41 PRO A O 14
ATOM 19777 N N . GLY A 1 42 ? 26.211 0.794 -4.915 1.00 0.00 42 GLY A N 14
ATOM 19778 C CA . GLY A 1 42 ? 26.790 -0.431 -4.397 1.00 0.00 42 GLY A CA 14
ATOM 19779 C C . GLY A 1 42 ? 25.762 -1.320 -3.727 1.00 0.00 42 GLY A C 14
ATOM 19780 O O . GLY A 1 42 ? 26.024 -1.902 -2.674 1.00 0.00 42 GLY A O 14
ATOM 19784 N N . THR A 1 43 ? 24.585 -1.425 -4.336 1.00 0.00 43 THR A N 14
ATOM 19785 C CA . THR A 1 43 ? 23.512 -2.247 -3.790 1.00 0.00 43 THR A CA 14
ATOM 19786 C C . THR A 1 43 ? 22.893 -3.130 -4.868 1.00 0.00 43 THR A C 14
ATOM 19787 O O . THR A 1 43 ? 23.356 -3.153 -6.008 1.00 0.00 43 THR A O 14
ATOM 19798 N N . LYS A 1 44 ? 21.843 -3.856 -4.500 1.00 0.00 44 LYS A N 14
ATOM 19799 C CA . LYS A 1 44 ? 21.158 -4.740 -5.436 1.00 0.00 44 LYS A CA 14
ATOM 19800 C C . LYS A 1 44 ? 19.711 -4.301 -5.639 1.00 0.00 44 LYS A C 14
ATOM 19801 O O . LYS A 1 44 ? 19.136 -3.612 -4.797 1.00 0.00 44 LYS A O 14
ATOM 19820 N N . VAL A 1 45 ? 19.127 -4.705 -6.763 1.00 0.00 45 VAL A N 14
ATOM 19821 C CA . VAL A 1 45 ? 17.747 -4.355 -7.076 1.00 0.00 45 VAL A CA 14
ATOM 19822 C C . VAL A 1 45 ? 17.056 -5.478 -7.841 1.00 0.00 45 VAL A C 14
ATOM 19823 O O . VAL A 1 45 ? 17.692 -6.206 -8.602 1.00 0.00 45 VAL A O 14
ATOM 19836 N N . GLN A 1 46 ? 15.749 -5.611 -7.634 1.00 0.00 46 GLN A N 14
ATOM 19837 C CA . GLN A 1 46 ? 14.971 -6.646 -8.305 1.00 0.00 46 GLN A CA 14
ATOM 19838 C C . GLN A 1 46 ? 14.060 -6.039 -9.367 1.00 0.00 46 GLN A C 14
ATOM 19839 O O . GLN A 1 46 ? 13.833 -4.829 -9.387 1.00 0.00 46 GLN A O 14
ATOM 19853 N N . HIS A 1 47 ? 13.540 -6.888 -10.248 1.00 0.00 47 HIS A N 14
ATOM 19854 C CA . HIS A 1 47 ? 12.653 -6.435 -11.313 1.00 0.00 47 HIS A CA 14
ATOM 19855 C C . HIS A 1 47 ? 11.194 -6.507 -10.872 1.00 0.00 47 HIS A C 14
ATOM 19856 O O . HIS A 1 47 ? 10.745 -7.521 -10.337 1.00 0.00 47 HIS A O 14
ATOM 19870 N N . CYS A 1 48 ? 10.459 -5.423 -11.100 1.00 0.00 48 CYS A N 14
ATOM 19871 C CA . CYS A 1 48 ? 9.051 -5.361 -10.725 1.00 0.00 48 CYS A CA 14
ATOM 19872 C C . CYS A 1 48 ? 8.176 -6.017 -11.789 1.00 0.00 48 CYS A C 14
ATOM 19873 O O . CYS A 1 48 ? 8.223 -5.646 -12.963 1.00 0.00 48 CYS A O 14
ATOM 19880 N N . HIS A 1 49 ? 7.377 -6.994 -11.371 1.00 0.00 49 HIS A N 14
ATOM 19881 C CA . HIS A 1 49 ? 6.490 -7.702 -12.287 1.00 0.00 49 HIS A CA 14
ATOM 19882 C C . HIS A 1 49 ? 5.201 -6.917 -12.510 1.00 0.00 49 HIS A C 14
ATOM 19883 O O . HIS A 1 49 ? 4.676 -6.870 -13.623 1.00 0.00 49 HIS A O 14
ATOM 19897 N N . TYR A 1 50 ? 4.697 -6.303 -11.446 1.00 0.00 50 TYR A N 14
ATOM 19898 C CA . TYR A 1 50 ? 3.467 -5.523 -11.524 1.00 0.00 50 TYR A CA 14
ATOM 19899 C C . TYR A 1 50 ? 3.367 -4.797 -12.863 1.00 0.00 50 TYR A C 14
ATOM 19900 O O . TYR A 1 50 ? 2.444 -5.033 -13.643 1.00 0.00 50 TYR A O 14
ATOM 19918 N N . CYS A 1 51 ? 4.325 -3.914 -13.123 1.00 0.00 51 CYS A N 14
ATOM 19919 C CA . CYS A 1 51 ? 4.347 -3.153 -14.366 1.00 0.00 51 CYS A CA 14
ATOM 19920 C C . CYS A 1 51 ? 5.242 -3.828 -15.401 1.00 0.00 51 CYS A C 14
ATOM 19921 O O . CYS A 1 51 ? 4.922 -3.857 -16.589 1.00 0.00 51 CYS A O 14
ATOM 19928 N N . GLY A 1 52 ? 6.364 -4.372 -14.941 1.00 0.00 52 GLY A N 14
ATOM 19929 C CA . GLY A 1 52 ? 7.287 -5.041 -15.839 1.00 0.00 52 GLY A CA 14
ATOM 19930 C C . GLY A 1 52 ? 8.308 -4.091 -16.434 1.00 0.00 52 GLY A C 14
ATOM 19931 O O . GLY A 1 52 ? 8.947 -4.404 -17.438 1.00 0.00 52 GLY A O 14
ATOM 19935 N N . GLY A 1 53 ? 8.460 -2.924 -15.814 1.00 0.00 53 GLY A N 14
ATOM 19936 C CA . GLY A 1 53 ? 9.410 -1.942 -16.304 1.00 0.00 53 GLY A CA 14
ATOM 19937 C C . GLY A 1 53 ? 8.737 -0.800 -17.038 1.00 0.00 53 GLY A C 14
ATOM 19938 O O . GLY A 1 53 ? 9.345 -0.161 -17.897 1.00 0.00 53 GLY A O 14
ATOM 19942 N N . SER A 1 54 ? 7.476 -0.544 -16.702 1.00 0.00 54 SER A N 14
ATOM 19943 C CA . SER A 1 54 ? 6.718 0.525 -17.340 1.00 0.00 54 SER A CA 14
ATOM 19944 C C . SER A 1 54 ? 6.220 1.530 -16.306 1.00 0.00 54 SER A C 14
ATOM 19945 O O . SER A 1 54 ? 5.832 2.647 -16.645 1.00 0.00 54 SER A O 14
ATOM 19953 N N . GLY A 1 55 ? 6.234 1.123 -15.040 1.00 0.00 55 GLY A N 14
ATOM 19954 C CA . GLY A 1 55 ? 5.781 1.998 -13.974 1.00 0.00 55 GLY A CA 14
ATOM 19955 C C . GLY A 1 55 ? 4.278 2.190 -13.981 1.00 0.00 55 GLY A C 14
ATOM 19956 O O . GLY A 1 55 ? 3.777 3.230 -13.554 1.00 0.00 55 GLY A O 14
ATOM 19960 N N . MET A 1 56 ? 3.557 1.185 -14.467 1.00 0.00 56 MET A N 14
ATOM 19961 C CA . MET A 1 56 ? 2.101 1.249 -14.528 1.00 0.00 56 MET A CA 14
ATOM 19962 C C . MET A 1 56 ? 1.477 -0.021 -13.958 1.00 0.00 56 MET A C 14
ATOM 19963 O O . MET A 1 56 ? 1.937 -1.127 -14.236 1.00 0.00 56 MET A O 14
ATOM 19977 N N . GLU A 1 57 ? 0.428 0.148 -13.159 1.00 0.00 57 GLU A N 14
ATOM 19978 C CA . GLU A 1 57 ? -0.257 -0.986 -12.550 1.00 0.00 57 GLU A CA 14
ATOM 19979 C C . GLU A 1 57 ? -1.706 -1.064 -13.022 1.00 0.00 57 GLU A C 14
ATOM 19980 O O . GLU A 1 57 ? -2.267 -0.082 -13.510 1.00 0.00 57 GLU A O 14
ATOM 19992 N N . THR A 1 58 ? -2.309 -2.240 -12.873 1.00 0.00 58 THR A N 14
ATOM 19993 C CA . THR A 1 58 ? -3.691 -2.448 -13.285 1.00 0.00 58 THR A CA 14
ATOM 19994 C C . THR A 1 58 ? -4.523 -3.030 -12.147 1.00 0.00 58 THR A C 14
ATOM 19995 O O . THR A 1 58 ? -4.173 -4.063 -11.577 1.00 0.00 58 THR A O 14
ATOM 20006 N N . ILE A 1 59 ? -5.624 -2.360 -11.823 1.00 0.00 59 ILE A N 14
ATOM 20007 C CA . ILE A 1 59 ? -6.505 -2.813 -10.754 1.00 0.00 59 ILE A CA 14
ATOM 20008 C C . ILE A 1 59 ? -7.716 -3.551 -11.316 1.00 0.00 59 ILE A C 14
ATOM 20009 O O . ILE A 1 59 ? -8.409 -3.046 -12.198 1.00 0.00 59 ILE A O 14
ATOM 20025 N N . ASN A 1 60 ? -7.966 -4.749 -10.796 1.00 0.00 60 ASN A N 14
ATOM 20026 C CA . ASN A 1 60 ? -9.094 -5.556 -11.245 1.00 0.00 60 ASN A CA 14
ATOM 20027 C C . ASN A 1 60 ? -10.279 -5.410 -10.295 1.00 0.00 60 ASN A C 14
ATOM 20028 O O . ASN A 1 60 ? -10.343 -6.071 -9.257 1.00 0.00 60 ASN A O 14
ATOM 20039 N N . THR A 1 61 ? -11.218 -4.541 -10.657 1.00 0.00 61 THR A N 14
ATOM 20040 C CA . THR A 1 61 ? -12.400 -4.308 -9.838 1.00 0.00 61 THR A CA 14
ATOM 20041 C C . THR A 1 61 ? -13.677 -4.492 -10.650 1.00 0.00 61 THR A C 14
ATOM 20042 O O . THR A 1 61 ? -13.915 -3.776 -11.622 1.00 0.00 61 THR A O 14
ATOM 20053 N N . GLY A 1 62 ? -14.496 -5.458 -10.246 1.00 0.00 62 GLY A N 14
ATOM 20054 C CA . GLY A 1 62 ? -15.740 -5.718 -10.947 1.00 0.00 62 GLY A CA 14
ATOM 20055 C C . GLY A 1 62 ? -15.526 -5.995 -12.422 1.00 0.00 62 GLY A C 14
ATOM 20056 O O . GLY A 1 62 ? -14.436 -6.370 -12.854 1.00 0.00 62 GLY A O 14
ATOM 20060 N N . PRO A 1 63 ? -16.586 -5.810 -13.223 1.00 0.00 63 PRO A N 14
ATOM 20061 C CA . PRO A 1 63 ? -16.535 -6.037 -14.670 1.00 0.00 63 PRO A CA 14
ATOM 20062 C C . PRO A 1 63 ? -15.686 -4.996 -15.391 1.00 0.00 63 PRO A C 14
ATOM 20063 O O . PRO A 1 63 ? -15.580 -5.008 -16.617 1.00 0.00 63 PRO A O 14
ATOM 20074 N N . PHE A 1 64 ? -15.082 -4.096 -14.621 1.00 0.00 64 PHE A N 14
ATOM 20075 C CA . PHE A 1 64 ? -14.243 -3.046 -15.187 1.00 0.00 64 PHE A CA 14
ATOM 20076 C C . PHE A 1 64 ? -12.830 -3.112 -14.614 1.00 0.00 64 PHE A C 14
ATOM 20077 O O . PHE A 1 64 ? -12.531 -3.951 -13.764 1.00 0.00 64 PHE A O 14
ATOM 20094 N N . VAL A 1 65 ? -11.964 -2.221 -15.086 1.00 0.00 65 VAL A N 14
ATOM 20095 C CA . VAL A 1 65 ? -10.583 -2.176 -14.621 1.00 0.00 65 VAL A CA 14
ATOM 20096 C C . VAL A 1 65 ? -10.079 -0.740 -14.532 1.00 0.00 65 VAL A C 14
ATOM 20097 O O . VAL A 1 65 ? -10.387 0.090 -15.387 1.00 0.00 65 VAL A O 14
ATOM 20110 N N . MET A 1 66 ? -9.302 -0.455 -13.493 1.00 0.00 66 MET A N 14
ATOM 20111 C CA . MET A 1 66 ? -8.754 0.882 -13.293 1.00 0.00 66 MET A CA 14
ATOM 20112 C C . MET A 1 66 ? -7.287 0.935 -13.708 1.00 0.00 66 MET A C 14
ATOM 20113 O O . MET A 1 66 ? -6.689 -0.088 -14.041 1.00 0.00 66 MET A O 14
ATOM 20127 N N . ARG A 1 67 ? -6.713 2.134 -13.687 1.00 0.00 67 ARG A N 14
ATOM 20128 C CA . ARG A 1 67 ? -5.317 2.319 -14.062 1.00 0.00 67 ARG A CA 14
ATOM 20129 C C . ARG A 1 67 ? -4.643 3.348 -13.159 1.00 0.00 67 ARG A C 14
ATOM 20130 O O . ARG A 1 67 ? -4.999 4.527 -13.170 1.00 0.00 67 ARG A O 14
ATOM 20151 N N . SER A 1 68 ? -3.669 2.894 -12.377 1.00 0.00 68 SER A N 14
ATOM 20152 C CA . SER A 1 68 ? -2.948 3.774 -11.464 1.00 0.00 68 SER A CA 14
ATOM 20153 C C . SER A 1 68 ? -1.477 3.380 -11.378 1.00 0.00 68 SER A C 14
ATOM 20154 O O . SER A 1 68 ? -1.125 2.209 -11.531 1.00 0.00 68 SER A O 14
ATOM 20162 N N . THR A 1 69 ? -0.620 4.365 -11.131 1.00 0.00 69 THR A N 14
ATOM 20163 C CA . THR A 1 69 ? 0.813 4.124 -11.025 1.00 0.00 69 THR A CA 14
ATOM 20164 C C . THR A 1 69 ? 1.103 2.909 -10.150 1.00 0.00 69 THR A C 14
ATOM 20165 O O . THR A 1 69 ? 0.425 2.677 -9.148 1.00 0.00 69 THR A O 14
ATOM 20176 N N . CYS A 1 70 ? 2.113 2.137 -10.534 1.00 0.00 70 CYS A N 14
ATOM 20177 C CA . CYS A 1 70 ? 2.493 0.945 -9.785 1.00 0.00 70 CYS A CA 14
ATOM 20178 C C . CYS A 1 70 ? 2.651 1.264 -8.301 1.00 0.00 70 CYS A C 14
ATOM 20179 O O . CYS A 1 70 ? 2.675 2.429 -7.904 1.00 0.00 70 CYS A O 14
ATOM 20186 N N . ARG A 1 71 ? 2.759 0.219 -7.486 1.00 0.00 71 ARG A N 14
ATOM 20187 C CA . ARG A 1 71 ? 2.914 0.387 -6.046 1.00 0.00 71 ARG A CA 14
ATOM 20188 C C . ARG A 1 71 ? 4.148 -0.355 -5.541 1.00 0.00 71 ARG A C 14
ATOM 20189 O O . ARG A 1 71 ? 4.851 0.123 -4.651 1.00 0.00 71 ARG A O 14
ATOM 20210 N N . ARG A 1 72 ? 4.405 -1.525 -6.117 1.00 0.00 72 ARG A N 14
ATOM 20211 C CA . ARG A 1 72 ? 5.553 -2.334 -5.725 1.00 0.00 72 ARG A CA 14
ATOM 20212 C C . ARG A 1 72 ? 6.855 -1.563 -5.925 1.00 0.00 72 ARG A C 14
ATOM 20213 O O . ARG A 1 72 ? 7.691 -1.492 -5.024 1.00 0.00 72 ARG A O 14
ATOM 20234 N N . CYS A 1 73 ? 7.019 -0.988 -7.111 1.00 0.00 73 CYS A N 14
ATOM 20235 C CA . CYS A 1 73 ? 8.219 -0.224 -7.431 1.00 0.00 73 CYS A CA 14
ATOM 20236 C C . CYS A 1 73 ? 7.974 1.272 -7.252 1.00 0.00 73 CYS A C 14
ATOM 20237 O O . CYS A 1 73 ? 8.834 1.997 -6.752 1.00 0.00 73 CYS A O 14
ATOM 20244 N N . GLY A 1 74 ? 6.795 1.727 -7.663 1.00 0.00 74 GLY A N 14
ATOM 20245 C CA . GLY A 1 74 ? 6.458 3.133 -7.540 1.00 0.00 74 GLY A CA 14
ATOM 20246 C C . GLY A 1 74 ? 6.700 3.902 -8.823 1.00 0.00 74 GLY A C 14
ATOM 20247 O O . GLY A 1 74 ? 7.064 5.077 -8.792 1.00 0.00 74 GLY A O 14
ATOM 20251 N N . GLY A 1 75 ? 6.500 3.237 -9.957 1.00 0.00 75 GLY A N 14
ATOM 20252 C CA . GLY A 1 75 ? 6.706 3.881 -11.241 1.00 0.00 75 GLY A CA 14
ATOM 20253 C C . GLY A 1 75 ? 8.172 3.968 -11.618 1.00 0.00 75 GLY A C 14
ATOM 20254 O O . GLY A 1 75 ? 8.629 4.990 -12.128 1.00 0.00 75 GLY A O 14
ATOM 20258 N N . ARG A 1 76 ? 8.911 2.893 -11.364 1.00 0.00 76 ARG A N 14
ATOM 20259 C CA . ARG A 1 76 ? 10.334 2.852 -11.678 1.00 0.00 76 ARG A CA 14
ATOM 20260 C C . ARG A 1 76 ? 10.652 1.692 -12.616 1.00 0.00 76 ARG A C 14
ATOM 20261 O O . ARG A 1 76 ? 11.454 1.828 -13.539 1.00 0.00 76 ARG A O 14
ATOM 20282 N N . GLY A 1 77 ? 10.016 0.550 -12.374 1.00 0.00 77 GLY A N 14
ATOM 20283 C CA . GLY A 1 77 ? 10.244 -0.617 -13.205 1.00 0.00 77 GLY A CA 14
ATOM 20284 C C . GLY A 1 77 ? 11.046 -1.688 -12.493 1.00 0.00 77 GLY A C 14
ATOM 20285 O O . GLY A 1 77 ? 11.169 -2.811 -12.984 1.00 0.00 77 GLY A O 14
ATOM 20289 N N . SER A 1 78 ? 11.594 -1.342 -11.333 1.00 0.00 78 SER A N 14
ATOM 20290 C CA . SER A 1 78 ? 12.394 -2.281 -10.554 1.00 0.00 78 SER A CA 14
ATOM 20291 C C . SER A 1 78 ? 12.320 -1.953 -9.066 1.00 0.00 78 SER A C 14
ATOM 20292 O O . SER A 1 78 ? 12.172 -0.792 -8.682 1.00 0.00 78 SER A O 14
ATOM 20300 N N . ILE A 1 79 ? 12.425 -2.983 -8.234 1.00 0.00 79 ILE A N 14
ATOM 20301 C CA . ILE A 1 79 ? 12.372 -2.805 -6.788 1.00 0.00 79 ILE A CA 14
ATOM 20302 C C . ILE A 1 79 ? 13.771 -2.650 -6.202 1.00 0.00 79 ILE A C 14
ATOM 20303 O O . ILE A 1 79 ? 14.481 -3.635 -5.994 1.00 0.00 79 ILE A O 14
ATOM 20319 N N . ILE A 1 80 ? 14.161 -1.408 -5.935 1.00 0.00 80 ILE A N 14
ATOM 20320 C CA . ILE A 1 80 ? 15.474 -1.124 -5.370 1.00 0.00 80 ILE A CA 14
ATOM 20321 C C . ILE A 1 80 ? 15.476 -1.321 -3.858 1.00 0.00 80 ILE A C 14
ATOM 20322 O O . ILE A 1 80 ? 15.000 -0.467 -3.110 1.00 0.00 80 ILE A O 14
ATOM 20338 N N . ILE A 1 81 ? 16.015 -2.452 -3.415 1.00 0.00 81 ILE A N 14
ATOM 20339 C CA . ILE A 1 81 ? 16.081 -2.760 -1.992 1.00 0.00 81 ILE A CA 14
ATOM 20340 C C . ILE A 1 81 ? 16.616 -1.574 -1.197 1.00 0.00 81 ILE A C 14
ATOM 20341 O O . ILE A 1 81 ? 16.182 -1.320 -0.074 1.00 0.00 81 ILE A O 14
ATOM 20357 N N . SER A 1 82 ? 17.561 -0.850 -1.789 1.00 0.00 82 SER A N 14
ATOM 20358 C CA . SER A 1 82 ? 18.157 0.310 -1.135 1.00 0.00 82 SER A CA 14
ATOM 20359 C C . SER A 1 82 ? 18.153 1.519 -2.065 1.00 0.00 82 SER A C 14
ATOM 20360 O O . SER A 1 82 ? 19.031 1.687 -2.911 1.00 0.00 82 SER A O 14
ATOM 20368 N N . PRO A 1 83 ? 17.140 2.384 -1.905 1.00 0.00 83 PRO A N 14
ATOM 20369 C CA . PRO A 1 83 ? 16.995 3.594 -2.719 1.00 0.00 83 PRO A CA 14
ATOM 20370 C C . PRO A 1 83 ? 18.063 4.636 -2.404 1.00 0.00 83 PRO A C 14
ATOM 20371 O O . PRO A 1 83 ? 18.408 4.855 -1.243 1.00 0.00 83 PRO A O 14
ATOM 20382 N N . CYS A 1 84 ? 18.584 5.276 -3.446 1.00 0.00 84 CYS A N 14
ATOM 20383 C CA . CYS A 1 84 ? 19.613 6.295 -3.281 1.00 0.00 84 CYS A CA 14
ATOM 20384 C C . CYS A 1 84 ? 19.366 7.119 -2.020 1.00 0.00 84 CYS A C 14
ATOM 20385 O O . CYS A 1 84 ? 18.222 7.403 -1.665 1.00 0.00 84 CYS A O 14
ATOM 20392 N N . VAL A 1 85 ? 20.448 7.500 -1.348 1.00 0.00 85 VAL A N 14
ATOM 20393 C CA . VAL A 1 85 ? 20.349 8.292 -0.128 1.00 0.00 85 VAL A CA 14
ATOM 20394 C C . VAL A 1 85 ? 20.587 9.771 -0.411 1.00 0.00 85 VAL A C 14
ATOM 20395 O O . VAL A 1 85 ? 20.635 10.590 0.506 1.00 0.00 85 VAL A O 14
ATOM 20408 N N . VAL A 1 86 ? 20.736 10.106 -1.689 1.00 0.00 86 VAL A N 14
ATOM 20409 C CA . VAL A 1 86 ? 20.968 11.487 -2.095 1.00 0.00 86 VAL A CA 14
ATOM 20410 C C . VAL A 1 86 ? 19.733 12.077 -2.767 1.00 0.00 86 VAL A C 14
ATOM 20411 O O . VAL A 1 86 ? 19.308 13.186 -2.445 1.00 0.00 86 VAL A O 14
ATOM 20424 N N . CYS A 1 87 ? 19.162 11.327 -3.704 1.00 0.00 87 CYS A N 14
ATOM 20425 C CA . CYS A 1 87 ? 17.975 11.775 -4.423 1.00 0.00 87 CYS A CA 14
ATOM 20426 C C . CYS A 1 87 ? 16.766 10.914 -4.067 1.00 0.00 87 CYS A C 14
ATOM 20427 O O . CYS A 1 87 ? 15.714 11.011 -4.699 1.00 0.00 87 CYS A O 14
ATOM 20434 N N . ARG A 1 88 ? 16.925 10.072 -3.051 1.00 0.00 88 ARG A N 14
ATOM 20435 C CA . ARG A 1 88 ? 15.848 9.193 -2.611 1.00 0.00 88 ARG A CA 14
ATOM 20436 C C . ARG A 1 88 ? 15.115 8.592 -3.806 1.00 0.00 88 ARG A C 14
ATOM 20437 O O . ARG A 1 88 ? 13.886 8.529 -3.826 1.00 0.00 88 ARG A O 14
ATOM 20458 N N . GLY A 1 89 ? 15.877 8.152 -4.802 1.00 0.00 89 GLY A N 14
ATOM 20459 C CA . GLY A 1 89 ? 15.283 7.562 -5.988 1.00 0.00 89 GLY A CA 14
ATOM 20460 C C . GLY A 1 89 ? 14.500 8.570 -6.806 1.00 0.00 89 GLY A C 14
ATOM 20461 O O . GLY A 1 89 ? 13.460 8.243 -7.377 1.00 0.00 89 GLY A O 14
ATOM 20465 N N . ALA A 1 90 ? 15.000 9.800 -6.862 1.00 0.00 90 ALA A N 14
ATOM 20466 C CA . ALA A 1 90 ? 14.341 10.859 -7.616 1.00 0.00 90 ALA A CA 14
ATOM 20467 C C . ALA A 1 90 ? 14.929 10.983 -9.017 1.00 0.00 90 ALA A C 14
ATOM 20468 O O . ALA A 1 90 ? 14.233 11.347 -9.964 1.00 0.00 90 ALA A O 14
ATOM 20475 N N . GLY A 1 91 ? 16.217 10.677 -9.143 1.00 0.00 91 GLY A N 14
ATOM 20476 C CA . GLY A 1 91 ? 16.878 10.762 -10.432 1.00 0.00 91 GLY A CA 14
ATOM 20477 C C . GLY A 1 91 ? 17.690 12.033 -10.585 1.00 0.00 91 GLY A C 14
ATOM 20478 O O . GLY A 1 91 ? 18.577 12.111 -11.434 1.00 0.00 91 GLY A O 14
ATOM 20482 N N . GLN A 1 92 ? 17.384 13.031 -9.763 1.00 0.00 92 GLN A N 14
ATOM 20483 C CA . GLN A 1 92 ? 18.091 14.306 -9.813 1.00 0.00 92 GLN A CA 14
ATOM 20484 C C . GLN A 1 92 ? 18.613 14.694 -8.434 1.00 0.00 92 GLN A C 14
ATOM 20485 O O . GLN A 1 92 ? 18.193 14.135 -7.421 1.00 0.00 92 GLN A O 14
ATOM 20499 N N . ALA A 1 93 ? 19.530 15.655 -8.402 1.00 0.00 93 ALA A N 14
ATOM 20500 C CA . ALA A 1 93 ? 20.108 16.119 -7.147 1.00 0.00 93 ALA A CA 14
ATOM 20501 C C . ALA A 1 93 ? 20.580 17.564 -7.261 1.00 0.00 93 ALA A C 14
ATOM 20502 O O . ALA A 1 93 ? 20.717 18.099 -8.362 1.00 0.00 93 ALA A O 14
ATOM 20509 N N . LYS A 1 94 ? 20.826 18.193 -6.117 1.00 0.00 94 LYS A N 14
ATOM 20510 C CA . LYS A 1 94 ? 21.283 19.577 -6.087 1.00 0.00 94 LYS A CA 14
ATOM 20511 C C . LYS A 1 94 ? 22.783 19.661 -6.352 1.00 0.00 94 LYS A C 14
ATOM 20512 O O . LYS A 1 94 ? 23.576 19.835 -5.428 1.00 0.00 94 LYS A O 14
ATOM 20531 N N . GLN A 1 95 ? 23.163 19.537 -7.620 1.00 0.00 95 GLN A N 14
ATOM 20532 C CA . GLN A 1 95 ? 24.568 19.599 -8.005 1.00 0.00 95 GLN A CA 14
ATOM 20533 C C . GLN A 1 95 ? 25.276 20.751 -7.299 1.00 0.00 95 GLN A C 14
ATOM 20534 O O . GLN A 1 95 ? 24.668 21.780 -7.004 1.00 0.00 95 GLN A O 14
ATOM 20548 N N . LYS A 1 96 ? 26.564 20.571 -7.029 1.00 0.00 96 LYS A N 14
ATOM 20549 C CA . LYS A 1 96 ? 27.356 21.594 -6.358 1.00 0.00 96 LYS A CA 14
ATOM 20550 C C . LYS A 1 96 ? 26.883 22.991 -6.747 1.00 0.00 96 LYS A C 14
ATOM 20551 O O . LYS A 1 96 ? 26.860 23.345 -7.926 1.00 0.00 96 LYS A O 14
ATOM 20570 N N . LYS A 1 97 ? 26.505 23.782 -5.748 1.00 0.00 97 LYS A N 14
ATOM 20571 C CA . LYS A 1 97 ? 26.035 25.142 -5.985 1.00 0.00 97 LYS A CA 14
ATOM 20572 C C . LYS A 1 97 ? 27.156 26.152 -5.763 1.00 0.00 97 LYS A C 14
ATOM 20573 O O . LYS A 1 97 ? 28.064 25.920 -4.965 1.00 0.00 97 LYS A O 14
ATOM 20592 N N . ARG A 1 98 ? 27.085 27.273 -6.473 1.00 0.00 98 ARG A N 14
ATOM 20593 C CA . ARG A 1 98 ? 28.094 28.319 -6.353 1.00 0.00 98 ARG A CA 14
ATOM 20594 C C . ARG A 1 98 ? 27.624 29.422 -5.409 1.00 0.00 98 ARG A C 14
ATOM 20595 O O . ARG A 1 98 ? 28.396 29.922 -4.591 1.00 0.00 98 ARG A O 14
ATOM 20616 N N . SER A 1 99 ? 26.355 29.796 -5.528 1.00 0.00 99 SER A N 14
ATOM 20617 C CA . SER A 1 99 ? 25.783 30.842 -4.689 1.00 0.00 99 SER A CA 14
ATOM 20618 C C . SER A 1 99 ? 24.285 30.628 -4.497 1.00 0.00 99 SER A C 14
ATOM 20619 O O . SER A 1 99 ? 23.627 29.994 -5.321 1.00 0.00 99 SER A O 14
ATOM 20627 N N . GLY A 1 100 ? 23.752 31.161 -3.402 1.00 0.00 100 GLY A N 14
ATOM 20628 C CA . GLY A 1 100 ? 22.336 31.018 -3.120 1.00 0.00 100 GLY A CA 14
ATOM 20629 C C . GLY A 1 100 ? 22.074 30.241 -1.845 1.00 0.00 100 GLY A C 14
ATOM 20630 O O . GLY A 1 100 ? 22.470 29.084 -1.705 1.00 0.00 100 GLY A O 14
ATOM 20634 N N . PRO A 1 101 ? 21.392 30.885 -0.886 1.00 0.00 101 PRO A N 14
ATOM 20635 C CA . PRO A 1 101 ? 21.064 30.266 0.402 1.00 0.00 101 PRO A CA 14
ATOM 20636 C C . PRO A 1 101 ? 20.021 29.162 0.265 1.00 0.00 101 PRO A C 14
ATOM 20637 O O . PRO A 1 101 ? 19.112 29.252 -0.560 1.00 0.00 101 PRO A O 14
ATOM 20648 N N . SER A 1 102 ? 20.158 28.121 1.080 1.00 0.00 102 SER A N 14
ATOM 20649 C CA . SER A 1 102 ? 19.230 26.997 1.048 1.00 0.00 102 SER A CA 14
ATOM 20650 C C . SER A 1 102 ? 19.254 26.233 2.368 1.00 0.00 102 SER A C 14
ATOM 20651 O O . SER A 1 102 ? 20.321 25.920 2.897 1.00 0.00 102 SER A O 14
ATOM 20659 N N . SER A 1 103 ? 18.071 25.936 2.895 1.00 0.00 103 SER A N 14
ATOM 20660 C CA . SER A 1 103 ? 17.955 25.213 4.156 1.00 0.00 103 SER A CA 14
ATOM 20661 C C . SER A 1 103 ? 17.623 23.744 3.911 1.00 0.00 103 SER A C 14
ATOM 20662 O O . SER A 1 103 ? 18.270 22.851 4.454 1.00 0.00 103 SER A O 14
ATOM 20670 N N . GLY A 1 104 ? 16.607 23.503 3.087 1.00 0.00 104 GLY A N 14
ATOM 20671 C CA . GLY A 1 104 ? 16.205 22.142 2.784 1.00 0.00 104 GLY A CA 14
ATOM 20672 C C . GLY A 1 104 ? 14.924 21.745 3.490 1.00 0.00 104 GLY A C 14
ATOM 20673 O O . GLY A 1 104 ? 14.129 22.621 3.826 1.00 0.00 104 GLY A O 14
ATOM 20679 N N . GLY A 1 1 ? 85.456 52.149 -8.761 1.00 0.00 1 GLY A N 15
ATOM 20680 C CA . GLY A 1 1 ? 85.238 50.804 -8.261 1.00 0.00 1 GLY A CA 15
ATOM 20681 C C . GLY A 1 1 ? 83.963 50.686 -7.451 1.00 0.00 1 GLY A C 15
ATOM 20682 O O . GLY A 1 1 ? 83.533 51.647 -6.813 1.00 0.00 1 GLY A O 15
ATOM 20686 N N . SER A 1 2 ? 83.354 49.504 -7.476 1.00 0.00 2 SER A N 15
ATOM 20687 C CA . SER A 1 2 ? 82.117 49.266 -6.742 1.00 0.00 2 SER A CA 15
ATOM 20688 C C . SER A 1 2 ? 82.071 47.839 -6.204 1.00 0.00 2 SER A C 15
ATOM 20689 O O . SER A 1 2 ? 82.956 47.030 -6.482 1.00 0.00 2 SER A O 15
ATOM 20697 N N . SER A 1 3 ? 81.032 47.538 -5.431 1.00 0.00 3 SER A N 15
ATOM 20698 C CA . SER A 1 3 ? 80.871 46.211 -4.850 1.00 0.00 3 SER A CA 15
ATOM 20699 C C . SER A 1 3 ? 79.487 45.647 -5.156 1.00 0.00 3 SER A C 15
ATOM 20700 O O . SER A 1 3 ? 78.616 46.352 -5.664 1.00 0.00 3 SER A O 15
ATOM 20708 N N . GLY A 1 4 ? 79.292 44.370 -4.844 1.00 0.00 4 GLY A N 15
ATOM 20709 C CA . GLY A 1 4 ? 78.012 43.732 -5.093 1.00 0.00 4 GLY A CA 15
ATOM 20710 C C . GLY A 1 4 ? 77.535 42.909 -3.912 1.00 0.00 4 GLY A C 15
ATOM 20711 O O . GLY A 1 4 ? 78.301 42.635 -2.988 1.00 0.00 4 GLY A O 15
ATOM 20715 N N . SER A 1 5 ? 76.266 42.516 -3.942 1.00 0.00 5 SER A N 15
ATOM 20716 C CA . SER A 1 5 ? 75.686 41.724 -2.863 1.00 0.00 5 SER A CA 15
ATOM 20717 C C . SER A 1 5 ? 74.327 41.163 -3.271 1.00 0.00 5 SER A C 15
ATOM 20718 O O . SER A 1 5 ? 73.544 41.833 -3.945 1.00 0.00 5 SER A O 15
ATOM 20726 N N . SER A 1 6 ? 74.054 39.931 -2.856 1.00 0.00 6 SER A N 15
ATOM 20727 C CA . SER A 1 6 ? 72.791 39.277 -3.181 1.00 0.00 6 SER A CA 15
ATOM 20728 C C . SER A 1 6 ? 72.642 37.969 -2.409 1.00 0.00 6 SER A C 15
ATOM 20729 O O . SER A 1 6 ? 73.625 37.284 -2.131 1.00 0.00 6 SER A O 15
ATOM 20737 N N . GLY A 1 7 ? 71.403 37.630 -2.065 1.00 0.00 7 GLY A N 15
ATOM 20738 C CA . GLY A 1 7 ? 71.147 36.407 -1.328 1.00 0.00 7 GLY A CA 15
ATOM 20739 C C . GLY A 1 7 ? 69.672 36.061 -1.273 1.00 0.00 7 GLY A C 15
ATOM 20740 O O . GLY A 1 7 ? 68.876 36.801 -0.696 1.00 0.00 7 GLY A O 15
ATOM 20744 N N . MET A 1 8 ? 69.307 34.935 -1.877 1.00 0.00 8 MET A N 15
ATOM 20745 C CA . MET A 1 8 ? 67.917 34.494 -1.894 1.00 0.00 8 MET A CA 15
ATOM 20746 C C . MET A 1 8 ? 67.824 33.000 -2.188 1.00 0.00 8 MET A C 15
ATOM 20747 O O . MET A 1 8 ? 68.180 32.550 -3.277 1.00 0.00 8 MET A O 15
ATOM 20761 N N . GLU A 1 9 ? 67.345 32.238 -1.211 1.00 0.00 9 GLU A N 15
ATOM 20762 C CA . GLU A 1 9 ? 67.207 30.794 -1.366 1.00 0.00 9 GLU A CA 15
ATOM 20763 C C . GLU A 1 9 ? 65.830 30.326 -0.906 1.00 0.00 9 GLU A C 15
ATOM 20764 O O . GLU A 1 9 ? 65.201 29.484 -1.547 1.00 0.00 9 GLU A O 15
ATOM 20776 N N . LEU A 1 10 ? 65.367 30.878 0.211 1.00 0.00 10 LEU A N 15
ATOM 20777 C CA . LEU A 1 10 ? 64.064 30.518 0.759 1.00 0.00 10 LEU A CA 15
ATOM 20778 C C . LEU A 1 10 ? 63.055 30.264 -0.357 1.00 0.00 10 LEU A C 15
ATOM 20779 O O . LEU A 1 10 ? 62.614 31.193 -1.034 1.00 0.00 10 LEU A O 15
ATOM 20795 N N . THR A 1 11 ? 62.691 28.999 -0.542 1.00 0.00 11 THR A N 15
ATOM 20796 C CA . THR A 1 11 ? 61.734 28.622 -1.574 1.00 0.00 11 THR A CA 15
ATOM 20797 C C . THR A 1 11 ? 60.634 27.732 -1.006 1.00 0.00 11 THR A C 15
ATOM 20798 O O . THR A 1 11 ? 60.888 26.885 -0.149 1.00 0.00 11 THR A O 15
ATOM 20809 N N . PHE A 1 12 ? 59.412 27.928 -1.489 1.00 0.00 12 PHE A N 15
ATOM 20810 C CA . PHE A 1 12 ? 58.273 27.142 -1.029 1.00 0.00 12 PHE A CA 15
ATOM 20811 C C . PHE A 1 12 ? 57.076 27.323 -1.957 1.00 0.00 12 PHE A C 15
ATOM 20812 O O . PHE A 1 12 ? 57.049 28.236 -2.781 1.00 0.00 12 PHE A O 15
ATOM 20829 N N . ASN A 1 13 ? 56.088 26.446 -1.817 1.00 0.00 13 ASN A N 15
ATOM 20830 C CA . ASN A 1 13 ? 54.888 26.508 -2.644 1.00 0.00 13 ASN A CA 15
ATOM 20831 C C . ASN A 1 13 ? 53.753 25.703 -2.017 1.00 0.00 13 ASN A C 15
ATOM 20832 O O . ASN A 1 13 ? 53.985 24.672 -1.387 1.00 0.00 13 ASN A O 15
ATOM 20843 N N . GLN A 1 14 ? 52.526 26.183 -2.195 1.00 0.00 14 GLN A N 15
ATOM 20844 C CA . GLN A 1 14 ? 51.356 25.508 -1.646 1.00 0.00 14 GLN A CA 15
ATOM 20845 C C . GLN A 1 14 ? 50.070 26.094 -2.221 1.00 0.00 14 GLN A C 15
ATOM 20846 O O . GLN A 1 14 ? 50.104 27.060 -2.982 1.00 0.00 14 GLN A O 15
ATOM 20860 N N . ALA A 1 15 ? 48.939 25.503 -1.852 1.00 0.00 15 ALA A N 15
ATOM 20861 C CA . ALA A 1 15 ? 47.643 25.967 -2.329 1.00 0.00 15 ALA A CA 15
ATOM 20862 C C . ALA A 1 15 ? 46.696 26.245 -1.166 1.00 0.00 15 ALA A C 15
ATOM 20863 O O . ALA A 1 15 ? 47.065 26.087 -0.003 1.00 0.00 15 ALA A O 15
ATOM 20870 N N . ALA A 1 16 ? 45.476 26.659 -1.489 1.00 0.00 16 ALA A N 15
ATOM 20871 C CA . ALA A 1 16 ? 44.476 26.957 -0.470 1.00 0.00 16 ALA A CA 15
ATOM 20872 C C . ALA A 1 16 ? 43.113 26.393 -0.857 1.00 0.00 16 ALA A C 15
ATOM 20873 O O . ALA A 1 16 ? 42.940 25.853 -1.950 1.00 0.00 16 ALA A O 15
ATOM 20880 N N . LYS A 1 17 ? 42.147 26.522 0.046 1.00 0.00 17 LYS A N 15
ATOM 20881 C CA . LYS A 1 17 ? 40.798 26.026 -0.200 1.00 0.00 17 LYS A CA 15
ATOM 20882 C C . LYS A 1 17 ? 39.759 27.101 0.106 1.00 0.00 17 LYS A C 15
ATOM 20883 O O . LYS A 1 17 ? 40.102 28.214 0.501 1.00 0.00 17 LYS A O 15
ATOM 20902 N N . GLY A 1 18 ? 38.488 26.758 -0.079 1.00 0.00 18 GLY A N 15
ATOM 20903 C CA . GLY A 1 18 ? 37.419 27.704 0.183 1.00 0.00 18 GLY A CA 15
ATOM 20904 C C . GLY A 1 18 ? 36.843 27.556 1.577 1.00 0.00 18 GLY A C 15
ATOM 20905 O O . GLY A 1 18 ? 37.485 26.996 2.466 1.00 0.00 18 GLY A O 15
ATOM 20909 N N . VAL A 1 19 ? 35.629 28.062 1.771 1.00 0.00 19 VAL A N 15
ATOM 20910 C CA . VAL A 1 19 ? 34.966 27.984 3.067 1.00 0.00 19 VAL A CA 15
ATOM 20911 C C . VAL A 1 19 ? 33.478 27.696 2.907 1.00 0.00 19 VAL A C 15
ATOM 20912 O O . VAL A 1 19 ? 32.958 27.663 1.792 1.00 0.00 19 VAL A O 15
ATOM 20925 N N . ASN A 1 20 ? 32.797 27.488 4.029 1.00 0.00 20 ASN A N 15
ATOM 20926 C CA . ASN A 1 20 ? 31.367 27.203 4.014 1.00 0.00 20 ASN A CA 15
ATOM 20927 C C . ASN A 1 20 ? 30.573 28.368 4.595 1.00 0.00 20 ASN A C 15
ATOM 20928 O O . ASN A 1 20 ? 30.737 28.725 5.762 1.00 0.00 20 ASN A O 15
ATOM 20939 N N . LYS A 1 21 ? 29.711 28.959 3.774 1.00 0.00 21 LYS A N 15
ATOM 20940 C CA . LYS A 1 21 ? 28.889 30.083 4.206 1.00 0.00 21 LYS A CA 15
ATOM 20941 C C . LYS A 1 21 ? 27.537 30.071 3.500 1.00 0.00 21 LYS A C 15
ATOM 20942 O O . LYS A 1 21 ? 27.417 29.581 2.378 1.00 0.00 21 LYS A O 15
ATOM 20961 N N . GLU A 1 22 ? 26.523 30.616 4.165 1.00 0.00 22 GLU A N 15
ATOM 20962 C CA . GLU A 1 22 ? 25.180 30.668 3.599 1.00 0.00 22 GLU A CA 15
ATOM 20963 C C . GLU A 1 22 ? 25.233 30.901 2.092 1.00 0.00 22 GLU A C 15
ATOM 20964 O O . GLU A 1 22 ? 25.966 31.766 1.612 1.00 0.00 22 GLU A O 15
ATOM 20976 N N . PHE A 1 23 ? 24.451 30.124 1.351 1.00 0.00 23 PHE A N 15
ATOM 20977 C CA . PHE A 1 23 ? 24.409 30.244 -0.102 1.00 0.00 23 PHE A CA 15
ATOM 20978 C C . PHE A 1 23 ? 23.004 29.967 -0.630 1.00 0.00 23 PHE A C 15
ATOM 20979 O O . PHE A 1 23 ? 22.328 29.042 -0.177 1.00 0.00 23 PHE A O 15
ATOM 20996 N N . THR A 1 24 ? 22.570 30.775 -1.592 1.00 0.00 24 THR A N 15
ATOM 20997 C CA . THR A 1 24 ? 21.246 30.620 -2.182 1.00 0.00 24 THR A CA 15
ATOM 20998 C C . THR A 1 24 ? 21.033 29.197 -2.685 1.00 0.00 24 THR A C 15
ATOM 20999 O O . THR A 1 24 ? 21.963 28.552 -3.168 1.00 0.00 24 THR A O 15
ATOM 21010 N N . VAL A 1 25 ? 19.800 28.712 -2.570 1.00 0.00 25 VAL A N 15
ATOM 21011 C CA . VAL A 1 25 ? 19.464 27.365 -3.016 1.00 0.00 25 VAL A CA 15
ATOM 21012 C C . VAL A 1 25 ? 20.281 26.972 -4.241 1.00 0.00 25 VAL A C 15
ATOM 21013 O O . VAL A 1 25 ? 20.323 27.700 -5.232 1.00 0.00 25 VAL A O 15
ATOM 21026 N N . ASN A 1 26 ? 20.929 25.814 -4.167 1.00 0.00 26 ASN A N 15
ATOM 21027 C CA . ASN A 1 26 ? 21.746 25.323 -5.270 1.00 0.00 26 ASN A CA 15
ATOM 21028 C C . ASN A 1 26 ? 20.870 24.788 -6.399 1.00 0.00 26 ASN A C 15
ATOM 21029 O O . ASN A 1 26 ? 19.674 24.562 -6.216 1.00 0.00 26 ASN A O 15
ATOM 21040 N N . ILE A 1 27 ? 21.475 24.588 -7.565 1.00 0.00 27 ILE A N 15
ATOM 21041 C CA . ILE A 1 27 ? 20.751 24.077 -8.723 1.00 0.00 27 ILE A CA 15
ATOM 21042 C C . ILE A 1 27 ? 20.029 22.776 -8.390 1.00 0.00 27 ILE A C 15
ATOM 21043 O O . ILE A 1 27 ? 20.524 21.962 -7.612 1.00 0.00 27 ILE A O 15
ATOM 21059 N N . MET A 1 28 ? 18.857 22.586 -8.988 1.00 0.00 28 MET A N 15
ATOM 21060 C CA . MET A 1 28 ? 18.068 21.381 -8.757 1.00 0.00 28 MET A CA 15
ATOM 21061 C C . MET A 1 28 ? 17.769 20.668 -10.071 1.00 0.00 28 MET A C 15
ATOM 21062 O O . MET A 1 28 ? 16.909 21.098 -10.840 1.00 0.00 28 MET A O 15
ATOM 21076 N N . ASP A 1 29 ? 18.483 19.576 -10.322 1.00 0.00 29 ASP A N 15
ATOM 21077 C CA . ASP A 1 29 ? 18.293 18.802 -11.544 1.00 0.00 29 ASP A CA 15
ATOM 21078 C C . ASP A 1 29 ? 18.350 17.306 -11.254 1.00 0.00 29 ASP A C 15
ATOM 21079 O O . ASP A 1 29 ? 18.441 16.889 -10.098 1.00 0.00 29 ASP A O 15
ATOM 21088 N N . THR A 1 30 ? 18.295 16.501 -12.310 1.00 0.00 30 THR A N 15
ATOM 21089 C CA . THR A 1 30 ? 18.338 15.051 -12.169 1.00 0.00 30 THR A CA 15
ATOM 21090 C C . THR A 1 30 ? 19.549 14.613 -11.354 1.00 0.00 30 THR A C 15
ATOM 21091 O O . THR A 1 30 ? 20.674 15.040 -11.616 1.00 0.00 30 THR A O 15
ATOM 21102 N N . CYS A 1 31 ? 19.313 13.759 -10.364 1.00 0.00 31 CYS A N 15
ATOM 21103 C CA . CYS A 1 31 ? 20.385 13.263 -9.509 1.00 0.00 31 CYS A CA 15
ATOM 21104 C C . CYS A 1 31 ? 21.604 12.869 -10.339 1.00 0.00 31 CYS A C 15
ATOM 21105 O O . CYS A 1 31 ? 21.505 12.669 -11.549 1.00 0.00 31 CYS A O 15
ATOM 21112 N N . GLU A 1 32 ? 22.752 12.759 -9.678 1.00 0.00 32 GLU A N 15
ATOM 21113 C CA . GLU A 1 32 ? 23.990 12.389 -10.355 1.00 0.00 32 GLU A CA 15
ATOM 21114 C C . GLU A 1 32 ? 24.492 11.033 -9.868 1.00 0.00 32 GLU A C 15
ATOM 21115 O O . GLU A 1 32 ? 25.049 10.252 -10.640 1.00 0.00 32 GLU A O 15
ATOM 21127 N N . ARG A 1 33 ? 24.292 10.761 -8.583 1.00 0.00 33 ARG A N 15
ATOM 21128 C CA . ARG A 1 33 ? 24.726 9.501 -7.992 1.00 0.00 33 ARG A CA 15
ATOM 21129 C C . ARG A 1 33 ? 23.946 8.328 -8.579 1.00 0.00 33 ARG A C 15
ATOM 21130 O O . ARG A 1 33 ? 24.521 7.293 -8.916 1.00 0.00 33 ARG A O 15
ATOM 21151 N N . CYS A 1 34 ? 22.633 8.498 -8.697 1.00 0.00 34 CYS A N 15
ATOM 21152 C CA . CYS A 1 34 ? 21.773 7.455 -9.242 1.00 0.00 34 CYS A CA 15
ATOM 21153 C C . CYS A 1 34 ? 21.393 7.763 -10.687 1.00 0.00 34 CYS A C 15
ATOM 21154 O O . CYS A 1 34 ? 20.831 6.920 -11.385 1.00 0.00 34 CYS A O 15
ATOM 21161 N N . ASN A 1 35 ? 21.705 8.976 -11.130 1.00 0.00 35 ASN A N 15
ATOM 21162 C CA . ASN A 1 35 ? 21.396 9.396 -12.492 1.00 0.00 35 ASN A CA 15
ATOM 21163 C C . ASN A 1 35 ? 19.890 9.383 -12.737 1.00 0.00 35 ASN A C 15
ATOM 21164 O O . ASN A 1 35 ? 19.431 9.033 -13.824 1.00 0.00 35 ASN A O 15
ATOM 21175 N N . GLY A 1 36 ? 19.127 9.766 -11.718 1.00 0.00 36 GLY A N 15
ATOM 21176 C CA . GLY A 1 36 ? 17.681 9.791 -11.843 1.00 0.00 36 GLY A CA 15
ATOM 21177 C C . GLY A 1 36 ? 17.070 8.405 -11.788 1.00 0.00 36 GLY A C 15
ATOM 21178 O O . GLY A 1 36 ? 16.033 8.150 -12.400 1.00 0.00 36 GLY A O 15
ATOM 21182 N N . LYS A 1 37 ? 17.714 7.506 -11.052 1.00 0.00 37 LYS A N 15
ATOM 21183 C CA . LYS A 1 37 ? 17.229 6.137 -10.918 1.00 0.00 37 LYS A CA 15
ATOM 21184 C C . LYS A 1 37 ? 16.513 5.942 -9.586 1.00 0.00 37 LYS A C 15
ATOM 21185 O O . LYS A 1 37 ? 15.382 5.458 -9.543 1.00 0.00 37 LYS A O 15
ATOM 21204 N N . GLY A 1 38 ? 17.178 6.323 -8.499 1.00 0.00 38 GLY A N 15
ATOM 21205 C CA . GLY A 1 38 ? 16.588 6.183 -7.181 1.00 0.00 38 GLY A CA 15
ATOM 21206 C C . GLY A 1 38 ? 17.197 5.042 -6.391 1.00 0.00 38 GLY A C 15
ATOM 21207 O O . GLY A 1 38 ? 16.625 4.589 -5.401 1.00 0.00 38 GLY A O 15
ATOM 21211 N N . ASN A 1 39 ? 18.362 4.576 -6.831 1.00 0.00 39 ASN A N 15
ATOM 21212 C CA . ASN A 1 39 ? 19.049 3.479 -6.159 1.00 0.00 39 ASN A CA 15
ATOM 21213 C C . ASN A 1 39 ? 20.561 3.670 -6.213 1.00 0.00 39 ASN A C 15
ATOM 21214 O O . ASN A 1 39 ? 21.083 4.316 -7.121 1.00 0.00 39 ASN A O 15
ATOM 21225 N N . GLU A 1 40 ? 21.259 3.102 -5.234 1.00 0.00 40 GLU A N 15
ATOM 21226 C CA . GLU A 1 40 ? 22.712 3.211 -5.170 1.00 0.00 40 GLU A CA 15
ATOM 21227 C C . GLU A 1 40 ? 23.362 2.523 -6.367 1.00 0.00 40 GLU A C 15
ATOM 21228 O O . GLU A 1 40 ? 22.959 1.437 -6.785 1.00 0.00 40 GLU A O 15
ATOM 21240 N N . PRO A 1 41 ? 24.393 3.169 -6.932 1.00 0.00 41 PRO A N 15
ATOM 21241 C CA . PRO A 1 41 ? 25.121 2.638 -8.089 1.00 0.00 41 PRO A CA 15
ATOM 21242 C C . PRO A 1 41 ? 25.956 1.413 -7.735 1.00 0.00 41 PRO A C 15
ATOM 21243 O O . PRO A 1 41 ? 26.695 0.892 -8.569 1.00 0.00 41 PRO A O 15
ATOM 21254 N N . GLY A 1 42 ? 25.833 0.956 -6.493 1.00 0.00 42 GLY A N 15
ATOM 21255 C CA . GLY A 1 42 ? 26.582 -0.206 -6.051 1.00 0.00 42 GLY A CA 15
ATOM 21256 C C . GLY A 1 42 ? 25.741 -1.158 -5.224 1.00 0.00 42 GLY A C 15
ATOM 21257 O O . GLY A 1 42 ? 26.251 -1.829 -4.326 1.00 0.00 42 GLY A O 15
ATOM 21261 N N . THR A 1 43 ? 24.448 -1.219 -5.527 1.00 0.00 43 THR A N 15
ATOM 21262 C CA . THR A 1 43 ? 23.534 -2.094 -4.803 1.00 0.00 43 THR A CA 15
ATOM 21263 C C . THR A 1 43 ? 22.852 -3.077 -5.747 1.00 0.00 43 THR A C 15
ATOM 21264 O O . THR A 1 43 ? 22.982 -2.976 -6.967 1.00 0.00 43 THR A O 15
ATOM 21275 N N . LYS A 1 44 ? 22.123 -4.030 -5.175 1.00 0.00 44 LYS A N 15
ATOM 21276 C CA . LYS A 1 44 ? 21.418 -5.032 -5.965 1.00 0.00 44 LYS A CA 15
ATOM 21277 C C . LYS A 1 44 ? 19.969 -4.618 -6.201 1.00 0.00 44 LYS A C 15
ATOM 21278 O O . LYS A 1 44 ? 19.476 -3.670 -5.589 1.00 0.00 44 LYS A O 15
ATOM 21297 N N . VAL A 1 45 ? 19.290 -5.335 -7.091 1.00 0.00 45 VAL A N 15
ATOM 21298 C CA . VAL A 1 45 ? 17.897 -5.044 -7.406 1.00 0.00 45 VAL A CA 15
ATOM 21299 C C . VAL A 1 45 ? 17.119 -6.323 -7.693 1.00 0.00 45 VAL A C 15
ATOM 21300 O O . VAL A 1 45 ? 17.663 -7.282 -8.239 1.00 0.00 45 VAL A O 15
ATOM 21313 N N . GLN A 1 46 ? 15.843 -6.329 -7.322 1.00 0.00 46 GLN A N 15
ATOM 21314 C CA . GLN A 1 46 ? 14.990 -7.491 -7.540 1.00 0.00 46 GLN A CA 15
ATOM 21315 C C . GLN A 1 46 ? 13.905 -7.186 -8.568 1.00 0.00 46 GLN A C 15
ATOM 21316 O O . GLN A 1 46 ? 13.267 -6.134 -8.518 1.00 0.00 46 GLN A O 15
ATOM 21330 N N . HIS A 1 47 ? 13.703 -8.112 -9.500 1.00 0.00 47 HIS A N 15
ATOM 21331 C CA . HIS A 1 47 ? 12.695 -7.941 -10.541 1.00 0.00 47 HIS A CA 15
ATOM 21332 C C . HIS A 1 47 ? 11.299 -7.841 -9.934 1.00 0.00 47 HIS A C 15
ATOM 21333 O O . HIS A 1 47 ? 10.885 -8.703 -9.157 1.00 0.00 47 HIS A O 15
ATOM 21347 N N . CYS A 1 48 ? 10.578 -6.784 -10.292 1.00 0.00 48 CYS A N 15
ATOM 21348 C CA . CYS A 1 48 ? 9.229 -6.570 -9.782 1.00 0.00 48 CYS A CA 15
ATOM 21349 C C . CYS A 1 48 ? 8.204 -7.333 -10.617 1.00 0.00 48 CYS A C 15
ATOM 21350 O O . CYS A 1 48 ? 8.392 -7.535 -11.817 1.00 0.00 48 CYS A O 15
ATOM 21357 N N . HIS A 1 49 ? 7.119 -7.753 -9.974 1.00 0.00 49 HIS A N 15
ATOM 21358 C CA . HIS A 1 49 ? 6.064 -8.493 -10.657 1.00 0.00 49 HIS A CA 15
ATOM 21359 C C . HIS A 1 49 ? 4.898 -7.575 -11.009 1.00 0.00 49 HIS A C 15
ATOM 21360 O O . HIS A 1 49 ? 4.371 -7.623 -12.121 1.00 0.00 49 HIS A O 15
ATOM 21374 N N . TYR A 1 50 ? 4.499 -6.741 -10.056 1.00 0.00 50 TYR A N 15
ATOM 21375 C CA . TYR A 1 50 ? 3.393 -5.814 -10.264 1.00 0.00 50 TYR A CA 15
ATOM 21376 C C . TYR A 1 50 ? 3.363 -5.317 -11.706 1.00 0.00 50 TYR A C 15
ATOM 21377 O O . TYR A 1 50 ? 2.395 -5.540 -12.433 1.00 0.00 50 TYR A O 15
ATOM 21395 N N . CYS A 1 51 ? 4.432 -4.641 -12.114 1.00 0.00 51 CYS A N 15
ATOM 21396 C CA . CYS A 1 51 ? 4.531 -4.111 -13.468 1.00 0.00 51 CYS A CA 15
ATOM 21397 C C . CYS A 1 51 ? 5.267 -5.087 -14.382 1.00 0.00 51 CYS A C 15
ATOM 21398 O O . CYS A 1 51 ? 4.910 -5.251 -15.548 1.00 0.00 51 CYS A O 15
ATOM 21405 N N . GLY A 1 52 ? 6.296 -5.733 -13.843 1.00 0.00 52 GLY A N 15
ATOM 21406 C CA . GLY A 1 52 ? 7.066 -6.684 -14.622 1.00 0.00 52 GLY A CA 15
ATOM 21407 C C . GLY A 1 52 ? 8.220 -6.033 -15.358 1.00 0.00 52 GLY A C 15
ATOM 21408 O O . GLY A 1 52 ? 8.738 -6.585 -16.327 1.00 0.00 52 GLY A O 15
ATOM 21412 N N . GLY A 1 53 ? 8.623 -4.852 -14.897 1.00 0.00 53 GLY A N 15
ATOM 21413 C CA . GLY A 1 53 ? 9.719 -4.143 -15.531 1.00 0.00 53 GLY A CA 15
ATOM 21414 C C . GLY A 1 53 ? 9.240 -3.120 -16.542 1.00 0.00 53 GLY A C 15
ATOM 21415 O O . GLY A 1 53 ? 9.885 -2.902 -17.567 1.00 0.00 53 GLY A O 15
ATOM 21419 N N . SER A 1 54 ? 8.104 -2.492 -16.253 1.00 0.00 54 SER A N 15
ATOM 21420 C CA . SER A 1 54 ? 7.536 -1.490 -17.148 1.00 0.00 54 SER A CA 15
ATOM 21421 C C . SER A 1 54 ? 7.258 -0.190 -16.400 1.00 0.00 54 SER A C 15
ATOM 21422 O O . SER A 1 54 ? 7.309 0.895 -16.978 1.00 0.00 54 SER A O 15
ATOM 21430 N N . GLY A 1 55 ? 6.964 -0.308 -15.109 1.00 0.00 55 GLY A N 15
ATOM 21431 C CA . GLY A 1 55 ? 6.682 0.865 -14.302 1.00 0.00 55 GLY A CA 15
ATOM 21432 C C . GLY A 1 55 ? 5.218 1.254 -14.337 1.00 0.00 55 GLY A C 15
ATOM 21433 O O . GLY A 1 55 ? 4.874 2.421 -14.149 1.00 0.00 55 GLY A O 15
ATOM 21437 N N . MET A 1 56 ? 4.352 0.276 -14.581 1.00 0.00 56 MET A N 15
ATOM 21438 C CA . MET A 1 56 ? 2.916 0.523 -14.641 1.00 0.00 56 MET A CA 15
ATOM 21439 C C . MET A 1 56 ? 2.142 -0.598 -13.955 1.00 0.00 56 MET A C 15
ATOM 21440 O O . MET A 1 56 ? 2.431 -1.777 -14.158 1.00 0.00 56 MET A O 15
ATOM 21454 N N . GLU A 1 57 ? 1.159 -0.223 -13.143 1.00 0.00 57 GLU A N 15
ATOM 21455 C CA . GLU A 1 57 ? 0.346 -1.198 -12.427 1.00 0.00 57 GLU A CA 15
ATOM 21456 C C . GLU A 1 57 ? -1.093 -1.185 -12.936 1.00 0.00 57 GLU A C 15
ATOM 21457 O O . GLU A 1 57 ? -1.594 -0.156 -13.390 1.00 0.00 57 GLU A O 15
ATOM 21469 N N . THR A 1 58 ? -1.752 -2.337 -12.858 1.00 0.00 58 THR A N 15
ATOM 21470 C CA . THR A 1 58 ? -3.131 -2.461 -13.313 1.00 0.00 58 THR A CA 15
ATOM 21471 C C . THR A 1 58 ? -4.064 -2.793 -12.154 1.00 0.00 58 THR A C 15
ATOM 21472 O O . THR A 1 58 ? -3.849 -3.767 -11.431 1.00 0.00 58 THR A O 15
ATOM 21483 N N . ILE A 1 59 ? -5.100 -1.979 -11.982 1.00 0.00 59 ILE A N 15
ATOM 21484 C CA . ILE A 1 59 ? -6.067 -2.189 -10.911 1.00 0.00 59 ILE A CA 15
ATOM 21485 C C . ILE A 1 59 ? -7.357 -2.801 -11.447 1.00 0.00 59 ILE A C 15
ATOM 21486 O O . ILE A 1 59 ? -8.065 -2.184 -12.241 1.00 0.00 59 ILE A O 15
ATOM 21502 N N . ASN A 1 60 ? -7.655 -4.018 -11.006 1.00 0.00 60 ASN A N 15
ATOM 21503 C CA . ASN A 1 60 ? -8.861 -4.714 -11.440 1.00 0.00 60 ASN A CA 15
ATOM 21504 C C . ASN A 1 60 ? -10.042 -4.372 -10.536 1.00 0.00 60 ASN A C 15
ATOM 21505 O O . ASN A 1 60 ? -10.185 -4.926 -9.446 1.00 0.00 60 ASN A O 15
ATOM 21516 N N . THR A 1 61 ? -10.887 -3.455 -10.998 1.00 0.00 61 THR A N 15
ATOM 21517 C CA . THR A 1 61 ? -12.055 -3.038 -10.232 1.00 0.00 61 THR A CA 15
ATOM 21518 C C . THR A 1 61 ? -13.327 -3.150 -11.065 1.00 0.00 61 THR A C 15
ATOM 21519 O O . THR A 1 61 ? -13.491 -2.450 -12.063 1.00 0.00 61 THR A O 15
ATOM 21530 N N . GLY A 1 62 ? -14.227 -4.035 -10.647 1.00 0.00 62 GLY A N 15
ATOM 21531 C CA . GLY A 1 62 ? -15.473 -4.222 -11.366 1.00 0.00 62 GLY A CA 15
ATOM 21532 C C . GLY A 1 62 ? -15.255 -4.571 -12.825 1.00 0.00 62 GLY A C 15
ATOM 21533 O O . GLY A 1 62 ? -14.208 -5.092 -13.210 1.00 0.00 62 GLY A O 15
ATOM 21537 N N . PRO A 1 63 ? -16.261 -4.283 -13.664 1.00 0.00 63 PRO A N 15
ATOM 21538 C CA . PRO A 1 63 ? -16.198 -4.562 -15.101 1.00 0.00 63 PRO A CA 15
ATOM 21539 C C . PRO A 1 63 ? -15.205 -3.658 -15.825 1.00 0.00 63 PRO A C 15
ATOM 21540 O O . PRO A 1 63 ? -15.061 -3.729 -17.045 1.00 0.00 63 PRO A O 15
ATOM 21551 N N . PHE A 1 64 ? -14.523 -2.808 -15.064 1.00 0.00 64 PHE A N 15
ATOM 21552 C CA . PHE A 1 64 ? -13.545 -1.889 -15.633 1.00 0.00 64 PHE A CA 15
ATOM 21553 C C . PHE A 1 64 ? -12.190 -2.045 -14.949 1.00 0.00 64 PHE A C 15
ATOM 21554 O O . PHE A 1 64 ? -12.051 -2.799 -13.985 1.00 0.00 64 PHE A O 15
ATOM 21571 N N . VAL A 1 65 ? -11.192 -1.327 -15.455 1.00 0.00 65 VAL A N 15
ATOM 21572 C CA . VAL A 1 65 ? -9.847 -1.385 -14.893 1.00 0.00 65 VAL A CA 15
ATOM 21573 C C . VAL A 1 65 ? -9.187 -0.011 -14.907 1.00 0.00 65 VAL A C 15
ATOM 21574 O O . VAL A 1 65 ? -9.361 0.763 -15.847 1.00 0.00 65 VAL A O 15
ATOM 21587 N N . MET A 1 66 ? -8.426 0.284 -13.858 1.00 0.00 66 MET A N 15
ATOM 21588 C CA . MET A 1 66 ? -7.737 1.565 -13.751 1.00 0.00 66 MET A CA 15
ATOM 21589 C C . MET A 1 66 ? -6.255 1.414 -14.082 1.00 0.00 66 MET A C 15
ATOM 21590 O O . MET A 1 66 ? -5.755 0.301 -14.241 1.00 0.00 66 MET A O 15
ATOM 21604 N N . ARG A 1 67 ? -5.559 2.542 -14.184 1.00 0.00 67 ARG A N 15
ATOM 21605 C CA . ARG A 1 67 ? -4.135 2.535 -14.497 1.00 0.00 67 ARG A CA 15
ATOM 21606 C C . ARG A 1 67 ? -3.384 3.547 -13.638 1.00 0.00 67 ARG A C 15
ATOM 21607 O O . ARG A 1 67 ? -3.587 4.755 -13.763 1.00 0.00 67 ARG A O 15
ATOM 21628 N N . SER A 1 68 ? -2.517 3.046 -12.764 1.00 0.00 68 SER A N 15
ATOM 21629 C CA . SER A 1 68 ? -1.738 3.906 -11.881 1.00 0.00 68 SER A CA 15
ATOM 21630 C C . SER A 1 68 ? -0.306 3.398 -11.751 1.00 0.00 68 SER A C 15
ATOM 21631 O O . SER A 1 68 ? -0.032 2.215 -11.961 1.00 0.00 68 SER A O 15
ATOM 21639 N N . THR A 1 69 ? 0.607 4.300 -11.403 1.00 0.00 69 THR A N 15
ATOM 21640 C CA . THR A 1 69 ? 2.011 3.945 -11.246 1.00 0.00 69 THR A CA 15
ATOM 21641 C C . THR A 1 69 ? 2.189 2.853 -10.197 1.00 0.00 69 THR A C 15
ATOM 21642 O O . THR A 1 69 ? 1.589 2.907 -9.123 1.00 0.00 69 THR A O 15
ATOM 21653 N N . CYS A 1 70 ? 3.016 1.863 -10.515 1.00 0.00 70 CYS A N 15
ATOM 21654 C CA . CYS A 1 70 ? 3.273 0.757 -9.600 1.00 0.00 70 CYS A CA 15
ATOM 21655 C C . CYS A 1 70 ? 3.507 1.268 -8.181 1.00 0.00 70 CYS A C 15
ATOM 21656 O O . CYS A 1 70 ? 3.764 2.454 -7.972 1.00 0.00 70 CYS A O 15
ATOM 21663 N N . ARG A 1 71 ? 3.416 0.365 -7.211 1.00 0.00 71 ARG A N 15
ATOM 21664 C CA . ARG A 1 71 ? 3.617 0.724 -5.812 1.00 0.00 71 ARG A CA 15
ATOM 21665 C C . ARG A 1 71 ? 4.800 -0.036 -5.220 1.00 0.00 71 ARG A C 15
ATOM 21666 O O . ARG A 1 71 ? 5.550 0.501 -4.404 1.00 0.00 71 ARG A O 15
ATOM 21687 N N . ARG A 1 72 ? 4.962 -1.288 -5.637 1.00 0.00 72 ARG A N 15
ATOM 21688 C CA . ARG A 1 72 ? 6.053 -2.121 -5.147 1.00 0.00 72 ARG A CA 15
ATOM 21689 C C . ARG A 1 72 ? 7.404 -1.547 -5.560 1.00 0.00 72 ARG A C 15
ATOM 21690 O O . ARG A 1 72 ? 8.303 -1.388 -4.734 1.00 0.00 72 ARG A O 15
ATOM 21711 N N . CYS A 1 73 ? 7.541 -1.236 -6.845 1.00 0.00 73 CYS A N 15
ATOM 21712 C CA . CYS A 1 73 ? 8.783 -0.680 -7.370 1.00 0.00 73 CYS A CA 15
ATOM 21713 C C . CYS A 1 73 ? 8.745 0.845 -7.354 1.00 0.00 73 CYS A C 15
ATOM 21714 O O . CYS A 1 73 ? 9.725 1.498 -6.997 1.00 0.00 73 CYS A O 15
ATOM 21721 N N . GLY A 1 74 ? 7.605 1.408 -7.744 1.00 0.00 74 GLY A N 15
ATOM 21722 C CA . GLY A 1 74 ? 7.459 2.851 -7.767 1.00 0.00 74 GLY A CA 15
ATOM 21723 C C . GLY A 1 74 ? 7.648 3.431 -9.155 1.00 0.00 74 GLY A C 15
ATOM 21724 O O . GLY A 1 74 ? 8.118 4.558 -9.306 1.00 0.00 74 GLY A O 15
ATOM 21728 N N . GLY A 1 75 ? 7.283 2.657 -10.173 1.00 0.00 75 GLY A N 15
ATOM 21729 C CA . GLY A 1 75 ? 7.425 3.117 -11.542 1.00 0.00 75 GLY A CA 15
ATOM 21730 C C . GLY A 1 75 ? 8.841 2.966 -12.061 1.00 0.00 75 GLY A C 15
ATOM 21731 O O . GLY A 1 75 ? 9.314 3.792 -12.842 1.00 0.00 75 GLY A O 15
ATOM 21735 N N . ARG A 1 76 ? 9.520 1.910 -11.624 1.00 0.00 76 ARG A N 15
ATOM 21736 C CA . ARG A 1 76 ? 10.892 1.657 -12.048 1.00 0.00 76 ARG A CA 15
ATOM 21737 C C . ARG A 1 76 ? 11.000 0.314 -12.765 1.00 0.00 76 ARG A C 15
ATOM 21738 O O . ARG A 1 76 ? 11.760 0.170 -13.722 1.00 0.00 76 ARG A O 15
ATOM 21759 N N . GLY A 1 77 ? 10.235 -0.666 -12.295 1.00 0.00 77 GLY A N 15
ATOM 21760 C CA . GLY A 1 77 ? 10.260 -1.983 -12.902 1.00 0.00 77 GLY A CA 15
ATOM 21761 C C . GLY A 1 77 ? 10.814 -3.042 -11.969 1.00 0.00 77 GLY A C 15
ATOM 21762 O O . GLY A 1 77 ? 10.633 -4.238 -12.199 1.00 0.00 77 GLY A O 15
ATOM 21766 N N . SER A 1 78 ? 11.494 -2.602 -10.915 1.00 0.00 78 SER A N 15
ATOM 21767 C CA . SER A 1 78 ? 12.082 -3.520 -9.947 1.00 0.00 78 SER A CA 15
ATOM 21768 C C . SER A 1 78 ? 12.047 -2.925 -8.543 1.00 0.00 78 SER A C 15
ATOM 21769 O O . SER A 1 78 ? 11.792 -1.733 -8.369 1.00 0.00 78 SER A O 15
ATOM 21777 N N . ILE A 1 79 ? 12.304 -3.764 -7.545 1.00 0.00 79 ILE A N 15
ATOM 21778 C CA . ILE A 1 79 ? 12.304 -3.321 -6.156 1.00 0.00 79 ILE A CA 15
ATOM 21779 C C . ILE A 1 79 ? 13.707 -2.935 -5.702 1.00 0.00 79 ILE A C 15
ATOM 21780 O O . ILE A 1 79 ? 14.605 -3.775 -5.644 1.00 0.00 79 ILE A O 15
ATOM 21796 N N . ILE A 1 80 ? 13.888 -1.659 -5.378 1.00 0.00 80 ILE A N 15
ATOM 21797 C CA . ILE A 1 80 ? 15.181 -1.162 -4.926 1.00 0.00 80 ILE A CA 15
ATOM 21798 C C . ILE A 1 80 ? 15.426 -1.517 -3.463 1.00 0.00 80 ILE A C 15
ATOM 21799 O O . ILE A 1 80 ? 14.770 -0.986 -2.567 1.00 0.00 80 ILE A O 15
ATOM 21815 N N . ILE A 1 81 ? 16.374 -2.418 -3.229 1.00 0.00 81 ILE A N 15
ATOM 21816 C CA . ILE A 1 81 ? 16.707 -2.842 -1.875 1.00 0.00 81 ILE A CA 15
ATOM 21817 C C . ILE A 1 81 ? 17.393 -1.721 -1.101 1.00 0.00 81 ILE A C 15
ATOM 21818 O O . ILE A 1 81 ? 17.253 -1.619 0.117 1.00 0.00 81 ILE A O 15
ATOM 21834 N N . SER A 1 82 ? 18.133 -0.881 -1.818 1.00 0.00 82 SER A N 15
ATOM 21835 C CA . SER A 1 82 ? 18.843 0.232 -1.198 1.00 0.00 82 SER A CA 15
ATOM 21836 C C . SER A 1 82 ? 18.590 1.529 -1.960 1.00 0.00 82 SER A C 15
ATOM 21837 O O . SER A 1 82 ? 19.126 1.756 -3.045 1.00 0.00 82 SER A O 15
ATOM 21845 N N . PRO A 1 83 ? 17.753 2.402 -1.380 1.00 0.00 83 PRO A N 15
ATOM 21846 C CA . PRO A 1 83 ? 17.410 3.692 -1.986 1.00 0.00 83 PRO A CA 15
ATOM 21847 C C . PRO A 1 83 ? 18.583 4.665 -1.982 1.00 0.00 83 PRO A C 15
ATOM 21848 O O . PRO A 1 83 ? 19.343 4.734 -1.015 1.00 0.00 83 PRO A O 15
ATOM 21859 N N . CYS A 1 84 ? 18.727 5.415 -3.069 1.00 0.00 84 CYS A N 15
ATOM 21860 C CA . CYS A 1 84 ? 19.808 6.385 -3.192 1.00 0.00 84 CYS A CA 15
ATOM 21861 C C . CYS A 1 84 ? 20.102 7.046 -1.849 1.00 0.00 84 CYS A C 15
ATOM 21862 O O . CYS A 1 84 ? 19.224 7.153 -0.992 1.00 0.00 84 CYS A O 15
ATOM 21869 N N . VAL A 1 85 ? 21.343 7.489 -1.672 1.00 0.00 85 VAL A N 15
ATOM 21870 C CA . VAL A 1 85 ? 21.752 8.141 -0.433 1.00 0.00 85 VAL A CA 15
ATOM 21871 C C . VAL A 1 85 ? 21.891 9.647 -0.625 1.00 0.00 85 VAL A C 15
ATOM 21872 O O . VAL A 1 85 ? 22.277 10.368 0.295 1.00 0.00 85 VAL A O 15
ATOM 21885 N N . VAL A 1 86 ? 21.573 10.117 -1.827 1.00 0.00 86 VAL A N 15
ATOM 21886 C CA . VAL A 1 86 ? 21.660 11.538 -2.140 1.00 0.00 86 VAL A CA 15
ATOM 21887 C C . VAL A 1 86 ? 20.274 12.149 -2.313 1.00 0.00 86 VAL A C 15
ATOM 21888 O O . VAL A 1 86 ? 19.952 13.168 -1.702 1.00 0.00 86 VAL A O 15
ATOM 21901 N N . CYS A 1 87 ? 19.456 11.519 -3.150 1.00 0.00 87 CYS A N 15
ATOM 21902 C CA . CYS A 1 87 ? 18.10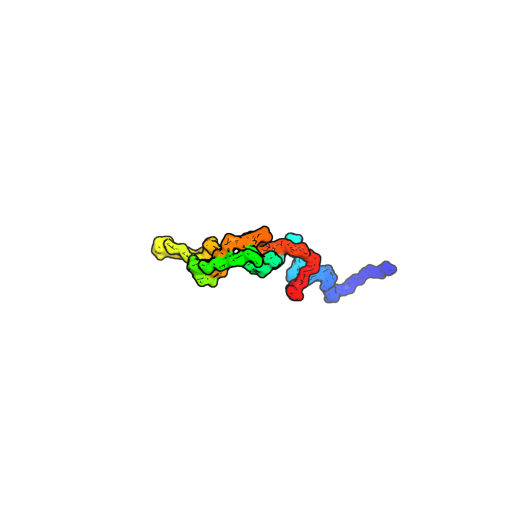3 11.999 -3.404 1.00 0.00 87 CYS A CA 15
ATOM 21903 C C . CYS A 1 87 ? 17.079 11.178 -2.627 1.00 0.00 87 CYS A C 15
ATOM 21904 O O . CYS A 1 87 ? 15.924 11.579 -2.486 1.00 0.00 87 CYS A O 15
ATOM 21911 N N . ARG A 1 88 ? 17.511 10.026 -2.125 1.00 0.00 88 ARG A N 15
ATOM 21912 C CA . ARG A 1 88 ? 16.632 9.147 -1.363 1.00 0.00 88 ARG A CA 15
ATOM 21913 C C . ARG A 1 88 ? 15.501 8.617 -2.238 1.00 0.00 88 ARG A C 15
ATOM 21914 O O . ARG A 1 88 ? 14.337 8.630 -1.841 1.00 0.00 88 ARG A O 15
ATOM 21935 N N . GLY A 1 89 ? 15.852 8.152 -3.434 1.00 0.00 89 GLY A N 15
ATOM 21936 C CA . GLY A 1 89 ? 14.855 7.625 -4.347 1.00 0.00 89 GLY A CA 15
ATOM 21937 C C . GLY A 1 89 ? 13.894 8.691 -4.834 1.00 0.00 89 GLY A C 15
ATOM 21938 O O . GLY A 1 89 ? 12.704 8.432 -5.007 1.00 0.00 89 GLY A O 15
ATOM 21942 N N . ALA A 1 90 ? 14.411 9.896 -5.055 1.00 0.00 90 ALA A N 15
ATOM 21943 C CA . ALA A 1 90 ? 13.591 11.005 -5.526 1.00 0.00 90 ALA A CA 15
ATOM 21944 C C . ALA A 1 90 ? 13.754 11.209 -7.028 1.00 0.00 90 ALA A C 15
ATOM 21945 O O . ALA A 1 90 ? 12.789 11.506 -7.732 1.00 0.00 90 ALA A O 15
ATOM 21952 N N . GLY A 1 91 ? 14.981 11.049 -7.513 1.00 0.00 91 GLY A N 15
ATOM 21953 C CA . GLY A 1 91 ? 15.247 11.220 -8.930 1.00 0.00 91 GLY A CA 15
ATOM 21954 C C . GLY A 1 91 ? 15.976 12.515 -9.230 1.00 0.00 91 GLY A C 15
ATOM 21955 O O . GLY A 1 91 ? 16.578 12.663 -10.293 1.00 0.00 91 GLY A O 15
ATOM 21959 N N . GLN A 1 92 ? 15.919 13.455 -8.292 1.00 0.00 92 GLN A N 15
ATOM 21960 C CA . GLN A 1 92 ? 16.577 14.745 -8.464 1.00 0.00 92 GLN A CA 15
ATOM 21961 C C . GLN A 1 92 ? 17.617 14.975 -7.372 1.00 0.00 92 GLN A C 15
ATOM 21962 O O . GLN A 1 92 ? 17.646 14.264 -6.368 1.00 0.00 92 GLN A O 15
ATOM 21976 N N . ALA A 1 93 ? 18.471 15.973 -7.576 1.00 0.00 93 ALA A N 15
ATOM 21977 C CA . ALA A 1 93 ? 19.511 16.298 -6.608 1.00 0.00 93 ALA A CA 15
ATOM 21978 C C . ALA A 1 93 ? 20.235 17.585 -6.991 1.00 0.00 93 ALA A C 15
ATOM 21979 O O . ALA A 1 93 ? 20.022 18.131 -8.074 1.00 0.00 93 ALA A O 15
ATOM 21986 N N . LYS A 1 94 ? 21.091 18.065 -6.096 1.00 0.00 94 LYS A N 15
ATOM 21987 C CA . LYS A 1 94 ? 21.848 19.288 -6.339 1.00 0.00 94 LYS A CA 15
ATOM 21988 C C . LYS A 1 94 ? 22.921 19.061 -7.399 1.00 0.00 94 LYS A C 15
ATOM 21989 O O . LYS A 1 94 ? 23.936 18.417 -7.138 1.00 0.00 94 LYS A O 15
ATOM 22008 N N . GLN A 1 95 ? 22.689 19.597 -8.593 1.00 0.00 95 GLN A N 15
ATOM 22009 C CA . GLN A 1 95 ? 23.637 19.453 -9.692 1.00 0.00 95 GLN A CA 15
ATOM 22010 C C . GLN A 1 95 ? 24.587 20.644 -9.750 1.00 0.00 95 GLN A C 15
ATOM 22011 O O . GLN A 1 95 ? 24.198 21.778 -9.467 1.00 0.00 95 GLN A O 15
ATOM 22025 N N . LYS A 1 96 ? 25.837 20.381 -10.117 1.00 0.00 96 LYS A N 15
ATOM 22026 C CA . LYS A 1 96 ? 26.844 21.431 -10.214 1.00 0.00 96 LYS A CA 15
ATOM 22027 C C . LYS A 1 96 ? 26.214 22.751 -10.646 1.00 0.00 96 LYS A C 15
ATOM 22028 O O . LYS A 1 96 ? 25.231 22.769 -11.388 1.00 0.00 96 LYS A O 15
ATOM 22047 N N . LYS A 1 97 ? 26.787 23.856 -10.180 1.00 0.00 97 LYS A N 15
ATOM 22048 C CA . LYS A 1 97 ? 26.284 25.181 -10.520 1.00 0.00 97 LYS A CA 15
ATOM 22049 C C . LYS A 1 97 ? 26.822 25.636 -11.873 1.00 0.00 97 LYS A C 15
ATOM 22050 O O . LYS A 1 97 ? 28.034 25.722 -12.072 1.00 0.00 97 LYS A O 15
ATOM 22069 N N . ARG A 1 98 ? 25.914 25.928 -12.798 1.00 0.00 98 ARG A N 15
ATOM 22070 C CA . ARG A 1 98 ? 26.298 26.375 -14.132 1.00 0.00 98 ARG A CA 15
ATOM 22071 C C . ARG A 1 98 ? 25.313 27.413 -14.662 1.00 0.00 98 ARG A C 15
ATOM 22072 O O . ARG A 1 98 ? 24.166 27.478 -14.220 1.00 0.00 98 ARG A O 15
ATOM 22093 N N . SER A 1 99 ? 25.769 28.222 -15.613 1.00 0.00 99 SER A N 15
ATOM 22094 C CA . SER A 1 99 ? 24.929 29.259 -16.201 1.00 0.00 99 SER A CA 15
ATOM 22095 C C . SER A 1 99 ? 23.785 28.643 -17.001 1.00 0.00 99 SER A C 15
ATOM 22096 O O . SER A 1 99 ? 24.005 27.824 -17.891 1.00 0.00 99 SER A O 15
ATOM 22104 N N . GLY A 1 100 ? 22.560 29.045 -16.674 1.00 0.00 100 GLY A N 15
ATOM 22105 C CA . GLY A 1 100 ? 21.398 28.523 -17.370 1.00 0.00 100 GLY A CA 15
ATOM 22106 C C . GLY A 1 100 ? 20.139 28.592 -16.528 1.00 0.00 100 GLY A C 15
ATOM 22107 O O . GLY A 1 100 ? 20.070 28.039 -15.431 1.00 0.00 100 GLY A O 15
ATOM 22111 N N . PRO A 1 101 ? 19.114 29.286 -17.045 1.00 0.00 101 PRO A N 15
ATOM 22112 C CA . PRO A 1 101 ? 17.834 29.442 -16.350 1.00 0.00 101 PRO A CA 15
ATOM 22113 C C . PRO A 1 101 ? 17.046 28.138 -16.285 1.00 0.00 101 PRO A C 15
ATOM 22114 O O . PRO A 1 101 ? 17.546 27.080 -16.667 1.00 0.00 101 PRO A O 15
ATOM 22125 N N . SER A 1 102 ? 15.811 28.221 -15.801 1.00 0.00 102 SER A N 15
ATOM 22126 C CA . SER A 1 102 ? 14.955 27.047 -15.683 1.00 0.00 102 SER A CA 15
ATOM 22127 C C . SER A 1 102 ? 13.623 27.272 -16.392 1.00 0.00 102 SER A C 15
ATOM 22128 O O . SER A 1 102 ? 13.311 28.387 -16.811 1.00 0.00 102 SER A O 15
ATOM 22136 N N . SER A 1 103 ? 12.840 26.206 -16.521 1.00 0.00 103 SER A N 15
ATOM 22137 C CA . SER A 1 103 ? 11.543 26.285 -17.181 1.00 0.00 103 SER A CA 15
ATOM 22138 C C . SER A 1 103 ? 10.758 24.990 -16.995 1.00 0.00 103 SER A C 15
ATOM 22139 O O . SER A 1 103 ? 11.338 23.915 -16.850 1.00 0.00 103 SER A O 15
ATOM 22147 N N . GLY A 1 104 ? 9.433 25.102 -17.001 1.00 0.00 104 GLY A N 15
ATOM 22148 C CA . GLY A 1 104 ? 8.589 23.933 -16.832 1.00 0.00 104 GLY A CA 15
ATOM 22149 C C . GLY A 1 104 ? 7.178 24.293 -16.411 1.00 0.00 104 GLY A C 15
ATOM 22150 O O . GLY A 1 104 ? 6.974 25.376 -15.864 1.00 0.00 104 GLY A O 15
ATOM 22156 N N . GLY A 1 1 ? -31.234 12.758 11.546 1.00 0.00 1 GLY A N 16
ATOM 22157 C CA . GLY A 1 1 ? -30.591 13.833 10.814 1.00 0.00 1 GLY A CA 16
ATOM 22158 C C . GLY A 1 1 ? -29.162 13.501 10.431 1.00 0.00 1 GLY A C 16
ATOM 22159 O O . GLY A 1 1 ? -28.750 12.342 10.492 1.00 0.00 1 GLY A O 16
ATOM 22163 N N . SER A 1 2 ? -28.405 14.518 10.033 1.00 0.00 2 SER A N 16
ATOM 22164 C CA . SER A 1 2 ? -27.016 14.327 9.633 1.00 0.00 2 SER A CA 16
ATOM 22165 C C . SER A 1 2 ? -26.198 15.589 9.890 1.00 0.00 2 SER A C 16
ATOM 22166 O O . SER A 1 2 ? -26.736 16.618 10.299 1.00 0.00 2 SER A O 16
ATOM 22174 N N . SER A 1 3 ? -24.894 15.501 9.648 1.00 0.00 3 SER A N 16
ATOM 22175 C CA . SER A 1 3 ? -24.000 16.634 9.856 1.00 0.00 3 SER A CA 16
ATOM 22176 C C . SER A 1 3 ? -22.792 16.550 8.928 1.00 0.00 3 SER A C 16
ATOM 22177 O O . SER A 1 3 ? -22.639 15.590 8.175 1.00 0.00 3 SER A O 16
ATOM 22185 N N . GLY A 1 4 ? -21.935 17.565 8.989 1.00 0.00 4 GLY A N 16
ATOM 22186 C CA . GLY A 1 4 ? -20.752 17.588 8.150 1.00 0.00 4 GLY A CA 16
ATOM 22187 C C . GLY A 1 4 ? -20.019 18.914 8.216 1.00 0.00 4 GLY A C 16
ATOM 22188 O O . GLY A 1 4 ? -20.581 19.920 8.649 1.00 0.00 4 GLY A O 16
ATOM 22192 N N . SER A 1 5 ? -18.761 18.915 7.789 1.00 0.00 5 SER A N 16
ATOM 22193 C CA . SER A 1 5 ? -17.948 20.126 7.807 1.00 0.00 5 SER A CA 16
ATOM 22194 C C . SER A 1 5 ? -16.605 19.889 7.123 1.00 0.00 5 SER A C 16
ATOM 22195 O O . SER A 1 5 ? -16.099 18.767 7.095 1.00 0.00 5 SER A O 16
ATOM 22203 N N . SER A 1 6 ? -16.033 20.955 6.571 1.00 0.00 6 SER A N 16
ATOM 22204 C CA . SER A 1 6 ? -14.751 20.864 5.883 1.00 0.00 6 SER A CA 16
ATOM 22205 C C . SER A 1 6 ? -14.243 22.250 5.495 1.00 0.00 6 SER A C 16
ATOM 22206 O O . SER A 1 6 ? -15.006 23.215 5.459 1.00 0.00 6 SER A O 16
ATOM 22214 N N . GLY A 1 7 ? -12.949 22.339 5.205 1.00 0.00 7 GLY A N 16
ATOM 22215 C CA . GLY A 1 7 ? -12.360 23.609 4.824 1.00 0.00 7 GLY A CA 16
ATOM 22216 C C . GLY A 1 7 ? -10.908 23.725 5.244 1.00 0.00 7 GLY A C 16
ATOM 22217 O O . GLY A 1 7 ? -10.552 23.379 6.370 1.00 0.00 7 GLY A O 16
ATOM 22221 N N . MET A 1 8 ? -10.068 24.212 4.336 1.00 0.00 8 MET A N 16
ATOM 22222 C CA . MET A 1 8 ? -8.647 24.372 4.619 1.00 0.00 8 MET A CA 16
ATOM 22223 C C . MET A 1 8 ? -7.939 25.081 3.469 1.00 0.00 8 MET A C 16
ATOM 22224 O O . MET A 1 8 ? -8.198 24.795 2.300 1.00 0.00 8 MET A O 16
ATOM 22238 N N . GLU A 1 9 ? -7.047 26.005 3.808 1.00 0.00 9 GLU A N 16
ATOM 22239 C CA . GLU A 1 9 ? -6.304 26.755 2.802 1.00 0.00 9 GLU A CA 16
ATOM 22240 C C . GLU A 1 9 ? -4.970 27.241 3.361 1.00 0.00 9 GLU A C 16
ATOM 22241 O O . GLU A 1 9 ? -4.811 27.398 4.572 1.00 0.00 9 GLU A O 16
ATOM 22253 N N . LEU A 1 10 ? -4.013 27.479 2.470 1.00 0.00 10 LEU A N 16
ATOM 22254 C CA . LEU A 1 10 ? -2.692 27.947 2.872 1.00 0.00 10 LEU A CA 16
ATOM 22255 C C . LEU A 1 10 ? -1.871 28.369 1.658 1.00 0.00 10 LEU A C 16
ATOM 22256 O O . LEU A 1 10 ? -1.815 27.658 0.654 1.00 0.00 10 LEU A O 16
ATOM 22272 N N . THR A 1 11 ? -1.231 29.530 1.757 1.00 0.00 11 THR A N 16
ATOM 22273 C CA . THR A 1 11 ? -0.412 30.047 0.669 1.00 0.00 11 THR A CA 16
ATOM 22274 C C . THR A 1 11 ? 0.480 31.187 1.145 1.00 0.00 11 THR A C 16
ATOM 22275 O O . THR A 1 11 ? 0.051 32.042 1.921 1.00 0.00 11 THR A O 16
ATOM 22286 N N . PHE A 1 12 ? 1.724 31.196 0.676 1.00 0.00 12 PHE A N 16
ATOM 22287 C CA . PHE A 1 12 ? 2.677 32.232 1.055 1.00 0.00 12 PHE A CA 16
ATOM 22288 C C . PHE A 1 12 ? 3.776 32.370 0.006 1.00 0.00 12 PHE A C 16
ATOM 22289 O O . PHE A 1 12 ? 4.174 31.391 -0.624 1.00 0.00 12 PHE A O 16
ATOM 22306 N N . ASN A 1 13 ? 4.262 33.594 -0.177 1.00 0.00 13 ASN A N 16
ATOM 22307 C CA . ASN A 1 13 ? 5.314 33.861 -1.150 1.00 0.00 13 ASN A CA 16
ATOM 22308 C C . ASN A 1 13 ? 5.847 35.283 -0.999 1.00 0.00 13 ASN A C 16
ATOM 22309 O O . ASN A 1 13 ? 5.080 36.245 -0.984 1.00 0.00 13 ASN A O 16
ATOM 22320 N N . GLN A 1 14 ? 7.166 35.406 -0.887 1.00 0.00 14 GLN A N 16
ATOM 22321 C CA . GLN A 1 14 ? 7.801 36.710 -0.737 1.00 0.00 14 GLN A CA 16
ATOM 22322 C C . GLN A 1 14 ? 8.577 37.085 -1.995 1.00 0.00 14 GLN A C 16
ATOM 22323 O O . GLN A 1 14 ? 9.753 36.749 -2.134 1.00 0.00 14 GLN A O 16
ATOM 22337 N N . ALA A 1 15 ? 7.912 37.784 -2.909 1.00 0.00 15 ALA A N 16
ATOM 22338 C CA . ALA A 1 15 ? 8.541 38.207 -4.154 1.00 0.00 15 ALA A CA 16
ATOM 22339 C C . ALA A 1 15 ? 8.171 39.646 -4.495 1.00 0.00 15 ALA A C 16
ATOM 22340 O O . ALA A 1 15 ? 7.033 40.069 -4.294 1.00 0.00 15 ALA A O 16
ATOM 22347 N N . ALA A 1 16 ? 9.141 40.395 -5.011 1.00 0.00 16 ALA A N 16
ATOM 22348 C CA . ALA A 1 16 ? 8.916 41.787 -5.380 1.00 0.00 16 ALA A CA 16
ATOM 22349 C C . ALA A 1 16 ? 9.047 41.983 -6.887 1.00 0.00 16 ALA A C 16
ATOM 22350 O O . ALA A 1 16 ? 8.179 42.582 -7.523 1.00 0.00 16 ALA A O 16
ATOM 22357 N N . LYS A 1 17 ? 10.136 41.475 -7.453 1.00 0.00 17 LYS A N 16
ATOM 22358 C CA . LYS A 1 17 ? 10.381 41.593 -8.886 1.00 0.00 17 LYS A CA 16
ATOM 22359 C C . LYS A 1 17 ? 10.002 40.305 -9.610 1.00 0.00 17 LYS A C 16
ATOM 22360 O O . LYS A 1 17 ? 9.333 40.335 -10.642 1.00 0.00 17 LYS A O 16
ATOM 22379 N N . GLY A 1 18 ? 10.435 39.173 -9.061 1.00 0.00 18 GLY A N 16
ATOM 22380 C CA . GLY A 1 18 ? 10.130 37.891 -9.668 1.00 0.00 18 GLY A CA 16
ATOM 22381 C C . GLY A 1 18 ? 10.354 37.891 -11.167 1.00 0.00 18 GLY A C 16
ATOM 22382 O O . GLY A 1 18 ? 9.403 37.806 -11.945 1.00 0.00 18 GLY A O 16
ATOM 22386 N N . VAL A 1 19 ? 11.615 37.988 -11.576 1.00 0.00 19 VAL A N 16
ATOM 22387 C CA . VAL A 1 19 ? 11.961 38.000 -12.992 1.00 0.00 19 VAL A CA 16
ATOM 22388 C C . VAL A 1 19 ? 12.588 36.676 -13.416 1.00 0.00 19 VAL A C 16
ATOM 22389 O O . VAL A 1 19 ? 12.076 35.990 -14.299 1.00 0.00 19 VAL A O 16
ATOM 22402 N N . ASN A 1 20 ? 13.700 36.323 -12.778 1.00 0.00 20 ASN A N 16
ATOM 22403 C CA . ASN A 1 20 ? 14.397 35.081 -13.089 1.00 0.00 20 ASN A CA 16
ATOM 22404 C C . ASN A 1 20 ? 14.791 34.344 -11.813 1.00 0.00 20 ASN A C 16
ATOM 22405 O O . ASN A 1 20 ? 15.936 33.919 -11.655 1.00 0.00 20 ASN A O 16
ATOM 22416 N N . LYS A 1 21 ? 13.834 34.196 -10.903 1.00 0.00 21 LYS A N 16
ATOM 22417 C CA . LYS A 1 21 ? 14.079 33.509 -9.640 1.00 0.00 21 LYS A CA 16
ATOM 22418 C C . LYS A 1 21 ? 15.513 33.728 -9.170 1.00 0.00 21 LYS A C 16
ATOM 22419 O O . LYS A 1 21 ? 16.163 32.806 -8.679 1.00 0.00 21 LYS A O 16
ATOM 22438 N N . GLU A 1 22 ? 16.000 34.956 -9.323 1.00 0.00 22 GLU A N 16
ATOM 22439 C CA . GLU A 1 22 ? 17.358 35.295 -8.913 1.00 0.00 22 GLU A CA 16
ATOM 22440 C C . GLU A 1 22 ? 17.497 35.241 -7.394 1.00 0.00 22 GLU A C 16
ATOM 22441 O O . GLU A 1 22 ? 18.503 34.763 -6.868 1.00 0.00 22 GLU A O 16
ATOM 22453 N N . PHE A 1 23 ? 16.481 35.734 -6.695 1.00 0.00 23 PHE A N 16
ATOM 22454 C CA . PHE A 1 23 ? 16.489 35.743 -5.236 1.00 0.00 23 PHE A CA 16
ATOM 22455 C C . PHE A 1 23 ? 16.723 34.340 -4.685 1.00 0.00 23 PHE A C 16
ATOM 22456 O O . PHE A 1 23 ? 17.572 34.134 -3.817 1.00 0.00 23 PHE A O 16
ATOM 22473 N N . THR A 1 24 ? 15.962 33.376 -5.194 1.00 0.00 24 THR A N 16
ATOM 22474 C CA . THR A 1 24 ? 16.084 31.992 -4.753 1.00 0.00 24 THR A CA 16
ATOM 22475 C C . THR A 1 24 ? 16.671 31.114 -5.852 1.00 0.00 24 THR A C 16
ATOM 22476 O O . THR A 1 24 ? 16.131 31.040 -6.956 1.00 0.00 24 THR A O 16
ATOM 22487 N N . VAL A 1 25 ? 17.779 30.448 -5.543 1.00 0.00 25 VAL A N 16
ATOM 22488 C CA . VAL A 1 25 ? 18.438 29.573 -6.504 1.00 0.00 25 VAL A CA 16
ATOM 22489 C C . VAL A 1 25 ? 17.630 28.300 -6.733 1.00 0.00 25 VAL A C 16
ATOM 22490 O O . VAL A 1 25 ? 17.084 27.722 -5.794 1.00 0.00 25 VAL A O 16
ATOM 22503 N N . ASN A 1 26 ? 17.558 27.869 -7.988 1.00 0.00 26 ASN A N 16
ATOM 22504 C CA . ASN A 1 26 ? 16.816 26.664 -8.341 1.00 0.00 26 ASN A CA 16
ATOM 22505 C C . ASN A 1 26 ? 17.691 25.700 -9.137 1.00 0.00 26 ASN A C 16
ATOM 22506 O O . ASN A 1 26 ? 17.279 25.189 -10.180 1.00 0.00 26 ASN A O 16
ATOM 22517 N N . ILE A 1 27 ? 18.898 25.456 -8.639 1.00 0.00 27 ILE A N 16
ATOM 22518 C CA . ILE A 1 27 ? 19.830 24.553 -9.303 1.00 0.00 27 ILE A CA 16
ATOM 22519 C C . ILE A 1 27 ? 19.460 23.096 -9.046 1.00 0.00 27 ILE A C 16
ATOM 22520 O O . ILE A 1 27 ? 19.787 22.537 -8.000 1.00 0.00 27 ILE A O 16
ATOM 22536 N N . MET A 1 28 ? 18.778 22.486 -10.010 1.00 0.00 28 MET A N 16
ATOM 22537 C CA . MET A 1 28 ? 18.366 21.092 -9.889 1.00 0.00 28 MET A CA 16
ATOM 22538 C C . MET A 1 28 ? 18.779 20.294 -11.122 1.00 0.00 28 MET A C 16
ATOM 22539 O O . MET A 1 28 ? 18.272 20.525 -12.220 1.00 0.00 28 MET A O 16
ATOM 22553 N N . ASP A 1 29 ? 19.701 19.357 -10.933 1.00 0.00 29 ASP A N 16
ATOM 22554 C CA . ASP A 1 29 ? 20.181 18.525 -12.030 1.00 0.00 29 ASP A CA 16
ATOM 22555 C C . ASP A 1 29 ? 19.997 17.045 -11.711 1.00 0.00 29 ASP A C 16
ATOM 22556 O O . ASP A 1 29 ? 19.461 16.687 -10.661 1.00 0.00 29 ASP A O 16
ATOM 22565 N N . THR A 1 30 ? 20.444 16.187 -12.623 1.00 0.00 30 THR A N 16
ATOM 22566 C CA . THR A 1 30 ? 20.326 14.746 -12.440 1.00 0.00 30 THR A CA 16
ATOM 22567 C C . THR A 1 30 ? 21.359 14.233 -11.443 1.00 0.00 30 THR A C 16
ATOM 22568 O O . THR A 1 30 ? 22.520 14.643 -11.469 1.00 0.00 30 THR A O 16
ATOM 22579 N N . CYS A 1 31 ? 20.930 13.332 -10.566 1.00 0.00 31 CYS A N 16
ATOM 22580 C CA . CYS A 1 31 ? 21.818 12.761 -9.560 1.00 0.00 31 CYS A CA 16
ATOM 22581 C C . CYS A 1 31 ? 23.107 12.251 -10.198 1.00 0.00 31 CYS A C 16
ATOM 22582 O O . CYS A 1 31 ? 23.116 11.840 -11.358 1.00 0.00 31 CYS A O 16
ATOM 22589 N N . GLU A 1 32 ? 24.192 12.280 -9.431 1.00 0.00 32 GLU A N 16
ATOM 22590 C CA . GLU A 1 32 ? 25.486 11.821 -9.922 1.00 0.00 32 GLU A CA 16
ATOM 22591 C C . GLU A 1 32 ? 25.844 10.463 -9.324 1.00 0.00 32 GLU A C 16
ATOM 22592 O O . GLU A 1 32 ? 26.506 9.646 -9.965 1.00 0.00 32 GLU A O 16
ATOM 22604 N N . ARG A 1 33 ? 25.403 10.230 -8.093 1.00 0.00 33 ARG A N 16
ATOM 22605 C CA . ARG A 1 33 ? 25.678 8.973 -7.407 1.00 0.00 33 ARG A CA 16
ATOM 22606 C C . ARG A 1 33 ? 24.982 7.809 -8.107 1.00 0.00 33 ARG A C 16
ATOM 22607 O O . ARG A 1 33 ? 25.579 6.754 -8.320 1.00 0.00 33 ARG A O 16
ATOM 22628 N N . CYS A 1 34 ? 23.717 8.009 -8.460 1.00 0.00 34 CYS A N 16
ATOM 22629 C CA . CYS A 1 34 ? 22.939 6.977 -9.135 1.00 0.00 34 CYS A CA 16
ATOM 22630 C C . CYS A 1 34 ? 22.827 7.268 -10.628 1.00 0.00 34 CYS A C 16
ATOM 22631 O O . CYS A 1 34 ? 22.367 6.430 -11.402 1.00 0.00 34 CYS A O 16
ATOM 22638 N N . ASN A 1 35 ? 23.253 8.463 -11.026 1.00 0.00 35 ASN A N 16
ATOM 22639 C CA . ASN A 1 35 ? 23.201 8.866 -12.426 1.00 0.00 35 ASN A CA 16
ATOM 22640 C C . ASN A 1 35 ? 21.761 8.903 -12.929 1.00 0.00 35 ASN A C 16
ATOM 22641 O O . ASN A 1 35 ? 21.469 8.467 -14.042 1.00 0.00 35 ASN A O 16
ATOM 22652 N N . GLY A 1 36 ? 20.863 9.427 -12.099 1.00 0.00 36 GLY A N 16
ATOM 22653 C CA . GLY A 1 36 ? 19.465 9.511 -12.477 1.00 0.00 36 GLY A CA 16
ATOM 22654 C C . GLY A 1 36 ? 18.794 8.153 -12.524 1.00 0.00 36 GLY A C 16
ATOM 22655 O O . GLY A 1 36 ? 17.898 7.922 -13.336 1.00 0.00 36 GLY A O 16
ATOM 22659 N N . LYS A 1 37 ? 19.228 7.249 -11.652 1.00 0.00 37 LYS A N 16
ATOM 22660 C CA . LYS A 1 37 ? 18.665 5.906 -11.596 1.00 0.00 37 LYS A CA 16
ATOM 22661 C C . LYS A 1 37 ? 17.715 5.763 -10.412 1.00 0.00 37 LYS A C 16
ATOM 22662 O O . LYS A 1 37 ? 16.556 5.383 -10.575 1.00 0.00 37 LYS A O 16
ATOM 22681 N N . GLY A 1 38 ? 18.213 6.071 -9.218 1.00 0.00 38 GLY A N 16
ATOM 22682 C CA . GLY A 1 38 ? 17.395 5.972 -8.024 1.00 0.00 38 GLY A CA 16
ATOM 22683 C C . GLY A 1 38 ? 17.831 4.841 -7.114 1.00 0.00 38 GLY A C 16
ATOM 22684 O O . GLY A 1 38 ? 17.096 4.442 -6.212 1.00 0.00 38 GLY A O 16
ATOM 22688 N N . ASN A 1 39 ? 19.031 4.321 -7.353 1.00 0.00 39 ASN A N 16
ATOM 22689 C CA . ASN A 1 39 ? 19.564 3.227 -6.549 1.00 0.00 39 ASN A CA 16
ATOM 22690 C C . ASN A 1 39 ? 21.046 3.438 -6.258 1.00 0.00 39 ASN A C 16
ATOM 22691 O O . ASN A 1 39 ? 21.740 4.136 -6.996 1.00 0.00 39 ASN A O 16
ATOM 22702 N N . GLU A 1 40 ? 21.524 2.828 -5.177 1.00 0.00 40 GLU A N 16
ATOM 22703 C CA . GLU A 1 40 ? 22.925 2.949 -4.789 1.00 0.00 40 GLU A CA 16
ATOM 22704 C C . GLU A 1 40 ? 23.838 2.346 -5.852 1.00 0.00 40 GLU A C 16
ATOM 22705 O O . GLU A 1 40 ? 23.557 1.293 -6.424 1.00 0.00 40 GLU A O 16
ATOM 22717 N N . PRO A 1 41 ? 24.960 3.030 -6.125 1.00 0.00 41 PRO A N 16
ATOM 22718 C CA . PRO A 1 41 ? 25.938 2.581 -7.120 1.00 0.00 41 PRO A CA 16
ATOM 22719 C C . PRO A 1 41 ? 26.691 1.333 -6.671 1.00 0.00 41 PRO A C 16
ATOM 22720 O O . PRO A 1 41 ? 27.731 0.989 -7.231 1.00 0.00 41 PRO A O 16
ATOM 22731 N N . GLY A 1 42 ? 26.157 0.658 -5.657 1.00 0.00 42 GLY A N 16
ATOM 22732 C CA . GLY A 1 42 ? 26.792 -0.545 -5.151 1.00 0.00 42 GLY A CA 16
ATOM 22733 C C . GLY A 1 42 ? 25.829 -1.432 -4.388 1.00 0.00 42 GLY A C 16
ATOM 22734 O O . GLY A 1 42 ? 26.181 -1.999 -3.353 1.00 0.00 42 GLY A O 16
ATOM 22738 N N . THR A 1 43 ? 24.607 -1.552 -4.898 1.00 0.00 43 THR A N 16
ATOM 22739 C CA . THR A 1 43 ? 23.589 -2.374 -4.256 1.00 0.00 43 THR A CA 16
ATOM 22740 C C . THR A 1 43 ? 22.912 -3.296 -5.263 1.00 0.00 43 THR A C 16
ATOM 22741 O O . THR A 1 43 ? 23.266 -3.313 -6.442 1.00 0.00 43 THR A O 16
ATOM 22752 N N . LYS A 1 44 ? 21.934 -4.063 -4.792 1.00 0.00 44 LYS A N 16
ATOM 22753 C CA . LYS A 1 44 ? 21.205 -4.988 -5.651 1.00 0.00 44 LYS A CA 16
ATOM 22754 C C . LYS A 1 44 ? 19.747 -4.563 -5.794 1.00 0.00 44 LYS A C 16
ATOM 22755 O O . LYS A 1 44 ? 19.199 -3.885 -4.925 1.00 0.00 44 LYS A O 16
ATOM 22774 N N . VAL A 1 45 ? 19.123 -4.968 -6.896 1.00 0.00 45 VAL A N 16
ATOM 22775 C CA . VAL A 1 45 ? 17.728 -4.631 -7.151 1.00 0.00 45 VAL A CA 16
ATOM 22776 C C . VAL A 1 45 ? 17.022 -5.749 -7.910 1.00 0.00 45 VAL A C 16
ATOM 22777 O O . VAL A 1 45 ? 17.604 -6.373 -8.797 1.00 0.00 45 VAL A O 16
ATOM 22790 N N . GLN A 1 46 ? 15.765 -5.996 -7.555 1.00 0.00 46 GLN A N 16
ATOM 22791 C CA . GLN A 1 46 ? 14.981 -7.040 -8.203 1.00 0.00 46 GLN A CA 16
ATOM 22792 C C . GLN A 1 46 ? 13.923 -6.436 -9.121 1.00 0.00 46 GLN A C 16
ATOM 22793 O O . GLN A 1 46 ? 13.515 -5.288 -8.943 1.00 0.00 46 GLN A O 16
ATOM 22807 N N . HIS A 1 47 ? 13.483 -7.216 -10.103 1.00 0.00 47 HIS A N 16
ATOM 22808 C CA . HIS A 1 47 ? 12.471 -6.758 -11.049 1.00 0.00 47 HIS A CA 16
ATOM 22809 C C . HIS A 1 47 ? 11.085 -6.771 -10.412 1.00 0.00 47 HIS A C 16
ATOM 22810 O O . HIS A 1 47 ? 10.774 -7.638 -9.595 1.00 0.00 47 HIS A O 16
ATOM 22824 N N . CYS A 1 48 ? 10.257 -5.803 -10.789 1.00 0.00 48 CYS A N 16
ATOM 22825 C CA . CYS A 1 48 ? 8.904 -5.702 -10.254 1.00 0.00 48 CYS A CA 16
ATOM 22826 C C . CYS A 1 48 ? 7.900 -6.378 -11.183 1.00 0.00 48 CYS A C 16
ATOM 22827 O O . CYS A 1 48 ? 8.107 -6.446 -12.395 1.00 0.00 48 CYS A O 16
ATOM 22834 N N . HIS A 1 49 ? 6.811 -6.877 -10.605 1.00 0.00 49 HIS A N 16
ATOM 22835 C CA . HIS A 1 49 ? 5.774 -7.547 -11.381 1.00 0.00 49 HIS A CA 16
ATOM 22836 C C . HIS A 1 49 ? 4.523 -6.680 -11.479 1.00 0.00 49 HIS A C 16
ATOM 22837 O O . HIS A 1 49 ? 3.870 -6.629 -12.522 1.00 0.00 49 HIS A O 16
ATOM 22851 N N . TYR A 1 50 ? 4.194 -5.999 -10.387 1.00 0.00 50 TYR A N 16
ATOM 22852 C CA . TYR A 1 50 ? 3.019 -5.136 -10.349 1.00 0.00 50 TYR A CA 16
ATOM 22853 C C . TYR A 1 50 ? 2.820 -4.428 -11.685 1.00 0.00 50 TYR A C 16
ATOM 22854 O O . TYR A 1 50 ? 1.787 -4.584 -12.337 1.00 0.00 50 TYR A O 16
ATOM 22872 N N . CYS A 1 51 ? 3.817 -3.647 -12.088 1.00 0.00 51 CYS A N 16
ATOM 22873 C CA . CYS A 1 51 ? 3.755 -2.913 -13.346 1.00 0.00 51 CYS A CA 16
ATOM 22874 C C . CYS A 1 51 ? 4.470 -3.677 -14.457 1.00 0.00 51 CYS A C 16
ATOM 22875 O O . CYS A 1 51 ? 4.006 -3.717 -15.595 1.00 0.00 51 CYS A O 16
ATOM 22882 N N . GLY A 1 52 ? 5.604 -4.282 -14.116 1.00 0.00 52 GLY A N 16
ATOM 22883 C CA . GLY A 1 52 ? 6.366 -5.036 -15.095 1.00 0.00 52 GLY A CA 16
ATOM 22884 C C . GLY A 1 52 ? 7.427 -4.195 -15.776 1.00 0.00 52 GLY A C 16
ATOM 22885 O O . GLY A 1 52 ? 7.939 -4.565 -16.832 1.00 0.00 52 GLY A O 16
ATOM 22889 N N . GLY A 1 53 ? 7.758 -3.058 -15.171 1.00 0.00 53 GLY A N 16
ATOM 22890 C CA . GLY A 1 53 ? 8.763 -2.180 -15.742 1.00 0.00 53 GLY A CA 16
ATOM 22891 C C . GLY A 1 53 ? 8.170 -0.890 -16.274 1.00 0.00 53 GLY A C 16
ATOM 22892 O O . GLY A 1 53 ? 8.891 0.076 -16.524 1.00 0.00 53 GLY A O 16
ATOM 22896 N N . SER A 1 54 ? 6.853 -0.875 -16.451 1.00 0.00 54 SER A N 16
ATOM 22897 C CA . SER A 1 54 ? 6.164 0.304 -16.963 1.00 0.00 54 SER A CA 16
ATOM 22898 C C . SER A 1 54 ? 5.987 1.349 -15.866 1.00 0.00 54 SER A C 16
ATOM 22899 O O . SER A 1 54 ? 5.721 2.518 -16.144 1.00 0.00 54 SER A O 16
ATOM 22907 N N . GLY A 1 55 ? 6.136 0.918 -14.617 1.00 0.00 55 GLY A N 16
ATOM 22908 C CA . GLY A 1 55 ? 5.989 1.828 -13.496 1.00 0.00 55 GLY A CA 16
ATOM 22909 C C . GLY A 1 55 ? 4.537 2.095 -13.152 1.00 0.00 55 GLY A C 16
ATOM 22910 O O . GLY A 1 55 ? 4.240 2.850 -12.227 1.00 0.00 55 GLY A O 16
ATOM 22914 N N . MET A 1 56 ? 3.630 1.475 -13.900 1.00 0.00 56 MET A N 16
ATOM 22915 C CA . MET A 1 56 ? 2.200 1.651 -13.670 1.00 0.00 56 MET A CA 16
ATOM 22916 C C . MET A 1 56 ? 1.553 0.338 -13.243 1.00 0.00 56 MET A C 16
ATOM 22917 O O . MET A 1 56 ? 1.933 -0.734 -13.715 1.00 0.00 56 MET A O 16
ATOM 22931 N N . GLU A 1 57 ? 0.575 0.429 -12.347 1.00 0.00 57 GLU A N 16
ATOM 22932 C CA . GLU A 1 57 ? -0.123 -0.754 -11.856 1.00 0.00 57 GLU A CA 16
ATOM 22933 C C . GLU A 1 57 ? -1.521 -0.850 -12.460 1.00 0.00 57 GLU A C 16
ATOM 22934 O O . GLU A 1 57 ? -2.068 0.138 -12.951 1.00 0.00 57 GLU A O 16
ATOM 22946 N N . THR A 1 58 ? -2.095 -2.049 -12.421 1.00 0.00 58 THR A N 16
ATOM 22947 C CA . THR A 1 58 ? -3.428 -2.276 -12.965 1.00 0.00 58 THR A CA 16
ATOM 22948 C C . THR A 1 58 ? -4.384 -2.774 -11.888 1.00 0.00 58 THR A C 16
ATOM 22949 O O . THR A 1 58 ? -4.069 -3.708 -11.149 1.00 0.00 58 THR A O 16
ATOM 22960 N N . ILE A 1 59 ? -5.552 -2.147 -11.804 1.00 0.00 59 ILE A N 16
ATOM 22961 C CA . ILE A 1 59 ? -6.555 -2.528 -10.817 1.00 0.00 59 ILE A CA 16
ATOM 22962 C C . ILE A 1 59 ? -7.773 -3.156 -11.486 1.00 0.00 59 ILE A C 16
ATOM 22963 O O . ILE A 1 59 ? -8.672 -2.453 -11.946 1.00 0.00 59 ILE A O 16
ATOM 22979 N N . ASN A 1 60 ? -7.797 -4.484 -11.534 1.00 0.00 60 ASN A N 16
ATOM 22980 C CA . ASN A 1 60 ? -8.906 -5.207 -12.146 1.00 0.00 60 ASN A CA 16
ATOM 22981 C C . ASN A 1 60 ? -10.121 -5.220 -11.223 1.00 0.00 60 ASN A C 16
ATOM 22982 O O . ASN A 1 60 ? -10.191 -6.009 -10.280 1.00 0.00 60 ASN A O 16
ATOM 22993 N N . THR A 1 61 ? -11.079 -4.341 -11.502 1.00 0.00 61 THR A N 16
ATOM 22994 C CA . THR A 1 61 ? -12.291 -4.250 -10.698 1.00 0.00 61 THR A CA 16
ATOM 22995 C C . THR A 1 61 ? -13.537 -4.390 -11.565 1.00 0.00 61 THR A C 16
ATOM 22996 O O . THR A 1 61 ? -13.795 -3.561 -12.437 1.00 0.00 61 THR A O 16
ATOM 23007 N N . GLY A 1 62 ? -14.309 -5.444 -11.318 1.00 0.00 62 GLY A N 16
ATOM 23008 C CA . GLY A 1 62 ? -15.520 -5.672 -12.084 1.00 0.00 62 GLY A CA 16
ATOM 23009 C C . GLY A 1 62 ? -15.245 -5.848 -13.564 1.00 0.00 62 GLY A C 16
ATOM 23010 O O . GLY A 1 62 ? -14.158 -6.259 -13.971 1.00 0.00 62 GLY A O 16
ATOM 23014 N N . PRO A 1 63 ? -16.248 -5.535 -14.398 1.00 0.00 63 PRO A N 16
ATOM 23015 C CA . PRO A 1 63 ? -16.133 -5.654 -15.855 1.00 0.00 63 PRO A CA 16
ATOM 23016 C C . PRO A 1 63 ? -15.185 -4.618 -16.448 1.00 0.00 63 PRO A C 16
ATOM 23017 O O . PRO A 1 63 ? -15.012 -4.545 -17.665 1.00 0.00 63 PRO A O 16
ATOM 23028 N N . PHE A 1 64 ? -14.573 -3.818 -15.582 1.00 0.00 64 PHE A N 16
ATOM 23029 C CA . PHE A 1 64 ? -13.643 -2.784 -16.021 1.00 0.00 64 PHE A CA 16
ATOM 23030 C C . PHE A 1 64 ? -12.353 -2.831 -15.206 1.00 0.00 64 PHE A C 16
ATOM 23031 O O . PHE A 1 64 ? -12.218 -3.634 -14.282 1.00 0.00 64 PHE A O 16
ATOM 23048 N N . VAL A 1 65 ? -11.408 -1.965 -15.555 1.00 0.00 65 VAL A N 16
ATOM 23049 C CA . VAL A 1 65 ? -10.129 -1.906 -14.856 1.00 0.00 65 VAL A CA 16
ATOM 23050 C C . VAL A 1 65 ? -9.624 -0.472 -14.755 1.00 0.00 65 VAL A C 16
ATOM 23051 O O . VAL A 1 65 ? -9.761 0.313 -15.693 1.00 0.00 65 VAL A O 16
ATOM 23064 N N . MET A 1 66 ? -9.037 -0.136 -13.611 1.00 0.00 66 MET A N 16
ATOM 23065 C CA . MET A 1 66 ? -8.509 1.205 -13.387 1.00 0.00 66 MET A CA 16
ATOM 23066 C C . MET A 1 66 ? -6.996 1.232 -13.578 1.00 0.00 66 MET A C 16
ATOM 23067 O O . MET A 1 66 ? -6.367 0.191 -13.772 1.00 0.00 66 MET A O 16
ATOM 23081 N N . ARG A 1 67 ? -6.418 2.427 -13.522 1.00 0.00 67 ARG A N 16
ATOM 23082 C CA . ARG A 1 67 ? -4.979 2.589 -13.690 1.00 0.00 67 ARG A CA 16
ATOM 23083 C C . ARG A 1 67 ? -4.407 3.516 -12.621 1.00 0.00 67 ARG A C 16
ATOM 23084 O O . ARG A 1 67 ? -4.889 4.633 -12.432 1.00 0.00 67 ARG A O 16
ATOM 23105 N N . SER A 1 68 ? -3.378 3.044 -11.925 1.00 0.00 68 SER A N 16
ATOM 23106 C CA . SER A 1 68 ? -2.744 3.828 -10.872 1.00 0.00 68 SER A CA 16
ATOM 23107 C C . SER A 1 68 ? -1.292 3.402 -10.677 1.00 0.00 68 SER A C 16
ATOM 23108 O O . SER A 1 68 ? -0.946 2.233 -10.850 1.00 0.00 68 SER A O 16
ATOM 23116 N N . THR A 1 69 ? -0.444 4.361 -10.316 1.00 0.00 69 THR A N 16
ATOM 23117 C CA . THR A 1 69 ? 0.971 4.087 -10.098 1.00 0.00 69 THR A CA 16
ATOM 23118 C C . THR A 1 69 ? 1.169 2.765 -9.365 1.00 0.00 69 THR A C 16
ATOM 23119 O O . THR A 1 69 ? 0.265 2.279 -8.685 1.00 0.00 69 THR A O 16
ATOM 23130 N N . CYS A 1 70 ? 2.357 2.188 -9.506 1.00 0.00 70 CYS A N 16
ATOM 23131 C CA . CYS A 1 70 ? 2.675 0.922 -8.857 1.00 0.00 70 CYS A CA 16
ATOM 23132 C C . CYS A 1 70 ? 2.705 1.081 -7.340 1.00 0.00 70 CYS A C 16
ATOM 23133 O O . CYS A 1 70 ? 2.731 2.198 -6.823 1.00 0.00 70 CYS A O 16
ATOM 23140 N N . ARG A 1 71 ? 2.702 -0.044 -6.632 1.00 0.00 71 ARG A N 16
ATOM 23141 C CA . ARG A 1 71 ? 2.727 -0.030 -5.174 1.00 0.00 71 ARG A CA 16
ATOM 23142 C C . ARG A 1 71 ? 3.995 -0.696 -4.646 1.00 0.00 71 ARG A C 16
ATOM 23143 O O . ARG A 1 71 ? 4.546 -0.283 -3.626 1.00 0.00 71 ARG A O 16
ATOM 23164 N N . ARG A 1 72 ? 4.450 -1.729 -5.348 1.00 0.00 72 ARG A N 16
ATOM 23165 C CA . ARG A 1 72 ? 5.651 -2.453 -4.949 1.00 0.00 72 ARG A CA 16
ATOM 23166 C C . ARG A 1 72 ? 6.897 -1.600 -5.164 1.00 0.00 72 ARG A C 16
ATOM 23167 O O . ARG A 1 72 ? 7.657 -1.345 -4.230 1.00 0.00 72 ARG A O 16
ATOM 23188 N N . CYS A 1 73 ? 7.101 -1.161 -6.402 1.00 0.00 73 CYS A N 16
ATOM 23189 C CA . CYS A 1 73 ? 8.255 -0.337 -6.741 1.00 0.00 73 CYS A CA 16
ATOM 23190 C C . CYS A 1 73 ? 7.949 1.142 -6.527 1.00 0.00 73 CYS A C 16
ATOM 23191 O O . CYS A 1 73 ? 8.739 1.869 -5.926 1.00 0.00 73 CYS A O 16
ATOM 23198 N N . GLY A 1 74 ? 6.796 1.581 -7.023 1.00 0.00 74 GLY A N 16
ATOM 23199 C CA . GLY A 1 74 ? 6.406 2.971 -6.875 1.00 0.00 74 GLY A CA 16
ATOM 23200 C C . GLY A 1 74 ? 6.623 3.772 -8.144 1.00 0.00 74 GLY A C 16
ATOM 23201 O O . GLY A 1 74 ? 6.831 4.983 -8.093 1.00 0.00 74 GLY A O 16
ATOM 23205 N N . GLY A 1 75 ? 6.576 3.093 -9.286 1.00 0.00 75 GLY A N 16
ATOM 23206 C CA . GLY A 1 75 ? 6.773 3.765 -10.557 1.00 0.00 75 GLY A CA 16
ATOM 23207 C C . GLY A 1 75 ? 8.224 3.766 -10.994 1.00 0.00 75 GLY A C 16
ATOM 23208 O O . GLY A 1 75 ? 8.749 4.793 -11.423 1.00 0.00 75 GLY A O 16
ATOM 23212 N N . ARG A 1 76 ? 8.875 2.612 -10.883 1.00 0.00 76 ARG A N 16
ATOM 23213 C CA . ARG A 1 76 ? 10.275 2.485 -11.267 1.00 0.00 76 ARG A CA 16
ATOM 23214 C C . ARG A 1 76 ? 10.482 1.277 -12.176 1.00 0.00 76 ARG A C 16
ATOM 23215 O O . ARG A 1 76 ? 11.267 1.327 -13.122 1.00 0.00 76 ARG A O 16
ATOM 23236 N N . GLY A 1 77 ? 9.772 0.192 -11.881 1.00 0.00 77 GLY A N 16
ATOM 23237 C CA . GLY A 1 77 ? 9.893 -1.013 -12.681 1.00 0.00 77 GLY A CA 16
ATOM 23238 C C . GLY A 1 77 ? 10.694 -2.094 -11.983 1.00 0.00 77 GLY A C 16
ATOM 23239 O O . GLY A 1 77 ? 10.769 -3.226 -12.459 1.00 0.00 77 GLY A O 16
ATOM 23243 N N . SER A 1 78 ? 11.297 -1.743 -10.851 1.00 0.00 78 SER A N 16
ATOM 23244 C CA . SER A 1 78 ? 12.102 -2.691 -10.089 1.00 0.00 78 SER A CA 16
ATOM 23245 C C . SER A 1 78 ? 12.150 -2.301 -8.615 1.00 0.00 78 SER A C 16
ATOM 23246 O O . SER A 1 78 ? 12.026 -1.126 -8.268 1.00 0.00 78 SER A O 16
ATOM 23254 N N . ILE A 1 79 ? 12.330 -3.295 -7.752 1.00 0.00 79 ILE A N 16
ATOM 23255 C CA . ILE A 1 79 ? 12.395 -3.056 -6.315 1.00 0.00 79 ILE A CA 16
ATOM 23256 C C . ILE A 1 79 ? 13.837 -2.876 -5.853 1.00 0.00 79 ILE A C 16
ATOM 23257 O O . ILE A 1 79 ? 14.567 -3.850 -5.669 1.00 0.00 79 ILE A O 16
ATOM 23273 N N . ILE A 1 80 ? 14.239 -1.624 -5.664 1.00 0.00 80 ILE A N 16
ATOM 23274 C CA . ILE A 1 80 ? 15.593 -1.316 -5.219 1.00 0.00 80 ILE A CA 16
ATOM 23275 C C . ILE A 1 80 ? 15.747 -1.555 -3.721 1.00 0.00 80 ILE A C 16
ATOM 23276 O O . ILE A 1 80 ? 15.390 -0.703 -2.907 1.00 0.00 80 ILE A O 16
ATOM 23292 N N . ILE A 1 81 ? 16.283 -2.717 -3.365 1.00 0.00 81 ILE A N 16
ATOM 23293 C CA . ILE A 1 81 ? 16.488 -3.066 -1.965 1.00 0.00 81 ILE A CA 16
ATOM 23294 C C . ILE A 1 81 ? 17.148 -1.922 -1.204 1.00 0.00 81 ILE A C 16
ATOM 23295 O O . ILE A 1 81 ? 16.904 -1.733 -0.012 1.00 0.00 81 ILE A O 16
ATOM 23311 N N . SER A 1 82 ? 17.984 -1.159 -1.901 1.00 0.00 82 SER A N 16
ATOM 23312 C CA . SER A 1 82 ? 18.682 -0.034 -1.291 1.00 0.00 82 SER A CA 16
ATOM 23313 C C . SER A 1 82 ? 18.554 1.217 -2.154 1.00 0.00 82 SER A C 16
ATOM 23314 O O . SER A 1 82 ? 19.296 1.417 -3.117 1.00 0.00 82 SER A O 16
ATOM 23322 N N . PRO A 1 83 ? 17.591 2.082 -1.803 1.00 0.00 83 PRO A N 16
ATOM 23323 C CA . PRO A 1 83 ? 17.342 3.329 -2.532 1.00 0.00 83 PRO A CA 16
ATOM 23324 C C . PRO A 1 83 ? 18.461 4.347 -2.338 1.00 0.00 83 PRO A C 16
ATOM 23325 O O . PRO A 1 83 ? 18.954 4.539 -1.226 1.00 0.00 83 PRO A O 16
ATOM 23336 N N . CYS A 1 84 ? 18.858 4.997 -3.427 1.00 0.00 84 CYS A N 16
ATOM 23337 C CA . CYS A 1 84 ? 19.919 5.995 -3.378 1.00 0.00 84 CYS A CA 16
ATOM 23338 C C . CYS A 1 84 ? 19.856 6.793 -2.078 1.00 0.00 84 CYS A C 16
ATOM 23339 O O . CYS A 1 84 ? 18.791 6.943 -1.480 1.00 0.00 84 CYS A O 16
ATOM 23346 N N . VAL A 1 85 ? 21.006 7.302 -1.647 1.00 0.00 85 VAL A N 16
ATOM 23347 C CA . VAL A 1 85 ? 21.082 8.085 -0.419 1.00 0.00 85 VAL A CA 16
ATOM 23348 C C . VAL A 1 85 ? 21.280 9.566 -0.723 1.00 0.00 85 VAL A C 16
ATOM 23349 O O . VAL A 1 85 ? 21.290 10.401 0.181 1.00 0.00 85 VAL A O 16
ATOM 23362 N N . VAL A 1 86 ? 21.437 9.886 -2.004 1.00 0.00 86 VAL A N 16
ATOM 23363 C CA . VAL A 1 86 ? 21.633 11.267 -2.429 1.00 0.00 86 VAL A CA 16
ATOM 23364 C C . VAL A 1 86 ? 20.323 11.888 -2.900 1.00 0.00 86 VAL A C 16
ATOM 23365 O O . VAL A 1 86 ? 19.949 12.978 -2.466 1.00 0.00 86 VAL A O 16
ATOM 23378 N N . CYS A 1 87 ? 19.629 11.188 -3.791 1.00 0.00 87 CYS A N 16
ATOM 23379 C CA . CYS A 1 87 ? 18.360 11.670 -4.322 1.00 0.00 87 CYS A CA 16
ATOM 23380 C C . CYS A 1 87 ? 17.189 10.908 -3.708 1.00 0.00 87 CYS A C 16
ATOM 23381 O O . CYS A 1 87 ? 16.036 11.326 -3.818 1.00 0.00 87 CYS A O 16
ATOM 23388 N N . ARG A 1 88 ? 17.493 9.787 -3.062 1.00 0.00 88 ARG A N 16
ATOM 23389 C CA . ARG A 1 88 ? 16.467 8.966 -2.432 1.00 0.00 88 ARG A CA 16
ATOM 23390 C C . ARG A 1 88 ? 15.479 8.439 -3.469 1.00 0.00 88 ARG A C 16
ATOM 23391 O O . ARG A 1 88 ? 14.266 8.497 -3.272 1.00 0.00 88 ARG A O 16
ATOM 23412 N N . GLY A 1 89 ? 16.008 7.926 -4.576 1.00 0.00 89 GLY A N 16
ATOM 23413 C CA . GLY A 1 89 ? 15.159 7.397 -5.628 1.00 0.00 89 GLY A CA 16
ATOM 23414 C C . GLY A 1 89 ? 14.327 8.473 -6.297 1.00 0.00 89 GLY A C 16
ATOM 23415 O O . GLY A 1 89 ? 13.158 8.256 -6.613 1.00 0.00 89 GLY A O 16
ATOM 23419 N N . ALA A 1 90 ? 14.930 9.638 -6.511 1.00 0.00 90 ALA A N 16
ATOM 23420 C CA . ALA A 1 90 ? 14.237 10.751 -7.147 1.00 0.00 90 ALA A CA 16
ATOM 23421 C C . ALA A 1 90 ? 14.736 10.967 -8.571 1.00 0.00 90 ALA A C 16
ATOM 23422 O O . ALA A 1 90 ? 13.957 11.279 -9.472 1.00 0.00 90 ALA A O 16
ATOM 23429 N N . GLY A 1 91 ? 16.040 10.800 -8.769 1.00 0.00 91 GLY A N 16
ATOM 23430 C CA . GLY A 1 91 ? 16.620 10.982 -10.087 1.00 0.00 91 GLY A CA 16
ATOM 23431 C C . GLY A 1 91 ? 17.174 12.379 -10.289 1.00 0.00 91 GLY A C 16
ATOM 23432 O O . GLY A 1 91 ? 17.635 12.718 -11.378 1.00 0.00 91 GLY A O 16
ATOM 23436 N N . GLN A 1 92 ? 17.126 13.190 -9.237 1.00 0.00 92 GLN A N 16
ATOM 23437 C CA . GLN A 1 92 ? 17.625 14.559 -9.306 1.00 0.00 92 GLN A CA 16
ATOM 23438 C C . GLN A 1 92 ? 18.282 14.965 -7.991 1.00 0.00 92 GLN A C 16
ATOM 23439 O O . GLN A 1 92 ? 17.842 14.562 -6.915 1.00 0.00 92 GLN A O 16
ATOM 23453 N N . ALA A 1 93 ? 19.338 15.767 -8.086 1.00 0.00 93 ALA A N 16
ATOM 23454 C CA . ALA A 1 93 ? 20.055 16.229 -6.904 1.00 0.00 93 ALA A CA 16
ATOM 23455 C C . ALA A 1 93 ? 20.622 17.628 -7.118 1.00 0.00 93 ALA A C 16
ATOM 23456 O O . ALA A 1 93 ? 20.689 18.116 -8.247 1.00 0.00 93 ALA A O 16
ATOM 23463 N N . LYS A 1 94 ? 21.028 18.270 -6.028 1.00 0.00 94 LYS A N 16
ATOM 23464 C CA . LYS A 1 94 ? 21.590 19.614 -6.096 1.00 0.00 94 LYS A CA 16
ATOM 23465 C C . LYS A 1 94 ? 23.012 19.581 -6.647 1.00 0.00 94 LYS A C 16
ATOM 23466 O O . LYS A 1 94 ? 23.960 19.274 -5.925 1.00 0.00 94 LYS A O 16
ATOM 23485 N N . GLN A 1 95 ? 23.153 19.903 -7.929 1.00 0.00 95 GLN A N 16
ATOM 23486 C CA . GLN A 1 95 ? 24.460 19.911 -8.575 1.00 0.00 95 GLN A CA 16
ATOM 23487 C C . GLN A 1 95 ? 24.937 21.338 -8.821 1.00 0.00 95 GLN A C 16
ATOM 23488 O O . GLN A 1 95 ? 24.316 22.091 -9.572 1.00 0.00 95 GLN A O 16
ATOM 23502 N N . LYS A 1 96 ? 26.042 21.706 -8.182 1.00 0.00 96 LYS A N 16
ATOM 23503 C CA . LYS A 1 96 ? 26.604 23.043 -8.331 1.00 0.00 96 LYS A CA 16
ATOM 23504 C C . LYS A 1 96 ? 27.456 23.138 -9.593 1.00 0.00 96 LYS A C 16
ATOM 23505 O O . LYS A 1 96 ? 28.548 23.707 -9.576 1.00 0.00 96 LYS A O 16
ATOM 23524 N N . LYS A 1 97 ? 26.951 22.577 -10.686 1.00 0.00 97 LYS A N 16
ATOM 23525 C CA . LYS A 1 97 ? 27.663 22.600 -11.958 1.00 0.00 97 LYS A CA 16
ATOM 23526 C C . LYS A 1 97 ? 26.734 23.012 -13.095 1.00 0.00 97 LYS A C 16
ATOM 23527 O O . LYS A 1 97 ? 25.881 22.235 -13.524 1.00 0.00 97 LYS A O 16
ATOM 23546 N N . ARG A 1 98 ? 26.905 24.237 -13.580 1.00 0.00 98 ARG A N 16
ATOM 23547 C CA . ARG A 1 98 ? 26.082 24.751 -14.667 1.00 0.00 98 ARG A CA 16
ATOM 23548 C C . ARG A 1 98 ? 25.929 23.710 -15.772 1.00 0.00 98 ARG A C 16
ATOM 23549 O O . ARG A 1 98 ? 26.915 23.256 -16.352 1.00 0.00 98 ARG A O 16
ATOM 23570 N N . SER A 1 99 ? 24.686 23.336 -16.058 1.00 0.00 99 SER A N 16
ATOM 23571 C CA . SER A 1 99 ? 24.403 22.346 -17.090 1.00 0.00 99 SER A CA 16
ATOM 23572 C C . SER A 1 99 ? 23.781 23.003 -18.318 1.00 0.00 99 SER A C 16
ATOM 23573 O O . SER A 1 99 ? 24.283 22.863 -19.432 1.00 0.00 99 SER A O 16
ATOM 23581 N N . GLY A 1 100 ? 22.682 23.721 -18.104 1.00 0.00 100 GLY A N 16
ATOM 23582 C CA . GLY A 1 100 ? 22.008 24.389 -19.202 1.00 0.00 100 GLY A CA 16
ATOM 23583 C C . GLY A 1 100 ? 20.525 24.078 -19.246 1.00 0.00 100 GLY A C 16
ATOM 23584 O O . GLY A 1 100 ? 19.953 23.541 -18.298 1.00 0.00 100 GLY A O 16
ATOM 23588 N N . PRO A 1 101 ? 19.878 24.422 -20.370 1.00 0.00 101 PRO A N 16
ATOM 23589 C CA . PRO A 1 101 ? 18.443 24.188 -20.560 1.00 0.00 101 PRO A CA 16
ATOM 23590 C C . PRO A 1 101 ? 18.113 22.706 -20.707 1.00 0.00 101 PRO A C 16
ATOM 23591 O O . PRO A 1 101 ? 18.740 21.996 -21.493 1.00 0.00 101 PRO A O 16
ATOM 23602 N N . SER A 1 102 ? 17.125 22.247 -19.947 1.00 0.00 102 SER A N 16
ATOM 23603 C CA . SER A 1 102 ? 16.713 20.848 -19.990 1.00 0.00 102 SER A CA 16
ATOM 23604 C C . SER A 1 102 ? 15.495 20.668 -20.890 1.00 0.00 102 SER A C 16
ATOM 23605 O O . SER A 1 102 ? 14.370 20.981 -20.500 1.00 0.00 102 SER A O 16
ATOM 23613 N N . SER A 1 103 ? 15.728 20.162 -22.097 1.00 0.00 103 SER A N 16
ATOM 23614 C CA . SER A 1 103 ? 14.651 19.943 -23.055 1.00 0.00 103 SER A CA 16
ATOM 23615 C C . SER A 1 103 ? 14.174 18.495 -23.015 1.00 0.00 103 SER A C 16
ATOM 23616 O O . SER A 1 103 ? 14.586 17.671 -23.830 1.00 0.00 103 SER A O 16
ATOM 23624 N N . GLY A 1 104 ? 13.301 18.192 -22.058 1.00 0.00 104 GLY A N 16
ATOM 23625 C CA . GLY A 1 104 ? 12.782 16.843 -21.928 1.00 0.00 104 GLY A CA 16
ATOM 23626 C C . GLY A 1 104 ? 11.381 16.704 -22.491 1.00 0.00 104 GLY A C 16
ATOM 23627 O O . GLY A 1 104 ? 11.044 17.411 -23.439 1.00 0.00 104 GLY A O 16
ATOM 23633 N N . GLY A 1 1 ? 11.189 -54.552 -24.351 1.00 0.00 1 GLY A N 17
ATOM 23634 C CA . GLY A 1 1 ? 12.099 -53.483 -24.717 1.00 0.00 1 GLY A CA 17
ATOM 23635 C C . GLY A 1 1 ? 11.371 -52.223 -25.142 1.00 0.00 1 GLY A C 17
ATOM 23636 O O . GLY A 1 1 ? 10.249 -52.285 -25.643 1.00 0.00 1 GLY A O 17
ATOM 23640 N N . SER A 1 2 ? 12.011 -51.075 -24.940 1.00 0.00 2 SER A N 17
ATOM 23641 C CA . SER A 1 2 ? 11.416 -49.794 -25.301 1.00 0.00 2 SER A CA 17
ATOM 23642 C C . SER A 1 2 ? 12.492 -48.731 -25.500 1.00 0.00 2 SER A C 17
ATOM 23643 O O . SER A 1 2 ? 13.638 -48.907 -25.085 1.00 0.00 2 SER A O 17
ATOM 23651 N N . SER A 1 3 ? 12.115 -47.628 -26.138 1.00 0.00 3 SER A N 17
ATOM 23652 C CA . SER A 1 3 ? 13.048 -46.537 -26.395 1.00 0.00 3 SER A CA 17
ATOM 23653 C C . SER A 1 3 ? 12.318 -45.318 -26.950 1.00 0.00 3 SER A C 17
ATOM 23654 O O . SER A 1 3 ? 11.113 -45.360 -27.195 1.00 0.00 3 SER A O 17
ATOM 23662 N N . GLY A 1 4 ? 13.058 -44.230 -27.144 1.00 0.00 4 GLY A N 17
ATOM 23663 C CA . GLY A 1 4 ? 12.465 -43.013 -27.668 1.00 0.00 4 GLY A CA 17
ATOM 23664 C C . GLY A 1 4 ? 13.010 -41.768 -26.997 1.00 0.00 4 GLY A C 17
ATOM 23665 O O . GLY A 1 4 ? 13.399 -41.803 -25.829 1.00 0.00 4 GLY A O 17
ATOM 23669 N N . SER A 1 5 ? 13.040 -40.664 -27.737 1.00 0.00 5 SER A N 17
ATOM 23670 C CA . SER A 1 5 ? 13.547 -39.403 -27.208 1.00 0.00 5 SER A CA 17
ATOM 23671 C C . SER A 1 5 ? 13.332 -38.270 -28.206 1.00 0.00 5 SER A C 17
ATOM 23672 O O . SER A 1 5 ? 12.874 -38.494 -29.327 1.00 0.00 5 SER A O 17
ATOM 23680 N N . SER A 1 6 ? 13.667 -37.052 -27.791 1.00 0.00 6 SER A N 17
ATOM 23681 C CA . SER A 1 6 ? 13.508 -35.882 -28.647 1.00 0.00 6 SER A CA 17
ATOM 23682 C C . SER A 1 6 ? 14.185 -34.662 -28.030 1.00 0.00 6 SER A C 17
ATOM 23683 O O . SER A 1 6 ? 14.736 -34.733 -26.932 1.00 0.00 6 SER A O 17
ATOM 23691 N N . GLY A 1 7 ? 14.139 -33.542 -28.746 1.00 0.00 7 GLY A N 17
ATOM 23692 C CA . GLY A 1 7 ? 14.751 -32.322 -28.254 1.00 0.00 7 GLY A CA 17
ATOM 23693 C C . GLY A 1 7 ? 14.287 -31.094 -29.012 1.00 0.00 7 GLY A C 17
ATOM 23694 O O . GLY A 1 7 ? 13.926 -31.181 -30.185 1.00 0.00 7 GLY A O 17
ATOM 23698 N N . MET A 1 8 ? 14.295 -29.948 -28.340 1.00 0.00 8 MET A N 17
ATOM 23699 C CA . MET A 1 8 ? 13.871 -28.697 -28.959 1.00 0.00 8 MET A CA 17
ATOM 23700 C C . MET A 1 8 ? 14.097 -27.520 -28.016 1.00 0.00 8 MET A C 17
ATOM 23701 O O . MET A 1 8 ? 14.243 -27.701 -26.808 1.00 0.00 8 MET A O 17
ATOM 23715 N N . GLU A 1 9 ? 14.125 -26.315 -28.576 1.00 0.00 9 GLU A N 17
ATOM 23716 C CA . GLU A 1 9 ? 14.334 -25.109 -27.784 1.00 0.00 9 GLU A CA 17
ATOM 23717 C C . GLU A 1 9 ? 14.159 -23.858 -28.639 1.00 0.00 9 GLU A C 17
ATOM 23718 O O . GLU A 1 9 ? 14.022 -23.941 -29.861 1.00 0.00 9 GLU A O 17
ATOM 23730 N N . LEU A 1 10 ? 14.162 -22.699 -27.990 1.00 0.00 10 LEU A N 17
ATOM 23731 C CA . LEU A 1 10 ? 14.003 -21.429 -28.690 1.00 0.00 10 LEU A CA 17
ATOM 23732 C C . LEU A 1 10 ? 14.682 -20.297 -27.926 1.00 0.00 10 LEU A C 17
ATOM 23733 O O . LEU A 1 10 ? 15.261 -20.512 -26.861 1.00 0.00 10 LEU A O 17
ATOM 23749 N N . THR A 1 11 ? 14.605 -19.089 -28.476 1.00 0.00 11 THR A N 17
ATOM 23750 C CA . THR A 1 11 ? 15.211 -17.923 -27.847 1.00 0.00 11 THR A CA 17
ATOM 23751 C C . THR A 1 11 ? 14.221 -16.767 -27.761 1.00 0.00 11 THR A C 17
ATOM 23752 O O . THR A 1 11 ? 13.107 -16.851 -28.280 1.00 0.00 11 THR A O 17
ATOM 23763 N N . PHE A 1 12 ? 14.633 -15.688 -27.104 1.00 0.00 12 PHE A N 17
ATOM 23764 C CA . PHE A 1 12 ? 13.781 -14.515 -26.951 1.00 0.00 12 PHE A CA 17
ATOM 23765 C C . PHE A 1 12 ? 14.603 -13.293 -26.551 1.00 0.00 12 PHE A C 17
ATOM 23766 O O . PHE A 1 12 ? 15.800 -13.398 -26.284 1.00 0.00 12 PHE A O 17
ATOM 23783 N N . ASN A 1 13 ? 13.952 -12.135 -26.512 1.00 0.00 13 ASN A N 17
ATOM 23784 C CA . ASN A 1 13 ? 14.623 -10.893 -26.146 1.00 0.00 13 ASN A CA 17
ATOM 23785 C C . ASN A 1 13 ? 13.613 -9.842 -25.696 1.00 0.00 13 ASN A C 17
ATOM 23786 O O . ASN A 1 13 ? 12.404 -10.043 -25.803 1.00 0.00 13 ASN A O 17
ATOM 23797 N N . GLN A 1 14 ? 14.119 -8.721 -25.192 1.00 0.00 14 GLN A N 17
ATOM 23798 C CA . GLN A 1 14 ? 13.261 -7.639 -24.725 1.00 0.00 14 GLN A CA 17
ATOM 23799 C C . GLN A 1 14 ? 13.989 -6.300 -24.792 1.00 0.00 14 GLN A C 17
ATOM 23800 O O . GLN A 1 14 ? 15.189 -6.221 -24.534 1.00 0.00 14 GLN A O 17
ATOM 23814 N N . ALA A 1 15 ? 13.253 -5.249 -25.141 1.00 0.00 15 ALA A N 17
ATOM 23815 C CA . ALA A 1 15 ? 13.828 -3.914 -25.240 1.00 0.00 15 ALA A CA 17
ATOM 23816 C C . ALA A 1 15 ? 12.926 -2.877 -24.580 1.00 0.00 15 ALA A C 17
ATOM 23817 O O . ALA A 1 15 ? 11.741 -3.124 -24.356 1.00 0.00 15 ALA A O 17
ATOM 23824 N N . ALA A 1 16 ? 13.494 -1.716 -24.269 1.00 0.00 16 ALA A N 17
ATOM 23825 C CA . ALA A 1 16 ? 12.740 -0.642 -23.635 1.00 0.00 16 ALA A CA 17
ATOM 23826 C C . ALA A 1 16 ? 13.558 0.644 -23.580 1.00 0.00 16 ALA A C 17
ATOM 23827 O O . ALA A 1 16 ? 14.776 0.610 -23.404 1.00 0.00 16 ALA A O 17
ATOM 23834 N N . LYS A 1 17 ? 12.881 1.777 -23.731 1.00 0.00 17 LYS A N 17
ATOM 23835 C CA . LYS A 1 17 ? 13.544 3.075 -23.697 1.00 0.00 17 LYS A CA 17
ATOM 23836 C C . LYS A 1 17 ? 13.077 3.894 -22.497 1.00 0.00 17 LYS A C 17
ATOM 23837 O O . LYS A 1 17 ? 13.864 4.208 -21.605 1.00 0.00 17 LYS A O 17
ATOM 23856 N N . GLY A 1 18 ? 11.792 4.234 -22.482 1.00 0.00 18 GLY A N 17
ATOM 23857 C CA . GLY A 1 18 ? 11.244 5.012 -21.386 1.00 0.00 18 GLY A CA 17
ATOM 23858 C C . GLY A 1 18 ? 10.706 6.354 -21.840 1.00 0.00 18 GLY A C 17
ATOM 23859 O O . GLY A 1 18 ? 10.470 6.567 -23.029 1.00 0.00 18 GLY A O 17
ATOM 23863 N N . VAL A 1 19 ? 10.510 7.263 -20.890 1.00 0.00 19 VAL A N 17
ATOM 23864 C CA . VAL A 1 19 ? 9.995 8.592 -21.198 1.00 0.00 19 VAL A CA 17
ATOM 23865 C C . VAL A 1 19 ? 10.032 9.494 -19.969 1.00 0.00 19 VAL A C 17
ATOM 23866 O O . VAL A 1 19 ? 9.411 9.197 -18.950 1.00 0.00 19 VAL A O 17
ATOM 23879 N N . ASN A 1 20 ? 10.765 10.598 -20.074 1.00 0.00 20 ASN A N 17
ATOM 23880 C CA . ASN A 1 20 ? 10.883 11.544 -18.970 1.00 0.00 20 ASN A CA 17
ATOM 23881 C C . ASN A 1 20 ? 10.556 12.961 -19.432 1.00 0.00 20 ASN A C 17
ATOM 23882 O O . ASN A 1 20 ? 10.332 13.204 -20.618 1.00 0.00 20 ASN A O 17
ATOM 23893 N N . LYS A 1 21 ? 10.530 13.894 -18.486 1.00 0.00 21 LYS A N 17
ATOM 23894 C CA . LYS A 1 21 ? 10.232 15.288 -18.794 1.00 0.00 21 LYS A CA 17
ATOM 23895 C C . LYS A 1 21 ? 11.080 16.226 -17.940 1.00 0.00 21 LYS A C 17
ATOM 23896 O O . LYS A 1 21 ? 11.408 15.913 -16.797 1.00 0.00 21 LYS A O 17
ATOM 23915 N N . GLU A 1 22 ? 11.429 17.379 -18.504 1.00 0.00 22 GLU A N 17
ATOM 23916 C CA . GLU A 1 22 ? 12.238 18.362 -17.793 1.00 0.00 22 GLU A CA 17
ATOM 23917 C C . GLU A 1 22 ? 11.580 19.738 -17.833 1.00 0.00 22 GLU A C 17
ATOM 23918 O O . GLU A 1 22 ? 11.860 20.547 -18.717 1.00 0.00 22 GLU A O 17
ATOM 23930 N N . PHE A 1 23 ? 10.703 19.996 -16.868 1.00 0.00 23 PHE A N 17
ATOM 23931 C CA . PHE A 1 23 ? 10.003 21.273 -16.793 1.00 0.00 23 PHE A CA 17
ATOM 23932 C C . PHE A 1 23 ? 10.003 21.810 -15.364 1.00 0.00 23 PHE A C 17
ATOM 23933 O O . PHE A 1 23 ? 8.948 21.977 -14.751 1.00 0.00 23 PHE A O 17
ATOM 23950 N N . THR A 1 24 ? 11.195 22.078 -14.839 1.00 0.00 24 THR A N 17
ATOM 23951 C CA . THR A 1 24 ? 11.334 22.594 -13.483 1.00 0.00 24 THR A CA 17
ATOM 23952 C C . THR A 1 24 ? 12.078 23.924 -13.475 1.00 0.00 24 THR A C 17
ATOM 23953 O O . THR A 1 24 ? 12.885 24.201 -14.362 1.00 0.00 24 THR A O 17
ATOM 23964 N N . VAL A 1 25 ? 11.801 24.745 -12.466 1.00 0.00 25 VAL A N 17
ATOM 23965 C CA . VAL A 1 25 ? 12.446 26.046 -12.341 1.00 0.00 25 VAL A CA 17
ATOM 23966 C C . VAL A 1 25 ? 13.719 25.951 -11.508 1.00 0.00 25 VAL A C 17
ATOM 23967 O O . VAL A 1 25 ? 14.822 26.152 -12.016 1.00 0.00 25 VAL A O 17
ATOM 23980 N N . ASN A 1 26 ? 13.559 25.643 -10.225 1.00 0.00 26 ASN A N 17
ATOM 23981 C CA . ASN A 1 26 ? 14.696 25.521 -9.320 1.00 0.00 26 ASN A CA 17
ATOM 23982 C C . ASN A 1 26 ? 15.753 24.583 -9.898 1.00 0.00 26 ASN A C 17
ATOM 23983 O O . ASN A 1 26 ? 15.435 23.665 -10.654 1.00 0.00 26 ASN A O 17
ATOM 23994 N N . ILE A 1 27 ? 17.009 24.822 -9.536 1.00 0.00 27 ILE A N 17
ATOM 23995 C CA . ILE A 1 27 ? 18.111 23.999 -10.017 1.00 0.00 27 ILE A CA 17
ATOM 23996 C C . ILE A 1 27 ? 17.768 22.516 -9.929 1.00 0.00 27 ILE A C 17
ATOM 23997 O O . ILE A 1 27 ? 17.471 22.000 -8.852 1.00 0.00 27 ILE A O 17
ATOM 24013 N N . MET A 1 28 ? 17.815 21.835 -11.069 1.00 0.00 28 MET A N 17
ATOM 24014 C CA . MET A 1 28 ? 17.512 20.409 -11.120 1.00 0.00 28 MET A CA 17
ATOM 24015 C C . MET A 1 28 ? 18.425 19.695 -12.112 1.00 0.00 28 MET A C 17
ATOM 24016 O O . MET A 1 28 ? 18.339 19.917 -13.320 1.00 0.00 28 MET A O 17
ATOM 24030 N N . ASP A 1 29 ? 19.297 18.837 -11.595 1.00 0.00 29 ASP A N 17
ATOM 24031 C CA . ASP A 1 29 ? 20.225 18.090 -12.435 1.00 0.00 29 ASP A CA 17
ATOM 24032 C C . ASP A 1 29 ? 20.174 16.600 -12.110 1.00 0.00 29 ASP A C 17
ATOM 24033 O O . ASP A 1 29 ? 19.428 16.171 -11.229 1.00 0.00 29 ASP A O 17
ATOM 24042 N N . THR A 1 30 ? 20.972 15.815 -12.827 1.00 0.00 30 THR A N 17
ATOM 24043 C CA . THR A 1 30 ? 21.016 14.374 -12.617 1.00 0.00 30 THR A CA 17
ATOM 24044 C C . THR A 1 30 ? 21.873 14.021 -11.406 1.00 0.00 30 THR A C 17
ATOM 24045 O O . THR A 1 30 ? 22.965 14.562 -11.226 1.00 0.00 30 THR A O 17
ATOM 24056 N N . CYS A 1 31 ? 21.372 13.110 -10.578 1.00 0.00 31 CYS A N 17
ATOM 24057 C CA . CYS A 1 31 ? 22.092 12.684 -9.384 1.00 0.00 31 CYS A CA 17
ATOM 24058 C C . CYS A 1 31 ? 23.541 12.339 -9.716 1.00 0.00 31 CYS A C 17
ATOM 24059 O O . CYS A 1 31 ? 23.874 12.062 -10.867 1.00 0.00 31 CYS A O 17
ATOM 24066 N N . GLU A 1 32 ? 24.396 12.357 -8.698 1.00 0.00 32 GLU A N 17
ATOM 24067 C CA . GLU A 1 32 ? 25.808 12.047 -8.882 1.00 0.00 32 GLU A CA 17
ATOM 24068 C C . GLU A 1 32 ? 26.172 10.737 -8.188 1.00 0.00 32 GLU A C 17
ATOM 24069 O O . GLU A 1 32 ? 27.073 10.021 -8.625 1.00 0.00 32 GLU A O 17
ATOM 24081 N N . ARG A 1 33 ? 25.466 10.432 -7.104 1.00 0.00 33 ARG A N 17
ATOM 24082 C CA . ARG A 1 33 ? 25.715 9.211 -6.348 1.00 0.00 33 ARG A CA 17
ATOM 24083 C C . ARG A 1 33 ? 25.239 7.985 -7.123 1.00 0.00 33 ARG A C 17
ATOM 24084 O O . ARG A 1 33 ? 25.997 7.039 -7.336 1.00 0.00 33 ARG A O 17
ATOM 24105 N N . CYS A 1 34 ? 23.978 8.010 -7.542 1.00 0.00 34 CYS A N 17
ATOM 24106 C CA . CYS A 1 34 ? 23.399 6.902 -8.291 1.00 0.00 34 CYS A CA 17
ATOM 24107 C C . CYS A 1 34 ? 23.575 7.110 -9.793 1.00 0.00 34 CYS A C 17
ATOM 24108 O O . CYS A 1 34 ? 23.338 6.202 -10.588 1.00 0.00 34 CYS A O 17
ATOM 24115 N N . ASN A 1 35 ? 23.992 8.313 -10.173 1.00 0.00 35 ASN A N 17
ATOM 24116 C CA . ASN A 1 35 ? 24.199 8.642 -11.579 1.00 0.00 35 ASN A CA 17
ATOM 24117 C C . ASN A 1 35 ? 22.889 8.561 -12.355 1.00 0.00 35 ASN A C 17
ATOM 24118 O O . ASN A 1 35 ? 22.841 8.016 -13.457 1.00 0.00 35 ASN A O 17
ATOM 24129 N N . GLY A 1 36 ? 21.827 9.108 -11.772 1.00 0.00 36 GLY A N 17
ATOM 24130 C CA . GLY A 1 36 ? 20.530 9.087 -12.423 1.00 0.00 36 GLY A CA 17
ATOM 24131 C C . GLY A 1 36 ? 19.941 7.693 -12.498 1.00 0.00 36 GLY A C 17
ATOM 24132 O O . GLY A 1 36 ? 19.198 7.373 -13.427 1.00 0.00 36 GLY A O 17
ATOM 24136 N N . LYS A 1 37 ? 20.273 6.858 -11.519 1.00 0.00 37 LYS A N 17
ATOM 24137 C CA . LYS A 1 37 ? 19.772 5.490 -11.477 1.00 0.00 37 LYS A CA 17
ATOM 24138 C C . LYS A 1 37 ? 18.593 5.371 -10.516 1.00 0.00 37 LYS A C 17
ATOM 24139 O O . LYS A 1 37 ? 17.493 4.989 -10.913 1.00 0.00 37 LYS A O 17
ATOM 24158 N N . GLY A 1 38 ? 18.830 5.702 -9.251 1.00 0.00 38 GLY A N 17
ATOM 24159 C CA . GLY A 1 38 ? 17.778 5.627 -8.254 1.00 0.00 38 GLY A CA 17
ATOM 24160 C C . GLY A 1 38 ? 18.087 4.626 -7.159 1.00 0.00 38 GLY A C 17
ATOM 24161 O O . GLY A 1 38 ? 17.243 4.346 -6.309 1.00 0.00 38 GLY A O 17
ATOM 24165 N N . ASN A 1 39 ? 19.300 4.085 -7.179 1.00 0.00 39 ASN A N 17
ATOM 24166 C CA . ASN A 1 39 ? 19.718 3.107 -6.181 1.00 0.00 39 ASN A CA 17
ATOM 24167 C C . ASN A 1 39 ? 21.174 3.326 -5.781 1.00 0.00 39 ASN A C 17
ATOM 24168 O O . ASN A 1 39 ? 21.931 3.985 -6.493 1.00 0.00 39 ASN A O 17
ATOM 24179 N N . GLU A 1 40 ? 21.558 2.767 -4.637 1.00 0.00 40 GLU A N 17
ATOM 24180 C CA . GLU A 1 40 ? 22.924 2.902 -4.143 1.00 0.00 40 GLU A CA 17
ATOM 24181 C C . GLU A 1 40 ? 23.917 2.255 -5.104 1.00 0.00 40 GLU A C 17
ATOM 24182 O O . GLU A 1 40 ? 23.670 1.187 -5.665 1.00 0.00 40 GLU A O 17
ATOM 24194 N N . PRO A 1 41 ? 25.067 2.916 -5.300 1.00 0.00 41 PRO A N 17
ATOM 24195 C CA . PRO A 1 41 ? 26.121 2.425 -6.193 1.00 0.00 41 PRO A CA 17
ATOM 24196 C C . PRO A 1 41 ? 26.814 1.183 -5.642 1.00 0.00 41 PRO A C 17
ATOM 24197 O O . PRO A 1 41 ? 27.823 0.733 -6.183 1.00 0.00 41 PRO A O 17
ATOM 24208 N N . GLY A 1 42 ? 26.266 0.634 -4.563 1.00 0.00 42 GLY A N 17
ATOM 24209 C CA . GLY A 1 42 ? 26.845 -0.551 -3.957 1.00 0.00 42 GLY A CA 17
ATOM 24210 C C . GLY A 1 42 ? 25.794 -1.541 -3.498 1.00 0.00 42 GLY A C 17
ATOM 24211 O O . GLY A 1 42 ? 25.999 -2.275 -2.531 1.00 0.00 42 GLY A O 17
ATOM 24215 N N . THR A 1 43 ? 24.660 -1.564 -4.194 1.00 0.00 43 THR A N 17
ATOM 24216 C CA . THR A 1 43 ? 23.571 -2.469 -3.851 1.00 0.00 43 THR A CA 17
ATOM 24217 C C . THR A 1 43 ? 23.060 -3.206 -5.084 1.00 0.00 43 THR A C 17
ATOM 24218 O O . THR A 1 43 ? 23.378 -2.839 -6.215 1.00 0.00 43 THR A O 17
ATOM 24229 N N . LYS A 1 44 ? 22.265 -4.246 -4.858 1.00 0.00 44 LYS A N 17
ATOM 24230 C CA . LYS A 1 44 ? 21.707 -5.034 -5.950 1.00 0.00 44 LYS A CA 17
ATOM 24231 C C . LYS A 1 44 ? 20.252 -4.655 -6.207 1.00 0.00 44 LYS A C 17
ATOM 24232 O O . LYS A 1 44 ? 19.707 -3.766 -5.553 1.00 0.00 44 LYS A O 17
ATOM 24251 N N . VAL A 1 45 ? 19.628 -5.335 -7.163 1.00 0.00 45 VAL A N 17
ATOM 24252 C CA . VAL A 1 45 ? 18.235 -5.071 -7.505 1.00 0.00 45 VAL A CA 17
ATOM 24253 C C . VAL A 1 45 ? 17.515 -6.353 -7.907 1.00 0.00 45 VAL A C 17
ATOM 24254 O O . VAL A 1 45 ? 18.106 -7.240 -8.523 1.00 0.00 45 VAL A O 17
ATOM 24267 N N . GLN A 1 46 ? 16.237 -6.443 -7.556 1.00 0.00 46 GLN A N 17
ATOM 24268 C CA . GLN A 1 46 ? 15.436 -7.618 -7.881 1.00 0.00 46 GLN A CA 17
ATOM 24269 C C . GLN A 1 46 ? 14.279 -7.249 -8.803 1.00 0.00 46 GLN A C 17
ATOM 24270 O O . GLN A 1 46 ? 13.381 -6.499 -8.420 1.00 0.00 46 GLN A O 17
ATOM 24284 N N . HIS A 1 47 ? 14.306 -7.782 -10.021 1.00 0.00 47 HIS A N 17
ATOM 24285 C CA . HIS A 1 47 ? 13.259 -7.509 -10.999 1.00 0.00 47 HIS A CA 17
ATOM 24286 C C . HIS A 1 47 ? 11.895 -7.414 -10.321 1.00 0.00 47 HIS A C 17
ATOM 24287 O O . HIS A 1 47 ? 11.627 -8.109 -9.341 1.00 0.00 47 HIS A O 17
ATOM 24301 N N . CYS A 1 48 ? 11.037 -6.548 -10.850 1.00 0.00 48 CYS A N 17
ATOM 24302 C CA . CYS A 1 48 ? 9.701 -6.360 -10.297 1.00 0.00 48 CYS A CA 17
ATOM 24303 C C . CYS A 1 48 ? 8.648 -7.027 -11.178 1.00 0.00 48 CYS A C 17
ATOM 24304 O O . CYS A 1 48 ? 8.812 -7.123 -12.395 1.00 0.00 48 CYS A O 17
ATOM 24311 N N . HIS A 1 49 ? 7.568 -7.486 -10.555 1.00 0.00 49 HIS A N 17
ATOM 24312 C CA . HIS A 1 49 ? 6.487 -8.143 -11.282 1.00 0.00 49 HIS A CA 17
ATOM 24313 C C . HIS A 1 49 ? 5.306 -7.196 -11.472 1.00 0.00 49 HIS A C 17
ATOM 24314 O O . HIS A 1 49 ? 4.728 -7.119 -12.556 1.00 0.00 49 HIS A O 17
ATOM 24328 N N . TYR A 1 50 ? 4.953 -6.478 -10.412 1.00 0.00 50 TYR A N 17
ATOM 24329 C CA . TYR A 1 50 ? 3.839 -5.539 -10.461 1.00 0.00 50 TYR A CA 17
ATOM 24330 C C . TYR A 1 50 ? 3.728 -4.897 -11.841 1.00 0.00 50 TYR A C 17
ATOM 24331 O O . TYR A 1 50 ? 2.679 -4.954 -12.483 1.00 0.00 50 TYR A O 17
ATOM 24349 N N . CYS A 1 51 ? 4.819 -4.287 -12.291 1.00 0.00 51 CYS A N 17
ATOM 24350 C CA . CYS A 1 51 ? 4.848 -3.634 -13.594 1.00 0.00 51 CYS A CA 17
ATOM 24351 C C . CYS A 1 51 ? 5.615 -4.477 -14.609 1.00 0.00 51 CYS A C 17
ATOM 24352 O O . CYS A 1 51 ? 5.218 -4.588 -15.767 1.00 0.00 51 CYS A O 17
ATOM 24359 N N . GLY A 1 52 ? 6.719 -5.069 -14.163 1.00 0.00 52 GLY A N 17
ATOM 24360 C CA . GLY A 1 52 ? 7.525 -5.895 -15.044 1.00 0.00 52 GLY A CA 17
ATOM 24361 C C . GLY A 1 52 ? 8.501 -5.080 -15.869 1.00 0.00 52 GLY A C 17
ATOM 24362 O O . GLY A 1 52 ? 8.962 -5.527 -16.918 1.00 0.00 52 GLY A O 17
ATOM 24366 N N . GLY A 1 53 ? 8.817 -3.878 -15.395 1.00 0.00 53 GLY A N 17
ATOM 24367 C CA . GLY A 1 53 ? 9.741 -3.018 -16.109 1.00 0.00 53 GLY A CA 17
ATOM 24368 C C . GLY A 1 53 ? 9.037 -1.897 -16.848 1.00 0.00 53 GLY A C 17
ATOM 24369 O O . GLY A 1 53 ? 9.628 -1.242 -17.706 1.00 0.00 53 GLY A O 17
ATOM 24373 N N . SER A 1 54 ? 7.769 -1.677 -16.515 1.00 0.00 54 SER A N 17
ATOM 24374 C CA . SER A 1 54 ? 6.981 -0.631 -17.157 1.00 0.00 54 SER A CA 17
ATOM 24375 C C . SER A 1 54 ? 6.588 0.447 -16.152 1.00 0.00 54 SER A C 17
ATOM 24376 O O . SER A 1 54 ? 6.081 1.505 -16.525 1.00 0.00 54 SER A O 17
ATOM 24384 N N . GLY A 1 55 ? 6.825 0.170 -14.873 1.00 0.00 55 GLY A N 17
ATOM 24385 C CA . GLY A 1 55 ? 6.490 1.125 -13.833 1.00 0.00 55 GLY A CA 17
ATOM 24386 C C . GLY A 1 55 ? 5.043 1.572 -13.900 1.00 0.00 55 GLY A C 17
ATOM 24387 O O . GLY A 1 55 ? 4.732 2.733 -13.638 1.00 0.00 55 GLY A O 17
ATOM 24391 N N . MET A 1 56 ? 4.156 0.648 -14.254 1.00 0.00 56 MET A N 17
ATOM 24392 C CA . MET A 1 56 ? 2.734 0.954 -14.356 1.00 0.00 56 MET A CA 17
ATOM 24393 C C . MET A 1 56 ? 1.892 -0.171 -13.761 1.00 0.00 56 MET A C 17
ATOM 24394 O O . MET A 1 56 ? 2.110 -1.345 -14.060 1.00 0.00 56 MET A O 17
ATOM 24408 N N . GLU A 1 57 ? 0.931 0.196 -12.919 1.00 0.00 57 GLU A N 17
ATOM 24409 C CA . GLU A 1 57 ? 0.058 -0.783 -12.283 1.00 0.00 57 GLU A CA 17
ATOM 24410 C C . GLU A 1 57 ? -1.379 -0.631 -12.773 1.00 0.00 57 GLU A C 17
ATOM 24411 O O . GLU A 1 57 ? -1.819 0.468 -13.113 1.00 0.00 57 GLU A O 17
ATOM 24423 N N . THR A 1 58 ? -2.108 -1.743 -12.807 1.00 0.00 58 THR A N 17
ATOM 24424 C CA . THR A 1 58 ? -3.494 -1.734 -13.256 1.00 0.00 58 THR A CA 17
ATOM 24425 C C . THR A 1 58 ? -4.431 -2.227 -12.159 1.00 0.00 58 THR A C 17
ATOM 24426 O O . THR A 1 58 ? -4.240 -3.312 -11.609 1.00 0.00 58 THR A O 17
ATOM 24437 N N . ILE A 1 59 ? -5.442 -1.424 -11.846 1.00 0.00 59 ILE A N 17
ATOM 24438 C CA . ILE A 1 59 ? -6.409 -1.780 -10.816 1.00 0.00 59 ILE A CA 17
ATOM 24439 C C . ILE A 1 59 ? -7.708 -2.286 -11.432 1.00 0.00 59 ILE A C 17
ATOM 24440 O O . ILE A 1 59 ? -8.576 -1.500 -11.809 1.00 0.00 59 ILE A O 17
ATOM 24456 N N . ASN A 1 60 ? -7.836 -3.605 -11.531 1.00 0.00 60 ASN A N 17
ATOM 24457 C CA . ASN A 1 60 ? -9.030 -4.218 -12.101 1.00 0.00 60 ASN A CA 17
ATOM 24458 C C . ASN A 1 60 ? -10.126 -4.355 -11.049 1.00 0.00 60 ASN A C 17
ATOM 24459 O O . ASN A 1 60 ? -10.139 -5.309 -10.270 1.00 0.00 60 ASN A O 17
ATOM 24470 N N . THR A 1 61 ? -11.046 -3.395 -11.031 1.00 0.00 61 THR A N 17
ATOM 24471 C CA . THR A 1 61 ? -12.146 -3.408 -10.075 1.00 0.00 61 THR A CA 17
ATOM 24472 C C . THR A 1 61 ? -13.493 -3.429 -10.787 1.00 0.00 61 THR A C 17
ATOM 24473 O O . THR A 1 61 ? -13.817 -2.521 -11.551 1.00 0.00 61 THR A O 17
ATOM 24484 N N . GLY A 1 62 ? -14.277 -4.471 -10.530 1.00 0.00 62 GLY A N 17
ATOM 24485 C CA . GLY A 1 62 ? -15.582 -4.590 -11.155 1.00 0.00 62 GLY A CA 17
ATOM 24486 C C . GLY A 1 62 ? -15.502 -4.589 -12.668 1.00 0.00 62 GLY A C 17
ATOM 24487 O O . GLY A 1 62 ? -14.489 -4.964 -13.25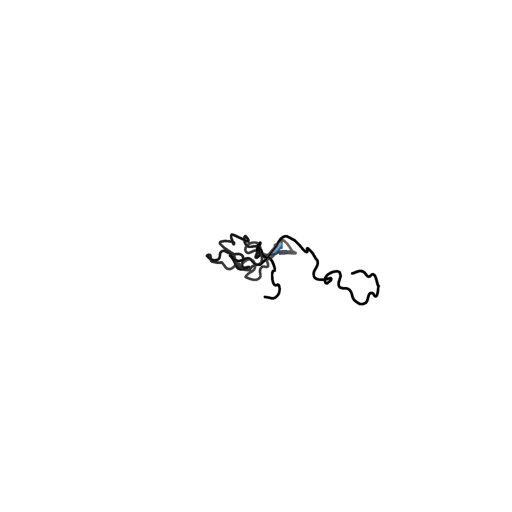9 1.00 0.00 62 GLY A O 17
ATOM 24491 N N . PRO A 1 63 ? -16.593 -4.160 -13.322 1.00 0.00 63 PRO A N 17
ATOM 24492 C CA . PRO A 1 63 ? -16.667 -4.102 -14.785 1.00 0.00 63 PRO A CA 17
ATOM 24493 C C . PRO A 1 63 ? -15.771 -3.016 -15.368 1.00 0.00 63 PRO A C 17
ATOM 24494 O O . PRO A 1 63 ? -15.754 -2.795 -16.579 1.00 0.00 63 PRO A O 17
ATOM 24505 N N . PHE A 1 64 ? -15.025 -2.341 -14.500 1.00 0.00 64 PHE A N 17
ATOM 24506 C CA . PHE A 1 64 ? -14.126 -1.276 -14.930 1.00 0.00 64 PHE A CA 17
ATOM 24507 C C . PHE A 1 64 ? -12.719 -1.498 -14.381 1.00 0.00 64 PHE A C 17
ATOM 24508 O O . PHE A 1 64 ? -12.497 -2.379 -13.550 1.00 0.00 64 PHE A O 17
ATOM 24525 N N . VAL A 1 65 ? -11.773 -0.693 -14.852 1.00 0.00 65 VAL A N 17
ATOM 24526 C CA . VAL A 1 65 ? -10.388 -0.800 -14.410 1.00 0.00 65 VAL A CA 17
ATOM 24527 C C . VAL A 1 65 ? -9.719 0.569 -14.362 1.00 0.00 65 VAL A C 17
ATOM 24528 O O . VAL A 1 65 ? -9.942 1.411 -15.232 1.00 0.00 65 VAL A O 17
ATOM 24541 N N . MET A 1 66 ? -8.897 0.785 -13.340 1.00 0.00 66 MET A N 17
ATOM 24542 C CA . MET A 1 66 ? -8.194 2.053 -13.181 1.00 0.00 66 MET A CA 17
ATOM 24543 C C . MET A 1 66 ? -6.732 1.919 -13.595 1.00 0.00 66 MET A C 17
ATOM 24544 O O . MET A 1 66 ? -6.262 0.823 -13.902 1.00 0.00 66 MET A O 17
ATOM 24558 N N . ARG A 1 67 ? -6.018 3.040 -13.601 1.00 0.00 67 ARG A N 17
ATOM 24559 C CA . ARG A 1 67 ? -4.610 3.047 -13.979 1.00 0.00 67 ARG A CA 17
ATOM 24560 C C . ARG A 1 67 ? -3.779 3.831 -12.967 1.00 0.00 67 ARG A C 17
ATOM 24561 O O . ARG A 1 67 ? -3.959 5.038 -12.804 1.00 0.00 67 ARG A O 17
ATOM 24582 N N . SER A 1 68 ? -2.870 3.136 -12.291 1.00 0.00 68 SER A N 17
ATOM 24583 C CA . SER A 1 68 ? -2.015 3.766 -11.292 1.00 0.00 68 SER A CA 17
ATOM 24584 C C . SER A 1 68 ? -0.588 3.236 -11.387 1.00 0.00 68 SER A C 17
ATOM 24585 O O . SER A 1 68 ? -0.361 2.099 -11.802 1.00 0.00 68 SER A O 17
ATOM 24593 N N . THR A 1 69 ? 0.374 4.069 -10.999 1.00 0.00 69 THR A N 17
ATOM 24594 C CA . THR A 1 69 ? 1.779 3.686 -11.041 1.00 0.00 69 THR A CA 17
ATOM 24595 C C . THR A 1 69 ? 2.051 2.492 -10.133 1.00 0.00 69 THR A C 17
ATOM 24596 O O . THR A 1 69 ? 1.351 2.279 -9.143 1.00 0.00 69 THR A O 17
ATOM 24607 N N . CYS A 1 70 ? 3.074 1.715 -10.475 1.00 0.00 70 CYS A N 17
ATOM 24608 C CA . CYS A 1 70 ? 3.439 0.542 -9.691 1.00 0.00 70 CYS A CA 17
ATOM 24609 C C . CYS A 1 70 ? 3.498 0.879 -8.204 1.00 0.00 70 CYS A C 17
ATOM 24610 O O . CYS A 1 70 ? 3.651 2.040 -7.825 1.00 0.00 70 CYS A O 17
ATOM 24617 N N . ARG A 1 71 ? 3.377 -0.146 -7.366 1.00 0.00 71 ARG A N 17
ATOM 24618 C CA . ARG A 1 71 ? 3.415 0.041 -5.920 1.00 0.00 71 ARG A CA 17
ATOM 24619 C C . ARG A 1 71 ? 4.636 -0.646 -5.316 1.00 0.00 71 ARG A C 17
ATOM 24620 O O . ARG A 1 71 ? 5.252 -0.131 -4.383 1.00 0.00 71 ARG A O 17
ATOM 24641 N N . ARG A 1 72 ? 4.979 -1.812 -5.853 1.00 0.00 72 ARG A N 17
ATOM 24642 C CA . ARG A 1 72 ? 6.124 -2.571 -5.366 1.00 0.00 72 ARG A CA 17
ATOM 24643 C C . ARG A 1 72 ? 7.417 -1.781 -5.547 1.00 0.00 72 ARG A C 17
ATOM 24644 O O . ARG A 1 72 ? 8.122 -1.493 -4.580 1.00 0.00 72 ARG A O 17
ATOM 24665 N N . CYS A 1 73 ? 7.722 -1.434 -6.793 1.00 0.00 73 CYS A N 17
ATOM 24666 C CA . CYS A 1 73 ? 8.929 -0.678 -7.103 1.00 0.00 73 CYS A CA 17
ATOM 24667 C C . CYS A 1 73 ? 8.673 0.823 -7.002 1.00 0.00 73 CYS A C 17
ATOM 24668 O O . CYS A 1 73 ? 9.457 1.558 -6.404 1.00 0.00 73 CYS A O 17
ATOM 24675 N N . GLY A 1 74 ? 7.568 1.270 -7.591 1.00 0.00 74 GLY A N 17
ATOM 24676 C CA . GLY A 1 74 ? 7.227 2.680 -7.555 1.00 0.00 74 GLY A CA 17
ATOM 24677 C C . GLY A 1 74 ? 7.549 3.387 -8.857 1.00 0.00 74 GLY A C 17
ATOM 24678 O O . GLY A 1 74 ? 7.871 4.575 -8.863 1.00 0.00 74 GLY A O 17
ATOM 24682 N N . GLY A 1 75 ? 7.463 2.655 -9.964 1.00 0.00 75 GLY A N 17
ATOM 24683 C CA . GLY A 1 75 ? 7.753 3.236 -11.262 1.00 0.00 75 GLY A CA 17
ATOM 24684 C C . GLY A 1 75 ? 9.235 3.230 -11.582 1.00 0.00 75 GLY A C 17
ATOM 24685 O O . GLY A 1 75 ? 9.772 4.216 -12.087 1.00 0.00 75 GLY A O 17
ATOM 24689 N N . ARG A 1 76 ? 9.897 2.116 -11.287 1.00 0.00 76 ARG A N 17
ATOM 24690 C CA . ARG A 1 76 ? 11.326 1.987 -11.545 1.00 0.00 76 ARG A CA 17
ATOM 24691 C C . ARG A 1 76 ? 11.611 0.784 -12.439 1.00 0.00 76 ARG A C 17
ATOM 24692 O O . ARG A 1 76 ? 12.550 0.797 -13.235 1.00 0.00 76 ARG A O 17
ATOM 24713 N N . GLY A 1 77 ? 10.794 -0.256 -12.302 1.00 0.00 77 GLY A N 17
ATOM 24714 C CA . GLY A 1 77 ? 10.975 -1.453 -13.103 1.00 0.00 77 GLY A CA 17
ATOM 24715 C C . GLY A 1 77 ? 11.535 -2.609 -12.299 1.00 0.00 77 GLY A C 17
ATOM 24716 O O . GLY A 1 77 ? 11.562 -3.746 -12.771 1.00 0.00 77 GLY A O 17
ATOM 24720 N N . SER A 1 78 ? 11.985 -2.319 -11.082 1.00 0.00 78 SER A N 17
ATOM 24721 C CA . SER A 1 78 ? 12.552 -3.343 -10.213 1.00 0.00 78 SER A CA 17
ATOM 24722 C C . SER A 1 78 ? 12.486 -2.913 -8.751 1.00 0.00 78 SER A C 17
ATOM 24723 O O . SER A 1 78 ? 12.195 -1.756 -8.446 1.00 0.00 78 SER A O 17
ATOM 24731 N N . ILE A 1 79 ? 12.757 -3.852 -7.851 1.00 0.00 79 ILE A N 17
ATOM 24732 C CA . ILE A 1 79 ? 12.730 -3.570 -6.421 1.00 0.00 79 ILE A CA 17
ATOM 24733 C C . ILE A 1 79 ? 14.122 -3.229 -5.901 1.00 0.00 79 ILE A C 17
ATOM 24734 O O . ILE A 1 79 ? 14.953 -4.114 -5.696 1.00 0.00 79 ILE A O 17
ATOM 24750 N N . ILE A 1 80 ? 14.369 -1.941 -5.689 1.00 0.00 80 ILE A N 17
ATOM 24751 C CA . ILE A 1 80 ? 15.659 -1.483 -5.190 1.00 0.00 80 ILE A CA 17
ATOM 24752 C C . ILE A 1 80 ? 15.782 -1.716 -3.688 1.00 0.00 80 ILE A C 17
ATOM 24753 O O . ILE A 1 80 ? 15.355 -0.887 -2.884 1.00 0.00 80 ILE A O 17
ATOM 24769 N N . ILE A 1 81 ? 16.370 -2.849 -3.317 1.00 0.00 81 ILE A N 17
ATOM 24770 C CA . ILE A 1 81 ? 16.551 -3.190 -1.911 1.00 0.00 81 ILE A CA 17
ATOM 24771 C C . ILE A 1 81 ? 17.088 -2.000 -1.122 1.00 0.00 81 ILE A C 17
ATOM 24772 O O . ILE A 1 81 ? 16.741 -1.808 0.043 1.00 0.00 81 ILE A O 17
ATOM 24788 N N . SER A 1 82 ? 17.935 -1.204 -1.766 1.00 0.00 82 SER A N 17
ATOM 24789 C CA . SER A 1 82 ? 18.522 -0.033 -1.124 1.00 0.00 82 SER A CA 17
ATOM 24790 C C . SER A 1 82 ? 18.437 1.187 -2.036 1.00 0.00 82 SER A C 17
ATOM 24791 O O . SER A 1 82 ? 19.264 1.388 -2.926 1.00 0.00 82 SER A O 17
ATOM 24799 N N . PRO A 1 83 ? 17.412 2.022 -1.811 1.00 0.00 83 PRO A N 17
ATOM 24800 C CA . PRO A 1 83 ? 17.193 3.237 -2.601 1.00 0.00 83 PRO A CA 17
ATOM 24801 C C . PRO A 1 83 ? 18.249 4.303 -2.330 1.00 0.00 83 PRO A C 17
ATOM 24802 O O . PRO A 1 83 ? 18.630 4.536 -1.182 1.00 0.00 83 PRO A O 17
ATOM 24813 N N . CYS A 1 84 ? 18.718 4.948 -3.393 1.00 0.00 84 CYS A N 17
ATOM 24814 C CA . CYS A 1 84 ? 19.731 5.990 -3.270 1.00 0.00 84 CYS A CA 17
ATOM 24815 C C . CYS A 1 84 ? 19.499 6.829 -2.016 1.00 0.00 84 CYS A C 17
ATOM 24816 O O . CYS A 1 84 ? 18.375 6.934 -1.525 1.00 0.00 84 CYS A O 17
ATOM 24823 N N . VAL A 1 85 ? 20.571 7.424 -1.503 1.00 0.00 85 VAL A N 17
ATOM 24824 C CA . VAL A 1 85 ? 20.485 8.255 -0.307 1.00 0.00 85 VAL A CA 17
ATOM 24825 C C . VAL A 1 85 ? 20.672 9.729 -0.648 1.00 0.00 85 VAL A C 17
ATOM 24826 O O . VAL A 1 85 ? 20.765 10.576 0.241 1.00 0.00 85 VAL A O 17
ATOM 24839 N N . VAL A 1 86 ? 20.726 10.029 -1.942 1.00 0.00 86 VAL A N 17
ATOM 24840 C CA . VAL A 1 86 ? 20.900 11.402 -2.401 1.00 0.00 86 VAL A CA 17
ATOM 24841 C C . VAL A 1 86 ? 19.626 11.930 -3.051 1.00 0.00 86 VAL A C 17
ATOM 24842 O O . VAL A 1 86 ? 19.194 13.050 -2.777 1.00 0.00 86 VAL A O 17
ATOM 24855 N N . CYS A 1 87 ? 19.027 11.115 -3.913 1.00 0.00 87 CYS A N 17
ATOM 24856 C CA . CYS A 1 87 ? 17.801 11.499 -4.603 1.00 0.00 87 CYS A CA 17
ATOM 24857 C C . CYS A 1 87 ? 16.622 10.655 -4.127 1.00 0.00 87 CYS A C 17
ATOM 24858 O O . CYS A 1 87 ? 15.465 10.977 -4.398 1.00 0.00 87 CYS A O 17
ATOM 24865 N N . ARG A 1 88 ? 16.925 9.573 -3.417 1.00 0.00 88 ARG A N 17
ATOM 24866 C CA . ARG A 1 88 ? 15.891 8.682 -2.904 1.00 0.00 88 ARG A CA 17
ATOM 24867 C C . ARG A 1 88 ? 15.119 8.030 -4.047 1.00 0.00 88 ARG A C 17
ATOM 24868 O O . ARG A 1 88 ? 13.889 8.043 -4.066 1.00 0.00 88 ARG A O 17
ATOM 24889 N N . GLY A 1 89 ? 15.851 7.461 -5.000 1.00 0.00 89 GLY A N 17
ATOM 24890 C CA . GLY A 1 89 ? 15.218 6.813 -6.134 1.00 0.00 89 GLY A CA 17
ATOM 24891 C C . GLY A 1 89 ? 14.426 7.782 -6.988 1.00 0.00 89 GLY A C 17
ATOM 24892 O O . GLY A 1 89 ? 13.331 7.462 -7.450 1.00 0.00 89 GLY A O 17
ATOM 24896 N N . ALA A 1 90 ? 14.979 8.972 -7.198 1.00 0.00 90 ALA A N 17
ATOM 24897 C CA . ALA A 1 90 ? 14.317 9.992 -8.002 1.00 0.00 90 ALA A CA 17
ATOM 24898 C C . ALA A 1 90 ? 14.956 10.103 -9.382 1.00 0.00 90 ALA A C 17
ATOM 24899 O O . ALA A 1 90 ? 14.274 10.354 -10.375 1.00 0.00 90 ALA A O 17
ATOM 24906 N N . GLY A 1 91 ? 16.272 9.916 -9.436 1.00 0.00 91 GLY A N 17
ATOM 24907 C CA . GLY A 1 91 ? 16.981 10.001 -10.699 1.00 0.00 91 GLY A CA 17
ATOM 24908 C C . GLY A 1 91 ? 17.620 11.359 -10.915 1.00 0.00 91 GLY A C 17
ATOM 24909 O O . GLY A 1 91 ? 18.461 11.522 -11.799 1.00 0.00 91 GLY A O 17
ATOM 24913 N N . GLN A 1 92 ? 17.219 12.335 -10.107 1.00 0.00 92 GLN A N 17
ATOM 24914 C CA . GLN A 1 92 ? 17.757 13.686 -10.217 1.00 0.00 92 GLN A CA 17
ATOM 24915 C C . GLN A 1 92 ? 17.841 14.351 -8.847 1.00 0.00 92 GLN A C 17
ATOM 24916 O O . GLN A 1 92 ? 16.989 14.131 -7.986 1.00 0.00 92 GLN A O 17
ATOM 24930 N N . ALA A 1 93 ? 18.873 15.165 -8.652 1.00 0.00 93 ALA A N 17
ATOM 24931 C CA . ALA A 1 93 ? 19.066 15.864 -7.387 1.00 0.00 93 ALA A CA 17
ATOM 24932 C C . ALA A 1 93 ? 19.200 17.367 -7.606 1.00 0.00 93 ALA A C 17
ATOM 24933 O O . ALA A 1 93 ? 19.050 17.859 -8.724 1.00 0.00 93 ALA A O 17
ATOM 24940 N N . LYS A 1 94 ? 19.483 18.094 -6.530 1.00 0.00 94 LYS A N 17
ATOM 24941 C CA . LYS A 1 94 ? 19.638 19.542 -6.602 1.00 0.00 94 LYS A CA 17
ATOM 24942 C C . LYS A 1 94 ? 21.112 19.932 -6.593 1.00 0.00 94 LYS A C 17
ATOM 24943 O O . LYS A 1 94 ? 21.770 19.882 -5.554 1.00 0.00 94 LYS A O 17
ATOM 24962 N N . GLN A 1 95 ? 21.624 20.322 -7.756 1.00 0.00 95 GLN A N 17
ATOM 24963 C CA . GLN A 1 95 ? 23.021 20.722 -7.880 1.00 0.00 95 GLN A CA 17
ATOM 24964 C C . GLN A 1 95 ? 23.162 22.239 -7.804 1.00 0.00 95 GLN A C 17
ATOM 24965 O O . GLN A 1 95 ? 23.196 22.922 -8.828 1.00 0.00 95 GLN A O 17
ATOM 24979 N N . LYS A 1 96 ? 23.242 22.760 -6.584 1.00 0.00 96 LYS A N 17
ATOM 24980 C CA . LYS A 1 96 ? 23.380 24.196 -6.373 1.00 0.00 96 LYS A CA 17
ATOM 24981 C C . LYS A 1 96 ? 24.637 24.509 -5.568 1.00 0.00 96 LYS A C 17
ATOM 24982 O O . LYS A 1 96 ? 25.202 23.633 -4.913 1.00 0.00 96 LYS A O 17
ATOM 25001 N N . LYS A 1 97 ? 25.070 25.765 -5.619 1.00 0.00 97 LYS A N 17
ATOM 25002 C CA . LYS A 1 97 ? 26.258 26.195 -4.892 1.00 0.00 97 LYS A CA 17
ATOM 25003 C C . LYS A 1 97 ? 25.969 26.317 -3.399 1.00 0.00 97 LYS A C 17
ATOM 25004 O O . LYS A 1 97 ? 24.836 26.585 -2.997 1.00 0.00 97 LYS A O 17
ATOM 25023 N N . ARG A 1 98 ? 26.999 26.119 -2.583 1.00 0.00 98 ARG A N 17
ATOM 25024 C CA . ARG A 1 98 ? 26.855 26.207 -1.135 1.00 0.00 98 ARG A CA 17
ATOM 25025 C C . ARG A 1 98 ? 26.839 27.662 -0.678 1.00 0.00 98 ARG A C 17
ATOM 25026 O O . ARG A 1 98 ? 27.515 28.028 0.284 1.00 0.00 98 ARG A O 17
ATOM 25047 N N . SER A 1 99 ? 26.064 28.488 -1.373 1.00 0.00 99 SER A N 17
ATOM 25048 C CA . SER A 1 99 ? 25.964 29.905 -1.042 1.00 0.00 99 SER A CA 17
ATOM 25049 C C . SER A 1 99 ? 24.646 30.205 -0.336 1.00 0.00 99 SER A C 17
ATOM 25050 O O . SER A 1 99 ? 23.625 30.448 -0.979 1.00 0.00 99 SER A O 17
ATOM 25058 N N . GLY A 1 100 ? 24.675 30.187 0.994 1.00 0.00 100 GLY A N 17
ATOM 25059 C CA . GLY A 1 100 ? 23.477 30.459 1.766 1.00 0.00 100 GLY A CA 17
ATOM 25060 C C . GLY A 1 100 ? 23.185 29.373 2.783 1.00 0.00 100 GLY A C 17
ATOM 25061 O O . GLY A 1 100 ? 22.963 28.213 2.438 1.00 0.00 100 GLY A O 17
ATOM 25065 N N . PRO A 1 101 ? 23.183 29.749 4.071 1.00 0.00 101 PRO A N 17
ATOM 25066 C CA . PRO A 1 101 ? 22.918 28.813 5.168 1.00 0.00 101 PRO A CA 17
ATOM 25067 C C . PRO A 1 101 ? 21.465 28.352 5.199 1.00 0.00 101 PRO A C 17
ATOM 25068 O O . PRO A 1 101 ? 20.680 28.683 4.310 1.00 0.00 101 PRO A O 17
ATOM 25079 N N . SER A 1 102 ? 21.113 27.587 6.227 1.00 0.00 102 SER A N 17
ATOM 25080 C CA . SER A 1 102 ? 19.754 27.078 6.372 1.00 0.00 102 SER A CA 17
ATOM 25081 C C . SER A 1 102 ? 19.268 27.230 7.810 1.00 0.00 102 SER A C 17
ATOM 25082 O O . SER A 1 102 ? 20.059 27.460 8.724 1.00 0.00 102 SER A O 17
ATOM 25090 N N . SER A 1 103 ? 17.959 27.099 8.002 1.00 0.00 103 SER A N 17
ATOM 25091 C CA . SER A 1 103 ? 17.364 27.225 9.327 1.00 0.00 103 SER A CA 17
ATOM 25092 C C . SER A 1 103 ? 18.143 26.407 10.352 1.00 0.00 103 SER A C 17
ATOM 25093 O O . SER A 1 103 ? 18.557 26.922 11.390 1.00 0.00 103 SER A O 17
ATOM 25101 N N . GLY A 1 104 ? 18.340 25.127 10.052 1.00 0.00 104 GLY A N 17
ATOM 25102 C CA . GLY A 1 104 ? 19.068 24.256 10.956 1.00 0.00 104 GLY A CA 17
ATOM 25103 C C . GLY A 1 104 ? 18.378 24.105 12.298 1.00 0.00 104 GLY A C 17
ATOM 25104 O O . GLY A 1 104 ? 19.046 24.191 13.327 1.00 0.00 104 GLY A O 17
ATOM 25110 N N . GLY A 1 1 ? 7.862 19.295 -53.287 1.00 0.00 1 GLY A N 18
ATOM 25111 C CA . GLY A 1 1 ? 6.710 18.420 -53.400 1.00 0.00 1 GLY A CA 18
ATOM 25112 C C . GLY A 1 1 ? 6.955 17.056 -52.784 1.00 0.00 1 GLY A C 18
ATOM 25113 O O . GLY A 1 1 ? 6.115 16.540 -52.048 1.00 0.00 1 GLY A O 18
ATOM 25117 N N . SER A 1 2 ? 8.109 16.471 -53.088 1.00 0.00 2 SER A N 18
ATOM 25118 C CA . SER A 1 2 ? 8.461 15.156 -52.564 1.00 0.00 2 SER A CA 18
ATOM 25119 C C . SER A 1 2 ? 9.038 15.269 -51.156 1.00 0.00 2 SER A C 18
ATOM 25120 O O . SER A 1 2 ? 9.713 16.243 -50.827 1.00 0.00 2 SER A O 18
ATOM 25128 N N . SER A 1 3 ? 8.765 14.264 -50.330 1.00 0.00 3 SER A N 18
ATOM 25129 C CA . SER A 1 3 ? 9.253 14.251 -48.956 1.00 0.00 3 SER A CA 18
ATOM 25130 C C . SER A 1 3 ? 8.953 12.914 -48.286 1.00 0.00 3 SER A C 18
ATOM 25131 O O . SER A 1 3 ? 8.286 12.054 -48.861 1.00 0.00 3 SER A O 18
ATOM 25139 N N . GLY A 1 4 ? 9.451 12.745 -47.064 1.00 0.00 4 GLY A N 18
ATOM 25140 C CA . GLY A 1 4 ? 9.227 11.511 -46.335 1.00 0.00 4 GLY A CA 18
ATOM 25141 C C . GLY A 1 4 ? 10.003 11.457 -45.034 1.00 0.00 4 GLY A C 18
ATOM 25142 O O . GLY A 1 4 ? 11.119 11.970 -44.947 1.00 0.00 4 GLY A O 18
ATOM 25146 N N . SER A 1 5 ? 9.412 10.835 -44.019 1.00 0.00 5 SER A N 18
ATOM 25147 C CA . SER A 1 5 ? 10.053 10.721 -42.715 1.00 0.00 5 SER A CA 18
ATOM 25148 C C . SER A 1 5 ? 9.462 9.561 -41.919 1.00 0.00 5 SER A C 18
ATOM 25149 O O . SER A 1 5 ? 8.481 8.944 -42.335 1.00 0.00 5 SER A O 18
ATOM 25157 N N . SER A 1 6 ? 10.068 9.269 -40.772 1.00 0.00 6 SER A N 18
ATOM 25158 C CA . SER A 1 6 ? 9.606 8.180 -39.919 1.00 0.00 6 SER A CA 18
ATOM 25159 C C . SER A 1 6 ? 10.094 8.369 -38.486 1.00 0.00 6 SER A C 18
ATOM 25160 O O . SER A 1 6 ? 11.155 8.945 -38.250 1.00 0.00 6 SER A O 18
ATOM 25168 N N . GLY A 1 7 ? 9.309 7.879 -37.531 1.00 0.00 7 GLY A N 18
ATOM 25169 C CA . GLY A 1 7 ? 9.677 8.003 -36.133 1.00 0.00 7 GLY A CA 18
ATOM 25170 C C . GLY A 1 7 ? 8.510 7.741 -35.201 1.00 0.00 7 GLY A C 18
ATOM 25171 O O . GLY A 1 7 ? 7.418 8.275 -35.398 1.00 0.00 7 GLY A O 18
ATOM 25175 N N . MET A 1 8 ? 8.739 6.916 -34.185 1.00 0.00 8 MET A N 18
ATOM 25176 C CA . MET A 1 8 ? 7.697 6.584 -33.220 1.00 0.00 8 MET A CA 18
ATOM 25177 C C . MET A 1 8 ? 8.220 6.707 -31.792 1.00 0.00 8 MET A C 18
ATOM 25178 O O . MET A 1 8 ? 9.111 5.964 -31.382 1.00 0.00 8 MET A O 18
ATOM 25192 N N . GLU A 1 9 ? 7.660 7.650 -31.041 1.00 0.00 9 GLU A N 18
ATOM 25193 C CA . GLU A 1 9 ? 8.071 7.870 -29.659 1.00 0.00 9 GLU A CA 18
ATOM 25194 C C . GLU A 1 9 ? 7.041 8.712 -28.912 1.00 0.00 9 GLU A C 18
ATOM 25195 O O . GLU A 1 9 ? 6.229 9.407 -29.523 1.00 0.00 9 GLU A O 18
ATOM 25207 N N . LEU A 1 10 ? 7.079 8.642 -27.586 1.00 0.00 10 LEU A N 18
ATOM 25208 C CA . LEU A 1 10 ? 6.148 9.397 -26.753 1.00 0.00 10 LEU A CA 18
ATOM 25209 C C . LEU A 1 10 ? 6.898 10.267 -25.750 1.00 0.00 10 LEU A C 18
ATOM 25210 O O . LEU A 1 10 ? 7.829 9.808 -25.086 1.00 0.00 10 LEU A O 18
ATOM 25226 N N . THR A 1 11 ? 6.486 11.527 -25.642 1.00 0.00 11 THR A N 18
ATOM 25227 C CA . THR A 1 11 ? 7.118 12.461 -24.719 1.00 0.00 11 THR A CA 18
ATOM 25228 C C . THR A 1 11 ? 6.328 12.570 -23.420 1.00 0.00 11 THR A C 18
ATOM 25229 O O . THR A 1 11 ? 6.894 12.491 -22.329 1.00 0.00 11 THR A O 18
ATOM 25240 N N . PHE A 1 12 ? 5.017 12.750 -23.543 1.00 0.00 12 PHE A N 18
ATOM 25241 C CA . PHE A 1 12 ? 4.149 12.869 -22.378 1.00 0.00 12 PHE A CA 18
ATOM 25242 C C . PHE A 1 12 ? 4.503 14.108 -21.560 1.00 0.00 12 PHE A C 18
ATOM 25243 O O . PHE A 1 12 ? 4.526 14.068 -20.331 1.00 0.00 12 PHE A O 18
ATOM 25260 N N . ASN A 1 13 ? 4.780 15.208 -22.253 1.00 0.00 13 ASN A N 18
ATOM 25261 C CA . ASN A 1 13 ? 5.135 16.459 -21.592 1.00 0.00 13 ASN A CA 18
ATOM 25262 C C . ASN A 1 13 ? 4.254 17.603 -22.085 1.00 0.00 13 ASN A C 18
ATOM 25263 O O . ASN A 1 13 ? 4.210 17.895 -23.279 1.00 0.00 13 ASN A O 18
ATOM 25274 N N . GLN A 1 14 ? 3.555 18.246 -21.155 1.00 0.00 14 GLN A N 18
ATOM 25275 C CA . GLN A 1 14 ? 2.675 19.358 -21.495 1.00 0.00 14 GLN A CA 18
ATOM 25276 C C . GLN A 1 14 ? 2.990 20.582 -20.642 1.00 0.00 14 GLN A C 18
ATOM 25277 O O . GLN A 1 14 ? 2.365 20.807 -19.606 1.00 0.00 14 GLN A O 18
ATOM 25291 N N . ALA A 1 15 ? 3.965 21.370 -21.084 1.00 0.00 15 ALA A N 18
ATOM 25292 C CA . ALA A 1 15 ? 4.362 22.572 -20.362 1.00 0.00 15 ALA A CA 18
ATOM 25293 C C . ALA A 1 15 ? 3.540 23.777 -20.807 1.00 0.00 15 ALA A C 18
ATOM 25294 O O . ALA A 1 15 ? 4.087 24.837 -21.109 1.00 0.00 15 ALA A O 18
ATOM 25301 N N . ALA A 1 16 ? 2.222 23.606 -20.845 1.00 0.00 16 ALA A N 18
ATOM 25302 C CA . ALA A 1 16 ? 1.325 24.680 -21.252 1.00 0.00 16 ALA A CA 18
ATOM 25303 C C . ALA A 1 16 ? 0.265 24.943 -20.187 1.00 0.00 16 ALA A C 18
ATOM 25304 O O . ALA A 1 16 ? -0.909 25.141 -20.500 1.00 0.00 16 ALA A O 18
ATOM 25311 N N . LYS A 1 17 ? 0.686 24.943 -18.927 1.00 0.00 17 LYS A N 18
ATOM 25312 C CA . LYS A 1 17 ? -0.225 25.181 -17.815 1.00 0.00 17 LYS A CA 18
ATOM 25313 C C . LYS A 1 17 ? -0.073 26.602 -17.281 1.00 0.00 17 LYS A C 18
ATOM 25314 O O . LYS A 1 17 ? -1.061 27.284 -17.013 1.00 0.00 17 LYS A O 18
ATOM 25333 N N . GLY A 1 18 ? 1.173 27.043 -17.132 1.00 0.00 18 GLY A N 18
ATOM 25334 C CA . GLY A 1 18 ? 1.431 28.381 -16.633 1.00 0.00 18 GLY A CA 18
ATOM 25335 C C . GLY A 1 18 ? 1.356 28.461 -15.121 1.00 0.00 18 GLY A C 18
ATOM 25336 O O . GLY A 1 18 ? 0.363 28.932 -14.566 1.00 0.00 18 GLY A O 18
ATOM 25340 N N . VAL A 1 19 ? 2.406 27.996 -14.452 1.00 0.00 19 VAL A N 18
ATOM 25341 C CA . VAL A 1 19 ? 2.455 28.016 -12.995 1.00 0.00 19 VAL A CA 18
ATOM 25342 C C . VAL A 1 19 ? 1.746 29.246 -12.438 1.00 0.00 19 VAL A C 18
ATOM 25343 O O . VAL A 1 19 ? 2.068 30.377 -12.801 1.00 0.00 19 VAL A O 18
ATOM 25356 N N . ASN A 1 20 ? 0.780 29.017 -11.555 1.00 0.00 20 ASN A N 18
ATOM 25357 C CA . ASN A 1 20 ? 0.026 30.107 -10.947 1.00 0.00 20 ASN A CA 18
ATOM 25358 C C . ASN A 1 20 ? 0.240 30.141 -9.437 1.00 0.00 20 ASN A C 18
ATOM 25359 O O . ASN A 1 20 ? -0.701 30.341 -8.669 1.00 0.00 20 ASN A O 18
ATOM 25370 N N . LYS A 1 21 ? 1.486 29.946 -9.017 1.00 0.00 21 LYS A N 18
ATOM 25371 C CA . LYS A 1 21 ? 1.826 29.956 -7.600 1.00 0.00 21 LYS A CA 18
ATOM 25372 C C . LYS A 1 21 ? 3.228 30.518 -7.381 1.00 0.00 21 LYS A C 18
ATOM 25373 O O . LYS A 1 21 ? 4.210 29.970 -7.881 1.00 0.00 21 LYS A O 18
ATOM 25392 N N . GLU A 1 22 ? 3.311 31.612 -6.631 1.00 0.00 22 GLU A N 18
ATOM 25393 C CA . GLU A 1 22 ? 4.593 32.246 -6.346 1.00 0.00 22 GLU A CA 18
ATOM 25394 C C . GLU A 1 22 ? 5.701 31.203 -6.227 1.00 0.00 22 GLU A C 18
ATOM 25395 O O . GLU A 1 22 ? 6.729 31.294 -6.900 1.00 0.00 22 GLU A O 18
ATOM 25407 N N . PHE A 1 23 ? 5.485 30.214 -5.366 1.00 0.00 23 PHE A N 18
ATOM 25408 C CA . PHE A 1 23 ? 6.465 29.155 -5.157 1.00 0.00 23 PHE A CA 18
ATOM 25409 C C . PHE A 1 23 ? 7.070 28.704 -6.484 1.00 0.00 23 PHE A C 18
ATOM 25410 O O . PHE A 1 23 ? 6.413 28.040 -7.286 1.00 0.00 23 PHE A O 18
ATOM 25427 N N . THR A 1 24 ? 8.328 29.070 -6.708 1.00 0.00 24 THR A N 18
ATOM 25428 C CA . THR A 1 24 ? 9.022 28.706 -7.937 1.00 0.00 24 THR A CA 18
ATOM 25429 C C . THR A 1 24 ? 9.878 27.460 -7.736 1.00 0.00 24 THR A C 18
ATOM 25430 O O . THR A 1 24 ? 10.032 26.974 -6.616 1.00 0.00 24 THR A O 18
ATOM 25441 N N . VAL A 1 25 ? 10.434 26.947 -8.830 1.00 0.00 25 VAL A N 18
ATOM 25442 C CA . VAL A 1 25 ? 11.276 25.758 -8.773 1.00 0.00 25 VAL A CA 18
ATOM 25443 C C . VAL A 1 25 ? 12.754 26.131 -8.789 1.00 0.00 25 VAL A C 18
ATOM 25444 O O . VAL A 1 25 ? 13.154 27.098 -9.436 1.00 0.00 25 VAL A O 18
ATOM 25457 N N . ASN A 1 26 ? 13.562 25.357 -8.071 1.00 0.00 26 ASN A N 18
ATOM 25458 C CA . ASN A 1 26 ? 14.997 25.606 -8.002 1.00 0.00 26 ASN A CA 18
ATOM 25459 C C . ASN A 1 26 ? 15.753 24.704 -8.974 1.00 0.00 26 ASN A C 18
ATOM 25460 O O . ASN A 1 26 ? 15.172 23.802 -9.579 1.00 0.00 26 ASN A O 18
ATOM 25471 N N . ILE A 1 27 ? 17.049 24.955 -9.119 1.00 0.00 27 ILE A N 18
ATOM 25472 C CA . ILE A 1 27 ? 17.884 24.165 -10.015 1.00 0.00 27 ILE A CA 18
ATOM 25473 C C . ILE A 1 27 ? 18.096 22.756 -9.472 1.00 0.00 27 ILE A C 18
ATOM 25474 O O . ILE A 1 27 ? 18.576 22.578 -8.353 1.00 0.00 27 ILE A O 18
ATOM 25490 N N . MET A 1 28 ? 17.736 21.759 -10.272 1.00 0.00 28 MET A N 18
ATOM 25491 C CA . MET A 1 28 ? 17.889 20.365 -9.872 1.00 0.00 28 MET A CA 18
ATOM 25492 C C . MET A 1 28 ? 18.337 19.507 -11.051 1.00 0.00 28 MET A C 18
ATOM 25493 O O . MET A 1 28 ? 17.545 19.196 -11.941 1.00 0.00 28 MET A O 18
ATOM 25507 N N . ASP A 1 29 ? 19.610 19.128 -11.052 1.00 0.00 29 ASP A N 18
ATOM 25508 C CA . ASP A 1 29 ? 20.163 18.305 -12.122 1.00 0.00 29 ASP A CA 18
ATOM 25509 C C . ASP A 1 29 ? 20.092 16.825 -11.760 1.00 0.00 29 ASP A C 18
ATOM 25510 O O . ASP A 1 29 ? 19.679 16.462 -10.658 1.00 0.00 29 ASP A O 18
ATOM 25519 N N . THR A 1 30 ? 20.497 15.972 -12.697 1.00 0.00 30 THR A N 18
ATOM 25520 C CA . THR A 1 30 ? 20.477 14.532 -12.478 1.00 0.00 30 THR A CA 18
ATOM 25521 C C . THR A 1 30 ? 21.447 14.130 -11.372 1.00 0.00 30 THR A C 18
ATOM 25522 O O . THR A 1 30 ? 22.609 14.537 -11.373 1.00 0.00 30 THR A O 18
ATOM 25533 N N . CYS A 1 31 ? 20.963 13.328 -10.430 1.00 0.00 31 CYS A N 18
ATOM 25534 C CA . CYS A 1 31 ? 21.786 12.871 -9.317 1.00 0.00 31 CYS A CA 18
ATOM 25535 C C . CYS A 1 31 ? 23.185 12.492 -9.796 1.00 0.00 31 CYS A C 18
ATOM 25536 O O . CYS A 1 31 ? 23.408 12.285 -10.988 1.00 0.00 31 CYS A O 18
ATOM 25543 N N . GLU A 1 32 ? 24.121 12.402 -8.856 1.00 0.00 32 GLU A N 18
ATOM 25544 C CA . GLU A 1 32 ? 25.498 12.048 -9.183 1.00 0.00 32 GLU A CA 18
ATOM 25545 C C . GLU A 1 32 ? 25.860 10.683 -8.606 1.00 0.00 32 GLU A C 18
ATOM 25546 O O . GLU A 1 32 ? 26.573 9.901 -9.235 1.00 0.00 32 GLU A O 18
ATOM 25558 N N . ARG A 1 33 ? 25.365 10.404 -7.405 1.00 0.00 33 ARG A N 18
ATOM 25559 C CA . ARG A 1 33 ? 25.637 9.135 -6.741 1.00 0.00 33 ARG A CA 18
ATOM 25560 C C . ARG A 1 33 ? 25.032 7.972 -7.523 1.00 0.00 33 ARG A C 18
ATOM 25561 O O . ARG A 1 33 ? 25.730 7.025 -7.887 1.00 0.00 33 ARG A O 18
ATOM 25582 N N . CYS A 1 34 ? 23.731 8.051 -7.778 1.00 0.00 34 CYS A N 18
ATOM 25583 C CA . CYS A 1 34 ? 23.031 7.006 -8.516 1.00 0.00 34 CYS A CA 18
ATOM 25584 C C . CYS A 1 34 ? 23.057 7.288 -10.015 1.00 0.00 34 CYS A C 18
ATOM 25585 O O . CYS A 1 34 ? 22.734 6.420 -10.826 1.00 0.00 34 CYS A O 18
ATOM 25592 N N . ASN A 1 35 ? 23.444 8.507 -10.376 1.00 0.00 35 ASN A N 18
ATOM 25593 C CA . ASN A 1 35 ? 23.512 8.904 -11.777 1.00 0.00 35 ASN A CA 18
ATOM 25594 C C . ASN A 1 35 ? 22.128 8.875 -12.419 1.00 0.00 35 ASN A C 18
ATOM 25595 O O . ASN A 1 35 ? 21.969 8.437 -13.557 1.00 0.00 35 ASN A O 18
ATOM 25606 N N . GLY A 1 36 ? 21.128 9.345 -11.679 1.00 0.00 36 GLY A N 18
ATOM 25607 C CA . GLY A 1 36 ? 19.771 9.364 -12.191 1.00 0.00 36 GLY A CA 18
ATOM 25608 C C . GLY A 1 36 ? 19.162 7.979 -12.272 1.00 0.00 36 GLY A C 18
ATOM 25609 O O . GLY A 1 36 ? 18.342 7.702 -13.148 1.00 0.00 36 GLY A O 18
ATOM 25613 N N . LYS A 1 37 ? 19.564 7.103 -11.357 1.00 0.00 37 LYS A N 18
ATOM 25614 C CA . LYS A 1 37 ? 19.053 5.738 -11.327 1.00 0.00 37 LYS A CA 18
ATOM 25615 C C . LYS A 1 37 ? 17.991 5.578 -10.244 1.00 0.00 37 LYS A C 18
ATOM 25616 O O . LYS A 1 37 ? 16.890 5.096 -10.507 1.00 0.00 37 LYS A O 18
ATOM 25635 N N . GLY A 1 38 ? 18.329 5.987 -9.025 1.00 0.00 38 GLY A N 18
ATOM 25636 C CA . GLY A 1 38 ? 17.392 5.882 -7.921 1.00 0.00 38 GLY A CA 18
ATOM 25637 C C . GLY A 1 38 ? 17.776 4.795 -6.936 1.00 0.00 38 GLY A C 18
ATOM 25638 O O . GLY A 1 38 ? 16.917 4.222 -6.268 1.00 0.00 38 GLY A O 18
ATOM 25642 N N . ASN A 1 39 ? 19.071 4.509 -6.848 1.00 0.00 39 ASN A N 18
ATOM 25643 C CA . ASN A 1 39 ? 19.567 3.481 -5.940 1.00 0.00 39 ASN A CA 18
ATOM 25644 C C . ASN A 1 39 ? 21.050 3.683 -5.648 1.00 0.00 39 ASN A C 18
ATOM 25645 O O . ASN A 1 39 ? 21.765 4.318 -6.423 1.00 0.00 39 ASN A O 18
ATOM 25656 N N . GLU A 1 40 ? 21.506 3.138 -4.524 1.00 0.00 40 GLU A N 18
ATOM 25657 C CA . GLU A 1 40 ? 22.905 3.259 -4.130 1.00 0.00 40 GLU A CA 18
ATOM 25658 C C . GLU A 1 40 ? 23.818 2.584 -5.149 1.00 0.00 40 GLU A C 18
ATOM 25659 O O . GLU A 1 40 ? 23.526 1.504 -5.663 1.00 0.00 40 GLU A O 18
ATOM 25671 N N . PRO A 1 41 ? 24.951 3.235 -5.450 1.00 0.00 41 PRO A N 18
ATOM 25672 C CA . PRO A 1 41 ? 25.931 2.717 -6.410 1.00 0.00 41 PRO A CA 18
ATOM 25673 C C . PRO A 1 41 ? 26.662 1.487 -5.886 1.00 0.00 41 PRO A C 18
ATOM 25674 O O . PRO A 1 41 ? 27.793 1.580 -5.410 1.00 0.00 41 PRO A O 18
ATOM 25685 N N . GLY A 1 42 ? 26.008 0.332 -5.976 1.00 0.00 42 GLY A N 18
ATOM 25686 C CA . GLY A 1 42 ? 26.613 -0.901 -5.506 1.00 0.00 42 GLY A CA 18
ATOM 25687 C C . GLY A 1 42 ? 25.620 -1.798 -4.794 1.00 0.00 42 GLY A C 18
ATOM 25688 O O . GLY A 1 42 ? 26.004 -2.783 -4.162 1.00 0.00 42 GLY A O 18
ATOM 25692 N N . THR A 1 43 ? 24.339 -1.457 -4.892 1.00 0.00 43 THR A N 18
ATOM 25693 C CA . THR A 1 43 ? 23.289 -2.237 -4.250 1.00 0.00 43 THR A CA 18
ATOM 25694 C C . THR A 1 43 ? 22.563 -3.119 -5.259 1.00 0.00 43 THR A C 18
ATOM 25695 O O . THR A 1 43 ? 22.268 -2.691 -6.375 1.00 0.00 43 THR A O 18
ATOM 25706 N N . LYS A 1 44 ? 22.277 -4.354 -4.860 1.00 0.00 44 LYS A N 18
ATOM 25707 C CA . LYS A 1 44 ? 21.583 -5.297 -5.729 1.00 0.00 44 LYS A CA 18
ATOM 25708 C C . LYS A 1 44 ? 20.178 -4.803 -6.056 1.00 0.00 44 LYS A C 18
ATOM 25709 O O . LYS A 1 44 ? 19.703 -3.824 -5.481 1.00 0.00 44 LYS A O 18
ATOM 25728 N N . VAL A 1 45 ? 19.515 -5.489 -6.983 1.00 0.00 45 VAL A N 18
ATOM 25729 C CA . VAL A 1 45 ? 18.163 -5.121 -7.385 1.00 0.00 45 VAL A CA 18
ATOM 25730 C C . VAL A 1 45 ? 17.328 -6.357 -7.698 1.00 0.00 45 VAL A C 18
ATOM 25731 O O . VAL A 1 45 ? 17.838 -7.345 -8.226 1.00 0.00 45 VAL A O 18
ATOM 25744 N N . GLN A 1 46 ? 16.041 -6.294 -7.371 1.00 0.00 46 GLN A N 18
ATOM 25745 C CA . GLN A 1 46 ? 15.135 -7.410 -7.618 1.00 0.00 46 GLN A CA 18
ATOM 25746 C C . GLN A 1 46 ? 14.155 -7.077 -8.738 1.00 0.00 46 GLN A C 18
ATOM 25747 O O . GLN A 1 46 ? 13.805 -5.915 -8.946 1.00 0.00 46 GLN A O 18
ATOM 25761 N N . HIS A 1 47 ? 13.716 -8.105 -9.458 1.00 0.00 47 HIS A N 18
ATOM 25762 C CA . HIS A 1 47 ? 12.775 -7.921 -10.558 1.00 0.00 47 HIS A CA 18
ATOM 25763 C C . HIS A 1 47 ? 11.347 -7.795 -10.036 1.00 0.00 47 HIS A C 18
ATOM 25764 O O . HIS A 1 47 ? 10.882 -8.632 -9.261 1.00 0.00 47 HIS A O 18
ATOM 25778 N N . CYS A 1 48 ? 10.656 -6.745 -10.465 1.00 0.00 48 CYS A N 18
ATOM 25779 C CA . CYS A 1 48 ? 9.281 -6.508 -10.041 1.00 0.00 48 CYS A CA 18
ATOM 25780 C C . CYS A 1 48 ? 8.304 -7.326 -10.881 1.00 0.00 48 CYS A C 18
ATOM 25781 O O . CYS A 1 48 ? 8.590 -7.666 -12.030 1.00 0.00 48 CYS A O 18
ATOM 25788 N N . HIS A 1 49 ? 7.150 -7.638 -10.300 1.00 0.00 49 HIS A N 18
ATOM 25789 C CA . HIS A 1 49 ? 6.130 -8.415 -10.995 1.00 0.00 49 HIS A CA 18
ATOM 25790 C C . HIS A 1 49 ? 4.914 -7.551 -11.317 1.00 0.00 49 HIS A C 18
ATOM 25791 O O . HIS A 1 49 ? 4.368 -7.617 -12.418 1.00 0.00 49 HIS A O 18
ATOM 25805 N N . TYR A 1 50 ? 4.496 -6.743 -10.349 1.00 0.00 50 TYR A N 18
ATOM 25806 C CA . TYR A 1 50 ? 3.343 -5.869 -10.528 1.00 0.00 50 TYR A CA 18
ATOM 25807 C C . TYR A 1 50 ? 3.254 -5.373 -11.968 1.00 0.00 50 TYR A C 18
ATOM 25808 O O . TYR A 1 50 ? 2.278 -5.639 -12.670 1.00 0.00 50 TYR A O 18
ATOM 25826 N N . CYS A 1 51 ? 4.281 -4.650 -12.403 1.00 0.00 51 CYS A N 18
ATOM 25827 C CA . CYS A 1 51 ? 4.322 -4.116 -13.759 1.00 0.00 51 CYS A CA 18
ATOM 25828 C C . CYS A 1 51 ? 5.043 -5.076 -14.700 1.00 0.00 51 CYS A C 18
ATOM 25829 O O . CYS A 1 51 ? 4.634 -5.263 -15.845 1.00 0.00 51 CYS A O 18
ATOM 25836 N N . GLY A 1 52 ? 6.119 -5.683 -14.208 1.00 0.00 52 GLY A N 18
ATOM 25837 C CA . GLY A 1 52 ? 6.880 -6.616 -15.018 1.00 0.00 52 GLY A CA 18
ATOM 25838 C C . GLY A 1 52 ? 7.976 -5.935 -15.813 1.00 0.00 52 GLY A C 18
ATOM 25839 O O . GLY A 1 52 ? 8.447 -6.467 -16.816 1.00 0.00 52 GLY A O 18
ATOM 25843 N N . GLY A 1 53 ? 8.381 -4.751 -15.364 1.00 0.00 53 GLY A N 18
ATOM 25844 C CA . GLY A 1 53 ? 9.424 -4.014 -16.053 1.00 0.00 53 GLY A CA 18
ATOM 25845 C C . GLY A 1 53 ? 8.868 -2.937 -16.964 1.00 0.00 53 GLY A C 18
ATOM 25846 O O . GLY A 1 53 ? 9.489 -2.580 -17.965 1.00 0.00 53 GLY A O 18
ATOM 25850 N N . SER A 1 54 ? 7.693 -2.421 -16.619 1.00 0.00 54 SER A N 18
ATOM 25851 C CA . SER A 1 54 ? 7.050 -1.383 -17.416 1.00 0.00 54 SER A CA 18
ATOM 25852 C C . SER A 1 54 ? 6.792 -0.135 -16.577 1.00 0.00 54 SER A C 18
ATOM 25853 O O . SER A 1 54 ? 6.687 0.971 -17.105 1.00 0.00 54 SER A O 18
ATOM 25861 N N . GLY A 1 55 ? 6.690 -0.323 -15.265 1.00 0.00 55 GLY A N 18
ATOM 25862 C CA . GLY A 1 55 ? 6.444 0.795 -14.373 1.00 0.00 55 GLY A CA 18
ATOM 25863 C C . GLY A 1 55 ? 4.996 1.244 -14.391 1.00 0.00 55 GLY A C 18
ATOM 25864 O O . GLY A 1 55 ? 4.707 2.434 -14.267 1.00 0.00 55 GLY A O 18
ATOM 25868 N N . MET A 1 56 ? 4.084 0.290 -14.547 1.00 0.00 56 MET A N 18
ATOM 25869 C CA . MET A 1 56 ? 2.659 0.594 -14.581 1.00 0.00 56 MET A CA 18
ATOM 25870 C C . MET A 1 56 ? 1.853 -0.493 -13.877 1.00 0.00 56 MET A C 18
ATOM 25871 O O . MET A 1 56 ? 2.073 -1.683 -14.102 1.00 0.00 56 MET A O 18
ATOM 25885 N N . GLU A 1 57 ? 0.922 -0.077 -13.026 1.00 0.00 57 GLU A N 18
ATOM 25886 C CA . GLU A 1 57 ? 0.085 -1.017 -12.289 1.00 0.00 57 GLU A CA 18
ATOM 25887 C C . GLU A 1 57 ? -1.341 -1.017 -12.831 1.00 0.00 57 GLU A C 18
ATOM 25888 O O . GLU A 1 57 ? -1.794 -0.035 -13.420 1.00 0.00 57 GLU A O 18
ATOM 25900 N N . THR A 1 58 ? -2.045 -2.127 -12.629 1.00 0.00 58 THR A N 18
ATOM 25901 C CA . THR A 1 58 ? -3.419 -2.256 -13.099 1.00 0.00 58 THR A CA 18
ATOM 25902 C C . THR A 1 58 ? -4.365 -2.575 -11.947 1.00 0.00 58 THR A C 18
ATOM 25903 O O . THR A 1 58 ? -4.148 -3.527 -11.198 1.00 0.00 58 THR A O 18
ATOM 25914 N N . ILE A 1 59 ? -5.416 -1.772 -11.812 1.00 0.00 59 ILE A N 18
ATOM 25915 C CA . ILE A 1 59 ? -6.397 -1.971 -10.752 1.00 0.00 59 ILE A CA 18
ATOM 25916 C C . ILE A 1 59 ? -7.713 -2.499 -11.313 1.00 0.00 59 ILE A C 18
ATOM 25917 O O . ILE A 1 59 ? -8.541 -1.734 -11.805 1.00 0.00 59 ILE A O 18
ATOM 25933 N N . ASN A 1 60 ? -7.899 -3.812 -11.233 1.00 0.00 60 ASN A N 18
ATOM 25934 C CA . ASN A 1 60 ? -9.116 -4.443 -11.731 1.00 0.00 60 ASN A CA 18
ATOM 25935 C C . ASN A 1 60 ? -10.254 -4.300 -10.725 1.00 0.00 60 ASN A C 18
ATOM 25936 O O . ASN A 1 60 ? -10.354 -5.070 -9.769 1.00 0.00 60 ASN A O 18
ATOM 25947 N N . THR A 1 61 ? -11.112 -3.309 -10.948 1.00 0.00 61 THR A N 18
ATOM 25948 C CA . THR A 1 61 ? -12.243 -3.064 -10.062 1.00 0.00 61 THR A CA 18
ATOM 25949 C C . THR A 1 61 ? -13.565 -3.186 -10.812 1.00 0.00 61 THR A C 18
ATOM 25950 O O . THR A 1 61 ? -13.886 -2.358 -11.663 1.00 0.00 61 THR A O 18
ATOM 25961 N N . GLY A 1 62 ? -14.330 -4.225 -10.488 1.00 0.00 62 GLY A N 18
ATOM 25962 C CA . GLY A 1 62 ? -15.609 -4.435 -11.140 1.00 0.00 62 GLY A CA 18
ATOM 25963 C C . GLY A 1 62 ? -15.466 -4.702 -12.625 1.00 0.00 62 GLY A C 18
ATOM 25964 O O . GLY A 1 62 ? -14.477 -5.275 -13.082 1.00 0.00 62 GLY A O 18
ATOM 25968 N N . PRO A 1 63 ? -16.473 -4.283 -13.406 1.00 0.00 63 PRO A N 18
ATOM 25969 C CA . PRO A 1 63 ? -16.479 -4.470 -14.859 1.00 0.00 63 PRO A CA 18
ATOM 25970 C C . PRO A 1 63 ? -15.442 -3.598 -15.560 1.00 0.00 63 PRO A C 18
ATOM 25971 O O . PRO A 1 63 ? -15.200 -3.746 -16.758 1.00 0.00 63 PRO A O 18
ATOM 25982 N N . PHE A 1 64 ? -14.833 -2.690 -14.806 1.00 0.00 64 PHE A N 18
ATOM 25983 C CA . PHE A 1 64 ? -13.822 -1.793 -15.356 1.00 0.00 64 PHE A CA 18
ATOM 25984 C C . PHE A 1 64 ? -12.504 -1.931 -14.599 1.00 0.00 64 PHE A C 18
ATOM 25985 O O . PHE A 1 64 ? -12.418 -2.652 -13.605 1.00 0.00 64 PHE A O 18
ATOM 26002 N N . VAL A 1 65 ? -11.478 -1.235 -15.078 1.00 0.00 65 VAL A N 18
ATOM 26003 C CA . VAL A 1 65 ? -10.164 -1.278 -14.449 1.00 0.00 65 VAL A CA 18
ATOM 26004 C C . VAL A 1 65 ? -9.464 0.073 -14.544 1.00 0.00 65 VAL A C 18
ATOM 26005 O O . VAL A 1 65 ? -9.507 0.734 -15.581 1.00 0.00 65 VAL A O 18
ATOM 26018 N N . MET A 1 66 ? -8.820 0.478 -13.454 1.00 0.00 66 MET A N 18
ATOM 26019 C CA . MET A 1 66 ? -8.108 1.750 -13.416 1.00 0.00 66 MET A CA 18
ATOM 26020 C C . MET A 1 66 ? -6.639 1.563 -13.778 1.00 0.00 66 MET A C 18
ATOM 26021 O O . MET A 1 66 ? -6.165 0.436 -13.927 1.00 0.00 66 MET A O 18
ATOM 26035 N N . ARG A 1 67 ? -5.922 2.673 -13.918 1.00 0.00 67 ARG A N 18
ATOM 26036 C CA . ARG A 1 67 ? -4.506 2.630 -14.264 1.00 0.00 67 ARG A CA 18
ATOM 26037 C C . ARG A 1 67 ? -3.712 3.628 -13.427 1.00 0.00 67 ARG A C 18
ATOM 26038 O O . ARG A 1 67 ? -3.946 4.835 -13.494 1.00 0.00 67 ARG A O 18
ATOM 26059 N N . SER A 1 68 ? -2.771 3.116 -12.639 1.00 0.00 68 SER A N 18
ATOM 26060 C CA . SER A 1 68 ? -1.945 3.962 -11.786 1.00 0.00 68 SER A CA 18
ATOM 26061 C C . SER A 1 68 ? -0.511 3.444 -11.733 1.00 0.00 68 SER A C 18
ATOM 26062 O O . SER A 1 68 ? -0.265 2.245 -11.871 1.00 0.00 68 SER A O 18
ATOM 26070 N N . THR A 1 69 ? 0.434 4.356 -11.531 1.00 0.00 69 THR A N 18
ATOM 26071 C CA . THR A 1 69 ? 1.844 3.993 -11.460 1.00 0.00 69 THR A CA 18
ATOM 26072 C C . THR A 1 69 ? 2.080 2.902 -10.423 1.00 0.00 69 THR A C 18
ATOM 26073 O O . THR A 1 69 ? 1.468 2.904 -9.354 1.00 0.00 69 THR A O 18
ATOM 26084 N N . CYS A 1 70 ? 2.971 1.970 -10.743 1.00 0.00 70 CYS A N 18
ATOM 26085 C CA . CYS A 1 70 ? 3.289 0.872 -9.839 1.00 0.00 70 CYS A CA 18
ATOM 26086 C C . CYS A 1 70 ? 3.661 1.397 -8.455 1.00 0.00 70 CYS A C 18
ATOM 26087 O O . CYS A 1 70 ? 4.200 2.496 -8.321 1.00 0.00 70 CYS A O 18
ATOM 26094 N N . ARG A 1 71 ? 3.372 0.603 -7.429 1.00 0.00 71 ARG A N 18
ATOM 26095 C CA . ARG A 1 71 ? 3.675 0.988 -6.056 1.00 0.00 71 ARG A CA 18
ATOM 26096 C C . ARG A 1 71 ? 4.833 0.162 -5.504 1.00 0.00 71 ARG A C 18
ATOM 26097 O O . ARG A 1 71 ? 5.650 0.661 -4.729 1.00 0.00 71 ARG A O 18
ATOM 26118 N N . ARG A 1 72 ? 4.897 -1.103 -5.907 1.00 0.00 72 ARG A N 18
ATOM 26119 C CA . ARG A 1 72 ? 5.953 -1.998 -5.451 1.00 0.00 72 ARG A CA 18
ATOM 26120 C C . ARG A 1 72 ? 7.326 -1.468 -5.854 1.00 0.00 72 ARG A C 18
ATOM 26121 O O . ARG A 1 72 ? 8.235 -1.376 -5.029 1.00 0.00 72 ARG A O 18
ATOM 26142 N N . CYS A 1 73 ? 7.470 -1.123 -7.129 1.00 0.00 73 CYS A N 18
ATOM 26143 C CA . CYS A 1 73 ? 8.731 -0.603 -7.644 1.00 0.00 73 CYS A CA 18
ATOM 26144 C C . CYS A 1 73 ? 8.721 0.922 -7.670 1.00 0.00 73 CYS A C 18
ATOM 26145 O O . CYS A 1 73 ? 9.711 1.566 -7.324 1.00 0.00 73 CYS A O 18
ATOM 26152 N N . GLY A 1 74 ? 7.594 1.494 -8.083 1.00 0.00 74 GLY A N 18
ATOM 26153 C CA . GLY A 1 74 ? 7.476 2.939 -8.147 1.00 0.00 74 GLY A CA 18
ATOM 26154 C C . GLY A 1 74 ? 7.711 3.479 -9.544 1.00 0.00 74 GLY A C 18
ATOM 26155 O O . GLY A 1 74 ? 8.258 4.568 -9.712 1.00 0.00 74 GLY A O 18
ATOM 26159 N N . GLY A 1 75 ? 7.297 2.714 -10.550 1.00 0.00 75 GLY A N 18
ATOM 26160 C CA . GLY A 1 75 ? 7.476 3.138 -11.926 1.00 0.00 75 GLY A CA 18
ATOM 26161 C C . GLY A 1 75 ? 8.906 2.977 -12.401 1.00 0.00 75 GLY A C 18
ATOM 26162 O O . GLY A 1 75 ? 9.449 3.859 -13.067 1.00 0.00 75 GLY A O 18
ATOM 26166 N N . ARG A 1 76 ? 9.519 1.849 -12.057 1.00 0.00 76 ARG A N 18
ATOM 26167 C CA . ARG A 1 76 ? 10.896 1.577 -12.450 1.00 0.00 76 ARG A CA 18
ATOM 26168 C C . ARG A 1 76 ? 11.011 0.212 -13.121 1.00 0.00 76 ARG A C 18
ATOM 26169 O O . ARG A 1 76 ? 11.787 0.032 -14.058 1.00 0.00 76 ARG A O 18
ATOM 26190 N N . GLY A 1 77 ? 10.231 -0.749 -12.634 1.00 0.00 77 GLY A N 18
ATOM 26191 C CA . GLY A 1 77 ? 10.261 -2.086 -13.197 1.00 0.00 77 GLY A CA 18
ATOM 26192 C C . GLY A 1 77 ? 10.997 -3.072 -12.313 1.00 0.00 77 GLY A C 18
ATOM 26193 O O . GLY A 1 77 ? 10.949 -4.280 -12.544 1.00 0.00 77 GLY A O 18
ATOM 26197 N N . SER A 1 78 ? 11.682 -2.557 -11.297 1.00 0.00 78 SER A N 18
ATOM 26198 C CA . SER A 1 78 ? 12.436 -3.400 -10.377 1.00 0.00 78 SER A CA 18
ATOM 26199 C C . SER A 1 78 ? 12.387 -2.838 -8.960 1.00 0.00 78 SER A C 18
ATOM 26200 O O . SER A 1 78 ? 12.152 -1.646 -8.761 1.00 0.00 78 SER A O 18
ATOM 26208 N N . ILE A 1 79 ? 12.609 -3.706 -7.978 1.00 0.00 79 ILE A N 18
ATOM 26209 C CA . ILE A 1 79 ? 12.591 -3.297 -6.579 1.00 0.00 79 ILE A CA 18
ATOM 26210 C C . ILE A 1 79 ? 13.992 -2.944 -6.092 1.00 0.00 79 ILE A C 18
ATOM 26211 O O . ILE A 1 79 ? 14.904 -3.770 -6.141 1.00 0.00 79 ILE A O 18
ATOM 26227 N N . ILE A 1 80 ? 14.155 -1.713 -5.620 1.00 0.00 80 ILE A N 18
ATOM 26228 C CA . ILE A 1 80 ? 15.445 -1.252 -5.120 1.00 0.00 80 ILE A CA 18
ATOM 26229 C C . ILE A 1 80 ? 15.616 -1.594 -3.644 1.00 0.00 80 ILE A C 18
ATOM 26230 O O . ILE A 1 80 ? 15.130 -0.876 -2.769 1.00 0.00 80 ILE A O 18
ATOM 26246 N N . ILE A 1 81 ? 16.313 -2.693 -3.374 1.00 0.00 81 ILE A N 18
ATOM 26247 C CA . ILE A 1 81 ? 16.551 -3.128 -2.003 1.00 0.00 81 ILE A CA 18
ATOM 26248 C C . ILE A 1 81 ? 17.050 -1.975 -1.139 1.00 0.00 81 ILE A C 18
ATOM 26249 O O . ILE A 1 81 ? 16.677 -1.853 0.027 1.00 0.00 81 ILE A O 18
ATOM 26265 N N . SER A 1 82 ? 17.895 -1.129 -1.721 1.00 0.00 82 SER A N 18
ATOM 26266 C CA . SER A 1 82 ? 18.447 0.014 -1.003 1.00 0.00 82 SER A CA 18
ATOM 26267 C C . SER A 1 82 ? 18.441 1.261 -1.882 1.00 0.00 82 SER A C 18
ATOM 26268 O O . SER A 1 82 ? 19.203 1.379 -2.842 1.00 0.00 82 SER A O 18
ATOM 26276 N N . PRO A 1 83 ? 17.560 2.216 -1.548 1.00 0.00 83 PRO A N 18
ATOM 26277 C CA . PRO A 1 83 ? 17.433 3.472 -2.293 1.00 0.00 83 PRO A CA 18
ATOM 26278 C C . PRO A 1 83 ? 18.641 4.383 -2.103 1.00 0.00 83 PRO A C 18
ATOM 26279 O O . PRO A 1 83 ? 19.356 4.283 -1.106 1.00 0.00 83 PRO A O 18
ATOM 26290 N N . CYS A 1 84 ? 18.862 5.272 -3.065 1.00 0.00 84 CYS A N 18
ATOM 26291 C CA . CYS A 1 84 ? 19.983 6.202 -3.005 1.00 0.00 84 CYS A CA 18
ATOM 26292 C C . CYS A 1 84 ? 20.069 6.863 -1.632 1.00 0.00 84 CYS A C 18
ATOM 26293 O O . CYS A 1 84 ? 19.216 6.643 -0.771 1.00 0.00 84 CYS A O 18
ATOM 26300 N N . VAL A 1 85 ? 21.104 7.672 -1.434 1.00 0.00 85 VAL A N 18
ATOM 26301 C CA . VAL A 1 85 ? 21.301 8.366 -0.167 1.00 0.00 85 VAL A CA 18
ATOM 26302 C C . VAL A 1 85 ? 21.370 9.875 -0.372 1.00 0.00 85 VAL A C 18
ATOM 26303 O O . VAL A 1 85 ? 21.381 10.643 0.590 1.00 0.00 85 VAL A O 18
ATOM 26316 N N . VAL A 1 86 ? 21.415 10.295 -1.632 1.00 0.00 86 VAL A N 18
ATOM 26317 C CA . VAL A 1 86 ? 21.481 11.713 -1.964 1.00 0.00 86 VAL A CA 18
ATOM 26318 C C . VAL A 1 86 ? 20.157 12.205 -2.538 1.00 0.00 86 VAL A C 18
ATOM 26319 O O . VAL A 1 86 ? 19.697 13.301 -2.217 1.00 0.00 86 VAL A O 18
ATOM 26332 N N . CYS A 1 87 ? 19.547 11.387 -3.390 1.00 0.00 87 CYS A N 18
ATOM 26333 C CA . CYS A 1 87 ? 18.275 11.738 -4.010 1.00 0.00 87 CYS A CA 18
ATOM 26334 C C . CYS A 1 87 ? 17.157 10.828 -3.510 1.00 0.00 87 CYS A C 18
ATOM 26335 O O . CYS A 1 87 ? 16.030 10.884 -4.002 1.00 0.00 87 CYS A O 18
ATOM 26342 N N . ARG A 1 88 ? 17.478 9.990 -2.530 1.00 0.00 88 ARG A N 18
ATOM 26343 C CA . ARG A 1 88 ? 16.501 9.067 -1.964 1.00 0.00 88 ARG A CA 18
ATOM 26344 C C . ARG A 1 88 ? 15.559 8.543 -3.043 1.00 0.00 88 ARG A C 18
ATOM 26345 O O . ARG A 1 88 ? 14.350 8.446 -2.833 1.00 0.00 88 ARG A O 18
ATOM 26366 N N . GLY A 1 89 ? 16.121 8.207 -4.201 1.00 0.00 89 GLY A N 18
ATOM 26367 C CA . GLY A 1 89 ? 15.316 7.698 -5.296 1.00 0.00 89 GLY A CA 18
ATOM 26368 C C . GLY A 1 89 ? 14.484 8.780 -5.956 1.00 0.00 89 GLY A C 18
ATOM 26369 O O . GLY A 1 89 ? 13.350 8.536 -6.367 1.00 0.00 89 GLY A O 18
ATOM 26373 N N . ALA A 1 90 ? 15.048 9.979 -6.056 1.00 0.00 90 ALA A N 18
ATOM 26374 C CA . ALA A 1 90 ? 14.351 11.102 -6.671 1.00 0.00 90 ALA A CA 18
ATOM 26375 C C . ALA A 1 90 ? 14.761 11.270 -8.130 1.00 0.00 90 ALA A C 18
ATOM 26376 O O . ALA A 1 90 ? 13.984 11.757 -8.951 1.00 0.00 90 ALA A O 18
ATOM 26383 N N . GLY A 1 91 ? 15.987 10.865 -8.446 1.00 0.00 91 GLY A N 18
ATOM 26384 C CA . GLY A 1 91 ? 16.479 10.981 -9.807 1.00 0.00 91 GLY A CA 18
ATOM 26385 C C . GLY A 1 91 ? 17.162 12.309 -10.066 1.00 0.00 91 GLY A C 18
ATOM 26386 O O . GLY A 1 91 ? 17.776 12.503 -11.114 1.00 0.00 91 GLY A O 18
ATOM 26390 N N . GLN A 1 92 ? 17.053 13.225 -9.109 1.00 0.00 92 GLN A N 18
ATOM 26391 C CA . GLN A 1 92 ? 17.663 14.543 -9.241 1.00 0.00 92 GLN A CA 18
ATOM 26392 C C . GLN A 1 92 ? 18.182 15.039 -7.896 1.00 0.00 92 GLN A C 18
ATOM 26393 O O . GLN A 1 92 ? 17.663 14.668 -6.844 1.00 0.00 92 GLN A O 18
ATOM 26407 N N . ALA A 1 93 ? 19.211 15.879 -7.938 1.00 0.00 93 ALA A N 18
ATOM 26408 C CA . ALA A 1 93 ? 19.800 16.428 -6.722 1.00 0.00 93 ALA A CA 18
ATOM 26409 C C . ALA A 1 93 ? 20.200 17.886 -6.916 1.00 0.00 93 ALA A C 18
ATOM 26410 O O . ALA A 1 93 ? 20.057 18.441 -8.005 1.00 0.00 93 ALA A O 18
ATOM 26417 N N . LYS A 1 94 ? 20.703 18.503 -5.852 1.00 0.00 94 LYS A N 18
ATOM 26418 C CA . LYS A 1 94 ? 21.125 19.898 -5.903 1.00 0.00 94 LYS A CA 18
ATOM 26419 C C . LYS A 1 94 ? 22.577 20.010 -6.356 1.00 0.00 94 LYS A C 18
ATOM 26420 O O . LYS A 1 94 ? 23.490 20.068 -5.532 1.00 0.00 94 LYS A O 18
ATOM 26439 N N . GLN A 1 95 ? 22.783 20.041 -7.669 1.00 0.00 95 GLN A N 18
ATOM 26440 C CA . GLN A 1 95 ? 24.125 20.147 -8.229 1.00 0.00 95 GLN A CA 18
ATOM 26441 C C . GLN A 1 95 ? 24.622 21.588 -8.182 1.00 0.00 95 GLN A C 18
ATOM 26442 O O . GLN A 1 95 ? 25.717 21.863 -7.692 1.00 0.00 95 GLN A O 18
ATOM 26456 N N . LYS A 1 96 ? 23.809 22.506 -8.695 1.00 0.00 96 LYS A N 18
ATOM 26457 C CA . LYS A 1 96 ? 24.165 23.920 -8.712 1.00 0.00 96 LYS A CA 18
ATOM 26458 C C . LYS A 1 96 ? 23.128 24.751 -7.962 1.00 0.00 96 LYS A C 18
ATOM 26459 O O . LYS A 1 96 ? 21.949 24.399 -7.918 1.00 0.00 96 LYS A O 18
ATOM 26478 N N . LYS A 1 97 ? 23.575 25.856 -7.375 1.00 0.00 97 LYS A N 18
ATOM 26479 C CA . LYS A 1 97 ? 22.686 26.739 -6.629 1.00 0.00 97 LYS A CA 18
ATOM 26480 C C . LYS A 1 97 ? 22.906 28.195 -7.027 1.00 0.00 97 LYS A C 18
ATOM 26481 O O . LYS A 1 97 ? 24.003 28.578 -7.433 1.00 0.00 97 LYS A O 18
ATOM 26500 N N . ARG A 1 98 ? 21.856 29.001 -6.907 1.00 0.00 98 ARG A N 18
ATOM 26501 C CA . ARG A 1 98 ? 21.935 30.415 -7.254 1.00 0.00 98 ARG A CA 18
ATOM 26502 C C . ARG A 1 98 ? 21.642 31.290 -6.039 1.00 0.00 98 ARG A C 18
ATOM 26503 O O . ARG A 1 98 ? 20.722 31.013 -5.270 1.00 0.00 98 ARG A O 18
ATOM 26524 N N . SER A 1 99 ? 22.431 32.347 -5.874 1.00 0.00 99 SER A N 18
ATOM 26525 C CA . SER A 1 99 ? 22.259 33.261 -4.750 1.00 0.00 99 SER A CA 18
ATOM 26526 C C . SER A 1 99 ? 21.994 34.681 -5.241 1.00 0.00 99 SER A C 18
ATOM 26527 O O . SER A 1 99 ? 22.585 35.641 -4.747 1.00 0.00 99 SER A O 18
ATOM 26535 N N . GLY A 1 100 ? 21.100 34.806 -6.217 1.00 0.00 100 GLY A N 18
ATOM 26536 C CA . GLY A 1 100 ? 20.772 36.112 -6.759 1.00 0.00 100 GLY A CA 18
ATOM 26537 C C . GLY A 1 100 ? 19.387 36.152 -7.376 1.00 0.00 100 GLY A C 18
ATOM 26538 O O . GLY A 1 100 ? 18.663 35.157 -7.394 1.00 0.00 100 GLY A O 18
ATOM 26542 N N . PRO A 1 101 ? 19.000 37.327 -7.894 1.00 0.00 101 PRO A N 18
ATOM 26543 C CA . PRO A 1 101 ? 17.690 37.522 -8.522 1.00 0.00 101 PRO A CA 18
ATOM 26544 C C . PRO A 1 101 ? 17.569 36.785 -9.852 1.00 0.00 101 PRO A C 18
ATOM 26545 O O . PRO A 1 101 ? 16.540 36.858 -10.522 1.00 0.00 101 PRO A O 18
ATOM 26556 N N . SER A 1 102 ? 18.628 36.073 -10.227 1.00 0.00 102 SER A N 18
ATOM 26557 C CA . SER A 1 102 ? 18.641 35.324 -11.478 1.00 0.00 102 SER A CA 18
ATOM 26558 C C . SER A 1 102 ? 17.820 34.045 -11.354 1.00 0.00 102 SER A C 18
ATOM 26559 O O . SER A 1 102 ? 18.344 32.990 -10.998 1.00 0.00 102 SER A O 18
ATOM 26567 N N . SER A 1 103 ? 16.528 34.147 -11.650 1.00 0.00 103 SER A N 18
ATOM 26568 C CA . SER A 1 103 ? 15.632 33.000 -11.569 1.00 0.00 103 SER A CA 18
ATOM 26569 C C . SER A 1 103 ? 15.433 32.367 -12.943 1.00 0.00 103 SER A C 18
ATOM 26570 O O . SER A 1 103 ? 15.060 33.041 -13.901 1.00 0.00 103 SER A O 18
ATOM 26578 N N . GLY A 1 104 ? 15.687 31.064 -13.029 1.00 0.00 104 GLY A N 18
ATOM 26579 C CA . GLY A 1 104 ? 15.531 30.361 -14.289 1.00 0.00 104 GLY A CA 18
ATOM 26580 C C . GLY A 1 104 ? 14.110 29.884 -14.515 1.00 0.00 104 GLY A C 18
ATOM 26581 O O . GLY A 1 104 ? 13.588 30.057 -15.615 1.00 0.00 104 GLY A O 18
ATOM 26587 N N . GLY A 1 1 ? -36.033 3.780 52.918 1.00 0.00 1 GLY A N 19
ATOM 26588 C CA . GLY A 1 1 ? -35.393 4.428 51.787 1.00 0.00 1 GLY A CA 19
ATOM 26589 C C . GLY A 1 1 ? -33.882 4.442 51.907 1.00 0.00 1 GLY A C 19
ATOM 26590 O O . GLY A 1 1 ? -33.246 3.389 51.938 1.00 0.00 1 GLY A O 19
ATOM 26594 N N . SER A 1 2 ? -33.306 5.638 51.972 1.00 0.00 2 SER A N 19
ATOM 26595 C CA . SER A 1 2 ? -31.860 5.785 52.082 1.00 0.00 2 SER A CA 19
ATOM 26596 C C . SER A 1 2 ? -31.142 4.782 51.185 1.00 0.00 2 SER A C 19
ATOM 26597 O O . SER A 1 2 ? -30.234 4.076 51.626 1.00 0.00 2 SER A O 19
ATOM 26605 N N . SER A 1 3 ? -31.555 4.724 49.923 1.00 0.00 3 SER A N 19
ATOM 26606 C CA . SER A 1 3 ? -30.955 3.804 48.964 1.00 0.00 3 SER A CA 19
ATOM 26607 C C . SER A 1 3 ? -29.587 4.307 48.512 1.00 0.00 3 SER A C 19
ATOM 26608 O O . SER A 1 3 ? -28.665 3.521 48.297 1.00 0.00 3 SER A O 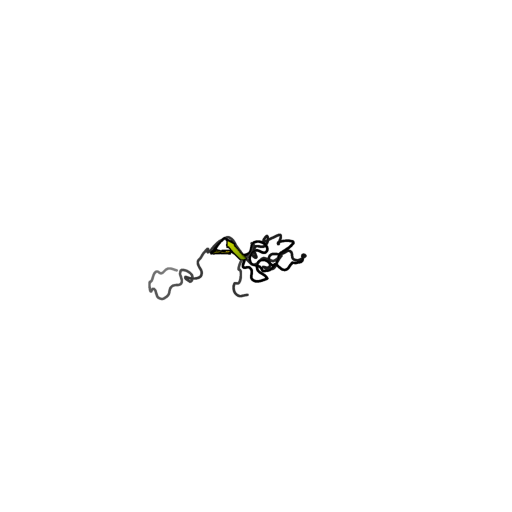19
ATOM 26616 N N . GLY A 1 4 ? -29.464 5.623 48.372 1.00 0.00 4 GLY A N 19
ATOM 26617 C CA . GLY A 1 4 ? -28.206 6.209 47.947 1.00 0.00 4 GLY A CA 19
ATOM 26618 C C . GLY A 1 4 ? -27.845 5.839 46.522 1.00 0.00 4 GLY A C 19
ATOM 26619 O O . GLY A 1 4 ? -28.515 5.015 45.899 1.00 0.00 4 GLY A O 19
ATOM 26623 N N . SER A 1 5 ? -26.785 6.450 46.004 1.00 0.00 5 SER A N 19
ATOM 26624 C CA . SER A 1 5 ? -26.340 6.184 44.641 1.00 0.00 5 SER A CA 19
ATOM 26625 C C . SER A 1 5 ? -24.931 6.724 44.414 1.00 0.00 5 SER A C 19
ATOM 26626 O O . SER A 1 5 ? -24.421 7.513 45.210 1.00 0.00 5 SER A O 19
ATOM 26634 N N . SER A 1 6 ? -24.308 6.293 43.322 1.00 0.00 6 SER A N 19
ATOM 26635 C CA . SER A 1 6 ? -22.956 6.729 42.991 1.00 0.00 6 SER A CA 19
ATOM 26636 C C . SER A 1 6 ? -22.536 6.204 41.622 1.00 0.00 6 SER A C 19
ATOM 26637 O O . SER A 1 6 ? -23.255 5.427 40.995 1.00 0.00 6 SER A O 19
ATOM 26645 N N . GLY A 1 7 ? -21.365 6.636 41.163 1.00 0.00 7 GLY A N 19
ATOM 26646 C CA . GLY A 1 7 ? -20.868 6.200 39.871 1.00 0.00 7 GLY A CA 19
ATOM 26647 C C . GLY A 1 7 ? -19.441 6.645 39.619 1.00 0.00 7 GLY A C 19
ATOM 26648 O O . GLY A 1 7 ? -18.879 7.419 40.394 1.00 0.00 7 GLY A O 19
ATOM 26652 N N . MET A 1 8 ? -18.852 6.153 38.534 1.00 0.00 8 MET A N 19
ATOM 26653 C CA . MET A 1 8 ? -17.481 6.504 38.182 1.00 0.00 8 MET A CA 19
ATOM 26654 C C . MET A 1 8 ? -17.182 6.141 36.731 1.00 0.00 8 MET A C 19
ATOM 26655 O O . MET A 1 8 ? -17.705 5.158 36.208 1.00 0.00 8 MET A O 19
ATOM 26669 N N . GLU A 1 9 ? -16.337 6.941 36.088 1.00 0.00 9 GLU A N 19
ATOM 26670 C CA . GLU A 1 9 ? -15.970 6.703 34.697 1.00 0.00 9 GLU A CA 19
ATOM 26671 C C . GLU A 1 9 ? -14.505 7.051 34.454 1.00 0.00 9 GLU A C 19
ATOM 26672 O O . GLU A 1 9 ? -13.841 7.630 35.315 1.00 0.00 9 GLU A O 19
ATOM 26684 N N . LEU A 1 10 ? -14.006 6.695 33.275 1.00 0.00 10 LEU A N 19
ATOM 26685 C CA . LEU A 1 10 ? -12.618 6.969 32.917 1.00 0.00 10 LEU A CA 19
ATOM 26686 C C . LEU A 1 10 ? -12.485 7.238 31.422 1.00 0.00 10 LEU A C 19
ATOM 26687 O O . LEU A 1 10 ? -13.430 7.042 30.657 1.00 0.00 10 LEU A O 19
ATOM 26703 N N . THR A 1 11 ? -11.303 7.687 31.009 1.00 0.00 11 THR A N 19
ATOM 26704 C CA . THR A 1 11 ? -11.045 7.982 29.606 1.00 0.00 11 THR A CA 19
ATOM 26705 C C . THR A 1 11 ? -9.550 8.095 29.333 1.00 0.00 11 THR A C 19
ATOM 26706 O O . THR A 1 11 ? -8.828 8.787 30.053 1.00 0.00 11 THR A O 19
ATOM 26717 N N . PHE A 1 12 ? -9.089 7.413 28.290 1.00 0.00 12 PHE A N 19
ATOM 26718 C CA . PHE A 1 12 ? -7.678 7.437 27.923 1.00 0.00 12 PHE A CA 19
ATOM 26719 C C . PHE A 1 12 ? -7.504 7.243 26.420 1.00 0.00 12 PHE A C 19
ATOM 26720 O O . PHE A 1 12 ? -8.309 6.575 25.772 1.00 0.00 12 PHE A O 19
ATOM 26737 N N . ASN A 1 13 ? -6.446 7.832 25.872 1.00 0.00 13 ASN A N 19
ATOM 26738 C CA . ASN A 1 13 ? -6.166 7.726 24.445 1.00 0.00 13 ASN A CA 19
ATOM 26739 C C . ASN A 1 13 ? -4.801 8.322 24.113 1.00 0.00 13 ASN A C 19
ATOM 26740 O O . ASN A 1 13 ? -4.165 8.950 24.958 1.00 0.00 13 ASN A O 19
ATOM 26751 N N . GLN A 1 14 ? -4.359 8.120 22.876 1.00 0.00 14 GLN A N 19
ATOM 26752 C CA . GLN A 1 14 ? -3.070 8.637 22.432 1.00 0.00 14 GLN A CA 19
ATOM 26753 C C . GLN A 1 14 ? -3.035 8.783 20.914 1.00 0.00 14 GLN A C 19
ATOM 26754 O O . GLN A 1 14 ? -4.009 8.475 20.229 1.00 0.00 14 GLN A O 19
ATOM 26768 N N . ALA A 1 15 ? -1.906 9.256 20.396 1.00 0.00 15 ALA A N 19
ATOM 26769 C CA . ALA A 1 15 ? -1.744 9.441 18.959 1.00 0.00 15 ALA A CA 19
ATOM 26770 C C . ALA A 1 15 ? -0.320 9.866 18.618 1.00 0.00 15 ALA A C 19
ATOM 26771 O O . ALA A 1 15 ? 0.369 10.475 19.436 1.00 0.00 15 ALA A O 19
ATOM 26778 N N . ALA A 1 16 ? 0.115 9.541 17.405 1.00 0.00 16 ALA A N 19
ATOM 26779 C CA . ALA A 1 16 ? 1.457 9.890 16.955 1.00 0.00 16 ALA A CA 19
ATOM 26780 C C . ALA A 1 16 ? 1.563 9.817 15.436 1.00 0.00 16 ALA A C 19
ATOM 26781 O O . ALA A 1 16 ? 0.741 9.182 14.775 1.00 0.00 16 ALA A O 19
ATOM 26788 N N . LYS A 1 17 ? 2.580 10.473 14.887 1.00 0.00 17 LYS A N 19
ATOM 26789 C CA . LYS A 1 17 ? 2.795 10.483 13.445 1.00 0.00 17 LYS A CA 19
ATOM 26790 C C . LYS A 1 17 ? 4.234 10.862 13.112 1.00 0.00 17 LYS A C 19
ATOM 26791 O O . LYS A 1 17 ? 5.043 11.112 14.004 1.00 0.00 17 LYS A O 19
ATOM 26810 N N . GLY A 1 18 ? 4.547 10.904 11.820 1.00 0.00 18 GLY A N 19
ATOM 26811 C CA . GLY A 1 18 ? 5.889 11.255 11.392 1.00 0.00 18 GLY A CA 19
ATOM 26812 C C . GLY A 1 18 ? 6.037 11.251 9.884 1.00 0.00 18 GLY A C 19
ATOM 26813 O O . GLY A 1 18 ? 5.885 10.211 9.241 1.00 0.00 18 GLY A O 19
ATOM 26817 N N . VAL A 1 19 ? 6.331 12.416 9.316 1.00 0.00 19 VAL A N 19
ATOM 26818 C CA . VAL A 1 19 ? 6.499 12.542 7.873 1.00 0.00 19 VAL A CA 19
ATOM 26819 C C . VAL A 1 19 ? 7.676 13.450 7.534 1.00 0.00 19 VAL A C 19
ATOM 26820 O O . VAL A 1 19 ? 8.058 14.310 8.327 1.00 0.00 19 VAL A O 19
ATOM 26833 N N . ASN A 1 20 ? 8.246 13.253 6.350 1.00 0.00 20 ASN A N 19
ATOM 26834 C CA . ASN A 1 20 ? 9.381 14.055 5.905 1.00 0.00 20 ASN A CA 19
ATOM 26835 C C . ASN A 1 20 ? 9.468 14.075 4.382 1.00 0.00 20 ASN A C 19
ATOM 26836 O O . ASN A 1 20 ? 9.514 13.028 3.737 1.00 0.00 20 ASN A O 19
ATOM 26847 N N . LYS A 1 21 ? 9.491 15.276 3.813 1.00 0.00 21 LYS A N 19
ATOM 26848 C CA . LYS A 1 21 ? 9.575 15.435 2.366 1.00 0.00 21 LYS A CA 19
ATOM 26849 C C . LYS A 1 21 ? 10.694 16.401 1.989 1.00 0.00 21 LYS A C 19
ATOM 26850 O O . LYS A 1 21 ? 11.031 17.303 2.755 1.00 0.00 21 LYS A O 19
ATOM 26869 N N . GLU A 1 22 ? 11.264 16.206 0.804 1.00 0.00 22 GLU A N 19
ATOM 26870 C CA . GLU A 1 22 ? 12.344 17.061 0.327 1.00 0.00 22 GLU A CA 19
ATOM 26871 C C . GLU A 1 22 ? 11.935 17.795 -0.947 1.00 0.00 22 GLU A C 19
ATOM 26872 O O . GLU A 1 22 ? 12.126 17.292 -2.055 1.00 0.00 22 GLU A O 19
ATOM 26884 N N . PHE A 1 23 ? 11.371 18.986 -0.781 1.00 0.00 23 PHE A N 19
ATOM 26885 C CA . PHE A 1 23 ? 10.932 19.789 -1.917 1.00 0.00 23 PHE A CA 19
ATOM 26886 C C . PHE A 1 23 ? 11.773 21.057 -2.043 1.00 0.00 23 PHE A C 19
ATOM 26887 O O . PHE A 1 23 ? 11.911 21.823 -1.089 1.00 0.00 23 PHE A O 19
ATOM 26904 N N . THR A 1 24 ? 12.334 21.271 -3.229 1.00 0.00 24 THR A N 19
ATOM 26905 C CA . THR A 1 24 ? 13.163 22.444 -3.482 1.00 0.00 24 THR A CA 19
ATOM 26906 C C . THR A 1 24 ? 12.714 23.173 -4.743 1.00 0.00 24 THR A C 19
ATOM 26907 O O . THR A 1 24 ? 11.884 22.671 -5.500 1.00 0.00 24 THR A O 19
ATOM 26918 N N . VAL A 1 25 ? 13.268 24.361 -4.962 1.00 0.00 25 VAL A N 19
ATOM 26919 C CA . VAL A 1 25 ? 12.925 25.160 -6.133 1.00 0.00 25 VAL A CA 19
ATOM 26920 C C . VAL A 1 25 ? 14.168 25.501 -6.948 1.00 0.00 25 VAL A C 19
ATOM 26921 O O . VAL A 1 25 ? 14.101 25.649 -8.168 1.00 0.00 25 VAL A O 19
ATOM 26934 N N . ASN A 1 26 ? 15.301 25.624 -6.265 1.00 0.00 26 ASN A N 19
ATOM 26935 C CA . ASN A 1 26 ? 16.560 25.948 -6.926 1.00 0.00 26 ASN A CA 19
ATOM 26936 C C . ASN A 1 26 ? 16.847 24.969 -8.060 1.00 0.00 26 ASN A C 19
ATOM 26937 O O . ASN A 1 26 ? 16.029 24.100 -8.366 1.00 0.00 26 ASN A O 19
ATOM 26948 N N . ILE A 1 27 ? 18.014 25.114 -8.679 1.00 0.00 27 ILE A N 19
ATOM 26949 C CA . ILE A 1 27 ? 18.410 24.242 -9.778 1.00 0.00 27 ILE A CA 19
ATOM 26950 C C . ILE A 1 27 ? 18.393 22.778 -9.351 1.00 0.00 27 ILE A C 19
ATOM 26951 O O . ILE A 1 27 ? 18.865 22.431 -8.269 1.00 0.00 27 ILE A O 19
ATOM 26967 N N . MET A 1 28 ? 17.846 21.923 -10.209 1.00 0.00 28 MET A N 19
ATOM 26968 C CA . MET A 1 28 ? 17.770 20.495 -9.922 1.00 0.00 28 MET A CA 19
ATOM 26969 C C . MET A 1 28 ? 18.145 19.673 -11.151 1.00 0.00 28 MET A C 19
ATOM 26970 O O . MET A 1 28 ? 17.369 19.572 -12.102 1.00 0.00 28 MET A O 19
ATOM 26984 N N . ASP A 1 29 ? 19.337 19.088 -11.125 1.00 0.00 29 ASP A N 19
ATOM 26985 C CA . ASP A 1 29 ? 19.813 18.274 -12.237 1.00 0.00 29 ASP A CA 19
ATOM 26986 C C . ASP A 1 29 ? 19.665 16.788 -11.925 1.00 0.00 29 ASP A C 19
ATOM 26987 O O . ASP A 1 29 ? 19.136 16.411 -10.879 1.00 0.00 29 ASP A O 19
ATOM 26996 N N . THR A 1 30 ? 20.135 15.946 -12.841 1.00 0.00 30 THR A N 19
ATOM 26997 C CA . THR A 1 30 ? 20.053 14.502 -12.666 1.00 0.00 30 THR A CA 19
ATOM 26998 C C . THR A 1 30 ? 21.129 14.002 -11.709 1.00 0.00 30 THR A C 19
ATOM 26999 O O . THR A 1 30 ? 22.303 14.346 -11.845 1.00 0.00 30 THR A O 19
ATOM 27010 N N . CYS A 1 31 ? 20.722 13.188 -10.741 1.00 0.00 31 CYS A N 19
ATOM 27011 C CA . CYS A 1 31 ? 21.652 12.640 -9.761 1.00 0.00 31 CYS A CA 19
ATOM 27012 C C . CYS A 1 31 ? 22.889 12.066 -10.446 1.00 0.00 31 CYS A C 19
ATOM 27013 O O . CYS A 1 31 ? 22.827 11.629 -11.595 1.00 0.00 31 CYS A O 19
ATOM 27020 N N . GLU A 1 32 ? 24.010 12.071 -9.732 1.00 0.00 32 GLU A N 19
ATOM 27021 C CA . GLU A 1 32 ? 25.261 11.552 -10.271 1.00 0.00 32 GLU A CA 19
ATOM 27022 C C . GLU A 1 32 ? 25.611 10.209 -9.637 1.00 0.00 32 GLU A C 19
ATOM 27023 O O . GLU A 1 32 ? 26.244 9.360 -10.265 1.00 0.00 32 GLU A O 19
ATOM 27035 N N . ARG A 1 33 ? 25.196 10.025 -8.388 1.00 0.00 33 ARG A N 19
ATOM 27036 C CA . ARG A 1 33 ? 25.467 8.787 -7.667 1.00 0.00 33 ARG A CA 19
ATOM 27037 C C . ARG A 1 33 ? 24.685 7.624 -8.271 1.00 0.00 33 ARG A C 19
ATOM 27038 O O . ARG A 1 33 ? 25.223 6.534 -8.468 1.00 0.00 33 ARG A O 19
ATOM 27059 N N . CYS A 1 34 ? 23.410 7.863 -8.562 1.00 0.00 34 CYS A N 19
ATOM 27060 C CA . CYS A 1 34 ? 22.552 6.837 -9.142 1.00 0.00 34 CYS A CA 19
ATOM 27061 C C . CYS A 1 34 ? 22.319 7.099 -10.628 1.00 0.00 34 CYS A C 19
ATOM 27062 O O . CYS A 1 34 ? 21.752 6.266 -11.333 1.00 0.00 34 CYS A O 19
ATOM 27069 N N . ASN A 1 35 ? 22.762 8.262 -11.095 1.00 0.00 35 ASN A N 19
ATOM 27070 C CA . ASN A 1 35 ? 22.601 8.634 -12.496 1.00 0.00 35 ASN A CA 19
ATOM 27071 C C . ASN A 1 35 ? 21.125 8.709 -12.873 1.00 0.00 35 ASN A C 19
ATOM 27072 O O . ASN A 1 35 ? 20.732 8.307 -13.967 1.00 0.00 35 ASN A O 19
ATOM 27083 N N . GLY A 1 36 ? 20.311 9.228 -11.958 1.00 0.00 36 GLY A N 19
ATOM 27084 C CA . GLY A 1 36 ? 18.888 9.347 -12.213 1.00 0.00 36 GLY A CA 19
ATOM 27085 C C . GLY A 1 36 ? 18.189 8.002 -12.241 1.00 0.00 36 GLY A C 19
ATOM 27086 O O . GLY A 1 36 ? 17.225 7.810 -12.982 1.00 0.00 36 GLY A O 19
ATOM 27090 N N . LYS A 1 37 ? 18.677 7.067 -11.433 1.00 0.00 37 LYS A N 19
ATOM 27091 C CA . LYS A 1 37 ? 18.094 5.732 -11.368 1.00 0.00 37 LYS A CA 19
ATOM 27092 C C . LYS A 1 37 ? 17.256 5.565 -10.104 1.00 0.00 37 LYS A C 19
ATOM 27093 O O . LYS A 1 37 ? 16.104 5.138 -10.164 1.00 0.00 37 LYS A O 19
ATOM 27112 N N . GLY A 1 38 ? 17.843 5.907 -8.961 1.00 0.00 38 GLY A N 19
ATOM 27113 C CA . GLY A 1 38 ? 17.134 5.789 -7.700 1.00 0.00 38 GLY A CA 19
ATOM 27114 C C . GLY A 1 38 ? 17.646 4.640 -6.853 1.00 0.00 38 GLY A C 19
ATOM 27115 O O . GLY A 1 38 ? 16.912 4.090 -6.034 1.00 0.00 38 GLY A O 19
ATOM 27119 N N . ASN A 1 39 ? 18.909 4.277 -7.052 1.00 0.00 39 ASN A N 19
ATOM 27120 C CA . ASN A 1 39 ? 19.517 3.184 -6.302 1.00 0.00 39 ASN A CA 19
ATOM 27121 C C . ASN A 1 39 ? 21.029 3.363 -6.211 1.00 0.00 39 ASN A C 19
ATOM 27122 O O . ASN A 1 39 ? 21.635 4.038 -7.042 1.00 0.00 39 ASN A O 19
ATOM 27133 N N . GLU A 1 40 ? 21.632 2.751 -5.196 1.00 0.00 40 GLU A N 19
ATOM 27134 C CA . GLU A 1 40 ? 23.074 2.843 -4.997 1.00 0.00 40 GLU A CA 19
ATOM 27135 C C . GLU A 1 40 ? 23.824 2.152 -6.132 1.00 0.00 40 GLU A C 19
ATOM 27136 O O . GLU A 1 40 ? 23.445 1.077 -6.597 1.00 0.00 40 GLU A O 19
ATOM 27148 N N . PRO A 1 41 ? 24.916 2.784 -6.590 1.00 0.00 41 PRO A N 19
ATOM 27149 C CA . PRO A 1 41 ? 25.743 2.249 -7.675 1.00 0.00 41 PRO A CA 19
ATOM 27150 C C . PRO A 1 41 ? 26.519 1.006 -7.254 1.00 0.00 41 PRO A C 19
ATOM 27151 O O . PRO A 1 41 ? 27.308 0.463 -8.027 1.00 0.00 41 PRO A O 19
ATOM 27162 N N . GLY A 1 42 ? 26.289 0.558 -6.023 1.00 0.00 42 GLY A N 19
ATOM 27163 C CA . GLY A 1 42 ? 26.974 -0.618 -5.521 1.00 0.00 42 GLY A CA 19
ATOM 27164 C C . GLY A 1 42 ? 26.048 -1.550 -4.765 1.00 0.00 42 GLY A C 19
ATOM 27165 O O . GLY A 1 42 ? 26.462 -2.209 -3.810 1.00 0.00 42 GLY A O 19
ATOM 27169 N N . THR A 1 43 ? 24.790 -1.605 -5.190 1.00 0.00 43 THR A N 19
ATOM 27170 C CA . THR A 1 43 ? 23.802 -2.460 -4.545 1.00 0.00 43 THR A CA 19
ATOM 27171 C C . THR A 1 43 ? 23.149 -3.401 -5.550 1.00 0.00 43 THR A C 19
ATOM 27172 O O . THR A 1 43 ? 23.512 -3.419 -6.727 1.00 0.00 43 THR A O 19
ATOM 27183 N N . LYS A 1 44 ? 22.182 -4.182 -5.081 1.00 0.00 44 LYS A N 19
ATOM 27184 C CA . LYS A 1 44 ? 21.475 -5.125 -5.939 1.00 0.00 44 LYS A CA 19
ATOM 27185 C C . LYS A 1 44 ? 20.051 -4.650 -6.214 1.00 0.00 44 LYS A C 19
ATOM 27186 O O . LYS A 1 44 ? 19.585 -3.679 -5.618 1.00 0.00 44 LYS A O 19
ATOM 27205 N N . VAL A 1 45 ? 19.365 -5.342 -7.118 1.00 0.00 45 VAL A N 19
ATOM 27206 C CA . VAL A 1 45 ? 17.994 -4.992 -7.469 1.00 0.00 45 VAL A CA 19
ATOM 27207 C C . VAL A 1 45 ? 17.175 -6.236 -7.791 1.00 0.00 45 VAL A C 19
ATOM 27208 O O . VAL A 1 45 ? 17.678 -7.183 -8.395 1.00 0.00 45 VAL A O 19
ATOM 27221 N N . GLN A 1 46 ? 15.909 -6.227 -7.385 1.00 0.00 46 GLN A N 19
ATOM 27222 C CA . GLN A 1 46 ? 15.020 -7.356 -7.630 1.00 0.00 46 GLN A CA 19
ATOM 27223 C C . GLN A 1 46 ? 13.947 -6.991 -8.652 1.00 0.00 46 GLN A C 19
ATOM 27224 O O . GLN A 1 46 ? 13.242 -5.994 -8.497 1.00 0.00 46 GLN A O 19
ATOM 27238 N N . HIS A 1 47 ? 13.830 -7.806 -9.695 1.00 0.00 47 HIS A N 19
ATOM 27239 C CA . HIS A 1 47 ? 12.842 -7.570 -10.742 1.00 0.00 47 HIS A CA 19
ATOM 27240 C C . HIS A 1 47 ? 11.432 -7.537 -10.162 1.00 0.00 47 HIS A C 19
ATOM 27241 O O . HIS A 1 47 ? 10.997 -8.484 -9.506 1.00 0.00 47 HIS A O 19
ATOM 27255 N N . CYS A 1 48 ? 10.722 -6.441 -10.406 1.00 0.00 48 CYS A N 19
ATOM 27256 C CA . CYS A 1 48 ? 9.361 -6.284 -9.907 1.00 0.00 48 CYS A CA 19
ATOM 27257 C C . CYS A 1 48 ? 8.367 -7.026 -10.795 1.00 0.00 48 CYS A C 19
ATOM 27258 O O . CYS A 1 48 ? 8.621 -7.249 -11.979 1.00 0.00 48 CYS A O 19
ATOM 27265 N N . HIS A 1 49 ? 7.232 -7.405 -10.216 1.00 0.00 49 HIS A N 19
ATOM 27266 C CA . HIS A 1 49 ? 6.198 -8.122 -10.954 1.00 0.00 49 HIS A CA 19
ATOM 27267 C C . HIS A 1 49 ? 4.969 -7.242 -11.160 1.00 0.00 49 HIS A C 19
ATOM 27268 O O . HIS A 1 49 ? 4.371 -7.236 -12.236 1.00 0.00 49 HIS A O 19
ATOM 27282 N N . TYR A 1 50 ? 4.598 -6.500 -10.122 1.00 0.00 50 TYR A N 19
ATOM 27283 C CA . TYR A 1 50 ? 3.438 -5.619 -10.188 1.00 0.00 50 TYR A CA 19
ATOM 27284 C C . TYR A 1 50 ? 3.320 -4.977 -11.567 1.00 0.00 50 TYR A C 19
ATOM 27285 O O . TYR A 1 50 ? 2.347 -5.201 -12.288 1.00 0.00 50 TYR A O 19
ATOM 27303 N N . CYS A 1 51 ? 4.318 -4.178 -11.928 1.00 0.00 51 CYS A N 19
ATOM 27304 C CA . CYS A 1 51 ? 4.329 -3.502 -13.220 1.00 0.00 51 CYS A CA 19
ATOM 27305 C C . CYS A 1 51 ? 5.016 -4.361 -14.277 1.00 0.00 51 CYS A C 19
ATOM 27306 O O . CYS A 1 51 ? 4.618 -4.368 -15.441 1.00 0.00 51 CYS A O 19
ATOM 27313 N N . GLY A 1 52 ? 6.052 -5.085 -13.863 1.00 0.00 52 GLY A N 19
ATOM 27314 C CA . GLY A 1 52 ? 6.778 -5.937 -14.786 1.00 0.00 52 GLY A CA 19
ATOM 27315 C C . GLY A 1 52 ? 7.898 -5.202 -15.495 1.00 0.00 52 GLY A C 19
ATOM 27316 O O . GLY A 1 52 ? 8.403 -5.663 -16.518 1.00 0.00 52 GLY A O 19
ATOM 27320 N N . GLY A 1 53 ? 8.286 -4.052 -14.952 1.00 0.00 53 GLY A N 19
ATOM 27321 C CA . GLY A 1 53 ? 9.349 -3.268 -15.554 1.00 0.00 53 GLY A CA 19
ATOM 27322 C C . GLY A 1 53 ? 8.821 -2.119 -16.390 1.00 0.00 53 GLY A C 19
ATOM 27323 O O . GLY A 1 53 ? 9.446 -1.718 -17.371 1.00 0.00 53 GLY A O 19
ATOM 27327 N N . SER A 1 54 ? 7.665 -1.590 -16.001 1.00 0.00 54 SER A N 19
ATOM 27328 C CA . SER A 1 54 ? 7.050 -0.483 -16.725 1.00 0.00 54 SER A CA 19
ATOM 27329 C C . SER A 1 54 ? 6.829 0.713 -15.803 1.00 0.00 54 SER A C 19
ATOM 27330 O O . SER A 1 54 ? 6.804 1.859 -16.250 1.00 0.00 54 SER A O 19
ATOM 27338 N N . GLY A 1 55 ? 6.669 0.436 -14.513 1.00 0.00 55 GLY A N 19
ATOM 27339 C CA . GLY A 1 55 ? 6.453 1.498 -13.547 1.00 0.00 55 GLY A CA 19
ATOM 27340 C C . GLY A 1 55 ? 4.993 1.891 -13.436 1.00 0.00 55 GLY A C 19
ATOM 27341 O O . GLY A 1 55 ? 4.674 3.048 -13.161 1.00 0.00 55 GLY A O 19
ATOM 27345 N N . MET A 1 56 ? 4.104 0.928 -13.653 1.00 0.00 56 MET A N 19
ATOM 27346 C CA . MET A 1 56 ? 2.669 1.180 -13.576 1.00 0.00 56 MET A CA 19
ATOM 27347 C C . MET A 1 56 ? 1.917 -0.079 -13.159 1.00 0.00 56 MET A C 19
ATOM 27348 O O . MET A 1 56 ? 2.238 -1.180 -13.605 1.00 0.00 56 MET A O 19
ATOM 27362 N N . GLU A 1 57 ? 0.916 0.091 -12.301 1.00 0.00 57 GLU A N 19
ATOM 27363 C CA . GLU A 1 57 ? 0.120 -1.033 -11.824 1.00 0.00 57 GLU A CA 19
ATOM 27364 C C . GLU A 1 57 ? -1.310 -0.949 -12.350 1.00 0.00 57 GLU A C 19
ATOM 27365 O O . GLU A 1 57 ? -1.852 0.140 -12.540 1.00 0.00 57 GLU A O 19
ATOM 27377 N N . THR A 1 58 ? -1.917 -2.109 -12.584 1.00 0.00 58 THR A N 19
ATOM 27378 C CA . THR A 1 58 ? -3.283 -2.168 -13.090 1.00 0.00 58 THR A CA 19
ATOM 27379 C C . THR A 1 58 ? -4.250 -2.637 -12.009 1.00 0.00 58 THR A C 19
ATOM 27380 O O . THR A 1 58 ? -3.973 -3.597 -11.289 1.00 0.00 58 THR A O 19
ATOM 27391 N N . ILE A 1 59 ? -5.384 -1.954 -11.900 1.00 0.00 59 ILE A N 19
ATOM 27392 C CA . ILE A 1 59 ? -6.393 -2.302 -10.906 1.00 0.00 59 ILE A CA 19
ATOM 27393 C C . ILE A 1 59 ? -7.712 -2.679 -11.572 1.00 0.00 59 ILE A C 19
ATOM 27394 O O . ILE A 1 59 ? -8.535 -1.816 -11.874 1.00 0.00 59 ILE A O 19
ATOM 27410 N N . ASN A 1 60 ? -7.907 -3.975 -11.794 1.00 0.00 60 ASN A N 19
ATOM 27411 C CA . ASN A 1 60 ? -9.128 -4.467 -12.423 1.00 0.00 60 ASN A CA 19
ATOM 27412 C C . ASN A 1 60 ? -10.297 -4.432 -11.442 1.00 0.00 60 ASN A C 19
ATOM 27413 O O . ASN A 1 60 ? -10.480 -5.351 -10.644 1.00 0.00 60 ASN A O 19
ATOM 27424 N N . THR A 1 61 ? -11.086 -3.364 -11.509 1.00 0.00 61 THR A N 19
ATOM 27425 C CA . THR A 1 61 ? -12.237 -3.208 -10.628 1.00 0.00 61 THR A CA 19
ATOM 27426 C C . THR A 1 61 ? -13.537 -3.172 -11.423 1.00 0.00 61 THR A C 19
ATOM 27427 O O . THR A 1 61 ? -13.740 -2.295 -12.261 1.00 0.00 61 THR A O 19
ATOM 27438 N N . GLY A 1 62 ? -14.417 -4.132 -11.153 1.00 0.00 62 GLY A N 19
ATOM 27439 C CA . GLY A 1 62 ? -15.688 -4.191 -11.851 1.00 0.00 62 GLY A CA 19
ATOM 27440 C C . GLY A 1 62 ? -15.520 -4.404 -13.343 1.00 0.00 62 GLY A C 19
ATOM 27441 O O . GLY A 1 62 ? -14.529 -4.971 -13.803 1.00 0.00 62 GLY A O 19
ATOM 27445 N N . PRO A 1 63 ? -16.508 -3.944 -14.125 1.00 0.00 63 PRO A N 19
ATOM 27446 C CA . PRO A 1 63 ? -16.489 -4.077 -15.585 1.00 0.00 63 PRO A CA 19
ATOM 27447 C C . PRO A 1 63 ? -15.431 -3.192 -16.234 1.00 0.00 63 PRO A C 19
ATOM 27448 O O . PRO A 1 63 ? -15.289 -3.172 -17.456 1.00 0.00 63 PRO A O 19
ATOM 27459 N N . PHE A 1 64 ? -14.689 -2.461 -15.407 1.00 0.00 64 PHE A N 19
ATOM 27460 C CA . PHE A 1 64 ? -13.644 -1.573 -15.901 1.00 0.00 64 PHE A CA 19
ATOM 27461 C C . PHE A 1 64 ? -12.317 -1.853 -15.202 1.00 0.00 64 PHE A C 19
ATOM 27462 O O . PHE A 1 64 ? -12.282 -2.459 -14.131 1.00 0.00 64 PHE A O 19
ATOM 27479 N N . VAL A 1 65 ? -11.225 -1.408 -15.817 1.00 0.00 65 VAL A N 19
ATOM 27480 C CA . VAL A 1 65 ? -9.895 -1.610 -15.254 1.00 0.00 65 VAL A CA 19
ATOM 27481 C C . VAL A 1 65 ? -9.177 -0.281 -15.052 1.00 0.00 65 VAL A C 19
ATOM 27482 O O . VAL A 1 65 ? -9.024 0.503 -15.989 1.00 0.00 65 VAL A O 19
ATOM 27495 N N . MET A 1 66 ? -8.737 -0.033 -13.823 1.00 0.00 66 MET A N 19
ATOM 27496 C CA . MET A 1 66 ? -8.032 1.201 -13.498 1.00 0.00 66 MET A CA 19
ATOM 27497 C C . MET A 1 66 ? -6.527 1.032 -13.678 1.00 0.00 66 MET A C 19
ATOM 27498 O O . MET A 1 66 ? -6.034 -0.084 -13.845 1.00 0.00 66 MET A O 19
ATOM 27512 N N . ARG A 1 67 ? -5.802 2.145 -13.645 1.00 0.00 67 ARG A N 19
ATOM 27513 C CA . ARG A 1 67 ? -4.354 2.119 -13.806 1.00 0.00 67 ARG A CA 19
ATOM 27514 C C . ARG A 1 67 ? -3.690 3.179 -12.931 1.00 0.00 67 ARG A C 19
ATOM 27515 O O . ARG A 1 67 ? -3.886 4.377 -13.134 1.00 0.00 67 ARG A O 19
ATOM 27536 N N . SER A 1 68 ? -2.905 2.728 -11.958 1.00 0.00 68 SER A N 19
ATOM 27537 C CA . SER A 1 68 ? -2.215 3.636 -11.049 1.00 0.00 68 SER A CA 19
ATOM 27538 C C . SER A 1 68 ? -0.754 3.231 -10.881 1.00 0.00 68 SER A C 19
ATOM 27539 O O . SER A 1 68 ? -0.403 2.058 -11.013 1.00 0.00 68 SER A O 19
ATOM 27547 N N . THR A 1 69 ? 0.096 4.211 -10.589 1.00 0.00 69 THR A N 19
ATOM 27548 C CA . THR A 1 69 ? 1.519 3.959 -10.404 1.00 0.00 69 THR A CA 19
ATOM 27549 C C . THR A 1 69 ? 1.751 2.760 -9.491 1.00 0.00 69 THR A C 19
ATOM 27550 O O . THR A 1 69 ? 1.020 2.554 -8.522 1.00 0.00 69 THR A O 19
ATOM 27561 N N . CYS A 1 70 ? 2.773 1.972 -9.806 1.00 0.00 70 CYS A N 19
ATOM 27562 C CA . CYS A 1 70 ? 3.102 0.793 -9.015 1.00 0.00 70 CYS A CA 19
ATOM 27563 C C . CYS A 1 70 ? 3.247 1.152 -7.539 1.00 0.00 70 CYS A C 19
ATOM 27564 O O . CYS A 1 70 ? 3.311 2.327 -7.178 1.00 0.00 70 CYS A O 19
ATOM 27571 N N . ARG A 1 71 ? 3.297 0.131 -6.689 1.00 0.00 71 ARG A N 19
ATOM 27572 C CA . ARG A 1 71 ? 3.433 0.338 -5.253 1.00 0.00 71 ARG A CA 19
ATOM 27573 C C . ARG A 1 71 ? 4.644 -0.413 -4.707 1.00 0.00 71 ARG A C 19
ATOM 27574 O O . ARG A 1 71 ? 5.306 0.048 -3.777 1.00 0.00 71 ARG A O 19
ATOM 27595 N N . ARG A 1 72 ? 4.927 -1.573 -5.291 1.00 0.00 72 ARG A N 19
ATOM 27596 C CA . ARG A 1 72 ? 6.057 -2.389 -4.863 1.00 0.00 72 ARG A CA 19
ATOM 27597 C C . ARG A 1 72 ? 7.379 -1.693 -5.174 1.00 0.00 72 ARG A C 19
ATOM 27598 O O . ARG A 1 72 ? 8.236 -1.546 -4.302 1.00 0.00 72 ARG A O 19
ATOM 27619 N N . CYS A 1 73 ? 7.538 -1.267 -6.422 1.00 0.00 73 CYS A N 19
ATOM 27620 C CA . CYS A 1 73 ? 8.755 -0.588 -6.850 1.00 0.00 73 CYS A CA 19
ATOM 27621 C C . CYS A 1 73 ? 8.626 0.922 -6.674 1.00 0.00 73 CYS A C 19
ATOM 27622 O O . CYS A 1 73 ? 9.544 1.582 -6.190 1.00 0.00 73 CYS A O 19
ATOM 27629 N N . GLY A 1 74 ? 7.477 1.463 -7.070 1.00 0.00 74 GLY A N 19
ATOM 27630 C CA . GLY A 1 74 ? 7.248 2.890 -6.948 1.00 0.00 74 GLY A CA 19
ATOM 27631 C C . GLY A 1 74 ? 7.354 3.610 -8.278 1.00 0.00 74 GLY A C 19
ATOM 27632 O O . GLY A 1 74 ? 7.731 4.780 -8.330 1.00 0.00 74 GLY A O 19
ATOM 27636 N N . GLY A 1 75 ? 7.021 2.909 -9.357 1.00 0.00 75 GLY A N 19
ATOM 27637 C CA . GLY A 1 75 ? 7.088 3.504 -10.679 1.00 0.00 75 GLY A CA 19
ATOM 27638 C C . GLY A 1 75 ? 8.496 3.509 -11.241 1.00 0.00 75 GLY A C 19
ATOM 27639 O O . GLY A 1 75 ? 8.899 4.458 -11.914 1.00 0.00 75 GLY A O 19
ATOM 27643 N N . ARG A 1 76 ? 9.246 2.448 -10.964 1.00 0.00 76 ARG A N 19
ATOM 27644 C CA . ARG A 1 76 ? 10.618 2.335 -11.445 1.00 0.00 76 ARG A CA 19
ATOM 27645 C C . ARG A 1 76 ? 10.785 1.102 -12.327 1.00 0.00 76 ARG A C 19
ATOM 27646 O O . ARG A 1 76 ? 11.470 1.144 -13.348 1.00 0.00 76 ARG A O 19
ATOM 27667 N N . GLY A 1 77 ? 10.154 0.003 -11.925 1.00 0.00 77 GLY A N 19
ATOM 27668 C CA . GLY A 1 77 ? 10.246 -1.227 -12.690 1.00 0.00 77 GLY A CA 19
ATOM 27669 C C . GLY A 1 77 ? 10.817 -2.373 -11.878 1.00 0.00 77 GLY A C 19
ATOM 27670 O O . GLY A 1 77 ? 10.626 -3.540 -12.220 1.00 0.00 77 GLY A O 19
ATOM 27674 N N . SER A 1 78 ? 11.520 -2.041 -10.800 1.00 0.00 78 SER A N 19
ATOM 27675 C CA . SER A 1 78 ? 12.126 -3.051 -9.941 1.00 0.00 78 SER A CA 19
ATOM 27676 C C . SER A 1 78 ? 12.159 -2.580 -8.490 1.00 0.00 78 SER A C 19
ATOM 27677 O O . SER A 1 78 ? 11.926 -1.406 -8.201 1.00 0.00 78 SER A O 19
ATOM 27685 N N . ILE A 1 79 ? 12.449 -3.505 -7.581 1.00 0.00 79 ILE A N 19
ATOM 27686 C CA . ILE A 1 79 ? 12.513 -3.186 -6.160 1.00 0.00 79 ILE A CA 19
ATOM 27687 C C . ILE A 1 79 ? 13.942 -2.870 -5.732 1.00 0.00 79 ILE A C 19
ATOM 27688 O O . ILE A 1 79 ? 14.781 -3.766 -5.623 1.00 0.00 79 ILE A O 19
ATOM 27704 N N . ILE A 1 80 ? 14.213 -1.592 -5.490 1.00 0.00 80 ILE A N 19
ATOM 27705 C CA . ILE A 1 80 ? 15.540 -1.158 -5.071 1.00 0.00 80 ILE A CA 19
ATOM 27706 C C . ILE A 1 80 ? 15.782 -1.474 -3.599 1.00 0.00 80 ILE A C 19
ATOM 27707 O O . ILE A 1 80 ? 15.393 -0.707 -2.717 1.00 0.00 80 ILE A O 19
ATOM 27723 N N . ILE A 1 81 ? 16.427 -2.606 -3.340 1.00 0.00 81 ILE A N 19
ATOM 27724 C CA . ILE A 1 81 ? 16.724 -3.021 -1.975 1.00 0.00 81 ILE A CA 19
ATOM 27725 C C . ILE A 1 81 ? 17.385 -1.894 -1.189 1.00 0.00 81 ILE A C 19
ATOM 27726 O O . ILE A 1 81 ? 17.128 -1.720 0.002 1.00 0.00 81 ILE A O 19
ATOM 27742 N N . SER A 1 82 ? 18.238 -1.130 -1.865 1.00 0.00 82 SER A N 19
ATOM 27743 C CA . SER A 1 82 ? 18.938 -0.021 -1.229 1.00 0.00 82 SER A CA 19
ATOM 27744 C C . SER A 1 82 ? 18.735 1.271 -2.015 1.00 0.00 82 SER A C 19
ATOM 27745 O O . SER A 1 82 ? 19.313 1.476 -3.083 1.00 0.00 82 SER A O 19
ATOM 27753 N N . PRO A 1 83 ? 17.894 2.165 -1.475 1.00 0.00 83 PRO A N 19
ATOM 27754 C CA . PRO A 1 83 ? 17.594 3.453 -2.108 1.00 0.00 83 PRO A CA 19
ATOM 27755 C C . PRO A 1 83 ? 18.784 4.406 -2.074 1.00 0.00 83 PRO A C 19
ATOM 27756 O O . PRO A 1 83 ? 19.487 4.502 -1.068 1.00 0.00 83 PRO A O 19
ATOM 27767 N N . CYS A 1 84 ? 19.004 5.111 -3.179 1.00 0.00 84 CYS A N 19
ATOM 27768 C CA . CYS A 1 84 ? 20.108 6.057 -3.276 1.00 0.00 84 CYS A CA 19
ATOM 27769 C C . CYS A 1 84 ? 20.244 6.868 -1.991 1.00 0.00 84 CYS A C 19
ATOM 27770 O O . CYS A 1 84 ? 19.264 7.100 -1.284 1.00 0.00 84 CYS A O 19
ATOM 27777 N N . VAL A 1 85 ? 21.467 7.296 -1.694 1.00 0.00 85 VAL A N 19
ATOM 27778 C CA . VAL A 1 85 ? 21.733 8.083 -0.496 1.00 0.00 85 VAL A CA 19
ATOM 27779 C C . VAL A 1 85 ? 21.971 9.548 -0.841 1.00 0.00 85 VAL A C 19
ATOM 27780 O O . VAL A 1 85 ? 22.295 10.357 0.028 1.00 0.00 85 VAL A O 19
ATOM 27793 N N . VAL A 1 86 ? 21.808 9.884 -2.117 1.00 0.00 86 VAL A N 19
ATOM 27794 C CA . VAL A 1 86 ? 22.004 11.253 -2.578 1.00 0.00 86 VAL A CA 19
ATOM 27795 C C . VAL A 1 86 ? 20.670 11.933 -2.863 1.00 0.00 86 VAL A C 19
ATOM 27796 O O . VAL A 1 86 ? 20.378 13.002 -2.326 1.00 0.00 86 VAL A O 19
ATOM 27809 N N . CYS A 1 87 ? 19.862 11.306 -3.712 1.00 0.00 87 CYS A N 19
ATOM 27810 C CA . CYS A 1 87 ? 18.558 11.850 -4.070 1.00 0.00 87 CYS A CA 19
ATOM 27811 C C . CYS A 1 87 ? 17.442 11.121 -3.326 1.00 0.00 87 CYS A C 19
ATOM 27812 O O . CYS A 1 87 ? 16.292 11.560 -3.325 1.00 0.00 87 CYS A O 19
ATOM 27819 N N . ARG A 1 88 ? 17.791 10.004 -2.695 1.00 0.00 88 ARG A N 19
ATOM 27820 C CA . ARG A 1 88 ? 16.820 9.214 -1.948 1.00 0.00 88 ARG A CA 19
ATOM 27821 C C . ARG A 1 88 ? 15.761 8.632 -2.880 1.00 0.00 88 ARG A C 19
ATOM 27822 O O . ARG A 1 88 ? 14.563 8.731 -2.615 1.00 0.00 88 ARG A O 19
ATOM 27843 N N . GLY A 1 89 ? 16.211 8.026 -3.975 1.00 0.00 89 GLY A N 19
ATOM 27844 C CA . GLY A 1 89 ? 15.290 7.438 -4.930 1.00 0.00 89 GLY A CA 19
ATOM 27845 C C . GLY A 1 89 ? 14.350 8.462 -5.534 1.00 0.00 89 GLY A C 19
ATOM 27846 O O . GLY A 1 89 ? 13.149 8.222 -5.646 1.00 0.00 89 GLY A O 19
ATOM 27850 N N . ALA A 1 90 ? 14.898 9.608 -5.924 1.00 0.00 90 ALA A N 19
ATOM 27851 C CA . ALA A 1 90 ? 14.101 10.673 -6.520 1.00 0.00 90 ALA A CA 19
ATOM 27852 C C . ALA A 1 90 ? 14.425 10.837 -8.001 1.00 0.00 90 ALA A C 19
ATOM 27853 O O . ALA A 1 90 ? 13.566 11.216 -8.796 1.00 0.00 90 ALA A O 19
ATOM 27860 N N . GLY A 1 91 ? 15.671 10.551 -8.365 1.00 0.00 91 GLY A N 19
ATOM 27861 C CA . GLY A 1 91 ? 16.087 10.674 -9.750 1.00 0.00 91 GLY A CA 19
ATOM 27862 C C . GLY A 1 91 ? 16.840 11.962 -10.017 1.00 0.00 91 GLY A C 19
ATOM 27863 O O . GLY A 1 91 ? 17.523 12.089 -11.033 1.00 0.00 91 GLY A O 19
ATOM 27867 N N . GLN A 1 92 ? 16.714 12.919 -9.104 1.00 0.00 92 GLN A N 19
ATOM 27868 C CA . GLN A 1 92 ? 17.387 14.205 -9.248 1.00 0.00 92 GLN A CA 19
ATOM 27869 C C . GLN A 1 92 ? 18.057 14.617 -7.942 1.00 0.00 92 GLN A C 19
ATOM 27870 O O . GLN A 1 92 ? 17.732 14.098 -6.875 1.00 0.00 92 GLN A O 19
ATOM 27884 N N . ALA A 1 93 ? 18.995 15.555 -8.034 1.00 0.00 93 ALA A N 19
ATOM 27885 C CA . ALA A 1 93 ? 19.710 16.038 -6.859 1.00 0.00 93 ALA A CA 19
ATOM 27886 C C . ALA A 1 93 ? 20.150 17.487 -7.042 1.00 0.00 93 ALA A C 19
ATOM 27887 O O . ALA A 1 93 ? 19.903 18.095 -8.083 1.00 0.00 93 ALA A O 19
ATOM 27894 N N . LYS A 1 94 ? 20.801 18.035 -6.022 1.00 0.00 94 LYS A N 19
ATOM 27895 C CA . LYS A 1 94 ? 21.276 19.413 -6.069 1.00 0.00 94 LYS A CA 19
ATOM 27896 C C . LYS A 1 94 ? 22.698 19.480 -6.615 1.00 0.00 94 LYS A C 19
ATOM 27897 O O . LYS A 1 94 ? 23.658 19.172 -5.909 1.00 0.00 94 LYS A O 19
ATOM 27916 N N . GLN A 1 95 ? 22.825 19.886 -7.874 1.00 0.00 95 GLN A N 19
ATOM 27917 C CA . GLN A 1 95 ? 24.132 19.994 -8.513 1.00 0.00 95 GLN A CA 19
ATOM 27918 C C . GLN A 1 95 ? 24.631 21.435 -8.491 1.00 0.00 95 GLN A C 19
ATOM 27919 O O . GLN A 1 95 ? 25.749 21.709 -8.054 1.00 0.00 95 GLN A O 19
ATOM 27933 N N . LYS A 1 96 ? 23.796 22.353 -8.965 1.00 0.00 96 LYS A N 19
ATOM 27934 C CA . LYS A 1 96 ? 24.152 23.766 -8.999 1.00 0.00 96 LYS A CA 19
ATOM 27935 C C . LYS A 1 96 ? 23.249 24.577 -8.074 1.00 0.00 96 LYS A C 19
ATOM 27936 O O . LYS A 1 96 ? 22.201 24.100 -7.637 1.00 0.00 96 LYS A O 19
ATOM 27955 N N . LYS A 1 97 ? 23.661 25.805 -7.781 1.00 0.00 97 LYS A N 19
ATOM 27956 C CA . LYS A 1 97 ? 22.889 26.684 -6.910 1.00 0.00 97 LYS A CA 19
ATOM 27957 C C . LYS A 1 97 ? 22.521 27.977 -7.631 1.00 0.00 97 LYS A C 19
ATOM 27958 O O . LYS A 1 97 ? 23.260 28.449 -8.495 1.00 0.00 97 LYS A O 19
ATOM 27977 N N . ARG A 1 98 ? 21.376 28.546 -7.268 1.00 0.00 98 ARG A N 19
ATOM 27978 C CA . ARG A 1 98 ? 20.911 29.785 -7.880 1.00 0.00 98 ARG A CA 19
ATOM 27979 C C . ARG A 1 98 ? 20.728 30.876 -6.829 1.00 0.00 98 ARG A C 19
ATOM 27980 O O . ARG A 1 98 ? 21.429 31.887 -6.841 1.00 0.00 98 ARG A O 19
ATOM 28001 N N . SER A 1 99 ? 19.781 30.663 -5.921 1.00 0.00 99 SER A N 19
ATOM 28002 C CA . SER A 1 99 ? 19.503 31.629 -4.865 1.00 0.00 99 SER A CA 19
ATOM 28003 C C . SER A 1 99 ? 20.002 31.119 -3.516 1.00 0.00 99 SER A C 19
ATOM 28004 O O . SER A 1 99 ? 20.884 31.717 -2.902 1.00 0.00 99 SER A O 19
ATOM 28012 N N . GLY A 1 100 ? 19.429 30.008 -3.062 1.00 0.00 100 GLY A N 19
ATOM 28013 C CA . GLY A 1 100 ? 19.828 29.436 -1.789 1.00 0.00 100 GLY A CA 19
ATOM 28014 C C . GLY A 1 100 ? 18.683 29.372 -0.798 1.00 0.00 100 GLY A C 19
ATOM 28015 O O . GLY A 1 100 ? 18.120 28.309 -0.535 1.00 0.00 100 GLY A O 19
ATOM 28019 N N . PRO A 1 101 ? 18.323 30.531 -0.229 1.00 0.00 101 PRO A N 19
ATOM 28020 C CA . PRO A 1 101 ? 17.235 30.629 0.749 1.00 0.00 101 PRO A CA 19
ATOM 28021 C C . PRO A 1 101 ? 15.866 30.401 0.117 1.00 0.00 101 PRO A C 19
ATOM 28022 O O . PRO A 1 101 ? 15.569 30.933 -0.952 1.00 0.00 101 PRO A O 19
ATOM 28033 N N . SER A 1 102 ? 15.035 29.608 0.786 1.00 0.00 102 SER A N 19
ATOM 28034 C CA . SER A 1 102 ? 13.698 29.307 0.288 1.00 0.00 102 SER A CA 19
ATOM 28035 C C . SER A 1 102 ? 12.700 29.205 1.438 1.00 0.00 102 SER A C 19
ATOM 28036 O O . SER A 1 102 ? 13.086 29.063 2.598 1.00 0.00 102 SER A O 19
ATOM 28044 N N . SER A 1 103 ? 11.415 29.277 1.106 1.00 0.00 103 SER A N 19
ATOM 28045 C CA . SER A 1 103 ? 10.361 29.197 2.110 1.00 0.00 103 SER A CA 19
ATOM 28046 C C . SER A 1 103 ? 9.578 27.894 1.974 1.00 0.00 103 SER A C 19
ATOM 28047 O O . SER A 1 103 ? 9.540 27.290 0.903 1.00 0.00 103 SER A O 19
ATOM 28055 N N . GLY A 1 104 ? 8.955 27.468 3.068 1.00 0.00 104 GLY A N 19
ATOM 28056 C CA . GLY A 1 104 ? 8.182 26.240 3.050 1.00 0.00 104 GLY A CA 19
ATOM 28057 C C . GLY A 1 104 ? 6.967 26.332 2.149 1.00 0.00 104 GLY A C 19
ATOM 28058 O O . GLY A 1 104 ? 7.105 26.746 0.998 1.00 0.00 104 GLY A O 19
ATOM 28064 N N . GLY A 1 1 ? 84.603 26.714 -49.573 1.00 0.00 1 GLY A N 20
ATOM 28065 C CA . GLY A 1 1 ? 83.968 27.309 -48.412 1.00 0.00 1 GLY A CA 20
ATOM 28066 C C . GLY A 1 1 ? 82.648 26.648 -48.070 1.00 0.00 1 GLY A C 20
ATOM 28067 O O . GLY A 1 1 ? 81.876 26.289 -48.959 1.00 0.00 1 GLY A O 20
ATOM 28071 N N . SER A 1 2 ? 82.387 26.484 -46.776 1.00 0.00 2 SER A N 20
ATOM 28072 C CA . SER A 1 2 ? 81.153 25.856 -46.319 1.00 0.00 2 SER A CA 20
ATOM 28073 C C . SER A 1 2 ? 80.898 26.167 -44.847 1.00 0.00 2 SER A C 20
ATOM 28074 O O . SER A 1 2 ? 81.808 26.102 -44.021 1.00 0.00 2 SER A O 20
ATOM 28082 N N . SER A 1 3 ? 79.654 26.507 -44.528 1.00 0.00 3 SER A N 20
ATOM 28083 C CA . SER A 1 3 ? 79.278 26.833 -43.157 1.00 0.00 3 SER A CA 20
ATOM 28084 C C . SER A 1 3 ? 77.763 26.958 -43.024 1.00 0.00 3 SER A C 20
ATOM 28085 O O . SER A 1 3 ? 77.073 27.322 -43.975 1.00 0.00 3 SER A O 20
ATOM 28093 N N . GLY A 1 4 ? 77.253 26.654 -41.835 1.00 0.00 4 GLY A N 20
ATOM 28094 C CA . GLY A 1 4 ? 75.823 26.738 -41.597 1.00 0.00 4 GLY A CA 20
ATOM 28095 C C . GLY A 1 4 ? 75.415 26.098 -40.286 1.00 0.00 4 GLY A C 20
ATOM 28096 O O . GLY A 1 4 ? 75.646 24.908 -40.069 1.00 0.00 4 GLY A O 20
ATOM 28100 N N . SER A 1 5 ? 74.807 26.889 -39.407 1.00 0.00 5 SER A N 20
ATOM 28101 C CA . SER A 1 5 ? 74.370 26.394 -38.107 1.00 0.00 5 SER A CA 20
ATOM 28102 C C . SER A 1 5 ? 73.041 27.025 -37.704 1.00 0.00 5 SER A C 20
ATOM 28103 O O . SER A 1 5 ? 72.874 28.243 -37.772 1.00 0.00 5 SER A O 20
ATOM 28111 N N . SER A 1 6 ? 72.099 26.188 -37.283 1.00 0.00 6 SER A N 20
ATOM 28112 C CA . SER A 1 6 ? 70.782 26.662 -36.872 1.00 0.00 6 SER A CA 20
ATOM 28113 C C . SER A 1 6 ? 70.171 25.731 -35.829 1.00 0.00 6 SER A C 20
ATOM 28114 O O . SER A 1 6 ? 70.643 24.614 -35.625 1.00 0.00 6 SER A O 20
ATOM 28122 N N . GLY A 1 7 ? 69.115 26.202 -35.172 1.00 0.00 7 GLY A N 20
ATOM 28123 C CA . GLY A 1 7 ? 68.455 25.401 -34.158 1.00 0.00 7 GLY A CA 20
ATOM 28124 C C . GLY A 1 7 ? 67.591 26.234 -33.232 1.00 0.00 7 GLY A C 20
ATOM 28125 O O . GLY A 1 7 ? 68.084 27.135 -32.555 1.00 0.00 7 GLY A O 20
ATOM 28129 N N . MET A 1 8 ? 66.296 25.933 -33.205 1.00 0.00 8 MET A N 20
ATOM 28130 C CA . MET A 1 8 ? 65.361 26.661 -32.356 1.00 0.00 8 MET A CA 20
ATOM 28131 C C . MET A 1 8 ? 64.058 25.885 -32.192 1.00 0.00 8 MET A C 20
ATOM 28132 O O . MET A 1 8 ? 63.781 24.954 -32.947 1.00 0.00 8 MET A O 20
ATOM 28146 N N . GLU A 1 9 ? 63.263 26.275 -31.200 1.00 0.00 9 GLU A N 20
ATOM 28147 C CA . GLU A 1 9 ? 61.990 25.613 -30.937 1.00 0.00 9 GLU A CA 20
ATOM 28148 C C . GLU A 1 9 ? 61.023 26.557 -30.228 1.00 0.00 9 GLU A C 20
ATOM 28149 O O . GLU A 1 9 ? 61.431 27.385 -29.413 1.00 0.00 9 GLU A O 20
ATOM 28161 N N . LEU A 1 10 ? 59.740 26.426 -30.544 1.00 0.00 10 LEU A N 20
ATOM 28162 C CA . LEU A 1 10 ? 58.713 27.267 -29.938 1.00 0.00 10 LEU A CA 20
ATOM 28163 C C . LEU A 1 10 ? 57.465 26.452 -29.612 1.00 0.00 10 LEU A C 20
ATOM 28164 O O . LEU A 1 10 ? 57.402 25.254 -29.888 1.00 0.00 10 LEU A O 20
ATOM 28180 N N . THR A 1 11 ? 56.472 27.111 -29.023 1.00 0.00 11 THR A N 20
ATOM 28181 C CA . THR A 1 11 ? 55.225 26.449 -28.660 1.00 0.00 11 THR A CA 20
ATOM 28182 C C . THR A 1 11 ? 54.039 27.397 -28.796 1.00 0.00 11 THR A C 20
ATOM 28183 O O . THR A 1 11 ? 54.211 28.613 -28.890 1.00 0.00 11 THR A O 20
ATOM 28194 N N . PHE A 1 12 ? 52.836 26.834 -28.804 1.00 0.00 12 PHE A N 20
ATOM 28195 C CA . PHE A 1 12 ? 51.620 27.631 -28.928 1.00 0.00 12 PHE A CA 20
ATOM 28196 C C . PHE A 1 12 ? 50.624 27.279 -27.827 1.00 0.00 12 PHE A C 20
ATOM 28197 O O . PHE A 1 12 ? 50.725 26.227 -27.198 1.00 0.00 12 PHE A O 20
ATOM 28214 N N . ASN A 1 13 ? 49.663 28.168 -27.601 1.00 0.00 13 ASN A N 20
ATOM 28215 C CA . ASN A 1 13 ? 48.649 27.953 -26.575 1.00 0.00 13 ASN A CA 20
ATOM 28216 C C . ASN A 1 13 ? 47.295 28.491 -27.027 1.00 0.00 13 ASN A C 20
ATOM 28217 O O . ASN A 1 13 ? 47.192 29.146 -28.064 1.00 0.00 13 ASN A O 20
ATOM 28228 N N . GLN A 1 14 ? 46.260 28.210 -26.242 1.00 0.00 14 GLN A N 20
ATOM 28229 C CA . GLN A 1 14 ? 44.913 28.666 -26.562 1.00 0.00 14 GLN A CA 20
ATOM 28230 C C . GLN A 1 14 ? 43.966 28.432 -25.390 1.00 0.00 14 GLN A C 20
ATOM 28231 O O . GLN A 1 14 ? 44.043 27.407 -24.712 1.00 0.00 14 GLN A O 20
ATOM 28245 N N . ALA A 1 15 ? 43.073 29.389 -25.156 1.00 0.00 15 ALA A N 20
ATOM 28246 C CA . ALA A 1 15 ? 42.111 29.286 -24.066 1.00 0.00 15 ALA A CA 20
ATOM 28247 C C . ALA A 1 15 ? 40.710 29.664 -24.534 1.00 0.00 15 ALA A C 20
ATOM 28248 O O . ALA A 1 15 ? 40.520 30.098 -25.670 1.00 0.00 15 ALA A O 20
ATOM 28255 N N . ALA A 1 16 ? 39.730 29.497 -23.652 1.00 0.00 16 ALA A N 20
ATOM 28256 C CA . ALA A 1 16 ? 38.347 29.822 -23.974 1.00 0.00 16 ALA A CA 20
ATOM 28257 C C . ALA A 1 16 ? 37.450 29.686 -22.748 1.00 0.00 16 ALA A C 20
ATOM 28258 O O . ALA A 1 16 ? 37.623 28.775 -21.938 1.00 0.00 16 ALA A O 20
ATOM 28265 N N . LYS A 1 17 ? 36.493 30.598 -22.617 1.00 0.00 17 LYS A N 20
ATOM 28266 C CA . LYS A 1 17 ? 35.568 30.580 -21.490 1.00 0.00 17 LYS A CA 20
ATOM 28267 C C . LYS A 1 17 ? 34.169 31.000 -21.928 1.00 0.00 17 LYS A C 20
ATOM 28268 O O . LYS A 1 17 ? 33.989 31.573 -23.002 1.00 0.00 17 LYS A O 20
ATOM 28287 N N . GLY A 1 18 ? 33.179 30.712 -21.088 1.00 0.00 18 GLY A N 20
ATOM 28288 C CA . GLY A 1 18 ? 31.809 31.068 -21.406 1.00 0.00 18 GLY A CA 20
ATOM 28289 C C . GLY A 1 18 ? 30.907 31.049 -20.187 1.00 0.00 18 GLY A C 20
ATOM 28290 O O . GLY A 1 18 ? 29.888 30.358 -20.170 1.00 0.00 18 GLY A O 20
ATOM 28294 N N . VAL A 1 19 ? 31.283 31.809 -19.163 1.00 0.00 19 VAL A N 20
ATOM 28295 C CA . VAL A 1 19 ? 30.501 31.877 -17.934 1.00 0.00 19 VAL A CA 20
ATOM 28296 C C . VAL A 1 19 ? 29.764 33.207 -17.824 1.00 0.00 19 VAL A C 20
ATOM 28297 O O . VAL A 1 19 ? 30.368 34.273 -17.927 1.00 0.00 19 VAL A O 20
ATOM 28310 N N . ASN A 1 20 ? 28.454 33.135 -17.614 1.00 0.00 20 ASN A N 20
ATOM 28311 C CA . ASN A 1 20 ? 27.633 34.334 -17.490 1.00 0.00 20 ASN A CA 20
ATOM 28312 C C . ASN A 1 20 ? 26.198 33.975 -17.115 1.00 0.00 20 ASN A C 20
ATOM 28313 O O . ASN A 1 20 ? 25.852 32.800 -16.993 1.00 0.00 20 ASN A O 20
ATOM 28324 N N . LYS A 1 21 ? 25.367 34.995 -16.934 1.00 0.00 21 LYS A N 20
ATOM 28325 C CA . LYS A 1 21 ? 23.969 34.789 -16.575 1.00 0.00 21 LYS A CA 20
ATOM 28326 C C . LYS A 1 21 ? 23.825 33.640 -15.583 1.00 0.00 21 LYS A C 20
ATOM 28327 O O . LYS A 1 21 ? 22.907 32.828 -15.689 1.00 0.00 21 LYS A O 20
ATOM 28346 N N . GLU A 1 22 ? 24.738 33.580 -14.618 1.00 0.00 22 GLU A N 20
ATOM 28347 C CA . GLU A 1 22 ? 24.712 32.529 -13.607 1.00 0.00 22 GLU A CA 20
ATOM 28348 C C . GLU A 1 22 ? 23.474 32.656 -12.723 1.00 0.00 22 GLU A C 20
ATOM 28349 O O . GLU A 1 22 ? 23.187 33.727 -12.188 1.00 0.00 22 GLU A O 20
ATOM 28361 N N . PHE A 1 23 ? 22.744 31.555 -12.576 1.00 0.00 23 PHE A N 20
ATOM 28362 C CA . PHE A 1 23 ? 21.536 31.542 -11.759 1.00 0.00 23 PHE A CA 20
ATOM 28363 C C . PHE A 1 23 ? 21.613 30.456 -10.691 1.00 0.00 23 PHE A C 20
ATOM 28364 O O . PHE A 1 23 ? 22.011 29.323 -10.967 1.00 0.00 23 PHE A O 20
ATOM 28381 N N . THR A 1 24 ? 21.231 30.809 -9.467 1.00 0.00 24 THR A N 20
ATOM 28382 C CA . THR A 1 24 ? 21.259 29.866 -8.356 1.00 0.00 24 THR A CA 20
ATOM 28383 C C . THR A 1 24 ? 19.850 29.561 -7.859 1.00 0.00 24 THR A C 20
ATOM 28384 O O . THR A 1 24 ? 19.599 29.532 -6.654 1.00 0.00 24 THR A O 20
ATOM 28395 N N . VAL A 1 25 ? 18.933 29.335 -8.794 1.00 0.00 25 VAL A N 20
ATOM 28396 C CA . VAL A 1 25 ? 17.550 29.030 -8.451 1.00 0.00 25 VAL A CA 20
ATOM 28397 C C . VAL A 1 25 ? 17.102 27.718 -9.085 1.00 0.00 25 VAL A C 20
ATOM 28398 O O . VAL A 1 25 ? 17.458 27.413 -10.222 1.00 0.00 25 VAL A O 20
ATOM 28411 N N . ASN A 1 26 ? 16.317 26.945 -8.341 1.00 0.00 26 ASN A N 20
ATOM 28412 C CA . ASN A 1 26 ? 15.820 25.665 -8.830 1.00 0.00 26 ASN A CA 20
ATOM 28413 C C . ASN A 1 26 ? 16.971 24.772 -9.284 1.00 0.00 26 ASN A C 20
ATOM 28414 O O . ASN A 1 26 ? 16.833 24.001 -10.235 1.00 0.00 26 ASN A O 20
ATOM 28425 N N . ILE A 1 27 ? 18.103 24.882 -8.599 1.00 0.00 27 ILE A N 20
ATOM 28426 C CA . ILE A 1 27 ? 19.277 24.084 -8.931 1.00 0.00 27 ILE A CA 20
ATOM 28427 C C . ILE A 1 27 ? 19.019 22.600 -8.688 1.00 0.00 27 ILE A C 20
ATOM 28428 O O . ILE A 1 27 ? 19.353 22.067 -7.630 1.00 0.00 27 ILE A O 20
ATOM 28444 N N . MET A 1 28 ? 18.425 21.939 -9.676 1.00 0.00 28 MET A N 20
ATOM 28445 C CA . MET A 1 28 ? 18.125 20.516 -9.571 1.00 0.00 28 MET A CA 20
ATOM 28446 C C . MET A 1 28 ? 18.486 19.788 -10.862 1.00 0.00 28 MET A C 20
ATOM 28447 O O . MET A 1 28 ? 17.862 20.000 -11.901 1.00 0.00 28 MET A O 20
ATOM 28461 N N . ASP A 1 29 ? 19.497 18.929 -10.788 1.00 0.00 29 ASP A N 20
ATOM 28462 C CA . ASP A 1 29 ? 19.941 18.169 -11.951 1.00 0.00 29 ASP A CA 20
ATOM 28463 C C . ASP A 1 29 ? 19.989 16.676 -11.638 1.00 0.00 29 ASP A C 20
ATOM 28464 O O . ASP A 1 29 ? 19.776 16.262 -10.498 1.00 0.00 29 ASP A O 20
ATOM 28473 N N . THR A 1 30 ? 20.271 15.872 -12.658 1.00 0.00 30 THR A N 20
ATOM 28474 C CA . THR A 1 30 ? 20.345 14.426 -12.493 1.00 0.00 30 THR A CA 20
ATOM 28475 C C . THR A 1 30 ? 21.307 14.049 -11.372 1.00 0.00 30 THR A C 20
ATOM 28476 O O . THR A 1 30 ? 22.452 14.501 -11.345 1.00 0.00 30 THR A O 20
ATOM 28487 N N . CYS A 1 31 ? 20.836 13.218 -10.449 1.00 0.00 31 CYS A N 20
ATOM 28488 C CA . CYS A 1 31 ? 21.654 12.779 -9.325 1.00 0.00 31 CYS A CA 20
ATOM 28489 C C . CYS A 1 31 ? 23.043 12.355 -9.796 1.00 0.00 31 CYS A C 20
ATOM 28490 O O . CYS A 1 31 ? 23.259 12.113 -10.983 1.00 0.00 31 CYS A O 20
ATOM 28497 N N . GLU A 1 32 ? 23.979 12.268 -8.856 1.00 0.00 32 GLU A N 20
ATOM 28498 C CA . GLU A 1 32 ? 25.346 11.874 -9.175 1.00 0.00 32 GLU A CA 20
ATOM 28499 C C . GLU A 1 32 ? 25.690 10.533 -8.533 1.00 0.00 32 GLU A C 20
ATOM 28500 O O . GLU A 1 32 ? 26.367 9.700 -9.135 1.00 0.00 32 GLU A O 20
ATOM 28512 N N . ARG A 1 33 ? 25.219 10.333 -7.306 1.00 0.00 33 ARG A N 20
ATOM 28513 C CA . ARG A 1 33 ? 25.478 9.095 -6.581 1.00 0.00 33 ARG A CA 20
ATOM 28514 C C . ARG A 1 33 ? 24.865 7.901 -7.307 1.00 0.00 33 ARG A C 20
ATOM 28515 O O . ARG A 1 33 ? 25.530 6.889 -7.531 1.00 0.00 33 ARG A O 20
ATOM 28536 N N . CYS A 1 34 ? 23.594 8.026 -7.673 1.00 0.00 34 CYS A N 20
ATOM 28537 C CA . CYS A 1 34 ? 22.890 6.959 -8.373 1.00 0.00 34 CYS A CA 20
ATOM 28538 C C . CYS A 1 34 ? 22.912 7.191 -9.881 1.00 0.00 34 CYS A C 20
ATOM 28539 O O . CYS A 1 34 ? 22.561 6.306 -10.660 1.00 0.00 34 CYS A O 20
ATOM 28546 N N . ASN A 1 35 ? 23.326 8.387 -10.284 1.00 0.00 35 ASN A N 20
ATOM 28547 C CA . ASN A 1 35 ? 23.393 8.737 -11.699 1.00 0.00 35 ASN A CA 20
ATOM 28548 C C . ASN A 1 35 ? 22.001 8.739 -12.324 1.00 0.00 35 ASN A C 20
ATOM 28549 O O . ASN A 1 35 ? 21.817 8.289 -13.454 1.00 0.00 35 ASN A O 20
ATOM 28560 N N . GLY A 1 36 ? 21.025 9.251 -11.581 1.00 0.00 36 GLY A N 20
ATOM 28561 C CA . GLY A 1 36 ? 19.663 9.304 -12.080 1.00 0.00 36 GLY A CA 20
ATOM 28562 C C . GLY A 1 36 ? 19.000 7.941 -12.101 1.00 0.00 36 GLY A C 20
ATOM 28563 O O . GLY A 1 36 ? 18.144 7.671 -12.944 1.00 0.00 36 GLY A O 20
ATOM 28567 N N . LYS A 1 37 ? 19.397 7.077 -11.172 1.00 0.00 37 LYS A N 20
ATOM 28568 C CA . LYS A 1 37 ? 18.837 5.734 -11.087 1.00 0.00 37 LYS A CA 20
ATOM 28569 C C . LYS A 1 37 ? 17.796 5.648 -9.975 1.00 0.00 37 LYS A C 20
ATOM 28570 O O . LYS A 1 37 ? 16.651 5.267 -10.212 1.00 0.00 37 LYS A O 20
ATOM 28589 N N . GLY A 1 38 ? 18.202 6.007 -8.761 1.00 0.00 38 GLY A N 20
ATOM 28590 C CA . GLY A 1 38 ? 17.292 5.964 -7.632 1.00 0.00 38 GLY A CA 20
ATOM 28591 C C . GLY A 1 38 ? 17.680 4.910 -6.614 1.00 0.00 38 GLY A C 20
ATOM 28592 O O . GLY A 1 38 ? 16.883 4.551 -5.748 1.00 0.00 38 GLY A O 20
ATOM 28596 N N . ASN A 1 39 ? 18.908 4.412 -6.718 1.00 0.00 39 ASN A N 20
ATOM 28597 C CA . ASN A 1 39 ? 19.399 3.391 -5.800 1.00 0.00 39 ASN A CA 20
ATOM 28598 C C . ASN A 1 39 ? 20.890 3.569 -5.535 1.00 0.00 39 ASN A C 20
ATOM 28599 O O . ASN A 1 39 ? 21.607 4.162 -6.341 1.00 0.00 39 ASN A O 20
ATOM 28610 N N . GLU A 1 40 ? 21.351 3.051 -4.401 1.00 0.00 40 GLU A N 20
ATOM 28611 C CA . GLU A 1 40 ? 22.757 3.154 -4.030 1.00 0.00 40 GLU A CA 20
ATOM 28612 C C . GLU A 1 40 ? 23.641 2.432 -5.044 1.00 0.00 40 GLU A C 20
ATOM 28613 O O . GLU A 1 40 ? 23.339 1.326 -5.493 1.00 0.00 40 GLU A O 20
ATOM 28625 N N . PRO A 1 41 ? 24.760 3.072 -5.414 1.00 0.00 41 PRO A N 20
ATOM 28626 C CA . PRO A 1 41 ? 25.711 2.511 -6.378 1.00 0.00 41 PRO A CA 20
ATOM 28627 C C . PRO A 1 41 ? 26.466 1.312 -5.817 1.00 0.00 41 PRO A C 20
ATOM 28628 O O . PRO A 1 41 ? 27.381 0.789 -6.452 1.00 0.00 41 PRO A O 20
ATOM 28639 N N . GLY A 1 42 ? 26.076 0.879 -4.621 1.00 0.00 42 GLY A N 20
ATOM 28640 C CA . GLY A 1 42 ? 26.727 -0.256 -3.994 1.00 0.00 42 GLY A CA 20
ATOM 28641 C C . GLY A 1 42 ? 25.750 -1.355 -3.627 1.00 0.00 42 GLY A C 20
ATOM 28642 O O . GLY A 1 42 ? 26.066 -2.238 -2.829 1.00 0.00 42 GLY A O 20
ATOM 28646 N N . THR A 1 43 ? 24.555 -1.301 -4.209 1.00 0.00 43 THR A N 20
ATOM 28647 C CA . THR A 1 43 ? 23.527 -2.298 -3.936 1.00 0.00 43 THR A CA 20
ATOM 28648 C C . THR A 1 43 ? 23.015 -2.926 -5.227 1.00 0.00 43 THR A C 20
ATOM 28649 O O . THR A 1 43 ? 23.446 -2.562 -6.322 1.00 0.00 43 THR A O 20
ATOM 28660 N N . LYS A 1 44 ? 22.091 -3.872 -5.093 1.00 0.00 44 LYS A N 20
ATOM 28661 C CA . LYS A 1 44 ? 21.517 -4.551 -6.249 1.00 0.00 44 LYS A CA 20
ATOM 28662 C C . LYS A 1 44 ? 20.035 -4.219 -6.394 1.00 0.00 44 LYS A C 20
ATOM 28663 O O . LYS A 1 44 ? 19.484 -3.441 -5.615 1.00 0.00 44 LYS A O 20
ATOM 28682 N N . VAL A 1 45 ? 19.395 -4.815 -7.396 1.00 0.00 45 VAL A N 20
ATOM 28683 C CA . VAL A 1 45 ? 17.977 -4.584 -7.641 1.00 0.00 45 VAL A CA 20
ATOM 28684 C C . VAL A 1 45 ? 17.297 -5.846 -8.162 1.00 0.00 45 VAL A C 20
ATOM 28685 O O . VAL A 1 45 ? 17.906 -6.639 -8.878 1.00 0.00 45 VAL A O 20
ATOM 28698 N N . GLN A 1 46 ? 16.032 -6.023 -7.796 1.00 0.00 46 GLN A N 20
ATOM 28699 C CA . GLN A 1 46 ? 15.269 -7.189 -8.226 1.00 0.00 46 GLN A CA 20
ATOM 28700 C C . GLN A 1 46 ? 14.182 -6.792 -9.220 1.00 0.00 46 GLN A C 20
ATOM 28701 O O . GLN A 1 46 ? 13.594 -5.715 -9.115 1.00 0.00 46 GLN A O 20
ATOM 28715 N N . HIS A 1 47 ? 13.919 -7.669 -10.184 1.00 0.00 47 HIS A N 20
ATOM 28716 C CA . HIS A 1 47 ? 12.902 -7.410 -11.196 1.00 0.00 47 HIS A CA 20
ATOM 28717 C C . HIS A 1 47 ? 11.510 -7.377 -10.572 1.00 0.00 47 HIS A C 20
ATOM 28718 O O . HIS A 1 47 ? 11.192 -8.181 -9.695 1.00 0.00 47 HIS A O 20
ATOM 28732 N N . CYS A 1 48 ? 10.684 -6.442 -11.029 1.00 0.00 48 CYS A N 20
ATOM 28733 C CA . CYS A 1 48 ? 9.327 -6.303 -10.516 1.00 0.00 48 CYS A CA 20
ATOM 28734 C C . CYS A 1 48 ? 8.340 -7.100 -11.363 1.00 0.00 48 CYS A C 20
ATOM 28735 O O . CYS A 1 48 ? 8.638 -7.472 -12.499 1.00 0.00 48 CYS A O 20
ATOM 28742 N N . HIS A 1 49 ? 7.162 -7.360 -10.804 1.00 0.00 49 HIS A N 20
ATOM 28743 C CA . HIS A 1 49 ? 6.130 -8.113 -11.508 1.00 0.00 49 HIS A CA 20
ATOM 28744 C C . HIS A 1 49 ? 4.904 -7.243 -11.766 1.00 0.00 49 HIS A C 20
ATOM 28745 O O . HIS A 1 49 ? 4.373 -7.215 -12.876 1.00 0.00 49 HIS A O 20
ATOM 28759 N N . TYR A 1 50 ? 4.460 -6.534 -10.734 1.00 0.00 50 TYR A N 20
ATOM 28760 C CA . TYR A 1 50 ? 3.294 -5.666 -10.848 1.00 0.00 50 TYR A CA 20
ATOM 28761 C C . TYR A 1 50 ? 3.206 -5.053 -12.243 1.00 0.00 50 TYR A C 20
ATOM 28762 O O . TYR A 1 50 ? 2.241 -5.278 -12.973 1.00 0.00 50 TYR A O 20
ATOM 28780 N N . CYS A 1 51 ? 4.222 -4.276 -12.605 1.00 0.00 51 CYS A N 20
ATOM 28781 C CA . CYS A 1 51 ? 4.262 -3.629 -13.911 1.00 0.00 51 CYS A CA 20
ATOM 28782 C C . CYS A 1 51 ? 4.992 -4.502 -14.928 1.00 0.00 51 CYS A C 20
ATOM 28783 O O . CYS A 1 51 ? 4.612 -4.562 -16.097 1.00 0.00 51 CYS A O 20
ATOM 28790 N N . GLY A 1 52 ? 6.043 -5.178 -14.474 1.00 0.00 52 GLY A N 20
ATOM 28791 C CA . GLY A 1 52 ? 6.809 -6.039 -15.356 1.00 0.00 52 GLY A CA 20
ATOM 28792 C C . GLY A 1 52 ? 7.946 -5.304 -16.038 1.00 0.00 52 GLY A C 20
ATOM 28793 O O . GLY A 1 52 ? 8.458 -5.753 -17.063 1.00 0.00 52 GLY A O 20
ATOM 28797 N N . GLY A 1 53 ? 8.342 -4.169 -15.469 1.00 0.00 53 GLY A N 20
ATOM 28798 C CA . GLY A 1 53 ? 9.421 -3.388 -16.044 1.00 0.00 53 GLY A CA 20
ATOM 28799 C C . GLY A 1 53 ? 8.916 -2.220 -16.868 1.00 0.00 53 GLY A C 20
ATOM 28800 O O . GLY A 1 53 ? 9.468 -1.912 -17.925 1.00 0.00 53 GLY A O 20
ATOM 28804 N N . SER A 1 54 ? 7.863 -1.568 -16.385 1.00 0.00 54 SER A N 20
ATOM 28805 C CA . SER A 1 54 ? 7.280 -0.431 -17.087 1.00 0.00 54 SER A CA 20
ATOM 28806 C C . SER A 1 54 ? 7.035 0.731 -16.129 1.00 0.00 54 SER A C 20
ATOM 28807 O O . SER A 1 54 ? 7.231 1.893 -16.482 1.00 0.00 54 SER A O 20
ATOM 28815 N N . GLY A 1 55 ? 6.604 0.407 -14.914 1.00 0.00 55 GLY A N 20
ATOM 28816 C CA . GLY A 1 55 ? 6.338 1.433 -13.923 1.00 0.00 55 GLY A CA 20
ATOM 28817 C C . GLY A 1 55 ? 4.869 1.799 -13.846 1.00 0.00 55 GLY A C 20
ATOM 28818 O O . GLY A 1 55 ? 4.515 2.884 -13.386 1.00 0.00 55 GLY A O 20
ATOM 28822 N N . MET A 1 56 ? 4.010 0.891 -14.299 1.00 0.00 56 MET A N 20
ATOM 28823 C CA . MET A 1 56 ? 2.571 1.124 -14.280 1.00 0.00 56 MET A CA 20
ATOM 28824 C C . MET A 1 56 ? 1.830 -0.096 -13.740 1.00 0.00 56 MET A C 20
ATOM 28825 O O . MET A 1 56 ? 2.141 -1.231 -14.099 1.00 0.00 56 MET A O 20
ATOM 28839 N N . GLU A 1 57 ? 0.849 0.148 -12.877 1.00 0.00 57 GLU A N 20
ATOM 28840 C CA . GLU A 1 57 ? 0.066 -0.932 -12.288 1.00 0.00 57 GLU A CA 20
ATOM 28841 C C . GLU A 1 57 ? -1.378 -0.888 -12.780 1.00 0.00 57 GLU A C 20
ATOM 28842 O O . GLU A 1 57 ? -1.908 0.179 -13.093 1.00 0.00 57 GLU A O 20
ATOM 28854 N N . THR A 1 58 ? -2.010 -2.056 -12.847 1.00 0.00 58 THR A N 20
ATOM 28855 C CA . THR A 1 58 ? -3.391 -2.152 -13.303 1.00 0.00 58 THR A CA 20
ATOM 28856 C C . THR A 1 58 ? -4.292 -2.719 -12.212 1.00 0.00 58 THR A C 20
ATOM 28857 O O . THR A 1 58 ? -4.043 -3.807 -11.692 1.00 0.00 58 THR A O 20
ATOM 28868 N N . ILE A 1 59 ? -5.339 -1.975 -11.870 1.00 0.00 59 ILE A N 20
ATOM 28869 C CA . ILE A 1 59 ? -6.278 -2.406 -10.841 1.00 0.00 59 ILE A CA 20
ATOM 28870 C C . ILE A 1 59 ? -7.576 -2.913 -11.460 1.00 0.00 59 ILE A C 20
ATOM 28871 O O . ILE A 1 59 ? -8.472 -2.131 -11.774 1.00 0.00 59 ILE A O 20
ATOM 28887 N N . ASN A 1 60 ? -7.671 -4.228 -11.629 1.00 0.00 60 ASN A N 20
ATOM 28888 C CA . ASN A 1 60 ? -8.861 -4.840 -12.209 1.00 0.00 60 ASN A CA 20
ATOM 28889 C C . ASN A 1 60 ? -9.962 -4.985 -11.163 1.00 0.00 60 ASN A C 20
ATOM 28890 O O . ASN A 1 60 ? -9.936 -5.899 -10.339 1.00 0.00 60 ASN A O 20
ATOM 28901 N N . THR A 1 61 ? -10.931 -4.076 -11.203 1.00 0.00 61 THR A N 20
ATOM 28902 C CA . THR A 1 61 ? -12.042 -4.101 -10.260 1.00 0.00 61 THR A CA 20
ATOM 28903 C C . THR A 1 61 ? -13.382 -4.093 -10.988 1.00 0.00 61 THR A C 20
ATOM 28904 O O . THR A 1 61 ? -13.789 -3.077 -11.548 1.00 0.00 61 THR A O 20
ATOM 28915 N N . GLY A 1 62 ? -14.064 -5.234 -10.974 1.00 0.00 62 GLY A N 20
ATOM 28916 C CA . GLY A 1 62 ? -15.352 -5.336 -11.636 1.00 0.00 62 GLY A CA 20
ATOM 28917 C C . GLY A 1 62 ? -15.239 -5.228 -13.143 1.00 0.00 62 GLY A C 20
ATOM 28918 O O . GLY A 1 62 ? -14.203 -5.535 -13.733 1.00 0.00 62 GLY A O 20
ATOM 28922 N N . PRO A 1 63 ? -16.326 -4.785 -13.792 1.00 0.00 63 PRO A N 20
ATOM 28923 C CA . PRO A 1 63 ? -16.370 -4.628 -15.249 1.00 0.00 63 PRO A CA 20
ATOM 28924 C C . PRO A 1 63 ? -15.491 -3.481 -15.735 1.00 0.00 63 PRO A C 20
ATOM 28925 O O . PRO A 1 63 ? -15.456 -3.175 -16.927 1.00 0.00 63 PRO A O 20
ATOM 28936 N N . PHE A 1 64 ? -14.783 -2.849 -14.805 1.00 0.00 64 PHE A N 20
ATOM 28937 C CA . PHE A 1 64 ? -13.904 -1.735 -15.140 1.00 0.00 64 PHE A CA 20
ATOM 28938 C C . PHE A 1 64 ? -12.514 -1.941 -14.545 1.00 0.00 64 PHE A C 20
ATOM 28939 O O . PHE A 1 64 ? -12.309 -2.818 -13.706 1.00 0.00 64 PHE A O 20
ATOM 28956 N N . VAL A 1 65 ? -11.561 -1.126 -14.987 1.00 0.00 65 VAL A N 20
ATOM 28957 C CA . VAL A 1 65 ? -10.190 -1.217 -14.499 1.00 0.00 65 VAL A CA 20
ATOM 28958 C C . VAL A 1 65 ? -9.572 0.166 -14.335 1.00 0.00 65 VAL A C 20
ATOM 28959 O O . VAL A 1 65 ? -9.804 1.061 -15.147 1.00 0.00 65 VAL A O 20
ATOM 28972 N N . MET A 1 66 ? -8.782 0.334 -13.279 1.00 0.00 66 MET A N 20
ATOM 28973 C CA . MET A 1 66 ? -8.128 1.609 -13.009 1.00 0.00 66 MET A CA 20
ATOM 28974 C C . MET A 1 66 ? -6.654 1.557 -13.397 1.00 0.00 66 MET A C 20
ATOM 28975 O O . MET A 1 66 ? -6.126 0.495 -13.725 1.00 0.00 66 MET A O 20
ATOM 28989 N N . ARG A 1 67 ? -5.995 2.711 -13.357 1.00 0.00 67 ARG A N 20
ATOM 28990 C CA . ARG A 1 67 ? -4.582 2.796 -13.706 1.00 0.00 67 ARG A CA 20
ATOM 28991 C C . ARG A 1 67 ? -3.838 3.713 -12.740 1.00 0.00 67 ARG A C 20
ATOM 28992 O O . ARG A 1 67 ? -4.116 4.910 -12.665 1.00 0.00 67 ARG A O 20
ATOM 29013 N N . SER A 1 68 ? -2.891 3.143 -12.002 1.00 0.00 68 SER A N 20
ATOM 29014 C CA . SER A 1 68 ? -2.109 3.908 -11.037 1.00 0.00 68 SER A CA 20
ATOM 29015 C C . SER A 1 68 ? -0.653 3.454 -11.037 1.00 0.00 68 SER A C 20
ATOM 29016 O O . SER A 1 68 ? -0.343 2.317 -11.393 1.00 0.00 68 SER A O 20
ATOM 29024 N N . THR A 1 69 ? 0.240 4.353 -10.633 1.00 0.00 69 THR A N 20
ATOM 29025 C CA . THR A 1 69 ? 1.665 4.048 -10.587 1.00 0.00 69 THR A CA 20
ATOM 29026 C C . THR A 1 69 ? 1.942 2.855 -9.678 1.00 0.00 69 THR A C 20
ATOM 29027 O O . THR A 1 69 ? 1.419 2.774 -8.566 1.00 0.00 69 THR A O 20
ATOM 29038 N N . CYS A 1 70 ? 2.768 1.932 -10.158 1.00 0.00 70 CYS A N 20
ATOM 29039 C CA . CYS A 1 70 ? 3.116 0.743 -9.389 1.00 0.00 70 CYS A CA 20
ATOM 29040 C C . CYS A 1 70 ? 3.431 1.105 -7.940 1.00 0.00 70 CYS A C 20
ATOM 29041 O O . CYS A 1 70 ? 3.880 2.214 -7.650 1.00 0.00 70 CYS A O 20
ATOM 29048 N N . ARG A 1 71 ? 3.193 0.161 -7.036 1.00 0.00 71 ARG A N 20
ATOM 29049 C CA . ARG A 1 71 ? 3.450 0.380 -5.617 1.00 0.00 71 ARG A CA 20
ATOM 29050 C C . ARG A 1 71 ? 4.674 -0.407 -5.159 1.00 0.00 71 ARG A C 20
ATOM 29051 O O . ARG A 1 71 ? 5.431 0.047 -4.301 1.00 0.00 71 ARG A O 20
ATOM 29072 N N . ARG A 1 72 ? 4.861 -1.590 -5.735 1.00 0.00 72 ARG A N 20
ATOM 29073 C CA . ARG A 1 72 ? 5.991 -2.441 -5.385 1.00 0.00 72 ARG A CA 20
ATOM 29074 C C . ARG A 1 72 ? 7.311 -1.775 -5.762 1.00 0.00 72 ARG A C 20
ATOM 29075 O O . ARG A 1 72 ? 8.198 -1.612 -4.924 1.00 0.00 72 ARG A O 20
ATOM 29096 N N . CYS A 1 73 ? 7.434 -1.392 -7.028 1.00 0.00 73 CYS A N 20
ATOM 29097 C CA . CYS A 1 73 ? 8.645 -0.745 -7.518 1.00 0.00 73 CYS A CA 20
ATOM 29098 C C . CYS A 1 73 ? 8.552 0.771 -7.364 1.00 0.00 73 CYS A C 20
ATOM 29099 O O . CYS A 1 73 ? 9.522 1.428 -6.990 1.00 0.00 73 CYS A O 20
ATOM 29106 N N . GLY A 1 74 ? 7.376 1.318 -7.655 1.00 0.00 74 GLY A N 20
ATOM 29107 C CA . GLY A 1 74 ? 7.177 2.752 -7.544 1.00 0.00 74 GLY A CA 20
ATOM 29108 C C . GLY A 1 74 ? 7.322 3.463 -8.874 1.00 0.00 74 GLY A C 20
ATOM 29109 O O . GLY A 1 74 ? 7.761 4.611 -8.928 1.00 0.00 74 GLY A O 20
ATOM 29113 N N . GLY A 1 75 ? 6.955 2.778 -9.953 1.00 0.00 75 GLY A N 20
ATOM 29114 C CA . GLY A 1 75 ? 7.056 3.367 -11.276 1.00 0.00 75 GLY A CA 20
ATOM 29115 C C . GLY A 1 75 ? 8.473 3.348 -11.812 1.00 0.00 75 GLY A C 20
ATOM 29116 O O . GLY A 1 75 ? 8.950 4.341 -12.361 1.00 0.00 75 GLY A O 20
ATOM 29120 N N . ARG A 1 76 ? 9.150 2.216 -11.651 1.00 0.00 76 ARG A N 20
ATOM 29121 C CA . ARG A 1 76 ? 10.523 2.073 -12.120 1.00 0.00 76 ARG A CA 20
ATOM 29122 C C . ARG A 1 76 ? 10.694 0.782 -12.916 1.00 0.00 76 ARG A C 20
ATOM 29123 O O . ARG A 1 76 ? 11.472 0.726 -13.867 1.00 0.00 76 ARG A O 20
ATOM 29144 N N . GLY A 1 77 ? 9.961 -0.254 -12.519 1.00 0.00 77 GLY A N 20
ATOM 29145 C CA . GLY A 1 77 ? 10.046 -1.529 -13.206 1.00 0.00 77 GLY A CA 20
ATOM 29146 C C . GLY A 1 77 ? 10.772 -2.580 -12.389 1.00 0.00 77 GLY A C 20
ATOM 29147 O O . GLY A 1 77 ? 10.768 -3.760 -12.738 1.00 0.00 77 GLY A O 20
ATOM 29151 N N . SER A 1 78 ? 11.400 -2.150 -11.298 1.00 0.00 78 SER A N 20
ATOM 29152 C CA . SER A 1 78 ? 12.139 -3.061 -10.432 1.00 0.00 78 SER A CA 20
ATOM 29153 C C . SER A 1 78 ? 12.050 -2.618 -8.975 1.00 0.00 78 SER A C 20
ATOM 29154 O O . SER A 1 78 ? 11.739 -1.462 -8.685 1.00 0.00 78 SER A O 20
ATOM 29162 N N . ILE A 1 79 ? 12.326 -3.544 -8.064 1.00 0.00 79 ILE A N 20
ATOM 29163 C CA . ILE A 1 79 ? 12.278 -3.249 -6.637 1.00 0.00 79 ILE A CA 20
ATOM 29164 C C . ILE A 1 79 ? 13.654 -2.853 -6.112 1.00 0.00 79 ILE A C 20
ATOM 29165 O O . ILE A 1 79 ? 14.586 -3.657 -6.115 1.00 0.00 79 ILE A O 20
ATOM 29181 N N . ILE A 1 80 ? 13.773 -1.609 -5.660 1.00 0.00 80 ILE A N 20
ATOM 29182 C CA . ILE A 1 80 ? 15.034 -1.107 -5.128 1.00 0.00 80 ILE A CA 20
ATOM 29183 C C . ILE A 1 80 ? 15.214 -1.509 -3.668 1.00 0.00 80 ILE A C 20
ATOM 29184 O O . ILE A 1 80 ? 14.647 -0.889 -2.769 1.00 0.00 80 ILE A O 20
ATOM 29200 N N . ILE A 1 81 ? 16.009 -2.550 -3.441 1.00 0.00 81 ILE A N 20
ATOM 29201 C CA . ILE A 1 81 ? 16.266 -3.033 -2.090 1.00 0.00 81 ILE A CA 20
ATOM 29202 C C . ILE A 1 81 ? 16.734 -1.901 -1.182 1.00 0.00 81 ILE A C 20
ATOM 29203 O O . ILE A 1 81 ? 16.365 -1.839 -0.009 1.00 0.00 81 ILE A O 20
ATOM 29219 N N . SER A 1 82 ? 17.548 -1.006 -1.732 1.00 0.00 82 SER A N 20
ATOM 29220 C CA . SER A 1 82 ? 18.069 0.124 -0.971 1.00 0.00 82 SER A CA 20
ATOM 29221 C C . SER A 1 82 ? 18.083 1.391 -1.820 1.00 0.00 82 SER A C 20
ATOM 29222 O O . SER A 1 82 ? 18.835 1.513 -2.788 1.00 0.00 82 SER A O 20
ATOM 29230 N N . PRO A 1 83 ? 17.230 2.359 -1.451 1.00 0.00 83 PRO A N 20
ATOM 29231 C CA . PRO A 1 83 ? 17.125 3.635 -2.165 1.00 0.00 83 PRO A CA 20
ATOM 29232 C C . PRO A 1 83 ? 18.357 4.511 -1.971 1.00 0.00 83 PRO A C 20
ATOM 29233 O O . PRO A 1 83 ? 19.066 4.392 -0.971 1.00 0.00 83 PRO A O 20
ATOM 29244 N N . CYS A 1 84 ? 18.608 5.393 -2.933 1.00 0.00 84 CYS A N 20
ATOM 29245 C CA . CYS A 1 84 ? 19.755 6.290 -2.869 1.00 0.00 84 CYS A CA 20
ATOM 29246 C C . CYS A 1 84 ? 19.871 6.927 -1.487 1.00 0.00 84 CYS A C 20
ATOM 29247 O O . CYS A 1 84 ? 18.989 6.769 -0.642 1.00 0.00 84 CYS A O 20
ATOM 29254 N N . VAL A 1 85 ? 20.965 7.648 -1.263 1.00 0.00 85 VAL A N 20
ATOM 29255 C CA . VAL A 1 85 ? 21.197 8.310 0.015 1.00 0.00 85 VAL A CA 20
ATOM 29256 C C . VAL A 1 85 ? 21.283 9.822 -0.157 1.00 0.00 85 VAL A C 20
ATOM 29257 O O . VAL A 1 85 ? 21.292 10.570 0.821 1.00 0.00 85 VAL A O 20
ATOM 29270 N N . VAL A 1 86 ? 21.345 10.268 -1.408 1.00 0.00 86 VAL A N 20
ATOM 29271 C CA . VAL A 1 86 ? 21.428 11.692 -1.709 1.00 0.00 86 VAL A CA 20
ATOM 29272 C C . VAL A 1 86 ? 20.119 12.207 -2.295 1.00 0.00 86 VAL A C 20
ATOM 29273 O O . VAL A 1 86 ? 19.725 13.349 -2.054 1.00 0.00 86 VAL A O 20
ATOM 29286 N N . CYS A 1 87 ? 19.447 11.358 -3.066 1.00 0.00 87 CYS A N 20
ATOM 29287 C CA . CYS A 1 87 ? 18.181 11.727 -3.687 1.00 0.00 87 CYS A CA 20
ATOM 29288 C C . CYS A 1 87 ? 17.037 10.882 -3.133 1.00 0.00 87 CYS A C 20
ATOM 29289 O O . CYS A 1 87 ? 15.871 11.111 -3.454 1.00 0.00 87 CYS A O 20
ATOM 29296 N N . ARG A 1 88 ? 17.380 9.905 -2.299 1.00 0.00 88 ARG A N 20
ATOM 29297 C CA . ARG A 1 88 ? 16.383 9.026 -1.701 1.00 0.00 88 ARG A CA 20
ATOM 29298 C C . ARG A 1 88 ? 15.465 8.439 -2.769 1.00 0.00 88 ARG A C 20
ATOM 29299 O O . ARG A 1 88 ? 14.294 8.163 -2.513 1.00 0.00 88 ARG A O 20
ATOM 29320 N N . GLY A 1 89 ? 16.006 8.251 -3.969 1.00 0.00 89 GLY A N 20
ATOM 29321 C CA . GLY A 1 89 ? 15.222 7.699 -5.059 1.00 0.00 89 GLY A CA 20
ATOM 29322 C C . GLY A 1 89 ? 14.416 8.757 -5.787 1.00 0.00 89 GLY A C 20
ATOM 29323 O O . GLY A 1 89 ? 13.305 8.493 -6.246 1.00 0.00 89 GLY A O 20
ATOM 29327 N N . ALA A 1 90 ? 14.976 9.957 -5.892 1.00 0.00 90 ALA A N 20
ATOM 29328 C CA . ALA A 1 90 ? 14.302 11.058 -6.569 1.00 0.00 90 ALA A CA 20
ATOM 29329 C C . ALA A 1 90 ? 14.709 11.130 -8.037 1.00 0.00 90 ALA A C 20
ATOM 29330 O O . ALA A 1 90 ? 13.925 11.548 -8.889 1.00 0.00 90 ALA A O 20
ATOM 29337 N N . GLY A 1 91 ? 15.940 10.719 -8.327 1.00 0.00 91 GLY A N 20
ATOM 29338 C CA . GLY A 1 91 ? 16.429 10.747 -9.693 1.00 0.00 91 GLY A CA 20
ATOM 29339 C C . GLY A 1 91 ? 17.103 12.059 -10.042 1.00 0.00 91 GLY A C 20
ATOM 29340 O O . GLY A 1 91 ? 17.733 12.180 -11.092 1.00 0.00 91 GLY A O 20
ATOM 29344 N N . GLN A 1 92 ? 16.968 13.044 -9.160 1.00 0.00 92 GLN A N 20
ATOM 29345 C CA . GLN A 1 92 ? 17.567 14.355 -9.382 1.00 0.00 92 GLN A CA 20
ATOM 29346 C C . GLN A 1 92 ? 17.957 15.006 -8.059 1.00 0.00 92 GLN A C 20
ATOM 29347 O O . GLN A 1 92 ? 17.208 14.951 -7.084 1.00 0.00 92 GLN A O 20
ATOM 29361 N N . ALA A 1 93 ? 19.133 15.624 -8.033 1.00 0.00 93 ALA A N 20
ATOM 29362 C CA . ALA A 1 93 ? 19.621 16.287 -6.831 1.00 0.00 93 ALA A CA 20
ATOM 29363 C C . ALA A 1 93 ? 20.040 17.723 -7.128 1.00 0.00 93 ALA A C 20
ATOM 29364 O O . ALA A 1 93 ? 19.829 18.227 -8.231 1.00 0.00 93 ALA A O 20
ATOM 29371 N N . LYS A 1 94 ? 20.635 18.378 -6.137 1.00 0.00 94 LYS A N 20
ATOM 29372 C CA . LYS A 1 94 ? 21.085 19.757 -6.291 1.00 0.00 94 LYS A CA 20
ATOM 29373 C C . LYS A 1 94 ? 22.499 19.807 -6.863 1.00 0.00 94 LYS A C 20
ATOM 29374 O O . LYS A 1 94 ? 23.477 19.842 -6.117 1.00 0.00 94 LYS A O 20
ATOM 29393 N N . GLN A 1 95 ? 22.596 19.811 -8.188 1.00 0.00 95 GLN A N 20
ATOM 29394 C CA . GLN A 1 95 ? 23.891 19.858 -8.858 1.00 0.00 95 GLN A CA 20
ATOM 29395 C C . GLN A 1 95 ? 24.226 21.280 -9.296 1.00 0.00 95 GLN A C 20
ATOM 29396 O O . GLN A 1 95 ? 23.338 22.063 -9.633 1.00 0.00 95 GLN A O 20
ATOM 29410 N N . LYS A 1 96 ? 25.513 21.608 -9.287 1.00 0.00 96 LYS A N 20
ATOM 29411 C CA . LYS A 1 96 ? 25.968 22.935 -9.684 1.00 0.00 96 LYS A CA 20
ATOM 29412 C C . LYS A 1 96 ? 25.415 23.312 -11.055 1.00 0.00 96 LYS A C 20
ATOM 29413 O O . LYS A 1 96 ? 25.959 22.916 -12.086 1.00 0.00 96 LYS A O 20
ATOM 29432 N N . LYS A 1 97 ? 24.331 24.081 -11.060 1.00 0.00 97 LYS A N 20
ATOM 29433 C CA . LYS A 1 97 ? 23.706 24.514 -12.304 1.00 0.00 97 LYS A CA 20
ATOM 29434 C C . LYS A 1 97 ? 24.544 25.589 -12.989 1.00 0.00 97 LYS A C 20
ATOM 29435 O O . LYS A 1 97 ? 24.554 26.745 -12.566 1.00 0.00 97 LYS A O 20
ATOM 29454 N N . ARG A 1 98 ? 25.245 25.200 -14.049 1.00 0.00 98 ARG A N 20
ATOM 29455 C CA . ARG A 1 98 ? 26.086 26.130 -14.792 1.00 0.00 98 ARG A CA 20
ATOM 29456 C C . ARG A 1 98 ? 25.244 27.223 -15.444 1.00 0.00 98 ARG A C 20
ATOM 29457 O O . ARG A 1 98 ? 25.512 28.412 -15.273 1.00 0.00 98 ARG A O 20
ATOM 29478 N N . SER A 1 99 ? 24.224 26.811 -16.191 1.00 0.00 99 SER A N 20
ATOM 29479 C CA . SER A 1 99 ? 23.345 27.754 -16.872 1.00 0.00 99 SER A CA 20
ATOM 29480 C C . SER A 1 99 ? 21.938 27.181 -17.012 1.00 0.00 99 SER A C 20
ATOM 29481 O O . SER A 1 99 ? 21.743 26.124 -17.611 1.00 0.00 99 SER A O 20
ATOM 29489 N N . GLY A 1 100 ? 20.960 27.888 -16.454 1.00 0.00 100 GLY A N 20
ATOM 29490 C CA . GLY A 1 100 ? 19.583 27.435 -16.527 1.00 0.00 100 GLY A CA 20
ATOM 29491 C C . GLY A 1 100 ? 19.240 26.838 -17.877 1.00 0.00 100 GLY A C 20
ATOM 29492 O O . GLY A 1 100 ? 19.312 27.503 -18.910 1.00 0.00 100 GLY A O 20
ATOM 29496 N N . PRO A 1 101 ? 18.858 25.552 -17.880 1.00 0.00 101 PRO A N 20
ATOM 29497 C CA . PRO A 1 101 ? 18.496 24.836 -19.107 1.00 0.00 101 PRO A CA 20
ATOM 29498 C C . PRO A 1 101 ? 17.181 25.330 -19.700 1.00 0.00 101 PRO A C 20
ATOM 29499 O O . PRO A 1 101 ? 17.096 25.618 -20.894 1.00 0.00 101 PRO A O 20
ATOM 29510 N N . SER A 1 102 ? 16.157 25.427 -18.858 1.00 0.00 102 SER A N 20
ATOM 29511 C CA . SER A 1 102 ? 14.844 25.883 -19.299 1.00 0.00 102 SER A CA 20
ATOM 29512 C C . SER A 1 102 ? 13.928 26.139 -18.106 1.00 0.00 102 SER A C 20
ATOM 29513 O O . SER A 1 102 ? 14.346 26.030 -16.954 1.00 0.00 102 SER A O 20
ATOM 29521 N N . SER A 1 103 ? 12.675 26.479 -18.392 1.00 0.00 103 SER A N 20
ATOM 29522 C CA . SER A 1 103 ? 11.700 26.754 -17.344 1.00 0.00 103 SER A CA 20
ATOM 29523 C C . SER A 1 103 ? 10.714 25.598 -17.203 1.00 0.00 103 SER A C 20
ATOM 29524 O O . SER A 1 103 ? 10.799 24.603 -17.921 1.00 0.00 103 SER A O 20
ATOM 29532 N N . GLY A 1 104 ? 9.776 25.739 -16.270 1.00 0.00 104 GLY A N 20
ATOM 29533 C CA . GLY A 1 104 ? 8.787 24.700 -16.050 1.00 0.00 104 GLY A CA 20
ATOM 29534 C C . GLY A 1 104 ? 7.979 24.927 -14.788 1.00 0.00 104 GLY A C 20
ATOM 29535 O O . GLY A 1 104 ? 8.568 25.168 -13.735 1.00 0.00 104 GLY A O 20
#

Secondary structure (DSSP, 8-state):
------------SS--SSS-TT--SS--EE-SSSSSSSS-TT---EE-SSSSSS-EEEEEETTEEEEEE-SSSSSSSEE-SS--SSSSS-SEE----SS--S--